Protein 7CMX (pdb70)

Structure (mmCIF, N/CA/C/O backbone):
data_7CMX
#
_entry.id   7CMX
#
_cell.length_a   73.920
_cell.length_b   123.539
_cell.length_c   170.688
_cell.angle_alpha   90.000
_cell.angle_beta   90.000
_cell.angle_gamma   90.000
#
_symmetry.space_group_name_H-M   'P 21 21 21'
#
loop_
_entity.id
_entity.type
_entity.pdbx_description
1 polymer 'Isocitrate lyase'
2 water water
#
loop_
_atom_site.group_PDB
_atom_site.id
_atom_site.type_symbol
_atom_site.label_atom_id
_atom_site.label_alt_id
_atom_site.label_comp_id
_atom_site.label_asym_id
_atom_site.label_entity_id
_atom_site.label_seq_id
_atom_site.pdbx_PDB_ins_code
_atom_site.Cartn_x
_atom_site.Cartn_y
_atom_site.Cartn_z
_atom_site.occupancy
_atom_site.B_iso_or_equiv
_atom_site.auth_seq_id
_atom_site.auth_comp_id
_atom_site.auth_asym_id
_atom_site.auth_atom_id
_atom_site.pdbx_PDB_model_num
ATOM 1 N N . LYS A 1 2 ? 2.315 -19.338 -41.956 1.00 65.26 2 LYS A N 1
ATOM 2 C CA . LYS A 1 2 ? 3.107 -19.661 -43.180 1.00 66.42 2 LYS A CA 1
ATOM 3 C C . LYS A 1 2 ? 2.858 -18.561 -44.228 1.00 66.82 2 LYS A C 1
ATOM 4 O O . LYS A 1 2 ? 3.240 -17.398 -43.979 1.00 59.51 2 LYS A O 1
ATOM 10 N N . ASN A 1 3 ? 2.221 -18.909 -45.349 1.00 67.33 3 ASN A N 1
ATOM 11 C CA . ASN A 1 3 ? 1.760 -17.970 -46.406 1.00 65.51 3 ASN A CA 1
ATOM 12 C C . ASN A 1 3 ? 0.492 -17.256 -45.911 1.00 63.45 3 ASN A C 1
ATOM 13 O O . ASN A 1 3 ? 0.069 -16.280 -46.551 1.00 61.72 3 ASN A O 1
ATOM 18 N N . GLU A 1 4 ? -0.099 -17.737 -44.815 1.00 63.68 4 GLU A N 1
ATOM 19 C CA . GLU A 1 4 ? -1.267 -17.115 -44.141 1.00 63.93 4 GLU A CA 1
ATOM 20 C C . GLU A 1 4 ? -0.777 -15.875 -43.386 1.00 57.05 4 GLU A C 1
ATOM 21 O O . GLU A 1 4 ? -1.360 -14.802 -43.593 1.00 56.86 4 GLU A O 1
ATOM 27 N N . ARG A 1 5 ? 0.258 -16.040 -42.553 1.00 49.76 5 ARG A N 1
ATOM 28 C CA . ARG A 1 5 ? 0.926 -14.966 -41.760 1.00 49.89 5 ARG A CA 1
ATOM 29 C C . ARG A 1 5 ? 1.267 -13.758 -42.663 1.00 46.80 5 ARG A C 1
ATOM 30 O O . ARG A 1 5 ? 1.205 -12.619 -42.176 1.00 45.35 5 ARG A O 1
ATOM 38 N N . ILE A 1 6 ? 1.589 -14.000 -43.939 1.00 41.63 6 ILE A N 1
ATOM 39 C CA . ILE A 1 6 ? 1.802 -12.960 -44.990 1.00 36.74 6 ILE A CA 1
ATOM 40 C C . ILE A 1 6 ? 0.449 -12.349 -45.393 1.00 38.72 6 ILE A C 1
ATOM 41 O O . ILE A 1 6 ? 0.347 -11.113 -45.349 1.00 32.51 6 ILE A O 1
ATOM 46 N N . GLU A 1 7 ? -0.528 -13.172 -45.810 1.00 38.55 7 GLU A N 1
ATOM 47 C CA . GLU A 1 7 ? -1.870 -12.733 -46.293 1.00 40.30 7 GLU A CA 1
ATOM 48 C C . GLU A 1 7 ? -2.581 -11.879 -45.232 1.00 39.53 7 GLU A C 1
ATOM 49 O O . GLU A 1 7 ? -3.188 -10.860 -45.610 1.00 40.26 7 GLU A O 1
ATOM 55 N N . LYS A 1 8 ? -2.530 -12.298 -43.968 1.00 36.06 8 LYS A N 1
ATOM 56 C CA . LYS A 1 8 ? -3.107 -11.567 -42.814 1.00 37.50 8 LYS A CA 1
ATOM 57 C C . LYS A 1 8 ? -2.528 -10.145 -42.798 1.00 35.63 8 LYS A C 1
ATOM 58 O O . LYS A 1 8 ? -3.333 -9.191 -42.771 1.00 32.63 8 LYS A O 1
ATOM 64 N N . LEU A 1 9 ? -1.193 -9.999 -42.836 1.00 29.93 9 LEU A N 1
ATOM 65 C CA . LEU A 1 9 ? -0.529 -8.675 -42.705 1.00 26.67 9 LEU A CA 1
ATOM 66 C C . LEU A 1 9 ? -1.012 -7.772 -43.839 1.00 25.00 9 LEU A C 1
ATOM 67 O O . LEU A 1 9 ? -1.388 -6.611 -43.551 1.00 23.88 9 LEU A O 1
ATOM 72 N N . GLN A 1 10 ? -1.017 -8.308 -45.067 1.00 25.33 10 GLN A N 1
ATOM 73 C CA . GLN A 1 10 ? -1.393 -7.596 -46.319 1.00 27.32 10 GLN A CA 1
ATOM 74 C C . GLN A 1 10 ? -2.859 -7.156 -46.216 1.00 28.13 10 GLN A C 1
ATOM 75 O O . GLN A 1 10 ? -3.189 -6.012 -46.650 1.00 24.98 10 GLN A O 1
ATOM 81 N N . GLU A 1 11 ? -3.699 -8.027 -45.655 1.00 30.11 11 GLU A N 1
ATOM 82 C CA . GLU A 1 11 ? -5.136 -7.745 -45.432 1.00 33.09 11 GLU A CA 1
ATOM 83 C C . GLU A 1 11 ? -5.247 -6.553 -44.473 1.00 29.20 11 GLU A C 1
ATOM 84 O O . GLU A 1 11 ? -6.001 -5.625 -44.811 1.00 30.15 11 GLU A O 1
ATOM 90 N N . SER A 1 12 ? -4.537 -6.562 -43.340 1.00 27.34 12 SER A N 1
ATOM 91 C CA . SER A 1 12 ? -4.654 -5.505 -42.290 1.00 27.33 12 SER A CA 1
ATOM 92 C C . SER A 1 12 ? -4.285 -4.121 -42.869 1.00 26.18 12 SER A C 1
ATOM 93 O O . SER A 1 12 ? -4.979 -3.139 -42.592 1.00 21.90 12 SER A O 1
ATOM 96 N N . TRP A 1 13 ? -3.216 -4.042 -43.664 1.00 26.18 13 TRP A N 1
ATOM 97 C CA . TRP A 1 13 ? -2.837 -2.803 -44.396 1.00 25.02 13 TRP A CA 1
ATOM 98 C C . TRP A 1 13 ? -4.022 -2.354 -45.266 1.00 27.77 13 TRP A C 1
ATOM 99 O O . TRP A 1 13 ? -4.411 -1.186 -45.180 1.00 27.38 13 TRP A O 1
ATOM 110 N N . GLU A 1 14 ? -4.593 -3.259 -46.061 1.00 31.67 14 GLU A N 1
ATOM 111 C CA . GLU A 1 14 ? -5.665 -2.931 -47.053 1.00 33.60 14 GLU A CA 1
ATOM 112 C C . GLU A 1 14 ? -6.999 -2.603 -46.354 1.00 30.37 14 GLU A C 1
ATOM 113 O O . GLU A 1 14 ? -7.739 -1.779 -46.914 1.00 29.67 14 GLU A O 1
ATOM 119 N N . LEU A 1 15 ? -7.275 -3.171 -45.174 1.00 28.55 15 LEU A N 1
ATOM 120 C CA . LEU A 1 15 ? -8.621 -3.132 -44.542 1.00 30.28 15 LEU A CA 1
ATOM 121 C C . LEU A 1 15 ? -8.657 -2.344 -43.216 1.00 28.74 15 LEU A C 1
ATOM 122 O O . LEU A 1 15 ? -9.716 -1.761 -42.965 1.00 30.20 15 LEU A O 1
ATOM 127 N N . ASP A 1 16 ? -7.616 -2.343 -42.367 1.00 27.68 16 ASP A N 1
ATOM 128 C CA . ASP A 1 16 ? -7.674 -1.703 -41.010 1.00 25.68 16 ASP A CA 1
ATOM 129 C C . ASP A 1 16 ? -7.782 -0.177 -41.141 1.00 23.15 16 ASP A C 1
ATOM 130 O O . ASP A 1 16 ? -7.138 0.399 -42.039 1.00 22.67 16 ASP A O 1
ATOM 135 N N . GLU A 1 17 ? -8.598 0.456 -40.294 1.00 20.05 17 GLU A N 1
ATOM 136 C CA . GLU A 1 17 ? -8.808 1.928 -40.294 1.00 20.37 17 GLU A CA 1
ATOM 137 C C . GLU A 1 17 ? -7.470 2.616 -40.018 1.00 16.69 17 GLU A C 1
ATOM 138 O O . GLU A 1 17 ? -7.236 3.681 -40.552 1.00 15.47 17 GLU A O 1
ATOM 144 N N . ARG A 1 18 ? -6.634 2.006 -39.189 1.00 15.25 18 ARG A N 1
ATOM 145 C CA . ARG A 1 18 ? -5.328 2.585 -38.799 1.00 14.15 18 ARG A CA 1
ATOM 146 C C . ARG A 1 18 ? -4.554 2.992 -40.063 1.00 13.65 18 ARG A C 1
ATOM 147 O O . ARG A 1 18 ? -3.817 3.969 -39.986 1.00 12.72 18 ARG A O 1
ATOM 155 N N . TRP A 1 19 ? -4.680 2.237 -41.159 1.00 13.94 19 TRP A N 1
ATOM 156 C CA . TRP A 1 19 ? -3.788 2.377 -42.334 1.00 14.33 19 TRP A CA 1
ATOM 157 C C . TRP A 1 19 ? -4.521 3.081 -43.468 1.00 14.91 19 TRP A C 1
ATOM 158 O O . TRP A 1 19 ? -3.941 3.196 -44.548 1.00 13.37 19 TRP A O 1
ATOM 169 N N . GLU A 1 20 ? -5.690 3.667 -43.190 1.00 16.22 20 GLU A N 1
ATOM 170 C CA . GLU A 1 20 ? -6.418 4.491 -44.193 1.00 17.50 20 GLU A CA 1
ATOM 171 C C . GLU A 1 20 ? -5.515 5.636 -44.664 1.00 15.77 20 GLU A C 1
ATOM 172 O O . GLU A 1 20 ? -4.993 6.375 -43.806 1.00 15.49 20 GLU A O 1
ATOM 178 N N . GLY A 1 21 ? -5.367 5.822 -45.983 1.00 13.47 21 GLY A N 1
ATOM 179 C CA . GLY A 1 21 ? -4.638 6.982 -46.533 1.00 13.71 21 GLY A CA 1
ATOM 180 C C . GLY A 1 21 ? -3.122 6.808 -46.518 1.00 13.14 21 GLY A C 1
ATOM 181 O O . GLY A 1 21 ? -2.410 7.781 -46.898 1.00 14.34 21 GLY A O 1
ATOM 182 N N . ILE A 1 22 ? -2.632 5.633 -46.116 1.00 11.96 22 ILE A N 1
ATOM 183 C CA . ILE A 1 22 ? -1.185 5.335 -45.951 1.00 12.34 22 ILE A CA 1
ATOM 184 C C . ILE A 1 22 ? -0.716 4.433 -47.076 1.00 12.64 22 ILE A C 1
ATOM 185 O O . ILE A 1 22 ? -1.326 3.368 -47.289 1.00 13.21 22 ILE A O 1
ATOM 190 N N . THR A 1 23 ? 0.400 4.801 -47.682 1.00 12.59 23 THR A N 1
ATOM 191 C CA . THR A 1 23 ? 1.063 4.031 -48.746 1.00 13.06 23 THR A CA 1
ATOM 192 C C . THR A 1 23 ? 2.235 3.274 -48.148 1.00 13.28 23 THR A C 1
ATOM 193 O O . THR A 1 23 ? 3.005 3.929 -47.390 1.00 13.08 23 THR A O 1
ATOM 197 N N . ARG A 1 24 ? 2.339 1.980 -48.466 1.00 11.87 24 ARG A N 1
ATOM 198 C CA . ARG A 1 24 ? 3.547 1.155 -48.246 1.00 12.54 24 ARG A CA 1
ATOM 199 C C . ARG A 1 24 ? 4.008 0.651 -49.607 1.00 12.56 24 ARG A C 1
ATOM 200 O O . ARG A 1 24 ? 3.270 -0.084 -50.250 1.00 12.24 24 ARG A O 1
ATOM 208 N N . PRO A 1 25 ? 5.191 1.056 -50.123 1.00 13.12 25 PRO A N 1
ATOM 209 C CA . PRO A 1 25 ? 5.615 0.625 -51.449 1.00 13.17 25 PRO A CA 1
ATOM 210 C C . PRO A 1 25 ? 6.161 -0.802 -51.4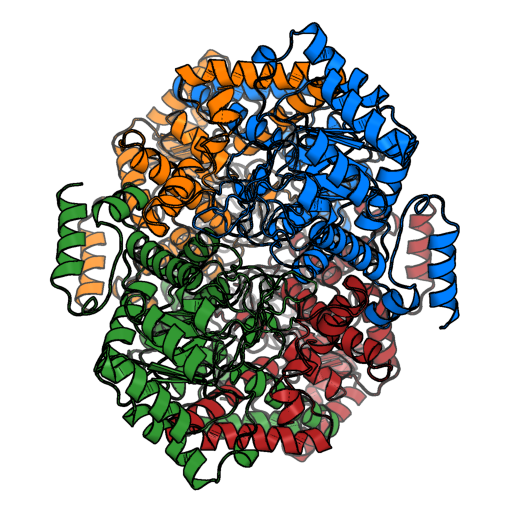32 1.00 14.04 25 PRO A C 1
ATOM 211 O O . PRO A 1 25 ? 6.304 -1.336 -52.472 1.00 15.64 25 PRO A O 1
ATOM 215 N N . TYR A 1 26 ? 6.364 -1.392 -50.254 1.00 13.57 26 TYR A N 1
ATOM 216 C CA . TYR A 1 26 ? 6.834 -2.785 -50.091 1.00 12.87 26 TYR A CA 1
ATOM 217 C C . TYR A 1 26 ? 5.612 -3.689 -49.810 1.00 13.40 26 TYR A C 1
ATOM 218 O O . TYR A 1 26 ? 4.486 -3.164 -49.579 1.00 14.39 26 TYR A O 1
ATOM 227 N N . SER A 1 27 ? 5.834 -4.999 -49.804 1.00 13.77 27 SER A N 1
ATOM 228 C CA . SER A 1 27 ? 4.822 -6.061 -49.569 1.00 14.37 27 SER A CA 1
ATOM 229 C C . SER A 1 27 ? 4.931 -6.631 -48.147 1.00 14.65 27 SER A C 1
ATOM 230 O O . SER A 1 27 ? 6.036 -6.576 -47.530 1.00 12.37 27 SER A O 1
ATOM 233 N N . ALA A 1 28 ? 3.842 -7.252 -47.687 1.00 14.17 28 ALA A N 1
ATOM 234 C CA . ALA A 1 28 ? 3.787 -8.065 -46.453 1.00 14.96 28 ALA A CA 1
ATOM 235 C C . ALA A 1 28 ? 4.888 -9.130 -46.459 1.00 15.47 28 ALA A C 1
ATOM 236 O O . ALA A 1 28 ? 5.449 -9.409 -45.384 1.00 16.54 28 ALA A O 1
ATOM 238 N N . GLU A 1 29 ? 5.138 -9.739 -47.615 1.00 15.95 29 GLU A N 1
ATOM 239 C CA . GLU A 1 29 ? 6.160 -10.804 -47.802 1.00 17.71 29 GLU A CA 1
ATOM 240 C C . GLU A 1 29 ? 7.565 -10.227 -47.516 1.00 15.43 29 GLU A C 1
ATOM 241 O O . GLU A 1 29 ? 8.356 -10.899 -46.880 1.00 13.76 29 GLU A O 1
ATOM 247 N N . ASP A 1 30 ? 7.838 -9.004 -47.962 1.00 14.62 30 ASP A N 1
ATOM 248 C CA . ASP A 1 30 ? 9.089 -8.254 -47.640 1.00 14.17 30 ASP A CA 1
ATOM 249 C C . ASP A 1 30 ? 9.232 -8.150 -46.110 1.00 13.54 30 ASP A C 1
ATOM 250 O O . ASP A 1 30 ? 10.297 -8.468 -45.579 1.00 13.23 30 ASP A O 1
ATOM 255 N N . VAL A 1 31 ? 8.185 -7.720 -45.413 1.00 12.15 31 VAL A N 1
ATOM 256 C CA . VAL A 1 31 ? 8.254 -7.503 -43.934 1.00 12.32 31 VAL A CA 1
ATOM 257 C C . VAL A 1 31 ? 8.536 -8.842 -43.225 1.00 13.05 31 VAL A C 1
ATOM 258 O O . VAL A 1 31 ? 9.422 -8.895 -42.323 1.00 11.89 31 VAL A O 1
ATOM 262 N N . ILE A 1 32 ? 7.823 -9.905 -43.602 1.00 13.34 32 ILE A N 1
ATOM 263 C CA . ILE A 1 32 ? 7.945 -11.219 -42.912 1.00 14.28 32 ILE A CA 1
ATOM 264 C C . ILE A 1 32 ? 9.347 -11.782 -43.194 1.00 14.10 32 ILE A C 1
ATOM 265 O O . ILE A 1 32 ? 9.901 -12.358 -42.276 1.00 14.03 32 ILE A O 1
ATOM 270 N N . ARG A 1 33 ? 9.922 -11.530 -44.378 1.00 14.73 33 ARG A N 1
ATOM 271 C CA . ARG A 1 33 ? 11.297 -11.968 -44.744 1.00 15.20 33 ARG A CA 1
ATOM 272 C C . ARG A 1 33 ? 12.308 -11.327 -43.778 1.00 13.79 33 ARG A C 1
ATOM 273 O O . ARG A 1 33 ? 13.322 -11.994 -43.462 1.00 13.32 33 ARG A O 1
ATOM 281 N N . LEU A 1 34 ? 12.031 -10.113 -43.294 1.00 12.94 34 LEU A N 1
ATOM 282 C CA . LEU A 1 34 ? 12.964 -9.347 -42.437 1.00 13.96 34 LEU A CA 1
ATOM 283 C C . LEU A 1 34 ? 12.666 -9.550 -40.945 1.00 13.79 34 LEU A C 1
ATOM 284 O O . LEU A 1 34 ? 13.451 -9.049 -40.152 1.00 12.42 34 LEU A O 1
ATOM 289 N N . ARG A 1 35 ? 11.628 -10.300 -40.573 1.00 15.49 35 ARG A N 1
ATOM 290 C CA . ARG A 1 35 ? 11.188 -10.406 -39.162 1.00 17.86 35 ARG A CA 1
ATOM 291 C C . ARG A 1 35 ? 11.887 -11.552 -38.427 1.00 19.45 35 ARG A C 1
ATOM 292 O O . ARG A 1 35 ? 11.783 -11.588 -37.193 1.00 26.27 35 ARG A O 1
ATOM 300 N N . GLY A 1 36 ? 12.511 -12.502 -39.111 1.00 17.03 36 GLY A N 1
ATOM 301 C CA . GLY A 1 36 ? 13.070 -13.667 -38.408 1.00 16.69 36 GLY A CA 1
ATOM 302 C C . GLY A 1 36 ? 11.963 -14.656 -38.092 1.00 15.64 36 GLY A C 1
ATOM 303 O O . GLY A 1 36 ? 10.855 -14.496 -38.627 1.00 16.12 36 GLY A O 1
ATOM 304 N N . SER A 1 37 ? 12.224 -15.623 -37.231 1.00 15.80 37 SER A N 1
ATOM 305 C CA . SER A 1 37 ? 11.372 -16.831 -37.072 1.00 16.18 37 SER A CA 1
ATOM 306 C C . SER A 1 37 ? 10.328 -16.643 -35.964 1.00 18.40 37 SER A C 1
ATOM 307 O O . SER A 1 37 ? 9.424 -17.480 -35.879 1.00 17.80 37 SER A O 1
ATOM 310 N N . ILE A 1 38 ? 10.454 -15.624 -35.114 1.00 19.72 38 ILE A N 1
ATOM 311 C CA . ILE A 1 38 ? 9.507 -15.419 -33.981 1.00 22.13 38 ILE A CA 1
ATOM 312 C C . ILE A 1 38 ? 9.077 -13.956 -33.945 1.00 20.75 38 ILE A C 1
ATOM 313 O O . ILE A 1 38 ? 9.785 -13.144 -34.496 1.00 21.27 38 ILE A O 1
ATOM 318 N N . ASP A 1 39 ? 7.965 -13.654 -33.284 1.00 20.78 39 ASP A N 1
ATOM 319 C CA . ASP A 1 39 ? 7.499 -12.265 -33.048 1.00 23.06 39 ASP A CA 1
ATOM 320 C C . ASP A 1 39 ? 7.806 -11.922 -31.585 1.00 22.23 39 ASP A C 1
ATOM 321 O O . ASP A 1 39 ? 7.428 -12.695 -30.696 1.00 20.77 39 ASP A O 1
ATOM 326 N N . ILE A 1 40 ? 8.536 -10.838 -31.355 1.00 20.89 40 ILE A N 1
ATOM 327 C CA . ILE A 1 40 ? 8.866 -10.355 -29.988 1.00 18.91 40 ILE A CA 1
ATOM 328 C C . ILE A 1 40 ? 7.862 -9.265 -29.649 1.00 17.93 40 ILE A C 1
ATOM 329 O O . ILE A 1 40 ? 7.596 -8.406 -30.492 1.00 18.05 40 ILE A O 1
ATOM 334 N N . GLU A 1 41 ? 7.276 -9.372 -28.468 1.00 18.26 41 GLU A N 1
ATOM 335 C CA . GLU A 1 41 ? 6.200 -8.482 -27.977 1.00 18.89 41 GLU A CA 1
ATOM 336 C C . GLU A 1 41 ? 6.821 -7.187 -27.459 1.00 15.25 41 GLU A C 1
ATOM 337 O O . GLU A 1 41 ? 7.833 -7.263 -26.738 1.00 15.50 41 GLU A O 1
ATOM 343 N N . HIS A 1 42 ? 6.187 -6.059 -27.753 1.00 12.91 42 HIS A N 1
ATOM 344 C CA . HIS A 1 42 ? 6.620 -4.714 -27.280 1.00 11.66 42 HIS A CA 1
ATOM 345 C C . HIS A 1 42 ? 5.412 -4.041 -26.626 1.00 10.89 42 HIS A C 1
ATOM 346 O O . HIS A 1 42 ? 4.707 -3.272 -27.309 1.00 12.30 42 HIS A O 1
ATOM 353 N N . THR A 1 43 ? 5.143 -4.374 -25.371 1.00 10.15 43 THR A N 1
ATOM 354 C CA . THR A 1 43 ? 3.825 -4.107 -24.760 1.00 9.87 43 THR A CA 1
ATOM 355 C C . THR A 1 43 ? 3.608 -2.597 -24.733 1.00 9.18 43 THR A C 1
ATOM 356 O O . THR A 1 43 ? 2.564 -2.155 -25.201 1.00 8.54 43 THR A O 1
ATOM 360 N N . LEU A 1 44 ? 4.571 -1.842 -24.197 1.00 9.33 44 LEU A N 1
ATOM 361 C CA . LEU A 1 44 ? 4.361 -0.402 -23.937 1.00 9.04 44 LEU A CA 1
ATOM 362 C C . LEU A 1 44 ? 4.284 0.357 -25.262 1.00 8.46 44 LEU A C 1
ATOM 363 O O . LEU A 1 44 ? 3.416 1.211 -25.385 1.00 8.07 44 LEU A O 1
ATOM 368 N N . ALA A 1 45 ? 5.108 -0.001 -26.236 1.00 8.88 45 ALA A N 1
ATOM 369 C CA . ALA A 1 45 ? 5.095 0.583 -27.598 1.00 9.41 45 ALA A CA 1
ATOM 370 C C . ALA A 1 45 ? 3.755 0.279 -28.293 1.00 10.00 45 ALA A C 1
ATOM 371 O O . ALA A 1 45 ? 3.182 1.203 -28.900 1.00 9.16 45 ALA A O 1
ATOM 373 N N . ARG A 1 46 ? 3.215 -0.937 -28.132 1.00 10.97 46 ARG A N 1
ATOM 374 C CA . ARG A 1 46 ? 1.901 -1.308 -28.716 1.00 12.47 46 ARG A CA 1
ATOM 375 C C . ARG A 1 46 ? 0.783 -0.522 -28.023 1.00 11.82 46 ARG A C 1
ATOM 376 O O . ARG A 1 46 ? 0.022 0.200 -28.713 1.00 10.38 46 ARG A O 1
ATOM 384 N N . ARG A 1 47 ? 0.642 -0.702 -26.715 1.00 12.35 47 ARG A N 1
ATOM 385 C CA . ARG A 1 47 ? -0.433 -0.046 -25.940 1.00 12.92 47 ARG A CA 1
ATOM 386 C C . ARG A 1 47 ? -0.351 1.465 -26.182 1.00 11.06 47 ARG A C 1
ATOM 387 O O . ARG A 1 47 ? -1.385 2.084 -26.391 1.00 10.03 47 ARG A O 1
ATOM 395 N N . GLY A 1 48 ? 0.837 2.059 -26.133 1.00 9.78 48 GLY A N 1
ATOM 396 C CA . GLY A 1 48 ? 0.926 3.526 -26.195 1.00 9.31 48 GLY A CA 1
ATOM 397 C C . GLY A 1 48 ? 0.563 4.029 -27.587 1.00 8.66 48 GLY A C 1
ATOM 398 O O . GLY A 1 48 ? -0.125 5.028 -27.688 1.00 8.25 48 GLY A O 1
ATOM 399 N N . ALA A 1 49 ? 0.977 3.324 -28.637 1.00 8.71 49 ALA A N 1
ATOM 400 C CA . ALA A 1 49 ? 0.583 3.654 -30.029 1.00 8.81 49 ALA A CA 1
ATOM 401 C C . ALA A 1 49 ? -0.941 3.575 -30.164 1.00 9.80 49 ALA A C 1
ATOM 402 O O . ALA A 1 49 ? -1.520 4.466 -30.789 1.00 9.49 49 ALA A O 1
ATOM 404 N N . GLU A 1 50 ? -1.546 2.501 -29.653 1.00 10.44 50 GLU A N 1
ATOM 405 C CA . GLU A 1 50 ? -3.019 2.311 -29.715 1.00 12.02 50 GLU A CA 1
ATOM 406 C C . GLU A 1 50 ? -3.699 3.468 -28.989 1.00 11.87 50 GLU A C 1
ATOM 407 O O . GLU A 1 50 ? -4.636 4.030 -29.520 1.00 11.79 50 GLU A O 1
ATOM 413 N N . LYS A 1 51 ? -3.217 3.801 -27.791 1.00 12.50 51 LYS A N 1
ATOM 414 C CA . LYS A 1 51 ? -3.842 4.815 -26.917 1.00 12.41 51 LYS A CA 1
ATOM 415 C C . LYS A 1 51 ? -3.628 6.178 -27.568 1.00 11.92 51 LYS A C 1
ATOM 416 O O . LYS A 1 51 ? -4.524 7.038 -27.449 1.00 10.83 51 LYS A O 1
ATOM 422 N N . LEU A 1 52 ? -2.494 6.384 -28.236 1.00 10.84 52 LEU A N 1
ATOM 423 C CA . LEU A 1 52 ? -2.218 7.695 -28.891 1.00 11.28 52 LEU A CA 1
ATOM 424 C C . LEU A 1 52 ? -3.166 7.843 -30.098 1.00 10.87 52 LEU A C 1
ATOM 425 O O . LEU A 1 52 ? -3.698 8.937 -30.318 1.00 9.07 52 LEU A O 1
ATOM 430 N N . TRP A 1 53 ? -3.333 6.779 -30.878 1.00 11.47 53 TRP A N 1
ATOM 431 C CA . TRP A 1 53 ? -4.264 6.812 -32.034 1.00 14.03 53 TRP A CA 1
ATOM 432 C C . TRP A 1 53 ? -5.689 7.115 -31.541 1.00 13.39 53 TRP A C 1
ATOM 433 O O . TRP A 1 53 ? -6.325 8.016 -32.113 1.00 13.02 53 TRP A O 1
ATOM 444 N N . THR A 1 54 ? -6.181 6.422 -30.513 1.00 13.93 54 THR A N 1
ATOM 445 C CA . THR A 1 54 ? -7.558 6.658 -29.981 1.00 13.63 54 THR A CA 1
ATOM 446 C C . THR A 1 54 ? -7.643 8.110 -29.490 1.00 13.64 54 THR A C 1
ATOM 447 O O . THR A 1 54 ? -8.585 8.844 -29.852 1.00 13.33 54 THR A O 1
ATOM 451 N N . SER A 1 55 ? -6.634 8.553 -28.752 1.00 13.37 55 SER A N 1
ATOM 452 C CA . SER A 1 55 ? -6.597 9.904 -28.156 1.00 13.94 55 SER A CA 1
ATOM 453 C C . SER A 1 55 ? -6.751 10.976 -29.240 1.00 13.65 55 SER A C 1
ATOM 454 O O . SER A 1 55 ? -7.513 11.944 -29.034 1.00 11.93 55 SER A O 1
ATOM 457 N N . LEU A 1 56 ? -5.992 10.845 -30.333 1.00 13.18 56 LEU A N 1
ATOM 458 C CA . LEU A 1 56 ? -6.005 11.802 -31.471 1.00 13.81 56 LEU A CA 1
ATOM 459 C C . LEU A 1 56 ? -7.414 11.909 -32.080 1.00 13.87 56 LEU A C 1
ATOM 460 O O . LEU A 1 56 ? -7.705 12.997 -32.608 1.00 13.14 56 LEU A O 1
ATOM 465 N N . HIS A 1 57 ? -8.243 10.858 -31.977 1.00 14.91 57 HIS A N 1
ATOM 466 C CA . HIS A 1 57 ? -9.660 10.810 -32.455 1.00 15.72 57 HIS A CA 1
ATOM 467 C C . HIS A 1 57 ? -10.664 10.998 -31.308 1.00 16.78 57 HIS A C 1
ATOM 468 O O . HIS A 1 57 ? -11.861 10.750 -31.565 1.00 17.01 57 HIS A O 1
ATOM 475 N N . THR A 1 58 ? -10.223 11.337 -30.088 1.00 15.41 58 THR A N 1
ATOM 476 C CA . THR A 1 58 ? -11.120 11.497 -28.915 1.00 15.87 58 THR A CA 1
ATOM 477 C C . THR A 1 58 ? -11.113 12.954 -28.481 1.00 15.84 58 THR A C 1
ATOM 478 O O . THR A 1 58 ? -12.175 13.535 -28.382 1.00 15.95 58 THR A O 1
ATOM 482 N N . GLU A 1 59 ? -9.935 13.496 -28.195 1.00 15.67 59 GLU A N 1
ATOM 483 C CA . GLU A 1 59 ? -9.747 14.864 -27.653 1.00 15.20 59 GLU A CA 1
ATOM 484 C C . GLU A 1 59 ? -9.893 15.886 -28.779 1.00 14.87 59 GLU A C 1
ATOM 485 O O . GLU A 1 59 ? -9.615 15.539 -29.946 1.00 13.58 59 GLU A O 1
ATOM 491 N N . ASP A 1 60 ? -10.204 17.135 -28.444 1.00 14.69 60 ASP A N 1
ATOM 492 C CA . ASP A 1 60 ? -10.105 18.230 -29.447 1.00 15.51 60 ASP A CA 1
ATOM 493 C C . ASP A 1 60 ? -8.657 18.392 -29.907 1.00 14.44 60 ASP A C 1
ATOM 494 O O . ASP A 1 60 ? -8.453 18.727 -31.094 1.00 14.42 60 ASP A O 1
ATOM 499 N N . TYR A 1 61 ? -7.700 18.221 -28.996 1.00 12.62 61 TYR A N 1
ATOM 500 C CA . TYR A 1 61 ? -6.263 18.157 -29.336 1.00 12.25 61 TYR A CA 1
ATOM 501 C C . TYR A 1 61 ? -5.504 17.600 -28.142 1.00 11.78 61 TYR A C 1
ATOM 502 O O . TYR A 1 61 ? -6.053 17.587 -27.066 1.00 11.40 61 TYR A O 1
ATOM 511 N N . ILE A 1 62 ? -4.301 17.094 -28.383 1.00 11.03 62 ILE A N 1
ATOM 512 C CA . ILE A 1 62 ? -3.336 16.654 -27.342 1.00 11.34 62 ILE A CA 1
ATOM 513 C C . ILE A 1 62 ? -2.249 17.721 -27.269 1.00 10.85 62 ILE A C 1
ATOM 514 O O . ILE A 1 62 ? -1.569 17.960 -28.297 1.00 10.64 62 ILE A O 1
ATOM 519 N N . ASN A 1 63 ? -2.135 18.382 -26.128 1.00 11.32 63 ASN A N 1
ATOM 520 C CA . ASN A 1 63 ? -1.063 19.382 -25.893 1.00 10.95 63 ASN A CA 1
ATOM 521 C C . ASN A 1 63 ? -0.078 18.743 -24.904 1.00 10.72 63 ASN A C 1
ATOM 522 O O . ASN A 1 63 ? -0.485 18.179 -23.854 1.00 11.25 63 ASN A O 1
ATOM 527 N N . ALA A 1 64 ? 1.204 18.806 -25.242 1.00 9.79 64 ALA A N 1
ATOM 528 C CA . ALA A 1 64 ? 2.286 18.172 -24.463 1.00 9.17 64 ALA A CA 1
ATOM 529 C C . ALA A 1 64 ? 3.388 19.194 -24.199 1.00 8.51 64 ALA A C 1
ATOM 530 O O . ALA A 1 64 ? 3.417 20.265 -24.848 1.00 8.60 64 ALA A O 1
ATOM 532 N N . LEU A 1 65 ? 4.232 18.876 -23.216 1.00 8.30 65 LEU A N 1
ATOM 533 C CA . LEU A 1 65 ? 5.441 19.645 -22.857 1.00 7.87 65 LEU A CA 1
ATOM 534 C C . LEU A 1 65 ? 6.661 18.729 -23.034 1.00 7.61 65 LEU A C 1
ATOM 535 O O . LEU A 1 65 ? 6.566 17.526 -22.699 1.00 7.60 65 LEU A O 1
ATOM 540 N N . GLY A 1 66 ? 7.784 19.298 -23.451 1.00 7.42 66 GLY A N 1
ATOM 541 C CA . GLY A 1 66 ? 9.076 18.580 -23.472 1.00 7.50 66 GLY A CA 1
ATOM 542 C C . GLY A 1 66 ? 9.458 18.097 -22.087 1.00 7.72 66 GLY A C 1
ATOM 543 O O . GLY A 1 66 ? 9.261 18.845 -21.098 1.00 8.12 66 GLY A O 1
ATOM 544 N N . ALA A 1 67 ? 9.872 16.846 -21.966 1.00 7.96 67 ALA A N 1
ATOM 545 C CA . ALA A 1 67 ? 10.373 16.293 -20.692 1.00 8.49 67 ALA A CA 1
ATOM 546 C C . ALA A 1 67 ? 11.766 15.726 -20.940 1.00 8.80 67 ALA A C 1
ATOM 547 O O . ALA A 1 67 ? 11.878 14.992 -21.927 1.00 8.67 67 ALA A O 1
ATOM 549 N N . LEU A 1 68 ? 12.752 16.030 -20.092 1.00 9.87 68 LEU A N 1
ATOM 550 C CA . LEU A 1 68 ? 14.099 15.426 -20.255 1.00 11.15 68 LEU A CA 1
ATOM 551 C C . LEU A 1 68 ? 14.435 14.465 -19.112 1.00 10.28 68 LEU A C 1
ATOM 552 O O . LEU A 1 68 ? 15.533 13.860 -19.179 1.00 10.87 68 LEU A O 1
ATOM 557 N N . THR A 1 69 ? 13.517 14.265 -18.168 1.00 9.36 69 THR A N 1
ATOM 558 C CA . THR A 1 69 ? 13.649 13.303 -17.042 1.00 8.72 69 THR A CA 1
ATOM 559 C C . THR A 1 69 ? 12.288 12.676 -16.770 1.00 8.35 69 THR A C 1
ATOM 560 O O . THR A 1 69 ? 11.273 13.365 -17.011 1.00 7.89 69 THR A O 1
ATOM 564 N N . GLY A 1 70 ? 12.282 11.440 -16.260 1.00 7.78 70 GLY A N 1
ATOM 565 C CA . GLY A 1 70 ? 11.063 10.754 -15.777 1.00 8.03 70 GLY A CA 1
ATOM 566 C C . GLY A 1 70 ? 10.261 11.604 -14.797 1.00 7.96 70 GLY A C 1
ATOM 567 O O . GLY A 1 70 ? 9.023 11.662 -14.924 1.00 8.14 70 GLY A O 1
ATOM 568 N N . ASN A 1 71 ? 10.909 12.221 -13.819 1.00 7.38 71 ASN A N 1
ATOM 569 C CA . ASN A 1 71 ? 10.185 13.040 -12.815 1.00 7.83 71 ASN A CA 1
ATOM 570 C C . ASN A 1 71 ? 9.403 14.173 -13.509 1.00 7.23 71 ASN A C 1
ATOM 571 O O . ASN A 1 71 ? 8.275 14.409 -13.101 1.00 7.22 71 ASN A O 1
ATOM 576 N N . GLN A 1 72 ? 9.981 14.841 -14.513 1.00 7.41 72 GLN A N 1
ATOM 577 C CA . GLN A 1 72 ? 9.270 15.903 -15.274 1.00 7.19 72 GLN A CA 1
ATOM 578 C C . GLN A 1 72 ? 8.042 15.294 -15.952 1.00 7.43 72 GLN A C 1
ATOM 579 O O . GLN A 1 72 ? 6.972 15.925 -15.897 1.00 7.39 72 GLN A O 1
ATOM 585 N N . ALA A 1 73 ? 8.198 14.137 -16.600 1.00 7.59 73 ALA A N 1
ATOM 586 C CA . ALA A 1 73 ? 7.088 13.425 -17.277 1.00 8.49 73 ALA A CA 1
ATOM 587 C C . ALA A 1 73 ? 6.018 13.015 -16.244 1.00 8.85 73 ALA A C 1
ATOM 588 O O . ALA A 1 73 ? 4.794 13.219 -16.495 1.00 8.57 73 ALA A O 1
ATOM 590 N N . MET A 1 74 ? 6.439 12.449 -15.118 1.00 9.02 74 MET A N 1
ATOM 591 C CA . MET A 1 74 ? 5.514 12.061 -14.016 1.00 9.90 74 MET A CA 1
ATOM 592 C C . MET A 1 74 ? 4.663 13.278 -13.565 1.00 9.29 74 MET A C 1
ATOM 593 O O . MET A 1 74 ? 3.426 13.123 -13.434 1.00 8.51 74 MET A O 1
ATOM 598 N N . GLN A 1 75 ? 5.251 14.471 -13.398 1.00 8.70 75 GLN A N 1
ATOM 599 C CA . GLN A 1 75 ? 4.477 15.668 -12.950 1.00 8.43 75 GLN A CA 1
ATOM 600 C C . GLN A 1 75 ? 3.519 16.120 -14.066 1.00 8.42 75 GLN A C 1
ATOM 601 O O . GLN A 1 75 ? 2.415 16.649 -13.760 1.00 7.56 75 GLN A O 1
ATOM 607 N N . GLN A 1 76 ? 3.934 15.978 -15.330 1.00 8.46 76 GLN A N 1
ATOM 608 C CA . GLN A 1 76 ? 3.102 16.344 -16.496 1.00 8.56 76 GLN A CA 1
ATOM 609 C C . GLN A 1 76 ? 1.829 15.487 -16.454 1.00 8.77 76 GLN A C 1
ATOM 610 O O . GLN A 1 76 ? 0.736 16.047 -16.643 1.00 8.35 76 GLN A O 1
ATOM 616 N N . VAL A 1 77 ? 1.964 14.184 -16.193 1.00 9.09 77 VAL A N 1
ATOM 617 C CA . VAL A 1 77 ? 0.815 13.240 -16.069 1.00 10.08 77 VAL A CA 1
ATOM 618 C C . VAL A 1 77 ? -0.088 13.679 -14.887 1.00 10.47 77 VAL A C 1
ATOM 619 O O . VAL A 1 77 ? -1.328 13.793 -15.092 1.00 11.08 77 VAL A O 1
ATOM 623 N N . LYS A 1 78 ? 0.489 13.933 -13.718 1.00 11.29 78 LYS A N 1
ATOM 624 C CA . LYS A 1 78 ? -0.251 14.313 -12.480 1.00 12.17 78 LYS A CA 1
ATOM 625 C C . LYS A 1 78 ? -1.005 15.624 -12.704 1.00 12.78 78 LYS A C 1
ATOM 626 O O . LYS A 1 78 ? -2.077 15.760 -12.092 1.00 14.59 78 LYS A O 1
ATOM 632 N N . ALA A 1 79 ? -0.481 16.526 -13.545 1.00 11.62 79 ALA A N 1
ATOM 633 C CA . ALA A 1 79 ? -1.082 17.836 -13.884 1.00 11.51 79 ALA A CA 1
ATOM 634 C C . ALA A 1 79 ? -2.204 17.676 -14.914 1.00 11.99 79 ALA A C 1
ATOM 635 O O . ALA A 1 79 ? -2.949 18.646 -15.104 1.00 12.33 79 ALA A O 1
ATOM 637 N N . GLY A 1 80 ? -2.281 16.522 -15.587 1.00 12.32 80 GLY A N 1
ATOM 638 C CA . GLY A 1 80 ? -3.440 16.129 -16.408 1.00 12.66 80 GLY A CA 1
ATOM 639 C C . GLY A 1 80 ? -3.158 16.117 -17.906 1.00 12.97 80 GLY A C 1
ATOM 640 O O . GLY A 1 80 ? -4.129 15.981 -18.663 1.00 13.73 80 GLY A O 1
ATOM 641 N N . LEU A 1 81 ? -1.899 16.231 -18.339 1.00 11.94 81 LEU A N 1
ATOM 642 C CA . LEU A 1 81 ? -1.526 16.208 -19.781 1.00 11.73 81 LEU A CA 1
ATOM 643 C C . LEU A 1 81 ? -1.556 14.760 -20.284 1.00 11.31 81 LEU A C 1
ATOM 644 O O . LEU A 1 81 ? -1.324 13.824 -19.478 1.00 10.80 81 LEU A O 1
ATOM 649 N N . LYS A 1 82 ? -1.853 14.560 -21.567 1.00 11.77 82 LYS A N 1
ATOM 650 C CA . LYS A 1 82 ? -2.274 13.243 -22.123 1.00 12.08 82 LYS A CA 1
ATOM 651 C C . LYS A 1 82 ? -1.200 12.662 -23.044 1.00 10.83 82 LYS A C 1
ATOM 652 O O . LYS A 1 82 ? -1.412 11.579 -23.581 1.00 9.23 82 LYS A O 1
ATOM 658 N N . ALA A 1 83 ? -0.052 13.327 -23.163 1.00 9.97 83 ALA A N 1
ATOM 659 C CA . ALA A 1 83 ? 1.115 12.767 -23.873 1.00 9.30 83 ALA A CA 1
ATOM 660 C C . ALA A 1 83 ? 2.367 13.463 -23.360 1.00 9.22 83 ALA A C 1
ATOM 661 O O . ALA A 1 83 ? 2.236 14.557 -22.773 1.00 9.16 83 ALA A O 1
ATOM 663 N N . ILE A 1 84 ? 3.510 12.841 -23.608 1.00 9.06 84 ILE A N 1
ATOM 664 C CA . ILE A 1 84 ? 4.848 13.371 -23.248 1.00 9.36 84 ILE A CA 1
ATOM 665 C C . ILE A 1 84 ? 5.612 13.589 -24.540 1.00 8.81 84 ILE A C 1
ATOM 666 O O . ILE A 1 84 ? 5.566 12.711 -25.393 1.00 8.13 84 ILE A O 1
ATOM 671 N N . TYR A 1 85 ? 6.255 14.740 -24.671 1.00 9.08 85 TYR A N 1
ATOM 672 C CA . TYR A 1 85 ? 7.069 15.080 -25.859 1.00 8.86 85 TYR A CA 1
ATOM 673 C C . TYR A 1 85 ? 8.536 14.900 -25.454 1.00 9.33 85 TYR A C 1
ATOM 674 O O . TYR A 1 85 ? 8.977 15.441 -24.406 1.00 8.78 85 TYR A O 1
ATOM 683 N N . LEU A 1 86 ? 9.251 14.086 -26.217 1.00 9.23 86 LEU A N 1
ATOM 684 C CA . LEU A 1 86 ? 10.691 13.870 -25.955 1.00 9.48 86 LEU A CA 1
ATOM 685 C C . LEU A 1 86 ? 11.503 14.601 -27.013 1.00 8.82 86 LEU A C 1
ATOM 686 O O . LEU A 1 86 ? 11.607 14.121 -28.158 1.00 8.71 86 LEU A O 1
ATOM 691 N N . SER A 1 87 ? 11.993 15.769 -26.622 1.00 8.34 87 SER A N 1
ATOM 692 C CA . SER A 1 87 ? 12.795 16.704 -27.444 1.00 8.41 87 SER A CA 1
ATOM 693 C C . SER A 1 87 ? 14.247 16.209 -27.585 1.00 7.83 87 SER A C 1
ATOM 694 O O . SER A 1 87 ? 14.934 16.058 -26.563 1.00 8.28 87 SER A O 1
ATOM 697 N N . GLY A 1 88 ? 14.741 16.098 -28.813 1.00 7.62 88 GLY A N 1
ATOM 698 C CA . GLY A 1 88 ? 16.165 15.861 -29.089 1.00 7.15 88 GLY A CA 1
ATOM 699 C C . GLY A 1 88 ? 17.019 17.063 -28.698 1.00 7.17 88 GLY A C 1
ATOM 700 O O . GLY A 1 88 ? 18.168 16.851 -28.309 1.00 6.71 88 GLY A O 1
ATOM 701 N N . TRP A 1 89 ? 16.473 18.279 -28.790 1.00 7.10 89 TRP A N 1
ATOM 702 C CA . TRP A 1 89 ? 17.137 19.539 -28.368 1.00 6.90 89 TRP A CA 1
ATOM 703 C C . TRP A 1 89 ? 17.482 19.440 -26.877 1.00 6.87 89 TRP A C 1
ATOM 704 O O . TRP A 1 89 ? 18.660 19.742 -26.471 1.00 6.67 89 TRP A O 1
ATOM 715 N N . GLN A 1 90 ? 16.518 18.988 -26.079 1.00 6.67 90 GLN A N 1
ATOM 716 C CA . GLN A 1 90 ? 16.694 18.869 -24.609 1.00 6.57 90 GLN A CA 1
ATOM 717 C C . GLN A 1 90 ? 17.722 17.770 -24.320 1.00 6.18 90 GLN A C 1
ATOM 718 O O . GLN A 1 90 ? 18.494 17.912 -23.397 1.00 6.02 90 GLN A O 1
ATOM 724 N N . VAL A 1 91 ? 17.700 16.693 -25.097 1.00 5.89 91 VAL A N 1
ATOM 725 C CA . VAL A 1 91 ? 18.649 15.571 -24.913 1.00 5.90 91 VAL A CA 1
ATOM 726 C C . VAL A 1 91 ? 20.073 16.076 -25.243 1.00 5.80 91 VAL A C 1
ATOM 727 O O . VAL A 1 91 ? 20.969 15.827 -24.443 1.00 6.12 91 VAL A O 1
ATOM 731 N N . ALA A 1 92 ? 20.236 16.840 -26.326 1.00 5.66 92 ALA A N 1
ATOM 732 C CA . ALA A 1 92 ? 21.509 17.471 -26.740 1.00 5.80 92 ALA A CA 1
ATOM 733 C C . ALA A 1 92 ? 22.046 18.313 -25.587 1.00 5.78 92 ALA A C 1
ATOM 734 O O . ALA A 1 92 ? 23.257 18.243 -25.261 1.00 5.67 92 ALA A O 1
ATOM 736 N N . ALA A 1 93 ? 21.169 19.083 -24.966 1.00 5.64 93 ALA A N 1
ATOM 737 C CA . ALA A 1 93 ? 21.568 20.137 -24.014 1.00 5.77 93 ALA A CA 1
ATOM 738 C C . ALA A 1 93 ? 21.971 19.504 -22.687 1.00 5.91 93 ALA A C 1
ATOM 739 O O . ALA A 1 93 ? 22.888 20.045 -22.040 1.00 5.58 93 ALA A O 1
ATOM 741 N N . ASP A 1 94 ? 21.243 18.476 -22.242 1.00 6.28 94 ASP A N 1
ATOM 742 C CA . ASP A 1 94 ? 21.339 18.085 -20.808 1.00 7.06 94 ASP A CA 1
ATOM 743 C C . ASP A 1 94 ? 21.111 16.594 -20.525 1.00 7.09 94 ASP A C 1
ATOM 744 O O . ASP A 1 94 ? 21.138 16.279 -19.348 1.00 7.50 94 ASP A O 1
ATOM 749 N N . ALA A 1 95 ? 20.898 15.710 -21.495 1.00 7.35 95 ALA A N 1
ATOM 750 C CA . ALA A 1 95 ? 20.437 14.338 -21.180 1.00 7.85 95 ALA A CA 1
ATOM 751 C C . ALA A 1 95 ? 20.822 13.334 -22.270 1.00 8.47 95 ALA A C 1
ATOM 752 O O . ALA A 1 95 ? 19.921 12.553 -22.651 1.00 8.87 95 ALA A O 1
ATOM 754 N N . ASN A 1 96 ? 22.073 13.352 -22.758 1.00 8.58 96 ASN A N 1
ATOM 755 C CA . ASN A 1 96 ? 22.511 12.452 -23.855 1.00 8.82 96 ASN A CA 1
ATOM 756 C C . ASN A 1 96 ? 23.617 11.559 -23.312 1.00 8.77 96 ASN A C 1
ATOM 757 O O . ASN A 1 96 ? 24.157 11.883 -22.266 1.00 8.58 96 ASN A O 1
ATOM 762 N N . LEU A 1 97 ? 23.907 10.478 -24.022 1.00 9.14 97 LEU A N 1
ATOM 763 C CA . LEU A 1 97 ? 24.795 9.396 -23.550 1.00 9.70 97 LEU A CA 1
ATOM 764 C C . LEU A 1 97 ? 26.271 9.757 -23.738 1.00 10.06 97 LEU A C 1
ATOM 765 O O . LEU A 1 97 ? 27.081 8.942 -23.309 1.00 11.60 97 LEU A O 1
ATOM 770 N N . SER A 1 98 ? 26.624 10.891 -24.335 1.00 9.63 98 SER A N 1
ATOM 771 C CA . SER A 1 98 ? 28.026 11.413 -24.301 1.00 9.51 98 SER A CA 1
ATOM 772 C C . SER A 1 98 ? 28.261 12.143 -22.964 1.00 9.38 98 SER A C 1
ATOM 773 O O . SER A 1 98 ? 29.423 12.301 -22.559 1.00 9.53 98 SER A O 1
ATOM 776 N N . GLY A 1 99 ? 27.203 12.632 -22.322 1.00 9.12 99 GLY A N 1
ATOM 777 C CA . GLY A 1 99 ? 27.321 13.454 -21.096 1.00 9.56 99 GLY A CA 1
ATOM 778 C C . GLY A 1 99 ? 27.783 14.887 -21.379 1.00 9.98 99 GLY A C 1
ATOM 779 O O . GLY A 1 99 ? 28.150 15.578 -20.415 1.00 9.82 99 GLY A O 1
ATOM 780 N N . HIS A 1 100 ? 27.811 15.331 -22.645 1.00 9.87 100 HIS A N 1
ATOM 781 C CA . HIS A 1 100 ? 28.215 16.717 -23.029 1.00 9.70 100 HIS A CA 1
ATOM 782 C C . HIS A 1 100 ? 26.978 17.589 -23.189 1.00 9.13 100 HIS A C 1
ATOM 783 O O . HIS A 1 100 ? 25.895 17.054 -23.461 1.00 8.81 100 HIS A O 1
ATOM 790 N N . MET A 1 101 ? 27.128 18.888 -22.981 1.00 8.51 101 MET A N 1
ATOM 791 C CA . MET A 1 101 ? 26.115 19.895 -23.390 1.00 7.78 101 MET A CA 1
ATOM 792 C C . MET A 1 101 ? 26.375 20.288 -24.856 1.00 7.43 101 MET A C 1
ATOM 793 O O . MET A 1 101 ? 27.469 20.798 -25.205 1.00 6.70 101 MET A O 1
ATOM 798 N N . TYR A 1 102 ? 25.402 20.025 -25.716 1.00 6.86 102 TYR A N 1
ATOM 799 C CA . TYR A 1 102 ? 25.524 20.262 -27.175 1.00 6.95 102 TYR A CA 1
ATOM 800 C C . TYR A 1 102 ? 24.413 21.171 -27.672 1.00 6.96 102 TYR A C 1
ATOM 801 O O . TYR A 1 102 ? 23.289 21.133 -27.151 1.00 7.29 102 TYR A O 1
ATOM 810 N N . PRO A 1 103 ? 24.692 21.977 -28.730 1.00 6.90 103 PRO A N 1
ATOM 811 C CA . PRO A 1 103 ? 23.636 22.637 -29.464 1.00 7.05 103 PRO A CA 1
ATOM 812 C C . PRO A 1 103 ? 22.942 21.548 -30.283 1.00 7.16 103 PRO A C 1
ATOM 813 O O . PRO A 1 103 ? 23.399 20.413 -30.284 1.00 7.14 103 PRO A O 1
ATOM 817 N N . ASP A 1 104 ? 21.876 21.919 -30.982 1.00 7.76 104 ASP A N 1
ATOM 818 C CA . ASP A 1 104 ? 20.920 20.929 -31.537 1.00 8.09 104 ASP A CA 1
ATOM 819 C C . ASP A 1 104 ? 21.307 20.612 -32.970 1.00 7.91 104 ASP A C 1
ATOM 820 O O . ASP A 1 104 ? 20.587 21.060 -33.904 1.00 7.65 104 ASP A O 1
ATOM 825 N N . GLN A 1 105 ? 22.392 19.861 -33.123 1.00 8.10 105 GLN A N 1
ATOM 826 C CA . GLN A 1 105 ? 23.026 19.604 -34.442 1.00 8.38 105 GLN A CA 1
ATOM 827 C C . GLN A 1 105 ? 23.327 18.103 -34.607 1.00 8.63 105 GLN A C 1
ATOM 828 O O . GLN A 1 105 ? 24.257 17.767 -35.386 1.00 8.91 105 GLN A O 1
ATOM 834 N N . SER A 1 106 ? 22.543 17.211 -33.994 1.00 8.66 106 SER A N 1
ATOM 835 C CA . SER A 1 106 ? 22.767 15.732 -34.021 1.00 8.78 106 SER A CA 1
ATOM 836 C C . SER A 1 106 ? 24.229 15.373 -33.698 1.00 8.41 106 SER A C 1
ATOM 837 O O . SER A 1 106 ? 24.861 14.635 -34.513 1.00 8.57 106 SER A O 1
ATOM 840 N N . LEU A 1 107 ? 24.774 15.908 -32.610 1.00 7.88 107 LEU A N 1
ATOM 841 C CA . LEU A 1 107 ? 26.183 15.696 -32.203 1.00 7.79 107 LEU A CA 1
ATOM 842 C C . LEU A 1 107 ? 26.254 14.529 -31.230 1.00 7.54 107 LEU A C 1
ATOM 843 O O . LEU A 1 107 ? 27.334 13.933 -31.125 1.00 8.23 107 LEU A O 1
ATOM 848 N N . TYR A 1 108 ? 25.143 14.205 -30.571 1.00 6.93 108 TYR A N 1
ATOM 849 C CA . TYR A 1 108 ? 25.081 13.214 -29.467 1.00 6.77 108 TYR A CA 1
ATOM 850 C C . TYR A 1 108 ? 24.902 11.814 -30.060 1.00 6.76 108 TYR A C 1
ATOM 851 O O . TYR A 1 108 ? 24.592 11.686 -31.258 1.00 6.47 108 TYR A O 1
ATOM 860 N N . PRO A 1 109 ? 25.149 10.734 -29.274 1.00 6.22 109 PRO A N 1
ATOM 861 C CA . PRO A 1 109 ? 25.031 9.376 -29.793 1.00 6.43 109 PRO A CA 1
ATOM 862 C C . PRO A 1 109 ? 23.564 9.014 -30.077 1.00 6.48 109 PRO A C 1
ATOM 863 O O . PRO A 1 109 ? 22.690 9.405 -29.341 1.00 5.98 109 PRO A O 1
ATOM 867 N N . ALA A 1 110 ? 23.374 8.284 -31.165 1.00 6.73 110 ALA A N 1
ATOM 868 C CA . ALA A 1 110 ? 22.080 8.038 -31.841 1.00 7.24 110 ALA A CA 1
ATOM 869 C C . ALA A 1 110 ? 21.107 7.282 -30.943 1.00 7.14 110 ALA A C 1
ATOM 870 O O . ALA A 1 110 ? 19.922 7.462 -31.147 1.00 7.60 110 ALA A O 1
ATOM 872 N N . ASN A 1 111 ? 21.590 6.489 -29.985 1.00 7.24 111 ASN A N 1
ATOM 873 C CA . ASN A 1 111 ? 20.734 5.758 -29.023 1.00 6.91 111 ASN A CA 1
ATOM 874 C C . ASN A 1 111 ? 20.304 6.655 -27.838 1.00 6.81 111 ASN A C 1
ATOM 875 O O . ASN A 1 111 ? 19.628 6.105 -26.931 1.00 6.61 111 ASN A O 1
ATOM 880 N N . SER A 1 112 ? 20.648 7.955 -27.793 1.00 5.91 112 SER A N 1
ATOM 881 C CA . SER A 1 112 ? 20.398 8.795 -26.580 1.00 5.79 112 SER A CA 1
ATOM 882 C C . SER A 1 112 ? 18.891 9.002 -26.342 1.00 5.50 112 SER A C 1
ATOM 883 O O . SER A 1 112 ? 18.469 8.922 -25.194 1.00 5.02 112 SER A O 1
ATOM 886 N N . VAL A 1 113 ? 18.105 9.279 -27.380 1.00 5.33 113 VAL A N 1
ATOM 887 C CA . VAL A 1 113 ? 16.662 9.560 -27.151 1.00 5.48 113 VAL A CA 1
ATOM 888 C C . VAL A 1 113 ? 15.936 8.274 -26.772 1.00 5.62 113 VAL A C 1
ATOM 889 O O . VAL A 1 113 ? 15.166 8.324 -25.822 1.00 6.19 113 VAL A O 1
ATOM 893 N N . PRO A 1 114 ? 16.163 7.106 -27.430 1.00 5.67 114 PRO A N 1
ATOM 894 C CA . PRO A 1 114 ? 15.615 5.850 -26.930 1.00 5.55 114 PRO A CA 1
ATOM 895 C C . PRO A 1 114 ? 15.909 5.626 -25.430 1.00 5.50 114 PRO A C 1
ATOM 896 O O . PRO A 1 114 ? 14.977 5.233 -24.723 1.00 4.84 114 PRO A O 1
ATOM 900 N N . ALA A 1 115 ? 17.144 5.883 -24.973 1.00 5.19 115 ALA A N 1
ATOM 901 C CA . ALA A 1 115 ? 17.525 5.702 -23.549 1.00 5.44 115 ALA A CA 1
ATOM 902 C C . ALA A 1 115 ? 16.573 6.526 -22.668 1.00 5.51 115 ALA A C 1
ATOM 903 O O . ALA A 1 115 ? 16.201 6.059 -21.562 1.00 5.63 115 ALA A O 1
ATOM 905 N N . VAL A 1 116 ? 16.247 7.748 -23.093 1.00 5.46 116 VAL A N 1
ATOM 906 C CA . VAL A 1 116 ? 15.405 8.672 -22.298 1.00 5.53 116 VAL A CA 1
ATOM 907 C C . VAL A 1 116 ? 13.956 8.183 -22.404 1.00 5.65 116 VAL A C 1
ATOM 908 O O . VAL A 1 116 ? 13.254 8.192 -21.398 1.00 5.23 116 VAL A O 1
ATOM 912 N N . VAL A 1 117 ? 13.519 7.725 -23.567 1.00 6.18 117 VAL A N 1
ATOM 913 C CA . VAL A 1 117 ? 12.150 7.130 -23.671 1.00 6.90 117 VAL A CA 1
ATOM 914 C C . VAL A 1 117 ? 12.010 6.040 -22.603 1.00 7.63 117 VAL A C 1
ATOM 915 O O . VAL A 1 117 ? 10.979 5.981 -21.915 1.00 7.31 117 VAL A O 1
ATOM 919 N N . LYS A 1 118 ? 13.021 5.180 -22.492 1.00 9.14 118 LYS A N 1
ATOM 920 C CA . LYS A 1 118 ? 12.984 3.990 -21.620 1.00 10.05 118 LYS A CA 1
ATOM 921 C C . LYS A 1 118 ? 12.946 4.472 -20.169 1.00 9.90 118 LYS A C 1
ATOM 922 O O . LYS A 1 118 ? 12.151 3.912 -19.379 1.00 9.10 118 LYS A O 1
ATOM 928 N N . ARG A 1 119 ? 13.763 5.475 -19.839 1.00 9.39 119 ARG A N 1
ATOM 929 C CA . ARG A 1 119 ? 13.804 6.109 -18.481 1.00 10.54 119 ARG A CA 1
ATOM 930 C C . ARG A 1 119 ? 12.397 6.582 -18.089 1.00 9.46 119 ARG A C 1
ATOM 931 O O . ARG A 1 119 ? 11.940 6.326 -16.964 1.00 9.10 119 ARG A O 1
ATOM 939 N N . ILE A 1 120 ? 11.763 7.318 -18.984 1.00 8.62 120 ILE A N 1
ATOM 940 C CA . ILE A 1 120 ? 10.437 7.937 -18.733 1.00 8.47 120 ILE A CA 1
ATOM 941 C C . ILE A 1 120 ? 9.396 6.828 -18.558 1.00 7.97 120 ILE A C 1
ATOM 942 O O . ILE A 1 120 ? 8.688 6.866 -17.540 1.00 7.70 120 ILE A O 1
ATOM 947 N N . ASN A 1 121 ? 9.421 5.808 -19.403 1.00 7.34 121 ASN A N 1
ATOM 948 C CA . ASN A 1 121 ? 8.489 4.660 -19.279 1.00 7.88 121 ASN A CA 1
ATOM 949 C C . ASN A 1 121 ? 8.719 3.986 -17.931 1.00 8.00 121 ASN A C 1
ATOM 950 O O . ASN A 1 121 ? 7.712 3.635 -17.283 1.00 7.76 121 ASN A O 1
ATOM 955 N N . GLN A 1 122 ? 9.975 3.870 -17.502 1.00 8.26 122 GLN A N 1
ATOM 956 C CA . GLN A 1 122 ? 10.319 3.168 -16.243 1.00 8.73 122 GLN A CA 1
ATOM 957 C C . GLN A 1 122 ? 9.836 3.980 -15.034 1.00 8.13 122 GLN A C 1
ATOM 958 O O . GLN A 1 122 ? 9.293 3.364 -14.095 1.00 8.64 122 GLN A O 1
ATOM 964 N N . THR A 1 123 ? 9.950 5.304 -15.060 1.00 7.38 123 THR A N 1
ATOM 965 C CA . THR A 1 123 ? 9.427 6.175 -13.981 1.00 7.05 123 THR A CA 1
ATOM 966 C C . THR A 1 123 ? 7.898 6.028 -13.918 1.00 6.78 123 THR A C 1
ATOM 967 O O . THR A 1 123 ? 7.360 5.876 -12.804 1.00 5.70 123 THR A O 1
ATOM 971 N N . LEU A 1 124 ? 7.250 6.086 -15.078 1.00 6.70 124 LEU A N 1
ATOM 972 C CA . LEU A 1 124 ? 5.779 5.985 -15.194 1.00 7.18 124 LEU A CA 1
ATOM 973 C C . LEU A 1 124 ? 5.372 4.608 -14.658 1.00 7.91 124 LEU A C 1
ATOM 974 O O . LEU A 1 124 ? 4.428 4.576 -13.866 1.00 7.53 124 LEU A O 1
ATOM 979 N N . GLN A 1 125 ? 6.118 3.542 -14.979 1.00 8.72 125 GLN A N 1
ATOM 980 C CA . GLN A 1 125 ? 5.839 2.188 -14.434 1.00 10.07 125 GLN A CA 1
ATOM 981 C C . GLN A 1 125 ? 5.894 2.224 -12.896 1.00 9.76 125 GLN A C 1
ATOM 982 O O . GLN A 1 125 ? 4.967 1.642 -12.263 1.00 9.21 125 GLN A O 1
ATOM 988 N N . ARG A 1 126 ? 6.911 2.882 -12.309 1.00 8.73 126 ARG A N 1
ATOM 989 C CA . ARG A 1 126 ? 7.038 2.963 -10.826 1.00 8.78 126 ARG A CA 1
ATOM 990 C C . ARG A 1 126 ? 5.847 3.736 -10.248 1.00 8.60 126 ARG A C 1
ATOM 991 O O . ARG A 1 126 ? 5.331 3.301 -9.198 1.00 8.40 126 ARG A O 1
ATOM 999 N N . ALA A 1 127 ? 5.447 4.856 -10.870 1.00 8.38 127 ALA A N 1
ATOM 1000 C CA . ALA A 1 127 ? 4.301 5.670 -10.404 1.00 8.40 127 ALA A CA 1
ATOM 1001 C C . ALA A 1 127 ? 3.056 4.780 -10.382 1.00 8.56 127 ALA A C 1
ATOM 1002 O O . ALA A 1 127 ? 2.309 4.823 -9.417 1.00 8.71 127 ALA A O 1
ATOM 1004 N N . ASP A 1 128 ? 2.837 4.004 -11.436 1.00 8.84 128 ASP A N 1
ATOM 1005 C CA . ASP A 1 128 ? 1.661 3.119 -11.572 1.00 8.81 128 ASP A CA 1
ATOM 1006 C C . ASP A 1 128 ? 1.773 2.030 -10.497 1.00 9.29 128 ASP A C 1
ATOM 1007 O O . ASP A 1 128 ? 0.748 1.723 -9.843 1.00 9.31 128 ASP A O 1
ATOM 1012 N N . GLN A 1 129 ? 2.978 1.518 -10.228 1.00 9.21 129 GLN A N 1
ATOM 1013 C CA . GLN A 1 129 ? 3.135 0.489 -9.171 1.00 9.44 129 GLN A CA 1
ATOM 1014 C C . GLN A 1 129 ? 2.787 1.090 -7.805 1.00 9.91 129 GLN A C 1
ATOM 1015 O O . GLN A 1 129 ? 2.227 0.349 -6.959 1.00 10.53 129 GLN A O 1
ATOM 1021 N N . ILE A 1 130 ? 3.163 2.339 -7.530 1.00 9.58 130 ILE A N 1
ATOM 1022 C CA . ILE A 1 130 ? 2.931 2.957 -6.191 1.00 10.54 130 ILE A CA 1
ATOM 1023 C C . ILE A 1 130 ? 1.422 3.122 -5.981 1.00 11.35 130 ILE A C 1
ATOM 1024 O O . ILE A 1 130 ? 0.908 2.721 -4.919 1.00 12.57 130 ILE A O 1
ATOM 1029 N N . GLN A 1 131 ? 0.747 3.652 -6.986 1.00 12.23 131 GLN A N 1
ATOM 1030 C CA . GLN A 1 131 ? -0.716 3.877 -6.982 1.00 12.75 131 GLN A CA 1
ATOM 1031 C C . GLN A 1 131 ? -1.437 2.536 -6.857 1.00 12.49 131 GLN A C 1
ATOM 1032 O O . GLN A 1 131 ? -2.265 2.404 -5.930 1.00 12.27 131 GLN A O 1
ATOM 1038 N N . HIS A 1 132 ? -1.112 1.573 -7.725 1.00 12.71 132 HIS A N 1
ATOM 1039 C CA . HIS A 1 132 ? -1.702 0.205 -7.700 1.00 13.03 132 HIS A CA 1
ATOM 1040 C C . HIS A 1 132 ? -1.570 -0.430 -6.307 1.00 14.60 132 HIS A C 1
ATOM 1041 O O . HIS A 1 132 ? -2.541 -1.043 -5.810 1.00 13.73 132 HIS A O 1
ATOM 1048 N N . MET A 1 133 ? -0.393 -0.333 -5.697 1.00 15.73 133 MET A N 1
ATOM 1049 C CA . MET A 1 133 ? -0.114 -0.991 -4.401 1.00 17.21 133 MET A CA 1
ATOM 1050 C C . MET A 1 133 ? -1.034 -0.375 -3.339 1.00 18.00 133 MET A C 1
ATOM 1051 O O . MET A 1 133 ? -1.568 -1.123 -2.524 1.00 17.39 133 MET A O 1
ATOM 1056 N N . GLU A 1 134 ? -1.212 0.949 -3.376 1.00 17.27 134 GLU A N 1
ATOM 1057 C CA . GLU A 1 134 ? -1.981 1.717 -2.373 1.00 18.09 134 GLU A CA 1
ATOM 1058 C C . GLU A 1 134 ? -3.488 1.508 -2.601 1.00 19.93 134 GLU A C 1
ATOM 1059 O O . GLU A 1 134 ? -4.237 1.973 -1.768 1.00 19.91 134 GLU A O 1
ATOM 1065 N N . GLY A 1 135 ? -3.912 0.902 -3.716 1.00 21.66 135 GLY A N 1
ATOM 1066 C CA . GLY A 1 135 ? -5.299 0.455 -3.929 1.00 24.84 135 GLY A CA 1
ATOM 1067 C C . GLY A 1 135 ? -6.095 1.307 -4.914 1.00 29.05 135 GLY A C 1
ATOM 1068 O O . GLY A 1 135 ? -7.287 1.009 -5.084 1.00 28.25 135 GLY A O 1
ATOM 1069 N N . SER A 1 136 ? -5.492 2.311 -5.560 1.00 33.94 136 SER A N 1
ATOM 1070 C CA . SER A 1 136 ? -6.111 3.132 -6.645 1.00 40.14 136 SER A CA 1
ATOM 1071 C C . SER A 1 136 ? -5.577 2.682 -8.012 1.00 43.64 136 SER A C 1
ATOM 1072 O O . SER A 1 136 ? -4.438 2.182 -8.051 1.00 45.90 136 SER A O 1
ATOM 1075 N N . ASP A 1 137 ? -6.358 2.837 -9.086 1.00 44.91 137 ASP A N 1
ATOM 1076 C CA . ASP A 1 137 ? -5.866 2.745 -10.496 1.00 44.01 137 ASP A CA 1
ATOM 1077 C C . ASP A 1 137 ? -6.381 3.953 -11.296 1.00 41.58 137 ASP A C 1
ATOM 1078 O O . ASP A 1 137 ? -6.375 3.884 -12.556 1.00 44.21 137 ASP A O 1
ATOM 1083 N N . ASP A 1 138 ? -6.739 5.034 -10.590 1.00 35.13 138 ASP A N 1
ATOM 1084 C CA . ASP A 1 138 ? -7.424 6.223 -11.150 1.00 32.33 138 ASP A CA 1
ATOM 1085 C C . ASP A 1 138 ? -6.518 6.898 -12.199 1.00 30.18 138 ASP A C 1
ATOM 1086 O O . ASP A 1 138 ? -6.918 6.879 -13.386 1.00 29.65 138 ASP A O 1
ATOM 1091 N N . THR A 1 139 ? -5.353 7.457 -11.818 1.00 23.67 139 THR A N 1
ATOM 1092 C CA . THR A 1 139 ? -4.444 8.144 -12.786 1.00 19.63 139 THR A CA 1
ATOM 1093 C C . THR A 1 139 ? -3.874 7.111 -13.752 1.00 16.70 139 THR A C 1
ATOM 1094 O O . THR A 1 139 ? -3.327 6.106 -13.301 1.00 14.77 139 THR A O 1
ATOM 1098 N N . ASP A 1 140 ? -4.020 7.345 -15.048 1.00 15.42 140 ASP A N 1
ATOM 1099 C CA . ASP A 1 140 ? -3.340 6.529 -16.077 1.00 14.75 140 ASP A CA 1
ATOM 1100 C C . ASP A 1 140 ? -1.937 7.132 -16.298 1.00 13.06 140 ASP A C 1
ATOM 1101 O O . ASP A 1 140 ? -1.837 8.203 -16.945 1.00 12.18 140 ASP A O 1
ATOM 1106 N N . TYR A 1 141 ? -0.908 6.488 -15.749 1.00 11.78 141 TYR A N 1
ATOM 1107 C CA . TYR A 1 141 ? 0.517 6.902 -15.866 1.00 11.03 141 TYR A CA 1
ATOM 1108 C C . TYR A 1 141 ? 1.100 6.522 -17.227 1.00 11.37 141 TYR A C 1
ATOM 1109 O O . TYR A 1 141 ? 2.109 7.125 -17.607 1.00 10.20 141 TYR A O 1
ATOM 1118 N N . PHE A 1 142 ? 0.479 5.570 -17.921 1.00 10.95 142 PHE A N 1
ATOM 1119 C CA . PHE A 1 142 ? 1.005 5.002 -19.185 1.00 12.34 142 PHE A CA 1
ATOM 1120 C C . PHE A 1 142 ? 0.526 5.878 -20.338 1.00 11.77 142 PHE A C 1
ATOM 1121 O O . PHE A 1 142 ? -0.166 5.380 -21.253 1.00 11.46 142 PHE A O 1
ATOM 1129 N N . VAL A 1 143 ? 0.872 7.168 -20.274 1.00 10.73 143 VAL A N 1
ATOM 1130 C CA . VAL A 1 143 ? 0.526 8.119 -21.373 1.00 10.45 143 VAL A CA 1
ATOM 1131 C C . VAL A 1 143 ? 1.522 7.915 -22.518 1.00 9.47 143 VAL A C 1
ATOM 1132 O O . VAL A 1 143 ? 2.684 7.522 -22.335 1.00 9.53 143 VAL A O 1
ATOM 1136 N N . PRO A 1 144 ? 1.071 8.156 -23.758 1.00 8.80 144 PRO A N 1
ATOM 1137 C CA . PRO A 1 144 ? 1.956 8.010 -24.901 1.00 8.05 144 PRO A CA 1
ATOM 1138 C C . PRO A 1 144 ? 3.134 9.000 -24.873 1.00 7.37 144 PRO A C 1
ATOM 1139 O O . PRO A 1 144 ? 2.937 10.167 -24.547 1.00 6.31 144 PRO A O 1
ATOM 1143 N N . ILE A 1 145 ? 4.305 8.520 -25.303 1.00 6.71 145 ILE A N 1
ATOM 1144 C CA . ILE A 1 145 ? 5.526 9.349 -25.569 1.00 6.71 145 ILE A CA 1
ATOM 1145 C C . ILE A 1 145 ? 5.732 9.502 -27.092 1.00 6.57 145 ILE A C 1
ATOM 1146 O O . ILE A 1 145 ? 5.842 8.493 -27.784 1.00 6.13 145 ILE A O 1
ATOM 1151 N N . VAL A 1 146 ? 5.835 10.738 -27.576 1.00 6.43 146 VAL A N 1
ATOM 1152 C CA . VAL A 1 146 ? 6.171 11.074 -28.975 1.00 6.57 146 VAL A CA 1
ATOM 1153 C C . VAL A 1 146 ? 7.628 11.568 -28.974 1.00 6.66 146 VAL A C 1
ATOM 1154 O O . VAL A 1 146 ? 7.922 12.539 -28.252 1.00 7.15 146 VAL A O 1
ATOM 1158 N N . ALA A 1 147 ? 8.533 10.879 -29.668 1.00 6.64 147 ALA A N 1
ATOM 1159 C CA . ALA A 1 147 ? 9.989 11.093 -29.520 1.00 6.71 147 ALA A CA 1
ATOM 1160 C C . ALA A 1 147 ? 10.581 11.668 -30.803 1.00 6.76 147 ALA A C 1
ATOM 1161 O O . ALA A 1 147 ? 10.112 11.340 -31.909 1.00 6.73 147 ALA A O 1
ATOM 1163 N N . ASP A 1 148 ? 11.633 12.462 -30.621 1.00 7.00 148 ASP A N 1
ATOM 1164 C CA . ASP A 1 148 ? 12.386 13.155 -31.693 1.00 7.19 148 ASP A CA 1
ATOM 1165 C C . ASP A 1 148 ? 13.483 12.233 -32.246 1.00 7.84 148 ASP A C 1
ATOM 1166 O O . ASP A 1 148 ? 14.418 11.948 -31.508 1.00 7.23 148 ASP A O 1
ATOM 1171 N N . ALA A 1 149 ? 13.379 11.796 -33.507 1.00 8.15 149 ALA A N 1
ATOM 1172 C CA . ALA A 1 149 ? 14.433 11.019 -34.200 1.00 9.07 149 ALA A CA 1
ATOM 1173 C C . ALA A 1 149 ? 15.250 11.949 -35.120 1.00 9.49 149 ALA A C 1
ATOM 1174 O O . ALA A 1 149 ? 16.038 11.426 -35.916 1.00 8.68 149 ALA A O 1
ATOM 1176 N N . GLU A 1 150 ? 15.090 13.280 -34.995 1.00 10.38 150 GLU A N 1
ATOM 1177 C CA . GLU A 1 150 ? 15.890 14.284 -35.749 1.00 10.88 150 GLU A CA 1
ATOM 1178 C C . GLU A 1 150 ? 15.817 13.905 -37.236 1.00 10.07 150 GLU A C 1
ATOM 1179 O O . GLU A 1 150 ? 14.679 13.688 -37.736 1.00 9.16 150 GLU A O 1
ATOM 1185 N N . ALA A 1 151 ? 16.966 13.838 -37.910 1.00 9.73 151 ALA A N 1
ATOM 1186 C CA . ALA A 1 151 ? 17.093 13.484 -39.338 1.00 10.47 151 ALA A CA 1
ATOM 1187 C C . ALA A 1 151 ? 17.643 12.052 -39.467 1.00 10.75 151 ALA A C 1
ATOM 1188 O O . ALA A 1 151 ? 18.244 11.741 -40.500 1.00 11.93 151 ALA A O 1
ATOM 1190 N N . GLY A 1 152 ? 17.490 11.227 -38.433 1.00 10.20 152 GLY A N 1
ATOM 1191 C CA . GLY A 1 152 ? 17.778 9.785 -38.504 1.00 10.07 152 GLY A CA 1
ATOM 1192 C C . GLY A 1 152 ? 19.228 9.436 -38.267 1.00 10.23 152 GLY A C 1
ATOM 1193 O O . GLY A 1 152 ? 19.516 8.229 -38.259 1.00 10.19 152 GLY A O 1
ATOM 1194 N N . PHE A 1 153 ? 20.114 10.411 -38.032 1.00 10.13 153 PHE A N 1
ATOM 1195 C CA . PHE A 1 153 ? 21.550 10.170 -37.704 1.00 10.16 153 PHE A CA 1
ATOM 1196 C C . PHE A 1 153 ? 22.227 9.379 -38.821 1.00 10.17 153 PHE A C 1
ATOM 1197 O O . PHE A 1 153 ? 22.992 8.477 -38.499 1.00 9.84 153 PHE A O 1
ATOM 1205 N N . GLY A 1 154 ? 21.917 9.685 -40.077 1.00 10.25 154 GLY A N 1
ATOM 1206 C CA . GLY A 1 154 ? 22.691 9.196 -41.222 1.00 10.66 154 GLY A CA 1
ATOM 1207 C C . GLY A 1 154 ? 21.793 8.845 -42.381 1.00 11.05 154 GLY A C 1
ATOM 1208 O O . GLY A 1 154 ? 21.019 9.677 -42.772 1.00 12.19 154 GLY A O 1
ATOM 1209 N N . GLY A 1 155 ? 21.940 7.653 -42.943 1.00 10.55 155 GLY A N 1
ATOM 1210 C CA . GLY A 1 155 ? 21.151 7.227 -44.106 1.00 10.43 155 GLY A CA 1
ATOM 1211 C C . GLY A 1 155 ? 19.935 6.399 -43.720 1.00 10.08 155 GLY A C 1
ATOM 1212 O O . GLY A 1 155 ? 19.596 6.293 -42.523 1.00 9.38 155 GLY A O 1
ATOM 1213 N N . GLN A 1 156 ? 19.307 5.792 -44.717 1.00 10.22 156 GLN A N 1
ATOM 1214 C CA . GLN A 1 156 ? 18.039 5.053 -44.531 1.00 11.39 156 GLN A CA 1
ATOM 1215 C C . GLN A 1 156 ? 18.233 3.929 -43.494 1.00 9.67 156 GLN A C 1
ATOM 1216 O O . GLN A 1 156 ? 17.238 3.569 -42.834 1.00 8.52 156 GLN A O 1
ATOM 1222 N N . LEU A 1 157 ? 19.446 3.359 -43.344 1.00 8.32 157 LEU A N 1
ATOM 1223 C CA . LEU A 1 157 ? 19.654 2.257 -42.377 1.00 8.08 157 LEU A CA 1
ATOM 1224 C C . LEU A 1 157 ? 19.773 2.788 -40.953 1.00 7.45 157 LEU A C 1
ATOM 1225 O O . LEU A 1 157 ? 19.372 2.044 -40.038 1.00 6.90 157 LEU A O 1
ATOM 1230 N N . ASN A 1 158 ? 20.381 3.963 -40.764 1.00 7.08 158 ASN A N 1
ATOM 1231 C CA . ASN A 1 158 ? 20.413 4.683 -39.465 1.00 7.34 158 ASN A CA 1
ATOM 1232 C C . ASN A 1 158 ? 18.956 4.995 -39.083 1.00 6.96 158 ASN A C 1
ATOM 1233 O O . ASN A 1 158 ? 18.609 4.772 -37.926 1.00 6.78 158 ASN A O 1
ATOM 1238 N N . VAL A 1 159 ? 18.120 5.453 -40.023 1.00 6.87 159 VAL A N 1
ATOM 1239 C CA . VAL A 1 159 ? 16.676 5.718 -39.757 1.00 6.85 159 VAL A CA 1
ATOM 1240 C C . VAL A 1 159 ? 16.014 4.425 -39.247 1.00 6.70 159 VAL A C 1
ATOM 1241 O O . VAL A 1 159 ? 15.317 4.478 -38.234 1.00 6.28 159 VAL A O 1
ATOM 1245 N N . PHE A 1 160 ? 16.210 3.308 -39.945 1.00 6.58 160 PHE A N 1
ATOM 1246 C CA . PHE A 1 160 ? 15.601 1.995 -39.637 1.00 6.47 160 PHE A CA 1
ATOM 1247 C C . PHE A 1 160 ? 15.973 1.601 -38.201 1.00 6.78 160 PHE A C 1
ATOM 1248 O O . PHE A 1 160 ? 15.073 1.173 -37.429 1.00 6.65 160 PHE A O 1
ATOM 1256 N N . GLU A 1 161 ? 17.270 1.697 -37.878 1.00 6.88 161 GLU A N 1
ATOM 1257 C CA . GLU A 1 161 ? 17.791 1.282 -36.555 1.00 7.17 161 GLU A CA 1
ATOM 1258 C C . GLU A 1 161 ? 17.268 2.226 -35.472 1.00 7.01 161 GLU A C 1
ATOM 1259 O O . GLU A 1 161 ? 16.980 1.727 -34.375 1.00 6.43 161 GLU A O 1
ATOM 1265 N N . LEU A 1 162 ? 17.190 3.528 -35.740 1.00 6.89 162 LEU A N 1
ATOM 1266 C CA . LEU A 1 162 ? 16.760 4.472 -34.687 1.00 7.27 162 LEU A CA 1
ATOM 1267 C C . LEU A 1 162 ? 15.286 4.213 -34.390 1.00 7.10 162 LEU A C 1
ATOM 1268 O O . LEU A 1 162 ? 14.911 4.142 -33.210 1.00 6.87 162 LEU A O 1
ATOM 1273 N N . MET A 1 163 ? 14.483 4.035 -35.424 1.00 7.59 163 MET A N 1
ATOM 1274 C CA . MET A 1 163 ? 13.035 3.776 -35.245 1.00 8.16 163 MET A CA 1
ATOM 1275 C C . MET A 1 163 ? 12.823 2.486 -34.423 1.00 8.36 163 MET A C 1
ATOM 1276 O O . MET A 1 163 ? 11.946 2.514 -33.507 1.00 8.07 163 MET A O 1
ATOM 1281 N N . LYS A 1 164 ? 13.599 1.419 -34.667 1.00 8.25 164 LYS A N 1
ATOM 1282 C CA . LYS A 1 164 ? 13.536 0.141 -33.884 1.00 8.59 164 LYS A CA 1
ATOM 1283 C C . LYS A 1 164 ? 13.881 0.468 -32.428 1.00 8.60 164 LYS A C 1
ATOM 1284 O O . LYS A 1 164 ? 13.157 -0.017 -31.536 1.00 8.72 164 LYS A O 1
ATOM 1290 N N . GLY A 1 165 ? 14.903 1.307 -32.195 1.00 7.60 165 GLY A N 1
ATOM 1291 C CA . GLY A 1 165 ? 15.332 1.671 -30.834 1.00 7.60 165 GLY A CA 1
ATOM 1292 C C . GLY A 1 165 ? 14.222 2.398 -30.072 1.00 6.98 165 GLY A C 1
ATOM 1293 O O . GLY A 1 165 ? 14.020 2.121 -28.859 1.00 6.90 165 GLY A O 1
ATOM 1294 N N . MET A 1 166 ? 13.522 3.293 -30.754 1.00 6.80 166 MET A N 1
ATOM 1295 C CA . MET A 1 166 ? 12.383 4.062 -30.190 1.00 7.07 166 MET A CA 1
ATOM 1296 C C . MET A 1 166 ? 11.279 3.083 -29.782 1.00 7.13 166 MET A C 1
ATOM 1297 O O . MET A 1 166 ? 10.718 3.241 -28.683 1.00 6.62 166 MET A O 1
ATOM 1302 N N . ILE A 1 167 ? 10.966 2.112 -30.630 1.00 7.09 167 ILE A N 1
ATOM 1303 C CA . ILE A 1 167 ? 9.896 1.111 -30.341 1.00 7.78 167 ILE A CA 1
ATOM 1304 C C . ILE A 1 167 ? 10.320 0.194 -29.185 1.00 8.12 167 ILE A C 1
ATOM 1305 O O . ILE A 1 167 ? 9.509 -0.031 -28.265 1.00 7.36 167 ILE A O 1
ATOM 1310 N N . GLU A 1 168 ? 11.557 -0.289 -29.179 1.00 8.96 168 GLU A N 1
ATOM 1311 C CA . GLU A 1 168 ? 12.048 -1.180 -28.097 1.00 10.09 168 GLU A CA 1
ATOM 1312 C C . GLU A 1 168 ? 11.913 -0.448 -26.760 1.00 8.91 168 GLU A C 1
ATOM 1313 O O . GLU A 1 168 ? 11.532 -1.088 -25.763 1.00 8.99 168 GLU A O 1
ATOM 1319 N N . ALA A 1 169 ? 12.176 0.853 -26.741 1.00 8.11 169 ALA A N 1
ATOM 1320 C CA . ALA A 1 169 ? 12.163 1.698 -25.528 1.00 7.81 169 ALA A CA 1
ATOM 1321 C C . ALA A 1 169 ? 10.722 2.006 -25.083 1.00 7.41 169 ALA A C 1
ATOM 1322 O O . ALA A 1 169 ? 10.555 2.519 -23.940 1.00 7.30 169 ALA A O 1
ATOM 1324 N N . GLY A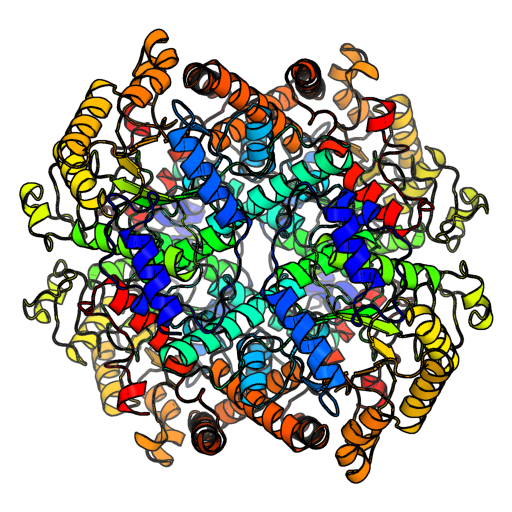 1 170 ? 9.754 1.803 -25.971 1.00 6.62 170 GLY A N 1
ATOM 1325 C CA . GLY A 1 170 ? 8.315 1.999 -25.685 1.00 6.59 170 GLY A CA 1
ATOM 1326 C C . GLY A 1 170 ? 7.780 3.355 -26.115 1.00 6.22 170 GLY A C 1
ATOM 1327 O O . GLY A 1 170 ? 6.832 3.806 -25.481 1.00 6.78 170 GLY A O 1
ATOM 1328 N N . ALA A 1 171 ? 8.327 3.995 -27.155 1.00 6.00 171 ALA A N 1
ATOM 1329 C CA . ALA A 1 171 ? 7.750 5.208 -27.775 1.00 5.89 171 ALA A CA 1
ATOM 1330 C C . ALA A 1 171 ? 6.440 4.867 -28.497 1.00 5.97 171 ALA A C 1
ATOM 1331 O O . ALA A 1 171 ? 6.355 3.757 -29.053 1.00 6.12 171 ALA A O 1
ATOM 1333 N N . SER A 1 172 ? 5.469 5.778 -28.479 1.00 5.93 172 SER A N 1
ATOM 1334 C CA . SER A 1 172 ? 4.133 5.637 -29.131 1.00 6.10 172 SER A CA 1
ATOM 1335 C C . SER A 1 172 ? 4.144 6.334 -30.491 1.00 6.00 172 SER A C 1
ATOM 1336 O O . SER A 1 172 ? 3.375 5.934 -31.359 1.00 6.19 172 SER A O 1
ATOM 1339 N N . GLY A 1 173 ? 5.000 7.327 -30.648 1.00 6.03 173 GLY A N 1
ATOM 1340 C CA . GLY A 1 173 ? 5.183 8.053 -31.907 1.00 6.21 173 GLY A CA 1
ATOM 1341 C C . GLY A 1 173 ? 6.604 8.569 -32.018 1.00 6.17 173 GLY A C 1
ATOM 1342 O O . GLY A 1 173 ? 7.274 8.771 -30.946 1.00 6.10 173 GLY A O 1
ATOM 1343 N N . VAL A 1 174 ? 7.015 8.844 -33.257 1.00 5.89 174 VAL A N 1
ATOM 1344 C CA . VAL A 1 174 ? 8.394 9.287 -33.594 1.00 5.88 174 VAL A CA 1
ATOM 1345 C C . VAL A 1 174 ? 8.312 10.281 -34.754 1.00 6.23 174 VAL A C 1
ATOM 1346 O O . VAL A 1 174 ? 7.472 10.088 -35.673 1.00 5.87 174 VAL A O 1
ATOM 1350 N N . HIS A 1 175 ? 9.130 11.330 -34.701 1.00 6.42 175 HIS A N 1
ATOM 1351 C CA . HIS A 1 175 ? 9.159 12.343 -35.773 1.00 6.71 175 HIS A CA 1
ATOM 1352 C C . HIS A 1 175 ? 10.543 12.374 -36.418 1.00 6.84 175 HIS A C 1
ATOM 1353 O O . HIS A 1 175 ? 11.544 12.126 -35.732 1.00 5.97 175 HIS A O 1
ATOM 1360 N N . PHE A 1 176 ? 10.513 12.615 -37.721 1.00 7.30 176 PHE A N 1
ATOM 1361 C CA . PHE A 1 176 ? 11.665 12.633 -38.644 1.00 8.03 176 PHE A CA 1
ATOM 1362 C C . PHE A 1 176 ? 11.522 13.850 -39.539 1.00 8.43 176 PHE A C 1
ATOM 1363 O O . PHE A 1 176 ? 10.381 14.195 -39.947 1.00 8.16 176 PHE A O 1
ATOM 1371 N N . GLU A 1 177 ? 12.646 14.494 -39.824 1.00 8.56 177 GLU A N 1
ATOM 1372 C CA . GLU A 1 177 ? 12.632 15.774 -40.567 1.00 9.60 177 GLU A CA 1
ATOM 1373 C C . GLU A 1 177 ? 13.450 15.621 -41.847 1.00 8.92 177 GLU A C 1
ATOM 1374 O O . GLU A 1 177 ? 14.379 14.804 -41.882 1.00 8.55 177 GLU A O 1
ATOM 1380 N N . ASP A 1 178 ? 13.152 16.468 -42.816 1.00 8.92 178 ASP A N 1
ATOM 1381 C CA . ASP A 1 178 ? 13.675 16.369 -44.195 1.00 9.41 178 ASP A CA 1
ATOM 1382 C C . ASP A 1 178 ? 14.981 17.169 -44.319 1.00 9.59 178 ASP A C 1
ATOM 1383 O O . ASP A 1 178 ? 15.159 17.854 -45.334 1.00 9.46 178 ASP A O 1
ATOM 1388 N N . GLN A 1 179 ? 15.882 17.030 -43.343 1.00 9.50 179 GLN A N 1
ATOM 1389 C CA . GLN A 1 179 ? 17.182 17.739 -43.315 1.00 9.59 179 GLN A CA 1
ATOM 1390 C C . GLN A 1 179 ? 18.325 16.764 -43.552 1.00 9.36 179 GLN A C 1
ATOM 1391 O O . GLN A 1 179 ? 18.197 15.612 -43.184 1.00 9.36 179 GLN A O 1
ATOM 1397 N N . LEU A 1 180 ? 19.422 17.259 -44.095 1.00 9.34 180 LEU A N 1
ATOM 1398 C CA . LEU A 1 180 ? 20.666 16.473 -44.232 1.00 9.84 180 LEU A CA 1
ATOM 1399 C C . LEU A 1 180 ? 21.193 16.221 -42.825 1.00 9.31 180 LEU A C 1
ATOM 1400 O O . LEU A 1 180 ? 21.494 17.198 -42.153 1.00 9.12 180 LEU A O 1
ATOM 1405 N N . SER A 1 181 ? 21.363 14.965 -42.436 1.00 9.73 181 SER A N 1
ATOM 1406 C CA . SER A 1 181 ? 21.720 14.600 -41.045 1.00 9.99 181 SER A CA 1
ATOM 1407 C C . SER A 1 181 ? 23.028 15.289 -40.610 1.00 10.24 181 SER A C 1
ATOM 1408 O O . SER A 1 181 ? 23.086 15.861 -39.509 1.00 9.79 181 SER A O 1
ATOM 1411 N N . SER A 1 182 ? 24.024 15.303 -41.482 1.00 10.83 182 SER A N 1
ATOM 1412 C CA . SER A 1 182 ? 25.386 15.833 -41.218 1.00 11.92 182 SER A CA 1
ATOM 1413 C C . SER A 1 182 ? 25.345 17.358 -41.074 1.00 12.82 182 SER A C 1
ATOM 1414 O O . SER A 1 182 ? 26.370 17.915 -40.663 1.00 14.46 182 SER A O 1
ATOM 1417 N N . GLU A 1 183 ? 24.234 18.023 -41.431 1.00 13.61 183 GLU A N 1
ATOM 1418 C CA . GLU A 1 183 ? 24.069 19.494 -41.234 1.00 14.19 183 GLU A CA 1
ATOM 1419 C C . GLU A 1 183 ? 22.828 19.808 -40.377 1.00 12.82 183 GLU A C 1
ATOM 1420 O O . GLU A 1 183 ? 22.422 20.992 -40.329 1.00 10.28 183 GLU A O 1
ATOM 1426 N N . LYS A 1 184 ? 22.313 18.821 -39.634 1.00 11.95 184 LYS A N 1
ATOM 1427 C CA . LYS A 1 184 ? 21.025 18.933 -38.898 1.00 12.16 184 LYS A CA 1
ATOM 1428 C C . LYS A 1 184 ? 21.106 20.189 -38.022 1.00 10.68 184 LYS A C 1
ATOM 1429 O O . LYS A 1 184 ? 22.168 20.468 -37.428 1.00 10.40 184 LYS A O 1
ATOM 1435 N N . LYS A 1 185 ? 20.003 20.908 -37.957 1.00 10.14 185 LYS A N 1
ATOM 1436 C CA . LYS A 1 185 ? 19.807 22.078 -37.074 1.00 10.43 185 LYS A CA 1
ATOM 1437 C C . LYS A 1 185 ? 18.437 21.973 -36.389 1.00 10.69 185 LYS A C 1
ATOM 1438 O O . LYS A 1 185 ? 17.480 21.453 -37.030 1.00 9.77 185 LYS A O 1
ATOM 1444 N N . CYS A 1 186 ? 18.326 22.530 -35.182 1.00 10.82 186 CYS A N 1
ATOM 1445 C CA . CYS A 1 186 ? 17.046 23.035 -34.627 1.00 11.52 186 CYS A CA 1
ATOM 1446 C C . CYS A 1 186 ? 16.253 23.733 -35.742 1.00 11.19 186 CYS A C 1
ATOM 1447 O O . CYS A 1 186 ? 16.851 24.420 -36.569 1.00 11.00 186 CYS A O 1
ATOM 1450 N N . GLY A 1 187 ? 14.927 23.611 -35.746 1.00 11.01 187 GLY A N 1
ATOM 1451 C CA . GLY A 1 187 ? 14.085 24.241 -36.778 1.00 11.25 187 GLY A CA 1
ATOM 1452 C C . GLY A 1 187 ? 14.190 25.759 -36.784 1.00 11.06 187 GLY A C 1
ATOM 1453 O O . GLY A 1 187 ? 13.856 26.370 -37.813 1.00 10.89 187 GLY A O 1
ATOM 1454 N N . HIS A 1 188 ? 14.644 26.351 -35.680 1.00 11.12 188 HIS A N 1
ATOM 1455 C CA . HIS A 1 188 ? 14.679 27.819 -35.449 1.00 11.32 188 HIS A CA 1
ATOM 1456 C C . HIS A 1 188 ? 16.120 28.326 -35.467 1.00 11.05 188 HIS A C 1
ATOM 1457 O O . HIS A 1 188 ? 16.342 29.488 -35.103 1.00 11.40 188 HIS A O 1
ATOM 1464 N N . LEU A 1 189 ? 17.051 27.504 -35.942 1.00 11.20 189 LEU A N 1
ATOM 1465 C CA . LEU A 1 189 ? 18.433 27.935 -36.275 1.00 11.75 189 LEU A CA 1
ATOM 1466 C C . LEU A 1 189 ? 18.553 28.208 -37.793 1.00 11.33 189 LEU A C 1
ATOM 1467 O O . LEU A 1 189 ? 17.736 27.713 -38.568 1.00 10.86 189 LEU A O 1
ATOM 1472 N N . GLY A 1 190 ? 19.526 29.025 -38.201 1.00 11.56 190 GLY A N 1
ATOM 1473 C CA . GLY A 1 190 ? 19.957 29.142 -39.617 1.00 10.99 190 GLY A CA 1
ATOM 1474 C C . GLY A 1 190 ? 20.814 27.961 -40.054 1.00 11.21 190 GLY A C 1
ATOM 1475 O O . GLY A 1 190 ? 21.170 27.111 -39.196 1.00 12.72 190 GLY A O 1
ATOM 1476 N N . GLY A 1 191 ? 21.132 27.874 -41.351 1.00 11.17 191 GLY A N 1
ATOM 1477 C CA . GLY A 1 191 ? 22.073 26.881 -41.874 1.00 11.22 191 GLY A CA 1
ATOM 1478 C C . GLY A 1 191 ? 21.388 25.558 -42.163 1.00 11.18 191 GLY A C 1
ATOM 1479 O O . GLY A 1 191 ? 22.112 24.526 -42.190 1.00 11.28 191 GLY A O 1
ATOM 1480 N N . LYS A 1 192 ? 20.058 25.562 -42.366 1.00 10.71 192 LYS A N 1
ATOM 1481 C CA . LYS A 1 192 ? 19.291 24.306 -42.580 1.00 10.61 192 LYS A CA 1
ATOM 1482 C C . LYS A 1 192 ? 19.479 23.887 -44.041 1.00 10.02 192 LYS A C 1
ATOM 1483 O O . LYS A 1 192 ? 19.344 24.763 -44.910 1.00 10.54 192 LYS A O 1
ATOM 1489 N N . VAL A 1 193 ? 19.766 22.604 -44.271 1.00 9.06 193 VAL A N 1
ATOM 1490 C CA . VAL A 1 193 ? 19.911 21.993 -45.621 1.00 8.69 193 VAL A CA 1
ATOM 1491 C C . VAL A 1 193 ? 18.835 20.916 -45.787 1.00 8.56 193 VAL A C 1
ATOM 1492 O O . VAL A 1 193 ? 18.798 19.941 -44.967 1.00 8.45 193 VAL A O 1
ATOM 1496 N N . LEU A 1 194 ? 18.010 21.069 -46.816 1.00 7.96 194 LEU A N 1
ATOM 1497 C CA . LEU A 1 194 ? 16.946 20.101 -47.146 1.00 7.48 194 LEU A CA 1
ATOM 1498 C C . LEU A 1 194 ? 17.540 18.890 -47.862 1.00 7.18 194 LEU A C 1
ATOM 1499 O O . LEU A 1 194 ? 18.431 19.057 -48.705 1.00 6.97 194 LEU A O 1
ATOM 1504 N N . LEU A 1 195 ? 16.974 17.720 -47.592 1.00 6.87 195 LEU A N 1
ATOM 1505 C CA . LEU A 1 195 ? 17.055 16.558 -48.494 1.00 7.06 195 LEU A CA 1
ATOM 1506 C C . LEU A 1 195 ? 16.226 16.802 -49.753 1.00 6.89 195 LEU A C 1
ATOM 1507 O O . LEU A 1 195 ? 15.236 17.547 -49.751 1.00 6.47 195 LEU A O 1
ATOM 1512 N N . PRO A 1 196 ? 16.593 16.122 -50.863 1.00 7.01 196 PRO A N 1
ATOM 1513 C CA . PRO A 1 196 ? 15.694 15.975 -51.990 1.00 7.66 196 PRO A CA 1
ATOM 1514 C C . PRO A 1 196 ? 14.392 15.337 -51.493 1.00 8.12 196 PRO A C 1
ATOM 1515 O O . PRO A 1 196 ? 14.456 14.403 -50.655 1.00 8.17 196 PRO A O 1
ATOM 1519 N N . THR A 1 197 ? 13.261 15.790 -52.038 1.00 8.85 197 THR A N 1
ATOM 1520 C CA . THR A 1 197 ? 11.919 15.242 -51.708 1.00 9.38 197 THR A CA 1
ATOM 1521 C C . THR A 1 197 ? 12.047 13.717 -51.635 1.00 9.63 197 THR A C 1
ATOM 1522 O O . THR A 1 197 ? 11.629 13.165 -50.614 1.00 9.80 197 THR A O 1
ATOM 1526 N N . GLN A 1 198 ? 12.660 13.090 -52.649 1.00 10.39 198 GLN A N 1
ATOM 1527 C CA . GLN A 1 198 ? 12.706 11.615 -52.842 1.00 11.31 198 GLN A CA 1
ATOM 1528 C C . GLN A 1 198 ? 13.450 10.951 -51.681 1.00 9.90 198 GLN A C 1
ATOM 1529 O O . GLN A 1 198 ? 12.994 9.910 -51.244 1.00 9.65 198 GLN A O 1
ATOM 1535 N N . THR A 1 199 ? 14.548 11.541 -51.209 1.00 9.14 199 THR A N 1
ATOM 1536 C CA . THR A 1 199 ? 15.342 11.031 -50.075 1.00 9.35 199 THR A CA 1
ATOM 1537 C C . THR A 1 199 ? 14.532 11.124 -48.780 1.00 8.34 199 THR A C 1
ATOM 1538 O O . THR A 1 199 ? 14.574 10.170 -47.998 1.00 7.98 199 THR A O 1
ATOM 1542 N N . ALA A 1 200 ? 13.849 12.251 -48.556 1.00 8.24 200 ALA A N 1
ATOM 1543 C CA . ALA A 1 200 ? 13.008 12.475 -47.356 1.00 7.96 200 ALA A CA 1
ATOM 1544 C C . ALA A 1 200 ? 11.896 11.408 -47.317 1.00 7.59 200 ALA A C 1
ATOM 1545 O O . ALA A 1 200 ? 11.614 10.858 -46.234 1.00 7.53 200 ALA A O 1
ATOM 1547 N N . VAL A 1 201 ? 11.286 11.134 -48.463 1.00 7.35 201 VAL A N 1
ATOM 1548 C CA . VAL A 1 201 ? 10.240 10.085 -48.610 1.00 7.49 201 VAL A CA 1
ATOM 1549 C C . VAL A 1 201 ? 10.867 8.733 -48.251 1.00 8.03 201 VAL A C 1
ATOM 1550 O O . VAL A 1 201 ? 10.242 7.989 -47.458 1.00 7.69 201 VAL A O 1
ATOM 1554 N N . ARG A 1 202 ? 12.074 8.436 -48.746 1.00 8.68 202 ARG A N 1
ATOM 1555 C CA . ARG A 1 202 ? 12.721 7.122 -48.469 1.00 9.59 202 ARG A CA 1
ATOM 1556 C C . ARG A 1 202 ? 12.942 6.990 -46.961 1.00 8.85 202 ARG A C 1
ATOM 1557 O O . ARG A 1 202 ? 12.846 5.852 -46.451 1.00 8.94 202 ARG A O 1
ATOM 1565 N N . ASN A 1 203 ? 13.321 8.073 -46.280 1.00 8.19 203 ASN A N 1
ATOM 1566 C CA . ASN A 1 203 ? 13.508 8.048 -44.805 1.00 7.48 203 ASN A CA 1
ATOM 1567 C C . ASN A 1 203 ? 12.189 7.667 -44.129 1.00 7.06 203 ASN A C 1
ATOM 1568 O O . ASN A 1 203 ? 12.241 6.853 -43.182 1.00 6.34 203 ASN A O 1
ATOM 1573 N N . LEU A 1 204 ? 11.048 8.197 -44.607 1.00 6.62 204 LEU A N 1
ATOM 1574 C CA . LEU A 1 204 ? 9.720 7.895 -44.005 1.00 6.46 204 LEU A CA 1
ATOM 1575 C C . LEU A 1 204 ? 9.373 6.421 -44.263 1.00 6.29 204 LEU A C 1
ATOM 1576 O O . LEU A 1 204 ? 8.861 5.773 -43.357 1.00 5.64 204 LEU A O 1
ATOM 1581 N N . ILE A 1 205 ? 9.705 5.921 -45.453 1.00 6.48 205 ILE A N 1
ATOM 1582 C CA . ILE A 1 205 ? 9.460 4.513 -45.872 1.00 6.50 205 ILE A CA 1
ATOM 1583 C C . ILE A 1 205 ? 10.293 3.636 -44.921 1.00 6.38 205 ILE A C 1
ATOM 1584 O O . ILE A 1 205 ? 9.771 2.659 -44.399 1.00 6.16 205 ILE A O 1
ATOM 1589 N N . SER A 1 206 ? 11.543 4.026 -44.656 1.00 6.20 206 SER A N 1
ATOM 1590 C CA . SER A 1 206 ? 12.447 3.282 -43.752 1.00 6.38 206 SER A CA 1
ATOM 1591 C C . SER A 1 206 ? 11.830 3.189 -42.340 1.00 6.18 206 SER A C 1
ATOM 1592 O O . SER A 1 206 ? 11.882 2.098 -41.719 1.00 5.52 206 SER A O 1
ATOM 1595 N N . ALA A 1 207 ? 11.229 4.276 -41.854 1.00 6.05 207 ALA A N 1
ATOM 1596 C CA . ALA A 1 207 ? 10.676 4.345 -40.491 1.00 6.04 207 ALA A CA 1
ATOM 1597 C C . ALA A 1 207 ? 9.439 3.428 -40.406 1.00 6.06 207 ALA A C 1
ATOM 1598 O O . ALA A 1 207 ? 9.294 2.722 -39.425 1.00 5.91 207 ALA A O 1
ATOM 1600 N N . ARG A 1 208 ? 8.608 3.395 -41.442 1.00 6.12 208 ARG A N 1
ATOM 1601 C CA . ARG A 1 208 ? 7.402 2.530 -41.468 1.00 6.24 208 ARG A CA 1
ATOM 1602 C C . ARG A 1 208 ? 7.868 1.081 -41.556 1.00 6.59 208 ARG A C 1
ATOM 1603 O O . ARG A 1 208 ? 7.316 0.228 -40.846 1.00 6.75 208 ARG A O 1
ATOM 1611 N N . LEU A 1 209 ? 8.885 0.802 -42.372 1.00 7.12 209 LEU A N 1
ATOM 1612 C CA . LEU A 1 209 ? 9.383 -0.589 -42.499 1.00 7.46 209 LEU A CA 1
ATOM 1613 C C . LEU A 1 209 ? 9.910 -1.086 -41.138 1.00 7.29 209 LEU A C 1
ATOM 1614 O O . LEU A 1 209 ? 9.589 -2.231 -40.784 1.00 6.96 209 LEU A O 1
ATOM 1619 N N . ALA A 1 210 ? 10.672 -0.274 -40.400 1.00 6.85 210 ALA A N 1
ATOM 1620 C CA . ALA A 1 210 ? 11.108 -0.590 -39.013 1.00 7.16 210 ALA A CA 1
ATOM 1621 C C . ALA A 1 210 ? 9.905 -0.946 -38.118 1.00 7.22 210 ALA A C 1
ATOM 1622 O O . ALA A 1 210 ? 9.954 -1.963 -37.401 1.00 7.12 210 ALA A O 1
ATOM 1624 N N . ALA A 1 211 ? 8.875 -0.108 -38.101 1.00 7.47 211 A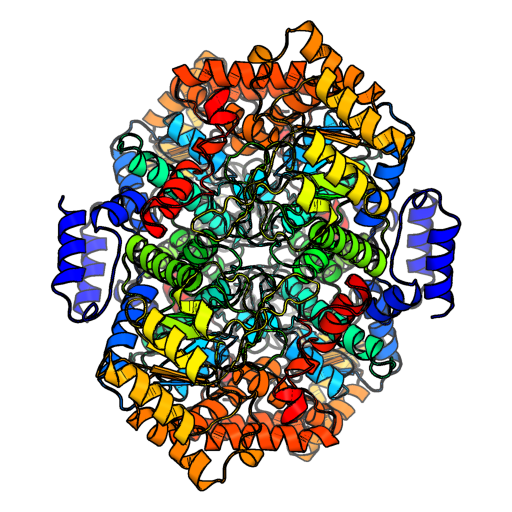LA A N 1
ATOM 1625 C CA . ALA A 1 211 ? 7.696 -0.316 -37.239 1.00 7.79 211 ALA A CA 1
ATOM 1626 C C . ALA A 1 211 ? 6.948 -1.598 -37.670 1.00 8.11 211 ALA A C 1
ATOM 1627 O O . ALA A 1 211 ? 6.542 -2.350 -36.813 1.00 7.77 211 ALA A O 1
ATOM 1629 N N . ASP A 1 212 ? 6.853 -1.883 -38.966 1.00 8.49 212 ASP A N 1
ATOM 1630 C CA . ASP A 1 212 ? 6.211 -3.115 -39.481 1.00 9.01 212 ASP A CA 1
ATOM 1631 C C . ASP A 1 212 ? 7.046 -4.325 -39.068 1.00 9.66 212 ASP A C 1
ATOM 1632 O O . ASP A 1 212 ? 6.477 -5.329 -38.656 1.00 8.65 212 ASP A O 1
ATOM 1637 N N . VAL A 1 213 ? 8.367 -4.247 -39.202 1.00 9.84 213 VAL A N 1
ATOM 1638 C CA . VAL A 1 213 ? 9.259 -5.362 -38.791 1.00 10.88 213 VAL A CA 1
ATOM 1639 C C . VAL A 1 213 ? 9.115 -5.629 -37.279 1.00 11.64 213 VAL A C 1
ATOM 1640 O O . VAL A 1 213 ? 9.045 -6.820 -36.917 1.00 13.12 213 VAL A O 1
ATOM 1644 N N . MET A 1 214 ? 8.995 -4.595 -36.446 1.00 12.05 214 MET A N 1
ATOM 1645 C CA . MET A 1 214 ? 8.827 -4.732 -34.973 1.00 13.31 214 MET A CA 1
ATOM 1646 C C . MET A 1 214 ? 7.405 -5.210 -34.655 1.00 12.82 214 MET A C 1
ATOM 1647 O O . MET A 1 214 ? 7.196 -5.713 -33.548 1.00 13.75 214 MET A O 1
ATOM 1652 N N . GLY A 1 215 ? 6.459 -4.964 -35.556 1.00 12.54 215 GLY A N 1
ATOM 1653 C CA . GLY A 1 215 ? 5.065 -5.446 -35.460 1.00 12.18 215 GLY A CA 1
ATOM 1654 C C . GLY A 1 215 ? 4.229 -4.547 -34.573 1.00 11.91 215 GLY A C 1
ATOM 1655 O O . GLY A 1 215 ? 3.349 -5.076 -33.870 1.00 11.85 215 GLY A O 1
ATOM 1656 N N . VAL A 1 216 ? 4.482 -3.240 -34.619 1.00 11.20 216 VAL A N 1
ATOM 1657 C CA . VAL A 1 216 ? 3.865 -2.198 -33.737 1.00 11.89 216 VAL A CA 1
ATOM 1658 C C . VAL A 1 216 ? 3.338 -1.072 -34.621 1.00 11.10 216 VAL A C 1
ATOM 1659 O O . VAL A 1 216 ? 4.054 -0.639 -35.529 1.00 12.51 216 VAL A O 1
ATOM 1663 N N . PRO A 1 217 ? 2.092 -0.581 -34.416 1.00 9.70 217 PRO A N 1
ATOM 1664 C CA . PRO A 1 217 ? 1.519 0.476 -35.254 1.00 9.09 217 PRO A CA 1
ATOM 1665 C C . PRO A 1 217 ? 1.924 1.897 -34.823 1.00 8.42 217 PRO A C 1
ATOM 1666 O O . PRO A 1 217 ? 1.069 2.761 -34.685 1.00 7.69 217 PRO A O 1
ATOM 1670 N N . THR A 1 218 ? 3.220 2.110 -34.597 1.00 8.12 218 THR A N 1
ATOM 1671 C CA . THR A 1 218 ? 3.801 3.385 -34.094 1.00 7.68 218 THR A CA 1
ATOM 1672 C C . THR A 1 218 ? 3.334 4.558 -34.967 1.00 7.84 218 THR A C 1
ATOM 1673 O O . THR A 1 218 ? 3.342 4.438 -36.222 1.00 7.21 218 THR A O 1
ATOM 1677 N N . ILE A 1 219 ? 3.023 5.696 -34.346 1.00 7.37 219 ILE A N 1
ATOM 1678 C CA . ILE A 1 219 ? 2.688 6.943 -35.092 1.00 7.77 219 ILE A CA 1
ATOM 1679 C C . ILE A 1 219 ? 3.975 7.493 -35.708 1.00 7.68 219 ILE A C 1
ATOM 1680 O O . ILE A 1 219 ? 5.006 7.603 -34.996 1.00 8.06 219 ILE A O 1
ATOM 1685 N N . ILE A 1 220 ? 3.928 7.818 -36.982 1.00 7.35 220 ILE A N 1
ATOM 1686 C CA . ILE A 1 220 ? 5.069 8.469 -37.667 1.00 7.51 220 ILE A CA 1
ATOM 1687 C C . ILE A 1 220 ? 4.653 9.895 -37.999 1.00 7.63 220 ILE A C 1
ATOM 1688 O O . ILE A 1 220 ? 3.533 10.101 -38.548 1.00 7.92 220 ILE A O 1
ATOM 1693 N N . VAL A 1 221 ? 5.467 10.852 -37.563 1.00 6.87 221 VAL A N 1
ATOM 1694 C CA . VAL A 1 221 ? 5.268 12.285 -37.846 1.00 6.67 221 VAL A CA 1
ATOM 1695 C C . VAL A 1 221 ? 6.350 12.657 -38.873 1.00 6.69 221 VAL A C 1
ATOM 1696 O O . VAL A 1 221 ? 7.533 12.441 -38.592 1.00 6.10 221 VAL A O 1
ATOM 1700 N N . ALA A 1 222 ? 5.933 13.134 -40.047 1.00 6.75 222 ALA A N 1
ATOM 1701 C CA . ALA A 1 222 ? 6.817 13.748 -41.051 1.00 6.98 222 ALA A CA 1
ATOM 1702 C C . ALA A 1 222 ? 6.877 15.251 -40.767 1.00 7.20 222 ALA A C 1
ATOM 1703 O O . ALA A 1 222 ? 5.842 15.960 -40.857 1.00 6.83 222 ALA A O 1
ATOM 1705 N N . ARG A 1 223 ? 8.070 15.731 -40.435 1.00 7.48 223 ARG A N 1
ATOM 1706 C CA . ARG A 1 223 ? 8.353 17.181 -40.289 1.00 7.65 223 ARG A CA 1
ATOM 1707 C C . ARG A 1 223 ? 9.009 17.718 -41.564 1.00 8.05 223 ARG A C 1
ATOM 1708 O O . ARG A 1 223 ? 9.867 17.004 -42.119 1.00 8.20 223 ARG A O 1
ATOM 1716 N N . THR A 1 224 ? 8.601 18.904 -42.039 1.00 7.74 224 THR A N 1
ATOM 1717 C CA . THR A 1 224 ? 9.368 19.643 -43.065 1.00 7.61 224 THR A CA 1
ATOM 1718 C C . THR A 1 224 ? 9.973 20.905 -42.462 1.00 7.73 224 THR A C 1
ATOM 1719 O O . THR A 1 224 ? 9.285 21.639 -41.757 1.00 7.81 224 THR A O 1
ATOM 1723 N N . ASP A 1 225 ? 11.227 21.158 -42.813 1.00 8.22 225 ASP A N 1
ATOM 1724 C CA . ASP A 1 225 ? 11.985 22.383 -42.463 1.00 8.41 225 ASP A CA 1
ATOM 1725 C C . ASP A 1 225 ? 11.972 23.361 -43.654 1.00 8.67 225 ASP A C 1
ATOM 1726 O O . ASP A 1 225 ? 12.732 24.325 -43.626 1.00 8.32 225 ASP A O 1
ATOM 1731 N N . ALA A 1 226 ? 11.108 23.165 -44.653 1.00 9.54 226 ALA A N 1
ATOM 1732 C CA . ALA A 1 226 ? 11.204 23.879 -45.953 1.00 9.64 226 ALA A CA 1
ATOM 1733 C C . ALA A 1 226 ? 10.605 25.290 -45.858 1.00 10.38 226 ALA A C 1
ATOM 1734 O O . ALA A 1 226 ? 10.745 26.086 -46.823 1.00 10.14 226 ALA A O 1
ATOM 1736 N N . ASP A 1 227 ? 9.974 25.655 -44.751 1.00 11.62 227 ASP A N 1
ATOM 1737 C CA . ASP A 1 227 ? 9.435 27.034 -44.649 1.00 12.46 227 ASP A CA 1
ATOM 1738 C C . ASP A 1 227 ? 10.609 28.018 -44.563 1.00 12.02 227 ASP A C 1
ATOM 1739 O O . ASP A 1 227 ? 10.529 29.064 -45.208 1.00 12.26 227 ASP A O 1
ATOM 1744 N N . ALA A 1 228 ? 11.679 27.674 -43.840 1.00 11.21 228 ALA A N 1
ATOM 1745 C CA . ALA A 1 228 ? 12.818 28.588 -43.605 1.00 11.52 228 ALA A CA 1
ATOM 1746 C C . ALA A 1 228 ? 14.071 28.115 -44.369 1.00 12.15 228 ALA A C 1
ATOM 1747 O O . ALA A 1 228 ? 14.887 28.985 -44.723 1.00 12.60 228 ALA A O 1
ATOM 1749 N N . ALA A 1 229 ? 14.229 26.809 -44.624 1.00 10.87 229 ALA A N 1
ATOM 1750 C CA . ALA A 1 229 ? 15.451 26.229 -45.227 1.00 10.93 229 ALA A CA 1
ATOM 1751 C C . ALA A 1 229 ? 15.581 26.739 -46.670 1.00 11.11 229 ALA A C 1
ATOM 1752 O O . ALA A 1 229 ? 14.678 26.498 -47.460 1.00 11.76 229 ALA A O 1
ATOM 1754 N N . ASP A 1 230 ? 16.686 27.408 -46.980 1.00 11.24 230 ASP A N 1
ATOM 1755 C CA . ASP A 1 230 ? 16.942 28.013 -48.313 1.00 11.64 230 ASP A CA 1
ATOM 1756 C C . ASP A 1 230 ? 18.126 27.285 -48.975 1.00 10.92 230 ASP A C 1
ATOM 1757 O O . ASP A 1 230 ? 18.728 27.845 -49.881 1.00 11.19 230 ASP A O 1
ATOM 1762 N N . LEU A 1 231 ? 18.436 26.064 -48.524 1.00 10.13 231 LEU A N 1
ATOM 1763 C CA . LEU A 1 231 ? 19.481 25.192 -49.100 1.00 9.65 231 LEU A CA 1
ATOM 1764 C C . LEU A 1 231 ? 18.910 23.780 -49.234 1.00 9.84 231 LEU A C 1
ATOM 1765 O O . LEU A 1 231 ? 18.093 23.391 -48.349 1.00 8.71 231 LEU A O 1
ATOM 1770 N N . ILE A 1 232 ? 19.360 23.082 -50.277 1.00 9.89 232 ILE A N 1
ATOM 1771 C CA . ILE A 1 232 ? 19.046 21.664 -50.589 1.00 9.77 232 ILE A CA 1
ATOM 1772 C C . ILE A 1 232 ? 20.352 20.980 -51.005 1.00 9.75 232 ILE A C 1
ATOM 1773 O O . ILE A 1 232 ? 21.267 21.681 -51.509 1.00 9.59 232 ILE A O 1
ATOM 1778 N N . THR A 1 233 ? 20.472 19.676 -50.753 1.00 10.45 233 THR A N 1
ATOM 1779 C CA . THR A 1 233 ? 21.747 18.942 -50.907 1.00 11.41 233 THR A CA 1
ATOM 1780 C C . THR A 1 233 ? 22.057 18.873 -52.396 1.00 11.70 233 THR A C 1
ATOM 1781 O O . THR A 1 233 ? 23.238 18.920 -52.751 1.00 11.25 233 THR A O 1
ATOM 1785 N N . SER A 1 234 ? 21.022 18.807 -53.221 1.00 11.65 234 SER A N 1
ATOM 1786 C CA . SER A 1 234 ? 21.120 18.306 -54.606 1.00 12.33 234 SER A CA 1
ATOM 1787 C C . SER A 1 234 ? 19.873 18.713 -55.400 1.00 12.35 234 SER A C 1
ATOM 1788 O O . SER A 1 234 ? 18.777 18.894 -54.803 1.00 11.85 234 SER A O 1
ATOM 1791 N N . ASP A 1 235 ? 20.036 18.862 -56.706 1.00 13.18 235 ASP A N 1
ATOM 1792 C CA . ASP A 1 235 ? 18.945 19.135 -57.668 1.00 14.01 235 ASP A CA 1
ATOM 1793 C C . ASP A 1 235 ? 18.477 17.833 -58.323 1.00 13.43 235 ASP A C 1
ATOM 1794 O O . ASP A 1 235 ? 17.862 17.937 -59.372 1.00 14.48 235 ASP A O 1
ATOM 1799 N N . ILE A 1 236 ? 18.810 16.660 -57.779 1.00 13.52 236 ILE A N 1
ATOM 1800 C CA . ILE A 1 236 ? 18.527 15.347 -58.442 1.00 13.12 236 ILE A CA 1
ATOM 1801 C C . ILE A 1 236 ? 17.011 15.121 -58.626 1.00 13.48 236 ILE A C 1
ATOM 1802 O O . ILE A 1 236 ? 16.631 14.497 -59.620 1.00 14.71 236 ILE A O 1
ATOM 1807 N N . ASP A 1 237 ? 16.163 15.625 -57.739 1.00 12.72 237 ASP A N 1
ATOM 1808 C CA . ASP A 1 237 ? 14.701 15.342 -57.785 1.00 12.65 237 ASP A CA 1
ATOM 1809 C C . ASP A 1 237 ? 14.019 16.414 -58.631 1.00 13.25 237 ASP A C 1
ATOM 1810 O O . ASP A 1 237 ? 13.993 17.578 -58.238 1.00 11.98 237 ASP A O 1
ATOM 1815 N N . PRO A 1 238 ? 13.422 16.040 -59.793 1.00 13.77 238 PRO A N 1
ATOM 1816 C CA . PRO A 1 238 ? 12.765 17.018 -60.661 1.00 14.91 238 PRO A CA 1
ATOM 1817 C C . PRO A 1 238 ? 11.677 17.819 -59.917 1.00 14.89 238 PRO A C 1
ATOM 1818 O O . PRO A 1 238 ? 11.420 18.948 -60.292 1.00 14.58 238 PRO A O 1
ATOM 1822 N N . VAL A 1 239 ? 11.071 17.266 -58.865 1.00 14.94 239 VAL A N 1
ATOM 1823 C CA . VAL A 1 239 ? 9.957 17.995 -58.192 1.00 14.63 239 VAL A CA 1
ATOM 1824 C C . VAL A 1 239 ? 10.518 19.175 -57.389 1.00 14.26 239 VAL A C 1
ATOM 1825 O O . VAL A 1 239 ? 9.727 20.080 -57.102 1.00 14.76 239 VAL A O 1
ATOM 1829 N N . ASP A 1 240 ? 11.828 19.212 -57.106 1.00 13.28 240 ASP A N 1
ATOM 1830 C CA . ASP A 1 240 ? 12.464 20.302 -56.309 1.00 13.34 240 ASP A CA 1
ATOM 1831 C C . ASP A 1 240 ? 12.970 21.418 -57.233 1.00 13.64 240 ASP A C 1
ATOM 1832 O O . ASP A 1 240 ? 13.257 22.519 -56.709 1.00 13.17 240 ASP A O 1
ATOM 1837 N N . LYS A 1 241 ? 13.032 21.182 -58.549 1.00 14.64 241 LYS A N 1
ATOM 1838 C CA . LYS A 1 241 ? 13.671 22.116 -59.512 1.00 16.20 241 LYS A CA 1
ATOM 1839 C C . LYS A 1 241 ? 12.914 23.448 -59.538 1.00 15.63 241 LYS A C 1
ATOM 1840 O O . LYS A 1 241 ? 13.568 24.508 -59.602 1.00 14.91 241 LYS A O 1
ATOM 1846 N N . ALA A 1 242 ? 11.599 23.420 -59.351 1.00 14.99 242 ALA A N 1
ATOM 1847 C CA . ALA A 1 242 ? 10.775 24.641 -59.222 1.00 14.28 242 ALA A CA 1
ATOM 1848 C C . ALA A 1 242 ? 11.344 25.599 -58.148 1.00 14.25 242 ALA A C 1
ATOM 1849 O O . ALA A 1 242 ? 11.102 26.802 -58.277 1.00 13.87 242 ALA A O 1
ATOM 1851 N N . PHE A 1 243 ? 12.054 25.119 -57.121 1.00 12.51 243 PHE A N 1
ATOM 1852 C CA . PHE A 1 243 ? 12.473 25.955 -55.959 1.00 12.53 243 PHE A CA 1
ATOM 1853 C C . PHE A 1 243 ? 13.969 26.279 -56.012 1.00 13.02 243 PHE A C 1
ATOM 1854 O O . PHE A 1 243 ? 14.434 27.143 -55.228 1.00 13.12 243 PHE A O 1
ATOM 1862 N N . ILE A 1 244 ? 14.707 25.644 -56.917 1.00 12.16 244 ILE A N 1
ATOM 1863 C CA . ILE A 1 244 ? 16.193 25.738 -56.973 1.00 13.41 244 ILE A CA 1
ATOM 1864 C C . ILE A 1 244 ? 16.610 26.882 -57.900 1.00 14.47 244 ILE A C 1
ATOM 1865 O O . ILE A 1 244 ? 16.157 26.910 -59.043 1.00 13.59 244 ILE A O 1
ATOM 1870 N N . THR A 1 245 ? 17.419 27.815 -57.405 1.00 16.19 245 THR A N 1
ATOM 1871 C CA . THR A 1 245 ? 17.791 29.048 -58.160 1.00 17.14 245 THR A CA 1
ATOM 1872 C C . THR A 1 245 ? 18.955 28.753 -59.109 1.00 17.21 245 THR A C 1
ATOM 1873 O O . THR A 1 245 ? 19.085 29.480 -60.064 1.00 19.20 245 THR A O 1
ATOM 1877 N N . GLY A 1 246 ? 19.790 27.748 -58.834 1.00 17.51 246 GLY A N 1
ATOM 1878 C CA . GLY A 1 246 ? 20.990 27.449 -59.632 1.00 16.89 246 GLY A CA 1
ATOM 1879 C C . GLY A 1 246 ? 22.246 27.961 -58.955 1.00 16.34 246 GLY A C 1
ATOM 1880 O O . GLY A 1 246 ? 23.349 27.526 -59.331 1.00 16.49 246 GLY A O 1
ATOM 1881 N N . GLU A 1 247 ? 22.109 28.833 -57.961 1.00 16.51 247 GLU A N 1
ATOM 1882 C CA . GLU A 1 247 ? 23.276 29.294 -57.177 1.00 16.60 247 GLU A CA 1
ATOM 1883 C C . GLU A 1 247 ? 23.720 28.120 -56.303 1.00 15.21 247 GLU A C 1
ATOM 1884 O O . GLU A 1 247 ? 22.841 27.343 -55.843 1.00 13.91 247 GLU A O 1
ATOM 1890 N N . ARG A 1 248 ? 25.026 27.995 -56.075 1.00 13.79 248 ARG A N 1
ATOM 1891 C CA . ARG A 1 248 ? 25.602 26.950 -55.189 1.00 13.38 248 ARG A CA 1
ATOM 1892 C C . ARG A 1 248 ? 26.508 27.582 -54.139 1.00 13.22 248 ARG A C 1
ATOM 1893 O O . ARG A 1 248 ? 27.059 28.659 -54.417 1.00 12.84 248 ARG A O 1
ATOM 1901 N N . THR A 1 249 ? 26.612 26.935 -52.966 1.00 12.19 249 THR A N 1
ATOM 1902 C CA . THR A 1 249 ? 27.440 27.365 -51.809 1.00 12.40 249 THR A CA 1
ATOM 1903 C C . THR A 1 249 ? 28.835 26.794 -51.996 1.00 12.37 249 THR A C 1
ATOM 1904 O O . THR A 1 249 ? 29.012 25.928 -52.850 1.00 11.73 249 THR A O 1
ATOM 1908 N N . PRO A 1 250 ? 29.859 27.210 -51.205 1.00 13.13 250 PRO A N 1
ATOM 1909 C CA . PRO A 1 250 ? 31.189 26.608 -51.329 1.00 13.71 250 PRO A CA 1
ATOM 1910 C C . PRO A 1 250 ? 31.219 25.087 -51.127 1.00 14.22 250 PRO A C 1
ATOM 1911 O O . PRO A 1 250 ? 32.057 24.435 -51.753 1.00 14.62 250 PRO A O 1
ATOM 1915 N N . GLU A 1 251 ? 30.309 24.567 -50.292 1.00 14.31 251 GLU A N 1
ATOM 1916 C CA . GLU A 1 251 ? 30.168 23.128 -49.966 1.00 14.18 251 GLU A CA 1
ATOM 1917 C C . GLU A 1 251 ? 29.460 22.405 -51.105 1.00 13.89 251 GLU A C 1
ATOM 1918 O O . GLU A 1 251 ? 29.551 21.170 -51.155 1.00 14.99 251 GLU A O 1
ATOM 1924 N N . GLY A 1 252 ? 28.714 23.124 -51.946 1.00 13.96 252 GLY A N 1
ATOM 1925 C CA . GLY A 1 252 ? 28.046 22.498 -53.106 1.00 13.23 252 GLY A CA 1
ATOM 1926 C C . GLY A 1 252 ? 26.557 22.343 -52.899 1.00 12.76 252 GLY A C 1
ATOM 1927 O O . GLY A 1 252 ? 25.892 21.840 -53.808 1.00 13.36 252 GLY A O 1
ATOM 1928 N N . PHE A 1 253 ? 26.012 22.845 -51.794 1.00 12.43 253 PHE A N 1
ATOM 1929 C CA . PHE A 1 253 ? 24.543 22.921 -51.600 1.00 12.49 253 PHE A CA 1
ATOM 1930 C C . PHE A 1 253 ? 23.929 23.869 -52.645 1.00 12.71 253 PHE A C 1
ATOM 1931 O O . PHE A 1 253 ? 24.576 24.821 -53.071 1.00 13.39 253 PHE A O 1
ATOM 1939 N N . TYR A 1 254 ? 22.680 23.646 -53.024 1.00 12.68 254 TYR A N 1
ATOM 1940 C CA . TYR A 1 254 ? 21.930 24.509 -53.977 1.00 13.46 254 TYR A CA 1
ATOM 1941 C C . TYR A 1 254 ? 21.002 25.438 -53.190 1.00 13.87 254 TYR A C 1
ATOM 1942 O O . TYR A 1 254 ? 20.278 25.001 -52.259 1.00 13.92 254 TYR A O 1
ATOM 1951 N N . ARG A 1 255 ? 21.019 26.717 -53.543 1.00 13.91 255 ARG A N 1
ATOM 1952 C CA . ARG A 1 255 ? 20.138 27.718 -52.904 1.00 14.85 255 ARG A CA 1
ATOM 1953 C C . ARG A 1 255 ? 18.729 27.475 -53.443 1.00 13.34 255 ARG A C 1
ATOM 1954 O O . ARG A 1 255 ? 18.588 27.098 -54.646 1.00 12.59 255 ARG A O 1
ATOM 1962 N N . THR A 1 256 ? 17.737 27.581 -52.565 1.00 12.49 256 THR A N 1
ATOM 1963 C CA . THR A 1 256 ? 16.300 27.462 -52.927 1.00 12.71 256 THR A CA 1
ATOM 1964 C C . THR A 1 256 ? 15.566 28.715 -52.442 1.00 12.74 256 THR A C 1
ATOM 1965 O O . THR A 1 256 ? 16.101 29.454 -51.591 1.00 12.56 256 THR A O 1
ATOM 1969 N N . ASN A 1 257 ? 14.393 28.939 -53.011 1.00 13.41 257 ASN A N 1
ATOM 1970 C CA . ASN A 1 257 ? 13.425 29.976 -52.579 1.00 14.05 257 ASN A CA 1
ATOM 1971 C C . ASN A 1 257 ? 12.546 29.377 -51.486 1.00 13.50 257 ASN A C 1
ATOM 1972 O O . ASN A 1 257 ? 11.598 28.655 -51.826 1.00 12.76 257 ASN A O 1
ATOM 1977 N N . ALA A 1 258 ? 12.864 29.680 -50.233 1.00 13.34 258 ALA A N 1
ATOM 1978 C CA . ALA A 1 258 ? 12.200 29.127 -49.039 1.00 13.25 258 ALA A CA 1
ATOM 1979 C C . ALA A 1 258 ? 10.870 29.855 -48.832 1.00 13.15 258 ALA A C 1
ATOM 1980 O O . ALA A 1 258 ? 10.719 30.965 -49.338 1.00 12.87 258 ALA A O 1
ATOM 1982 N N . GLY A 1 259 ? 9.949 29.248 -48.089 1.00 12.96 259 GLY A N 1
ATOM 1983 C CA . GLY A 1 259 ? 8.656 29.863 -47.763 1.00 13.09 259 GLY A CA 1
ATOM 1984 C C . GLY A 1 259 ? 7.561 28.826 -47.736 1.00 13.19 259 GLY A C 1
ATOM 1985 O O . GLY A 1 259 ? 7.858 27.614 -47.897 1.00 12.28 259 GLY A O 1
ATOM 1986 N N . LEU A 1 260 ? 6.327 29.273 -47.551 1.00 12.88 260 LEU A N 1
ATOM 1987 C CA . LEU A 1 260 ? 5.205 28.335 -47.342 1.00 14.03 260 LEU A CA 1
ATOM 1988 C C . LEU A 1 260 ? 5.027 27.439 -48.573 1.00 12.91 260 LEU A C 1
ATOM 1989 O O . LEU A 1 260 ? 4.719 26.257 -48.390 1.00 13.14 260 LEU A O 1
ATOM 1994 N N . ASP A 1 261 ? 5.205 27.965 -49.781 1.00 12.45 261 ASP A N 1
ATOM 1995 C CA . ASP A 1 261 ? 5.081 27.187 -51.046 1.00 12.83 261 ASP A CA 1
ATOM 1996 C C . ASP A 1 261 ? 6.014 25.968 -51.005 1.00 11.37 261 ASP A C 1
ATOM 1997 O O . ASP A 1 261 ? 5.559 24.869 -51.380 1.00 10.82 261 ASP A O 1
ATOM 2002 N N . GLN A 1 262 ? 7.271 26.169 -50.577 1.00 10.15 262 GLN A N 1
ATOM 2003 C CA . GLN A 1 262 ? 8.265 25.075 -50.464 1.00 10.07 262 GLN A CA 1
ATOM 2004 C C . GLN A 1 262 ? 7.768 24.066 -49.430 1.00 9.67 262 GLN A C 1
ATOM 2005 O O . GLN A 1 262 ? 7.854 22.842 -49.700 1.00 9.91 262 GLN A O 1
ATOM 2011 N N . ALA A 1 263 ? 7.315 24.552 -48.277 1.00 9.42 263 ALA A N 1
ATOM 2012 C CA . ALA A 1 263 ? 6.847 23.730 -47.137 1.00 9.29 263 ALA A CA 1
ATOM 2013 C C . ALA A 1 263 ? 5.605 22.923 -47.533 1.00 9.22 263 ALA A C 1
ATOM 2014 O O . ALA A 1 263 ? 5.515 21.723 -47.192 1.00 8.45 263 ALA A O 1
ATOM 2016 N N . ILE A 1 264 ? 4.689 23.548 -48.273 1.00 9.79 264 ILE A N 1
ATOM 2017 C CA . ILE A 1 264 ? 3.452 22.877 -48.764 1.00 10.06 264 ILE A CA 1
ATOM 2018 C C . ILE A 1 264 ? 3.840 21.752 -49.723 1.00 10.10 264 ILE A C 1
ATOM 2019 O O . ILE A 1 264 ? 3.264 20.663 -49.601 1.00 10.94 264 ILE A O 1
ATOM 2024 N N . ALA A 1 265 ? 4.740 22.002 -50.678 1.00 9.64 265 ALA A N 1
ATOM 2025 C CA . ALA A 1 265 ? 5.230 20.967 -51.611 1.00 9.29 265 ALA A CA 1
ATOM 2026 C C . ALA A 1 265 ? 5.701 19.744 -50.802 1.00 9.07 265 ALA A C 1
ATOM 2027 O O . ALA A 1 265 ? 5.287 18.605 -51.120 1.00 8.58 265 ALA A O 1
ATOM 2029 N N . ARG A 1 266 ? 6.525 19.946 -49.780 1.00 8.52 266 ARG A N 1
ATOM 2030 C CA . ARG A 1 266 ? 7.084 18.814 -48.991 1.00 8.18 266 ARG A CA 1
ATOM 2031 C C . ARG A 1 266 ? 5.969 18.111 -48.203 1.00 8.21 266 ARG A C 1
ATOM 2032 O O . ARG A 1 266 ? 5.957 16.849 -48.150 1.00 7.86 266 ARG A O 1
ATOM 2040 N N . GLY A 1 267 ? 5.102 18.885 -47.550 1.00 8.34 267 GLY A N 1
ATOM 2041 C CA . GLY A 1 267 ? 3.964 18.349 -46.794 1.00 8.47 267 GLY A CA 1
ATOM 2042 C C . GLY A 1 267 ? 3.113 17.455 -47.672 1.00 8.94 267 GLY A C 1
ATOM 2043 O O . GLY A 1 267 ? 2.862 16.329 -47.296 1.00 9.53 267 GLY A O 1
ATOM 2044 N N . LEU A 1 268 ? 2.749 17.903 -48.864 1.00 9.27 268 LEU A N 1
ATOM 2045 C CA . LEU A 1 268 ? 1.969 17.056 -49.801 1.00 9.29 268 LEU A CA 1
ATOM 2046 C C . LEU A 1 268 ? 2.754 15.795 -50.163 1.00 9.12 268 LEU A C 1
ATOM 2047 O O . LEU A 1 268 ? 2.152 14.700 -50.157 1.00 9.10 268 LEU A O 1
ATOM 2052 N N . ALA A 1 269 ? 4.052 15.918 -50.453 1.00 8.71 269 ALA A N 1
ATOM 2053 C CA . ALA A 1 269 ? 4.882 14.752 -50.817 1.00 8.76 269 ALA A CA 1
ATOM 2054 C C . ALA A 1 269 ? 4.943 13.754 -49.644 1.00 8.57 269 ALA A C 1
ATOM 2055 O O . ALA A 1 269 ? 4.972 12.542 -49.915 1.00 8.31 269 ALA A O 1
ATOM 2057 N N . TYR A 1 270 ? 4.952 14.196 -48.375 1.00 8.42 270 TYR A N 1
ATOM 2058 C CA . TYR A 1 270 ? 5.204 13.289 -47.215 1.00 8.71 270 TYR A CA 1
ATOM 2059 C C . TYR A 1 270 ? 3.893 12.685 -46.701 1.00 8.84 270 TYR A C 1
ATOM 2060 O O . TYR A 1 270 ? 3.955 11.679 -46.016 1.00 8.62 270 TYR A O 1
ATOM 2069 N N . ALA A 1 271 ? 2.753 13.321 -46.963 1.00 9.15 271 ALA A N 1
ATOM 2070 C CA . ALA A 1 271 ? 1.463 12.987 -46.327 1.00 9.48 271 ALA A CA 1
ATOM 2071 C C . ALA A 1 271 ? 1.118 11.503 -46.501 1.00 9.22 271 ALA A C 1
ATOM 2072 O O . ALA A 1 271 ? 0.750 10.883 -45.520 1.00 9.25 271 ALA A O 1
ATOM 2074 N N . PRO A 1 272 ? 1.250 10.871 -47.699 1.00 9.12 272 PRO A N 1
ATOM 2075 C CA . PRO A 1 272 ? 0.931 9.449 -47.870 1.00 9.45 272 PRO A CA 1
ATOM 2076 C C . PRO A 1 272 ? 1.830 8.521 -47.041 1.00 9.46 272 PRO A C 1
ATOM 2077 O O . PRO A 1 272 ? 1.464 7.403 -46.852 1.00 10.31 272 PRO A O 1
ATOM 2081 N N . TYR A 1 273 ? 2.969 8.998 -46.530 1.00 9.49 273 TYR A N 1
ATOM 2082 C CA . TYR A 1 273 ? 3.990 8.142 -45.854 1.00 9.89 273 TYR A CA 1
ATOM 2083 C C . TYR A 1 273 ? 4.109 8.466 -44.369 1.00 10.00 273 TYR A C 1
ATOM 2084 O O . TYR A 1 273 ? 5.098 8.024 -43.753 1.00 12.25 273 TYR A O 1
ATOM 2093 N N . ALA A 1 274 ? 3.184 9.234 -43.814 1.00 9.69 274 ALA A N 1
ATOM 2094 C CA . ALA A 1 274 ? 3.194 9.557 -42.369 1.00 9.49 274 ALA A CA 1
ATOM 2095 C C . ALA A 1 274 ? 1.764 9.654 -41.833 1.00 9.39 274 ALA A C 1
ATOM 2096 O O . ALA A 1 274 ? 0.859 9.921 -42.617 1.00 8.69 274 ALA A O 1
ATOM 2098 N N . ASP A 1 275 ? 1.598 9.491 -40.516 1.00 9.37 275 ASP A N 1
ATOM 2099 C CA . ASP A 1 275 ? 0.287 9.606 -39.826 1.00 9.60 275 ASP A CA 1
ATOM 2100 C C . ASP A 1 275 ? -0.032 11.084 -39.550 1.00 9.32 275 ASP A C 1
ATOM 2101 O O . ASP A 1 275 ? -1.218 11.464 -39.617 1.00 9.36 275 ASP A O 1
ATOM 2106 N N . LEU A 1 276 ? 0.961 11.903 -39.222 1.00 9.27 276 LEU A N 1
ATOM 2107 C CA . LEU A 1 276 ? 0.773 13.371 -39.046 1.00 9.73 276 LEU A CA 1
ATOM 2108 C C . LEU A 1 276 ? 1.841 14.102 -39.853 1.00 9.28 276 LEU A C 1
ATOM 2109 O O . LEU A 1 276 ? 2.955 13.553 -40.001 1.00 9.92 276 LEU A O 1
ATOM 2114 N N . VAL A 1 277 ? 1.530 15.330 -40.255 1.00 9.10 277 VAL A N 1
ATOM 2115 C CA . VAL A 1 277 ? 2.459 16.251 -40.963 1.00 9.18 277 VAL A CA 1
ATOM 2116 C C . VAL A 1 277 ? 2.682 17.478 -40.076 1.00 8.74 277 VAL A C 1
ATOM 2117 O O . VAL A 1 277 ? 1.688 17.992 -39.473 1.00 8.48 277 VAL A O 1
ATOM 2121 N N . TRP A 1 278 ? 3.937 17.926 -40.010 1.00 8.73 278 TRP A N 1
ATOM 2122 C CA . TRP A 1 278 ? 4.399 19.041 -39.155 1.00 8.52 278 TRP A CA 1
ATOM 2123 C C . TRP A 1 278 ? 5.211 19.999 -40.027 1.00 9.07 278 TRP A C 1
ATOM 2124 O O . TRP A 1 278 ? 6.178 19.571 -40.678 1.00 9.03 278 TRP A O 1
ATOM 2135 N N . CYS A 1 279 ? 4.784 21.259 -40.077 1.00 9.69 279 CYS A N 1
ATOM 2136 C CA . CYS A 1 279 ? 5.501 22.350 -40.777 1.00 10.42 279 CYS A CA 1
ATOM 2137 C C . CYS A 1 279 ? 6.142 23.265 -39.724 1.00 10.02 279 CYS A C 1
ATOM 2138 O O . CYS A 1 279 ? 5.381 23.926 -38.986 1.00 9.41 279 CYS A O 1
ATOM 2141 N N . GLU A 1 280 ? 7.477 23.264 -39.607 1.00 9.96 280 GLU A N 1
ATOM 2142 C CA . GLU A 1 280 ? 8.181 24.233 -38.715 1.00 10.78 280 GLU A CA 1
ATOM 2143 C C . GLU A 1 280 ? 7.922 25.633 -39.271 1.00 10.62 280 GLU A C 1
ATOM 2144 O O . GLU A 1 280 ? 7.845 25.761 -40.506 1.00 10.52 280 GLU A O 1
ATOM 2150 N N . THR A 1 281 ? 7.753 26.631 -38.404 1.00 10.77 281 THR A N 1
ATOM 2151 C CA . THR A 1 281 ? 7.430 28.029 -38.796 1.00 11.65 281 THR A CA 1
ATOM 2152 C C . THR A 1 281 ? 8.424 28.955 -38.095 1.00 12.38 281 THR A C 1
ATOM 2153 O O . THR A 1 281 ? 9.038 28.519 -37.120 1.00 12.39 281 THR A O 1
ATOM 2157 N N . SER A 1 282 ? 8.575 30.189 -38.554 1.00 12.84 282 SER A N 1
ATOM 2158 C CA . SER A 1 282 ? 9.498 31.158 -37.924 1.00 14.43 282 SER A CA 1
ATOM 2159 C C . SER A 1 282 ? 8.733 31.972 -36.872 1.00 15.13 282 SER A C 1
ATOM 2160 O O . SER A 1 282 ? 9.380 32.723 -36.148 1.00 16.09 282 SER A O 1
ATOM 2163 N N . GLU A 1 283 ? 7.402 31.836 -36.786 1.00 16.82 283 GLU A N 1
ATOM 2164 C CA . GLU A 1 283 ? 6.600 32.515 -35.732 1.00 17.39 283 GLU A CA 1
ATOM 2165 C C . GLU A 1 283 ? 5.220 31.876 -35.589 1.00 16.95 283 GLU A C 1
ATOM 2166 O O . GLU A 1 283 ? 4.746 31.173 -36.474 1.00 17.75 283 GLU A O 1
ATOM 2172 N N . PRO A 1 284 ? 4.510 32.131 -34.473 1.00 14.62 284 PRO A N 1
ATOM 2173 C CA . PRO A 1 284 ? 3.195 31.534 -34.253 1.00 14.63 284 PRO A CA 1
ATOM 2174 C C . PRO A 1 284 ? 2.102 32.377 -34.935 1.00 14.65 284 PRO A C 1
ATOM 2175 O O . PRO A 1 284 ? 1.608 33.298 -34.332 1.00 14.69 284 PRO A O 1
ATOM 2179 N N . ASN A 1 285 ? 1.786 32.034 -36.179 1.00 14.88 285 ASN A N 1
ATOM 2180 C CA . ASN A 1 285 ? 0.911 32.818 -37.088 1.00 16.12 285 ASN A CA 1
ATOM 2181 C C . ASN A 1 285 ? -0.293 31.956 -37.513 1.00 15.32 285 ASN A C 1
ATOM 2182 O O . ASN A 1 285 ? -0.089 30.942 -38.239 1.00 13.06 285 ASN A O 1
ATOM 2187 N N . LEU A 1 286 ? -1.502 32.315 -37.063 1.00 15.72 286 LEU A N 1
ATOM 2188 C CA . LEU A 1 286 ? -2.750 31.560 -37.350 1.00 17.06 286 LEU A CA 1
ATOM 2189 C C . LEU A 1 286 ? -2.940 31.452 -38.857 1.00 16.54 286 LEU A C 1
ATOM 2190 O O . LEU A 1 286 ? -3.313 30.390 -39.313 1.00 15.60 286 LEU A O 1
ATOM 2195 N N . GLU A 1 287 ? -2.737 32.537 -39.591 1.00 19.19 287 GLU A N 1
ATOM 2196 C CA . GLU A 1 287 ? -3.071 32.580 -41.038 1.00 22.34 287 GLU A CA 1
ATOM 2197 C C . GLU A 1 287 ? -2.195 31.563 -41.781 1.00 21.22 287 GLU A C 1
ATOM 2198 O O . GLU A 1 287 ? -2.741 30.880 -42.670 1.00 20.59 287 GLU A O 1
ATOM 2204 N N . ASP A 1 288 ? -0.893 31.483 -41.456 1.00 18.50 288 ASP A N 1
ATOM 2205 C CA . ASP A 1 288 ? 0.068 30.558 -42.124 1.00 18.06 288 ASP A CA 1
ATOM 2206 C C . ASP A 1 288 ? -0.265 29.109 -41.759 1.00 16.10 288 ASP A C 1
ATOM 2207 O O . ASP A 1 288 ? -0.255 28.259 -42.635 1.00 14.68 288 ASP A O 1
ATOM 2212 N N . ALA A 1 289 ? -0.535 28.847 -40.483 1.00 14.40 289 ALA A N 1
ATOM 2213 C CA . ALA A 1 289 ? -1.008 27.535 -40.003 1.00 13.88 289 ALA A CA 1
ATOM 2214 C C . ALA A 1 289 ? -2.240 27.126 -40.822 1.00 13.45 289 ALA A C 1
ATOM 2215 O O . ALA A 1 289 ? -2.336 25.962 -41.217 1.00 12.31 289 ALA A O 1
ATOM 2217 N N . LYS A 1 290 ? -3.148 28.062 -41.090 1.00 13.85 290 LYS A N 1
ATOM 2218 C CA . LYS A 1 290 ? -4.408 27.756 -41.807 1.00 15.54 290 LYS A CA 1
ATOM 2219 C C . LYS A 1 290 ? -4.081 27.467 -43.273 1.00 14.55 290 LYS A C 1
ATOM 2220 O O . LYS A 1 290 ? -4.638 26.520 -43.833 1.00 14.34 290 LYS A O 1
ATOM 2226 N N . ARG A 1 291 ? -3.205 28.254 -43.882 1.00 14.34 291 ARG A N 1
ATOM 2227 C CA . ARG A 1 291 ? -2.886 28.079 -45.324 1.00 14.86 291 ARG A CA 1
ATOM 2228 C C . ARG A 1 291 ? -2.256 26.702 -45.512 1.00 13.24 291 ARG A C 1
ATOM 2229 O O . ARG A 1 291 ? -2.649 25.984 -46.446 1.00 11.22 291 ARG A O 1
ATOM 2237 N N . PHE A 1 292 ? -1.332 26.334 -44.624 1.00 11.45 292 PHE A N 1
ATOM 2238 C CA . PHE A 1 292 ? -0.631 25.028 -44.707 1.00 10.18 292 PHE A CA 1
ATOM 2239 C C . PHE A 1 292 ? -1.682 23.911 -44.594 1.00 9.51 292 PHE A C 1
ATOM 2240 O O . PHE A 1 292 ? -1.695 23.002 -45.422 1.00 8.86 292 PHE A O 1
ATOM 2248 N N . ALA A 1 293 ? -2.530 23.955 -43.571 1.00 9.98 293 ALA A N 1
ATOM 2249 C CA . ALA A 1 293 ? -3.555 22.904 -43.334 1.00 10.73 293 ALA A CA 1
ATOM 2250 C C . ALA A 1 293 ? -4.533 22.829 -44.522 1.00 11.26 293 ALA A C 1
ATOM 2251 O O . ALA A 1 293 ? -4.877 21.714 -44.957 1.00 10.31 293 ALA A O 1
ATOM 2253 N N . ASP A 1 294 ? -4.985 23.982 -45.028 1.00 13.35 294 ASP A N 1
ATOM 2254 C CA . ASP A 1 294 ? -5.890 24.026 -46.212 1.00 14.14 294 ASP A CA 1
ATOM 2255 C C . ASP A 1 294 ? -5.217 23.351 -47.405 1.00 13.09 294 ASP A C 1
ATOM 2256 O O . ASP A 1 294 ? -5.881 22.541 -48.065 1.00 12.94 294 ASP A O 1
ATOM 2261 N N . ALA A 1 295 ? -3.941 23.624 -47.651 1.00 12.96 295 ALA A N 1
ATOM 2262 C CA . ALA A 1 295 ? -3.201 23.061 -48.804 1.00 12.64 295 ALA A CA 1
ATOM 2263 C C . ALA A 1 295 ? -3.093 21.543 -48.657 1.00 12.81 295 ALA A C 1
ATOM 2264 O O . ALA A 1 295 ? -3.388 20.777 -49.625 1.00 12.01 295 ALA A O 1
ATOM 2266 N N . ILE A 1 296 ? -2.752 21.074 -47.464 1.00 11.85 296 ILE A N 1
ATOM 2267 C CA . ILE A 1 296 ? -2.648 19.608 -47.220 1.00 11.72 296 ILE A CA 1
ATOM 2268 C C . ILE A 1 296 ? -4.033 18.981 -47.428 1.00 11.96 296 ILE A C 1
ATOM 2269 O O . ILE A 1 296 ? -4.106 17.984 -48.136 1.00 11.81 296 ILE A O 1
ATOM 2274 N N . HIS A 1 297 ? -5.058 19.561 -46.803 1.00 12.39 297 HIS A N 1
ATOM 2275 C CA . HIS A 1 297 ? -6.452 19.030 -46.718 1.00 13.06 297 HIS A CA 1
ATOM 2276 C C . HIS A 1 297 ? -7.147 19.065 -48.090 1.00 14.36 297 HIS A C 1
ATOM 2277 O O . HIS A 1 297 ? -8.054 18.244 -48.302 1.00 14.42 297 HIS A O 1
ATOM 2284 N N . LYS A 1 298 ? -6.693 19.903 -49.019 1.00 17.39 298 LYS A N 1
ATOM 2285 C CA . LYS A 1 298 ? -7.163 19.860 -50.430 1.00 19.98 298 LYS A CA 1
ATOM 2286 C C . LYS A 1 298 ? -6.860 18.489 -51.053 1.00 20.96 298 LYS A C 1
ATOM 2287 O O . LYS A 1 298 ? -7.668 18.041 -51.863 1.00 21.53 298 LYS A O 1
ATOM 2293 N N . GLU A 1 299 ? -5.756 17.833 -50.690 1.00 20.34 299 GLU A N 1
ATOM 2294 C CA . GLU A 1 299 ? -5.323 16.561 -51.330 1.00 21.02 299 GLU A CA 1
ATOM 2295 C C . GLU A 1 299 ? -5.581 15.396 -50.385 1.00 18.49 299 GLU A C 1
ATOM 2296 O O . GLU A 1 299 ? -5.769 14.288 -50.863 1.00 18.04 299 GLU A O 1
ATOM 2302 N N . HIS A 1 300 ? -5.536 15.655 -49.077 1.00 18.28 300 HIS A N 1
ATOM 2303 C CA . HIS A 1 300 ? -5.591 14.628 -48.004 1.00 17.23 300 HIS A CA 1
ATOM 2304 C C . HIS A 1 300 ? -6.599 15.108 -46.984 1.00 16.63 300 HIS A C 1
ATOM 2305 O O . HIS A 1 300 ? -6.239 15.464 -45.871 1.00 15.22 300 HIS A O 1
ATOM 2312 N N . PRO A 1 301 ? -7.894 15.169 -47.356 1.00 16.66 301 PRO A N 1
ATOM 2313 C CA . PRO A 1 301 ? -8.916 15.601 -46.406 1.00 16.42 301 PRO A CA 1
ATOM 2314 C C . PRO A 1 301 ? -8.792 14.732 -45.135 1.00 15.59 301 PRO A C 1
ATOM 2315 O O . PRO A 1 301 ? -8.565 13.557 -45.249 1.00 15.77 301 PRO A O 1
ATOM 2319 N N . GLY A 1 302 ? -8.852 15.350 -43.956 1.00 15.77 302 GLY A N 1
ATOM 2320 C CA . GLY A 1 302 ? -8.849 14.666 -42.644 1.00 16.02 302 GLY A CA 1
ATOM 2321 C C . GLY A 1 302 ? -7.445 14.438 -42.075 1.00 15.30 302 GLY A C 1
ATOM 2322 O O . GLY A 1 302 ? -7.346 13.987 -40.925 1.00 16.67 302 GLY A O 1
ATOM 2323 N N . LYS A 1 303 ? -6.383 14.741 -42.824 1.00 15.04 303 LYS A N 1
ATOM 2324 C CA . LYS A 1 303 ? -4.984 14.473 -42.386 1.00 13.76 303 LYS A CA 1
ATOM 2325 C C . LYS A 1 303 ? -4.694 15.166 -41.053 1.00 12.97 303 LYS A C 1
ATOM 2326 O O . LYS A 1 303 ? -4.882 16.370 -40.936 1.00 11.90 303 LYS A O 1
ATOM 2332 N N . LEU A 1 304 ? -4.243 14.403 -40.066 1.00 12.74 304 LEU A N 1
ATOM 2333 C CA . LEU A 1 304 ? -3.861 14.946 -38.744 1.00 12.26 304 LEU A CA 1
ATOM 2334 C C . LEU A 1 304 ? -2.545 15.713 -38.924 1.00 10.70 304 LEU A C 1
ATOM 2335 O O . LEU A 1 304 ? -1.676 15.246 -39.705 1.00 10.47 304 LEU A O 1
ATOM 2340 N N . LEU A 1 305 ? -2.430 16.860 -38.274 1.00 9.72 305 LEU A N 1
ATOM 2341 C CA . LEU A 1 305 ? -1.243 17.740 -38.326 1.00 9.38 305 LEU A CA 1
ATOM 2342 C C . LEU A 1 305 ? -0.658 17.891 -36.916 1.00 8.77 305 LEU A C 1
ATOM 2343 O O . LEU A 1 305 ? -1.399 17.739 -35.929 1.00 9.23 305 LEU A O 1
ATOM 2348 N N . ALA A 1 306 ? 0.614 18.251 -36.811 1.00 8.65 306 ALA A N 1
ATOM 2349 C CA . ALA A 1 306 ? 1.262 18.562 -35.512 1.00 8.21 306 ALA A CA 1
ATOM 2350 C C . ALA A 1 306 ? 1.796 19.989 -35.598 1.00 7.86 306 ALA A C 1
ATOM 2351 O O . ALA A 1 306 ? 2.119 20.436 -36.701 1.00 8.08 306 ALA A O 1
ATOM 2353 N N . TYR A 1 307 ? 1.891 20.671 -34.467 1.00 7.97 307 TYR A N 1
ATOM 2354 C CA . TYR A 1 307 ? 2.362 22.068 -34.383 1.00 8.02 307 TYR A CA 1
ATOM 2355 C C . TYR A 1 307 ? 3.277 22.251 -33.166 1.00 7.96 307 TYR A C 1
ATOM 2356 O O . TYR A 1 307 ? 2.936 21.893 -31.995 1.00 7.27 307 TYR A O 1
ATOM 2365 N N . ASN A 1 308 ? 4.411 22.877 -33.446 1.00 7.74 308 ASN A N 1
ATOM 2366 C CA . ASN A 1 308 ? 5.452 23.174 -32.443 1.00 7.72 308 ASN A CA 1
ATOM 2367 C C . ASN A 1 308 ? 5.139 24.532 -31.824 1.00 8.00 308 ASN A C 1
ATOM 2368 O O . ASN A 1 308 ? 5.403 25.544 -32.491 1.00 8.66 308 ASN A O 1
ATOM 2373 N N . CYS A 1 309 ? 4.695 24.564 -30.563 1.00 8.53 309 CYS A N 1
ATOM 2374 C CA . CYS A 1 309 ? 4.458 25.836 -29.843 1.00 8.79 309 CYS A CA 1
ATOM 2375 C C . CYS A 1 309 ? 5.800 26.262 -29.229 1.00 8.59 309 CYS A C 1
ATOM 2376 O O . CYS A 1 309 ? 6.005 26.057 -28.005 1.00 9.09 309 CYS A O 1
ATOM 2379 N N . SER A 1 310 ? 6.715 26.758 -30.073 1.00 7.91 310 SER A N 1
ATOM 2380 C CA . SER A 1 310 ? 8.181 26.794 -29.790 1.00 8.21 310 SER A CA 1
ATOM 2381 C C . SER A 1 310 ? 8.528 27.872 -28.773 1.00 8.21 310 SER A C 1
ATOM 2382 O O . SER A 1 310 ? 8.212 29.050 -29.009 1.00 7.31 310 SER A O 1
ATOM 2385 N N . PRO A 1 311 ? 9.285 27.530 -27.693 1.00 8.54 311 PRO A N 1
ATOM 2386 C CA . PRO A 1 311 ? 9.942 28.556 -26.877 1.00 8.58 311 PRO A CA 1
ATOM 2387 C C . PRO A 1 311 ? 11.010 29.350 -27.646 1.00 8.70 311 PRO A C 1
ATOM 2388 O O . PRO A 1 311 ? 11.535 30.304 -27.103 1.00 8.79 311 PRO A O 1
ATOM 2392 N N . SER A 1 312 ? 11.336 28.947 -28.875 1.00 9.19 312 SER A N 1
ATOM 2393 C CA . SER A 1 312 ? 12.255 29.708 -29.762 1.00 9.40 312 SER A CA 1
ATOM 2394 C C . SER A 1 312 ? 11.573 30.978 -30.279 1.00 9.31 312 SER A C 1
ATOM 2395 O O . SER A 1 312 ? 12.270 31.869 -30.788 1.00 10.20 312 SER A O 1
ATOM 2398 N N . PHE A 1 313 ? 10.258 31.058 -30.159 1.00 9.35 313 PHE A N 1
ATOM 2399 C CA . PHE A 1 313 ? 9.468 32.283 -30.438 1.00 9.82 313 PHE A CA 1
ATOM 2400 C C . PHE A 1 313 ? 9.424 33.146 -29.175 1.00 10.04 313 PHE A C 1
ATOM 2401 O O . PHE A 1 313 ? 9.388 32.624 -28.041 1.00 10.03 313 PHE A O 1
ATOM 2409 N N . ASN A 1 314 ? 9.465 34.453 -29.383 1.00 10.16 314 ASN A N 1
ATOM 2410 C CA . ASN A 1 314 ? 9.174 35.460 -28.349 1.00 10.95 314 ASN A CA 1
ATOM 2411 C C . ASN A 1 314 ? 7.668 35.693 -28.408 1.00 11.75 314 ASN A C 1
ATOM 2412 O O . ASN A 1 314 ? 7.250 36.512 -29.224 1.00 11.21 314 ASN A O 1
ATOM 2417 N N . TRP A 1 315 ? 6.893 34.947 -27.620 1.00 12.36 315 TRP A N 1
ATOM 2418 C CA . TRP A 1 315 ? 5.409 34.911 -27.761 1.00 13.68 315 TRP A CA 1
ATOM 2419 C C . TRP A 1 315 ? 4.787 36.304 -27.599 1.00 14.79 315 TRP A C 1
ATOM 2420 O O . TRP A 1 315 ? 3.988 36.700 -28.469 1.00 15.16 315 TRP A O 1
ATOM 2431 N N . LYS A 1 316 ? 5.157 37.038 -26.557 1.00 16.99 316 LYS A N 1
ATOM 2432 C CA . LYS A 1 316 ? 4.610 38.388 -26.281 1.00 18.02 316 LYS A CA 1
ATOM 2433 C C . LYS A 1 316 ? 5.004 39.347 -27.411 1.00 16.32 316 LYS A C 1
ATOM 2434 O O . LYS A 1 316 ? 4.221 40.233 -27.702 1.00 14.34 316 LYS A O 1
ATOM 2440 N N . GLN A 1 317 ? 6.165 39.191 -28.051 1.00 16.23 317 GLN A N 1
ATOM 2441 C CA . GLN A 1 317 ? 6.551 40.076 -29.190 1.00 17.99 317 GLN A CA 1
ATOM 2442 C C . GLN A 1 317 ? 5.644 39.785 -30.390 1.00 17.59 317 GLN A C 1
ATOM 2443 O O . GLN A 1 317 ? 5.408 40.697 -31.206 1.00 17.52 317 GLN A O 1
ATOM 2449 N N . LYS A 1 318 ? 5.143 38.559 -30.518 1.00 18.09 318 LYS A N 1
ATOM 2450 C CA . LYS A 1 318 ? 4.430 38.144 -31.756 1.00 18.49 318 LYS A CA 1
ATOM 2451 C C . LYS A 1 318 ? 2.916 38.262 -31.618 1.00 17.23 318 LYS A C 1
ATOM 2452 O O . LYS A 1 318 ? 2.290 38.454 -32.652 1.00 17.16 318 LYS A O 1
ATOM 2458 N N . LEU A 1 319 ? 2.366 38.070 -30.417 1.00 16.47 319 LEU A N 1
ATOM 2459 C CA . LEU A 1 319 ? 0.906 37.911 -30.201 1.00 16.41 319 LEU A CA 1
ATOM 2460 C C . LEU A 1 319 ? 0.501 38.685 -28.954 1.00 17.28 319 LEU A C 1
ATOM 2461 O O . LEU A 1 319 ? 1.296 38.716 -27.965 1.00 15.46 319 LEU A O 1
ATOM 2466 N N . ASP A 1 320 ? -0.697 39.280 -28.977 1.00 19.55 320 ASP A N 1
ATOM 2467 C CA . ASP A 1 320 ? -1.262 39.888 -27.744 1.00 21.01 320 ASP A CA 1
ATOM 2468 C C . ASP A 1 320 ? -1.778 38.756 -26.843 1.00 20.17 320 ASP A C 1
ATOM 2469 O O . ASP A 1 320 ? -1.802 37.554 -27.272 1.00 16.31 320 ASP A O 1
ATOM 2474 N N . GLU A 1 321 ? -2.148 39.102 -25.608 1.00 20.01 321 GLU A N 1
ATOM 2475 C CA . GLU A 1 321 ? -2.420 38.090 -24.561 1.00 20.47 321 GLU A CA 1
ATOM 2476 C C . GLU A 1 321 ? -3.666 37.299 -24.953 1.00 18.58 321 GLU A C 1
ATOM 2477 O O . GLU A 1 321 ? -3.643 36.059 -24.789 1.00 15.89 321 GLU A O 1
ATOM 2483 N N . LYS A 1 322 ? -4.676 37.951 -25.537 1.00 17.19 322 LYS A N 1
ATOM 2484 C CA . LYS A 1 322 ? -5.900 37.221 -25.976 1.00 17.33 322 LYS A CA 1
ATOM 2485 C C . LYS A 1 322 ? -5.502 36.140 -26.995 1.00 14.81 322 LYS A C 1
ATOM 2486 O O . LYS A 1 322 ? -5.994 35.014 -26.899 1.00 13.58 322 LYS A O 1
ATOM 2492 N N . ALA A 1 323 ? -4.643 36.485 -27.945 1.00 13.97 323 ALA A N 1
ATOM 2493 C CA . ALA A 1 323 ? -4.209 35.579 -29.033 1.00 13.30 323 ALA A CA 1
ATOM 2494 C C . ALA A 1 323 ? -3.332 34.444 -28.467 1.00 12.30 323 ALA A C 1
ATOM 2495 O O . ALA A 1 323 ? -3.535 33.290 -28.874 1.00 11.39 323 ALA A O 1
ATOM 2497 N N . ILE A 1 324 ? -2.461 34.737 -27.493 1.00 11.99 324 ILE A N 1
ATOM 2498 C CA . ILE A 1 324 ? -1.644 33.704 -26.794 1.00 11.64 324 ILE A CA 1
ATOM 2499 C C . ILE A 1 324 ? -2.581 32.703 -26.099 1.00 12.36 324 ILE A C 1
ATOM 2500 O O . ILE A 1 324 ? -2.350 31.452 -26.231 1.00 12.29 324 ILE A O 1
ATOM 2505 N N . ALA A 1 325 ? -3.593 33.194 -25.360 1.00 12.61 325 ALA A N 1
ATOM 2506 C CA . ALA A 1 325 ? -4.503 32.352 -24.540 1.00 12.72 325 ALA A CA 1
ATOM 2507 C C . ALA A 1 325 ? -5.361 31.454 -25.439 1.00 13.08 325 ALA A C 1
ATOM 2508 O O . ALA A 1 325 ? -5.629 30.287 -25.033 1.00 14.47 325 ALA A O 1
ATOM 2510 N N . SER A 1 326 ? -5.720 31.897 -26.644 1.00 13.03 326 SER A N 1
ATOM 2511 C CA . SER A 1 326 ? -6.614 31.117 -27.546 1.00 13.66 326 SER A CA 1
ATOM 2512 C C . SER A 1 326 ? -5.829 30.302 -28.592 1.00 13.05 326 SER A C 1
ATOM 2513 O O . SER A 1 326 ? -6.461 29.523 -29.323 1.00 12.04 326 SER A O 1
ATOM 2516 N N . PHE A 1 327 ? -4.508 30.459 -28.686 1.00 13.17 327 PHE A N 1
ATOM 2517 C CA . PHE A 1 327 ? -3.705 29.932 -29.823 1.00 13.00 327 PHE A CA 1
ATOM 2518 C C . PHE A 1 327 ? -3.973 28.426 -30.070 1.00 13.04 327 PHE A C 1
ATOM 2519 O O . PHE A 1 327 ? -4.254 28.061 -31.247 1.00 12.06 327 PHE A O 1
ATOM 2527 N N . GLN A 1 328 ? -3.867 27.558 -29.056 1.00 12.44 328 GLN A N 1
ATOM 2528 C CA . GLN A 1 328 ? -3.888 26.080 -29.274 1.00 13.06 328 GLN A CA 1
ATOM 2529 C C . GLN A 1 328 ? -5.308 25.649 -29.668 1.00 13.85 328 GLN A C 1
ATOM 2530 O O . GLN A 1 328 ? -5.463 24.740 -30.509 1.00 13.23 328 GLN A O 1
ATOM 2536 N N . LYS A 1 329 ? -6.304 26.272 -29.044 1.00 16.22 329 LYS A N 1
ATOM 2537 C CA . LYS A 1 329 ? -7.755 26.036 -29.267 1.00 17.54 329 LYS A CA 1
ATOM 2538 C C . LYS A 1 329 ? -8.064 26.289 -30.744 1.00 16.25 329 LYS A C 1
ATOM 2539 O O . LYS A 1 329 ? -8.755 25.488 -31.364 1.00 14.77 329 LYS A O 1
ATOM 2545 N N . GLU A 1 330 ? -7.475 27.343 -31.281 1.00 15.83 330 GLU A N 1
ATOM 2546 C CA . GLU A 1 330 ? -7.725 27.860 -32.648 1.00 17.08 330 GLU A CA 1
ATOM 2547 C C . GLU A 1 330 ? -7.060 26.968 -33.709 1.00 14.57 330 GLU A C 1
ATOM 2548 O O . GLU A 1 330 ? -7.781 26.461 -34.586 1.00 12.33 330 GLU A O 1
ATOM 2554 N N . ILE A 1 331 ? -5.751 26.746 -33.614 1.00 12.54 331 ILE A N 1
ATOM 2555 C CA . ILE A 1 331 ? -5.026 25.932 -34.627 1.00 12.27 331 ILE A CA 1
ATOM 2556 C C . ILE A 1 331 ? -5.492 24.483 -34.527 1.00 11.50 331 ILE A C 1
ATOM 2557 O O . ILE A 1 331 ? -5.418 23.806 -35.537 1.00 12.08 331 ILE A O 1
ATOM 2562 N N . ALA A 1 332 ? -5.963 24.018 -33.371 1.00 10.94 332 ALA A N 1
ATOM 2563 C CA . ALA A 1 332 ? -6.604 22.687 -33.274 1.00 11.25 332 ALA A CA 1
ATOM 2564 C C . ALA A 1 332 ? -7.752 22.591 -34.296 1.00 11.22 332 ALA A C 1
ATOM 2565 O O . ALA A 1 332 ? -7.928 21.507 -34.885 1.00 11.44 332 ALA A O 1
ATOM 2567 N N . SER A 1 333 ? -8.512 23.665 -34.524 1.00 10.96 333 SER A N 1
ATOM 2568 C CA . SER A 1 333 ? -9.719 23.597 -35.393 1.00 11.87 333 SER A CA 1
ATOM 2569 C C . SER A 1 333 ? -9.298 23.381 -36.846 1.00 12.34 333 SER A C 1
ATOM 2570 O O . SER A 1 333 ? -10.132 22.884 -37.616 1.00 12.00 333 SER A O 1
ATOM 2573 N N . TYR A 1 334 ? -8.051 23.728 -37.200 1.00 12.40 334 TYR A N 1
ATOM 2574 C CA . TYR A 1 334 ? -7.467 23.498 -38.550 1.00 12.21 334 TYR A CA 1
ATOM 2575 C C . TYR A 1 334 ? -6.931 22.080 -38.698 1.00 11.36 334 TYR A C 1
ATOM 2576 O O . TYR A 1 334 ? -6.531 21.758 -39.808 1.00 12.32 334 TYR A O 1
ATOM 2585 N N . GLY A 1 335 ? -6.865 21.273 -37.637 1.00 10.79 335 GLY A N 1
ATOM 2586 C CA . GLY A 1 335 ? -6.397 19.875 -37.734 1.00 10.31 335 GLY A CA 1
ATOM 2587 C C . GLY A 1 335 ? -5.072 19.620 -37.012 1.00 9.67 335 GLY A C 1
ATOM 2588 O O . GLY A 1 335 ? -4.564 18.457 -37.127 1.00 8.64 335 GLY A O 1
ATOM 2589 N N . TYR A 1 336 ? -4.550 20.616 -36.272 1.00 9.25 336 TYR A N 1
ATOM 2590 C CA . TYR A 1 336 ? -3.303 20.486 -35.458 1.00 9.20 336 TYR A CA 1
ATOM 2591 C C . TYR A 1 336 ? -3.671 19.827 -34.134 1.00 9.10 336 TYR A C 1
ATOM 2592 O O . TYR A 1 336 ? -3.937 20.519 -33.178 1.00 9.36 336 TYR A O 1
ATOM 2601 N N . LYS A 1 337 ? -3.802 18.507 -34.149 1.00 9.75 337 LYS A N 1
ATOM 2602 C CA . LYS A 1 337 ? -4.335 17.716 -33.021 1.00 10.10 337 LYS A CA 1
ATOM 2603 C C . LYS A 1 337 ? -3.193 17.267 -32.111 1.00 8.97 337 LYS A C 1
ATOM 2604 O O . LYS A 1 337 ? -3.513 16.810 -31.025 1.00 9.01 337 LYS A O 1
ATOM 2610 N N . PHE A 1 338 ? -1.931 17.398 -32.529 1.00 8.54 338 PHE A N 1
ATOM 2611 C CA . PHE A 1 338 ? -0.748 17.173 -31.650 1.00 9.09 338 PHE A CA 1
ATOM 2612 C C . PHE A 1 338 ? 0.083 18.464 -31.575 1.00 8.42 338 PHE A C 1
ATOM 2613 O O . PHE A 1 338 ? 0.685 18.877 -32.567 1.00 8.28 338 PHE A O 1
ATOM 2621 N N . GLN A 1 339 ? 0.063 19.089 -30.400 1.00 8.08 339 GLN A N 1
ATOM 2622 C CA . GLN A 1 339 ? 0.727 20.381 -30.094 1.00 8.31 339 GLN A CA 1
ATOM 2623 C C . GLN A 1 339 ? 1.698 20.189 -28.925 1.00 8.26 339 GLN A C 1
ATOM 2624 O O . GLN A 1 339 ? 1.394 19.399 -28.002 1.00 8.26 339 GLN A O 1
ATOM 2630 N N . PHE A 1 340 ? 2.858 20.832 -28.982 1.00 7.85 340 PHE A N 1
ATOM 2631 C CA . PHE A 1 340 ? 3.912 20.542 -27.985 1.00 8.26 340 PHE A CA 1
ATOM 2632 C C . PHE A 1 340 ? 4.805 21.764 -27.847 1.00 7.96 340 PHE A C 1
ATOM 2633 O O . PHE A 1 340 ? 5.118 22.393 -28.847 1.00 8.28 340 PHE A O 1
ATOM 2641 N N . VAL A 1 341 ? 5.179 22.050 -26.605 1.00 7.53 341 VAL A N 1
ATOM 2642 C CA . VAL A 1 341 ? 6.230 23.033 -26.279 1.00 7.69 341 VAL A CA 1
ATOM 2643 C C . VAL A 1 341 ? 7.554 22.262 -26.150 1.00 7.57 341 VAL A C 1
ATOM 2644 O O . VAL A 1 341 ? 7.806 21.667 -25.127 1.00 7.45 341 VAL A O 1
ATOM 2648 N N . THR A 1 342 ? 8.328 22.216 -27.221 1.00 7.69 342 THR A N 1
ATOM 2649 C CA . THR A 1 342 ? 9.589 21.425 -27.323 1.00 7.61 342 THR A CA 1
ATOM 2650 C C . THR A 1 342 ? 10.483 21.593 -26.085 1.00 7.34 342 THR A C 1
ATOM 2651 O O . THR A 1 342 ? 10.962 20.571 -25.557 1.00 6.82 342 THR A O 1
ATOM 2655 N N . LEU A 1 343 ? 10.800 22.818 -25.669 1.00 7.40 343 LEU A N 1
ATOM 2656 C CA . LEU A 1 343 ? 11.896 23.067 -24.689 1.00 7.33 343 LEU A CA 1
ATOM 2657 C C . LEU A 1 343 ? 11.328 23.454 -23.324 1.00 7.37 343 LEU A C 1
ATOM 2658 O O . LEU A 1 343 ? 12.086 24.048 -22.529 1.00 6.54 343 LEU A O 1
ATOM 2663 N N . ALA A 1 344 ? 10.064 23.101 -23.047 1.00 7.50 344 ALA A N 1
ATOM 2664 C CA . ALA A 1 344 ? 9.412 23.372 -21.750 1.00 7.57 344 ALA A CA 1
ATOM 2665 C C . ALA A 1 344 ? 10.274 22.857 -20.590 1.00 7.39 344 ALA A C 1
ATOM 2666 O O . ALA A 1 344 ? 10.375 23.561 -19.560 1.00 7.76 344 ALA A O 1
ATOM 2668 N N . GLY A 1 345 ? 10.801 21.644 -20.727 1.00 6.96 345 GLY A N 1
ATOM 2669 C CA . GLY A 1 345 ? 11.578 20.978 -19.675 1.00 6.66 345 GLY A CA 1
ATOM 2670 C C . GLY A 1 345 ? 12.864 21.732 -19.404 1.00 6.21 345 GLY A C 1
ATOM 2671 O O . GLY A 1 345 ? 13.217 21.914 -18.237 1.00 5.90 345 GLY A O 1
ATOM 2672 N N . PHE A 1 346 ? 13.564 22.116 -20.460 1.00 5.95 346 PHE A N 1
ATOM 2673 C CA . PHE A 1 346 ? 14.827 22.896 -20.349 1.00 5.99 346 PHE A CA 1
ATOM 2674 C C . PHE A 1 346 ? 14.551 24.217 -19.617 1.00 5.85 346 PHE A C 1
ATOM 2675 O O . PHE A 1 346 ? 15.271 24.549 -18.674 1.00 5.71 346 PHE A O 1
ATOM 2683 N N . HIS A 1 347 ? 13.512 24.942 -20.012 1.00 5.95 347 HIS A N 1
ATOM 2684 C CA . HIS A 1 347 ? 13.221 26.280 -19.430 1.00 6.29 347 HIS A CA 1
ATOM 2685 C C . HIS A 1 347 ? 12.709 26.133 -17.979 1.00 6.31 347 HIS A C 1
ATOM 2686 O O . HIS A 1 347 ? 13.166 26.919 -17.134 1.00 6.24 347 HIS A O 1
ATOM 2693 N N . SER A 1 348 ? 11.846 25.155 -17.696 1.00 6.34 348 SER A N 1
ATOM 2694 C CA . SER A 1 348 ? 11.377 24.860 -16.314 1.00 6.61 348 SER A CA 1
ATOM 2695 C C . SER A 1 348 ? 12.577 24.550 -15.406 1.00 6.83 348 SER A C 1
ATOM 2696 O O . SER A 1 348 ? 12.626 25.106 -14.267 1.00 7.57 348 SER A O 1
ATOM 2699 N N . LEU A 1 349 ? 13.442 23.612 -15.813 1.00 6.94 349 LEU A N 1
ATOM 2700 C CA . LEU A 1 349 ? 14.569 23.128 -14.963 1.00 6.93 349 LEU A CA 1
ATOM 2701 C C . LEU A 1 349 ? 15.560 24.275 -14.742 1.00 6.49 349 LEU A C 1
ATOM 2702 O O . LEU A 1 349 ? 15.944 24.503 -13.572 1.00 6.08 349 LEU A O 1
ATOM 2707 N N . ASN A 1 350 ? 15.899 25.020 -15.790 1.00 6.35 350 ASN A N 1
ATOM 2708 C CA . ASN A 1 350 ? 16.942 26.078 -15.685 1.00 6.75 350 ASN A CA 1
ATOM 2709 C C . ASN A 1 350 ? 16.425 27.275 -14.871 1.00 6.70 350 ASN A C 1
ATOM 2710 O O . ASN A 1 350 ? 17.150 27.753 -13.963 1.00 6.85 350 ASN A O 1
ATOM 2715 N N . TYR A 1 351 ? 15.233 27.762 -15.190 1.00 6.70 351 TYR A N 1
ATOM 2716 C CA . TYR A 1 351 ? 14.650 28.943 -14.525 1.00 7.09 351 TYR A CA 1
ATOM 2717 C C . TYR A 1 351 ? 14.461 28.632 -13.040 1.00 7.06 351 TYR A C 1
ATOM 2718 O O . TYR A 1 351 ? 14.904 29.411 -12.198 1.00 7.47 351 TYR A O 1
ATOM 2727 N N . GLY A 1 352 ? 13.810 27.517 -12.715 1.00 7.40 352 GLY A N 1
ATOM 2728 C CA . GLY A 1 352 ? 13.507 27.173 -11.308 1.00 7.38 352 GLY A CA 1
ATOM 2729 C C . GLY A 1 352 ? 14.772 27.056 -10.456 1.00 7.54 352 GLY A C 1
ATOM 2730 O O . GLY A 1 352 ? 14.755 27.505 -9.301 1.00 6.98 352 GLY A O 1
ATOM 2731 N N . MET A 1 353 ? 15.833 26.433 -10.983 1.00 7.84 353 MET A N 1
ATOM 2732 C CA . MET A 1 353 ? 17.097 26.272 -10.233 1.00 7.79 353 MET A CA 1
ATOM 2733 C C . MET A 1 353 ? 17.818 27.618 -10.112 1.00 7.75 353 MET A C 1
ATOM 2734 O O . MET A 1 353 ? 18.373 27.857 -9.031 1.00 7.09 353 MET A O 1
ATOM 2739 N N . PHE A 1 354 ? 17.831 28.460 -11.147 1.00 7.69 354 PHE A N 1
ATOM 2740 C CA . PHE A 1 354 ? 18.435 29.811 -11.040 1.00 8.12 354 PHE A CA 1
ATOM 2741 C C . PHE A 1 354 ? 17.747 30.610 -9.921 1.00 7.98 354 PHE A C 1
ATOM 2742 O O . PHE A 1 354 ? 18.466 31.183 -9.072 1.00 7.77 354 PHE A O 1
ATOM 2750 N N . GLU A 1 355 ? 16.408 30.648 -9.923 1.00 8.20 355 GLU A N 1
ATOM 2751 C CA . GLU A 1 355 ? 15.591 31.373 -8.905 1.00 8.72 355 GLU A CA 1
ATOM 2752 C C . GLU A 1 355 ? 15.858 30.844 -7.502 1.00 8.37 355 GLU A C 1
ATOM 2753 O O . GLU A 1 355 ? 16.143 31.661 -6.632 1.00 8.09 355 GLU A O 1
ATOM 2759 N N . LEU A 1 356 ? 15.821 29.524 -7.307 1.00 7.60 356 LEU A N 1
ATOM 2760 C CA . LEU A 1 356 ? 16.128 28.887 -6.000 1.00 7.55 356 LEU A CA 1
ATOM 2761 C C . LEU A 1 356 ? 17.572 29.189 -5.565 1.00 7.43 356 LEU A C 1
ATOM 2762 O O . LEU A 1 356 ? 17.750 29.586 -4.420 1.00 7.66 356 LEU A O 1
ATOM 2767 N N . ALA A 1 357 ? 18.572 29.003 -6.430 1.00 7.22 357 ALA A N 1
ATOM 2768 C CA . ALA A 1 357 ? 19.991 29.201 -6.065 1.00 7.21 357 ALA A CA 1
ATOM 2769 C C . ALA A 1 357 ? 20.233 30.681 -5.729 1.00 7.41 357 ALA A C 1
ATOM 2770 O O . ALA A 1 357 ? 20.964 30.952 -4.744 1.00 6.82 357 ALA A O 1
ATOM 2772 N N . ARG A 1 358 ? 19.652 31.613 -6.484 1.00 7.62 358 ARG A N 1
ATOM 2773 C CA . ARG A 1 358 ? 19.882 33.060 -6.181 1.00 8.62 358 ARG A CA 1
ATOM 2774 C C . ARG A 1 358 ? 19.284 33.393 -4.808 1.00 8.39 358 ARG A C 1
ATOM 2775 O O . ARG A 1 358 ? 20.004 34.019 -3.977 1.00 8.41 358 ARG A O 1
ATOM 2783 N N . GLY A 1 359 ? 18.023 33.007 -4.561 1.00 8.58 359 GLY A N 1
ATOM 2784 C CA . GLY A 1 359 ? 17.375 33.193 -3.242 1.00 8.62 359 GLY A CA 1
ATOM 2785 C C . GLY A 1 359 ? 18.211 32.573 -2.133 1.00 8.50 359 GLY A C 1
ATOM 2786 O O . GLY A 1 359 ? 18.354 33.192 -1.064 1.00 8.56 359 GLY A O 1
ATOM 2787 N N . TYR A 1 360 ? 18.786 31.399 -2.379 1.00 8.72 360 TYR A N 1
ATOM 2788 C CA . TYR A 1 360 ? 19.597 30.675 -1.376 1.00 8.99 360 TYR A CA 1
ATOM 2789 C C . TYR A 1 360 ? 20.909 31.435 -1.174 1.00 9.70 360 TYR A C 1
ATOM 2790 O O . TYR A 1 360 ? 21.326 31.592 -0.010 1.00 9.33 360 TYR A O 1
ATOM 2799 N N . LYS A 1 361 ? 21.519 31.940 -2.247 1.00 11.34 361 LYS A N 1
ATOM 2800 C CA . LYS A 1 361 ? 22.794 32.694 -2.119 1.00 14.20 361 LYS A CA 1
ATOM 2801 C C . LYS A 1 361 ? 22.554 33.892 -1.179 1.00 14.75 361 LYS A C 1
ATOM 2802 O O . LYS A 1 361 ? 23.346 34.049 -0.255 1.00 14.91 361 LYS A O 1
ATOM 2808 N N . GLU A 1 362 ? 21.446 34.626 -1.376 1.00 14.70 362 GLU A N 1
ATOM 2809 C CA . GLU A 1 362 ? 21.091 35.864 -0.639 1.00 15.33 362 GLU A CA 1
ATOM 2810 C C . GLU A 1 362 ? 20.483 35.554 0.735 1.00 14.96 362 GLU A C 1
ATOM 2811 O O . GLU A 1 362 ? 20.749 36.327 1.623 1.00 14.29 362 GLU A O 1
ATOM 2817 N N . ARG A 1 363 ? 19.714 34.480 0.927 1.00 13.37 363 ARG A N 1
ATOM 2818 C CA . ARG A 1 363 ? 18.838 34.368 2.130 1.00 13.35 363 ARG A CA 1
ATOM 2819 C C . ARG A 1 363 ? 18.897 32.983 2.779 1.00 12.56 363 ARG A C 1
ATOM 2820 O O . ARG A 1 363 ? 18.121 32.754 3.724 1.00 12.45 363 ARG A O 1
ATOM 2828 N N . GLY A 1 364 ? 19.791 32.102 2.328 1.00 11.38 364 GLY A N 1
ATOM 2829 C CA . GLY A 1 364 ? 19.950 30.762 2.898 1.00 10.22 364 GLY A CA 1
ATOM 2830 C C . GLY A 1 364 ? 18.640 30.017 2.972 1.00 9.69 364 GLY A C 1
ATOM 2831 O O . GLY A 1 364 ? 17.891 29.965 1.945 1.00 9.02 364 GLY A O 1
ATOM 2832 N N . MET A 1 365 ? 18.350 29.436 4.140 1.00 9.18 365 MET A N 1
ATOM 2833 C CA . MET A 1 365 ? 17.220 28.483 4.265 1.00 9.65 365 MET A CA 1
ATOM 2834 C C . MET A 1 365 ? 15.886 29.217 4.185 1.00 10.06 365 MET A C 1
ATOM 2835 O O . MET A 1 365 ? 14.867 28.554 3.956 1.00 10.92 365 MET A O 1
ATOM 2840 N N . ALA A 1 366 ? 15.839 30.540 4.265 1.00 10.83 366 ALA A N 1
ATOM 2841 C CA . ALA A 1 366 ? 14.533 31.215 4.065 1.00 11.34 366 ALA A CA 1
ATOM 2842 C C . ALA A 1 366 ? 14.043 30.996 2.617 1.00 11.50 366 ALA A C 1
ATOM 2843 O O . ALA A 1 366 ? 12.803 30.861 2.392 1.00 11.39 366 ALA A O 1
ATOM 2845 N N . ALA A 1 367 ? 14.959 30.956 1.644 1.00 10.91 367 ALA A N 1
ATOM 2846 C CA . ALA A 1 367 ? 14.640 30.706 0.216 1.00 11.27 367 ALA A CA 1
ATOM 2847 C C . ALA A 1 367 ? 14.166 29.263 0.033 1.00 10.15 367 ALA A C 1
ATOM 2848 O O . ALA A 1 367 ? 13.237 29.029 -0.767 1.00 9.60 367 ALA A O 1
ATOM 2850 N N . TYR A 1 368 ? 14.802 28.314 0.711 1.00 10.11 368 TYR A N 1
ATOM 2851 C CA . TYR A 1 368 ? 14.431 26.896 0.543 1.00 9.81 368 TYR A CA 1
ATOM 2852 C C . TYR A 1 368 ? 13.062 26.669 1.204 1.00 9.86 368 TYR A C 1
ATOM 2853 O O . TYR A 1 368 ? 12.166 26.032 0.585 1.00 8.53 368 TYR A O 1
ATOM 2862 N N . SER A 1 369 ? 12.875 27.194 2.415 1.00 10.31 369 SER A N 1
ATOM 2863 C CA . SER A 1 369 ? 11.569 27.120 3.135 1.00 11.39 369 SER A CA 1
ATOM 2864 C C . SER A 1 369 ? 10.421 27.706 2.287 1.00 11.49 369 SER A C 1
ATOM 2865 O O . SER A 1 369 ? 9.300 27.143 2.341 1.00 11.51 369 SER A O 1
ATOM 2868 N N . GLU A 1 370 ? 10.650 28.776 1.516 1.00 12.60 370 GLU A N 1
ATOM 2869 C CA . GLU A 1 370 ? 9.608 29.347 0.598 1.00 13.54 370 GLU A CA 1
ATOM 2870 C C . GLU A 1 370 ? 9.202 28.311 -0.465 1.00 12.61 370 GLU A C 1
ATOM 2871 O O . GLU A 1 370 ? 7.966 28.151 -0.713 1.00 12.67 370 GLU A O 1
ATOM 2877 N N . LEU A 1 371 ? 10.167 27.581 -1.044 1.00 10.83 371 LEU A N 1
ATOM 2878 C CA . LEU A 1 371 ? 9.841 26.521 -2.040 1.00 9.91 371 LEU A CA 1
ATOM 2879 C C . LEU A 1 371 ? 9.026 25.450 -1.332 1.00 9.45 371 LEU A C 1
ATOM 2880 O O . LEU A 1 371 ? 7.942 25.067 -1.833 1.00 9.39 371 LEU A O 1
ATOM 2885 N N . GLN A 1 372 ? 9.518 24.982 -0.198 1.00 9.15 372 GLN A N 1
ATOM 2886 C CA . GLN A 1 372 ? 8.830 23.893 0.530 1.00 9.34 372 GLN A CA 1
ATOM 2887 C C . GLN A 1 372 ? 7.391 24.325 0.849 1.00 9.45 372 GLN A C 1
ATOM 2888 O O . GLN A 1 372 ? 6.476 23.483 0.761 1.00 9.43 372 GLN A O 1
ATOM 2894 N N . GLN A 1 373 ? 7.170 25.572 1.273 1.00 10.09 373 GLN A N 1
ATOM 2895 C CA . GLN A 1 373 ? 5.790 26.060 1.559 1.00 9.87 373 GLN A CA 1
ATOM 2896 C C . GLN A 1 373 ? 4.967 26.138 0.271 1.00 9.24 373 GLN A C 1
ATOM 2897 O O . GLN A 1 373 ? 3.743 25.814 0.337 1.00 8.66 373 GLN A O 1
ATOM 2903 N N . ALA A 1 374 ? 5.570 26.503 -0.863 1.00 9.21 374 ALA A N 1
ATOM 2904 C CA . ALA A 1 374 ? 4.864 26.514 -2.162 1.00 9.04 374 ALA A CA 1
ATOM 2905 C C . ALA A 1 374 ? 4.387 25.090 -2.463 1.00 8.97 374 ALA A C 1
ATOM 2906 O O . ALA A 1 374 ? 3.244 24.907 -2.917 1.00 9.13 374 ALA A O 1
ATOM 2908 N N . GLU A 1 375 ? 5.232 24.110 -2.207 1.00 9.23 375 GLU A N 1
ATOM 2909 C CA . GLU A 1 375 ? 4.928 22.683 -2.478 1.00 9.86 375 GLU A CA 1
ATOM 2910 C C . GLU A 1 375 ? 3.732 22.248 -1.618 1.00 10.06 375 GLU A C 1
ATOM 2911 O O . GLU A 1 375 ? 2.844 21.570 -2.159 1.00 9.88 375 GLU A O 1
ATOM 2917 N N . PHE A 1 376 ? 3.720 22.586 -0.314 1.00 10.40 376 PHE A N 1
ATOM 2918 C CA . PHE A 1 376 ? 2.594 22.229 0.604 1.00 10.79 376 PHE A CA 1
ATOM 2919 C C . PHE A 1 376 ? 1.291 22.829 0.058 1.00 10.73 376 PHE A C 1
ATOM 2920 O O . PHE A 1 376 ? 0.272 22.120 -0.006 1.00 9.63 376 PHE A O 1
ATOM 2928 N N . ALA A 1 377 ? 1.339 24.092 -0.377 1.00 11.00 377 ALA A N 1
ATOM 2929 C CA . ALA A 1 377 ? 0.186 24.817 -0.953 1.00 11.94 377 ALA A CA 1
ATOM 2930 C C . ALA A 1 377 ? -0.344 24.116 -2.222 1.00 11.85 377 ALA A C 1
ATOM 2931 O O . ALA A 1 377 ? -1.552 24.200 -2.460 1.00 12.47 377 ALA A O 1
ATOM 2933 N N . ALA A 1 378 ? 0.517 23.466 -3.011 1.00 11.38 378 ALA A N 1
ATOM 2934 C CA . ALA A 1 378 ? 0.152 22.800 -4.288 1.00 11.11 378 ALA A CA 1
ATOM 2935 C C . ALA A 1 378 ? -0.480 21.416 -4.038 1.00 11.51 378 ALA A C 1
ATOM 2936 O O . ALA A 1 378 ? -1.088 20.890 -4.970 1.00 10.09 378 ALA A O 1
ATOM 2938 N N . GLU A 1 379 ? -0.331 20.828 -2.847 1.00 13.03 379 GLU A N 1
ATOM 2939 C CA . GLU A 1 379 ? -0.855 19.455 -2.591 1.00 15.43 379 GLU A CA 1
ATOM 2940 C C . GLU A 1 379 ? -2.374 19.420 -2.840 1.00 15.66 379 GLU A C 1
ATOM 2941 O O . GLU A 1 379 ? -2.834 18.400 -3.385 1.00 14.42 379 GLU A O 1
ATOM 2947 N N . LYS A 1 380 ? -3.105 20.507 -2.542 1.00 15.07 380 LYS A N 1
ATOM 2948 C CA . LYS A 1 380 ? -4.576 20.628 -2.772 1.00 16.43 380 LYS A CA 1
ATOM 2949 C C . LYS A 1 380 ? -4.925 20.398 -4.239 1.00 15.19 380 LYS A C 1
ATOM 2950 O O . LYS A 1 380 ? -6.102 20.170 -4.524 1.00 12.90 380 LYS A O 1
ATOM 2956 N N . HIS A 1 381 ? -3.965 20.649 -5.136 1.00 14.94 381 HIS A N 1
ATOM 2957 C CA . HIS A 1 381 ? -4.161 20.703 -6.601 1.00 14.80 381 HIS A CA 1
ATOM 2958 C C . HIS A 1 381 ? -3.629 19.432 -7.238 1.00 14.34 381 HIS A C 1
ATOM 2959 O O . HIS A 1 381 ? -3.689 19.375 -8.438 1.00 15.56 381 HIS A O 1
ATOM 2966 N N . GLY A 1 382 ? -3.148 18.470 -6.455 1.00 13.16 382 GLY A N 1
ATOM 2967 C CA . GLY A 1 382 ? -2.683 17.172 -6.963 1.00 12.70 382 GLY A CA 1
ATOM 2968 C C . GLY A 1 382 ? -1.173 16.979 -6.881 1.00 12.37 382 GLY A C 1
ATOM 2969 O O . GLY A 1 382 ? -0.722 15.930 -7.309 1.00 12.23 382 GLY A O 1
ATOM 2970 N N . TYR A 1 383 ? -0.388 17.911 -6.344 1.00 11.75 383 TYR A N 1
ATOM 2971 C CA . TYR A 1 383 ? 1.078 17.709 -6.163 1.00 11.09 383 TYR A CA 1
ATOM 2972 C C . TYR A 1 383 ? 1.303 16.805 -4.937 1.00 11.57 383 TYR A C 1
ATOM 2973 O O . TYR A 1 383 ? 0.667 17.037 -3.884 1.00 13.13 383 TYR A O 1
ATOM 2982 N N . SER A 1 384 ? 2.191 15.819 -5.026 1.00 10.69 384 SER A N 1
ATOM 2983 C CA . SER A 1 384 ? 2.498 14.867 -3.926 1.00 10.34 384 SER A CA 1
ATOM 2984 C C . SER A 1 384 ? 3.996 14.813 -3.573 1.00 10.92 384 SER A C 1
ATOM 2985 O O . SER A 1 384 ? 4.320 14.237 -2.483 1.00 10.04 384 SER A O 1
ATOM 2988 N N . ALA A 1 385 ? 4.871 15.416 -4.387 1.00 10.53 385 ALA A N 1
ATOM 2989 C CA . ALA A 1 385 ? 6.346 15.232 -4.304 1.00 10.84 385 ALA A CA 1
ATOM 2990 C C . ALA A 1 385 ? 6.941 15.902 -3.043 1.00 11.56 385 ALA A C 1
ATOM 2991 O O . ALA A 1 385 ? 8.116 15.602 -2.696 1.00 11.12 385 ALA A O 1
ATOM 2993 N N . THR A 1 386 ? 6.180 16.733 -2.321 1.00 12.00 386 THR A N 1
ATOM 2994 C CA . THR A 1 386 ? 6.638 17.284 -1.019 1.00 12.56 386 THR A CA 1
ATOM 2995 C C . THR A 1 386 ? 7.009 16.127 -0.082 1.00 12.83 386 THR A C 1
ATOM 2996 O O . THR A 1 386 ? 8.012 16.259 0.659 1.00 14.06 386 THR A O 1
ATOM 3000 N N . ARG A 1 387 ? 6.241 15.040 -0.159 1.00 13.34 387 ARG A N 1
ATOM 3001 C CA . ARG A 1 387 ? 6.552 13.727 0.464 1.00 13.99 387 ARG A CA 1
ATOM 3002 C C . ARG A 1 387 ? 7.393 12.935 -0.540 1.00 11.83 387 ARG A C 1
ATOM 3003 O O . ARG A 1 387 ? 6.887 12.020 -1.219 1.00 10.02 387 ARG A O 1
ATOM 3011 N N . HIS A 1 388 ? 8.654 13.334 -0.617 1.00 10.70 388 HIS A N 1
ATOM 3012 C CA . HIS A 1 388 ? 9.622 12.813 -1.608 1.00 9.80 388 HIS A CA 1
ATOM 3013 C C . HIS A 1 388 ? 9.821 11.312 -1.403 1.00 9.27 388 HIS A C 1
ATOM 3014 O O . HIS A 1 388 ? 10.041 10.642 -2.413 1.00 8.71 388 HIS A O 1
ATOM 3021 N N . GLN A 1 389 ? 9.781 10.810 -0.162 1.00 8.74 389 GLN A N 1
ATOM 3022 C CA . GLN A 1 389 ? 10.114 9.399 0.108 1.00 9.00 389 GLN A CA 1
ATOM 3023 C C . GLN A 1 389 ? 9.040 8.545 -0.570 1.00 8.64 389 GLN A C 1
ATOM 3024 O O . GLN A 1 389 ? 9.394 7.576 -1.263 1.00 7.56 389 GLN A O 1
ATOM 3030 N N . ARG A 1 390 ? 7.778 8.891 -0.355 1.00 9.22 390 ARG A N 1
ATOM 3031 C CA . ARG A 1 390 ? 6.633 8.161 -0.952 1.00 10.15 390 ARG A CA 1
ATOM 3032 C C . ARG A 1 390 ? 6.711 8.240 -2.484 1.00 9.19 390 ARG A C 1
ATOM 3033 O O . ARG A 1 390 ? 6.492 7.213 -3.186 1.00 8.26 390 ARG A O 1
ATOM 3041 N N . GLU A 1 391 ? 7.019 9.432 -2.978 1.00 8.72 391 GLU A N 1
ATOM 3042 C CA . GLU A 1 391 ? 6.925 9.773 -4.429 1.00 8.73 391 GLU A CA 1
ATOM 3043 C C . GLU A 1 391 ? 7.790 8.823 -5.237 1.00 7.81 391 GLU A C 1
ATOM 3044 O O . GLU A 1 391 ? 7.396 8.473 -6.359 1.00 7.31 391 GLU A O 1
ATOM 3050 N N . VAL A 1 392 ? 8.956 8.491 -4.708 1.00 7.60 392 VAL A N 1
ATOM 3051 C CA . VAL A 1 392 ? 9.986 7.729 -5.455 1.00 8.14 392 VAL A CA 1
ATOM 3052 C C . VAL A 1 392 ? 9.842 6.233 -5.174 1.00 8.35 392 VAL A C 1
ATOM 3053 O O . VAL A 1 392 ? 10.641 5.484 -5.740 1.00 8.07 392 VAL A O 1
ATOM 3057 N N . GLY A 1 393 ? 8.836 5.824 -4.395 1.00 8.18 393 GLY A N 1
ATOM 3058 C CA . GLY A 1 393 ? 8.457 4.409 -4.241 1.00 8.16 393 GLY A CA 1
ATOM 3059 C C . GLY A 1 393 ? 9.025 3.724 -3.002 1.00 8.41 393 GLY A C 1
ATOM 3060 O O . GLY A 1 393 ? 9.079 2.454 -3.011 1.00 7.99 393 GLY A O 1
ATOM 3061 N N . THR A 1 394 ? 9.385 4.475 -1.957 1.00 8.62 394 THR A N 1
ATOM 3062 C CA . THR A 1 394 ? 9.861 3.889 -0.674 1.00 8.66 394 THR A CA 1
ATOM 3063 C C . THR A 1 394 ? 8.797 2.927 -0.118 1.00 8.97 394 THR A C 1
ATOM 3064 O O . THR A 1 394 ? 9.179 1.870 0.380 1.00 8.66 394 THR A O 1
ATOM 3068 N N . GLY A 1 395 ? 7.517 3.295 -0.209 1.00 9.32 395 GLY A N 1
ATOM 3069 C CA . GLY A 1 395 ? 6.375 2.469 0.240 1.00 9.72 395 GLY A CA 1
ATOM 3070 C C . GLY A 1 395 ? 6.232 1.205 -0.582 1.00 9.67 395 GLY A C 1
ATOM 3071 O O . GLY A 1 395 ? 5.941 0.129 0.005 1.00 11.08 395 GLY A O 1
ATOM 3072 N N . TYR A 1 396 ? 6.510 1.278 -1.885 1.00 9.54 396 TYR A N 1
ATOM 3073 C CA . TYR A 1 396 ? 6.499 0.082 -2.766 1.00 9.56 396 TYR A CA 1
ATOM 3074 C C . TYR A 1 396 ? 7.553 -0.905 -2.265 1.00 9.72 396 TYR A C 1
ATOM 3075 O O . TYR A 1 396 ? 7.208 -2.057 -2.007 1.00 9.49 396 TYR A O 1
ATOM 3084 N N . PHE A 1 397 ? 8.789 -0.449 -2.064 1.00 9.52 397 PHE A N 1
ATOM 3085 C CA . PHE A 1 397 ? 9.913 -1.332 -1.689 1.00 9.77 397 PHE A CA 1
ATOM 3086 C C . PHE A 1 397 ? 9.708 -1.806 -0.251 1.00 9.81 397 PHE A C 1
ATOM 3087 O O . PHE A 1 397 ? 10.092 -2.925 0.009 1.00 10.79 397 PHE A O 1
ATOM 3095 N N . ASP A 1 398 ? 9.083 -1.022 0.627 1.00 10.73 398 ASP A N 1
ATOM 3096 C CA . ASP A 1 398 ? 8.729 -1.493 1.997 1.00 11.32 398 ASP A CA 1
ATOM 3097 C C . ASP A 1 398 ? 7.819 -2.734 1.870 1.00 11.43 398 ASP A C 1
ATOM 3098 O O . ASP A 1 398 ? 8.044 -3.737 2.589 1.00 10.97 398 ASP A O 1
ATOM 3103 N N . GLU A 1 399 ? 6.858 -2.679 0.952 1.00 11.72 399 GLU A N 1
ATOM 3104 C CA . GLU A 1 399 ? 5.864 -3.745 0.699 1.00 12.26 399 GLU A CA 1
ATOM 3105 C C . GLU A 1 399 ? 6.566 -4.964 0.065 1.00 11.44 399 GLU A C 1
ATOM 3106 O O . GLU A 1 399 ? 6.246 -6.102 0.471 1.00 10.62 399 GLU A O 1
ATOM 3112 N N . VAL A 1 400 ? 7.528 -4.765 -0.851 1.00 10.74 400 VAL A N 1
ATOM 3113 C CA . VAL A 1 400 ? 8.337 -5.891 -1.399 1.00 10.35 400 VAL A CA 1
ATOM 3114 C C . VAL A 1 400 ? 9.060 -6.583 -0.236 1.00 10.29 400 VAL A C 1
ATOM 3115 O O . VAL A 1 400 ? 8.962 -7.828 -0.154 1.00 9.32 400 VAL A O 1
ATOM 3119 N N . ALA A 1 401 ? 9.741 -5.828 0.643 1.00 10.18 401 ALA A N 1
ATOM 3120 C CA . ALA A 1 401 ? 10.481 -6.396 1.803 1.00 10.95 401 ALA A CA 1
ATOM 3121 C C . ALA A 1 401 ? 9.490 -7.158 2.694 1.00 11.65 401 ALA A C 1
ATOM 3122 O O . ALA A 1 401 ? 9.851 -8.230 3.194 1.00 10.90 401 ALA A O 1
ATOM 3124 N N . GLN A 1 402 ? 8.281 -6.624 2.881 1.00 12.78 402 GLN A N 1
ATOM 3125 C CA . GLN A 1 402 ? 7.271 -7.247 3.776 1.00 13.87 402 GLN A CA 1
ATOM 3126 C C . GLN A 1 402 ? 6.841 -8.586 3.185 1.00 13.28 402 GLN A C 1
ATOM 3127 O O . GLN A 1 402 ? 6.709 -9.548 3.964 1.00 12.51 402 GLN A O 1
ATOM 3133 N N . VAL A 1 403 ? 6.615 -8.638 1.868 1.00 12.39 403 VAL A N 1
ATOM 3134 C CA . VAL A 1 403 ? 6.157 -9.884 1.202 1.00 13.02 403 VAL A CA 1
ATOM 3135 C C . VAL A 1 403 ? 7.279 -10.912 1.325 1.00 13.33 403 VAL A C 1
ATOM 3136 O O . VAL A 1 403 ? 6.980 -12.074 1.681 1.00 13.71 403 VAL A O 1
ATOM 3140 N N . ILE A 1 404 ? 8.525 -10.490 1.112 1.00 13.59 404 ILE A N 1
ATOM 3141 C CA . ILE A 1 404 ? 9.707 -11.398 1.156 1.00 13.48 404 ILE A CA 1
ATOM 3142 C C . ILE A 1 404 ? 9.864 -11.983 2.566 1.00 14.78 404 ILE A C 1
ATOM 3143 O O . ILE A 1 404 ? 10.161 -13.198 2.667 1.00 13.16 404 ILE A O 1
ATOM 3148 N N . THR A 1 405 ? 9.730 -11.163 3.618 1.00 15.27 405 THR A N 1
ATOM 3149 C CA . THR A 1 405 ? 10.028 -11.581 5.022 1.00 17.03 405 THR A CA 1
ATOM 3150 C C . THR A 1 405 ? 8.785 -12.124 5.750 1.00 17.00 405 THR A C 1
ATOM 3151 O O . THR A 1 405 ? 8.909 -12.384 6.959 1.00 17.79 405 THR A O 1
ATOM 3155 N N . GLY A 1 406 ? 7.641 -12.263 5.084 1.00 17.78 406 GLY A N 1
ATOM 3156 C CA . GLY A 1 406 ? 6.352 -12.571 5.735 1.00 18.38 406 GLY A CA 1
ATOM 3157 C C . GLY A 1 406 ? 6.046 -11.578 6.845 1.00 20.51 406 GLY A C 1
ATOM 3158 O O . GLY A 1 406 ? 5.583 -11.999 7.931 1.00 18.57 406 GLY A O 1
ATOM 3159 N N . GLY A 1 407 ? 6.291 -10.290 6.582 1.00 20.08 407 GLY A N 1
ATOM 3160 C CA . GLY A 1 407 ? 5.986 -9.176 7.490 1.00 20.32 407 GLY A CA 1
ATOM 3161 C C . GLY A 1 407 ? 6.839 -9.164 8.749 1.00 21.37 407 GLY A C 1
ATOM 3162 O O . GLY A 1 407 ? 6.394 -8.546 9.714 1.00 23.67 407 GLY A O 1
ATOM 3163 N N . THR A 1 408 ? 8.044 -9.745 8.737 1.00 21.34 408 THR A N 1
ATOM 3164 C CA . THR A 1 408 ? 8.957 -9.766 9.912 1.00 21.66 408 THR A CA 1
ATOM 3165 C C . THR A 1 408 ? 10.176 -8.834 9.722 1.00 20.62 408 THR A C 1
ATOM 3166 O O . THR A 1 408 ? 11.010 -8.789 10.642 1.00 17.91 408 THR A O 1
ATOM 3170 N N . SER A 1 409 ? 10.315 -8.096 8.613 1.00 20.68 409 SER A N 1
ATOM 3171 C CA . SER A 1 409 ? 11.513 -7.229 8.416 1.00 22.03 409 SER A CA 1
ATOM 3172 C C . SER A 1 409 ? 11.671 -6.224 9.580 1.00 23.57 409 SER A C 1
ATOM 3173 O O . SER A 1 409 ? 10.659 -5.599 9.966 1.00 20.56 409 SER A O 1
ATOM 3176 N N . SER A 1 410 ? 12.911 -5.992 10.044 1.00 26.03 410 SER A N 1
ATOM 3177 C CA . SER A 1 410 ? 13.273 -4.962 11.066 1.00 29.09 410 SER A CA 1
ATOM 3178 C C . SER A 1 410 ? 13.712 -3.632 10.425 1.00 28.68 410 SER A C 1
ATOM 3179 O O . SER A 1 410 ? 13.893 -2.655 11.173 1.00 30.10 410 SER A O 1
ATOM 3182 N N . THR A 1 411 ? 13.945 -3.612 9.112 1.00 26.56 411 THR A N 1
ATOM 3183 C CA . THR A 1 411 ? 14.671 -2.535 8.400 1.00 25.78 411 THR A CA 1
ATOM 3184 C C . THR A 1 411 ? 13.814 -1.954 7.275 1.00 24.59 411 THR A C 1
ATOM 3185 O O . THR A 1 411 ? 14.400 -1.612 6.218 1.00 22.52 411 THR A O 1
ATOM 3189 N N . THR A 1 412 ? 12.491 -1.843 7.469 1.00 22.52 412 THR A N 1
ATOM 3190 C CA . THR A 1 412 ? 11.608 -1.118 6.512 1.00 21.17 412 THR A CA 1
ATOM 3191 C C . THR A 1 412 ? 11.832 0.381 6.748 1.00 19.89 412 THR A C 1
ATOM 3192 O O . THR A 1 412 ? 12.250 0.759 7.868 1.00 20.37 412 THR A O 1
ATOM 3196 N N . ALA A 1 413 ? 11.568 1.196 5.723 1.00 18.49 413 ALA A N 1
ATOM 3197 C CA . ALA A 1 413 ? 12.074 2.577 5.603 1.00 18.15 413 ALA A CA 1
ATOM 3198 C C . ALA A 1 413 ? 11.046 3.588 6.129 1.00 18.40 413 ALA A C 1
ATOM 3199 O O . ALA A 1 413 ? 11.469 4.556 6.797 1.00 18.37 413 ALA A O 1
ATOM 3201 N N . LEU A 1 414 ? 9.761 3.449 5.802 1.00 19.11 414 LEU A N 1
ATOM 3202 C CA . LEU A 1 414 ? 8.797 4.564 6.023 1.00 20.06 414 LEU A CA 1
ATOM 3203 C C . LEU A 1 414 ? 8.449 4.675 7.512 1.00 21.29 414 LEU A C 1
ATOM 3204 O O . LEU A 1 414 ? 8.333 5.823 8.004 1.00 19.64 414 LEU A O 1
ATOM 3209 N N . LYS A 1 415 ? 8.303 3.555 8.222 1.00 24.35 415 LYS A N 1
ATOM 3210 C CA . LYS A 1 415 ? 8.087 3.594 9.696 1.00 28.86 415 LYS A CA 1
ATOM 3211 C C . LYS A 1 415 ? 9.371 4.136 10.327 1.00 27.53 415 LYS A C 1
ATOM 3212 O O . LYS A 1 415 ? 10.482 3.595 10.021 1.00 26.63 415 LYS A O 1
ATOM 3218 N N . GLY A 1 416 ? 9.228 5.164 11.166 1.00 26.03 416 GLY A N 1
ATOM 3219 C CA . GLY A 1 416 ? 10.362 5.810 11.851 1.00 22.60 416 GLY A CA 1
ATOM 3220 C C . GLY A 1 416 ? 11.044 6.847 10.979 1.00 20.49 416 GLY A C 1
ATOM 3221 O O . GLY A 1 416 ? 12.071 7.354 11.421 1.00 18.60 416 GLY A O 1
ATOM 3222 N N . SER A 1 417 ? 10.482 7.195 9.814 1.00 19.26 417 SER A N 1
ATOM 3223 C CA . SER A 1 417 ? 11.008 8.263 8.910 1.00 19.50 417 SER A CA 1
ATOM 3224 C C . SER A 1 417 ? 10.619 9.660 9.427 1.00 18.29 417 SER A C 1
ATOM 3225 O O . SER A 1 417 ? 9.632 9.759 10.207 1.00 19.78 417 SER A O 1
ATOM 3228 N N . THR A 1 418 ? 11.371 10.705 9.047 1.00 16.94 418 THR A N 1
ATOM 3229 C CA . THR A 1 418 ? 11.022 12.117 9.365 1.00 16.22 418 THR A CA 1
ATOM 3230 C C . THR A 1 418 ? 9.818 12.508 8.506 1.00 16.83 418 THR A C 1
ATOM 3231 O O . THR A 1 418 ? 9.069 13.407 8.922 1.00 16.86 418 THR A O 1
ATOM 3235 N N . GLU A 1 419 ? 9.631 11.840 7.361 1.00 17.36 419 GLU A N 1
ATOM 3236 C CA . GLU A 1 419 ? 8.425 12.002 6.498 1.00 18.46 419 GLU A CA 1
ATOM 3237 C C . GLU A 1 419 ? 7.169 11.626 7.296 1.00 18.21 419 GLU A C 1
ATOM 3238 O O . GLU A 1 419 ? 6.237 12.426 7.327 1.00 17.41 419 GLU A O 1
ATOM 3244 N N . GLU A 1 420 ? 7.156 10.434 7.888 1.00 20.51 420 GLU A N 1
ATOM 3245 C CA . GLU A 1 420 ? 6.032 9.901 8.709 1.00 22.69 420 GLU A CA 1
ATOM 3246 C C . GLU A 1 420 ? 5.799 10.871 9.882 1.00 22.11 420 GLU A C 1
ATOM 3247 O O . GLU A 1 420 ? 4.631 11.181 10.124 1.00 23.34 420 GLU A O 1
ATOM 3253 N N . ALA A 1 421 ? 6.845 11.391 10.543 1.00 21.01 421 ALA A N 1
ATOM 3254 C CA . ALA A 1 421 ? 6.701 12.259 11.749 1.00 20.63 421 ALA A CA 1
ATOM 3255 C C . ALA A 1 421 ? 6.313 13.701 11.374 1.00 20.03 421 ALA A C 1
ATOM 3256 O O . ALA A 1 421 ? 5.544 14.281 12.131 1.00 19.25 421 ALA A O 1
ATOM 3258 N N . GLN A 1 422 ? 6.832 14.272 10.274 1.00 19.16 422 GLN A N 1
ATOM 3259 C CA . GLN A 1 422 ? 6.825 15.747 10.048 1.00 18.17 422 GLN A CA 1
ATOM 3260 C C . GLN A 1 422 ? 5.944 16.155 8.866 1.00 17.57 422 GLN A C 1
ATOM 3261 O O . GLN A 1 422 ? 5.747 17.356 8.739 1.00 16.61 422 GLN A O 1
ATOM 3267 N N . PHE A 1 423 ? 5.413 15.236 8.043 1.00 18.45 423 PHE A N 1
ATOM 3268 C CA . PHE A 1 423 ? 4.634 15.607 6.822 1.00 19.30 423 PHE A CA 1
ATOM 3269 C C . PHE A 1 423 ? 3.243 14.948 6.825 1.00 21.41 423 PHE A C 1
ATOM 3270 O O . PHE A 1 423 ? 3.004 14.070 7.660 1.00 23.63 423 PHE A O 1
ATOM 3278 N N . LYS B 1 2 ? 61.316 6.738 -8.679 1.00 26.08 2 LYS B N 1
ATOM 3279 C CA . LYS B 1 2 ? 60.647 5.820 -7.700 1.00 30.07 2 LYS B CA 1
ATOM 3280 C C . LYS B 1 2 ? 60.876 6.272 -6.252 1.00 31.75 2 LYS B C 1
ATOM 3281 O O . LYS B 1 2 ? 59.911 6.243 -5.459 1.00 29.03 2 LYS B O 1
ATOM 3287 N N . ASN B 1 3 ? 62.120 6.609 -5.905 1.00 30.77 3 ASN B N 1
ATOM 3288 C CA . ASN B 1 3 ? 62.446 7.345 -4.654 1.00 31.21 3 ASN B CA 1
ATOM 3289 C C . ASN B 1 3 ? 61.745 8.707 -4.682 1.00 29.53 3 ASN B C 1
ATOM 3290 O O . ASN B 1 3 ? 61.171 9.085 -3.647 1.00 31.39 3 ASN B O 1
ATOM 3295 N N . GLU B 1 4 ? 61.749 9.372 -5.837 1.00 26.28 4 GLU B N 1
ATOM 3296 C CA . GLU B 1 4 ? 61.131 10.708 -6.048 1.00 29.53 4 GLU B CA 1
ATOM 3297 C C . GLU B 1 4 ? 59.608 10.623 -5.862 1.00 28.22 4 GLU B C 1
ATOM 3298 O O . GLU B 1 4 ? 59.044 11.560 -5.262 1.00 28.26 4 GLU B O 1
ATOM 3304 N N . ARG B 1 5 ? 58.953 9.559 -6.344 1.00 23.65 5 ARG B N 1
ATOM 3305 C CA . ARG B 1 5 ? 57.480 9.399 -6.184 1.00 21.02 5 ARG B CA 1
ATOM 3306 C C . ARG B 1 5 ? 57.144 9.166 -4.704 1.00 20.24 5 ARG B C 1
ATOM 3307 O O . ARG B 1 5 ? 56.085 9.678 -4.257 1.00 17.91 5 ARG B O 1
ATOM 3315 N N . ILE B 1 6 ? 57.961 8.368 -4.002 1.00 19.23 6 ILE B N 1
ATOM 3316 C CA . ILE B 1 6 ? 57.766 8.082 -2.548 1.00 21.08 6 ILE B CA 1
ATOM 3317 C C . ILE B 1 6 ? 58.051 9.364 -1.765 1.00 22.57 6 ILE B C 1
ATOM 3318 O O . ILE B 1 6 ? 57.206 9.727 -0.921 1.00 19.24 6 ILE B O 1
ATOM 3323 N N . GLU B 1 7 ? 59.180 10.022 -2.072 1.00 26.56 7 GLU B N 1
ATOM 3324 C CA . GLU B 1 7 ? 59.677 11.257 -1.396 1.00 29.76 7 GLU B CA 1
ATOM 3325 C C . GLU B 1 7 ? 58.621 12.369 -1.496 1.00 29.32 7 GLU B C 1
ATOM 3326 O O . GLU B 1 7 ? 58.338 12.976 -0.465 1.00 29.05 7 GLU B O 1
ATOM 3332 N N . LYS B 1 8 ? 58.078 12.657 -2.683 1.00 28.55 8 LYS B N 1
ATOM 3333 C CA . LYS B 1 8 ? 57.087 13.755 -2.870 1.00 30.67 8 LYS B CA 1
ATOM 3334 C C . LYS B 1 8 ? 55.831 13.466 -2.036 1.00 26.82 8 LYS B C 1
ATOM 3335 O O . LYS B 1 8 ? 55.221 14.420 -1.569 1.00 26.37 8 LYS B O 1
ATOM 3341 N N . LEU B 1 9 ? 55.483 12.199 -1.811 1.00 22.41 9 LEU B N 1
ATOM 3342 C CA . LEU B 1 9 ? 54.284 11.820 -1.029 1.00 20.61 9 LEU B CA 1
ATOM 3343 C C . LEU B 1 9 ? 54.549 12.027 0.475 1.00 19.69 9 LEU B C 1
ATOM 3344 O O . LEU B 1 9 ? 53.693 12.599 1.147 1.00 18.30 9 LEU B O 1
ATOM 3349 N N . GLN B 1 10 ? 55.690 11.592 1.008 1.00 21.30 10 GLN B N 1
ATOM 3350 C CA . GLN B 1 10 ? 55.942 11.677 2.476 1.00 23.25 10 GLN B CA 1
ATOM 3351 C C . GLN B 1 10 ? 56.234 13.141 2.809 1.00 23.49 10 GLN B C 1
ATOM 3352 O O . GLN B 1 10 ? 55.876 13.564 3.917 1.00 23.72 10 GLN B O 1
ATOM 3358 N N . GLU B 1 11 ? 56.765 13.894 1.847 1.00 22.30 11 GLU B N 1
ATOM 3359 C CA . GLU B 1 11 ? 57.026 15.349 1.980 1.00 24.04 11 GLU B CA 1
ATOM 3360 C C . GLU B 1 11 ? 55.684 16.086 2.063 1.00 21.32 11 GLU B C 1
ATOM 3361 O O . GLU B 1 11 ? 55.511 16.967 2.939 1.00 20.60 11 GLU B O 1
ATOM 3367 N N . SER B 1 12 ? 54.733 15.721 1.212 1.00 19.60 12 SER B N 1
ATOM 3368 C CA . SER B 1 12 ? 53.368 16.299 1.243 1.00 17.94 12 SER B CA 1
ATOM 3369 C C . SER B 1 12 ? 52.716 16.010 2.609 1.00 15.75 12 SER B C 1
ATOM 3370 O O . SER B 1 12 ? 52.181 16.952 3.255 1.00 13.74 12 SER B O 1
ATOM 3373 N N . TRP B 1 13 ? 52.828 14.769 3.083 1.00 13.66 13 TRP B N 1
ATOM 3374 C CA . TRP B 1 13 ? 52.103 14.315 4.292 1.00 14.54 13 TRP B CA 1
ATOM 3375 C C . TRP B 1 13 ? 52.697 15.013 5.517 1.00 14.85 13 TRP B C 1
ATOM 3376 O O . TRP B 1 13 ? 51.926 15.355 6.423 1.00 16.29 13 TRP B O 1
ATOM 3387 N N . GLU B 1 14 ? 54.004 15.226 5.524 1.00 15.73 14 GLU B N 1
ATOM 3388 C CA . GLU B 1 14 ? 54.741 15.809 6.680 1.00 18.05 14 GLU B CA 1
ATOM 3389 C C . GLU B 1 14 ? 54.601 17.337 6.715 1.00 16.60 14 GLU B C 1
ATOM 3390 O O . GLU B 1 14 ? 54.419 17.881 7.808 1.00 16.65 14 GLU B O 1
ATOM 3396 N N . LEU B 1 15 ? 54.625 18.006 5.567 1.00 16.77 15 LEU B N 1
ATOM 3397 C CA . LEU B 1 15 ? 54.831 19.476 5.485 1.00 16.55 15 LEU B CA 1
ATOM 3398 C C . LEU B 1 15 ? 53.517 20.203 5.241 1.00 15.91 15 LEU B C 1
ATOM 3399 O O . LEU B 1 15 ? 53.445 21.380 5.613 1.00 15.89 15 LEU B O 1
ATOM 3404 N N . ASP B 1 16 ? 52.546 19.554 4.602 1.00 14.54 16 ASP B N 1
ATOM 3405 C CA . ASP B 1 16 ? 51.346 20.254 4.117 1.00 14.21 16 ASP B CA 1
ATOM 3406 C C . ASP B 1 16 ? 50.276 20.237 5.207 1.00 13.79 16 ASP B C 1
ATOM 3407 O O . ASP B 1 16 ? 49.887 19.131 5.649 1.00 12.76 16 ASP B O 1
ATOM 3412 N N . GLU B 1 17 ? 49.770 21.422 5.566 1.00 12.72 17 GLU B N 1
ATOM 3413 C CA . GLU B 1 17 ? 48.748 21.570 6.631 1.00 14.04 17 GLU B CA 1
ATOM 3414 C C . GLU B 1 17 ? 47.420 21.001 6.139 1.00 12.17 17 GLU B C 1
ATOM 3415 O O . GLU B 1 17 ? 46.582 20.763 6.971 1.00 11.20 17 GLU B O 1
ATOM 3421 N N . ARG B 1 18 ? 47.281 20.743 4.830 1.00 11.49 18 ARG B N 1
ATOM 3422 C CA . ARG B 1 18 ? 46.162 19.938 4.274 1.00 10.58 18 ARG B CA 1
ATOM 3423 C C . ARG B 1 18 ? 46.018 18.664 5.130 1.00 9.85 18 ARG B C 1
ATOM 3424 O O . ARG B 1 18 ? 44.880 18.242 5.344 1.00 8.45 18 ARG B O 1
ATOM 3432 N N . TRP B 1 19 ? 47.134 18.065 5.578 1.00 9.59 19 TRP B N 1
ATOM 3433 C CA . TRP B 1 19 ? 47.109 16.757 6.289 1.00 10.44 19 TRP B CA 1
ATOM 3434 C C . TRP B 1 19 ? 47.233 16.898 7.811 1.00 12.12 19 TRP B C 1
ATOM 3435 O O . TRP B 1 19 ? 47.304 15.835 8.468 1.00 12.14 19 TRP B O 1
ATOM 3446 N N . GLU B 1 20 ? 47.089 18.106 8.361 1.00 13.41 20 GLU B N 1
ATOM 3447 C CA . GLU B 1 20 ? 47.104 18.309 9.839 1.00 14.77 20 GLU B CA 1
ATOM 3448 C C . GLU B 1 20 ? 45.939 17.531 10.470 1.00 14.66 20 GLU B C 1
ATOM 3449 O O . GLU B 1 20 ? 44.774 17.705 10.048 1.00 13.66 20 GLU B O 1
ATOM 3455 N N . GLY B 1 21 ? 46.257 16.674 11.435 1.00 14.12 21 GLY B N 1
ATOM 3456 C CA . GLY B 1 21 ? 45.278 15.900 12.218 1.00 14.15 21 GLY B CA 1
ATOM 3457 C C . GLY B 1 21 ? 44.840 14.616 11.521 1.00 13.57 21 GLY B C 1
ATOM 3458 O O . GLY B 1 21 ? 43.959 13.912 12.063 1.00 13.47 21 GLY B O 1
ATOM 3459 N N . ILE B 1 22 ? 45.385 14.324 10.342 1.00 12.67 22 ILE B N 1
ATOM 3460 C CA . ILE B 1 22 ? 44.916 13.183 9.509 1.00 12.34 22 ILE B CA 1
ATOM 3461 C C . ILE B 1 22 ? 45.851 12.004 9.732 1.00 12.07 22 ILE B C 1
ATOM 3462 O O . ILE B 1 22 ? 47.076 12.161 9.530 1.00 13.09 22 ILE B O 1
ATOM 3467 N N . THR B 1 23 ? 45.311 10.845 10.076 1.00 12.38 23 THR B N 1
ATOM 3468 C CA . THR B 1 23 ? 46.158 9.638 10.259 1.00 12.98 23 THR B CA 1
ATOM 3469 C C . THR B 1 23 ? 46.003 8.734 9.027 1.00 12.31 23 THR B C 1
ATOM 3470 O O . THR B 1 23 ? 44.887 8.561 8.520 1.00 10.24 23 THR B O 1
ATOM 3474 N N . ARG B 1 24 ? 47.144 8.254 8.552 1.00 11.52 24 ARG B N 1
ATOM 3475 C CA . ARG B 1 24 ? 47.284 7.247 7.484 1.00 11.65 24 ARG B CA 1
ATOM 3476 C C . ARG B 1 24 ? 48.023 6.062 8.068 1.00 11.60 24 ARG B C 1
ATOM 3477 O O . ARG B 1 24 ? 49.221 6.166 8.370 1.00 11.35 24 ARG B O 1
ATOM 3485 N N . PRO B 1 25 ? 47.323 4.929 8.251 1.00 12.35 25 PRO B N 1
ATOM 3486 C CA . PRO B 1 25 ? 47.938 3.770 8.879 1.00 13.28 25 PRO B CA 1
ATOM 3487 C C . PRO B 1 25 ? 48.960 3.087 7.957 1.00 15.19 25 PRO B C 1
ATOM 3488 O O . PRO B 1 25 ? 49.690 2.278 8.442 1.00 19.92 25 PRO B O 1
ATOM 3492 N N . TYR B 1 26 ? 49.047 3.481 6.687 1.00 14.90 26 TYR B N 1
ATOM 3493 C CA . TYR B 1 26 ? 49.920 2.857 5.659 1.00 13.86 26 TYR B CA 1
ATOM 3494 C C . TYR B 1 26 ? 51.042 3.826 5.302 1.00 13.92 26 TYR B C 1
ATOM 3495 O O . TYR B 1 26 ? 51.000 4.986 5.718 1.00 16.82 26 TYR B O 1
ATOM 3504 N N . SER B 1 27 ? 52.009 3.358 4.529 1.00 13.82 27 SER B N 1
ATOM 3505 C CA . SER B 1 27 ? 53.243 4.091 4.166 1.00 13.63 27 SER B CA 1
ATOM 3506 C C . SER B 1 27 ? 53.095 4.688 2.769 1.00 13.69 27 SER B C 1
ATOM 3507 O O . SER B 1 27 ? 52.249 4.199 1.988 1.00 14.31 27 SER B O 1
ATOM 3510 N N . ALA B 1 28 ? 53.897 5.706 2.471 1.00 13.14 28 ALA B N 1
ATOM 3511 C CA . ALA B 1 28 ? 54.085 6.228 1.105 1.00 13.57 28 ALA B CA 1
ATOM 3512 C C . ALA B 1 28 ? 54.558 5.076 0.207 1.00 14.23 28 ALA B C 1
ATOM 3513 O O . ALA B 1 28 ? 54.122 5.036 -0.929 1.00 11.82 28 ALA B O 1
ATOM 3515 N N . GLU B 1 29 ? 55.396 4.170 0.720 1.00 16.26 29 GLU B N 1
ATOM 3516 C CA . GLU B 1 29 ? 55.854 2.984 -0.054 1.00 17.81 29 GLU B CA 1
ATOM 3517 C C . GLU B 1 29 ? 54.633 2.178 -0.512 1.00 16.44 29 GLU B C 1
ATOM 3518 O O . GLU B 1 29 ? 54.626 1.773 -1.687 1.00 15.08 29 GLU B O 1
ATOM 3524 N N . ASP B 1 30 ? 53.657 1.932 0.368 1.00 14.54 30 ASP B N 1
ATOM 3525 C CA . ASP B 1 30 ? 52.483 1.093 0.023 1.00 13.85 30 ASP B CA 1
ATOM 3526 C C . ASP B 1 30 ? 51.687 1.766 -1.094 1.00 12.84 30 ASP B C 1
ATOM 3527 O O . ASP B 1 30 ? 51.229 1.078 -1.989 1.00 12.22 30 ASP B O 1
ATOM 3532 N N . VAL B 1 31 ? 51.489 3.076 -1.000 1.00 12.51 31 VAL B N 1
ATOM 3533 C CA . VAL B 1 31 ? 50.769 3.851 -2.036 1.00 12.15 31 VAL B CA 1
ATOM 3534 C C . VAL B 1 31 ? 51.464 3.630 -3.380 1.00 12.04 31 VAL B C 1
ATOM 3535 O O . VAL B 1 31 ? 50.772 3.309 -4.373 1.00 10.65 31 VAL B O 1
ATOM 3539 N N . ILE B 1 32 ? 52.782 3.822 -3.432 1.00 11.77 32 ILE B N 1
ATOM 3540 C CA . ILE B 1 32 ? 53.499 3.781 -4.738 1.00 12.73 32 ILE B CA 1
ATOM 3541 C C . ILE B 1 32 ? 53.463 2.343 -5.290 1.00 12.19 32 ILE B C 1
ATOM 3542 O O . ILE B 1 32 ? 53.307 2.179 -6.526 1.00 12.45 32 ILE B O 1
ATOM 3547 N N . ARG B 1 33 ? 53.480 1.335 -4.425 1.00 13.06 33 ARG B N 1
ATOM 3548 C CA . ARG B 1 33 ? 53.372 -0.085 -4.860 1.00 13.76 33 ARG B CA 1
ATOM 3549 C C . ARG B 1 33 ? 51.987 -0.359 -5.467 1.00 12.91 33 ARG B C 1
ATOM 3550 O O . ARG B 1 33 ? 51.911 -1.231 -6.357 1.00 12.46 33 ARG B O 1
ATOM 3558 N N . LEU B 1 34 ? 50.950 0.376 -5.066 1.00 11.38 34 LEU B N 1
ATOM 3559 C CA . LEU B 1 34 ? 49.582 0.187 -5.617 1.00 12.13 34 LEU B CA 1
ATOM 3560 C C . LEU B 1 34 ? 49.327 1.092 -6.835 1.00 12.31 34 LEU B C 1
ATOM 3561 O O . LEU B 1 34 ? 48.388 0.823 -7.549 1.00 11.45 34 LEU B O 1
ATOM 3566 N N . ARG B 1 35 ? 50.177 2.078 -7.114 1.00 13.33 35 ARG B N 1
ATOM 3567 C CA . ARG B 1 35 ? 49.836 3.103 -8.120 1.00 14.91 35 ARG B CA 1
ATOM 3568 C C . ARG B 1 35 ? 50.117 2.549 -9.518 1.00 15.09 35 ARG B C 1
ATOM 3569 O O . ARG B 1 35 ? 49.252 2.703 -10.419 1.00 17.72 35 ARG B O 1
ATOM 3577 N N . GLY B 1 36 ? 51.195 1.809 -9.662 1.00 14.14 36 GLY B N 1
ATOM 3578 C CA . GLY B 1 36 ? 51.666 1.313 -10.955 1.00 13.41 36 GLY B CA 1
ATOM 3579 C C . GLY B 1 36 ? 52.902 2.091 -11.356 1.00 13.14 36 GLY B C 1
ATOM 3580 O O . GLY B 1 36 ? 53.451 2.824 -10.495 1.00 11.21 36 GLY B O 1
ATOM 3581 N N . SER B 1 37 ? 53.296 1.984 -12.621 1.00 13.00 37 SER B N 1
ATOM 3582 C CA . SER B 1 37 ? 54.600 2.506 -13.092 1.00 13.80 37 SER B CA 1
ATOM 3583 C C . SER B 1 37 ? 54.461 3.961 -13.527 1.00 14.74 37 SER B C 1
ATOM 3584 O O . SER B 1 37 ? 55.486 4.588 -13.720 1.00 15.00 37 SER B O 1
ATOM 3587 N N . ILE B 1 38 ? 53.252 4.508 -13.659 1.00 14.19 38 ILE B N 1
ATOM 3588 C CA . ILE B 1 38 ? 53.119 5.918 -14.118 1.00 15.43 38 ILE B CA 1
ATOM 3589 C C . ILE B 1 38 ? 52.143 6.657 -13.204 1.00 14.67 38 ILE B C 1
ATOM 3590 O O . ILE B 1 38 ? 51.361 5.996 -12.539 1.00 13.29 38 ILE B O 1
ATOM 3595 N N . ASP B 1 39 ? 52.257 7.985 -13.200 1.00 15.52 39 ASP B N 1
ATOM 3596 C CA . ASP B 1 39 ? 51.321 8.944 -12.566 1.00 16.68 39 ASP B CA 1
ATOM 3597 C C . ASP B 1 39 ? 50.381 9.464 -13.655 1.00 16.56 39 ASP B C 1
ATOM 3598 O O . ASP B 1 39 ? 50.868 9.871 -14.678 1.00 18.82 39 ASP B O 1
ATOM 3603 N N . ILE B 1 40 ? 49.075 9.335 -13.471 1.00 15.87 40 ILE B N 1
ATOM 3604 C CA . ILE B 1 40 ? 48.057 9.901 -14.393 1.00 15.43 40 ILE B CA 1
ATOM 3605 C C . ILE B 1 40 ? 47.543 11.198 -13.762 1.00 14.92 40 ILE B C 1
ATOM 3606 O O . ILE B 1 40 ? 47.302 11.198 -12.549 1.00 13.55 40 ILE B O 1
ATOM 3611 N N . GLU B 1 41 ? 47.406 12.266 -14.543 1.00 14.28 41 GLU B N 1
ATOM 3612 C CA . GLU B 1 41 ? 46.963 13.580 -14.020 1.00 15.86 41 GLU B CA 1
ATOM 3613 C C . GLU B 1 41 ? 45.432 13.600 -14.000 1.00 13.33 41 GLU B C 1
ATOM 3614 O O . GLU B 1 41 ? 44.822 13.138 -14.967 1.00 12.22 41 GLU B O 1
ATOM 3620 N N . HIS B 1 42 ? 44.854 14.165 -12.948 1.00 11.70 42 HIS B N 1
ATOM 3621 C CA . HIS B 1 42 ? 43.389 14.350 -12.812 1.00 11.03 42 HIS B CA 1
ATOM 3622 C C . HIS B 1 42 ? 43.123 15.826 -12.549 1.00 10.42 42 HIS B C 1
ATOM 3623 O O . HIS B 1 42 ? 42.898 16.192 -11.392 1.00 9.93 42 HIS B O 1
ATOM 3630 N N . THR B 1 43 ? 43.154 16.638 -13.600 1.00 9.60 43 THR B N 1
ATOM 3631 C CA . THR B 1 43 ? 43.209 18.111 -13.482 1.00 9.81 43 THR B CA 1
ATOM 3632 C C . THR B 1 43 ? 42.015 18.621 -12.671 1.00 10.02 43 THR B C 1
ATOM 3633 O O . THR B 1 43 ? 42.229 19.411 -11.726 1.00 9.27 43 THR B O 1
ATOM 3637 N N . LEU B 1 44 ? 40.799 18.224 -13.033 1.00 10.02 44 LEU B N 1
ATOM 3638 C CA . LEU B 1 44 ? 39.587 18.831 -12.417 1.00 10.35 44 LEU B CA 1
ATOM 3639 C C . LEU B 1 44 ? 39.436 18.370 -10.961 1.00 10.14 44 LEU B C 1
ATOM 3640 O O . LEU B 1 44 ? 39.043 19.224 -10.130 1.00 9.88 44 LEU B O 1
ATOM 3645 N N . ALA B 1 45 ? 39.736 17.101 -10.647 1.00 9.92 45 ALA B N 1
ATOM 3646 C CA . ALA B 1 45 ? 39.729 16.557 -9.264 1.00 9.99 45 ALA B CA 1
ATOM 3647 C C . ALA B 1 45 ? 40.761 17.300 -8.399 1.00 10.80 45 ALA B C 1
ATOM 3648 O O . ALA B 1 45 ? 40.480 17.577 -7.215 1.00 10.74 45 ALA B O 1
ATOM 3650 N N . ARG B 1 46 ? 41.950 17.547 -8.932 1.00 11.68 46 ARG B N 1
ATOM 3651 C CA . ARG B 1 46 ? 43.048 18.211 -8.173 1.00 13.92 46 ARG B CA 1
ATOM 3652 C C . ARG B 1 46 ? 42.680 19.692 -7.945 1.00 13.52 46 ARG B C 1
ATOM 3653 O O . ARG B 1 46 ? 42.632 20.105 -6.779 1.00 13.09 46 ARG B O 1
ATOM 3661 N N . ARG B 1 47 ? 42.415 20.448 -9.014 1.00 13.26 47 ARG B N 1
ATOM 3662 C CA . ARG B 1 47 ? 42.058 21.894 -8.960 1.00 14.65 47 ARG B CA 1
ATOM 3663 C C . ARG B 1 47 ? 40.807 22.076 -8.081 1.00 11.97 47 ARG B C 1
ATOM 3664 O O . ARG B 1 47 ? 40.751 23.028 -7.267 1.00 9.52 47 ARG B O 1
ATOM 3672 N N . GLY B 1 48 ? 39.822 21.195 -8.251 1.00 9.44 48 GLY B N 1
ATOM 3673 C CA . GLY B 1 48 ? 38.585 21.251 -7.456 1.00 8.73 48 GLY B CA 1
ATOM 3674 C C . GLY B 1 48 ? 38.843 21.032 -5.966 1.00 7.58 48 GLY B C 1
ATOM 3675 O O . GLY B 1 48 ? 38.340 21.803 -5.183 1.00 7.00 48 GLY B O 1
ATOM 3676 N N . ALA B 1 49 ? 39.565 19.988 -5.584 1.00 7.71 49 ALA B N 1
ATOM 3677 C CA . ALA B 1 49 ? 39.891 19.686 -4.170 1.00 8.18 49 ALA B CA 1
ATOM 3678 C C . ALA B 1 49 ? 40.718 20.834 -3.556 1.00 9.05 49 ALA B C 1
ATOM 3679 O O . ALA B 1 49 ? 40.513 21.117 -2.350 1.00 8.65 49 ALA B O 1
ATOM 3681 N N . GLU B 1 50 ? 41.620 21.467 -4.318 1.00 9.62 50 GLU B N 1
ATOM 3682 C CA . GLU B 1 50 ? 42.470 22.589 -3.807 1.00 11.36 50 GLU B CA 1
ATOM 3683 C C . GLU B 1 50 ? 41.558 23.795 -3.548 1.00 11.73 50 GLU B C 1
ATOM 3684 O O . GLU B 1 50 ? 41.597 24.390 -2.418 1.00 10.74 50 GLU B O 1
ATOM 3690 N N . LYS B 1 51 ? 40.729 24.128 -4.546 1.00 11.85 51 LYS B N 1
ATOM 3691 C CA . LYS B 1 51 ? 39.767 25.250 -4.465 1.00 12.51 51 LYS B CA 1
ATOM 3692 C C . LYS B 1 51 ? 38.847 25.015 -3.262 1.00 11.46 51 LYS B C 1
ATOM 3693 O O . LYS B 1 51 ? 38.623 25.965 -2.445 1.00 10.88 51 LYS B O 1
ATOM 3699 N N . LEU B 1 52 ? 38.339 23.793 -3.107 1.00 10.35 52 LEU B N 1
ATOM 3700 C CA . LEU B 1 52 ? 37.386 23.490 -2.016 1.00 9.70 52 LEU B CA 1
ATOM 3701 C C . LEU B 1 52 ? 38.076 23.690 -0.655 1.00 9.32 52 LEU B C 1
ATOM 3702 O O . LEU B 1 52 ? 37.475 24.331 0.238 1.00 8.26 52 LEU B O 1
ATOM 3707 N N . TRP B 1 53 ? 39.275 23.134 -0.487 1.00 9.64 53 TRP B N 1
ATOM 3708 C CA . TRP B 1 53 ? 40.071 23.249 0.757 1.00 10.38 53 TRP B CA 1
ATOM 3709 C C . TRP B 1 53 ? 40.231 24.734 1.106 1.00 10.16 53 TRP B C 1
ATOM 3710 O O . TRP B 1 53 ? 39.942 25.084 2.251 1.00 10.35 53 TRP B O 1
ATOM 3721 N N . THR B 1 54 ? 40.635 25.554 0.136 1.00 10.04 54 THR B N 1
ATOM 3722 C CA . THR B 1 54 ? 40.881 27.012 0.297 1.00 10.94 54 THR B CA 1
ATOM 3723 C C . THR B 1 54 ? 39.576 27.709 0.711 1.00 11.33 54 THR B C 1
ATOM 3724 O O . THR B 1 54 ? 39.614 28.413 1.705 1.00 12.17 54 THR B O 1
ATOM 3728 N N . SER B 1 55 ? 38.463 27.479 0.009 1.00 11.46 55 SER B N 1
ATOM 3729 C CA . SER B 1 55 ? 37.117 28.052 0.314 1.00 11.63 55 SER B CA 1
ATOM 3730 C C . SER B 1 55 ? 36.685 27.763 1.757 1.00 11.38 55 SER B C 1
ATOM 3731 O O . SER B 1 55 ? 36.115 28.662 2.404 1.00 10.14 55 SER B O 1
ATOM 3734 N N . LEU B 1 56 ? 36.883 26.515 2.216 1.00 11.11 56 LEU B N 1
ATOM 3735 C CA . LEU B 1 56 ? 36.467 26.080 3.568 1.00 11.48 56 LEU B CA 1
ATOM 3736 C C . LEU B 1 56 ? 37.282 26.858 4.615 1.00 12.03 56 LEU B C 1
ATOM 3737 O O . LEU B 1 56 ? 36.785 26.946 5.725 1.00 12.97 56 LEU B O 1
ATOM 3742 N N . HIS B 1 57 ? 38.465 27.409 4.269 1.00 11.65 57 HIS B N 1
ATOM 3743 C CA . HIS B 1 57 ? 39.349 28.154 5.210 1.00 12.07 57 HIS B CA 1
ATOM 3744 C C . HIS B 1 57 ? 39.200 29.675 5.067 1.00 12.41 57 HIS B C 1
ATOM 3745 O O . HIS B 1 57 ? 39.386 30.347 6.069 1.00 14.31 57 HIS B O 1
ATOM 3752 N N . THR B 1 58 ? 38.823 30.212 3.912 1.00 11.92 58 THR B N 1
ATOM 3753 C CA . THR B 1 58 ? 38.733 31.681 3.709 1.00 11.97 58 THR B CA 1
ATOM 3754 C C . THR B 1 58 ? 37.299 32.208 3.890 1.00 11.90 58 THR B C 1
ATOM 3755 O O . THR B 1 58 ? 37.156 33.413 4.072 1.00 11.41 58 THR B O 1
ATOM 3759 N N . GLU B 1 59 ? 36.259 31.375 3.797 1.00 11.93 59 GLU B N 1
ATOM 3760 C CA . GLU B 1 59 ? 34.855 31.861 3.904 1.00 12.36 59 GLU B CA 1
ATOM 3761 C C . GLU B 1 59 ? 34.281 31.444 5.261 1.00 11.89 59 GLU B C 1
ATOM 3762 O O . GLU B 1 59 ? 34.802 30.492 5.839 1.00 11.70 59 GLU B O 1
ATOM 3768 N N . ASP B 1 60 ? 33.238 32.114 5.744 1.00 12.04 60 ASP B N 1
ATOM 3769 C CA . ASP B 1 60 ? 32.551 31.717 7.010 1.00 12.70 60 ASP B CA 1
ATOM 3770 C C . ASP B 1 60 ? 31.929 30.333 6.842 1.00 11.30 60 ASP B C 1
ATOM 3771 O O . ASP B 1 60 ? 31.884 29.572 7.805 1.00 11.13 60 ASP B O 1
ATOM 3776 N N . TYR B 1 61 ? 31.407 30.059 5.666 1.00 10.35 61 TYR B N 1
ATOM 3777 C CA . TYR B 1 61 ? 30.865 28.735 5.283 1.00 10.37 61 TYR B CA 1
ATOM 3778 C C . TYR B 1 61 ? 30.706 28.713 3.764 1.00 10.40 61 TYR B C 1
ATOM 3779 O O . TYR B 1 61 ? 30.761 29.768 3.124 1.00 10.03 61 TYR B O 1
ATOM 3788 N N . ILE B 1 62 ? 30.518 27.522 3.238 1.00 10.61 62 ILE B N 1
ATOM 3789 C CA . ILE B 1 62 ? 30.170 27.254 1.818 1.00 11.27 62 ILE B CA 1
ATOM 3790 C C . ILE B 1 62 ? 28.795 26.610 1.834 1.00 10.31 62 ILE B C 1
ATOM 3791 O O . ILE B 1 62 ? 28.651 25.566 2.477 1.00 10.33 62 ILE B O 1
ATOM 3796 N N . ASN B 1 63 ? 27.829 27.190 1.145 1.00 9.68 63 ASN B N 1
ATOM 3797 C CA . ASN B 1 63 ? 26.491 26.549 1.074 1.00 10.18 63 ASN B CA 1
ATOM 3798 C C . ASN B 1 63 ? 26.236 26.077 -0.363 1.00 9.75 63 ASN B C 1
ATOM 3799 O O . ASN B 1 63 ? 26.438 26.880 -1.296 1.00 11.11 63 ASN B O 1
ATOM 3804 N N . ALA B 1 64 ? 25.727 24.851 -0.508 1.00 8.70 64 ALA B N 1
ATOM 3805 C CA . ALA B 1 64 ? 25.418 24.206 -1.798 1.00 8.07 64 ALA B CA 1
ATOM 3806 C C . ALA B 1 64 ? 23.952 23.766 -1.845 1.00 7.98 64 ALA B C 1
ATOM 3807 O O . ALA B 1 64 ? 23.332 23.585 -0.775 1.00 7.79 64 ALA B O 1
ATOM 3809 N N . LEU B 1 65 ? 23.470 23.482 -3.057 1.00 7.62 65 LEU B N 1
ATOM 3810 C CA . LEU B 1 65 ? 22.195 22.781 -3.339 1.00 7.76 65 LEU B CA 1
ATOM 3811 C C . LEU B 1 65 ? 22.475 21.479 -4.101 1.00 7.70 65 LEU B C 1
ATOM 3812 O O . LEU B 1 65 ? 23.441 21.449 -4.864 1.00 7.44 65 LEU B O 1
ATOM 3817 N N . GLY B 1 66 ? 21.671 20.439 -3.867 1.00 7.75 66 GLY B N 1
ATOM 3818 C CA . GLY B 1 66 ? 21.690 19.229 -4.695 1.00 8.07 66 GLY B CA 1
ATOM 3819 C C . GLY B 1 66 ? 21.447 19.586 -6.158 1.00 7.94 66 GLY B C 1
ATOM 3820 O O . GLY B 1 66 ? 20.550 20.398 -6.429 1.00 8.16 66 GLY B O 1
ATOM 3821 N N . ALA B 1 67 ? 22.241 19.021 -7.051 1.00 7.89 67 ALA B N 1
ATOM 3822 C CA . ALA B 1 67 ? 22.085 19.105 -8.515 1.00 8.54 67 ALA B CA 1
ATOM 3823 C C . ALA B 1 67 ? 22.068 17.693 -9.096 1.00 9.04 67 ALA B C 1
ATOM 3824 O O . ALA B 1 67 ? 22.930 16.882 -8.718 1.00 10.18 67 ALA B O 1
ATOM 3826 N N . LEU B 1 68 ? 21.129 17.390 -9.988 1.00 9.44 68 LEU B N 1
ATOM 3827 C CA . LEU B 1 68 ? 21.128 16.060 -10.651 1.00 9.69 68 LEU B CA 1
ATOM 3828 C C . LEU B 1 68 ? 21.360 16.208 -12.155 1.00 9.26 68 LEU B C 1
ATOM 3829 O O . LEU B 1 68 ? 21.432 15.178 -12.811 1.00 9.40 68 LEU B O 1
ATOM 3834 N N . THR B 1 69 ? 21.421 17.432 -12.685 1.00 8.77 69 THR B N 1
ATOM 3835 C CA . THR B 1 69 ? 21.822 17.658 -14.101 1.00 8.56 69 THR B CA 1
ATOM 3836 C C . THR B 1 69 ? 22.902 18.738 -14.155 1.00 7.83 69 THR B C 1
ATOM 3837 O O . THR B 1 69 ? 23.047 19.481 -13.164 1.00 7.19 69 THR B O 1
ATOM 3841 N N . GLY B 1 70 ? 23.650 18.740 -15.253 1.00 7.61 70 GLY B N 1
ATOM 3842 C CA . GLY B 1 70 ? 24.675 19.745 -15.557 1.00 7.09 70 GLY B CA 1
ATOM 3843 C C . GLY B 1 70 ? 24.028 21.106 -15.632 1.00 7.24 70 GLY B C 1
ATOM 3844 O O . GLY B 1 70 ? 24.600 22.060 -15.103 1.00 7.64 70 GLY B O 1
ATOM 3845 N N . ASN B 1 71 ? 22.830 21.214 -16.225 1.00 7.30 71 ASN B N 1
ATOM 3846 C CA . ASN B 1 71 ? 22.126 22.528 -16.307 1.00 6.88 71 ASN B CA 1
ATOM 3847 C C . ASN B 1 71 ? 21.794 23.053 -14.896 1.00 6.59 71 ASN B C 1
ATOM 3848 O O . ASN B 1 71 ? 21.958 24.246 -14.674 1.00 6.69 71 ASN B O 1
ATOM 3853 N N . GLN B 1 72 ? 21.318 22.228 -13.974 1.00 6.25 72 GLN B N 1
ATOM 3854 C CA . GLN B 1 72 ? 21.032 22.685 -12.593 1.00 6.48 72 GLN B CA 1
ATOM 3855 C C . GLN B 1 72 ? 22.301 23.269 -11.963 1.00 6.73 72 GLN B C 1
ATOM 3856 O O . GLN B 1 72 ? 22.243 24.344 -11.327 1.00 6.83 72 GLN B O 1
ATOM 3862 N N . ALA B 1 73 ? 23.415 22.571 -12.143 1.00 6.90 73 ALA B N 1
ATOM 3863 C CA . ALA B 1 73 ? 24.718 22.897 -11.544 1.00 7.19 73 ALA B CA 1
ATOM 3864 C C . ALA B 1 73 ? 25.186 24.237 -12.094 1.00 7.78 73 ALA B C 1
ATOM 3865 O O . ALA B 1 73 ? 25.665 25.083 -11.344 1.00 7.85 73 ALA B O 1
ATOM 3867 N N . MET B 1 74 ? 25.085 24.375 -13.408 1.00 8.43 74 MET B N 1
ATOM 3868 C CA . MET B 1 74 ? 25.460 25.597 -14.144 1.00 8.65 74 MET B CA 1
ATOM 3869 C C . MET B 1 74 ? 24.661 26.795 -13.606 1.00 7.78 74 MET B C 1
ATOM 3870 O O . MET B 1 74 ? 25.263 27.861 -13.452 1.00 7.23 74 MET B O 1
ATOM 3875 N N . GLN B 1 75 ? 23.347 26.662 -13.374 1.00 6.87 75 GLN B N 1
ATOM 3876 C CA . GLN B 1 75 ? 22.535 27.792 -12.838 1.00 6.15 75 GLN B CA 1
ATOM 3877 C C . GLN B 1 75 ? 22.943 28.096 -11.391 1.00 5.96 75 GLN B C 1
ATOM 3878 O O . GLN B 1 75 ? 22.882 29.258 -11.025 1.00 5.45 75 GLN B O 1
ATOM 3884 N N . GLN B 1 76 ? 23.317 27.085 -10.605 1.00 5.94 76 GLN B N 1
ATOM 3885 C CA . GLN B 1 76 ? 23.837 27.270 -9.226 1.00 6.21 76 GLN B CA 1
ATOM 3886 C C . GLN B 1 76 ? 25.078 28.162 -9.286 1.00 6.64 76 GLN B C 1
ATOM 3887 O O . GLN B 1 76 ? 25.146 29.140 -8.504 1.00 6.46 76 GLN B O 1
ATOM 3893 N N . VAL B 1 77 ? 25.982 27.888 -10.222 1.00 7.39 77 VAL B N 1
ATOM 3894 C CA . VAL B 1 77 ? 27.209 28.716 -10.381 1.00 8.01 77 VAL B CA 1
ATOM 3895 C C . VAL B 1 77 ? 26.815 30.141 -10.791 1.00 8.50 77 VAL B C 1
ATOM 3896 O O . VAL B 1 77 ? 27.352 31.086 -10.193 1.00 8.30 77 VAL B O 1
ATOM 3900 N N . LYS B 1 78 ? 25.945 30.300 -11.784 1.00 9.35 78 LYS B N 1
ATOM 3901 C CA . LYS B 1 78 ? 25.499 31.617 -12.318 1.00 10.36 78 LYS B CA 1
ATOM 3902 C C . LYS B 1 78 ? 24.872 32.444 -11.200 1.00 10.68 78 LYS B C 1
ATOM 3903 O O . LYS B 1 78 ? 25.056 33.641 -11.190 1.00 11.57 78 LYS B O 1
ATOM 3909 N N . ALA B 1 79 ? 24.192 31.806 -10.254 1.00 10.68 79 ALA B N 1
ATOM 3910 C CA . ALA B 1 79 ? 23.536 32.486 -9.119 1.00 10.55 79 ALA B CA 1
ATOM 3911 C C . ALA B 1 79 ? 24.562 32.883 -8.059 1.00 10.63 79 ALA B C 1
ATOM 3912 O O . ALA B 1 79 ? 24.145 33.591 -7.149 1.00 11.35 79 ALA B O 1
ATOM 3914 N N . GLY B 1 80 ? 25.805 32.401 -8.138 1.00 10.23 80 GLY B N 1
ATOM 3915 C CA . GLY B 1 80 ? 26.898 32.774 -7.222 1.00 10.23 80 GLY B CA 1
ATOM 3916 C C . GLY B 1 80 ? 27.167 31.718 -6.161 1.00 10.42 80 GLY B C 1
ATOM 3917 O O . GLY B 1 80 ? 27.858 32.044 -5.187 1.00 10.18 80 GLY B O 1
ATOM 3918 N N . LEU B 1 81 ? 26.722 30.464 -6.310 1.00 9.70 81 LEU B N 1
ATOM 3919 C CA . LEU B 1 81 ? 27.097 29.431 -5.296 1.00 9.72 81 LEU B CA 1
ATOM 3920 C C . LEU B 1 81 ? 28.506 28.920 -5.598 1.00 9.65 81 LEU B C 1
ATOM 3921 O O . LEU B 1 81 ? 28.913 28.957 -6.770 1.00 8.85 81 LEU B O 1
ATOM 3926 N N . LYS B 1 82 ? 29.212 28.509 -4.545 1.00 10.68 82 LYS B N 1
ATOM 3927 C CA . LYS B 1 82 ? 30.672 28.234 -4.525 1.00 11.89 82 LYS B CA 1
ATOM 3928 C C . LYS B 1 82 ? 30.975 26.727 -4.491 1.00 10.70 82 LYS B C 1
ATOM 3929 O O . LYS B 1 82 ? 32.147 26.357 -4.450 1.00 10.47 82 LYS B O 1
ATOM 3935 N N . ALA B 1 83 ? 29.958 25.880 -4.457 1.00 9.65 83 ALA B N 1
ATOM 3936 C CA . ALA B 1 83 ? 30.091 24.417 -4.508 1.00 8.92 83 ALA B CA 1
ATOM 3937 C C . ALA B 1 83 ? 28.793 23.818 -5.047 1.00 8.69 83 ALA B C 1
ATOM 3938 O O . ALA B 1 83 ? 27.753 24.480 -5.036 1.00 7.42 83 ALA B O 1
ATOM 3940 N N . ILE B 1 84 ? 28.895 22.581 -5.495 1.00 8.48 84 ILE B N 1
ATOM 3941 C CA . ILE B 1 84 ? 27.741 21.818 -6.039 1.00 8.58 84 ILE B CA 1
ATOM 3942 C C . ILE B 1 84 ? 27.664 20.559 -5.205 1.00 8.02 84 ILE B C 1
ATOM 3943 O O . ILE B 1 84 ? 28.705 19.911 -5.024 1.00 8.36 84 ILE B O 1
ATOM 3948 N N . TYR B 1 85 ? 26.481 20.227 -4.722 1.00 8.10 85 TYR B N 1
ATOM 3949 C CA . TYR B 1 85 ? 26.262 18.962 -3.994 1.00 8.08 85 TYR B CA 1
ATOM 3950 C C . TYR B 1 85 ? 25.629 17.940 -4.948 1.00 8.24 85 TYR B C 1
ATOM 3951 O O . TYR B 1 85 ? 24.683 18.274 -5.679 1.00 7.79 85 TYR B O 1
ATOM 3960 N N . LEU B 1 86 ? 26.216 16.749 -5.011 1.00 8.71 86 LEU B N 1
ATOM 3961 C CA . LEU B 1 86 ? 25.693 15.661 -5.862 1.00 9.21 86 LEU B CA 1
ATOM 3962 C C . LEU B 1 86 ? 25.134 14.569 -4.953 1.00 9.18 86 LEU B C 1
ATOM 3963 O O . LEU B 1 86 ? 25.924 13.818 -4.339 1.00 9.02 86 LEU B O 1
ATOM 3968 N N . SER B 1 87 ? 23.807 14.571 -4.853 1.00 8.56 87 SER B N 1
ATOM 3969 C CA . SER B 1 87 ? 22.969 13.735 -3.971 1.00 8.09 87 SER B CA 1
ATOM 3970 C C . SER B 1 87 ? 22.823 12.360 -4.603 1.00 7.92 87 SER B C 1
ATOM 3971 O O . SER B 1 87 ? 22.508 12.302 -5.784 1.00 7.32 87 SER B O 1
ATOM 3974 N N . GLY B 1 88 ? 23.081 11.302 -3.840 1.00 8.09 88 GLY B N 1
ATOM 3975 C CA . GLY B 1 88 ? 22.804 9.914 -4.249 1.00 8.13 88 GLY B CA 1
ATOM 3976 C C . GLY B 1 88 ? 21.308 9.656 -4.252 1.00 8.05 88 GLY B C 1
ATOM 3977 O O . GLY B 1 88 ? 20.846 8.930 -5.114 1.00 8.08 88 GLY B O 1
ATOM 3978 N N . TRP B 1 89 ? 20.591 10.267 -3.308 1.00 7.84 89 TRP B N 1
ATOM 3979 C CA . TRP B 1 89 ? 19.109 10.250 -3.241 1.00 7.75 89 TRP B CA 1
ATOM 3980 C C . TRP B 1 89 ? 18.549 10.710 -4.591 1.00 7.22 89 TRP B C 1
ATOM 3981 O O . TRP B 1 89 ? 17.677 10.010 -5.122 1.00 7.56 89 TRP B O 1
ATOM 3992 N N . GLN B 1 90 ? 19.006 11.850 -5.124 1.00 6.83 90 GLN B N 1
ATOM 3993 C CA . GLN B 1 90 ? 18.476 12.423 -6.387 1.00 6.70 90 GLN B CA 1
ATOM 3994 C C . GLN B 1 90 ? 18.794 11.461 -7.547 1.00 6.25 90 GLN B C 1
ATOM 3995 O O . GLN B 1 90 ? 17.949 11.282 -8.436 1.00 5.82 90 GLN B O 1
ATOM 4001 N N . VAL B 1 91 ? 19.996 10.899 -7.537 1.00 5.87 91 VAL B N 1
ATOM 4002 C CA . VAL B 1 91 ? 20.447 9.930 -8.567 1.00 5.85 91 VAL B CA 1
ATOM 4003 C C . VAL B 1 91 ? 19.550 8.688 -8.487 1.00 5.78 91 VAL B C 1
ATOM 4004 O O . VAL B 1 91 ? 19.096 8.209 -9.547 1.00 5.58 91 VAL B O 1
ATOM 4008 N N . ALA B 1 92 ? 19.234 8.200 -7.287 1.00 5.70 92 ALA B N 1
ATOM 4009 C CA . ALA B 1 92 ? 18.326 7.038 -7.128 1.00 6.03 92 ALA B CA 1
ATOM 4010 C C . ALA B 1 92 ? 16.948 7.373 -7.737 1.00 6.27 92 ALA B C 1
ATOM 4011 O O . ALA B 1 92 ? 16.391 6.534 -8.470 1.00 6.12 92 ALA B O 1
ATOM 4013 N N . ALA B 1 93 ? 16.457 8.591 -7.508 1.00 6.35 93 ALA B N 1
ATOM 4014 C CA . ALA B 1 93 ? 15.108 9.053 -7.907 1.00 6.69 93 ALA B CA 1
ATOM 4015 C C . ALA B 1 93 ? 14.967 9.193 -9.435 1.00 7.06 93 ALA B C 1
ATOM 4016 O O . ALA B 1 93 ? 13.869 8.925 -9.944 1.00 6.63 93 ALA B O 1
ATOM 4018 N N . ASP B 1 94 ? 15.997 9.672 -10.142 1.00 7.56 94 ASP B N 1
ATOM 4019 C CA . ASP B 1 94 ? 15.772 10.282 -11.482 1.00 8.17 94 ASP B CA 1
ATOM 4020 C C . ASP B 1 94 ? 17.025 10.359 -12.358 1.00 8.21 94 ASP B C 1
ATOM 4021 O O . ASP B 1 94 ? 16.896 10.927 -13.436 1.00 8.72 94 ASP B O 1
ATOM 4026 N N . ALA B 1 95 ? 18.198 9.858 -11.965 1.00 8.22 95 ALA B N 1
ATOM 4027 C CA . ALA B 1 95 ? 19.424 10.074 -12.769 1.00 8.28 95 ALA B CA 1
ATOM 4028 C C . ALA B 1 95 ? 20.462 8.966 -12.546 1.00 8.32 95 ALA B C 1
ATOM 4029 O O . ALA B 1 95 ? 21.662 9.293 -12.408 1.00 8.16 95 ALA B O 1
ATOM 4031 N N . ASN B 1 96 ? 20.035 7.700 -12.551 1.00 8.55 96 ASN B N 1
ATOM 4032 C CA . ASN B 1 96 ? 20.984 6.571 -12.378 1.00 8.48 96 ASN B CA 1
ATOM 4033 C C . ASN B 1 96 ? 21.041 5.736 -13.665 1.00 8.63 96 ASN B C 1
ATOM 4034 O O . ASN B 1 96 ? 20.166 5.867 -14.571 1.00 8.94 96 ASN B O 1
ATOM 4039 N N . LEU B 1 97 ? 22.056 4.902 -13.771 1.00 8.43 97 LEU B N 1
ATOM 4040 C CA . LEU B 1 97 ? 22.396 4.226 -15.042 1.00 8.76 97 LEU B CA 1
ATOM 4041 C C . LEU B 1 97 ? 21.506 3.013 -15.316 1.00 9.62 97 LEU B C 1
ATOM 4042 O O . LEU B 1 97 ? 21.585 2.516 -16.419 1.00 9.84 97 LEU B O 1
ATOM 4047 N N . SER B 1 98 ? 20.685 2.561 -14.373 1.00 10.10 98 SER B N 1
ATOM 4048 C CA . SER B 1 98 ? 19.666 1.514 -14.637 1.00 10.43 98 SER B CA 1
ATOM 4049 C C . SER B 1 98 ? 18.416 2.173 -15.238 1.00 9.95 98 SER B C 1
ATOM 4050 O O . SER B 1 98 ? 17.576 1.477 -15.817 1.00 10.01 98 SER B O 1
ATOM 4053 N N . GLY B 1 99 ? 18.308 3.499 -15.159 1.00 9.53 99 GLY B N 1
ATOM 4054 C CA . GLY B 1 99 ? 17.179 4.274 -15.701 1.00 9.57 99 GLY B CA 1
ATOM 4055 C C . GLY B 1 99 ? 15.887 4.056 -14.929 1.00 9.91 99 GLY B C 1
ATOM 4056 O O . GLY B 1 99 ? 14.801 4.372 -15.473 1.00 10.57 99 GLY B O 1
ATOM 4057 N N . HIS B 1 100 ? 15.953 3.558 -13.693 1.00 9.89 100 HIS B N 1
ATOM 4058 C CA . HIS B 1 100 ? 14.762 3.286 -12.850 1.00 9.51 100 HIS B CA 1
ATOM 4059 C C . HIS B 1 100 ? 14.611 4.389 -11.804 1.00 9.16 100 HIS B C 1
ATOM 4060 O O . HIS B 1 100 ? 15.641 5.048 -11.469 1.00 8.08 100 HIS B O 1
ATOM 4067 N N . MET B 1 101 ? 13.377 4.557 -11.316 1.00 8.57 101 MET B N 1
ATOM 4068 C CA . MET B 1 101 ? 13.054 5.428 -10.173 1.00 8.57 101 MET B CA 1
ATOM 4069 C C . MET B 1 101 ? 13.085 4.578 -8.896 1.00 8.37 101 MET B C 1
ATOM 4070 O O . MET B 1 101 ? 12.300 3.617 -8.744 1.00 8.78 101 MET B O 1
ATOM 4075 N N . TYR B 1 102 ? 14.032 4.906 -8.037 1.00 8.10 102 TYR B N 1
ATOM 4076 C CA . TYR B 1 102 ? 14.397 4.143 -6.825 1.00 8.16 102 TYR B CA 1
ATOM 4077 C C . TYR B 1 102 ? 14.295 5.006 -5.572 1.00 8.28 102 TYR B C 1
ATOM 4078 O O . TYR B 1 102 ? 14.629 6.207 -5.552 1.00 7.75 102 TYR B O 1
ATOM 4087 N N . PRO B 1 103 ? 13.912 4.359 -4.451 1.00 8.58 103 PRO B N 1
ATOM 4088 C CA . PRO B 1 103 ? 14.098 4.961 -3.143 1.00 9.13 103 PRO B CA 1
ATOM 4089 C C . PRO B 1 103 ? 15.588 4.900 -2.816 1.00 9.15 103 PRO B C 1
ATOM 4090 O O . PRO B 1 103 ? 16.342 4.263 -3.540 1.00 9.66 103 PRO B O 1
ATOM 4094 N N . ASP B 1 104 ? 15.957 5.508 -1.704 1.00 9.37 104 ASP B N 1
ATOM 4095 C CA . ASP B 1 104 ? 17.371 5.790 -1.377 1.00 10.01 104 ASP B CA 1
ATOM 4096 C C . ASP B 1 104 ? 17.925 4.637 -0.534 1.00 9.96 104 ASP B C 1
ATOM 4097 O O . ASP B 1 104 ? 18.179 4.856 0.664 1.00 9.55 104 ASP B O 1
ATOM 4102 N N . GLN B 1 105 ? 18.175 3.497 -1.186 1.00 10.13 105 GLN B N 1
ATOM 4103 C CA . GLN B 1 105 ? 18.510 2.206 -0.528 1.00 10.67 105 GLN B CA 1
ATOM 4104 C C . GLN B 1 105 ? 19.637 1.494 -1.294 1.00 10.84 105 GLN B C 1
ATOM 4105 O O . GLN B 1 105 ? 19.724 0.262 -1.185 1.00 10.38 105 GLN B O 1
ATOM 4111 N N . SER B 1 106 ? 20.496 2.245 -1.991 1.00 10.92 106 SER B N 1
ATOM 4112 C CA . SER B 1 106 ? 21.691 1.738 -2.718 1.00 10.92 106 SER B CA 1
ATOM 4113 C C . SER B 1 106 ? 21.280 0.665 -3.728 1.00 10.09 106 SER B C 1
ATOM 4114 O O . SER B 1 106 ? 21.979 -0.359 -3.825 1.00 10.04 106 SER B O 1
ATOM 4117 N N . LEU B 1 107 ? 20.193 0.888 -4.453 1.00 9.67 107 LEU B N 1
ATOM 4118 C CA . LEU B 1 107 ? 19.636 -0.095 -5.414 1.00 9.21 107 LEU B CA 1
ATOM 4119 C C . LEU B 1 107 ? 20.238 0.110 -6.809 1.00 8.49 107 LEU B C 1
ATOM 4120 O O . LEU B 1 107 ? 20.167 -0.835 -7.598 1.00 8.41 107 LEU B O 1
ATOM 4125 N N . TYR B 1 108 ? 20.766 1.301 -7.123 1.00 7.54 108 TYR B N 1
ATOM 4126 C CA . TYR B 1 108 ? 21.217 1.661 -8.492 1.00 7.13 108 TYR B CA 1
ATOM 4127 C C . TYR B 1 108 ? 22.666 1.213 -8.715 1.00 6.67 108 TYR B C 1
ATOM 4128 O O . TYR B 1 108 ? 23.360 0.837 -7.774 1.00 6.57 108 TYR B O 1
ATOM 4137 N N . PRO B 1 109 ? 23.160 1.226 -9.972 1.00 6.44 109 PRO B N 1
ATOM 4138 C CA . PRO B 1 109 ? 24.520 0.766 -10.276 1.00 6.46 109 PRO B CA 1
ATOM 4139 C C . PRO B 1 109 ? 25.569 1.716 -9.666 1.00 6.32 109 PRO B C 1
ATOM 4140 O O . PRO B 1 109 ? 25.404 2.943 -9.716 1.00 6.10 109 PRO B O 1
ATOM 4144 N N . ALA B 1 110 ? 26.599 1.124 -9.060 1.00 6.41 110 ALA B N 1
ATOM 4145 C CA . ALA B 1 110 ? 27.627 1.812 -8.239 1.00 6.39 110 ALA B CA 1
ATOM 4146 C C . ALA B 1 110 ? 28.359 2.889 -9.046 1.00 6.35 110 ALA B C 1
ATOM 4147 O O . ALA B 1 110 ? 28.905 3.819 -8.446 1.00 7.37 110 ALA B O 1
ATOM 4149 N N . ASN B 1 111 ? 28.360 2.852 -10.373 1.00 6.02 111 ASN B N 1
ATOM 4150 C CA . ASN B 1 111 ? 29.050 3.910 -11.167 1.00 5.51 111 ASN B CA 1
ATOM 4151 C C . ASN B 1 111 ? 28.101 5.067 -11.487 1.00 5.20 111 ASN B C 1
ATOM 4152 O O . ASN B 1 111 ? 28.533 5.984 -12.198 1.00 5.08 111 ASN B O 1
ATOM 4157 N N . SER B 1 112 ? 26.884 5.116 -10.955 1.00 4.89 112 SER B N 1
ATOM 4158 C CA . SER B 1 112 ? 25.916 6.182 -11.346 1.00 4.86 112 SER B CA 1
ATOM 4159 C C . SER B 1 112 ? 26.369 7.582 -10.887 1.00 4.78 112 SER B C 1
ATOM 4160 O O . SER B 1 112 ? 26.235 8.547 -11.698 1.00 5.04 112 SER B O 1
ATOM 4163 N N . VAL B 1 113 ? 26.778 7.763 -9.635 1.00 4.67 113 VAL B N 1
ATOM 4164 C CA . VAL B 1 113 ? 27.126 9.120 -9.154 1.00 4.81 113 VAL B CA 1
ATOM 4165 C C . VAL B 1 113 ? 28.364 9.639 -9.894 1.00 5.02 113 VAL B C 1
ATOM 4166 O O . VAL B 1 113 ? 28.328 10.774 -10.373 1.00 4.69 113 VAL B O 1
ATOM 4170 N N . PRO B 1 114 ? 29.456 8.856 -10.096 1.00 4.99 114 PRO B N 1
ATOM 4171 C CA . PRO B 1 114 ? 30.557 9.317 -10.948 1.00 5.10 114 PRO B CA 1
ATOM 4172 C C . PRO B 1 114 ? 30.151 9.749 -12.372 1.00 5.29 114 PRO B C 1
ATOM 4173 O O . PRO B 1 114 ? 30.703 10.692 -12.848 1.00 5.51 114 PRO B O 1
ATOM 4177 N N . ALA B 1 115 ? 29.230 9.044 -13.030 1.00 5.54 115 ALA B N 1
ATOM 4178 C CA . ALA B 1 115 ? 28.626 9.430 -14.330 1.00 5.57 115 ALA B CA 1
ATOM 4179 C C . ALA B 1 115 ? 27.993 10.833 -14.232 1.00 5.74 115 ALA B C 1
ATOM 4180 O O . ALA B 1 115 ? 28.144 11.657 -15.149 1.00 5.99 115 ALA B O 1
ATOM 4182 N N . VAL B 1 116 ? 27.289 11.132 -13.162 1.00 5.95 116 VAL B N 1
ATOM 4183 C CA . VAL B 1 116 ? 26.697 12.484 -13.009 1.00 6.30 116 VAL B CA 1
ATOM 4184 C C . VAL B 1 116 ? 27.781 13.509 -12.653 1.00 6.20 116 VAL B C 1
ATOM 4185 O O . VAL B 1 116 ? 27.655 14.622 -13.111 1.00 6.37 116 VAL B O 1
ATOM 4189 N N . VAL B 1 117 ? 28.816 13.152 -11.908 1.00 6.43 117 VAL B N 1
ATOM 4190 C CA . VAL B 1 117 ? 29.952 14.093 -11.631 1.00 6.88 117 VAL B CA 1
ATOM 4191 C C . VAL B 1 117 ? 30.538 14.499 -12.983 1.00 7.52 117 VAL B C 1
ATOM 4192 O O . VAL B 1 117 ? 30.743 15.706 -13.240 1.00 6.89 117 VAL B O 1
ATOM 4196 N N . LYS B 1 118 ? 30.784 13.499 -13.823 1.00 8.67 118 LYS B N 1
ATOM 4197 C CA . LYS B 1 118 ? 31.401 13.697 -15.155 1.00 10.45 118 LYS B CA 1
ATOM 4198 C C . LYS B 1 118 ? 30.509 14.623 -15.994 1.00 9.11 118 LYS B C 1
ATOM 4199 O O . LYS B 1 118 ? 31.036 15.628 -16.539 1.00 7.98 118 LYS B O 1
ATOM 4205 N N . ARG B 1 119 ? 29.202 14.376 -16.040 1.00 8.92 119 ARG B N 1
ATOM 4206 C CA . ARG B 1 119 ? 28.243 15.224 -16.796 1.00 9.30 119 ARG B CA 1
ATOM 4207 C C . ARG B 1 119 ? 28.318 16.677 -16.331 1.00 8.51 119 ARG B C 1
ATOM 4208 O O . ARG B 1 119 ? 28.329 17.612 -17.171 1.00 8.58 119 ARG B O 1
ATOM 4216 N N . ILE B 1 120 ? 28.293 16.881 -15.024 1.00 7.71 120 ILE B N 1
ATOM 4217 C CA . ILE B 1 120 ? 28.280 18.259 -14.466 1.00 7.20 120 ILE B CA 1
ATOM 4218 C C . ILE B 1 120 ? 29.599 18.941 -14.836 1.00 6.75 120 ILE B C 1
ATOM 4219 O O . ILE B 1 120 ? 29.547 20.077 -15.333 1.00 6.39 120 ILE B O 1
ATOM 4224 N N . ASN B 1 121 ? 30.731 18.263 -14.688 1.00 6.21 121 ASN B N 1
ATOM 4225 C CA . ASN B 1 121 ? 32.017 18.875 -15.086 1.00 6.19 121 ASN B CA 1
ATOM 4226 C C . ASN B 1 121 ? 32.003 19.228 -16.579 1.00 6.34 121 ASN B C 1
ATOM 4227 O O . ASN B 1 121 ? 32.568 20.299 -16.940 1.00 5.98 121 ASN B O 1
ATOM 4232 N N . GLN B 1 122 ? 31.421 18.381 -17.434 1.00 6.18 122 GLN B N 1
ATOM 4233 C CA . GLN B 1 122 ? 31.444 18.636 -18.896 1.00 6.66 122 GLN B CA 1
ATOM 4234 C C . GLN B 1 122 ? 30.506 19.797 -19.222 1.00 6.43 122 GLN B C 1
ATOM 4235 O O . GLN B 1 122 ? 30.849 20.630 -20.115 1.00 5.68 122 GLN B O 1
ATOM 4241 N N . THR B 1 123 ? 29.400 19.926 -18.493 1.00 6.51 123 THR B N 1
ATOM 4242 C CA . THR B 1 123 ? 28.503 21.100 -18.664 1.00 6.71 123 THR B CA 1
ATOM 4243 C C . THR B 1 123 ? 29.263 22.375 -18.269 1.00 6.69 123 THR B C 1
ATOM 4244 O O . THR B 1 123 ? 29.211 23.375 -19.011 1.00 6.59 123 THR B O 1
ATOM 4248 N N . LEU B 1 124 ? 29.943 22.361 -17.133 1.00 7.26 124 LEU B N 1
ATOM 4249 C CA . LEU B 1 124 ? 30.713 23.546 -16.636 1.00 7.50 124 LEU B CA 1
ATOM 4250 C C . LEU B 1 124 ? 31.824 23.893 -17.633 1.00 8.08 124 LEU B C 1
ATOM 4251 O O . LEU B 1 124 ? 32.042 25.109 -17.916 1.00 7.26 124 LEU B O 1
ATOM 4256 N N . GLN B 1 125 ? 32.489 22.878 -18.191 1.00 8.81 125 GLN B N 1
ATOM 4257 C CA . GLN B 1 125 ? 33.531 23.083 -19.218 1.00 10.36 125 GLN B CA 1
ATOM 4258 C C . GLN B 1 125 ? 32.950 23.816 -20.422 1.00 8.96 125 GLN B C 1
ATOM 4259 O O . GLN B 1 125 ? 33.640 24.712 -20.939 1.00 7.92 125 GLN B O 1
ATOM 4265 N N . ARG B 1 126 ? 31.772 23.404 -20.901 1.00 8.17 126 ARG B N 1
ATOM 4266 C CA . ARG B 1 126 ? 31.126 24.051 -22.070 1.00 7.95 126 ARG B CA 1
ATOM 4267 C C . ARG B 1 126 ? 30.799 25.500 -21.713 1.00 7.37 126 ARG B C 1
ATOM 4268 O O . ARG B 1 126 ? 31.038 26.370 -22.553 1.00 6.86 126 ARG B O 1
ATOM 4276 N N . ALA B 1 127 ? 30.276 25.774 -20.511 1.00 7.47 127 ALA B N 1
ATOM 4277 C CA . ALA B 1 127 ? 29.923 27.169 -20.122 1.00 7.48 127 ALA B CA 1
ATOM 4278 C C . ALA B 1 127 ? 31.210 28.009 -20.108 1.00 7.66 127 ALA B C 1
ATOM 4279 O O . ALA B 1 127 ? 31.192 29.161 -20.577 1.00 7.56 127 ALA B O 1
ATOM 4281 N N . ASP B 1 128 ? 32.312 27.418 -19.635 1.00 7.94 128 ASP B N 1
ATOM 4282 C CA . ASP B 1 128 ? 33.628 28.092 -19.575 1.00 7.96 128 ASP B CA 1
ATOM 4283 C C . ASP B 1 128 ? 34.070 28.425 -21.005 1.00 7.73 128 ASP B C 1
ATOM 4284 O O . ASP B 1 128 ? 34.535 29.535 -21.226 1.00 7.38 128 ASP B O 1
ATOM 4289 N N . GLN B 1 129 ? 33.950 27.458 -21.914 1.00 7.73 129 GLN B N 1
ATOM 4290 C CA . GLN B 1 129 ? 34.352 27.585 -23.337 1.00 7.81 129 GLN B CA 1
ATOM 4291 C C . GLN B 1 129 ? 33.563 28.724 -23.989 1.00 7.67 129 GLN B C 1
ATOM 4292 O O . GLN B 1 129 ? 34.188 29.478 -24.707 1.00 8.31 129 GLN B O 1
ATOM 4298 N N . ILE B 1 130 ? 32.239 28.809 -23.782 1.00 7.32 130 ILE B N 1
ATOM 4299 C CA . ILE B 1 130 ? 31.377 29.891 -24.347 1.00 7.29 130 ILE B CA 1
ATOM 4300 C C . ILE B 1 130 ? 31.861 31.247 -23.798 1.00 7.94 130 ILE B C 1
ATOM 4301 O O . ILE B 1 130 ? 32.117 32.184 -24.587 1.00 7.59 130 ILE B O 1
ATOM 4306 N N . GLN B 1 131 ? 31.958 31.371 -22.468 1.00 8.25 131 GLN B N 1
ATOM 4307 C CA . GLN B 1 131 ? 32.400 32.632 -21.840 1.00 9.19 131 GLN B CA 1
ATOM 4308 C C . GLN B 1 131 ? 33.778 33.011 -22.407 1.00 9.62 131 GLN B C 1
ATOM 4309 O O . GLN B 1 131 ? 33.973 34.168 -22.789 1.00 9.97 131 GLN B O 1
ATOM 4315 N N . HIS B 1 132 ? 34.705 32.065 -22.447 1.00 10.28 132 HIS B N 1
ATOM 4316 C CA . HIS B 1 132 ? 36.105 32.309 -22.858 1.00 11.01 132 HIS B CA 1
ATOM 4317 C C . HIS B 1 132 ? 36.100 32.794 -24.308 1.00 11.86 132 HIS B C 1
ATOM 4318 O O . HIS B 1 132 ? 36.797 33.757 -24.641 1.00 11.19 132 HIS B O 1
ATOM 4325 N N . MET B 1 133 ? 35.360 32.111 -25.152 1.00 13.37 133 MET B N 1
ATOM 4326 C CA . MET B 1 133 ? 35.324 32.471 -26.584 1.00 15.20 133 MET B CA 1
ATOM 4327 C C . MET B 1 133 ? 34.802 33.907 -26.740 1.00 16.22 133 MET B C 1
ATOM 4328 O O . MET B 1 133 ? 35.339 34.625 -27.587 1.00 15.25 133 MET B O 1
ATOM 4333 N N . GLU B 1 134 ? 33.756 34.281 -26.003 1.00 16.95 134 GLU B N 1
ATOM 4334 C CA . GLU B 1 134 ? 33.105 35.606 -26.138 1.00 18.74 134 GLU B CA 1
ATOM 4335 C C . GLU B 1 134 ? 33.994 36.722 -25.588 1.00 21.33 134 GLU B C 1
ATOM 4336 O O . GLU B 1 134 ? 33.757 37.857 -25.976 1.00 23.10 134 GLU B O 1
ATOM 4342 N N . GLY B 1 135 ? 34.970 36.410 -24.737 1.00 24.86 135 GLY B N 1
ATOM 4343 C CA . GLY B 1 135 ? 36.166 37.251 -24.544 1.00 27.62 135 GLY B CA 1
ATOM 4344 C C . GLY B 1 135 ? 36.404 37.674 -23.100 1.00 32.65 135 GLY B C 1
ATOM 4345 O O . GLY B 1 135 ? 37.131 38.668 -22.913 1.00 34.73 135 GLY B O 1
ATOM 4346 N N . SER B 1 136 ? 35.858 36.954 -22.113 1.00 34.72 136 SER B N 1
ATOM 4347 C CA . SER B 1 136 ? 36.130 37.155 -20.659 1.00 37.85 136 SER B CA 1
ATOM 4348 C C . SER B 1 136 ? 36.363 35.795 -19.985 1.00 39.42 136 SER B C 1
ATOM 4349 O O . SER B 1 136 ? 35.981 34.758 -20.576 1.00 36.03 136 SER B O 1
ATOM 4352 N N . ASP B 1 137 ? 36.983 35.818 -18.799 1.00 41.80 137 ASP B N 1
ATOM 4353 C CA . ASP B 1 137 ? 36.959 34.718 -17.792 1.00 42.02 137 ASP B CA 1
ATOM 4354 C C . ASP B 1 137 ? 36.352 35.261 -16.493 1.00 41.40 137 ASP B C 1
ATOM 4355 O O . ASP B 1 137 ? 36.898 34.916 -15.428 1.00 45.26 137 ASP B O 1
ATOM 4360 N N . ASP B 1 138 ? 35.273 36.057 -16.566 1.00 37.17 138 ASP B N 1
ATOM 4361 C CA . ASP B 1 138 ? 34.625 36.600 -15.347 1.00 36.54 138 ASP B CA 1
ATOM 4362 C C . ASP B 1 138 ? 34.281 35.421 -14.425 1.00 28.86 138 ASP B C 1
ATOM 4363 O O . ASP B 1 138 ? 35.003 35.213 -13.431 1.00 28.97 138 ASP B O 1
ATOM 4368 N N . THR B 1 139 ? 33.219 34.676 -14.737 1.00 21.25 139 THR B N 1
ATOM 4369 C CA . THR B 1 139 ? 32.692 33.595 -13.869 1.00 16.79 139 THR B CA 1
ATOM 4370 C C . THR B 1 139 ? 33.649 32.410 -13.874 1.00 14.83 139 THR B C 1
ATOM 4371 O O . THR B 1 139 ? 34.010 31.965 -14.961 1.00 12.86 139 THR B O 1
ATOM 4375 N N . ASP B 1 140 ? 34.005 31.914 -12.687 1.00 12.66 140 ASP B N 1
ATOM 4376 C CA . ASP B 1 140 ? 34.721 30.628 -12.511 1.00 11.78 140 ASP B CA 1
ATOM 4377 C C . ASP B 1 140 ? 33.689 29.495 -12.489 1.00 10.48 140 ASP B C 1
ATOM 4378 O O . ASP B 1 140 ? 33.021 29.318 -11.462 1.00 9.62 140 ASP B O 1
ATOM 4383 N N . TYR B 1 141 ? 33.510 28.799 -13.617 1.00 9.47 141 TYR B N 1
ATOM 4384 C CA . TYR B 1 141 ? 32.490 27.726 -13.756 1.00 8.87 141 TYR B CA 1
ATOM 4385 C C . TYR B 1 141 ? 32.942 26.449 -13.064 1.00 8.88 141 TYR B C 1
ATOM 4386 O O . TYR B 1 141 ? 32.048 25.614 -12.793 1.00 9.23 141 TYR B O 1
ATOM 4395 N N . PHE B 1 142 ? 34.247 26.306 -12.820 1.00 9.41 142 PHE B N 1
ATOM 4396 C CA . PHE B 1 142 ? 34.877 25.081 -12.263 1.00 9.48 142 PHE B CA 1
ATOM 4397 C C . PHE B 1 142 ? 34.778 25.113 -10.744 1.00 9.52 142 PHE B C 1
ATOM 4398 O O . PHE B 1 142 ? 35.839 25.027 -10.046 1.00 9.94 142 PHE B O 1
ATOM 4406 N N . VAL B 1 143 ? 33.554 25.193 -10.257 1.00 8.97 143 VAL B N 1
ATOM 4407 C CA . VAL B 1 143 ? 33.287 25.095 -8.801 1.00 9.26 143 VAL B CA 1
ATOM 4408 C C . VAL B 1 143 ? 33.373 23.624 -8.399 1.00 9.00 143 VAL B C 1
ATOM 4409 O O . VAL B 1 143 ? 32.957 22.724 -9.130 1.00 9.29 143 VAL B O 1
ATOM 4413 N N . PRO B 1 144 ? 33.859 23.364 -7.170 1.00 8.10 144 PRO B N 1
ATOM 4414 C CA . PRO B 1 144 ? 34.018 22.009 -6.677 1.00 8.07 144 PRO B CA 1
ATOM 4415 C C . PRO B 1 144 ? 32.673 21.304 -6.464 1.00 7.75 144 PRO B C 1
ATOM 4416 O O . PRO B 1 144 ? 31.683 21.909 -6.041 1.00 7.29 144 PRO B O 1
ATOM 4420 N N . ILE B 1 145 ? 32.682 20.019 -6.780 1.00 7.15 145 ILE B N 1
ATOM 4421 C CA . ILE B 1 145 ? 31.529 19.106 -6.602 1.00 6.83 145 ILE B CA 1
ATOM 4422 C C . ILE B 1 145 ? 31.847 18.216 -5.408 1.00 6.76 145 ILE B C 1
ATOM 4423 O O . ILE B 1 145 ? 32.908 17.585 -5.421 1.00 6.78 145 ILE B O 1
ATOM 4428 N N . VAL B 1 146 ? 30.922 18.123 -4.464 1.00 6.84 146 VAL B N 1
ATOM 4429 C CA . VAL B 1 146 ? 30.979 17.165 -3.328 1.00 7.17 146 VAL B CA 1
ATOM 4430 C C . VAL B 1 146 ? 29.944 16.072 -3.594 1.00 6.89 146 VAL B C 1
ATOM 4431 O O . VAL B 1 146 ? 28.730 16.395 -3.740 1.00 6.35 146 VAL B O 1
ATOM 4435 N N . ALA B 1 147 ? 30.404 14.827 -3.704 1.00 6.87 147 ALA B N 1
ATOM 4436 C CA . ALA B 1 147 ? 29.574 13.730 -4.223 1.00 7.19 147 ALA B CA 1
ATOM 4437 C C . ALA B 1 147 ? 29.317 12.684 -3.143 1.00 7.61 147 ALA B C 1
ATOM 4438 O O . ALA B 1 147 ? 30.208 12.407 -2.328 1.00 7.57 147 ALA B O 1
ATOM 4440 N N . ASP B 1 148 ? 28.118 12.116 -3.209 1.00 7.70 148 ASP B N 1
ATOM 4441 C CA . ASP B 1 148 ? 27.595 11.084 -2.287 1.00 7.89 148 ASP B CA 1
ATOM 4442 C C . ASP B 1 148 ? 28.079 9.691 -2.742 1.00 7.81 148 ASP B C 1
ATOM 4443 O O . ASP B 1 148 ? 27.646 9.255 -3.808 1.00 7.22 148 ASP B O 1
ATOM 4448 N N . ALA B 1 149 ? 28.918 9.012 -1.954 1.00 8.23 149 ALA B N 1
ATOM 4449 C CA . ALA B 1 149 ? 29.389 7.617 -2.189 1.00 8.54 149 ALA B CA 1
ATOM 4450 C C . ALA B 1 149 ? 28.559 6.603 -1.373 1.00 9.15 149 ALA B C 1
ATOM 4451 O O . ALA B 1 149 ? 28.946 5.414 -1.311 1.00 8.88 149 ALA B O 1
ATOM 4453 N N . GLU B 1 150 ? 27.496 7.048 -0.715 1.00 10.17 150 GLU B N 1
ATOM 4454 C CA . GLU B 1 150 ? 26.594 6.172 0.081 1.00 11.78 150 GLU B CA 1
ATOM 4455 C C . GLU B 1 150 ? 27.452 5.392 1.087 1.00 11.03 150 GLU B C 1
ATOM 4456 O O . GLU B 1 150 ? 28.336 6.001 1.743 1.00 10.07 150 GLU B O 1
ATOM 4462 N N . ALA B 1 151 ? 27.233 4.085 1.207 1.00 10.71 151 ALA B N 1
ATOM 4463 C CA . ALA B 1 151 ? 28.079 3.231 2.057 1.00 11.43 151 ALA B CA 1
ATOM 4464 C C . ALA B 1 151 ? 29.051 2.444 1.176 1.00 11.31 151 ALA B C 1
ATOM 4465 O O . ALA B 1 151 ? 29.598 1.474 1.660 1.00 13.03 151 ALA B O 1
ATOM 4467 N N . GLY B 1 152 ? 29.326 2.889 -0.049 1.00 10.77 152 GLY B N 1
ATOM 4468 C CA . GLY B 1 152 ? 30.423 2.322 -0.848 1.00 11.39 152 GLY B CA 1
ATOM 4469 C C . GLY B 1 152 ? 30.033 1.104 -1.657 1.00 11.11 152 GLY B C 1
ATOM 4470 O O . GLY B 1 152 ? 30.929 0.523 -2.274 1.00 11.67 152 GLY B O 1
ATOM 4471 N N . PHE B 1 153 ? 28.761 0.702 -1.652 1.00 10.69 153 PHE B N 1
ATOM 4472 C CA . PHE B 1 153 ? 28.228 -0.332 -2.576 1.00 10.89 153 PHE B CA 1
ATOM 4473 C C . PHE B 1 153 ? 28.914 -1.683 -2.327 1.00 11.27 153 PHE B C 1
ATOM 4474 O O . PHE B 1 153 ? 29.155 -2.441 -3.294 1.00 12.34 153 PHE B O 1
ATOM 4482 N N . GLY B 1 154 ? 29.191 -1.996 -1.065 1.00 10.62 154 GLY B N 1
ATOM 4483 C CA . GLY B 1 154 ? 29.750 -3.298 -0.670 1.00 10.78 154 GLY B CA 1
ATOM 4484 C C . GLY B 1 154 ? 30.819 -3.150 0.381 1.00 11.07 154 GLY B C 1
ATOM 4485 O O . GLY B 1 154 ? 30.575 -2.435 1.357 1.00 11.61 154 GLY B O 1
ATOM 4486 N N . GLY B 1 155 ? 31.924 -3.875 0.236 1.00 11.05 155 GLY B N 1
ATOM 4487 C CA . GLY B 1 155 ? 33.001 -3.884 1.237 1.00 11.42 155 GLY B CA 1
ATOM 4488 C C . GLY B 1 155 ? 34.045 -2.818 0.958 1.00 10.87 155 GLY B C 1
ATOM 4489 O O . GLY B 1 155 ? 33.788 -1.906 0.160 1.00 9.37 155 GLY B O 1
ATOM 4490 N N . GLN B 1 156 ? 35.205 -2.976 1.582 1.00 11.29 156 GLN B N 1
ATOM 4491 C CA . GLN B 1 156 ? 36.327 -1.995 1.508 1.00 11.91 156 GLN B CA 1
ATOM 4492 C C . GLN B 1 156 ? 36.857 -1.885 0.072 1.00 9.81 156 GLN B C 1
ATOM 4493 O O . GLN B 1 156 ? 37.288 -0.805 -0.283 1.00 9.39 156 GLN B O 1
ATOM 4499 N N . LEU B 1 157 ? 36.854 -2.951 -0.712 1.00 8.51 157 LEU B N 1
ATOM 4500 C CA . LEU B 1 157 ? 37.299 -2.886 -2.137 1.00 7.93 157 LEU B CA 1
ATOM 4501 C C . LEU B 1 157 ? 36.268 -2.124 -2.982 1.00 7.27 157 LEU B C 1
ATOM 4502 O O . LEU B 1 157 ? 36.690 -1.393 -3.891 1.00 7.70 157 LEU B O 1
ATOM 4507 N N . ASN B 1 158 ? 34.971 -2.259 -2.711 1.00 6.88 158 ASN B N 1
ATOM 4508 C CA . ASN B 1 158 ? 33.922 -1.468 -3.421 1.00 6.94 158 ASN B CA 1
ATOM 4509 C C . ASN B 1 158 ? 34.120 0.033 -3.145 1.00 7.09 158 ASN B C 1
ATOM 4510 O O . ASN B 1 158 ? 34.033 0.815 -4.083 1.00 6.96 158 ASN B O 1
ATOM 4515 N N . VAL B 1 159 ? 34.374 0.405 -1.893 1.00 7.40 159 VAL B N 1
ATOM 4516 C CA . VAL B 1 159 ? 34.713 1.793 -1.458 1.00 7.85 159 VAL B CA 1
ATOM 4517 C C . VAL B 1 159 ? 35.906 2.282 -2.279 1.00 7.95 159 VAL B C 1
ATOM 4518 O O . VAL B 1 159 ? 35.839 3.383 -2.843 1.00 8.01 159 VAL B O 1
ATOM 4522 N N . PHE B 1 160 ? 36.967 1.480 -2.340 1.00 7.96 160 PHE B N 1
ATOM 4523 C CA . PHE B 1 160 ? 38.227 1.861 -3.018 1.00 7.76 160 PHE B CA 1
ATOM 4524 C C . PHE B 1 160 ? 37.915 2.203 -4.487 1.00 7.96 160 PHE B C 1
ATOM 4525 O O . PHE B 1 160 ? 38.335 3.247 -4.984 1.00 8.66 160 PHE B O 1
ATOM 4533 N N . GLU B 1 161 ? 37.114 1.384 -5.150 1.00 8.05 161 GLU B N 1
ATOM 4534 C CA . GLU B 1 161 ? 36.791 1.562 -6.589 1.00 8.02 161 GLU B CA 1
ATOM 4535 C C . GLU B 1 161 ? 35.904 2.789 -6.795 1.00 7.58 161 GLU B C 1
ATOM 4536 O O . GLU B 1 161 ? 36.097 3.504 -7.791 1.00 7.21 161 GLU B O 1
ATOM 4542 N N . LEU B 1 162 ? 34.925 2.976 -5.927 1.00 7.49 162 LEU B N 1
ATOM 4543 C CA . LEU B 1 162 ? 33.944 4.068 -6.070 1.00 7.62 162 LEU B CA 1
ATOM 4544 C C . LEU B 1 162 ? 34.699 5.387 -5.857 1.00 7.67 162 LEU B C 1
ATOM 4545 O O . LEU B 1 162 ? 34.483 6.305 -6.644 1.00 7.69 162 LEU B O 1
ATOM 4550 N N . MET B 1 163 ? 35.590 5.465 -4.867 1.00 7.87 163 MET B N 1
ATOM 4551 C CA . MET B 1 163 ? 36.427 6.682 -4.632 1.00 8.10 163 MET B CA 1
ATOM 4552 C C . MET B 1 163 ? 37.245 6.995 -5.900 1.00 7.58 163 MET B C 1
ATOM 4553 O O . MET B 1 163 ? 37.237 8.154 -6.350 1.00 6.88 163 MET B O 1
ATOM 4558 N N . LYS B 1 164 ? 37.919 6.000 -6.482 1.00 7.54 164 LYS B N 1
ATOM 4559 C CA . LYS B 1 164 ? 38.693 6.192 -7.735 1.00 7.56 164 LYS B CA 1
ATOM 4560 C C . LYS B 1 164 ? 37.769 6.697 -8.846 1.00 7.32 164 LYS B C 1
ATOM 4561 O O . LYS B 1 164 ? 38.159 7.626 -9.548 1.00 6.79 164 LYS B O 1
ATOM 4567 N N . GLY B 1 165 ? 36.592 6.095 -9.007 1.00 7.30 165 GLY B N 1
ATOM 4568 C CA . GLY B 1 165 ? 35.573 6.525 -9.984 1.00 7.24 165 GLY B CA 1
ATOM 4569 C C . GLY B 1 165 ? 35.189 7.977 -9.773 1.00 7.07 165 GLY B C 1
ATOM 4570 O O . GLY B 1 165 ? 35.132 8.729 -10.757 1.00 6.85 165 GLY B O 1
ATOM 4571 N N . MET B 1 166 ? 34.959 8.386 -8.527 1.00 7.15 166 MET B N 1
ATOM 4572 C CA . MET B 1 166 ? 34.586 9.788 -8.191 1.00 7.16 166 MET B CA 1
ATOM 4573 C C . MET B 1 166 ? 35.706 10.743 -8.653 1.00 6.90 166 MET B C 1
ATOM 4574 O O . MET B 1 166 ? 35.410 11.810 -9.311 1.00 6.19 166 MET B O 1
ATOM 4579 N N . ILE B 1 167 ? 36.946 10.359 -8.393 1.00 6.79 167 ILE B N 1
ATOM 4580 C CA . ILE B 1 167 ? 38.141 11.204 -8.685 1.00 7.13 167 ILE B CA 1
ATOM 4581 C C . ILE B 1 167 ? 38.358 11.261 -10.195 1.00 8.05 167 ILE B C 1
ATOM 4582 O O . ILE B 1 167 ? 38.602 12.373 -10.716 1.00 7.32 167 ILE B O 1
ATOM 4587 N N . GLU B 1 168 ? 38.236 10.117 -10.881 1.00 9.34 168 GLU B N 1
ATOM 4588 C CA . GLU B 1 168 ? 38.329 10.059 -12.368 1.00 11.24 168 GLU B CA 1
ATOM 4589 C C . GLU B 1 168 ? 37.344 11.049 -13.006 1.00 9.57 168 GLU B C 1
ATOM 4590 O O . GLU B 1 168 ? 37.692 11.705 -14.000 1.00 9.60 168 GLU B O 1
ATOM 4596 N N . ALA B 1 169 ? 36.139 11.116 -12.477 1.00 8.07 169 ALA B N 1
ATOM 4597 C CA . ALA B 1 169 ? 35.040 11.976 -12.953 1.00 8.11 169 ALA B CA 1
ATOM 4598 C C . ALA B 1 169 ? 35.274 13.447 -12.580 1.00 7.79 169 ALA B C 1
ATOM 4599 O O . ALA B 1 169 ? 34.555 14.302 -13.149 1.00 8.33 169 ALA B O 1
ATOM 4601 N N . GLY B 1 170 ? 36.229 13.747 -11.691 1.00 7.05 170 GLY B N 1
ATOM 4602 C CA . GLY B 1 170 ? 36.600 15.126 -11.343 1.00 6.81 170 GLY B CA 1
ATOM 4603 C C . GLY B 1 170 ? 35.846 15.654 -10.129 1.00 6.62 170 GLY B C 1
ATOM 4604 O O . GLY B 1 170 ? 35.719 16.884 -10.015 1.00 6.37 170 GLY B O 1
ATOM 4605 N N . ALA B 1 171 ? 35.397 14.784 -9.220 1.00 6.50 171 ALA B N 1
ATOM 4606 C CA . ALA B 1 171 ? 34.833 15.220 -7.921 1.00 6.41 171 ALA B CA 1
ATOM 4607 C C . ALA B 1 171 ? 35.930 15.849 -7.037 1.00 6.51 171 ALA B C 1
ATOM 4608 O O . ALA B 1 171 ? 37.069 15.361 -7.069 1.00 6.80 171 ALA B O 1
ATOM 4610 N N . SER B 1 172 ? 35.552 16.850 -6.235 1.00 5.89 172 SER B N 1
ATOM 4611 C CA . SER B 1 172 ? 36.455 17.608 -5.325 1.00 5.99 172 SER B CA 1
ATOM 4612 C C . SER B 1 172 ? 36.377 17.006 -3.936 1.00 5.81 172 SER B C 1
ATOM 4613 O O . SER B 1 172 ? 37.342 17.120 -3.218 1.00 6.20 172 SER B O 1
ATOM 4616 N N . GLY B 1 173 ? 35.220 16.453 -3.573 1.00 5.96 173 GLY B N 1
ATOM 4617 C CA . GLY B 1 173 ? 35.005 15.815 -2.271 1.00 6.12 173 GLY B CA 1
ATOM 4618 C C . GLY B 1 173 ? 34.028 14.672 -2.378 1.00 6.38 173 GLY B C 1
ATOM 4619 O O . GLY B 1 173 ? 33.222 14.661 -3.323 1.00 6.09 173 GLY B O 1
ATOM 4620 N N . VAL B 1 174 ? 34.106 13.739 -1.430 1.00 6.85 174 VAL B N 1
ATOM 4621 C CA . VAL B 1 174 ? 33.244 12.526 -1.429 1.00 7.11 174 VAL B CA 1
ATOM 4622 C C . VAL B 1 174 ? 32.878 12.188 0.022 1.00 7.50 174 VAL B C 1
ATOM 4623 O O . VAL B 1 174 ? 33.752 12.301 0.905 1.00 7.42 174 VAL B O 1
ATOM 4627 N N . HIS B 1 175 ? 31.624 11.811 0.245 1.00 7.76 175 HIS B N 1
ATOM 4628 C CA . HIS B 1 175 ? 31.077 11.452 1.575 1.00 8.17 175 HIS B CA 1
ATOM 4629 C C . HIS B 1 175 ? 30.764 9.951 1.620 1.00 8.82 175 HIS B C 1
ATOM 4630 O O . HIS B 1 175 ? 30.283 9.393 0.607 1.00 8.01 175 HIS B O 1
ATOM 4637 N N . PHE B 1 176 ? 31.105 9.333 2.754 1.00 9.69 176 PHE B N 1
ATOM 4638 C CA . PHE B 1 176 ? 30.841 7.915 3.090 1.00 10.59 176 PHE B CA 1
ATOM 4639 C C . PHE B 1 176 ? 30.180 7.855 4.463 1.00 11.43 176 PHE B C 1
ATOM 4640 O O . PHE B 1 176 ? 30.627 8.555 5.389 1.00 11.08 176 PHE B O 1
ATOM 4648 N N . GLU B 1 177 ? 29.168 6.996 4.575 1.00 11.42 177 GLU B N 1
ATOM 4649 C CA . GLU B 1 177 ? 28.361 6.830 5.798 1.00 11.93 177 GLU B CA 1
ATOM 4650 C C . GLU B 1 177 ? 28.585 5.434 6.405 1.00 11.59 177 GLU B C 1
ATOM 4651 O O . GLU B 1 177 ? 29.000 4.485 5.671 1.00 9.74 177 GLU B O 1
ATOM 4657 N N . ASP B 1 178 ? 28.308 5.325 7.706 1.00 10.95 178 ASP B N 1
ATOM 4658 C CA . ASP B 1 178 ? 28.699 4.165 8.552 1.00 11.30 178 ASP B CA 1
ATOM 4659 C C . ASP B 1 178 ? 27.531 3.170 8.633 1.00 11.84 178 ASP B C 1
ATOM 4660 O O . ASP B 1 178 ? 27.297 2.611 9.687 1.00 11.36 178 ASP B O 1
ATOM 4665 N N . GLN B 1 179 ? 26.847 2.959 7.512 1.00 12.38 179 GLN B N 1
ATOM 4666 C CA . GLN B 1 179 ? 25.682 2.064 7.346 1.00 12.39 179 GLN B CA 1
ATOM 4667 C C . GLN B 1 179 ? 26.141 0.788 6.645 1.00 13.07 179 GLN B C 1
ATOM 4668 O O . GLN B 1 179 ? 27.173 0.823 5.893 1.00 13.12 179 GLN B O 1
ATOM 4674 N N . LEU B 1 180 ? 25.470 -0.318 6.950 1.00 13.41 180 LEU B N 1
ATOM 4675 C CA . LEU B 1 180 ? 25.654 -1.602 6.225 1.00 13.57 180 LEU B CA 1
ATOM 4676 C C . LEU B 1 180 ? 25.115 -1.402 4.802 1.00 12.23 180 LEU B C 1
ATOM 4677 O O . LEU B 1 180 ? 23.929 -1.042 4.649 1.00 10.99 180 LEU B O 1
ATOM 4682 N N . SER B 1 181 ? 25.961 -1.564 3.785 1.00 11.91 181 SER B N 1
ATOM 4683 C CA . SER B 1 181 ? 25.583 -1.174 2.396 1.00 12.52 181 SER B CA 1
ATOM 4684 C C . SER B 1 181 ? 24.307 -1.921 1.938 1.00 12.88 181 SER B C 1
ATOM 4685 O O . SER B 1 181 ? 23.427 -1.317 1.242 1.00 11.48 181 SER B O 1
ATOM 4688 N N . SER B 1 182 ? 24.167 -3.190 2.317 1.00 13.36 182 SER B N 1
ATOM 4689 C CA . SER B 1 182 ? 23.045 -4.041 1.856 1.00 14.52 182 SER B CA 1
ATOM 4690 C C . SER B 1 182 ? 21.708 -3.571 2.460 1.00 15.27 182 SER B C 1
ATOM 4691 O O . SER B 1 182 ? 20.651 -4.066 2.020 1.00 16.21 182 SER B O 1
ATOM 4694 N N . GLU B 1 183 ? 21.746 -2.713 3.479 1.00 15.55 183 GLU B N 1
ATOM 4695 C CA . GLU B 1 183 ? 20.556 -2.180 4.197 1.00 17.30 183 GLU B CA 1
ATOM 4696 C C . GLU B 1 183 ? 20.571 -0.651 4.154 1.00 15.93 183 GLU B C 1
ATOM 4697 O O . GLU B 1 183 ? 19.841 -0.035 4.964 1.00 14.90 183 GLU B O 1
ATOM 4703 N N . LYS B 1 184 ? 21.365 -0.044 3.269 1.00 15.43 184 LYS B N 1
ATOM 4704 C CA . LYS B 1 184 ? 21.570 1.430 3.278 1.00 16.20 184 LYS B CA 1
ATOM 4705 C C . LYS B 1 184 ? 20.204 2.114 3.213 1.00 15.57 184 LYS B C 1
ATOM 4706 O O . LYS B 1 184 ? 19.342 1.654 2.411 1.00 14.97 184 LYS B O 1
ATOM 4712 N N . LYS B 1 185 ? 20.024 3.172 4.006 1.00 14.73 185 LYS B N 1
ATOM 4713 C CA . LYS B 1 185 ? 18.856 4.084 3.926 1.00 15.13 185 LYS B CA 1
ATOM 4714 C C . LYS B 1 185 ? 19.324 5.538 3.854 1.00 13.81 185 LYS B C 1
ATOM 4715 O O . LYS B 1 185 ? 20.419 5.860 4.350 1.00 13.89 185 LYS B O 1
ATOM 4721 N N . CYS B 1 186 ? 18.492 6.376 3.255 1.00 13.41 186 CYS B N 1
ATOM 4722 C CA . CYS B 1 186 ? 18.454 7.844 3.480 1.00 13.34 186 CYS B CA 1
ATOM 4723 C C . CYS B 1 186 ? 18.561 8.105 4.990 1.00 13.03 186 CYS B C 1
ATOM 4724 O O . CYS B 1 186 ? 17.892 7.393 5.742 1.00 11.88 186 CYS B O 1
ATOM 4727 N N . GLY B 1 187 ? 19.330 9.109 5.402 1.00 12.33 187 GLY B N 1
ATOM 4728 C CA . GLY B 1 187 ? 19.499 9.474 6.824 1.00 13.73 187 GLY B CA 1
ATOM 4729 C C . GLY B 1 187 ? 18.176 9.696 7.553 1.00 12.69 187 GLY B C 1
ATOM 4730 O O . GLY B 1 187 ? 18.160 9.546 8.771 1.00 12.50 187 GLY B O 1
ATOM 4731 N N . HIS B 1 188 ? 17.097 10.024 6.841 1.00 12.40 188 HIS B N 1
ATOM 4732 C CA . HIS B 1 188 ? 15.792 10.413 7.439 1.00 12.16 188 HIS B CA 1
ATOM 4733 C C . HIS B 1 188 ? 14.732 9.336 7.227 1.00 12.68 188 HIS B C 1
ATOM 4734 O O . HIS B 1 188 ? 13.540 9.668 7.388 1.00 12.43 188 HIS B O 1
ATOM 4741 N N . LEU B 1 189 ? 15.164 8.100 6.942 1.00 13.29 189 LEU B N 1
ATOM 4742 C CA . LEU B 1 189 ? 14.306 6.893 6.856 1.00 13.74 189 LEU B CA 1
ATOM 4743 C C . LEU B 1 189 ? 14.581 5.994 8.071 1.00 13.93 189 LEU B C 1
ATOM 4744 O O . LEU B 1 189 ? 15.689 6.072 8.660 1.00 13.29 189 LEU B O 1
ATOM 4749 N N . GLY B 1 190 ? 13.590 5.190 8.446 1.00 14.83 190 GLY B N 1
ATOM 4750 C CA . GLY B 1 190 ? 13.740 4.136 9.462 1.00 15.00 190 GLY B CA 1
ATOM 4751 C C . GLY B 1 190 ? 14.580 2.998 8.918 1.00 15.33 190 GLY B C 1
ATOM 4752 O O . GLY B 1 190 ? 14.826 2.992 7.671 1.00 15.38 190 GLY B O 1
ATOM 4753 N N . GLY B 1 191 ? 14.974 2.059 9.791 1.00 14.88 191 GLY B N 1
ATOM 4754 C CA . GLY B 1 191 ? 15.576 0.772 9.404 1.00 14.62 191 GLY B CA 1
ATOM 4755 C C . GLY B 1 191 ? 17.052 0.892 9.043 1.00 14.83 191 GLY B C 1
ATOM 4756 O O . GLY B 1 191 ? 17.560 0.074 8.229 1.00 15.79 191 GLY B O 1
ATOM 4757 N N . LYS B 1 192 ? 17.739 1.873 9.616 1.00 13.21 192 LYS B N 1
ATOM 4758 C CA . LYS B 1 192 ? 19.183 2.066 9.372 1.00 12.62 192 LYS B CA 1
ATOM 4759 C C . LYS B 1 192 ? 19.965 1.095 10.262 1.00 11.29 192 LYS B C 1
ATOM 4760 O O . LYS B 1 192 ? 19.569 0.876 11.414 1.00 12.33 192 LYS B O 1
ATOM 4766 N N . VAL B 1 193 ? 21.048 0.550 9.727 1.00 10.57 193 VAL B N 1
ATOM 4767 C CA . VAL B 1 193 ? 21.924 -0.420 10.425 1.00 9.79 193 VAL B CA 1
ATOM 4768 C C . VAL B 1 193 ? 23.360 0.076 10.302 1.00 9.73 193 VAL B C 1
ATOM 4769 O O . VAL B 1 193 ? 23.859 0.291 9.172 1.00 9.15 193 VAL B O 1
ATOM 4773 N N . LEU B 1 194 ? 23.977 0.250 11.459 1.00 9.56 194 LEU B N 1
ATOM 4774 C CA . LEU B 1 194 ? 25.368 0.696 11.628 1.00 9.53 194 LEU B CA 1
ATOM 4775 C C . LEU B 1 194 ? 26.319 -0.472 11.403 1.00 9.48 194 LEU B C 1
ATOM 4776 O O . LEU B 1 194 ? 25.995 -1.611 11.749 1.00 9.03 194 LEU B O 1
ATOM 4781 N N . LEU B 1 195 ? 27.477 -0.138 10.854 1.00 9.66 195 LEU B N 1
ATOM 4782 C CA . LEU B 1 195 ? 28.690 -0.966 10.857 1.00 10.17 195 LEU B CA 1
ATOM 4783 C C . LEU B 1 195 ? 29.286 -0.873 12.247 1.00 9.84 195 LEU B C 1
ATOM 4784 O O . LEU B 1 195 ? 29.087 0.126 12.931 1.00 9.69 195 LEU B O 1
ATOM 4789 N N . PRO B 1 196 ? 30.120 -1.831 12.666 1.00 10.82 196 PRO B N 1
ATOM 4790 C CA . PRO B 1 196 ? 30.983 -1.601 13.826 1.00 10.69 196 PRO B CA 1
ATOM 4791 C C . PRO B 1 196 ? 31.944 -0.437 13.518 1.00 10.73 196 PRO B C 1
ATOM 4792 O O . PRO B 1 196 ? 32.266 -0.218 12.358 1.00 9.39 196 PRO B O 1
ATOM 4796 N N . THR B 1 197 ? 32.400 0.262 14.555 1.00 11.15 197 THR B N 1
ATOM 4797 C CA . THR B 1 197 ? 33.294 1.434 14.420 1.00 11.83 197 THR B CA 1
ATOM 4798 C C . THR B 1 197 ? 34.522 1.019 13.596 1.00 12.35 197 THR B C 1
ATOM 4799 O O . THR B 1 197 ? 34.829 1.710 12.573 1.00 12.04 197 THR B O 1
ATOM 4803 N N . GLN B 1 198 ? 35.197 -0.066 13.987 1.00 13.32 198 GLN B N 1
ATOM 4804 C CA . GLN B 1 198 ? 36.399 -0.571 13.269 1.00 14.52 198 GLN B CA 1
ATOM 4805 C C . GLN B 1 198 ? 36.122 -0.696 11.762 1.00 13.64 198 GLN B C 1
ATOM 4806 O O . GLN B 1 198 ? 37.017 -0.349 10.990 1.00 13.27 198 GLN B O 1
ATOM 4812 N N . THR B 1 199 ? 34.931 -1.147 11.345 1.00 13.35 199 THR B N 1
ATOM 4813 C CA . THR B 1 199 ? 34.606 -1.395 9.907 1.00 12.47 199 THR B CA 1
ATOM 4814 C C . THR B 1 199 ? 34.375 -0.067 9.179 1.00 11.44 199 THR B C 1
ATOM 4815 O O . THR B 1 199 ? 34.875 0.070 8.027 1.00 11.60 199 THR B O 1
ATOM 4819 N N . ALA B 1 200 ? 33.624 0.849 9.807 1.00 10.49 200 ALA B N 1
ATOM 4820 C CA . ALA B 1 200 ? 33.423 2.243 9.355 1.00 10.02 200 ALA B CA 1
ATOM 4821 C C . ALA B 1 200 ? 34.784 2.926 9.176 1.00 9.79 200 ALA B C 1
ATOM 4822 O O . ALA B 1 200 ? 34.971 3.611 8.187 1.00 10.35 200 ALA B O 1
ATOM 4824 N N . VAL B 1 201 ? 35.705 2.763 10.108 1.00 9.89 201 VAL B N 1
ATOM 4825 C CA . VAL B 1 201 ? 37.065 3.379 10.029 1.00 9.34 201 VAL B CA 1
ATOM 4826 C C . VAL B 1 201 ? 37.833 2.775 8.839 1.00 10.15 201 VAL B C 1
ATOM 4827 O O . VAL B 1 201 ? 38.509 3.558 8.122 1.00 9.25 201 VAL B O 1
ATOM 4831 N N . ARG B 1 202 ? 37.778 1.441 8.650 1.00 10.34 202 ARG B N 1
ATOM 4832 C CA . ARG B 1 202 ? 38.426 0.741 7.507 1.00 11.35 202 ARG B CA 1
ATOM 4833 C C . ARG B 1 202 ? 37.894 1.292 6.177 1.00 9.30 202 ARG B C 1
ATOM 4834 O O . ARG B 1 202 ? 38.711 1.417 5.290 1.00 8.41 202 ARG B O 1
ATOM 4842 N N . ASN B 1 203 ? 36.595 1.598 6.055 1.00 8.41 203 ASN B N 1
ATOM 4843 C CA . ASN B 1 203 ? 36.014 2.201 4.824 1.00 8.01 203 ASN B CA 1
ATOM 4844 C C . ASN B 1 203 ? 36.682 3.553 4.568 1.00 7.98 203 ASN B C 1
ATOM 4845 O O . ASN B 1 203 ? 36.992 3.843 3.379 1.00 8.23 203 ASN B O 1
ATOM 4850 N N . LEU B 1 204 ? 36.846 4.371 5.614 1.00 7.75 204 LEU B N 1
ATOM 4851 C CA . LEU B 1 204 ? 37.466 5.722 5.488 1.00 7.59 204 LEU B CA 1
ATOM 4852 C C . LEU B 1 204 ? 38.930 5.560 5.112 1.00 7.58 204 LEU B C 1
ATOM 4853 O O . LEU B 1 204 ? 39.401 6.362 4.287 1.00 7.44 204 LEU B O 1
ATOM 4858 N N . ILE B 1 205 ? 39.613 4.568 5.683 1.00 7.36 205 ILE B N 1
ATOM 4859 C CA . ILE B 1 205 ? 41.023 4.265 5.321 1.00 7.37 205 ILE B CA 1
ATOM 4860 C C . ILE B 1 205 ? 41.062 3.919 3.826 1.00 7.35 205 ILE B C 1
ATOM 4861 O O . ILE B 1 205 ? 41.937 4.454 3.107 1.00 6.92 205 ILE B O 1
ATOM 4866 N N . SER B 1 206 ? 40.139 3.078 3.375 1.00 7.08 206 SER B N 1
ATOM 4867 C CA . SER B 1 206 ? 40.041 2.621 1.961 1.00 7.19 206 SER B CA 1
ATOM 4868 C C . SER B 1 206 ? 39.861 3.822 1.012 1.00 7.17 206 SER B C 1
ATOM 4869 O O . SER B 1 206 ? 40.580 3.863 -0.029 1.00 7.34 206 SER B O 1
ATOM 4872 N N . ALA B 1 207 ? 38.967 4.767 1.349 1.00 6.84 207 ALA B N 1
ATOM 4873 C CA . ALA B 1 207 ? 38.754 6.041 0.613 1.00 6.95 207 ALA B CA 1
ATOM 4874 C C . ALA B 1 207 ? 40.051 6.857 0.505 1.00 6.78 207 ALA B C 1
ATOM 4875 O O . ALA B 1 207 ? 40.415 7.302 -0.606 1.00 6.54 207 ALA B O 1
ATOM 4877 N N . ARG B 1 208 ? 40.744 7.075 1.620 1.00 6.94 208 ARG B N 1
ATOM 4878 C CA . ARG B 1 208 ? 42.001 7.862 1.621 1.00 6.73 208 ARG B CA 1
ATOM 4879 C C . ARG B 1 208 ? 43.065 7.158 0.779 1.00 6.32 208 ARG B C 1
ATOM 4880 O O . ARG B 1 208 ? 43.792 7.844 0.081 1.00 6.21 208 ARG B O 1
ATOM 4888 N N . LEU B 1 209 ? 43.187 5.835 0.878 1.00 6.30 209 LEU B N 1
ATOM 4889 C CA . LEU B 1 209 ? 44.161 5.068 0.075 1.00 6.46 209 LEU B CA 1
ATOM 4890 C C . LEU B 1 209 ? 43.862 5.241 -1.420 1.00 6.46 209 LEU B C 1
ATOM 4891 O O . LEU B 1 209 ? 44.812 5.401 -2.182 1.00 6.40 209 LEU B O 1
ATOM 4896 N N . ALA B 1 210 ? 42.588 5.245 -1.827 1.00 6.47 210 ALA B N 1
ATOM 4897 C CA . ALA B 1 210 ? 42.203 5.452 -3.239 1.00 6.58 210 ALA B CA 1
ATOM 4898 C C . ALA B 1 210 ? 42.636 6.851 -3.691 1.00 6.56 210 ALA B C 1
ATOM 4899 O O . ALA B 1 210 ? 43.213 6.950 -4.779 1.00 6.63 210 ALA B O 1
ATOM 4901 N N . ALA B 1 211 ? 42.359 7.892 -2.908 1.00 6.76 211 ALA B N 1
ATOM 4902 C CA . ALA B 1 211 ? 42.761 9.282 -3.249 1.00 6.67 211 ALA B CA 1
ATOM 4903 C C . ALA B 1 211 ? 44.293 9.379 -3.366 1.00 6.65 211 ALA B C 1
ATOM 4904 O O . ALA B 1 211 ? 44.758 10.073 -4.290 1.00 6.21 211 ALA B O 1
ATOM 4906 N N . ASP B 1 212 ? 45.030 8.770 -2.432 1.00 6.74 212 ASP B N 1
ATOM 4907 C CA . ASP B 1 212 ? 46.523 8.791 -2.432 1.00 7.18 212 ASP B CA 1
ATOM 4908 C C . ASP B 1 212 ? 47.065 8.053 -3.669 1.00 7.43 212 ASP B C 1
ATOM 4909 O O . ASP B 1 212 ? 47.960 8.575 -4.322 1.00 6.92 212 ASP B O 1
ATOM 4914 N N . VAL B 1 213 ? 46.507 6.882 -3.993 1.00 7.65 213 VAL B N 1
ATOM 4915 C CA . VAL B 1 213 ? 46.856 6.097 -5.207 1.00 8.26 213 VAL B CA 1
ATOM 4916 C C . VAL B 1 213 ? 46.583 6.955 -6.447 1.00 8.52 213 VAL B C 1
ATOM 4917 O O . VAL B 1 213 ? 47.482 7.048 -7.263 1.00 8.84 213 VAL B O 1
ATOM 4921 N N . MET B 1 214 ? 45.420 7.613 -6.543 1.00 8.63 214 MET B N 1
ATOM 4922 C CA . MET B 1 214 ? 45.093 8.515 -7.682 1.00 8.93 214 MET B CA 1
ATOM 4923 C C . MET B 1 214 ? 45.991 9.765 -7.638 1.00 8.82 214 MET B C 1
ATOM 4924 O O . MET B 1 214 ? 46.121 10.411 -8.672 1.00 8.77 214 MET B O 1
ATOM 4929 N N . GLY B 1 215 ? 46.530 10.145 -6.480 1.00 8.71 215 GLY B N 1
ATOM 4930 C CA . GLY B 1 215 ? 47.510 11.251 -6.364 1.00 8.85 215 GLY B CA 1
ATOM 4931 C C . GLY B 1 215 ? 46.812 12.602 -6.249 1.00 9.32 215 GLY B C 1
ATOM 4932 O O . GLY B 1 215 ? 47.365 13.608 -6.689 1.00 9.28 215 GLY B O 1
ATOM 4933 N N . VAL B 1 216 ? 45.608 12.631 -5.693 1.00 9.61 216 VAL B N 1
ATOM 4934 C CA . VAL B 1 216 ? 44.779 13.861 -5.581 1.00 10.12 216 VAL B CA 1
ATOM 4935 C C . VAL B 1 216 ? 44.345 14.043 -4.123 1.00 9.18 216 VAL B C 1
ATOM 4936 O O . VAL B 1 216 ? 44.033 13.093 -3.420 1.00 9.82 216 VAL B O 1
ATOM 4940 N N . PRO B 1 217 ? 44.362 15.284 -3.587 1.00 8.54 217 PRO B N 1
ATOM 4941 C CA . PRO B 1 217 ? 44.010 15.539 -2.195 1.00 7.98 217 PRO B CA 1
ATOM 4942 C C . PRO B 1 217 ? 42.508 15.770 -2.010 1.00 7.47 217 PRO B C 1
ATOM 4943 O O . PRO B 1 217 ? 42.099 16.787 -1.422 1.00 7.56 217 PRO B O 1
ATOM 4947 N N . THR B 1 218 ? 41.723 14.805 -2.486 1.00 7.07 218 THR B N 1
ATOM 4948 C CA . THR B 1 218 ? 40.243 14.813 -2.469 1.00 6.59 218 THR B CA 1
ATOM 4949 C C . THR B 1 218 ? 39.742 15.013 -1.034 1.00 6.57 218 THR B C 1
ATOM 4950 O O . THR B 1 218 ? 40.250 14.356 -0.159 1.00 6.36 218 THR B O 1
ATOM 4954 N N . ILE B 1 219 ? 38.750 15.868 -0.802 1.00 6.58 219 ILE B N 1
ATOM 4955 C CA . ILE B 1 219 ? 38.151 16.045 0.556 1.00 6.75 219 ILE B CA 1
ATOM 4956 C C . ILE B 1 219 ? 37.340 14.789 0.867 1.00 6.88 219 ILE B C 1
ATOM 4957 O O . ILE B 1 219 ? 36.585 14.359 0.011 1.00 7.37 219 ILE B O 1
ATOM 4962 N N . ILE B 1 220 ? 37.508 14.229 2.059 1.00 6.51 220 ILE B N 1
ATOM 4963 C CA . ILE B 1 220 ? 36.723 13.053 2.517 1.00 6.90 220 ILE B CA 1
ATOM 4964 C C . ILE B 1 220 ? 35.838 13.585 3.647 1.00 6.89 220 ILE B C 1
ATOM 4965 O O . ILE B 1 220 ? 36.389 14.164 4.614 1.00 7.11 220 ILE B O 1
ATOM 4970 N N . VAL B 1 221 ? 34.523 13.430 3.495 1.00 7.03 221 VAL B N 1
ATOM 4971 C CA . VAL B 1 221 ? 33.518 13.675 4.562 1.00 7.21 221 VAL B CA 1
ATOM 4972 C C . VAL B 1 221 ? 33.105 12.338 5.164 1.00 7.57 221 VAL B C 1
ATOM 4973 O O . VAL B 1 221 ? 32.615 11.491 4.406 1.00 7.25 221 VAL B O 1
ATOM 4977 N N . ALA B 1 222 ? 33.239 12.191 6.493 1.00 7.65 222 ALA B N 1
ATOM 4978 C CA . ALA B 1 222 ? 32.763 11.011 7.247 1.00 7.88 222 ALA B CA 1
ATOM 4979 C C . ALA B 1 222 ? 31.388 11.336 7.842 1.00 8.06 222 ALA B C 1
ATOM 4980 O O . ALA B 1 222 ? 31.250 12.251 8.710 1.00 8.54 222 ALA B O 1
ATOM 4982 N N . ARG B 1 223 ? 30.379 10.623 7.359 1.00 8.78 223 ARG B N 1
ATOM 4983 C CA . ARG B 1 223 ? 29.007 10.774 7.856 1.00 8.91 223 ARG B CA 1
ATOM 4984 C C . ARG B 1 223 ? 28.738 9.649 8.872 1.00 9.21 223 ARG B C 1
ATOM 4985 O O . ARG B 1 223 ? 29.154 8.476 8.623 1.00 8.60 223 ARG B O 1
ATOM 4993 N N . THR B 1 224 ? 28.046 9.995 9.960 1.00 9.10 224 THR B N 1
ATOM 4994 C CA . THR B 1 224 ? 27.463 9.021 10.908 1.00 8.86 224 THR B CA 1
ATOM 4995 C C . THR B 1 224 ? 25.937 9.107 10.848 1.00 8.98 224 THR B C 1
ATOM 4996 O O . THR B 1 224 ? 25.351 10.224 10.832 1.00 9.35 224 THR B O 1
ATOM 5000 N N . ASP B 1 225 ? 25.309 7.937 10.871 1.00 9.27 225 ASP B N 1
ATOM 5001 C CA . ASP B 1 225 ? 23.843 7.768 10.953 1.00 9.50 225 ASP B CA 1
ATOM 5002 C C . ASP B 1 225 ? 23.473 7.353 12.386 1.00 9.62 225 ASP B C 1
ATOM 5003 O O . ASP B 1 225 ? 22.305 6.997 12.587 1.00 9.60 225 ASP B O 1
ATOM 5008 N N . ALA B 1 226 ? 24.385 7.535 13.357 1.00 9.44 226 ALA B N 1
ATOM 5009 C CA . ALA B 1 226 ? 24.276 6.947 14.712 1.00 9.75 226 ALA B CA 1
ATOM 5010 C C . ALA B 1 226 ? 23.311 7.741 15.582 1.00 10.70 226 ALA B C 1
ATOM 5011 O O . ALA B 1 226 ? 23.002 7.220 16.671 1.00 10.58 226 ALA B O 1
ATOM 5013 N N . ASP B 1 227 ? 22.870 8.924 15.151 1.00 11.21 227 ASP B N 1
ATOM 5014 C CA . ASP B 1 227 ? 21.890 9.713 15.934 1.00 13.41 227 ASP B CA 1
ATOM 5015 C C . ASP B 1 227 ? 20.544 8.979 15.949 1.00 13.98 227 ASP B C 1
ATOM 5016 O O . ASP B 1 227 ? 19.888 8.963 17.022 1.00 14.48 227 ASP B O 1
ATOM 5021 N N . ALA B 1 228 ? 20.144 8.380 14.826 1.00 13.80 228 ALA B N 1
ATOM 5022 C CA . ALA B 1 228 ? 18.829 7.714 14.677 1.00 14.05 228 ALA B CA 1
ATOM 5023 C C . ALA B 1 228 ? 18.985 6.205 14.486 1.00 14.30 228 ALA B C 1
ATOM 5024 O O . ALA B 1 228 ? 18.026 5.499 14.781 1.00 14.83 228 ALA B O 1
ATOM 5026 N N . ALA B 1 229 ? 20.125 5.705 14.004 1.00 14.89 229 ALA B N 1
ATOM 5027 C CA . ALA B 1 229 ? 20.338 4.255 13.792 1.00 15.32 229 ALA B CA 1
ATOM 5028 C C . ALA B 1 229 ? 20.366 3.537 15.147 1.00 15.81 229 ALA B C 1
ATOM 5029 O O . ALA B 1 229 ? 21.223 3.870 15.972 1.00 17.07 229 ALA B O 1
ATOM 5031 N N . ASP B 1 230 ? 19.411 2.626 15.379 1.00 15.75 230 ASP B N 1
ATOM 5032 C CA . ASP B 1 230 ? 19.303 1.857 16.646 1.00 15.77 230 ASP B CA 1
ATOM 5033 C C . ASP B 1 230 ? 19.554 0.386 16.323 1.00 15.21 230 ASP B C 1
ATOM 5034 O O . ASP B 1 230 ? 19.196 -0.445 17.154 1.00 15.52 230 ASP B O 1
ATOM 5039 N N . LEU B 1 231 ? 20.211 0.095 15.191 1.00 13.67 231 LEU B N 1
ATOM 5040 C CA . LEU B 1 231 ? 20.695 -1.261 14.841 1.00 13.40 231 LEU B CA 1
ATOM 5041 C C . LEU B 1 231 ? 22.164 -1.184 14.418 1.00 12.19 231 LEU B C 1
ATOM 5042 O O . LEU B 1 231 ? 22.554 -0.190 13.799 1.00 11.47 231 LEU B O 1
ATOM 5047 N N . ILE B 1 232 ? 22.918 -2.235 14.739 1.00 11.87 232 ILE B N 1
ATOM 5048 C CA . ILE B 1 232 ? 24.329 -2.467 14.338 1.00 12.04 232 ILE B CA 1
ATOM 5049 C C . ILE B 1 232 ? 24.453 -3.919 13.879 1.00 12.68 232 ILE B C 1
ATOM 5050 O O . ILE B 1 232 ? 23.692 -4.785 14.374 1.00 12.66 232 ILE B O 1
ATOM 5055 N N . THR B 1 233 ? 25.389 -4.205 12.982 1.00 12.77 233 THR B N 1
ATOM 5056 C CA . THR B 1 233 ? 25.467 -5.535 12.327 1.00 14.24 233 THR B CA 1
ATOM 5057 C C . THR B 1 233 ? 26.134 -6.560 13.248 1.00 14.68 233 THR B C 1
ATOM 5058 O O . THR B 1 233 ? 25.927 -7.786 13.064 1.00 13.02 233 THR B O 1
ATOM 5062 N N . SER B 1 234 ? 26.993 -6.103 14.155 1.00 15.27 234 SER B N 1
ATOM 5063 C CA . SER B 1 234 ? 27.919 -7.002 14.883 1.00 14.44 234 SER B CA 1
ATOM 5064 C C . SER B 1 234 ? 28.268 -6.369 16.233 1.00 14.26 234 SER B C 1
ATOM 5065 O O . SER B 1 234 ? 28.344 -5.148 16.299 1.00 14.04 234 SER B O 1
ATOM 5068 N N . ASP B 1 235 ? 28.431 -7.171 17.283 1.00 14.43 235 ASP B N 1
ATOM 5069 C CA . ASP B 1 235 ? 28.947 -6.661 18.582 1.00 15.89 235 ASP B CA 1
ATOM 5070 C C . ASP B 1 235 ? 30.476 -6.827 18.660 1.00 14.89 235 ASP B C 1
ATOM 5071 O O . ASP B 1 235 ? 30.997 -6.834 19.792 1.00 14.26 235 ASP B O 1
ATOM 5076 N N . ILE B 1 236 ? 31.181 -6.907 17.527 1.00 14.03 236 ILE B N 1
ATOM 5077 C CA . ILE B 1 236 ? 32.600 -7.378 17.512 1.00 13.37 236 ILE B CA 1
ATOM 5078 C C . ILE B 1 236 ? 33.528 -6.334 18.135 1.00 13.22 236 ILE B C 1
ATOM 5079 O O . ILE B 1 236 ? 34.569 -6.724 18.704 1.00 13.77 236 ILE B O 1
ATOM 5084 N N . ASP B 1 237 ? 33.227 -5.054 17.954 1.00 13.45 237 ASP B N 1
ATOM 5085 C CA . ASP B 1 237 ? 34.130 -3.949 18.363 1.00 13.38 237 ASP B CA 1
ATOM 5086 C C . ASP B 1 237 ? 33.827 -3.546 19.798 1.00 12.60 237 ASP B C 1
ATOM 5087 O O . ASP B 1 237 ? 32.734 -3.047 20.080 1.00 12.46 237 ASP B O 1
ATOM 5092 N N . PRO B 1 238 ? 34.810 -3.723 20.713 1.00 12.80 238 PRO B N 1
ATOM 5093 C CA . PRO B 1 238 ? 34.678 -3.301 22.104 1.00 13.12 238 PRO B CA 1
ATOM 5094 C C . PRO B 1 238 ? 34.182 -1.860 22.294 1.00 13.60 238 PRO B C 1
ATOM 5095 O O . PRO B 1 238 ? 33.404 -1.657 23.182 1.00 14.36 238 PRO B O 1
ATOM 5099 N N . VAL B 1 239 ? 34.564 -0.897 21.461 1.00 13.69 239 VAL B N 1
ATOM 5100 C CA . VAL B 1 239 ? 34.142 0.516 21.699 1.00 14.72 239 VAL B CA 1
ATOM 5101 C C . VAL B 1 239 ? 32.629 0.653 21.473 1.00 15.47 239 VAL B C 1
ATOM 5102 O O . VAL B 1 239 ? 32.053 1.676 21.903 1.00 16.01 239 VAL B O 1
ATOM 5106 N N . ASP B 1 240 ? 31.978 -0.331 20.843 1.00 15.46 240 ASP B N 1
ATOM 5107 C CA . ASP B 1 240 ? 30.528 -0.272 20.526 1.00 15.80 240 ASP B CA 1
ATOM 5108 C C . ASP B 1 240 ? 29.682 -0.909 21.638 1.00 17.05 240 ASP B C 1
ATOM 5109 O O . ASP B 1 240 ? 28.452 -0.664 21.627 1.00 16.44 240 ASP B O 1
ATOM 5114 N N . LYS B 1 241 ? 30.275 -1.637 22.594 1.00 20.14 241 LYS B N 1
ATOM 5115 C CA . LYS B 1 241 ? 29.490 -2.474 23.542 1.00 22.39 241 LYS B CA 1
ATOM 5116 C C . LYS B 1 241 ? 28.661 -1.546 24.434 1.00 20.65 241 LYS B C 1
ATOM 5117 O O . LYS B 1 241 ? 27.527 -1.928 24.750 1.00 18.36 241 LYS B O 1
ATOM 5123 N N . ALA B 1 242 ? 29.130 -0.319 24.686 1.00 19.22 242 ALA B N 1
ATOM 5124 C CA . ALA B 1 242 ? 28.426 0.706 25.496 1.00 19.17 242 ALA B CA 1
ATOM 5125 C C . ALA B 1 242 ? 27.035 0.987 24.925 1.00 18.16 242 ALA B C 1
ATOM 5126 O O . ALA B 1 242 ? 26.168 1.463 25.681 1.00 17.96 242 ALA B O 1
ATOM 5128 N N . PHE B 1 243 ? 26.843 0.808 23.612 1.00 15.77 243 PHE B N 1
ATOM 5129 C CA . PHE B 1 243 ? 25.601 1.223 22.913 1.00 14.88 243 PHE B CA 1
ATOM 5130 C C . PHE B 1 243 ? 24.727 -0.007 22.638 1.00 13.79 243 PHE B C 1
ATOM 5131 O O . PHE B 1 243 ? 23.522 0.181 22.471 1.00 14.07 243 PHE B O 1
ATOM 5139 N N . ILE B 1 244 ? 25.301 -1.215 22.643 1.00 13.12 244 ILE B N 1
ATOM 5140 C CA . ILE B 1 244 ? 24.611 -2.492 22.274 1.00 12.70 244 ILE B CA 1
ATOM 5141 C C . ILE B 1 244 ? 23.782 -2.978 23.465 1.00 12.66 244 ILE B C 1
ATOM 5142 O O . ILE B 1 244 ? 24.327 -3.085 24.549 1.00 13.12 244 ILE B O 1
ATOM 5147 N N . THR B 1 245 ? 22.484 -3.225 23.286 1.00 12.25 245 THR B N 1
ATOM 5148 C CA . THR B 1 245 ? 21.592 -3.586 24.423 1.00 11.36 245 THR B CA 1
ATOM 5149 C C . THR B 1 245 ? 21.635 -5.076 24.723 1.00 11.10 245 THR B C 1
ATOM 5150 O O . THR B 1 245 ? 21.360 -5.413 25.892 1.00 11.06 245 THR B O 1
ATOM 5154 N N . GLY B 1 246 ? 21.940 -5.917 23.734 1.00 11.13 246 GLY B N 1
ATOM 5155 C CA . GLY B 1 246 ? 21.851 -7.380 23.838 1.00 11.61 246 GLY B CA 1
ATOM 5156 C C . GLY B 1 246 ? 20.634 -7.897 23.100 1.00 12.01 246 GLY B C 1
ATOM 5157 O O . GLY B 1 246 ? 20.675 -9.047 22.691 1.00 13.07 246 GLY B O 1
ATOM 5158 N N . GLU B 1 247 ? 19.601 -7.073 22.903 1.00 12.99 247 GLU B N 1
ATOM 5159 C CA . GLU B 1 247 ? 18.404 -7.423 22.092 1.00 13.82 247 GLU B CA 1
ATOM 5160 C C . GLU B 1 247 ? 18.791 -7.629 20.625 1.00 15.08 247 GLU B C 1
ATOM 5161 O O . GLU B 1 247 ? 19.569 -6.803 20.098 1.00 13.90 247 GLU B O 1
ATOM 5167 N N . ARG B 1 248 ? 18.254 -8.670 19.973 1.00 15.30 248 ARG B N 1
ATOM 5168 C CA . ARG B 1 248 ? 18.526 -8.916 18.530 1.00 16.01 248 ARG B CA 1
ATOM 5169 C C . ARG B 1 248 ? 17.228 -8.945 17.723 1.00 15.77 248 ARG B C 1
ATOM 5170 O O . ARG B 1 248 ? 16.172 -9.085 18.296 1.00 16.49 248 ARG B O 1
ATOM 5178 N N . THR B 1 249 ? 17.332 -8.716 16.422 1.00 17.76 249 THR B N 1
ATOM 5179 C CA . THR B 1 249 ? 16.203 -8.766 15.459 1.00 18.32 249 THR B CA 1
ATOM 5180 C C . THR B 1 249 ? 16.195 -10.144 14.805 1.00 19.22 249 THR B C 1
ATOM 5181 O O . THR B 1 249 ? 17.223 -10.816 14.766 1.00 18.53 249 THR B O 1
ATOM 5185 N N . PRO B 1 250 ? 15.057 -10.587 14.221 1.00 20.33 250 PRO B N 1
ATOM 5186 C CA . PRO B 1 250 ? 15.020 -11.863 13.502 1.00 20.88 250 PRO B CA 1
ATOM 5187 C C . PRO B 1 250 ? 16.187 -12.043 12.523 1.00 21.68 250 PRO B C 1
ATOM 5188 O O . PRO B 1 250 ? 16.573 -13.175 12.298 1.00 23.77 250 PRO B O 1
ATOM 5192 N N . GLU B 1 251 ? 16.732 -10.948 11.975 1.00 21.74 251 GLU B N 1
ATOM 5193 C CA . GLU B 1 251 ? 17.817 -10.953 10.949 1.00 21.39 251 GLU B CA 1
ATOM 5194 C C . GLU B 1 251 ? 19.207 -11.149 11.581 1.00 20.18 251 GLU B C 1
ATOM 5195 O O . GLU B 1 251 ? 20.201 -11.351 10.824 1.00 19.23 251 GLU B O 1
ATOM 5201 N N . GLY B 1 252 ? 19.329 -10.973 12.899 1.00 20.62 252 GLY B N 1
ATOM 5202 C CA . GLY B 1 252 ? 20.639 -11.086 13.573 1.00 20.32 252 GLY B CA 1
ATOM 5203 C C . GLY B 1 252 ? 21.259 -9.734 13.899 1.00 19.14 252 GLY B C 1
ATOM 5204 O O . GLY B 1 252 ? 22.382 -9.709 14.442 1.00 17.25 252 GLY B O 1
ATOM 5205 N N . PHE B 1 253 ? 20.559 -8.639 13.623 1.00 17.96 253 PHE B N 1
ATOM 5206 C CA . PHE B 1 253 ? 21.047 -7.287 13.974 1.00 16.74 253 PHE B CA 1
ATOM 5207 C C . PHE B 1 253 ? 20.861 -7.077 15.484 1.00 16.78 253 PHE B C 1
ATOM 5208 O O . PHE B 1 253 ? 19.837 -7.535 16.084 1.00 16.20 253 PHE B O 1
ATOM 5216 N N . TYR B 1 254 ? 21.815 -6.353 16.068 1.00 14.96 254 TYR B N 1
ATOM 5217 C CA . TYR B 1 254 ? 21.837 -5.928 17.482 1.00 13.63 254 TYR B CA 1
ATOM 5218 C C . TYR B 1 254 ? 21.189 -4.547 17.616 1.00 13.71 254 TYR B C 1
ATOM 5219 O O . TYR B 1 254 ? 21.598 -3.579 16.902 1.00 12.50 254 TYR B O 1
ATOM 5228 N N . ARG B 1 255 ? 20.227 -4.431 18.535 1.00 13.73 255 ARG B N 1
ATOM 5229 C CA . ARG B 1 255 ? 19.655 -3.121 18.945 1.00 14.70 255 ARG B CA 1
ATOM 5230 C C . ARG B 1 255 ? 20.740 -2.332 19.689 1.00 13.68 255 ARG B C 1
ATOM 5231 O O . ARG B 1 255 ? 21.575 -2.950 20.429 1.00 12.61 255 ARG B O 1
ATOM 5239 N N . THR B 1 256 ? 20.762 -1.020 19.465 1.00 13.73 256 THR B N 1
ATOM 5240 C CA . THR B 1 256 ? 21.658 -0.063 20.151 1.00 13.77 256 THR B CA 1
ATOM 5241 C C . THR B 1 256 ? 20.835 1.089 20.721 1.00 14.27 256 THR B C 1
ATOM 5242 O O . THR B 1 256 ? 19.693 1.250 20.305 1.00 13.60 256 THR B O 1
ATOM 5246 N N . ASN B 1 257 ? 21.437 1.859 21.638 1.00 14.76 257 ASN B N 1
ATOM 5247 C CA . ASN B 1 257 ? 20.873 3.109 22.198 1.00 14.97 257 ASN B CA 1
ATOM 5248 C C . ASN B 1 257 ? 21.240 4.252 21.259 1.00 14.57 257 ASN B C 1
ATOM 5249 O O . ASN B 1 257 ? 22.374 4.760 21.330 1.00 13.99 257 ASN B O 1
ATOM 5254 N N . ALA B 1 258 ? 20.319 4.596 20.376 1.00 14.85 258 ALA B N 1
ATOM 5255 C CA . ALA B 1 258 ? 20.514 5.659 19.372 1.00 15.94 258 ALA B CA 1
ATOM 5256 C C . ALA B 1 258 ? 20.466 7.019 20.073 1.00 15.88 258 ALA B C 1
ATOM 5257 O O . ALA B 1 258 ? 19.881 7.126 21.136 1.00 14.84 258 ALA B O 1
ATOM 5259 N N . GLY B 1 259 ? 21.138 8.010 19.507 1.00 15.39 259 GLY B N 1
ATOM 5260 C CA . GLY B 1 259 ? 21.048 9.404 19.958 1.00 15.26 259 GLY B CA 1
ATOM 5261 C C . GLY B 1 259 ? 22.392 10.096 19.843 1.00 14.52 259 GLY B C 1
ATOM 5262 O O . GLY B 1 259 ? 23.354 9.512 19.325 1.00 13.90 259 GLY B O 1
ATOM 5263 N N . LEU B 1 260 ? 22.474 11.289 20.385 1.00 15.20 260 LEU B N 1
ATOM 5264 C CA . LEU B 1 260 ? 23.650 12.148 20.183 1.00 16.40 260 LEU B CA 1
ATOM 5265 C C . LEU B 1 260 ? 24.914 11.525 20.789 1.00 14.64 260 LEU B C 1
ATOM 5266 O O . LEU B 1 260 ? 25.995 11.736 20.192 1.00 13.06 260 LEU B O 1
ATOM 5271 N N . ASP B 1 261 ? 24.812 10.803 21.909 1.00 13.98 261 ASP B N 1
ATOM 5272 C CA . ASP B 1 261 ? 25.983 10.105 22.500 1.00 14.60 261 ASP B CA 1
ATOM 5273 C C . ASP B 1 261 ? 26.582 9.129 21.468 1.00 12.41 261 ASP B C 1
ATOM 5274 O O . ASP B 1 261 ? 27.817 9.054 21.361 1.00 11.22 261 ASP B O 1
ATOM 5279 N N . GLN B 1 262 ? 25.755 8.326 20.798 1.00 10.74 262 GLN B N 1
ATOM 5280 C CA . GLN B 1 262 ? 26.240 7.272 19.870 1.00 10.02 262 GLN B CA 1
ATOM 5281 C C . GLN B 1 262 ? 26.886 7.978 18.669 1.00 9.56 262 GLN B C 1
ATOM 5282 O O . GLN B 1 262 ? 27.948 7.554 18.244 1.00 9.40 262 GLN B O 1
ATOM 5288 N N . ALA B 1 263 ? 26.279 9.069 18.203 1.00 9.96 263 ALA B N 1
ATOM 5289 C CA . ALA B 1 263 ? 26.764 9.896 17.075 1.00 9.96 263 ALA B CA 1
ATOM 5290 C C . ALA B 1 263 ? 28.103 10.539 17.455 1.00 10.06 263 ALA B C 1
ATOM 5291 O O . ALA B 1 263 ? 29.017 10.522 16.642 1.00 9.93 263 ALA B O 1
ATOM 5293 N N . ILE B 1 264 ? 28.216 11.058 18.679 1.00 10.42 264 ILE B N 1
ATOM 5294 C CA . ILE B 1 264 ? 29.477 11.722 19.147 1.00 10.40 264 ILE B CA 1
ATOM 5295 C C . ILE B 1 264 ? 30.595 10.679 19.161 1.00 9.78 264 ILE B C 1
ATOM 5296 O O . ILE B 1 264 ? 31.725 10.987 18.696 1.00 9.46 264 ILE B O 1
ATOM 5301 N N . ALA B 1 265 ? 30.305 9.469 19.629 1.00 9.25 265 ALA B N 1
ATOM 5302 C CA . ALA B 1 265 ? 31.289 8.362 19.673 1.00 9.11 265 ALA B CA 1
ATOM 5303 C C . ALA B 1 265 ? 31.804 8.088 18.258 1.00 9.55 265 ALA B C 1
ATOM 5304 O O . ALA B 1 265 ? 33.039 7.963 18.080 1.00 10.13 265 ALA B O 1
ATOM 5306 N N . ARG B 1 266 ? 30.902 8.019 17.280 1.00 9.78 266 ARG B N 1
ATOM 5307 C CA . ARG B 1 266 ? 31.272 7.724 15.868 1.00 10.18 266 ARG B CA 1
ATOM 5308 C C . ARG B 1 266 ? 32.067 8.904 15.288 1.00 10.37 266 ARG B C 1
ATOM 5309 O O . ARG B 1 266 ? 33.099 8.665 14.589 1.00 11.23 266 ARG B O 1
ATOM 5317 N N . GLY B 1 267 ? 31.588 10.125 15.524 1.00 10.69 267 GLY B N 1
ATOM 5318 C CA . GLY B 1 267 ? 32.265 11.356 15.082 1.00 10.59 267 GLY B CA 1
ATOM 5319 C C . GLY B 1 267 ? 33.699 11.411 15.583 1.00 10.91 267 GLY B C 1
ATOM 5320 O O . GLY B 1 267 ? 34.595 11.681 14.765 1.00 9.98 267 GLY B O 1
ATOM 5321 N N . LEU B 1 268 ? 33.921 11.159 16.884 1.00 11.00 268 LEU B N 1
ATOM 5322 C CA . LEU B 1 268 ? 35.283 11.139 17.483 1.00 11.32 268 LEU B CA 1
ATOM 5323 C C . LEU B 1 268 ? 36.099 10.035 16.830 1.00 11.64 268 LEU B C 1
ATOM 5324 O O . LEU B 1 268 ? 37.282 10.267 16.556 1.00 13.54 268 LEU B O 1
ATOM 5329 N N . ALA B 1 269 ? 35.501 8.883 16.551 1.00 11.46 269 ALA B N 1
ATOM 5330 C CA . ALA B 1 269 ? 36.247 7.735 16.006 1.00 10.43 269 ALA B CA 1
ATOM 5331 C C . ALA B 1 269 ? 36.665 8.046 14.566 1.00 9.91 269 ALA B C 1
ATOM 5332 O O . ALA B 1 269 ? 37.797 7.648 14.149 1.00 9.38 269 ALA B O 1
ATOM 5334 N N . TYR B 1 270 ? 35.829 8.773 13.826 1.00 9.09 270 TYR B N 1
ATOM 5335 C CA . TYR B 1 270 ? 36.058 9.009 12.370 1.00 8.53 270 TYR B CA 1
ATOM 5336 C C . TYR B 1 270 ? 36.965 10.233 12.137 1.00 8.74 270 TYR B C 1
ATOM 5337 O O . TYR B 1 270 ? 37.581 10.324 11.037 1.00 8.26 270 TYR B O 1
ATOM 5346 N N . ALA B 1 271 ? 37.001 11.181 13.069 1.00 8.67 271 ALA B N 1
ATOM 5347 C CA . ALA B 1 271 ? 37.683 12.492 12.912 1.00 9.50 271 ALA B CA 1
ATOM 5348 C C . ALA B 1 271 ? 39.107 12.343 12.359 1.00 9.66 271 ALA B C 1
ATOM 5349 O O . ALA B 1 271 ? 39.483 13.093 11.464 1.00 10.89 271 ALA B O 1
ATOM 5351 N N . PRO B 1 272 ? 39.964 11.431 12.859 1.00 9.34 272 PRO B N 1
ATOM 5352 C CA . PRO B 1 272 ? 41.345 11.352 12.371 1.00 9.54 272 PRO B CA 1
ATOM 5353 C C . PRO B 1 272 ? 41.484 10.849 10.928 1.00 9.86 272 PRO B C 1
ATOM 5354 O O . PRO B 1 272 ? 42.594 10.962 10.365 1.00 9.61 272 PRO B O 1
ATOM 5358 N N . TYR B 1 273 ? 40.392 10.300 10.394 1.00 9.66 273 TYR B N 1
ATOM 5359 C CA . TYR B 1 273 ? 40.331 9.567 9.099 1.00 9.92 273 TYR B CA 1
ATOM 5360 C C . TYR B 1 273 ? 39.542 10.346 8.049 1.00 9.94 273 TYR B C 1
ATOM 5361 O O . TYR B 1 273 ? 39.328 9.811 6.933 1.00 11.42 273 TYR B O 1
ATOM 5370 N N . ALA B 1 274 ? 39.152 11.577 8.348 1.00 9.60 274 ALA B N 1
ATOM 5371 C CA . ALA B 1 274 ? 38.234 12.366 7.504 1.00 9.47 274 ALA B CA 1
ATOM 5372 C C . ALA B 1 274 ? 38.597 13.853 7.611 1.00 9.52 274 ALA B C 1
ATOM 5373 O O . ALA B 1 274 ? 39.109 14.290 8.661 1.00 10.61 274 ALA B O 1
ATOM 5375 N N . ASP B 1 275 ? 38.346 14.623 6.562 1.00 9.33 275 ASP B N 1
ATOM 5376 C CA . ASP B 1 275 ? 38.622 16.084 6.554 1.00 9.12 275 ASP B CA 1
ATOM 5377 C C . ASP B 1 275 ? 37.423 16.835 7.112 1.00 9.23 275 ASP B C 1
ATOM 5378 O O . ASP B 1 275 ? 37.621 17.957 7.630 1.00 9.46 275 ASP B O 1
ATOM 5383 N N . LEU B 1 276 ? 36.212 16.286 6.945 1.00 9.24 276 LEU B N 1
ATOM 5384 C CA . LEU B 1 276 ? 34.995 16.854 7.583 1.00 9.09 276 LEU B CA 1
ATOM 5385 C C . LEU B 1 276 ? 34.198 15.734 8.236 1.00 9.18 276 LEU B C 1
ATOM 5386 O O . LEU B 1 276 ? 34.221 14.605 7.711 1.00 8.40 276 LEU B O 1
ATOM 5391 N N . VAL B 1 277 ? 33.539 16.042 9.347 1.00 9.20 277 VAL B N 1
ATOM 5392 C CA . VAL B 1 277 ? 32.621 15.097 10.036 1.00 10.39 277 VAL B CA 1
ATOM 5393 C C . VAL B 1 277 ? 31.203 15.626 9.927 1.00 10.01 277 VAL B C 1
ATOM 5394 O O . VAL B 1 277 ? 30.982 16.849 10.110 1.00 10.14 277 VAL B O 1
ATOM 5398 N N . TRP B 1 278 ? 30.266 14.709 9.710 1.00 10.18 278 TRP B N 1
ATOM 5399 C CA . TRP B 1 278 ? 28.843 15.016 9.439 1.00 10.15 278 TRP B CA 1
ATOM 5400 C C . TRP B 1 278 ? 27.954 14.092 10.263 1.00 11.12 278 TRP B C 1
ATOM 5401 O O . TRP B 1 278 ? 28.078 12.854 10.128 1.00 11.32 278 TRP B O 1
ATOM 5412 N N . CYS B 1 279 ? 27.073 14.699 11.051 1.00 11.63 279 CYS B N 1
ATOM 5413 C CA . CYS B 1 279 ? 26.095 14.029 11.925 1.00 12.45 279 CYS B CA 1
ATOM 5414 C C . CYS B 1 279 ? 24.691 14.231 11.350 1.00 12.73 279 CYS B C 1
ATOM 5415 O O . CYS B 1 279 ? 24.194 15.363 11.404 1.00 13.09 279 CYS B O 1
ATOM 5418 N N . GLU B 1 280 ? 24.085 13.182 10.791 1.00 14.24 280 GLU B N 1
ATOM 5419 C CA . GLU B 1 280 ? 22.654 13.214 10.359 1.00 14.71 280 GLU B CA 1
ATOM 5420 C C . GLU B 1 280 ? 21.803 13.425 11.607 1.00 14.60 280 GLU B C 1
ATOM 5421 O O . GLU B 1 280 ? 22.153 12.834 12.629 1.00 14.54 280 GLU B O 1
ATOM 5427 N N . THR B 1 281 ? 20.766 14.268 11.514 1.00 15.18 281 THR B N 1
ATOM 5428 C CA . THR B 1 281 ? 19.893 14.688 12.649 1.00 15.20 281 THR B CA 1
ATOM 5429 C C . THR B 1 281 ? 18.444 14.470 12.207 1.00 15.58 281 THR B C 1
ATOM 5430 O O . THR B 1 281 ? 18.201 14.316 10.999 1.00 13.95 281 THR B O 1
ATOM 5434 N N . SER B 1 282 ? 17.496 14.477 13.126 1.00 14.70 282 SER B N 1
ATOM 5435 C CA . SER B 1 282 ? 16.081 14.222 12.770 1.00 15.57 282 SER B CA 1
ATOM 5436 C C . SER B 1 282 ? 15.349 15.564 12.713 1.00 15.43 282 SER B C 1
ATOM 5437 O O . SER B 1 282 ? 14.179 15.583 12.325 1.00 14.81 282 SER B O 1
ATOM 5440 N N . GLU B 1 283 ? 16.048 16.659 13.021 1.00 15.55 283 GLU B N 1
ATOM 5441 C CA . GLU B 1 283 ? 15.521 18.035 12.826 1.00 16.55 283 GLU B CA 1
ATOM 5442 C C . GLU B 1 283 ? 16.652 19.061 12.856 1.00 14.06 283 GLU B C 1
ATOM 5443 O O . GLU B 1 283 ? 17.765 18.771 13.269 1.00 12.86 283 GLU B O 1
ATOM 5449 N N . PRO B 1 284 ? 16.400 20.294 12.392 1.00 13.45 284 PRO B N 1
ATOM 5450 C CA . PRO B 1 284 ? 17.418 21.342 12.391 1.00 13.68 284 PRO B CA 1
ATOM 5451 C C . PRO B 1 284 ? 17.386 22.014 13.769 1.00 14.28 284 PRO B C 1
ATOM 5452 O O . PRO B 1 284 ? 16.618 22.936 13.949 1.00 15.23 284 PRO B O 1
ATOM 5456 N N . ASN B 1 285 ? 18.138 21.457 14.711 1.00 14.19 285 ASN B N 1
ATOM 5457 C CA . ASN B 1 285 ? 18.146 21.868 16.131 1.00 15.87 285 ASN B CA 1
ATOM 5458 C C . ASN B 1 285 ? 19.516 22.488 16.419 1.00 15.52 285 ASN B C 1
ATOM 5459 O O . ASN B 1 285 ? 20.524 21.788 16.365 1.00 16.01 285 ASN B O 1
ATOM 5464 N N . LEU B 1 286 ? 19.535 23.782 16.682 1.00 17.10 286 LEU B N 1
ATOM 5465 C CA . LEU B 1 286 ? 20.767 24.551 16.978 1.00 17.04 286 LEU B CA 1
ATOM 5466 C C . LEU B 1 286 ? 21.477 23.962 18.189 1.00 17.05 286 LEU B C 1
ATOM 5467 O O . LEU B 1 286 ? 22.713 23.818 18.118 1.00 17.18 286 LEU B O 1
ATOM 5472 N N . GLU B 1 287 ? 20.756 23.648 19.264 1.00 17.77 287 GLU B N 1
ATOM 5473 C CA . GLU B 1 287 ? 21.421 23.152 20.497 1.00 19.45 287 GLU B CA 1
ATOM 5474 C C . GLU B 1 287 ? 22.109 21.825 20.175 1.00 17.43 287 GLU B C 1
ATOM 5475 O O . GLU B 1 287 ? 23.247 21.635 20.593 1.00 15.90 287 GLU B O 1
ATOM 5481 N N . ASP B 1 288 ? 21.430 20.912 19.487 1.00 16.41 288 ASP B N 1
ATOM 5482 C CA . ASP B 1 288 ? 22.022 19.582 19.174 1.00 16.66 288 ASP B CA 1
ATOM 5483 C C . ASP B 1 288 ? 23.264 19.780 18.303 1.00 13.98 288 ASP B C 1
ATOM 5484 O O . ASP B 1 288 ? 24.283 19.098 18.553 1.00 12.83 288 ASP B O 1
ATOM 5489 N N . ALA B 1 289 ? 23.188 20.688 17.324 1.00 13.02 289 ALA B N 1
ATOM 5490 C CA . ALA B 1 289 ? 24.313 20.972 16.416 1.00 12.83 289 ALA B CA 1
ATOM 5491 C C . ALA B 1 289 ? 25.479 21.528 17.240 1.00 12.88 289 ALA B C 1
ATOM 5492 O O . ALA B 1 289 ? 26.610 21.128 16.994 1.00 12.77 289 ALA B O 1
ATOM 5494 N N . LYS B 1 290 ? 25.214 22.472 18.141 1.00 14.94 290 LYS B N 1
ATOM 5495 C CA . LYS B 1 290 ? 26.259 23.022 19.060 1.00 15.77 290 LYS B CA 1
ATOM 5496 C C . LYS B 1 290 ? 26.865 21.870 19.885 1.00 14.55 290 LYS B C 1
ATOM 5497 O O . LYS B 1 290 ? 28.106 21.805 20.017 1.00 13.90 290 LYS B O 1
ATOM 5503 N N . ARG B 1 291 ? 26.032 20.983 20.432 1.00 15.04 291 ARG B N 1
ATOM 5504 C CA . ARG B 1 291 ? 26.498 19.923 21.368 1.00 15.81 291 ARG B CA 1
ATOM 5505 C C . ARG B 1 291 ? 27.425 18.981 20.608 1.00 13.29 291 ARG B C 1
ATOM 5506 O O . ARG B 1 291 ? 28.465 18.573 21.152 1.00 11.02 291 ARG B O 1
ATOM 5514 N N . PHE B 1 292 ? 27.041 18.628 19.380 1.00 11.27 292 PHE B N 1
ATOM 5515 C CA . PHE B 1 292 ? 27.881 17.763 18.531 1.00 10.78 292 PHE B CA 1
ATOM 5516 C C . PHE B 1 292 ? 29.228 18.455 18.249 1.00 10.14 292 PHE B C 1
ATOM 5517 O O . PHE B 1 292 ? 30.264 17.822 18.383 1.00 9.58 292 PHE B O 1
ATOM 5525 N N . ALA B 1 293 ? 29.217 19.710 17.817 1.00 10.68 293 ALA B N 1
ATOM 5526 C CA . ALA B 1 293 ? 30.450 20.444 17.461 1.00 11.08 293 ALA B CA 1
ATOM 5527 C C . ALA B 1 293 ? 31.376 20.519 18.689 1.00 11.31 293 ALA B C 1
ATOM 5528 O O . ALA B 1 293 ? 32.579 20.244 18.577 1.00 12.02 293 ALA B O 1
ATOM 5530 N N . ASP B 1 294 ? 30.822 20.836 19.850 1.00 11.97 294 ASP B N 1
ATOM 5531 C CA . ASP B 1 294 ? 31.593 20.995 21.108 1.00 12.10 294 ASP B CA 1
ATOM 5532 C C . ASP B 1 294 ? 32.214 19.654 21.492 1.00 11.66 294 ASP B C 1
ATOM 5533 O O . ASP B 1 294 ? 33.374 19.663 21.867 1.00 12.27 294 ASP B O 1
ATOM 5538 N N . ALA B 1 295 ? 31.510 18.523 21.331 1.00 12.51 295 ALA B N 1
ATOM 5539 C CA . ALA B 1 295 ? 32.066 17.186 21.661 1.00 12.57 295 ALA B CA 1
ATOM 5540 C C . ALA B 1 295 ? 33.193 16.810 20.685 1.00 12.41 295 ALA B C 1
ATOM 5541 O O . ALA B 1 295 ? 34.190 16.208 21.112 1.00 12.05 295 ALA B O 1
ATOM 5543 N N . ILE B 1 296 ? 33.104 17.189 19.415 1.00 12.15 296 ILE B N 1
ATOM 5544 C CA . ILE B 1 296 ? 34.192 16.843 18.458 1.00 11.74 296 ILE B CA 1
ATOM 5545 C C . ILE B 1 296 ? 35.406 17.725 18.779 1.00 12.14 296 ILE B C 1
ATOM 5546 O O . ILE B 1 296 ? 36.546 17.212 18.807 1.00 11.55 296 ILE B O 1
ATOM 5551 N N . HIS B 1 297 ? 35.166 19.009 19.007 1.00 12.82 297 HIS B N 1
ATOM 5552 C CA . HIS B 1 297 ? 36.227 20.037 19.133 1.00 14.85 297 HIS B CA 1
ATOM 5553 C C . HIS B 1 297 ? 37.035 19.836 20.432 1.00 17.05 297 HIS B C 1
ATOM 5554 O O . HIS B 1 297 ? 38.182 20.322 20.485 1.00 16.20 297 HIS B O 1
ATOM 5561 N N . LYS B 1 298 ? 36.464 19.132 21.418 1.00 20.07 298 LYS B N 1
ATOM 5562 C CA . LYS B 1 298 ? 37.119 18.770 22.699 1.00 22.05 298 LYS B CA 1
ATOM 5563 C C . LYS B 1 298 ? 38.374 17.969 22.382 1.00 22.43 298 LYS B C 1
ATOM 5564 O O . LYS B 1 298 ? 39.389 18.202 23.066 1.00 22.53 298 LYS B O 1
ATOM 5570 N N . GLU B 1 299 ? 38.302 17.079 21.382 1.00 20.51 299 GLU B N 1
ATOM 5571 C CA . GLU B 1 299 ? 39.408 16.169 20.977 1.00 21.09 299 GLU B CA 1
ATOM 5572 C C . GLU B 1 299 ? 40.080 16.650 19.681 1.00 20.70 299 GLU B C 1
ATOM 5573 O O . GLU B 1 299 ? 41.284 16.345 19.458 1.00 19.41 299 GLU B O 1
ATOM 5579 N N . HIS B 1 300 ? 39.344 17.343 18.814 1.00 18.16 300 HIS B N 1
ATOM 5580 C CA . HIS B 1 300 ? 39.872 17.780 17.499 1.00 17.77 300 HIS B CA 1
ATOM 5581 C C . HIS B 1 300 ? 39.524 19.246 17.308 1.00 17.47 300 HIS B C 1
ATOM 5582 O O . HIS B 1 300 ? 38.565 19.574 16.619 1.00 16.63 300 HIS B O 1
ATOM 5589 N N . PRO B 1 301 ? 40.274 20.174 17.942 1.00 17.38 301 PRO B N 1
ATOM 5590 C CA . PRO B 1 301 ? 39.951 21.597 17.859 1.00 17.62 301 PRO B CA 1
ATOM 5591 C C . PRO B 1 301 ? 39.997 22.099 16.406 1.00 17.73 301 PRO B C 1
ATOM 5592 O O . PRO B 1 301 ? 40.870 21.696 15.644 1.00 15.74 301 PRO B O 1
ATOM 5596 N N . GLY B 1 302 ? 38.996 22.911 16.050 1.00 16.92 302 GLY B N 1
ATOM 5597 C CA . GLY B 1 302 ? 38.862 23.514 14.712 1.00 17.36 302 GLY B CA 1
ATOM 5598 C C . GLY B 1 302 ? 38.498 22.514 13.626 1.00 15.37 302 GLY B C 1
ATOM 5599 O O . GLY B 1 302 ? 38.545 22.914 12.434 1.00 17.55 302 GLY B O 1
ATOM 5600 N N . LYS B 1 303 ? 38.159 21.273 13.969 1.00 13.74 303 LYS B N 1
ATOM 5601 C CA . LYS B 1 303 ? 37.696 20.265 12.968 1.00 12.56 303 LYS B CA 1
ATOM 5602 C C . LYS B 1 303 ? 36.539 20.829 12.139 1.00 11.63 303 LYS B C 1
ATOM 5603 O O . LYS B 1 303 ? 35.565 21.297 12.722 1.00 11.32 303 LYS B O 1
ATOM 5609 N N . LEU B 1 304 ? 36.644 20.768 10.811 1.00 10.67 304 LEU B N 1
ATOM 5610 C CA . LEU B 1 304 ? 35.574 21.223 9.906 1.00 10.64 304 LEU B CA 1
ATOM 5611 C C . LEU B 1 304 ? 34.434 20.217 9.985 1.00 9.94 304 LEU B C 1
ATOM 5612 O O . LEU B 1 304 ? 34.713 18.986 10.067 1.00 9.44 304 LEU B O 1
ATOM 5617 N N . LEU B 1 305 ? 33.212 20.741 9.978 1.00 9.23 305 LEU B N 1
ATOM 5618 C CA . LEU B 1 305 ? 31.980 19.939 10.113 1.00 9.44 305 LEU B CA 1
ATOM 5619 C C . LEU B 1 305 ? 31.105 20.228 8.908 1.00 8.86 305 LEU B C 1
ATOM 5620 O O . LEU B 1 305 ? 31.196 21.331 8.357 1.00 8.52 305 LEU B O 1
ATOM 5625 N N . ALA B 1 306 ? 30.330 19.248 8.484 1.00 8.62 306 ALA B N 1
ATOM 5626 C CA . ALA B 1 306 ? 29.331 19.437 7.410 1.00 8.61 306 ALA B CA 1
ATOM 5627 C C . ALA B 1 306 ? 27.947 19.264 8.032 1.00 8.30 306 ALA B C 1
ATOM 5628 O O . ALA B 1 306 ? 27.816 18.422 8.925 1.00 8.26 306 ALA B O 1
ATOM 5630 N N . TYR B 1 307 ? 26.968 20.021 7.550 1.00 8.57 307 TYR B N 1
ATOM 5631 C CA . TYR B 1 307 ? 25.549 19.972 7.976 1.00 8.54 307 TYR B CA 1
ATOM 5632 C C . TYR B 1 307 ? 24.618 19.845 6.767 1.00 8.50 307 TYR B C 1
ATOM 5633 O O . TYR B 1 307 ? 24.647 20.692 5.817 1.00 8.83 307 TYR B O 1
ATOM 5642 N N . ASN B 1 308 ? 23.754 18.828 6.839 1.00 8.29 308 ASN B N 1
ATOM 5643 C CA . ASN B 1 308 ? 22.657 18.585 5.876 1.00 8.75 308 ASN B CA 1
ATOM 5644 C C . ASN B 1 308 ? 21.467 19.460 6.248 1.00 8.51 308 ASN B C 1
ATOM 5645 O O . ASN B 1 308 ? 20.766 19.082 7.196 1.00 8.67 308 ASN B O 1
ATOM 5650 N N . CYS B 1 309 ? 21.237 2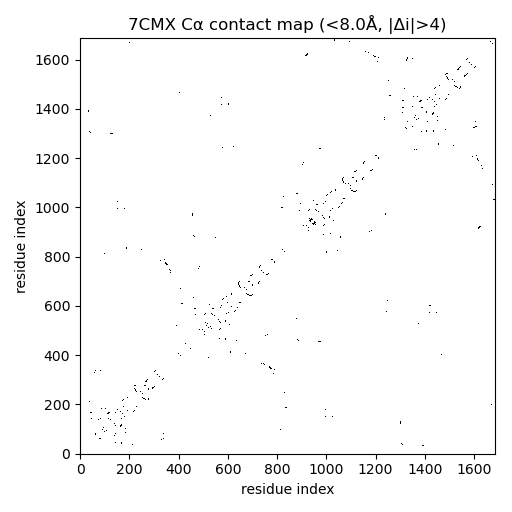0.565 5.524 1.00 9.13 309 CYS B N 1
ATOM 5651 C CA . CYS B 1 309 ? 19.988 21.365 5.632 1.00 9.63 309 CYS B CA 1
ATOM 5652 C C . CYS B 1 309 ? 18.872 20.663 4.847 1.00 9.42 309 CYS B C 1
ATOM 5653 O O . CYS B 1 309 ? 18.559 21.085 3.711 1.00 10.30 309 CYS B O 1
ATOM 5656 N N . SER B 1 310 ? 18.295 19.618 5.436 1.00 9.30 310 SER B N 1
ATOM 5657 C CA . SER B 1 310 ? 17.557 18.546 4.711 1.00 9.40 310 SER B CA 1
ATOM 5658 C C . SER B 1 310 ? 16.151 18.993 4.378 1.00 9.01 310 SER B C 1
ATOM 5659 O O . SER B 1 310 ? 15.448 19.457 5.256 1.00 8.13 310 SER B O 1
ATOM 5662 N N . PRO B 1 311 ? 15.699 18.797 3.123 1.00 8.61 311 PRO B N 1
ATOM 5663 C CA . PRO B 1 311 ? 14.276 18.884 2.800 1.00 9.05 311 PRO B CA 1
ATOM 5664 C C . PRO B 1 311 ? 13.409 17.793 3.448 1.00 8.98 311 PRO B C 1
ATOM 5665 O O . PRO B 1 311 ? 12.204 17.909 3.357 1.00 9.38 311 PRO B O 1
ATOM 5669 N N . SER B 1 312 ? 14.022 16.782 4.061 1.00 9.14 312 SER B N 1
ATOM 5670 C CA . SER B 1 312 ? 13.316 15.772 4.896 1.00 10.03 312 SER B CA 1
ATOM 5671 C C . SER B 1 312 ? 12.823 16.383 6.211 1.00 10.68 312 SER B C 1
ATOM 5672 O O . SER B 1 312 ? 12.178 15.658 6.954 1.00 12.62 312 SER B O 1
ATOM 5675 N N . PHE B 1 313 ? 13.178 17.636 6.518 1.00 11.06 313 PHE B N 1
ATOM 5676 C CA . PHE B 1 313 ? 12.636 18.406 7.659 1.00 11.01 313 PHE B CA 1
ATOM 5677 C C . PHE B 1 313 ? 11.524 19.332 7.165 1.00 11.67 313 PHE B C 1
ATOM 5678 O O . PHE B 1 313 ? 11.648 20.007 6.124 1.00 11.20 313 PHE B O 1
ATOM 5686 N N . ASN B 1 314 ? 10.447 19.418 7.941 1.00 12.84 314 ASN B N 1
ATOM 5687 C CA . ASN B 1 314 ? 9.430 20.489 7.765 1.00 12.51 314 ASN B CA 1
ATOM 5688 C C . ASN B 1 314 ? 9.987 21.752 8.433 1.00 12.68 314 ASN B C 1
ATOM 5689 O O . ASN B 1 314 ? 9.881 21.851 9.666 1.00 12.00 314 ASN B O 1
ATOM 5694 N N . TRP B 1 315 ? 10.592 22.666 7.664 1.00 13.02 315 TRP B N 1
ATOM 5695 C CA . TRP B 1 315 ? 11.377 23.807 8.212 1.00 13.51 315 TRP B CA 1
ATOM 5696 C C . TRP B 1 315 ? 10.466 24.751 9.005 1.00 14.97 315 TRP B C 1
ATOM 5697 O O . TRP B 1 315 ? 10.827 25.073 10.156 1.00 15.07 315 TRP B O 1
ATOM 5708 N N . LYS B 1 316 ? 9.291 25.087 8.489 1.00 16.84 316 LYS B N 1
ATOM 5709 C CA . LYS B 1 316 ? 8.373 26.014 9.203 1.00 19.46 316 LYS B CA 1
ATOM 5710 C C . LYS B 1 316 ? 7.757 25.346 10.446 1.00 20.34 316 LYS B C 1
ATOM 5711 O O . LYS B 1 316 ? 7.490 26.072 11.420 1.00 20.99 316 LYS B O 1
ATOM 5717 N N . GLN B 1 317 ? 7.550 24.027 10.455 1.00 20.36 317 GLN B N 1
ATOM 5718 C CA . GLN B 1 317 ? 7.077 23.310 11.665 1.00 20.85 317 GLN B CA 1
ATOM 5719 C C . GLN B 1 317 ? 8.150 23.398 12.760 1.00 21.16 317 GLN B C 1
ATOM 5720 O O . GLN B 1 317 ? 7.801 23.512 13.933 1.00 18.38 317 GLN B O 1
ATOM 5726 N N . LYS B 1 318 ? 9.426 23.358 12.393 1.00 20.80 318 LYS B N 1
ATOM 5727 C CA . LYS B 1 318 ? 10.513 23.135 13.374 1.00 20.54 318 LYS B CA 1
ATOM 5728 C C . LYS B 1 318 ? 11.080 24.457 13.882 1.00 19.98 318 LYS B C 1
ATOM 5729 O O . LYS B 1 318 ? 11.576 24.432 15.003 1.00 23.07 318 LYS B O 1
ATOM 5735 N N . LEU B 1 319 ? 11.031 25.538 13.102 1.00 20.07 319 LEU B N 1
ATOM 5736 C CA . LEU B 1 319 ? 11.707 26.831 13.430 1.00 20.41 319 LEU B CA 1
ATOM 5737 C C . LEU B 1 319 ? 10.857 28.015 12.970 1.00 21.18 319 LEU B C 1
ATOM 5738 O O . LEU B 1 319 ? 10.129 27.875 11.958 1.00 21.99 319 LEU B O 1
ATOM 5743 N N . ASP B 1 320 ? 10.993 29.146 13.670 1.00 22.72 320 ASP B N 1
ATOM 5744 C CA . ASP B 1 320 ? 10.268 30.409 13.384 1.00 25.27 320 ASP B CA 1
ATOM 5745 C C . ASP B 1 320 ? 10.972 31.095 12.214 1.00 24.67 320 ASP B C 1
ATOM 5746 O O . ASP B 1 320 ? 12.094 30.671 11.867 1.00 23.13 320 ASP B O 1
ATOM 5751 N N . GLU B 1 321 ? 10.360 32.125 11.633 1.00 27.52 321 GLU B N 1
ATOM 5752 C CA . GLU B 1 321 ? 10.917 32.838 10.451 1.00 29.40 321 GLU B CA 1
ATOM 5753 C C . GLU B 1 321 ? 12.363 33.264 10.731 1.00 26.17 321 GLU B C 1
ATOM 5754 O O . GLU B 1 321 ? 13.257 33.020 9.869 1.00 23.91 321 GLU B O 1
ATOM 5760 N N . LYS B 1 322 ? 12.591 33.829 11.910 1.00 24.84 322 LYS B N 1
ATOM 5761 C CA . LYS B 1 322 ? 13.870 34.467 12.326 1.00 27.10 322 LYS B CA 1
ATOM 5762 C C . LYS B 1 322 ? 15.001 33.439 12.362 1.00 22.24 322 LYS B C 1
ATOM 5763 O O . LYS B 1 322 ? 16.084 33.742 11.866 1.00 21.10 322 LYS B O 1
ATOM 5769 N N . ALA B 1 323 ? 14.732 32.283 12.969 1.00 20.03 323 ALA B N 1
ATOM 5770 C CA . ALA B 1 323 ? 15.655 31.139 13.137 1.00 18.25 323 ALA B CA 1
ATOM 5771 C C . ALA B 1 323 ? 16.018 30.541 11.772 1.00 16.11 323 ALA B C 1
ATOM 5772 O O . ALA B 1 323 ? 17.182 30.153 11.625 1.00 14.76 323 ALA B O 1
ATOM 5774 N N . ILE B 1 324 ? 15.069 30.456 10.833 1.00 14.85 324 ILE B N 1
ATOM 5775 C CA . ILE B 1 324 ? 15.308 29.893 9.466 1.00 14.28 324 ILE B CA 1
ATOM 5776 C C . ILE B 1 324 ? 16.262 30.838 8.739 1.00 14.01 324 ILE B C 1
ATOM 5777 O O . ILE B 1 324 ? 17.220 30.378 8.076 1.00 13.70 324 ILE B O 1
ATOM 5782 N N . ALA B 1 325 ? 15.998 32.131 8.830 1.00 13.49 325 ALA B N 1
ATOM 5783 C CA . ALA B 1 325 ? 16.788 33.168 8.129 1.00 14.04 325 ALA B CA 1
ATOM 5784 C C . ALA B 1 325 ? 18.240 33.191 8.636 1.00 13.40 325 ALA B C 1
ATOM 5785 O O . ALA B 1 325 ? 19.121 33.421 7.810 1.00 13.06 325 ALA B O 1
ATOM 5787 N N . SER B 1 326 ? 18.517 32.898 9.911 1.00 12.93 326 SER B N 1
ATOM 5788 C CA . SER B 1 326 ? 19.889 33.013 10.478 1.00 12.91 326 SER B CA 1
ATOM 5789 C C . SER B 1 326 ? 20.533 31.629 10.620 1.00 11.68 326 SER B C 1
ATOM 5790 O O . SER B 1 326 ? 21.686 31.554 11.073 1.00 11.12 326 SER B O 1
ATOM 5793 N N . PHE B 1 327 ? 19.825 30.557 10.240 1.00 10.80 327 PHE B N 1
ATOM 5794 C CA . PHE B 1 327 ? 20.229 29.175 10.589 1.00 10.36 327 PHE B CA 1
ATOM 5795 C C . PHE B 1 327 ? 21.635 28.865 10.078 1.00 9.94 327 PHE B C 1
ATOM 5796 O O . PHE B 1 327 ? 22.438 28.360 10.839 1.00 9.87 327 PHE B O 1
ATOM 5804 N N . GLN B 1 328 ? 21.941 29.188 8.834 1.00 10.93 328 GLN B N 1
ATOM 5805 C CA . GLN B 1 328 ? 23.251 28.825 8.229 1.00 11.72 328 GLN B CA 1
ATOM 5806 C C . GLN B 1 328 ? 24.333 29.682 8.895 1.00 11.65 328 GLN B C 1
ATOM 5807 O O . GLN B 1 328 ? 25.388 29.115 9.270 1.00 11.34 328 GLN B O 1
ATOM 5813 N N . LYS B 1 329 ? 24.092 30.977 9.100 1.00 13.43 329 LYS B N 1
ATOM 5814 C CA . LYS B 1 329 ? 25.089 31.844 9.811 1.00 16.64 329 LYS B CA 1
ATOM 5815 C C . LYS B 1 329 ? 25.360 31.235 11.188 1.00 15.21 329 LYS B C 1
ATOM 5816 O O . LYS B 1 329 ? 26.534 31.139 11.591 1.00 15.04 329 LYS B O 1
ATOM 5822 N N . GLU B 1 330 ? 24.300 30.880 11.909 1.00 14.72 330 GLU B N 1
ATOM 5823 C CA . GLU B 1 330 ? 24.403 30.451 13.330 1.00 15.08 330 GLU B CA 1
ATOM 5824 C C . GLU B 1 330 ? 25.191 29.135 13.395 1.00 13.44 330 GLU B C 1
ATOM 5825 O O . GLU B 1 330 ? 26.150 29.074 14.170 1.00 12.27 330 GLU B O 1
ATOM 5831 N N . ILE B 1 331 ? 24.887 28.123 12.581 1.00 12.72 331 ILE B N 1
ATOM 5832 C CA . ILE B 1 331 ? 25.619 26.826 12.720 1.00 12.26 331 ILE B CA 1
ATOM 5833 C C . ILE B 1 331 ? 27.039 26.952 12.137 1.00 11.22 331 ILE B C 1
ATOM 5834 O O . ILE B 1 331 ? 27.928 26.260 12.629 1.00 9.85 331 ILE B O 1
ATOM 5839 N N . ALA B 1 332 ? 27.267 27.833 11.156 1.00 10.94 332 ALA B N 1
ATOM 5840 C CA . ALA B 1 332 ? 28.621 28.181 10.650 1.00 11.19 332 ALA B CA 1
ATOM 5841 C C . ALA B 1 332 ? 29.528 28.603 11.820 1.00 11.88 332 ALA B C 1
ATOM 5842 O O . ALA B 1 332 ? 30.694 28.196 11.831 1.00 11.56 332 ALA B O 1
ATOM 5844 N N . SER B 1 333 ? 29.030 29.368 12.798 1.00 12.74 333 SER B N 1
ATOM 5845 C CA . SER B 1 333 ? 29.860 29.814 13.950 1.00 13.64 333 SER B CA 1
ATOM 5846 C C . SER B 1 333 ? 30.251 28.620 14.841 1.00 13.70 333 SER B C 1
ATOM 5847 O O . SER B 1 333 ? 31.243 28.761 15.602 1.00 13.72 333 SER B O 1
ATOM 5850 N N . TYR B 1 334 ? 29.558 27.475 14.753 1.00 13.20 334 TYR B N 1
ATOM 5851 C CA . TYR B 1 334 ? 29.941 26.257 15.517 1.00 13.15 334 TYR B CA 1
ATOM 5852 C C . TYR B 1 334 ? 30.987 25.423 14.770 1.00 13.20 334 TYR B C 1
ATOM 5853 O O . TYR B 1 334 ? 31.477 24.450 15.369 1.00 13.70 334 TYR B O 1
ATOM 5862 N N . GLY B 1 335 ? 31.311 25.756 13.525 1.00 11.56 335 GLY B N 1
ATOM 5863 C CA . GLY B 1 335 ? 32.288 24.994 12.729 1.00 11.55 335 GLY B CA 1
ATOM 5864 C C . GLY B 1 335 ? 31.668 24.218 11.575 1.00 10.49 335 GLY B C 1
ATOM 5865 O O . GLY B 1 335 ? 32.433 23.467 10.908 1.00 10.32 335 GLY B O 1
ATOM 5866 N N . TYR B 1 336 ? 30.364 24.385 11.319 1.00 9.81 336 TYR B N 1
ATOM 5867 C CA . TYR B 1 336 ? 29.668 23.769 10.164 1.00 9.68 336 TYR B CA 1
ATOM 5868 C C . TYR B 1 336 ? 29.964 24.597 8.916 1.00 9.92 336 TYR B C 1
ATOM 5869 O O . TYR B 1 336 ? 29.159 25.501 8.541 1.00 10.90 336 TYR B O 1
ATOM 5878 N N . LYS B 1 337 ? 31.100 24.307 8.285 1.00 10.42 337 LYS B N 1
ATOM 5879 C CA . LYS B 1 337 ? 31.657 25.117 7.165 1.00 10.99 337 LYS B CA 1
ATOM 5880 C C . LYS B 1 337 ? 31.159 24.618 5.791 1.00 10.25 337 LYS B C 1
ATOM 5881 O O . LYS B 1 337 ? 31.221 25.412 4.828 1.00 9.06 337 LYS B O 1
ATOM 5887 N N . PHE B 1 338 ? 30.697 23.363 5.677 1.00 9.95 338 PHE B N 1
ATOM 5888 C CA . PHE B 1 338 ? 30.016 22.868 4.449 1.00 9.26 338 PHE B CA 1
ATOM 5889 C C . PHE B 1 338 ? 28.546 22.518 4.754 1.00 8.69 338 PHE B C 1
ATOM 5890 O O . PHE B 1 338 ? 28.240 21.594 5.513 1.00 8.27 338 PHE B O 1
ATOM 5898 N N . GLN B 1 339 ? 27.636 23.268 4.149 1.00 8.30 339 GLN B N 1
ATOM 5899 C CA . GLN B 1 339 ? 26.169 23.205 4.379 1.00 8.23 339 GLN B CA 1
ATOM 5900 C C . GLN B 1 339 ? 25.499 22.936 3.037 1.00 8.26 339 GLN B C 1
ATOM 5901 O O . GLN B 1 339 ? 25.941 23.509 2.032 1.00 8.36 339 GLN B O 1
ATOM 5907 N N . PHE B 1 340 ? 24.521 22.033 2.976 1.00 7.96 340 PHE B N 1
ATOM 5908 C CA . PHE B 1 340 ? 24.003 21.591 1.656 1.00 7.63 340 PHE B CA 1
ATOM 5909 C C . PHE B 1 340 ? 22.558 21.151 1.836 1.00 7.24 340 PHE B C 1
ATOM 5910 O O . PHE B 1 340 ? 22.170 20.610 2.893 1.00 7.32 340 PHE B O 1
ATOM 5918 N N . VAL B 1 341 ? 21.743 21.509 0.871 1.00 6.66 341 VAL B N 1
ATOM 5919 C CA . VAL B 1 341 ? 20.322 21.097 0.823 1.00 6.48 341 VAL B CA 1
ATOM 5920 C C . VAL B 1 341 ? 20.279 19.943 -0.179 1.00 6.55 341 VAL B C 1
ATOM 5921 O O . VAL B 1 341 ? 20.195 20.189 -1.377 1.00 6.64 341 VAL B O 1
ATOM 5925 N N . THR B 1 342 ? 20.329 18.729 0.332 1.00 6.67 342 THR B N 1
ATOM 5926 C CA . THR B 1 342 ? 20.503 17.466 -0.423 1.00 6.82 342 THR B CA 1
ATOM 5927 C C . THR B 1 342 ? 19.533 17.397 -1.611 1.00 6.98 342 THR B C 1
ATOM 5928 O O . THR B 1 342 ? 20.011 17.152 -2.726 1.00 6.20 342 THR B O 1
ATOM 5932 N N . LEU B 1 343 ? 18.231 17.610 -1.383 1.00 7.04 343 LEU B N 1
ATOM 5933 C CA . LEU B 1 343 ? 17.186 17.259 -2.376 1.00 7.29 343 LEU B CA 1
ATOM 5934 C C . LEU B 1 343 ? 16.626 18.516 -3.046 1.00 7.09 343 LEU B C 1
ATOM 5935 O O . LEU B 1 343 ? 15.498 18.460 -3.516 1.00 7.15 343 LEU B O 1
ATOM 5940 N N . ALA B 1 344 ? 17.380 19.609 -3.113 1.00 7.26 344 ALA B N 1
ATOM 5941 C CA . ALA B 1 344 ? 16.927 20.888 -3.711 1.00 7.02 344 ALA B CA 1
ATOM 5942 C C . ALA B 1 344 ? 16.676 20.701 -5.207 1.00 6.80 344 ALA B C 1
ATOM 5943 O O . ALA B 1 344 ? 15.733 21.351 -5.748 1.00 7.07 344 ALA B O 1
ATOM 5945 N N . GLY B 1 345 ? 17.488 19.875 -5.875 1.00 6.86 345 GLY B N 1
ATOM 5946 C CA . GLY B 1 345 ? 17.336 19.584 -7.307 1.00 6.49 345 GLY B CA 1
ATOM 5947 C C . GLY B 1 345 ? 16.013 18.880 -7.583 1.00 6.24 345 GLY B C 1
ATOM 5948 O O . GLY B 1 345 ? 15.303 19.279 -8.469 1.00 6.24 345 GLY B O 1
ATOM 5949 N N . PHE B 1 346 ? 15.681 17.877 -6.803 1.00 6.30 346 PHE B N 1
ATOM 5950 C CA . PHE B 1 346 ? 14.406 17.118 -6.916 1.00 6.22 346 PHE B CA 1
ATOM 5951 C C . PHE B 1 346 ? 13.218 18.074 -6.748 1.00 6.07 346 PHE B C 1
ATOM 5952 O O . PHE B 1 346 ? 12.297 18.051 -7.559 1.00 6.10 346 PHE B O 1
ATOM 5960 N N . HIS B 1 347 ? 13.204 18.896 -5.701 1.00 6.23 347 HIS B N 1
ATOM 5961 C CA . HIS B 1 347 ? 11.986 19.674 -5.352 1.00 6.23 347 HIS B CA 1
ATOM 5962 C C . HIS B 1 347 ? 11.806 20.801 -6.368 1.00 6.04 347 HIS B C 1
ATOM 5963 O O . HIS B 1 347 ? 10.655 21.062 -6.750 1.00 5.84 347 HIS B O 1
ATOM 5970 N N . SER B 1 348 ? 12.902 21.446 -6.776 1.00 6.13 348 SER B N 1
ATOM 5971 C CA . SER B 1 348 ? 12.902 22.492 -7.827 1.00 6.44 348 SER B CA 1
ATOM 5972 C C . SER B 1 348 ? 12.328 21.901 -9.122 1.00 6.59 348 SER B C 1
ATOM 5973 O O . SER B 1 348 ? 11.455 22.554 -9.778 1.00 6.82 348 SER B O 1
ATOM 5976 N N . LEU B 1 349 ? 12.823 20.718 -9.514 1.00 6.72 349 LEU B N 1
ATOM 5977 C CA . LEU B 1 349 ? 12.507 20.112 -10.827 1.00 6.76 349 LEU B CA 1
ATOM 5978 C C . LEU B 1 349 ? 11.028 19.718 -10.809 1.00 6.58 349 LEU B C 1
ATOM 5979 O O . LEU B 1 349 ? 10.309 20.090 -11.759 1.00 6.43 349 LEU B O 1
ATOM 5984 N N . ASN B 1 350 ? 10.595 19.036 -9.744 1.00 6.12 350 ASN B N 1
ATOM 5985 C CA . ASN B 1 350 ? 9.241 18.443 -9.636 1.00 6.29 350 ASN B CA 1
ATOM 5986 C C . ASN B 1 350 ? 8.233 19.569 -9.447 1.00 6.53 350 ASN B C 1
ATOM 5987 O O . ASN B 1 350 ? 7.209 19.541 -10.137 1.00 6.25 350 ASN B O 1
ATOM 5992 N N . TYR B 1 351 ? 8.484 20.518 -8.531 1.00 6.80 351 TYR B N 1
ATOM 5993 C CA . TYR B 1 351 ? 7.511 21.594 -8.251 1.00 7.16 351 TYR B CA 1
ATOM 5994 C C . TYR B 1 351 ? 7.321 22.420 -9.527 1.00 7.15 351 TYR B C 1
ATOM 5995 O O . TYR B 1 351 ? 6.162 22.717 -9.896 1.00 7.06 351 TYR B O 1
ATOM 6004 N N . GLY B 1 352 ? 8.434 22.822 -10.149 1.00 6.98 352 GLY B N 1
ATOM 6005 C CA . GLY B 1 352 ? 8.405 23.720 -11.319 1.00 7.06 352 GLY B CA 1
ATOM 6006 C C . GLY B 1 352 ? 7.608 23.123 -12.471 1.00 6.87 352 GLY B C 1
ATOM 6007 O O . GLY B 1 352 ? 6.820 23.845 -13.107 1.00 6.69 352 GLY B O 1
ATOM 6008 N N . MET B 1 353 ? 7.853 21.866 -12.795 1.00 6.93 353 MET B N 1
ATOM 6009 C CA . MET B 1 353 ? 7.189 21.190 -13.940 1.00 7.16 353 MET B CA 1
ATOM 6010 C C . MET B 1 353 ? 5.721 20.927 -13.578 1.00 7.18 353 MET B C 1
ATOM 6011 O O . MET B 1 353 ? 4.900 21.053 -14.454 1.00 7.39 353 MET B O 1
ATOM 6016 N N . PHE B 1 354 ? 5.398 20.557 -12.340 1.00 7.50 354 PHE B N 1
ATOM 6017 C CA . PHE B 1 354 ? 3.984 20.389 -11.930 1.00 8.10 354 PHE B CA 1
ATOM 6018 C C . PHE B 1 354 ? 3.235 21.713 -12.156 1.00 8.92 354 PHE B C 1
ATOM 6019 O O . PHE B 1 354 ? 2.186 21.732 -12.842 1.00 9.45 354 PHE B O 1
ATOM 6027 N N . GLU B 1 355 ? 3.778 22.817 -11.633 1.00 9.60 355 GLU B N 1
ATOM 6028 C CA . GLU B 1 355 ? 3.163 24.166 -11.763 1.00 10.87 355 GLU B CA 1
ATOM 6029 C C . GLU B 1 355 ? 3.027 24.580 -13.228 1.00 9.78 355 GLU B C 1
ATOM 6030 O O . GLU B 1 355 ? 1.989 25.107 -13.578 1.00 9.50 355 GLU B O 1
ATOM 6036 N N . LEU B 1 356 ? 4.042 24.351 -14.052 1.00 9.02 356 LEU B N 1
ATOM 6037 C CA . LEU B 1 356 ? 3.968 24.718 -15.480 1.00 8.58 356 LEU B CA 1
ATOM 6038 C C . LEU B 1 356 ? 2.927 23.843 -16.189 1.00 8.23 356 LEU B C 1
ATOM 6039 O O . LEU B 1 356 ? 2.103 24.399 -16.926 1.00 7.31 356 LEU B O 1
ATOM 6044 N N . ALA B 1 357 ? 2.965 22.527 -16.012 1.00 8.06 357 ALA B N 1
ATOM 6045 C CA . ALA B 1 357 ? 2.036 21.604 -16.704 1.00 8.59 357 ALA B CA 1
ATOM 6046 C C . ALA B 1 357 ? 0.589 21.902 -16.295 1.00 9.32 357 ALA B C 1
ATOM 6047 O O . ALA B 1 357 ? -0.282 21.900 -17.171 1.00 9.07 357 ALA B O 1
ATOM 6049 N N . ARG B 1 358 ? 0.329 22.189 -15.012 1.00 10.13 358 ARG B N 1
ATOM 6050 C CA . ARG B 1 358 ? -1.038 22.504 -14.523 1.00 11.10 358 ARG B CA 1
ATOM 6051 C C . ARG B 1 358 ? -1.543 23.823 -15.130 1.00 10.80 358 ARG B C 1
ATOM 6052 O O . ARG B 1 358 ? -2.711 23.874 -15.537 1.00 11.27 358 ARG B O 1
ATOM 6060 N N . GLY B 1 359 ? -0.700 24.849 -15.199 1.00 9.92 359 GLY B N 1
ATOM 6061 C CA . GLY B 1 359 ? -1.027 26.118 -15.871 1.00 9.54 359 GLY B CA 1
ATOM 6062 C C . GLY B 1 359 ? -1.224 25.917 -17.368 1.00 9.57 359 GLY B C 1
ATOM 6063 O O . GLY B 1 359 ? -2.176 26.498 -17.920 1.00 9.49 359 GLY B O 1
ATOM 6064 N N . TYR B 1 360 ? -0.384 25.093 -18.010 1.00 9.28 360 TYR B N 1
ATOM 6065 C CA . TYR B 1 360 ? -0.488 24.731 -19.444 1.00 9.53 360 TYR B CA 1
ATOM 6066 C C . TYR B 1 360 ? -1.792 23.968 -19.697 1.00 10.98 360 TYR B C 1
ATOM 6067 O O . TYR B 1 360 ? -2.425 24.214 -20.737 1.00 10.27 360 TYR B O 1
ATOM 6076 N N . LYS B 1 361 ? -2.168 23.069 -18.784 1.00 12.24 361 LYS B N 1
ATOM 6077 C CA . LYS B 1 361 ? -3.447 22.312 -18.865 1.00 14.39 361 LYS B CA 1
ATOM 6078 C C . LYS B 1 361 ? -4.606 23.312 -18.896 1.00 14.40 361 LYS B C 1
ATOM 6079 O O . LYS B 1 361 ? -5.517 23.111 -19.683 1.00 14.52 361 LYS B O 1
ATOM 6085 N N . GLU B 1 362 ? -4.561 24.350 -18.063 1.00 16.31 362 GLU B N 1
ATOM 6086 C CA . GLU B 1 362 ? -5.715 25.256 -17.805 1.00 18.07 362 GLU B CA 1
ATOM 6087 C C . GLU B 1 362 ? -5.702 26.439 -18.783 1.00 17.17 362 GLU B C 1
ATOM 6088 O O . GLU B 1 362 ? -6.815 26.860 -19.167 1.00 16.76 362 GLU B O 1
ATOM 6094 N N . ARG B 1 363 ? -4.528 26.958 -19.166 1.00 15.36 363 ARG B N 1
ATOM 6095 C CA . ARG B 1 363 ? -4.397 28.226 -19.943 1.00 15.43 363 ARG B CA 1
ATOM 6096 C C . ARG B 1 363 ? -3.511 28.100 -21.202 1.00 14.03 363 ARG B C 1
ATOM 6097 O O . ARG B 1 363 ? -3.212 29.155 -21.823 1.00 13.93 363 ARG B O 1
ATOM 6105 N N . GLY B 1 364 ? -3.112 26.886 -21.597 1.00 13.14 364 GLY B N 1
ATOM 6106 C CA . GLY B 1 364 ? -2.281 26.661 -22.785 1.00 12.25 364 GLY B CA 1
ATOM 6107 C C . GLY B 1 364 ? -1.098 27.603 -22.802 1.00 11.86 364 GLY B C 1
ATOM 6108 O O . GLY B 1 364 ? -0.390 27.673 -21.780 1.00 13.49 364 GLY B O 1
ATOM 6109 N N . MET B 1 365 ? -0.900 28.340 -23.888 1.00 11.43 365 MET B N 1
ATOM 6110 C CA . MET B 1 365 ? 0.354 29.110 -24.126 1.00 11.18 365 MET B CA 1
ATOM 6111 C C . MET B 1 365 ? 0.446 30.362 -23.227 1.00 11.51 365 MET B C 1
ATOM 6112 O O . MET B 1 365 ? 1.565 30.923 -23.084 1.00 10.58 365 MET B O 1
ATOM 6117 N N . ALA B 1 366 ? -0.640 30.772 -22.564 1.00 10.94 366 ALA B N 1
ATOM 6118 C CA . ALA B 1 366 ? -0.587 31.893 -21.591 1.00 10.59 366 ALA B CA 1
ATOM 6119 C C . ALA B 1 366 ? 0.352 31.500 -20.441 1.00 10.69 366 ALA B C 1
ATOM 6120 O O . ALA B 1 366 ? 1.219 32.318 -20.062 1.00 10.98 366 ALA B O 1
ATOM 6122 N N . ALA B 1 367 ? 0.268 30.254 -19.972 1.00 10.72 367 ALA B N 1
ATOM 6123 C CA . ALA B 1 367 ? 1.123 29.707 -18.890 1.00 10.52 367 ALA B CA 1
ATOM 6124 C C . ALA B 1 367 ? 2.593 29.685 -19.326 1.00 10.14 367 ALA B C 1
ATOM 6125 O O . ALA B 1 367 ? 3.456 29.996 -18.501 1.00 9.35 367 ALA B O 1
ATOM 6127 N N . TYR B 1 368 ? 2.871 29.278 -20.566 1.00 10.35 368 TYR B N 1
ATOM 6128 C CA . TYR B 1 368 ? 4.259 29.185 -21.061 1.00 9.63 368 TYR B CA 1
ATOM 6129 C C . TYR B 1 368 ? 4.851 30.588 -21.252 1.00 10.04 368 TYR B C 1
ATOM 6130 O O . TYR B 1 368 ? 5.970 30.857 -20.781 1.00 10.26 368 TYR B O 1
ATOM 6139 N N . SER B 1 369 ? 4.119 31.497 -21.890 1.00 9.82 369 SER B N 1
ATOM 6140 C CA . SER B 1 369 ? 4.498 32.926 -22.016 1.00 10.17 369 SER B CA 1
ATOM 6141 C C . SER B 1 369 ? 4.800 33.542 -20.633 1.00 10.62 369 SER B C 1
ATOM 6142 O O . SER B 1 369 ? 5.783 34.287 -20.518 1.00 9.62 369 SER B O 1
ATOM 6145 N N . GLU B 1 370 ? 4.036 33.200 -19.597 1.00 11.84 370 GLU B N 1
ATOM 6146 C CA . GLU B 1 370 ? 4.283 33.699 -18.207 1.00 13.95 370 GLU B CA 1
ATOM 6147 C C . GLU B 1 370 ? 5.694 33.260 -17.740 1.00 11.91 370 GLU B C 1
ATOM 6148 O O . GLU B 1 370 ? 6.418 34.090 -17.193 1.00 11.75 370 GLU B O 1
ATOM 6154 N N . LEU B 1 371 ? 6.090 32.005 -17.953 1.00 10.54 371 LEU B N 1
ATOM 6155 C CA . LEU B 1 371 ? 7.470 31.511 -17.638 1.00 9.91 371 LEU B CA 1
ATOM 6156 C C . LEU B 1 371 ? 8.507 32.272 -18.470 1.00 9.76 371 LEU B C 1
ATOM 6157 O O . LEU B 1 371 ? 9.516 32.708 -17.912 1.00 9.91 371 LEU B O 1
ATOM 6162 N N . GLN B 1 372 ? 8.293 32.384 -19.781 1.00 9.95 372 GLN B N 1
ATOM 6163 C CA . GLN B 1 372 ? 9.227 33.091 -20.686 1.00 10.13 372 GLN B CA 1
ATOM 6164 C C . GLN B 1 372 ? 9.453 34.539 -20.203 1.00 10.39 372 GLN B C 1
ATOM 6165 O O . GLN B 1 372 ? 10.622 34.988 -20.240 1.00 10.52 372 GLN B O 1
ATOM 6171 N N . GLN B 1 373 ? 8.405 35.259 -19.796 1.00 9.71 373 GLN B N 1
ATOM 6172 C CA . GLN B 1 373 ? 8.550 36.663 -19.326 1.00 10.02 373 GLN B CA 1
ATOM 6173 C C . GLN B 1 373 ? 9.269 36.694 -17.962 1.00 9.41 373 GLN B C 1
ATOM 6174 O O . GLN B 1 373 ? 10.059 37.607 -17.711 1.00 8.69 373 GLN B O 1
ATOM 6180 N N . ALA B 1 374 ? 9.015 35.723 -17.092 1.00 9.24 374 ALA B N 1
ATOM 6181 C CA . ALA B 1 374 ? 9.722 35.638 -15.795 1.00 9.25 374 ALA B CA 1
ATOM 6182 C C . ALA B 1 374 ? 11.213 35.469 -16.084 1.00 8.95 374 ALA B C 1
ATOM 6183 O O . ALA B 1 374 ? 12.054 36.156 -15.438 1.00 9.21 374 ALA B O 1
ATOM 6185 N N . GLU B 1 375 ? 11.533 34.618 -17.065 1.00 9.27 375 GLU B N 1
ATOM 6186 C CA . GLU B 1 375 ? 12.929 34.337 -17.484 1.00 9.52 375 GLU B CA 1
ATOM 6187 C C . GLU B 1 375 ? 13.591 35.656 -17.946 1.00 10.53 375 GLU B C 1
ATOM 6188 O O . GLU B 1 375 ? 14.694 35.961 -17.459 1.00 9.58 375 GLU B O 1
ATOM 6194 N N . PHE B 1 376 ? 12.932 36.439 -18.819 1.00 11.85 376 PHE B N 1
ATOM 6195 C CA . PHE B 1 376 ? 13.452 37.752 -19.298 1.00 12.49 376 PHE B CA 1
ATOM 6196 C C . PHE B 1 376 ? 13.747 38.659 -18.102 1.00 12.42 376 PHE B C 1
ATOM 6197 O O . PHE B 1 376 ? 14.829 39.262 -18.087 1.00 12.82 376 PHE B O 1
ATOM 6205 N N . ALA B 1 377 ? 12.831 38.723 -17.126 1.00 11.77 377 ALA B N 1
ATOM 6206 C CA . ALA B 1 377 ? 12.970 39.522 -15.877 1.00 11.66 377 ALA B CA 1
ATOM 6207 C C . ALA B 1 377 ? 14.204 39.077 -15.081 1.00 11.60 377 ALA B C 1
ATOM 6208 O O . ALA B 1 377 ? 14.757 39.915 -14.362 1.00 11.65 377 ALA B O 1
ATOM 6210 N N . ALA B 1 378 ? 14.652 37.819 -15.198 1.00 11.34 378 ALA B N 1
ATOM 6211 C CA . ALA B 1 378 ? 15.790 37.283 -14.415 1.00 11.47 378 ALA B CA 1
ATOM 6212 C C . ALA B 1 378 ? 17.129 37.632 -15.074 1.00 11.79 378 ALA B C 1
ATOM 6213 O O . ALA B 1 378 ? 18.154 37.483 -14.389 1.00 11.12 378 ALA B O 1
ATOM 6215 N N . GLU B 1 379 ? 17.141 38.064 -16.339 1.00 12.83 379 GLU B N 1
ATOM 6216 C CA . GLU B 1 379 ? 18.386 38.400 -17.071 1.00 14.52 379 GLU B CA 1
ATOM 6217 C C . GLU B 1 379 ? 19.175 39.457 -16.286 1.00 13.76 379 GLU B C 1
ATOM 6218 O O . GLU B 1 379 ? 20.390 39.379 -16.269 1.00 13.80 379 GLU B O 1
ATOM 6224 N N . LYS B 1 380 ? 18.521 40.418 -15.656 1.00 14.31 380 LYS B N 1
ATOM 6225 C CA . LYS B 1 380 ? 19.258 41.524 -14.978 1.00 15.17 380 LYS B CA 1
ATOM 6226 C C . LYS B 1 380 ? 20.048 40.955 -13.797 1.00 14.40 380 LYS B C 1
ATOM 6227 O O . LYS B 1 380 ? 20.949 41.626 -13.338 1.00 14.39 380 LYS B O 1
ATOM 6233 N N . HIS B 1 381 ? 19.722 39.744 -13.340 1.00 13.84 381 HIS B N 1
ATOM 6234 C CA . HIS B 1 381 ? 20.348 39.096 -12.170 1.00 13.94 381 HIS B CA 1
ATOM 6235 C C . HIS B 1 381 ? 21.373 38.065 -12.650 1.00 13.46 381 HIS B C 1
ATOM 6236 O O . HIS B 1 381 ? 21.994 37.448 -11.815 1.00 13.06 381 HIS B O 1
ATOM 6243 N N . GLY B 1 382 ? 21.565 37.897 -13.949 1.00 12.40 382 GLY B N 1
ATOM 6244 C CA . GLY B 1 382 ? 22.609 36.985 -14.446 1.00 12.08 382 GLY B CA 1
ATOM 6245 C C . GLY B 1 382 ? 22.090 35.689 -15.049 1.00 11.71 382 GLY B C 1
ATOM 6246 O O . GLY B 1 382 ? 22.933 34.872 -15.431 1.00 13.27 382 GLY B O 1
ATOM 6247 N N . TYR B 1 383 ? 20.776 35.484 -15.130 1.00 10.64 383 TYR B N 1
ATOM 6248 C CA . TYR B 1 383 ? 20.136 34.390 -15.907 1.00 9.54 383 TYR B CA 1
ATOM 6249 C C . TYR B 1 383 ? 20.297 34.650 -17.414 1.00 9.31 383 TYR B C 1
ATOM 6250 O O . TYR B 1 383 ? 20.001 35.781 -17.825 1.00 9.52 383 TYR B O 1
ATOM 6259 N N . SER B 1 384 ? 20.747 33.655 -18.203 1.00 9.44 384 SER B N 1
ATOM 6260 C CA . SER B 1 384 ? 21.053 33.794 -19.659 1.00 9.83 384 SER B CA 1
ATOM 6261 C C . SER B 1 384 ? 20.330 32.730 -20.502 1.00 10.56 384 SER B C 1
ATOM 6262 O O . SER B 1 384 ? 20.346 32.868 -21.725 1.00 10.86 384 SER B O 1
ATOM 6265 N N . ALA B 1 385 ? 19.649 31.750 -19.881 1.00 11.40 385 ALA B N 1
ATOM 6266 C CA . ALA B 1 385 ? 19.096 30.539 -20.535 1.00 11.84 385 ALA B CA 1
ATOM 6267 C C . ALA B 1 385 ? 17.855 30.897 -21.365 1.00 13.04 385 ALA B C 1
ATOM 6268 O O . ALA B 1 385 ? 17.400 30.045 -22.154 1.00 11.87 385 ALA B O 1
ATOM 6270 N N . THR B 1 386 ? 17.317 32.103 -21.176 1.00 14.86 386 THR B N 1
ATOM 6271 C CA . THR B 1 386 ? 16.254 32.685 -22.039 1.00 16.45 386 THR B CA 1
ATOM 6272 C C . THR B 1 386 ? 16.646 32.471 -23.508 1.00 15.90 386 THR B C 1
ATOM 6273 O O . THR B 1 386 ? 15.791 31.906 -24.279 1.00 17.07 386 THR B O 1
ATOM 6277 N N . ARG B 1 387 ? 17.878 32.897 -23.836 1.00 14.92 387 ARG B N 1
ATOM 6278 C CA . ARG B 1 387 ? 18.623 32.695 -25.117 1.00 14.67 387 ARG B CA 1
ATOM 6279 C C . ARG B 1 387 ? 19.228 31.287 -25.121 1.00 11.44 387 ARG B C 1
ATOM 6280 O O . ARG B 1 387 ? 20.442 31.116 -25.002 1.00 9.14 387 ARG B O 1
ATOM 6288 N N . HIS B 1 388 ? 18.364 30.307 -25.275 1.00 10.77 388 HIS B N 1
ATOM 6289 C CA . HIS B 1 388 ? 18.712 28.886 -25.044 1.00 9.74 388 HIS B CA 1
ATOM 6290 C C . HIS B 1 388 ? 19.766 28.406 -26.050 1.00 8.83 388 HIS B C 1
ATOM 6291 O O . HIS B 1 388 ? 20.498 27.463 -25.684 1.00 7.74 388 HIS B O 1
ATOM 6298 N N . GLN B 1 389 ? 19.804 28.968 -27.263 1.00 8.52 389 GLN B N 1
ATOM 6299 C CA . GLN B 1 389 ? 20.694 28.468 -28.339 1.00 8.65 389 GLN B CA 1
ATOM 6300 C C . GLN B 1 389 ? 22.121 28.816 -27.920 1.00 8.87 389 GLN B C 1
ATOM 6301 O O . GLN B 1 389 ? 23.003 27.930 -27.970 1.00 7.56 389 GLN B O 1
ATOM 6307 N N . ARG B 1 390 ? 22.315 30.049 -27.439 1.00 9.19 390 ARG B N 1
ATOM 6308 C CA . ARG B 1 390 ? 23.625 30.499 -26.912 1.00 9.64 390 ARG B CA 1
ATOM 6309 C C . ARG B 1 390 ? 23.984 29.668 -25.673 1.00 8.96 390 ARG B C 1
ATOM 6310 O O . ARG B 1 390 ? 25.138 29.233 -25.546 1.00 8.51 390 ARG B O 1
ATOM 6318 N N . GLU B 1 391 ? 23.019 29.440 -24.799 1.00 8.44 391 GLU B N 1
ATOM 6319 C CA . GLU B 1 391 ? 23.282 28.813 -23.476 1.00 8.50 391 GLU B CA 1
ATOM 6320 C C . GLU B 1 391 ? 23.968 27.449 -23.668 1.00 7.51 391 GLU B C 1
ATOM 6321 O O . GLU B 1 391 ? 24.832 27.094 -22.852 1.00 7.41 391 GLU B O 1
ATOM 6327 N N . VAL B 1 392 ? 23.609 26.709 -24.717 1.00 6.83 392 VAL B N 1
ATOM 6328 C CA . VAL B 1 392 ? 24.071 25.301 -24.870 1.00 6.88 392 VAL B CA 1
ATOM 6329 C C . VAL B 1 392 ? 25.293 25.262 -25.779 1.00 6.79 392 VAL B C 1
ATOM 6330 O O . VAL B 1 392 ? 25.749 24.144 -26.052 1.00 7.24 392 VAL B O 1
ATOM 6334 N N . GLY B 1 393 ? 25.775 26.408 -26.259 1.00 6.72 393 GLY B N 1
ATOM 6335 C CA . GLY B 1 393 ? 27.040 26.466 -27.013 1.00 6.86 393 GLY B CA 1
ATOM 6336 C C . GLY B 1 393 ? 26.896 26.502 -28.530 1.00 6.85 393 GLY B C 1
ATOM 6337 O O . GLY B 1 393 ? 27.900 26.195 -29.196 1.00 6.88 393 GLY B O 1
ATOM 6338 N N . THR B 1 394 ? 25.744 26.935 -29.065 1.00 7.01 394 THR B N 1
ATOM 6339 C CA . THR B 1 394 ? 25.536 27.111 -30.519 1.00 7.00 394 THR B CA 1
ATOM 6340 C C . THR B 1 394 ? 26.588 28.075 -31.079 1.00 7.04 394 THR B C 1
ATOM 6341 O O . THR B 1 394 ? 27.113 27.810 -32.192 1.00 6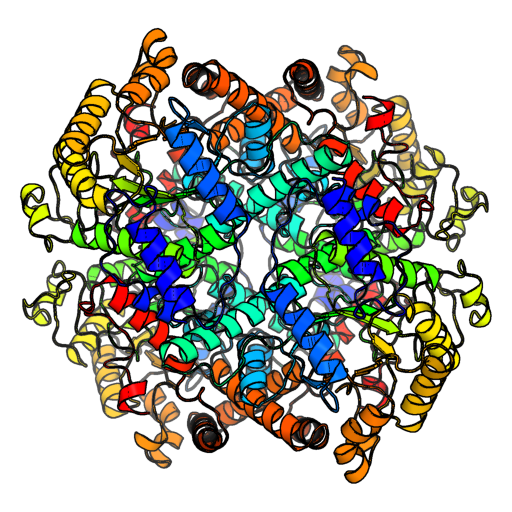.91 394 THR B O 1
ATOM 6345 N N . GLY B 1 395 ? 26.859 29.192 -30.394 1.00 6.61 395 GLY B N 1
ATOM 6346 C CA . GLY B 1 395 ? 27.884 30.139 -30.886 1.00 6.56 395 GLY B CA 1
ATOM 6347 C C . GLY B 1 395 ? 29.283 29.558 -30.815 1.00 6.45 395 GLY B C 1
ATOM 6348 O O . GLY B 1 395 ? 30.093 29.900 -31.696 1.00 6.27 395 GLY B O 1
ATOM 6349 N N . TYR B 1 396 ? 29.578 28.718 -29.815 1.00 6.46 396 TYR B N 1
ATOM 6350 C CA . TYR B 1 396 ? 30.882 28.012 -29.709 1.00 6.54 396 TYR B CA 1
ATOM 6351 C C . TYR B 1 396 ? 31.105 27.138 -30.969 1.00 6.77 396 TYR B C 1
ATOM 6352 O O . TYR B 1 396 ? 32.193 27.229 -31.629 1.00 6.42 396 TYR B O 1
ATOM 6361 N N . PHE B 1 397 ? 30.107 26.324 -31.322 1.00 6.85 397 PHE B N 1
ATOM 6362 C CA . PHE B 1 397 ? 30.200 25.339 -32.428 1.00 7.30 397 PHE B CA 1
ATOM 6363 C C . PHE B 1 397 ? 30.171 26.066 -33.785 1.00 7.99 397 PHE B C 1
ATOM 6364 O O . PHE B 1 397 ? 30.840 25.626 -34.722 1.00 8.89 397 PHE B O 1
ATOM 6372 N N . ASP B 1 398 ? 29.519 27.215 -33.877 1.00 9.56 398 ASP B N 1
ATOM 6373 C CA . ASP B 1 398 ? 29.606 28.111 -35.066 1.00 10.08 398 ASP B CA 1
ATOM 6374 C C . ASP B 1 398 ? 31.047 28.573 -35.293 1.00 9.19 398 ASP B C 1
ATOM 6375 O O . ASP B 1 398 ? 31.490 28.602 -36.471 1.00 8.21 398 ASP B O 1
ATOM 6380 N N . GLU B 1 399 ? 31.746 28.936 -34.225 1.00 8.68 399 GLU B N 1
ATOM 6381 C CA . GLU B 1 399 ? 33.139 29.431 -34.328 1.00 8.86 399 GLU B CA 1
ATOM 6382 C C . GLU B 1 399 ? 34.069 28.242 -34.623 1.00 7.93 399 GLU B C 1
ATOM 6383 O O . GLU B 1 399 ? 34.978 28.389 -35.446 1.00 7.70 399 GLU B O 1
ATOM 6389 N N . VAL B 1 400 ? 33.815 27.072 -34.043 1.00 7.56 400 VAL B N 1
ATOM 6390 C CA . VAL B 1 400 ? 34.533 25.821 -34.441 1.00 7.18 400 VAL B CA 1
ATOM 6391 C C . VAL B 1 400 ? 34.364 25.616 -35.954 1.00 7.21 400 VAL B C 1
ATOM 6392 O O . VAL B 1 400 ? 35.379 25.397 -36.631 1.00 6.59 400 VAL B O 1
ATOM 6396 N N . ALA B 1 401 ? 33.124 25.656 -36.468 1.00 7.78 401 ALA B N 1
ATOM 6397 C CA . ALA B 1 401 ? 32.810 25.440 -37.907 1.00 7.98 401 ALA B CA 1
ATOM 6398 C C . ALA B 1 401 ? 33.550 26.466 -38.782 1.00 8.55 401 ALA B C 1
ATOM 6399 O O . ALA B 1 401 ? 34.070 26.076 -39.834 1.00 7.98 401 ALA B O 1
ATOM 6401 N N . GLN B 1 402 ? 33.555 27.742 -38.393 1.00 9.80 402 GLN B N 1
ATOM 6402 C CA . GLN B 1 402 ? 34.253 28.837 -39.136 1.00 10.38 402 GLN B CA 1
ATOM 6403 C C . GLN B 1 402 ? 35.769 28.605 -39.104 1.00 9.40 402 GLN B C 1
ATOM 6404 O O . GLN B 1 402 ? 36.432 28.771 -40.142 1.00 9.54 402 GLN B O 1
ATOM 6410 N N . VAL B 1 403 ? 36.332 28.188 -37.986 1.00 8.77 403 VAL B N 1
ATOM 6411 C CA . VAL B 1 403 ? 37.783 27.862 -37.935 1.00 8.41 403 VAL B CA 1
ATOM 6412 C C . VAL B 1 403 ? 38.075 26.704 -38.898 1.00 8.63 403 VAL B C 1
ATOM 6413 O O . VAL B 1 403 ? 39.013 26.843 -39.729 1.00 9.07 403 VAL B O 1
ATOM 6417 N N . ILE B 1 404 ? 37.312 25.610 -38.853 1.00 8.19 404 ILE B N 1
ATOM 6418 C CA . ILE B 1 404 ? 37.590 24.427 -39.719 1.00 8.24 404 ILE B CA 1
ATOM 6419 C C . ILE B 1 404 ? 37.529 24.869 -41.201 1.00 8.06 404 ILE B C 1
ATOM 6420 O O . ILE B 1 404 ? 38.346 24.389 -41.999 1.00 7.66 404 ILE B O 1
ATOM 6425 N N . THR B 1 405 ? 36.526 25.678 -41.566 1.00 7.70 405 THR B N 1
ATOM 6426 C CA . THR B 1 405 ? 36.193 26.025 -42.980 1.00 7.99 405 THR B CA 1
ATOM 6427 C C . THR B 1 405 ? 36.938 27.286 -43.433 1.00 8.10 405 THR B C 1
ATOM 6428 O O . THR B 1 405 ? 36.726 27.655 -44.575 1.00 9.10 405 THR B O 1
ATOM 6432 N N . GLY B 1 406 ? 37.863 27.846 -42.651 1.00 8.10 406 GLY B N 1
ATOM 6433 C CA . GLY B 1 406 ? 38.552 29.113 -42.983 1.00 8.23 406 GLY B CA 1
ATOM 6434 C C . GLY B 1 406 ? 37.553 30.240 -43.239 1.00 8.41 406 GLY B C 1
ATOM 6435 O O . GLY B 1 406 ? 37.789 31.084 -44.152 1.00 8.21 406 GLY B O 1
ATOM 6436 N N . GLY B 1 407 ? 36.413 30.215 -42.547 1.00 8.09 407 GLY B N 1
ATOM 6437 C CA . GLY B 1 407 ? 35.390 31.261 -42.678 1.00 8.40 407 GLY B CA 1
ATOM 6438 C C . GLY B 1 407 ? 34.467 31.096 -43.870 1.00 9.07 407 GLY B C 1
ATOM 6439 O O . GLY B 1 407 ? 33.748 32.079 -44.128 1.00 9.17 407 GLY B O 1
ATOM 6440 N N . THR B 1 408 ? 34.438 29.923 -44.540 1.00 9.28 408 THR B N 1
ATOM 6441 C CA . THR B 1 408 ? 33.656 29.715 -45.787 1.00 9.99 408 THR B CA 1
ATOM 6442 C C . THR B 1 408 ? 32.342 28.945 -45.555 1.00 10.41 408 THR B C 1
ATOM 6443 O O . THR B 1 408 ? 31.633 28.740 -46.535 1.00 10.75 408 THR B O 1
ATOM 6447 N N . SER B 1 409 ? 32.011 28.542 -44.331 1.00 11.02 409 SER B N 1
ATOM 6448 C CA . SER B 1 409 ? 30.784 27.750 -44.053 1.00 12.27 409 SER B CA 1
ATOM 6449 C C . SER B 1 409 ? 29.542 28.571 -44.434 1.00 12.72 409 SER B C 1
ATOM 6450 O O . SER B 1 409 ? 29.432 29.752 -44.062 1.00 10.99 409 SER B O 1
ATOM 6453 N N . SER B 1 410 ? 28.596 27.962 -45.126 1.00 14.63 410 SER B N 1
ATOM 6454 C CA . SER B 1 410 ? 27.298 28.620 -45.425 1.00 16.63 410 SER B CA 1
ATOM 6455 C C . SER B 1 410 ? 26.226 28.113 -44.449 1.00 17.73 410 SER B C 1
ATOM 6456 O O . SER B 1 410 ? 25.079 28.543 -44.601 1.00 19.33 410 SER B O 1
ATOM 6459 N N . THR B 1 411 ? 26.566 27.245 -43.488 1.00 18.75 411 THR B N 1
ATOM 6460 C CA . THR B 1 411 ? 25.575 26.540 -42.618 1.00 19.83 411 THR B CA 1
ATOM 6461 C C . THR B 1 411 ? 25.774 26.846 -41.126 1.00 19.62 411 THR B C 1
ATOM 6462 O O . THR B 1 411 ? 25.460 25.952 -40.298 1.00 22.58 411 THR B O 1
ATOM 6466 N N . THR B 1 412 ? 26.286 28.019 -40.754 1.00 17.80 412 THR B N 1
ATOM 6467 C CA . THR B 1 412 ? 26.395 28.357 -39.311 1.00 16.86 412 THR B CA 1
ATOM 6468 C C . THR B 1 412 ? 24.988 28.670 -38.785 1.00 16.04 412 THR B C 1
ATOM 6469 O O . THR B 1 412 ? 24.066 28.945 -39.580 1.00 15.42 412 THR B O 1
ATOM 6473 N N . ALA B 1 413 ? 24.802 28.527 -37.480 1.00 15.08 413 ALA B N 1
ATOM 6474 C CA . ALA B 1 413 ? 23.480 28.245 -36.888 1.00 15.11 413 ALA B CA 1
ATOM 6475 C C . ALA B 1 413 ? 22.847 29.530 -36.339 1.00 15.62 413 ALA B C 1
ATOM 6476 O O . ALA B 1 413 ? 21.608 29.652 -36.410 1.00 16.37 413 ALA B O 1
ATOM 6478 N N . LEU B 1 414 ? 23.622 30.446 -35.749 1.00 17.11 414 LEU B N 1
ATOM 6479 C CA . LEU B 1 414 ? 23.004 31.617 -35.061 1.00 17.52 414 LEU B CA 1
ATOM 6480 C C . LEU B 1 414 ? 22.591 32.663 -36.107 1.00 18.27 414 LEU B C 1
ATOM 6481 O O . LEU B 1 414 ? 21.502 33.262 -35.937 1.00 17.44 414 LEU B O 1
ATOM 6486 N N . LYS B 1 415 ? 23.369 32.841 -37.181 1.00 18.97 415 LYS B N 1
ATOM 6487 C CA . LYS B 1 415 ? 22.961 33.705 -38.327 1.00 22.14 415 LYS B CA 1
ATOM 6488 C C . LYS B 1 415 ? 21.638 33.173 -38.920 1.00 19.18 415 LYS B C 1
ATOM 6489 O O . LYS B 1 415 ? 21.612 32.015 -39.356 1.00 18.62 415 LYS B O 1
ATOM 6495 N N . GLY B 1 416 ? 20.568 33.972 -38.882 1.00 17.61 416 GLY B N 1
ATOM 6496 C CA . GLY B 1 416 ? 19.240 33.613 -39.409 1.00 17.15 416 GLY B CA 1
ATOM 6497 C C . GLY B 1 416 ? 18.364 32.877 -38.397 1.00 16.00 416 GLY B C 1
ATOM 6498 O O . GLY B 1 416 ? 17.290 32.440 -38.778 1.00 16.72 416 GLY B O 1
ATOM 6499 N N . SER B 1 417 ? 18.802 32.716 -37.154 1.00 16.05 417 SER B N 1
ATOM 6500 C CA . SER B 1 417 ? 18.030 32.054 -36.073 1.00 15.06 417 SER B CA 1
ATOM 6501 C C . SER B 1 417 ? 16.913 32.971 -35.565 1.00 14.92 417 SER B C 1
ATOM 6502 O O . SER B 1 417 ? 17.067 34.212 -35.586 1.00 13.90 417 SER B O 1
ATOM 6505 N N . THR B 1 418 ? 15.855 32.383 -35.021 1.00 14.87 418 THR B N 1
ATOM 6506 C CA . THR B 1 418 ? 14.775 33.168 -34.386 1.00 14.68 418 THR B CA 1
ATOM 6507 C C . THR B 1 418 ? 15.357 33.820 -33.135 1.00 15.33 418 THR B C 1
ATOM 6508 O O . THR B 1 418 ? 14.869 34.887 -32.782 1.00 15.49 418 THR B O 1
ATOM 6512 N N . GLU B 1 419 ? 16.429 33.264 -32.559 1.00 16.01 419 GLU B N 1
ATOM 6513 C CA . GLU B 1 419 ? 17.079 33.843 -31.348 1.00 15.85 419 GLU B CA 1
ATOM 6514 C C . GLU B 1 419 ? 17.676 35.212 -31.706 1.00 16.17 419 GLU B C 1
ATOM 6515 O O . GLU B 1 419 ? 17.459 36.161 -30.947 1.00 15.69 419 GLU B O 1
ATOM 6521 N N . GLU B 1 420 ? 18.395 35.323 -32.823 1.00 17.97 420 GLU B N 1
ATOM 6522 C CA . GLU B 1 420 ? 18.997 36.616 -33.255 1.00 19.37 420 GLU B CA 1
ATOM 6523 C C . GLU B 1 420 ? 17.886 37.584 -33.702 1.00 18.44 420 GLU B C 1
ATOM 6524 O O . GLU B 1 420 ? 18.055 38.784 -33.475 1.00 17.76 420 GLU B O 1
ATOM 6530 N N . ALA B 1 421 ? 16.791 37.092 -34.279 1.00 16.34 421 ALA B N 1
ATOM 6531 C CA . ALA B 1 421 ? 15.697 37.923 -34.846 1.00 16.09 421 ALA B CA 1
ATOM 6532 C C . ALA B 1 421 ? 14.752 38.432 -33.748 1.00 16.24 421 ALA B C 1
ATOM 6533 O O . ALA B 1 421 ? 14.299 39.595 -33.858 1.00 19.01 421 ALA B O 1
ATOM 6535 N N . GLN B 1 422 ? 14.487 37.625 -32.716 1.00 15.78 422 GLN B N 1
ATOM 6536 C CA . GLN B 1 422 ? 13.323 37.825 -31.803 1.00 16.93 422 GLN B CA 1
ATOM 6537 C C . GLN B 1 422 ? 13.769 38.148 -30.380 1.00 17.07 422 GLN B C 1
ATOM 6538 O O . GLN B 1 422 ? 12.908 38.562 -29.598 1.00 17.20 422 GLN B O 1
ATOM 6544 N N . PHE B 1 423 ? 15.056 37.993 -30.061 1.00 18.32 423 PHE B N 1
ATOM 6545 C CA . PHE B 1 423 ? 15.565 38.189 -28.685 1.00 19.39 423 PHE B CA 1
ATOM 6546 C C . PHE B 1 423 ? 16.571 39.350 -28.739 1.00 21.52 423 PHE B C 1
ATOM 6547 O O . PHE B 1 423 ? 17.272 39.435 -27.735 1.00 27.48 423 PHE B O 1
ATOM 6555 N N . LYS C 1 2 ? 47.118 34.633 -21.827 1.00 65.72 2 LYS C N 1
ATOM 6556 C CA . LYS C 1 2 ? 46.511 34.773 -23.186 1.00 66.18 2 LYS C CA 1
ATOM 6557 C C . LYS C 1 2 ? 47.645 34.948 -24.202 1.00 58.38 2 LYS C C 1
ATOM 6558 O O . LYS C 1 2 ? 47.746 34.113 -25.096 1.00 54.36 2 LYS C O 1
ATOM 6564 N N . ASN C 1 3 ? 48.459 35.995 -24.036 1.00 56.36 3 ASN C N 1
ATOM 6565 C CA . ASN C 1 3 ? 49.764 36.207 -24.720 1.00 52.54 3 ASN C CA 1
ATOM 6566 C C . ASN C 1 3 ? 50.630 34.955 -24.625 1.00 49.75 3 ASN C C 1
ATOM 6567 O O . ASN C 1 3 ? 51.003 34.434 -25.681 1.00 53.80 3 ASN C O 1
ATOM 6572 N N . GLU C 1 4 ? 50.961 34.523 -23.405 1.00 47.20 4 GLU C N 1
ATOM 6573 C CA . GLU C 1 4 ? 51.916 33.410 -23.148 1.00 46.46 4 GLU C CA 1
ATOM 6574 C C . GLU C 1 4 ? 51.361 32.123 -23.757 1.00 41.54 4 GLU C C 1
ATOM 6575 O O . GLU C 1 4 ? 52.101 31.430 -24.478 1.00 38.60 4 GLU C O 1
ATOM 6581 N N . ARG C 1 5 ? 50.100 31.829 -23.442 1.00 36.95 5 ARG C N 1
ATOM 6582 C CA . ARG C 1 5 ? 49.360 30.607 -23.853 1.00 32.05 5 ARG C CA 1
ATOM 6583 C C . ARG C 1 5 ? 49.400 30.421 -25.377 1.00 27.04 5 ARG C C 1
ATOM 6584 O O . ARG C 1 5 ? 49.654 29.284 -25.836 1.00 28.42 5 ARG C O 1
ATOM 6592 N N . ILE C 1 6 ? 49.092 31.489 -26.112 1.00 23.93 6 ILE C N 1
ATOM 6593 C CA . ILE C 1 6 ? 49.090 31.553 -27.605 1.00 23.38 6 ILE C CA 1
ATOM 6594 C C . ILE C 1 6 ? 50.530 31.458 -28.132 1.00 26.04 6 ILE C C 1
ATOM 6595 O O . ILE C 1 6 ? 50.732 30.820 -29.186 1.00 22.56 6 ILE C O 1
ATOM 6600 N N . GLU C 1 7 ? 51.471 32.183 -27.510 1.00 27.97 7 GLU C N 1
ATOM 6601 C CA . GLU C 1 7 ? 52.866 32.288 -28.014 1.00 29.46 7 GLU C CA 1
ATOM 6602 C C . GLU C 1 7 ? 53.491 30.907 -27.878 1.00 27.61 7 GLU C C 1
ATOM 6603 O O . GLU C 1 7 ? 54.176 30.463 -28.814 1.00 31.42 7 GLU C O 1
ATOM 6609 N N . LYS C 1 8 ? 53.206 30.231 -26.774 1.00 25.00 8 LYS C N 1
ATOM 6610 C CA . LYS C 1 8 ? 53.734 28.880 -26.516 1.00 24.84 8 LYS C CA 1
ATOM 6611 C C . LYS C 1 8 ? 53.201 27.933 -27.590 1.00 23.32 8 LYS C C 1
ATOM 6612 O O . LYS C 1 8 ? 53.977 27.054 -28.042 1.00 19.80 8 LYS C O 1
ATOM 6618 N N . LEU C 1 9 ? 51.918 28.073 -27.960 1.00 19.76 9 LEU C N 1
ATOM 6619 C CA . LEU C 1 9 ? 51.301 27.178 -28.974 1.00 18.47 9 LEU C CA 1
ATOM 6620 C C . LEU C 1 9 ? 52.000 27.402 -30.319 1.00 16.50 9 LEU C C 1
ATOM 6621 O O . LEU C 1 9 ? 52.393 26.425 -30.923 1.00 14.58 9 LEU C O 1
ATOM 6626 N N . GLN C 1 10 ? 52.093 28.658 -30.753 1.00 17.82 10 GLN C N 1
ATOM 6627 C CA . GLN C 1 10 ? 52.725 29.080 -32.025 1.00 20.62 10 GLN C CA 1
ATOM 6628 C C . GLN C 1 10 ? 54.183 28.577 -32.022 1.00 19.52 10 GLN C C 1
ATOM 6629 O O . GLN C 1 10 ? 54.630 28.044 -33.054 1.00 17.10 10 GLN C O 1
ATOM 6635 N N . GLU C 1 11 ? 54.877 28.683 -30.889 1.00 19.21 11 GLU C N 1
ATOM 6636 C CA . GLU C 1 11 ? 56.296 28.268 -30.755 1.00 21.04 11 GLU C CA 1
ATOM 6637 C C . GLU C 1 11 ? 56.409 26.764 -31.015 1.00 19.84 11 GLU C C 1
ATOM 6638 O O . GLU C 1 11 ? 57.295 26.354 -31.793 1.00 20.51 11 GLU C O 1
ATOM 6644 N N . SER C 1 12 ? 55.520 25.969 -30.422 1.00 18.90 12 SER C N 1
ATOM 6645 C CA . SER C 1 12 ? 55.444 24.496 -30.623 1.00 18.20 12 SER C CA 1
ATOM 6646 C C . SER C 1 12 ? 55.277 24.168 -32.117 1.00 16.56 12 SER C C 1
ATOM 6647 O O . SER C 1 12 ? 56.042 23.366 -32.639 1.00 14.78 12 SER C O 1
ATOM 6650 N N . TRP C 1 13 ? 54.317 24.790 -32.805 1.00 14.53 13 TRP C N 1
ATOM 6651 C CA . TRP C 1 13 ? 54.059 24.542 -34.245 1.00 14.55 13 TRP C CA 1
ATOM 6652 C C . TRP C 1 13 ? 55.299 24.863 -35.099 1.00 15.68 13 TRP C C 1
ATOM 6653 O O . TRP C 1 13 ? 55.537 24.163 -36.103 1.00 15.44 13 TRP C O 1
ATOM 6664 N N . GLU C 1 14 ? 56.047 25.896 -34.731 1.00 16.80 14 GLU C N 1
ATOM 6665 C CA . GLU C 1 14 ? 57.159 26.424 -35.565 1.00 19.37 14 GLU C CA 1
ATOM 6666 C C . GLU C 1 14 ? 58.419 25.579 -35.355 1.00 17.50 14 GLU C C 1
ATOM 6667 O O . GLU C 1 14 ? 59.111 25.334 -36.335 1.00 18.68 14 GLU C O 1
ATOM 6673 N N . LEU C 1 15 ? 58.697 25.174 -34.122 1.00 16.33 15 LEU C N 1
ATOM 6674 C CA . LEU C 1 15 ? 60.008 24.615 -33.708 1.00 16.07 15 LEU C CA 1
ATOM 6675 C C . LEU C 1 15 ? 59.962 23.092 -33.688 1.00 15.16 15 LEU C C 1
ATOM 6676 O O . LEU C 1 15 ? 61.015 22.490 -33.907 1.00 12.78 15 LEU C O 1
ATOM 6681 N N . ASP C 1 16 ? 58.820 22.495 -33.331 1.00 14.32 16 ASP C N 1
ATOM 6682 C CA . ASP C 1 16 ? 58.769 21.038 -33.044 1.00 15.03 16 ASP C CA 1
ATOM 6683 C C . ASP C 1 16 ? 58.781 20.274 -34.376 1.00 14.71 16 ASP C C 1
ATOM 6684 O O . ASP C 1 16 ? 57.906 20.540 -35.245 1.00 13.59 16 ASP C O 1
ATOM 6689 N N . GLU C 1 17 ? 59.710 19.326 -34.532 1.00 14.80 17 GLU C N 1
ATOM 6690 C CA . GLU C 1 17 ? 59.845 18.550 -35.792 1.00 16.25 17 GLU C CA 1
ATOM 6691 C C . GLU C 1 17 ? 58.602 17.665 -35.996 1.00 12.89 17 GLU C C 1
ATOM 6692 O O . GLU C 1 17 ? 58.298 17.335 -37.139 1.00 11.21 17 GLU C O 1
ATOM 6698 N N . ARG C 1 18 ? 57.875 17.366 -34.931 1.00 11.20 18 ARG C N 1
ATOM 6699 C CA . ARG C 1 18 ? 56.549 16.686 -35.000 1.00 11.20 18 ARG C CA 1
ATOM 6700 C C . ARG C 1 18 ? 55.667 17.268 -36.115 1.00 11.27 18 ARG C C 1
ATOM 6701 O O . ARG C 1 18 ? 54.933 16.442 -36.729 1.00 11.85 18 ARG C O 1
ATOM 6709 N N . TRP C 1 19 ? 55.716 18.591 -36.364 1.00 10.33 19 TRP C N 1
ATOM 6710 C CA . TRP C 1 19 ? 54.788 19.319 -37.276 1.00 10.71 19 TRP C CA 1
ATOM 6711 C C . TRP C 1 19 ? 55.420 19.657 -38.626 1.00 11.79 19 TRP C C 1
ATOM 6712 O O . TRP C 1 19 ? 54.735 20.335 -39.434 1.00 11.16 19 TRP C O 1
ATOM 6723 N N . GLU C 1 20 ? 56.620 19.155 -38.909 1.00 13.69 20 GLU C N 1
ATOM 6724 C CA . GLU C 1 20 ? 57.266 19.316 -40.234 1.00 17.36 20 GLU C CA 1
ATOM 6725 C C . GLU C 1 20 ? 56.328 18.783 -41.326 1.00 14.70 20 GLU C C 1
ATOM 6726 O O . GLU C 1 20 ? 55.887 17.639 -41.228 1.00 14.18 20 GLU C O 1
ATOM 6732 N N . GLY C 1 21 ? 56.064 19.595 -42.336 1.00 13.72 21 GLY C N 1
ATOM 6733 C CA . GLY C 1 21 ? 55.256 19.214 -43.510 1.00 13.79 21 GLY C CA 1
ATOM 6734 C C . GLY C 1 21 ? 53.767 19.132 -43.199 1.00 13.49 21 GLY C C 1
ATOM 6735 O O . GLY C 1 21 ? 53.033 18.680 -44.107 1.00 12.58 21 GLY C O 1
ATOM 6736 N N . ILE C 1 22 ? 53.326 19.551 -41.993 1.00 12.59 22 ILE C N 1
ATOM 6737 C CA . ILE C 1 22 ? 51.886 19.583 -41.608 1.00 12.67 22 ILE C CA 1
ATOM 6738 C C . ILE C 1 22 ? 51.336 21.004 -41.781 1.00 13.92 22 ILE C C 1
ATOM 6739 O O . ILE C 1 22 ? 51.892 21.950 -41.175 1.00 13.95 22 ILE C O 1
ATOM 6744 N N . THR C 1 23 ? 50.246 21.163 -42.535 1.00 14.19 23 THR C N 1
ATOM 6745 C CA . THR C 1 23 ? 49.622 22.504 -42.649 1.00 15.57 23 THR C CA 1
ATOM 6746 C C . THR C 1 23 ? 48.445 22.587 -41.665 1.00 14.30 23 THR C C 1
ATOM 6747 O O . THR C 1 23 ? 47.682 21.582 -41.481 1.00 12.64 23 THR C O 1
ATOM 6751 N N . ARG C 1 24 ? 48.372 23.746 -41.003 1.00 13.05 24 ARG C N 1
ATOM 6752 C CA . ARG C 1 24 ? 47.232 24.141 -40.156 1.00 12.46 24 ARG C CA 1
ATOM 6753 C C . ARG C 1 24 ? 46.642 25.412 -40.763 1.00 12.83 24 ARG C C 1
ATOM 6754 O O . ARG C 1 24 ? 47.219 26.477 -40.651 1.00 12.68 24 ARG C O 1
ATOM 6762 N N . PRO C 1 25 ? 45.477 25.345 -41.432 1.00 12.73 25 PRO C N 1
ATOM 6763 C CA . PRO C 1 25 ? 44.879 26.537 -42.055 1.00 12.34 25 PRO C CA 1
ATOM 6764 C C . PRO C 1 25 ? 44.079 27.391 -41.050 1.00 12.34 25 PRO C C 1
ATOM 6765 O O . PRO C 1 25 ? 42.971 27.864 -41.348 1.00 12.93 25 PRO C O 1
ATOM 6769 N N . TYR C 1 26 ? 44.627 27.516 -39.840 1.00 11.91 26 TYR C N 1
ATOM 6770 C CA . TYR C 1 26 ? 44.060 28.281 -38.707 1.00 11.46 26 TYR C CA 1
ATOM 6771 C C . TYR C 1 26 ? 45.215 28.661 -37.790 1.00 11.99 26 TYR C C 1
ATOM 6772 O O . TYR C 1 26 ? 46.303 28.045 -37.894 1.00 11.30 26 TYR C O 1
ATOM 6781 N N . SER C 1 27 ? 44.964 29.605 -36.880 1.00 13.07 27 SER C N 1
ATOM 6782 C CA . SER C 1 27 ? 45.998 30.244 -36.032 1.00 13.08 27 SER C CA 1
ATOM 6783 C C . SER C 1 27 ? 46.004 29.639 -34.623 1.00 13.68 27 SER C C 1
ATOM 6784 O O . SER C 1 27 ? 44.984 29.043 -34.207 1.00 12.82 27 SER C O 1
ATOM 6787 N N . ALA C 1 28 ? 47.099 29.836 -33.886 1.00 12.89 28 ALA C N 1
ATOM 6788 C CA . ALA C 1 28 ? 47.210 29.496 -32.454 1.00 13.08 28 ALA C CA 1
ATOM 6789 C C . ALA C 1 28 ? 46.140 30.267 -31.681 1.00 13.08 28 ALA C C 1
ATOM 6790 O O . ALA C 1 28 ? 45.575 29.691 -30.748 1.00 12.03 28 ALA C O 1
ATOM 6792 N N . GLU C 1 29 ? 45.877 31.519 -32.058 1.00 14.30 29 GLU C N 1
ATOM 6793 C CA . GLU C 1 29 ? 44.872 32.375 -31.350 1.00 16.22 29 GLU C CA 1
ATOM 6794 C C . GLU C 1 29 ? 43.482 31.706 -31.451 1.00 14.49 29 GLU C C 1
ATOM 6795 O O . GLU C 1 29 ? 42.778 31.612 -30.421 1.00 13.26 29 GLU C O 1
ATOM 6801 N N . ASP C 1 30 ? 43.127 31.192 -32.633 1.00 13.72 30 ASP C N 1
ATOM 6802 C CA . ASP C 1 30 ? 41.865 30.423 -32.855 1.00 14.00 30 ASP C CA 1
ATOM 6803 C C . ASP C 1 30 ? 41.770 29.241 -31.890 1.00 12.03 30 ASP C C 1
ATOM 6804 O O . ASP C 1 30 ? 40.674 28.987 -31.408 1.00 12.40 30 ASP C O 1
ATOM 6809 N N . VAL C 1 31 ? 42.850 28.473 -31.707 1.00 10.83 31 VAL C N 1
ATOM 6810 C CA . VAL C 1 31 ? 42.852 27.259 -30.840 1.00 10.15 31 VAL C CA 1
ATOM 6811 C C . VAL C 1 31 ? 42.609 27.667 -29.375 1.00 10.58 31 VAL C C 1
ATOM 6812 O O . VAL C 1 31 ? 41.747 27.076 -28.696 1.00 9.38 31 VAL C O 1
ATOM 6816 N N . ILE C 1 32 ? 43.355 28.666 -28.887 1.00 11.47 32 ILE C N 1
ATOM 6817 C CA . ILE C 1 32 ? 43.273 29.129 -27.474 1.00 11.79 32 ILE C CA 1
ATOM 6818 C C . ILE C 1 32 ? 41.865 29.701 -27.232 1.00 11.39 32 ILE C C 1
ATOM 6819 O O . ILE C 1 32 ? 41.333 29.474 -26.111 1.00 10.52 32 ILE C O 1
ATOM 6824 N N . ARG C 1 33 ? 41.274 30.348 -28.241 1.00 12.28 33 ARG C N 1
ATOM 6825 C CA . ARG C 1 33 ? 39.884 30.871 -28.151 1.00 14.22 33 ARG C CA 1
ATOM 6826 C C . ARG C 1 33 ? 38.875 29.730 -27.914 1.00 13.83 33 ARG C C 1
ATOM 6827 O O . ARG C 1 33 ? 37.837 29.996 -27.281 1.00 12.98 33 ARG C O 1
ATOM 6835 N N . LEU C 1 34 ? 39.136 28.532 -28.443 1.00 13.03 34 LEU C N 1
ATOM 6836 C CA . LEU C 1 34 ? 38.217 27.358 -28.411 1.00 13.69 34 LEU C CA 1
ATOM 6837 C C . LEU C 1 34 ? 38.527 26.442 -27.226 1.00 14.30 34 LEU C C 1
ATOM 6838 O O . LEU C 1 34 ? 37.738 25.535 -26.959 1.00 13.18 34 LEU C O 1
ATOM 6843 N N . ARG C 1 35 ? 39.642 26.679 -26.538 1.00 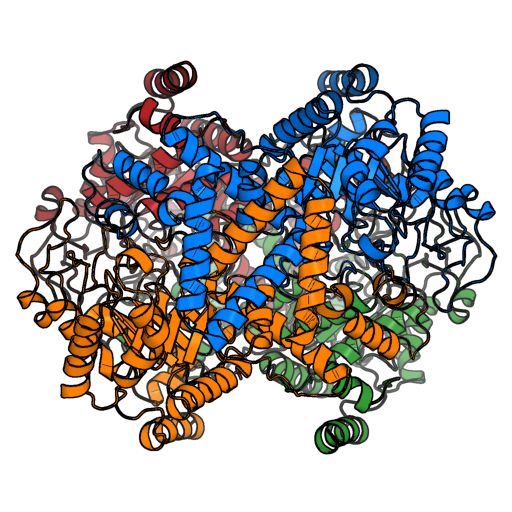16.05 35 ARG C N 1
ATOM 6844 C CA . ARG C 1 35 ? 40.132 25.793 -25.458 1.00 16.88 35 ARG C CA 1
ATOM 6845 C C . ARG C 1 35 ? 39.432 26.057 -24.127 1.00 16.86 35 ARG C C 1
ATOM 6846 O O . ARG C 1 35 ? 39.403 25.128 -23.321 1.00 21.63 35 ARG C O 1
ATOM 6854 N N . GLY C 1 36 ? 38.908 27.253 -23.897 1.00 13.96 36 GLY C N 1
ATOM 6855 C CA . GLY C 1 36 ? 38.378 27.643 -22.579 1.00 13.54 36 GLY C CA 1
ATOM 6856 C C . GLY C 1 36 ? 39.477 28.222 -21.703 1.00 12.41 36 GLY C C 1
ATOM 6857 O O . GLY C 1 36 ? 40.595 28.475 -22.210 1.00 12.28 36 GLY C O 1
ATOM 6858 N N . SER C 1 37 ? 39.212 28.418 -20.417 1.00 11.85 37 SER C N 1
ATOM 6859 C CA . SER C 1 37 ? 40.136 29.174 -19.544 1.00 11.99 37 SER C CA 1
ATOM 6860 C C . SER C 1 37 ? 41.193 28.271 -18.932 1.00 12.63 37 SER C C 1
ATOM 6861 O O . SER C 1 37 ? 42.129 28.833 -18.379 1.00 14.94 37 SER C O 1
ATOM 6864 N N . ILE C 1 38 ? 41.091 26.946 -19.002 1.00 13.36 38 ILE C N 1
ATOM 6865 C CA . ILE C 1 38 ? 42.114 26.060 -18.373 1.00 14.28 38 ILE C CA 1
ATOM 6866 C C . ILE C 1 38 ? 42.552 24.964 -19.348 1.00 14.63 38 ILE C C 1
ATOM 6867 O O . ILE C 1 38 ? 41.801 24.639 -20.296 1.00 13.36 38 ILE C O 1
ATOM 6872 N N . ASP C 1 39 ? 43.748 24.421 -19.119 1.00 15.49 39 ASP C N 1
ATOM 6873 C CA . ASP C 1 39 ? 44.251 23.238 -19.864 1.00 16.54 39 ASP C CA 1
ATOM 6874 C C . ASP C 1 39 ? 44.001 22.003 -18.999 1.00 16.97 39 ASP C C 1
ATOM 6875 O O . ASP C 1 39 ? 44.387 22.004 -17.798 1.00 18.49 39 ASP C O 1
ATOM 6880 N N . ILE C 1 40 ? 43.349 20.996 -19.568 1.00 15.41 40 ILE C N 1
ATOM 6881 C CA . ILE C 1 40 ? 43.120 19.686 -18.905 1.00 14.52 40 ILE C CA 1
ATOM 6882 C C . ILE C 1 40 ? 44.135 18.698 -19.486 1.00 14.44 40 ILE C C 1
ATOM 6883 O O . ILE C 1 40 ? 44.236 18.602 -20.703 1.00 12.71 40 ILE C O 1
ATOM 6888 N N . GLU C 1 41 ? 44.846 18.004 -18.604 1.00 14.10 41 GLU C N 1
ATOM 6889 C CA . GLU C 1 41 ? 45.896 17.036 -18.961 1.00 15.61 41 GLU C CA 1
ATOM 6890 C C . GLU C 1 41 ? 45.213 15.714 -19.342 1.00 12.52 41 GLU C C 1
ATOM 6891 O O . GLU C 1 41 ? 44.226 15.316 -18.717 1.00 12.00 41 GLU C O 1
ATOM 6897 N N . HIS C 1 42 ? 45.722 15.100 -20.395 1.00 10.97 42 HIS C N 1
ATOM 6898 C CA . HIS C 1 42 ? 45.304 13.797 -20.969 1.00 9.81 42 HIS C CA 1
ATOM 6899 C C . HIS C 1 42 ? 46.545 12.907 -20.998 1.00 9.36 42 HIS C C 1
ATOM 6900 O O . HIS C 1 42 ? 47.161 12.770 -22.051 1.00 9.56 42 HIS C O 1
ATOM 6907 N N . THR C 1 43 ? 46.921 12.330 -19.862 1.00 8.86 43 THR C N 1
ATOM 6908 C CA . THR C 1 43 ? 48.245 11.670 -19.703 1.00 8.82 43 THR C CA 1
ATOM 6909 C C . THR C 1 43 ? 48.429 10.497 -20.674 1.00 8.81 43 THR C C 1
ATOM 6910 O O . THR C 1 43 ? 49.490 10.449 -21.312 1.00 9.02 43 THR C O 1
ATOM 6914 N N . LEU C 1 44 ? 47.505 9.537 -20.729 1.00 8.54 44 LEU C N 1
ATOM 6915 C CA . LEU C 1 44 ? 47.634 8.382 -21.654 1.00 8.90 44 LEU C CA 1
ATOM 6916 C C . LEU C 1 44 ? 47.628 8.829 -23.116 1.00 8.77 44 LEU C C 1
ATOM 6917 O O . LEU C 1 44 ? 48.407 8.269 -23.894 1.00 8.42 44 LEU C O 1
ATOM 6922 N N . ALA C 1 45 ? 46.750 9.742 -23.523 1.00 8.57 45 ALA C N 1
ATOM 6923 C CA . ALA C 1 45 ? 46.719 10.234 -24.920 1.00 8.84 45 ALA C CA 1
ATOM 6924 C C . ALA C 1 45 ? 48.082 10.871 -25.255 1.00 8.88 45 ALA C C 1
ATOM 6925 O O . ALA C 1 45 ? 48.589 10.656 -26.367 1.00 8.00 45 ALA C O 1
ATOM 6927 N N . ARG C 1 46 ? 48.644 11.643 -24.333 1.00 9.71 46 ARG C N 1
ATOM 6928 C CA . ARG C 1 46 ? 49.907 12.405 -24.585 1.00 12.20 46 ARG C CA 1
ATOM 6929 C C . ARG C 1 46 ? 51.081 11.430 -24.663 1.00 11.58 46 ARG C C 1
ATOM 6930 O O . ARG C 1 46 ? 51.798 11.436 -25.656 1.00 11.00 46 ARG C O 1
ATOM 6938 N N . ARG C 1 47 ? 51.231 10.599 -23.647 1.00 12.47 47 ARG C N 1
ATOM 6939 C CA . ARG C 1 47 ? 52.307 9.575 -23.581 1.00 14.42 47 ARG C CA 1
ATOM 6940 C C . ARG C 1 47 ? 52.222 8.640 -24.793 1.00 11.74 47 ARG C C 1
ATOM 6941 O O . ARG C 1 47 ? 53.269 8.347 -25.378 1.00 10.48 47 ARG C O 1
ATOM 6949 N N . GLY C 1 48 ? 51.015 8.170 -25.122 1.00 9.62 48 GLY C N 1
ATOM 6950 C CA . GLY C 1 48 ? 50.807 7.241 -26.243 1.00 8.75 48 GLY C CA 1
ATOM 6951 C C . GLY C 1 48 ? 51.195 7.871 -27.564 1.00 7.89 48 GLY C C 1
ATOM 6952 O O . GLY C 1 48 ? 51.883 7.233 -28.330 1.00 7.48 48 GLY C O 1
ATOM 6953 N N . ALA C 1 49 ? 50.754 9.097 -27.833 1.00 8.10 49 ALA C N 1
ATOM 6954 C CA . ALA C 1 49 ? 51.004 9.779 -29.120 1.00 8.18 49 ALA C CA 1
ATOM 6955 C C . ALA C 1 49 ? 52.509 10.070 -29.262 1.00 8.71 49 ALA C C 1
ATOM 6956 O O . ALA C 1 49 ? 53.024 9.938 -30.375 1.00 8.39 49 ALA C O 1
ATOM 6958 N N . GLU C 1 50 ? 53.192 10.431 -28.187 1.00 9.07 50 GLU C N 1
ATOM 6959 C CA . GLU C 1 50 ? 54.658 10.689 -28.232 1.00 10.63 50 GLU C CA 1
ATOM 6960 C C . GLU C 1 50 ? 55.390 9.366 -28.490 1.00 10.71 50 GLU C C 1
ATOM 6961 O O . GLU C 1 50 ? 56.263 9.354 -29.337 1.00 10.68 50 GLU C O 1
ATOM 6967 N N . LYS C 1 51 ? 55.034 8.298 -27.776 1.00 11.12 51 LYS C N 1
ATOM 6968 C CA . LYS C 1 51 ? 55.621 6.940 -27.939 1.00 12.39 51 LYS C CA 1
ATOM 6969 C C . LYS C 1 51 ? 55.354 6.428 -29.364 1.00 11.33 51 LYS C C 1
ATOM 6970 O O . LYS C 1 51 ? 56.247 5.802 -29.944 1.00 10.57 51 LYS C O 1
ATOM 6976 N N . LEU C 1 52 ? 54.150 6.630 -29.905 1.00 10.05 52 LEU C N 1
ATOM 6977 C CA . LEU C 1 52 ? 53.812 6.159 -31.269 1.00 9.59 52 LEU C CA 1
ATOM 6978 C C . LEU C 1 52 ? 54.674 6.907 -32.291 1.00 9.46 52 LEU C C 1
ATOM 6979 O O . LEU C 1 52 ? 55.221 6.228 -33.164 1.00 9.03 52 LEU C O 1
ATOM 6984 N N . TRP C 1 53 ? 54.761 8.242 -32.187 1.00 9.74 53 TRP C N 1
ATOM 6985 C CA . TRP C 1 53 ? 55.553 9.114 -33.092 1.00 10.57 53 TRP C CA 1
ATOM 6986 C C . TRP C 1 53 ? 56.996 8.604 -33.107 1.00 10.63 53 TRP C C 1
ATOM 6987 O O . TRP C 1 53 ? 57.523 8.332 -34.192 1.00 9.60 53 TRP C O 1
ATOM 6998 N N . THR C 1 54 ? 57.554 8.355 -31.929 1.00 10.25 54 THR C N 1
ATOM 6999 C CA . THR C 1 54 ? 58.935 7.849 -31.773 1.00 11.16 54 THR C CA 1
ATOM 7000 C C . THR C 1 54 ? 59.072 6.466 -32.405 1.00 11.72 54 THR C C 1
ATOM 7001 O O . THR C 1 54 ? 60.047 6.276 -33.157 1.00 12.21 54 THR C O 1
ATOM 7005 N N . SER C 1 55 ? 58.156 5.543 -32.122 1.00 11.83 55 SER C N 1
ATOM 7006 C CA . SER C 1 55 ? 58.215 4.149 -32.637 1.00 12.51 55 SER C CA 1
ATOM 7007 C C . SER C 1 55 ? 58.164 4.150 -34.169 1.00 12.07 55 SER C C 1
ATOM 7008 O O . SER C 1 55 ? 58.907 3.361 -34.797 1.00 11.94 55 SER C O 1
ATOM 7011 N N . LEU C 1 56 ? 57.308 4.980 -34.759 1.00 11.74 56 LEU C N 1
ATOM 7012 C CA . LEU C 1 56 ? 57.146 5.022 -36.237 1.00 12.27 56 LEU C CA 1
ATOM 7013 C C . LEU C 1 56 ? 58.457 5.447 -36.898 1.00 12.28 56 LEU C C 1
ATOM 7014 O O . LEU C 1 56 ? 58.645 5.118 -38.068 1.00 11.10 56 LEU C O 1
ATOM 7019 N N . HIS C 1 57 ? 59.319 6.161 -36.181 1.00 13.38 57 HIS C N 1
ATOM 7020 C CA . HIS C 1 57 ? 60.581 6.693 -36.753 1.00 14.51 57 HIS C CA 1
ATOM 7021 C C . HIS C 1 57 ? 61.783 5.883 -36.285 1.00 14.70 57 HIS C C 1
ATOM 7022 O O . HIS C 1 57 ? 62.869 6.261 -36.719 1.00 16.38 57 HIS C O 1
ATOM 7029 N N . THR C 1 58 ? 61.627 4.905 -35.380 1.00 15.40 58 THR C N 1
ATOM 7030 C CA . THR C 1 58 ? 62.777 4.147 -34.805 1.00 16.59 58 THR C CA 1
ATOM 7031 C C . THR C 1 58 ? 62.614 2.637 -35.020 1.00 19.09 58 THR C C 1
ATOM 7032 O O . THR C 1 58 ? 63.635 1.959 -35.041 1.00 22.20 58 THR C O 1
ATOM 7036 N N . GLU C 1 59 ? 61.399 2.116 -35.205 1.00 20.84 59 GLU C N 1
ATOM 7037 C CA . GLU C 1 59 ? 61.152 0.676 -35.518 1.00 19.83 59 GLU C CA 1
ATOM 7038 C C . GLU C 1 59 ? 61.234 0.476 -37.035 1.00 17.38 59 GLU C C 1
ATOM 7039 O O . GLU C 1 59 ? 60.949 1.423 -37.764 1.00 15.16 59 GLU C O 1
ATOM 7045 N N . ASP C 1 60 ? 61.621 -0.719 -37.489 1.00 15.48 60 ASP C N 1
ATOM 7046 C CA . ASP C 1 60 ? 61.585 -1.116 -38.919 1.00 15.16 60 ASP C CA 1
ATOM 7047 C C . ASP C 1 60 ? 60.152 -0.883 -39.423 1.00 13.76 60 ASP C C 1
ATOM 7048 O O . ASP C 1 60 ? 59.986 -0.377 -40.543 1.00 12.51 60 ASP C O 1
ATOM 7053 N N . TYR C 1 61 ? 59.164 -1.262 -38.602 1.00 12.35 61 TYR C N 1
ATOM 7054 C CA . TYR C 1 61 ? 57.723 -0.980 -38.803 1.00 11.64 61 TYR C CA 1
ATOM 7055 C C . TYR C 1 61 ? 56.970 -1.406 -37.551 1.00 12.20 61 TYR C C 1
ATOM 7056 O O . TYR C 1 61 ? 57.540 -2.123 -36.714 1.00 11.42 61 TYR C O 1
ATOM 7065 N N . ILE C 1 62 ? 55.721 -0.965 -37.416 1.00 11.97 62 ILE C N 1
ATOM 7066 C CA . ILE C 1 62 ? 54.859 -1.383 -36.282 1.00 11.81 62 ILE C CA 1
ATOM 7067 C C . ILE C 1 62 ? 53.737 -2.249 -36.863 1.00 11.40 62 ILE C C 1
ATOM 7068 O O . ILE C 1 62 ? 52.959 -1.733 -37.674 1.00 13.11 62 ILE C O 1
ATOM 7073 N N . ASN C 1 63 ? 53.679 -3.519 -36.495 1.00 10.54 63 ASN C N 1
ATOM 7074 C CA . ASN C 1 63 ? 52.580 -4.412 -36.940 1.00 10.43 63 ASN C CA 1
ATOM 7075 C C . ASN C 1 63 ? 51.656 -4.646 -35.756 1.00 10.14 63 ASN C C 1
ATOM 7076 O O . ASN C 1 63 ? 52.142 -4.943 -34.651 1.00 11.83 63 ASN C O 1
ATOM 7081 N N . ALA C 1 64 ? 50.359 -4.478 -35.983 1.00 8.80 64 ALA C N 1
ATOM 7082 C CA . ALA C 1 64 ? 49.313 -4.586 -34.942 1.00 8.19 64 ALA C CA 1
ATOM 7083 C C . ALA C 1 64 ? 48.211 -5.566 -35.386 1.00 7.83 64 ALA C C 1
ATOM 7084 O O . ALA C 1 64 ? 48.151 -5.921 -36.568 1.00 7.19 64 ALA C O 1
ATOM 7086 N N . LEU C 1 65 ? 47.383 -6.004 -34.430 1.00 7.40 65 LEU C N 1
ATOM 7087 C CA . LEU C 1 65 ? 46.189 -6.810 -34.714 1.00 7.38 65 LEU C CA 1
ATOM 7088 C C . LEU C 1 65 ? 45.001 -6.077 -34.104 1.00 7.65 65 LEU C C 1
ATOM 7089 O O . LEU C 1 65 ? 45.188 -5.451 -33.023 1.00 7.70 65 LEU C O 1
ATOM 7094 N N . GLY C 1 66 ? 43.861 -6.148 -34.791 1.00 7.89 66 GLY C N 1
ATOM 7095 C CA . GLY C 1 66 ? 42.543 -5.701 -34.303 1.00 8.46 66 GLY C CA 1
ATOM 7096 C C . GLY C 1 66 ? 42.234 -6.337 -32.963 1.00 8.77 66 GLY C C 1
ATOM 7097 O O . GLY C 1 66 ? 42.398 -7.528 -32.836 1.00 10.32 66 GLY C O 1
ATOM 7098 N N . ALA C 1 67 ? 41.830 -5.551 -31.974 1.00 8.93 67 ALA C N 1
ATOM 7099 C CA . ALA C 1 67 ? 41.501 -6.029 -30.611 1.00 9.33 67 ALA C CA 1
ATOM 7100 C C . ALA C 1 67 ? 40.105 -5.518 -30.295 1.00 9.77 67 ALA C C 1
ATOM 7101 O O . ALA C 1 67 ? 39.932 -4.309 -30.516 1.00 9.91 67 ALA C O 1
ATOM 7103 N N . LEU C 1 68 ? 39.160 -6.346 -29.831 1.00 10.11 68 LEU C N 1
ATOM 7104 C CA . LEU C 1 68 ? 37.829 -5.792 -29.445 1.00 11.73 68 LEU C CA 1
ATOM 7105 C C . LEU C 1 68 ? 37.542 -5.943 -27.949 1.00 11.25 68 LEU C C 1
ATOM 7106 O O . LEU C 1 68 ? 36.501 -5.399 -27.485 1.00 10.83 68 LEU C O 1
ATOM 7111 N N . THR C 1 69 ? 38.451 -6.561 -27.193 1.00 10.91 69 THR C N 1
ATOM 7112 C CA . THR C 1 69 ? 38.376 -6.540 -25.710 1.00 9.97 69 THR C CA 1
ATOM 7113 C C . THR C 1 69 ? 39.721 -6.121 -25.151 1.00 9.56 69 THR C C 1
ATOM 7114 O O . THR C 1 69 ? 40.736 -6.289 -25.850 1.00 8.52 69 THR C O 1
ATOM 7118 N N . GLY C 1 70 ? 39.713 -5.714 -23.883 1.00 8.99 70 GLY C N 1
ATOM 7119 C CA . GLY C 1 70 ? 40.937 -5.429 -23.145 1.00 8.78 70 GLY C CA 1
ATOM 7120 C C . GLY C 1 70 ? 41.821 -6.660 -23.077 1.00 9.19 70 GLY C C 1
ATOM 7121 O O . GLY C 1 70 ? 43.038 -6.506 -23.163 1.00 8.62 70 GLY C O 1
ATOM 7122 N N . ASN C 1 71 ? 41.234 -7.835 -22.841 1.00 9.30 71 ASN C N 1
ATOM 7123 C CA . ASN C 1 71 ? 42.015 -9.083 -22.671 1.00 9.51 71 ASN C CA 1
ATOM 7124 C C . ASN C 1 71 ? 42.731 -9.357 -24.001 1.00 9.98 71 ASN C C 1
ATOM 7125 O O . ASN C 1 71 ? 43.933 -9.706 -23.977 1.00 11.11 71 ASN C O 1
ATOM 7130 N N . GLN C 1 72 ? 42.076 -9.185 -25.154 1.00 9.36 72 GLN C N 1
ATOM 7131 C CA . GLN C 1 72 ? 42.784 -9.416 -26.446 1.00 8.82 72 GLN C CA 1
ATOM 7132 C C . GLN C 1 72 ? 44.003 -8.478 -26.527 1.00 8.52 72 GLN C C 1
ATOM 7133 O O . GLN C 1 72 ? 45.089 -8.928 -26.928 1.00 7.57 72 GLN C O 1
ATOM 7139 N N . ALA C 1 73 ? 43.840 -7.203 -26.156 1.00 8.19 73 ALA C N 1
ATOM 7140 C CA . ALA C 1 73 ? 44.927 -6.205 -26.222 1.00 8.64 73 ALA C CA 1
ATOM 7141 C C . ALA C 1 73 ? 46.071 -6.667 -25.308 1.00 9.42 73 ALA C C 1
ATOM 7142 O O . ALA C 1 73 ? 47.276 -6.612 -25.717 1.00 8.42 73 ALA C O 1
ATOM 7144 N N . MET C 1 74 ? 45.713 -7.112 -24.102 1.00 9.67 74 MET C N 1
ATOM 7145 C CA . MET C 1 74 ? 46.713 -7.507 -23.085 1.00 11.00 74 MET C CA 1
ATOM 7146 C C . MET C 1 74 ? 47.542 -8.680 -23.634 1.00 9.98 74 MET C C 1
ATOM 7147 O O . MET C 1 74 ? 48.781 -8.614 -23.533 1.00 10.34 74 MET C O 1
ATOM 7152 N N . GLN C 1 75 ? 46.914 -9.685 -24.253 1.00 9.75 75 GLN C N 1
ATOM 7153 C CA . GLN C 1 75 ? 47.663 -10.842 -24.833 1.00 9.55 75 GLN C CA 1
ATOM 7154 C C . GLN C 1 75 ? 48.516 -10.369 -26.019 1.00 9.35 75 GLN C C 1
ATOM 7155 O O . GLN C 1 75 ? 49.622 -10.889 -26.186 1.00 9.00 75 GLN C O 1
ATOM 7161 N N . GLN C 1 76 ? 48.048 -9.402 -26.793 1.00 8.56 76 GLN C N 1
ATOM 7162 C CA . GLN C 1 76 ? 48.850 -8.809 -27.894 1.00 8.70 76 GLN C CA 1
ATOM 7163 C C . GLN C 1 76 ? 50.115 -8.179 -27.295 1.00 8.88 76 GLN C C 1
ATOM 7164 O O . GLN C 1 76 ? 51.189 -8.388 -27.870 1.00 8.04 76 GLN C O 1
ATOM 7170 N N . VAL C 1 77 ? 50.011 -7.459 -26.174 1.00 8.96 77 VAL C N 1
ATOM 7171 C CA . VAL C 1 77 ? 51.200 -6.788 -25.576 1.00 9.93 77 VAL C CA 1
ATOM 7172 C C . VAL C 1 77 ? 52.114 -7.866 -24.986 1.00 10.91 77 VAL C C 1
ATOM 7173 O O . VAL C 1 77 ? 53.341 -7.761 -25.176 1.00 11.28 77 VAL C O 1
ATOM 7177 N N . LYS C 1 78 ? 51.544 -8.904 -24.380 1.00 12.14 78 LYS C N 1
ATOM 7178 C CA . LYS C 1 78 ? 52.324 -10.021 -23.790 1.00 13.20 78 LYS C CA 1
ATOM 7179 C C . LYS C 1 78 ? 53.026 -10.816 -24.894 1.00 14.18 78 LYS C C 1
ATOM 7180 O O . LYS C 1 78 ? 54.094 -11.322 -24.617 1.00 14.83 78 LYS C O 1
ATOM 7186 N N . ALA C 1 79 ? 52.465 -10.917 -26.101 1.00 13.40 79 ALA C N 1
ATOM 7187 C CA . ALA C 1 79 ? 53.097 -11.633 -27.237 1.00 14.06 79 ALA C CA 1
ATOM 7188 C C . ALA C 1 79 ? 54.246 -10.809 -27.843 1.00 13.34 79 ALA C C 1
ATOM 7189 O O . ALA C 1 79 ? 54.991 -11.355 -28.700 1.00 14.04 79 ALA C O 1
ATOM 7191 N N . GLY C 1 80 ? 54.354 -9.534 -27.475 1.00 12.37 80 GLY C N 1
ATOM 7192 C CA . GLY C 1 80 ? 55.438 -8.638 -27.916 1.00 12.09 80 GLY C CA 1
ATOM 7193 C C . GLY C 1 80 ? 55.044 -7.645 -28.989 1.00 11.69 80 GLY C C 1
ATOM 7194 O O . GLY C 1 80 ? 55.958 -6.981 -29.517 1.00 11.99 80 GLY C O 1
ATOM 7195 N N . LEU C 1 81 ? 53.750 -7.433 -29.276 1.00 11.88 81 LEU C N 1
ATOM 7196 C CA . LEU C 1 81 ? 53.359 -6.394 -30.274 1.00 12.07 81 LEU C CA 1
ATOM 7197 C C . LEU C 1 81 ? 53.469 -5.006 -29.630 1.00 12.74 81 LEU C C 1
ATOM 7198 O O . LEU C 1 81 ? 53.369 -4.933 -28.388 1.00 14.12 81 LEU C O 1
ATOM 7203 N N . LYS C 1 82 ? 53.708 -3.971 -30.439 1.00 12.38 82 LYS C N 1
ATOM 7204 C CA . LYS C 1 82 ? 54.124 -2.629 -29.955 1.00 12.55 82 LYS C CA 1
ATOM 7205 C C . LYS C 1 82 ? 53.017 -1.595 -30.185 1.00 11.10 82 LYS C C 1
ATOM 7206 O O . LYS C 1 82 ? 53.254 -0.430 -29.913 1.00 10.17 82 LYS C O 1
ATOM 7212 N N . ALA C 1 83 ? 51.846 -2.017 -30.652 1.00 9.59 83 ALA C N 1
ATOM 7213 C CA . ALA C 1 83 ? 50.666 -1.144 -30.824 1.00 8.96 83 ALA C CA 1
ATOM 7214 C C . ALA C 1 83 ? 49.427 -2.042 -30.858 1.00 8.51 83 ALA C C 1
ATOM 7215 O O . ALA C 1 83 ? 49.560 -3.260 -31.169 1.00 8.40 83 ALA C O 1
ATOM 7217 N N . ILE C 1 84 ? 48.275 -1.459 -30.550 1.00 8.40 84 ILE C N 1
ATOM 7218 C CA . ILE C 1 84 ? 46.942 -2.116 -30.623 1.00 8.44 84 ILE C CA 1
ATOM 7219 C C . ILE C 1 84 ? 46.166 -1.374 -31.706 1.00 8.42 84 ILE C C 1
ATOM 7220 O O . ILE C 1 84 ? 46.208 -0.134 -31.732 1.00 8.82 84 ILE C O 1
ATOM 7225 N N . TYR C 1 85 ? 45.508 -2.114 -32.570 1.00 8.42 85 TYR C N 1
ATOM 7226 C CA . TYR C 1 85 ? 44.588 -1.576 -33.597 1.00 7.96 85 TYR C CA 1
ATOM 7227 C C . TYR C 1 85 ? 43.158 -1.785 -33.121 1.00 8.13 85 TYR C C 1
ATOM 7228 O O . TYR C 1 85 ? 42.818 -2.915 -32.776 1.00 7.88 85 TYR C O 1
ATOM 7237 N N . LEU C 1 86 ? 42.370 -0.713 -33.074 1.00 8.24 86 LEU C N 1
ATOM 7238 C CA . LEU C 1 86 ? 40.959 -0.760 -32.645 1.00 9.01 86 LEU C CA 1
ATOM 7239 C C . LEU C 1 86 ? 40.091 -0.590 -33.885 1.00 8.54 86 LEU C C 1
ATOM 7240 O O . LEU C 1 86 ? 39.907 0.547 -34.328 1.00 7.98 86 LEU C O 1
ATOM 7245 N N . SER C 1 87 ? 39.569 -1.715 -34.375 1.00 8.15 87 SER C N 1
ATOM 7246 C CA . SER C 1 87 ? 38.726 -1.838 -35.587 1.00 8.07 87 SER C CA 1
ATOM 7247 C C . SER C 1 87 ? 37.308 -1.355 -35.308 1.00 7.56 87 SER C C 1
ATOM 7248 O O . SER C 1 87 ? 36.710 -1.840 -34.331 1.00 7.41 87 SER C O 1
ATOM 7251 N N . GLY C 1 88 ? 36.762 -0.497 -36.163 1.00 6.75 88 GLY C N 1
ATOM 7252 C CA . GLY C 1 88 ? 35.332 -0.142 -36.083 1.00 6.80 88 GLY C CA 1
ATOM 7253 C C . GLY C 1 88 ? 34.449 -1.260 -36.596 1.00 6.54 88 GLY C C 1
ATOM 7254 O O . GLY C 1 88 ? 33.360 -1.422 -36.076 1.00 6.84 88 GLY C O 1
ATOM 7255 N N . TRP C 1 89 ? 34.890 -1.965 -37.630 1.00 6.27 89 TRP C N 1
ATOM 7256 C CA . TRP C 1 89 ? 34.282 -3.243 -38.084 1.00 6.30 89 TRP C CA 1
ATOM 7257 C C . TRP C 1 89 ? 34.016 -4.170 -36.873 1.00 5.99 89 TRP C C 1
ATOM 7258 O O . TRP C 1 89 ? 32.876 -4.599 -36.693 1.00 5.76 89 TRP C O 1
ATOM 7269 N N . GLN C 1 90 ? 35.006 -4.436 -36.039 1.00 6.28 90 GLN C N 1
ATOM 7270 C CA . GLN C 1 90 ? 34.898 -5.369 -34.898 1.00 6.60 90 GLN C CA 1
ATOM 7271 C C . GLN C 1 90 ? 33.927 -4.812 -33.860 1.00 6.54 90 GLN C C 1
ATOM 7272 O O . GLN C 1 90 ? 33.181 -5.594 -33.266 1.00 6.95 90 GLN C O 1
ATOM 7278 N N . VAL C 1 91 ? 33.922 -3.498 -33.678 1.00 6.37 91 VAL C N 1
ATOM 7279 C CA . VAL C 1 91 ? 33.006 -2.815 -32.725 1.00 6.11 91 VAL C CA 1
ATOM 7280 C C . VAL C 1 91 ? 31.579 -2.929 -33.260 1.00 5.93 91 VAL C C 1
ATOM 7281 O O . VAL C 1 91 ? 30.701 -3.267 -32.456 1.00 6.23 91 VAL C O 1
ATOM 7285 N N . ALA C 1 92 ? 31.369 -2.749 -34.562 1.00 5.80 92 ALA C N 1
ATOM 7286 C CA . ALA C 1 92 ? 30.049 -2.950 -35.201 1.00 5.99 92 ALA C CA 1
ATOM 7287 C C . ALA C 1 92 ? 29.567 -4.397 -34.957 1.00 6.24 92 ALA C C 1
ATOM 7288 O O . ALA C 1 92 ? 28.384 -4.609 -34.624 1.00 6.25 92 ALA C O 1
ATOM 7290 N N . ALA C 1 93 ? 30.461 -5.364 -35.103 1.00 6.31 93 ALA C N 1
ATOM 7291 C CA . ALA C 1 93 ? 30.136 -6.814 -35.069 1.00 6.39 93 ALA C CA 1
ATOM 7292 C C . ALA C 1 93 ? 29.754 -7.252 -33.655 1.00 6.53 93 ALA C C 1
ATOM 7293 O O . ALA C 1 93 ? 28.879 -8.114 -33.538 1.00 6.33 93 ALA C O 1
ATOM 7295 N N . ASP C 1 94 ? 30.442 -6.766 -32.633 1.00 6.81 94 ASP C N 1
ATOM 7296 C CA . ASP C 1 94 ? 30.483 -7.507 -31.347 1.00 7.34 94 ASP C CA 1
ATOM 7297 C C . ASP C 1 94 ? 30.786 -6.623 -30.132 1.00 7.04 94 ASP C C 1
ATOM 7298 O O . ASP C 1 94 ? 30.852 -7.204 -29.054 1.00 7.04 94 ASP C O 1
ATOM 7303 N N . ALA C 1 95 ? 30.961 -5.302 -30.240 1.00 7.18 95 ALA C N 1
ATOM 7304 C CA . ALA C 1 95 ? 31.434 -4.501 -29.083 1.00 7.04 95 ALA C CA 1
ATOM 7305 C C . ALA C 1 95 ? 30.987 -3.029 -29.159 1.00 7.56 95 ALA C C 1
ATOM 7306 O O . ALA C 1 95 ? 31.772 -2.142 -28.780 1.00 8.29 95 ALA C O 1
ATOM 7308 N N . ASN C 1 96 ? 29.747 -2.769 -29.546 1.00 7.16 96 ASN C N 1
ATOM 7309 C CA . ASN C 1 96 ? 29.252 -1.377 -29.699 1.00 7.42 96 ASN C CA 1
ATOM 7310 C C . ASN C 1 96 ? 28.234 -1.087 -28.592 1.00 7.34 96 ASN C C 1
ATOM 7311 O O . ASN C 1 96 ? 27.701 -2.038 -27.969 1.00 7.42 96 ASN C O 1
ATOM 7316 N N . LEU C 1 97 ? 27.953 0.182 -28.333 1.00 7.40 97 LEU C N 1
ATOM 7317 C CA . LEU C 1 97 ? 27.136 0.559 -27.151 1.00 8.00 97 LEU C CA 1
ATOM 7318 C C . LEU C 1 97 ? 25.636 0.352 -27.409 1.00 8.63 97 LEU C C 1
ATOM 7319 O O . LEU C 1 97 ? 24.879 0.596 -26.488 1.00 8.96 97 LEU C O 1
ATOM 7324 N N . SER C 1 98 ? 25.197 -0.069 -28.594 1.00 9.23 98 SER C N 1
ATOM 7325 C CA . SER C 1 98 ? 23.764 -0.425 -28.791 1.00 9.97 98 SER C CA 1
ATOM 7326 C C . SER C 1 98 ? 23.553 -1.893 -28.370 1.00 9.79 98 SER C C 1
ATOM 7327 O O . SER C 1 98 ? 22.385 -2.310 -28.218 1.00 10.23 98 SER C O 1
ATOM 7330 N N . GLY C 1 99 ? 24.631 -2.677 -28.299 1.00 9.44 99 GLY C N 1
ATOM 7331 C CA . GLY C 1 99 ? 24.581 -4.125 -28.026 1.00 10.04 99 GLY C CA 1
ATOM 7332 C C . GLY C 1 99 ? 24.068 -4.960 -29.206 1.00 9.99 99 GLY C C 1
ATOM 7333 O O . GLY C 1 99 ? 23.703 -6.122 -28.963 1.00 10.54 99 GLY C O 1
ATOM 7334 N N . HIS C 1 100 ? 24.009 -4.396 -30.416 1.00 9.31 100 HIS C N 1
ATOM 7335 C CA . HIS C 1 100 ? 23.582 -5.104 -31.650 1.00 9.71 100 HIS C CA 1
ATOM 7336 C C . HIS C 1 100 ? 24.795 -5.622 -32.424 1.00 8.96 100 HIS C C 1
ATOM 7337 O O . HIS C 1 100 ? 25.871 -5.040 -32.297 1.00 8.80 100 HIS C O 1
ATOM 7344 N N . MET C 1 101 ? 24.572 -6.668 -33.221 1.00 8.57 101 MET C N 1
ATOM 7345 C CA . MET C 1 101 ? 25.493 -7.148 -34.276 1.00 8.85 101 MET C CA 1
ATOM 7346 C C . MET C 1 101 ? 25.179 -6.409 -35.576 1.00 8.31 101 MET C C 1
ATOM 7347 O O . MET C 1 101 ? 24.049 -6.525 -36.103 1.00 7.32 101 MET C O 1
ATOM 7352 N N . TYR C 1 102 ? 26.149 -5.618 -36.043 1.00 7.96 102 TYR C N 1
ATOM 7353 C CA . TYR C 1 102 ? 26.004 -4.769 -37.242 1.00 8.24 102 TYR C CA 1
ATOM 7354 C C . TYR C 1 102 ? 27.093 -5.061 -38.257 1.00 8.20 102 TYR C C 1
ATOM 7355 O O . TYR C 1 102 ? 28.229 -5.408 -37.899 1.00 8.16 102 TYR C O 1
ATOM 7364 N N . PRO C 1 103 ? 26.756 -4.873 -39.550 1.00 8.40 103 PRO C N 1
ATOM 7365 C CA . PRO C 1 103 ? 27.765 -4.812 -40.585 1.00 8.70 103 PRO C CA 1
ATOM 7366 C C . PRO C 1 103 ? 28.426 -3.444 -40.442 1.00 9.05 103 PRO C C 1
ATOM 7367 O O . PRO C 1 103 ? 27.967 -2.604 -39.643 1.00 8.60 103 PRO C O 1
ATOM 7371 N N . ASP C 1 104 ? 29.456 -3.244 -41.239 1.00 9.29 104 ASP C N 1
ATOM 7372 C CA . ASP C 1 104 ? 30.379 -2.111 -41.059 1.00 10.16 104 ASP C CA 1
ATOM 7373 C C . ASP C 1 104 ? 29.873 -0.941 -41.906 1.00 10.48 104 ASP C C 1
ATOM 7374 O O . ASP C 1 104 ? 30.472 -0.672 -42.981 1.00 10.73 104 ASP C O 1
ATOM 7379 N N . GLN C 1 105 ? 28.834 -0.252 -41.415 1.00 10.48 105 GLN C N 1
ATOM 7380 C CA . GLN C 1 105 ? 28.092 0.799 -42.146 1.00 10.83 105 GLN C CA 1
ATOM 7381 C C . GLN C 1 105 ? 27.786 1.996 -41.235 1.00 10.35 105 GLN C C 1
ATOM 7382 O O . GLN C 1 105 ? 26.820 2.690 -41.525 1.00 10.62 105 GLN C O 1
ATOM 7388 N N . SER C 1 106 ? 28.578 2.239 -40.189 1.00 10.37 106 SER C N 1
ATOM 7389 C CA . SER C 1 106 ? 28.416 3.388 -39.246 1.00 10.68 106 SER C CA 1
ATOM 7390 C C . SER C 1 106 ? 27.009 3.388 -38.647 1.00 9.84 106 SER C C 1
ATOM 7391 O O . SER C 1 106 ? 26.393 4.467 -38.564 1.00 10.44 106 SER C O 1
ATOM 7394 N N . LEU C 1 107 ? 26.491 2.208 -38.305 1.00 9.29 107 LEU C N 1
ATOM 7395 C CA . LEU C 1 107 ? 25.109 2.064 -37.759 1.00 9.06 107 LEU C CA 1
ATOM 7396 C C . LEU C 1 107 ? 25.149 2.209 -36.231 1.00 8.46 107 LEU C C 1
ATOM 7397 O O . LEU C 1 107 ? 24.122 2.626 -35.644 1.00 8.28 107 LEU C O 1
ATOM 7402 N N . TYR C 1 108 ? 26.295 1.954 -35.593 1.00 7.49 108 TYR C N 1
ATOM 7403 C CA . TYR C 1 108 ? 26.364 1.939 -34.111 1.00 7.42 108 TYR C CA 1
ATOM 7404 C C . TYR C 1 108 ? 26.553 3.350 -33.547 1.00 7.22 108 TYR C C 1
ATOM 7405 O O . TYR C 1 108 ? 26.893 4.268 -34.284 1.00 7.54 108 TYR C O 1
ATOM 7414 N N . PRO C 1 109 ? 26.350 3.570 -32.226 1.00 6.60 109 PRO C N 1
ATOM 7415 C CA . PRO C 1 109 ? 26.538 4.887 -31.627 1.00 6.45 109 PRO C CA 1
ATOM 7416 C C . PRO C 1 109 ? 27.991 5.387 -31.671 1.00 6.01 109 PRO C C 1
ATOM 7417 O O . PRO C 1 109 ? 28.924 4.647 -31.360 1.00 5.42 109 PRO C O 1
ATOM 7421 N N . ALA C 1 110 ? 28.114 6.668 -32.010 1.00 5.87 110 ALA C N 1
ATOM 7422 C CA . ALA C 1 110 ? 29.384 7.345 -32.355 1.00 5.92 110 ALA C CA 1
ATOM 7423 C C . ALA C 1 110 ? 30.400 7.247 -31.206 1.00 5.63 110 ALA C C 1
ATOM 7424 O O . ALA C 1 110 ? 31.608 7.297 -31.479 1.00 5.82 110 ALA C O 1
ATOM 7426 N N . ASN C 1 111 ? 29.960 7.063 -29.963 1.00 5.47 111 ASN C N 1
ATOM 7427 C CA . ASN C 1 111 ? 30.873 7.021 -28.791 1.00 5.37 111 ASN C CA 1
ATOM 7428 C C . ASN C 1 111 ? 31.353 5.578 -28.520 1.00 5.23 111 ASN C C 1
ATOM 7429 O O . ASN C 1 111 ? 32.107 5.360 -27.537 1.00 5.07 111 ASN C O 1
ATOM 7434 N N . SER C 1 112 ? 31.048 4.619 -29.401 1.00 5.16 112 SER C N 1
ATOM 7435 C CA . SER C 1 112 ? 31.327 3.182 -29.162 1.00 4.97 112 SER C CA 1
ATOM 7436 C C . SER C 1 112 ? 32.840 2.911 -29.187 1.00 5.00 112 SER C C 1
ATOM 7437 O O . SER C 1 112 ? 33.323 2.178 -28.302 1.00 4.93 112 SER C O 1
ATOM 7440 N N . VAL C 1 113 ? 33.574 3.421 -30.167 1.00 4.99 113 VAL C N 1
ATOM 7441 C CA . VAL C 1 113 ? 35.037 3.123 -30.266 1.00 4.98 113 VAL C CA 1
ATOM 7442 C C . VAL C 1 113 ? 35.760 3.832 -29.131 1.00 5.03 113 VAL C C 1
ATOM 7443 O O . VAL C 1 113 ? 36.524 3.168 -28.433 1.00 5.04 113 VAL C O 1
ATOM 7447 N N . PRO C 1 114 ? 35.522 5.131 -28.825 1.00 4.92 114 PRO C N 1
ATOM 7448 C CA . PRO C 1 114 ? 36.081 5.712 -27.604 1.00 4.90 114 PRO C CA 1
ATOM 7449 C C . PRO C 1 114 ? 35.904 4.818 -26.359 1.00 4.96 114 PRO C C 1
ATOM 7450 O O . PRO C 1 114 ? 36.865 4.634 -25.571 1.00 4.75 114 PRO C O 1
ATOM 7454 N N . ALA C 1 115 ? 34.705 4.261 -26.171 1.00 4.81 115 ALA C N 1
ATOM 7455 C CA . ALA C 1 115 ? 34.380 3.405 -25.003 1.00 4.96 115 ALA C CA 1
ATOM 7456 C C . ALA C 1 115 ? 35.340 2.208 -24.970 1.00 5.21 115 ALA C C 1
ATOM 7457 O O . ALA C 1 115 ? 35.806 1.855 -23.884 1.00 5.18 115 ALA C O 1
ATOM 7459 N N . VAL C 1 116 ? 35.652 1.623 -26.128 1.00 5.41 116 VAL C N 1
ATOM 7460 C CA . VAL C 1 116 ? 36.541 0.427 -26.185 1.00 5.60 116 VAL C CA 1
ATOM 7461 C C . VAL C 1 116 ? 37.994 0.902 -26.004 1.00 5.63 116 VAL C C 1
ATOM 7462 O O . VAL C 1 116 ? 38.764 0.182 -25.407 1.00 5.34 116 VAL C O 1
ATOM 7466 N N . VAL C 1 117 ? 38.364 2.077 -26.486 1.00 6.10 117 VAL C N 1
ATOM 7467 C CA . VAL C 1 117 ? 39.733 2.611 -26.209 1.00 6.83 117 VAL C CA 1
ATOM 7468 C C . VAL C 1 117 ? 39.911 2.669 -24.684 1.00 7.15 117 VAL C C 1
ATOM 7469 O O . VAL C 1 117 ? 40.935 2.182 -24.147 1.00 6.27 117 VAL C O 1
ATOM 7473 N N . LYS C 1 118 ? 38.931 3.237 -24.001 1.00 8.03 118 LYS C N 1
ATOM 7474 C CA . LYS C 1 118 ? 38.993 3.419 -22.542 1.00 9.70 118 LYS C CA 1
ATOM 7475 C C . LYS C 1 118 ? 39.123 2.052 -21.866 1.00 9.19 118 LYS C C 1
ATOM 7476 O O . LYS C 1 118 ? 40.013 1.901 -20.989 1.00 8.47 118 LYS C O 1
ATOM 7482 N N . ARG C 1 119 ? 38.302 1.088 -22.268 1.00 9.31 119 ARG C N 1
ATOM 7483 C CA . ARG C 1 119 ? 38.353 -0.296 -21.722 1.00 10.31 119 ARG C CA 1
ATOM 7484 C C . ARG C 1 119 ? 39.744 -0.876 -21.876 1.00 9.10 119 ARG C C 1
ATOM 7485 O O . ARG C 1 119 ? 40.255 -1.444 -20.879 1.00 9.20 119 ARG C O 1
ATOM 7493 N N . ILE C 1 120 ? 40.293 -0.783 -23.083 1.00 8.20 120 ILE C N 1
ATOM 7494 C CA . ILE C 1 120 ? 41.639 -1.335 -23.383 1.00 8.17 120 ILE C CA 1
ATOM 7495 C C . ILE C 1 120 ? 42.654 -0.653 -22.483 1.00 7.60 120 ILE C C 1
ATOM 7496 O O . ILE C 1 120 ? 43.438 -1.373 -21.883 1.00 7.03 120 ILE C O 1
ATOM 7501 N N . ASN C 1 121 ? 42.641 0.683 -22.403 1.00 7.93 121 ASN C N 1
ATOM 7502 C CA . ASN C 1 121 ? 43.610 1.432 -21.555 1.00 8.40 121 ASN C CA 1
ATOM 7503 C C . ASN C 1 121 ? 43.434 0.995 -20.097 1.00 8.48 121 ASN C C 1
ATOM 7504 O O . ASN C 1 121 ? 44.455 0.806 -19.427 1.00 9.17 121 ASN C O 1
ATOM 7509 N N . GLN C 1 122 ? 42.211 0.749 -19.636 1.00 9.40 122 GLN C N 1
ATOM 7510 C CA . GLN C 1 122 ? 41.952 0.358 -18.217 1.00 9.47 122 GLN C CA 1
ATOM 7511 C C . GLN C 1 122 ? 42.482 -1.067 -17.942 1.00 8.82 122 GLN C C 1
ATOM 7512 O O . GLN C 1 122 ? 43.019 -1.281 -16.839 1.00 8.58 122 GLN C O 1
ATOM 7518 N N . THR C 1 123 ? 42.369 -1.996 -18.900 1.00 8.17 123 THR C N 1
ATOM 7519 C CA . THR C 1 123 ? 42.921 -3.369 -18.761 1.00 8.31 123 THR C CA 1
ATOM 7520 C C . THR C 1 123 ? 44.455 -3.269 -18.699 1.00 8.32 123 THR C C 1
ATOM 7521 O O . THR C 1 123 ? 45.048 -3.896 -17.820 1.00 7.99 123 THR C O 1
ATOM 7525 N N . LEU C 1 124 ? 45.065 -2.481 -19.588 1.00 9.05 124 LEU C N 1
ATOM 7526 C CA . LEU C 1 124 ? 46.542 -2.313 -19.640 1.00 9.51 124 LEU C CA 1
ATOM 7527 C C . LEU C 1 124 ? 47.019 -1.684 -18.330 1.00 10.05 124 LEU C C 1
ATOM 7528 O O . LEU C 1 124 ? 48.085 -2.133 -17.822 1.00 10.21 124 LEU C O 1
ATOM 7533 N N . GLN C 1 125 ? 46.270 -0.715 -17.779 1.00 10.67 125 GLN C N 1
ATOM 7534 C CA . GLN C 1 125 ? 46.581 -0.116 -16.454 1.00 11.57 125 GLN C CA 1
ATOM 7535 C C . GLN C 1 125 ? 46.612 -1.218 -15.395 1.00 9.98 125 GLN C C 1
ATOM 7536 O O . GLN C 1 125 ? 47.526 -1.241 -14.570 1.00 8.85 125 GLN C O 1
ATOM 7542 N N . ARG C 1 126 ? 45.602 -2.067 -15.380 1.00 9.32 126 ARG C N 1
ATOM 7543 C CA . ARG C 1 126 ? 45.510 -3.127 -14.346 1.00 9.08 126 ARG C CA 1
ATOM 7544 C C . ARG C 1 126 ? 46.707 -4.069 -14.527 1.00 8.51 126 ARG C C 1
ATOM 7545 O O . ARG C 1 126 ? 47.320 -4.428 -13.539 1.00 8.12 126 ARG C O 1
ATOM 7553 N N . ALA C 1 127 ? 47.028 -4.450 -15.763 1.00 8.72 127 ALA C N 1
ATOM 7554 C CA . ALA C 1 127 ? 48.171 -5.339 -16.058 1.00 9.00 127 ALA C CA 1
ATOM 7555 C C . ALA C 1 127 ? 49.455 -4.683 -15.537 1.00 9.02 127 ALA C C 1
ATOM 7556 O O . ALA C 1 127 ? 50.247 -5.352 -14.873 1.00 9.09 127 ALA C O 1
ATOM 7558 N N . ASP C 1 128 ? 49.652 -3.402 -15.832 1.00 9.02 128 ASP C N 1
ATOM 7559 C CA . ASP C 1 128 ? 50.802 -2.621 -15.316 1.00 9.20 128 ASP C CA 1
ATOM 7560 C C . ASP C 1 128 ? 50.821 -2.654 -13.780 1.00 8.87 128 ASP C C 1
ATOM 7561 O O . ASP C 1 128 ? 51.932 -2.775 -13.210 1.00 8.40 128 ASP C O 1
ATOM 7566 N N . GLN C 1 129 ? 49.660 -2.531 -13.148 1.00 9.02 129 GLN C N 1
ATOM 7567 C CA . GLN C 1 129 ? 49.571 -2.477 -11.666 1.00 9.72 129 GLN C CA 1
ATOM 7568 C C . GLN C 1 129 ? 49.951 -3.819 -11.059 1.00 9.99 129 GLN C C 1
ATOM 7569 O O . GLN C 1 129 ? 50.671 -3.822 -10.016 1.00 10.05 129 GLN C O 1
ATOM 7575 N N . ILE C 1 130 ? 49.475 -4.906 -11.660 1.00 9.93 130 ILE C N 1
ATOM 7576 C CA . ILE C 1 130 ? 49.811 -6.275 -11.193 1.00 10.35 130 ILE C CA 1
ATOM 7577 C C . ILE C 1 130 ? 51.326 -6.441 -11.276 1.00 10.19 130 ILE C C 1
ATOM 7578 O O . ILE C 1 130 ? 51.935 -6.811 -10.272 1.00 10.61 130 ILE C O 1
ATOM 7583 N N . GLN C 1 131 ? 51.897 -6.188 -12.435 1.00 10.35 131 GLN C N 1
ATOM 7584 C CA . GLN C 1 131 ? 53.360 -6.305 -12.649 1.00 11.23 131 GLN C CA 1
ATOM 7585 C C . GLN C 1 131 ? 54.126 -5.428 -11.644 1.00 11.54 131 GLN C C 1
ATOM 7586 O O . GLN C 1 131 ? 55.071 -5.918 -11.006 1.00 12.22 131 GLN C O 1
ATOM 7592 N N . HIS C 1 132 ? 53.755 -4.166 -11.521 1.00 12.01 132 HIS C N 1
ATOM 7593 C CA . HIS C 1 132 ? 54.456 -3.185 -10.668 1.00 12.51 132 HIS C CA 1
ATOM 7594 C C . HIS C 1 132 ? 54.441 -3.648 -9.207 1.00 13.80 132 HIS C C 1
ATOM 7595 O O . HIS C 1 132 ? 55.483 -3.527 -8.530 1.00 12.02 132 HIS C O 1
ATOM 7602 N N . MET C 1 133 ? 53.289 -4.132 -8.751 1.00 15.64 133 MET C N 1
ATOM 7603 C CA . MET C 1 133 ? 53.026 -4.601 -7.373 1.00 18.85 133 MET C CA 1
ATOM 7604 C C . MET C 1 133 ? 53.940 -5.797 -7.062 1.00 18.73 133 MET C C 1
ATOM 7605 O O . MET C 1 133 ? 54.428 -5.861 -5.945 1.00 16.42 133 MET C O 1
ATOM 7610 N N . GLU C 1 134 ? 54.186 -6.667 -8.045 1.00 18.35 134 GLU C N 1
ATOM 7611 C CA . GLU C 1 134 ? 54.988 -7.907 -7.911 1.00 19.99 134 GLU C CA 1
ATOM 7612 C C . GLU C 1 134 ? 56.488 -7.603 -7.991 1.00 21.29 134 GLU C C 1
ATOM 7613 O O . GLU C 1 134 ? 57.234 -8.538 -7.743 1.00 21.38 134 GLU C O 1
ATOM 7619 N N . GLY C 1 135 ? 56.902 -6.393 -8.395 1.00 22.58 135 GLY C N 1
ATOM 7620 C CA . GLY C 1 135 ? 58.271 -5.877 -8.170 1.00 25.45 135 GLY C CA 1
ATOM 7621 C C . GLY C 1 135 ? 59.049 -5.494 -9.426 1.00 27.73 135 GLY C C 1
ATOM 7622 O O . GLY C 1 135 ? 60.177 -4.983 -9.270 1.00 31.53 135 GLY C O 1
ATOM 7623 N N . SER C 1 136 ? 58.492 -5.688 -10.625 1.00 30.52 136 SER C N 1
ATOM 7624 C CA . SER C 1 136 ? 59.133 -5.394 -11.939 1.00 28.31 136 SER C CA 1
ATOM 7625 C C . SER C 1 136 ? 58.365 -4.279 -12.662 1.00 27.94 136 SER C C 1
ATOM 7626 O O . SER C 1 136 ? 57.171 -4.086 -12.365 1.00 27.44 136 SER C O 1
ATOM 7629 N N . ASP C 1 137 ? 59.027 -3.572 -13.578 1.00 26.56 137 ASP C N 1
ATOM 7630 C CA . ASP C 1 137 ? 58.365 -2.777 -14.649 1.00 27.41 137 ASP C CA 1
ATOM 7631 C C . ASP C 1 137 ? 58.823 -3.313 -16.020 1.00 27.88 137 ASP C C 1
ATOM 7632 O O . ASP C 1 137 ? 58.867 -2.510 -16.989 1.00 31.86 137 ASP C O 1
ATOM 7637 N N . ASP C 1 138 ? 59.101 -4.620 -16.132 1.00 27.23 138 ASP C N 1
ATOM 7638 C CA . ASP C 1 138 ? 59.718 -5.236 -17.343 1.00 24.35 138 ASP C CA 1
ATOM 7639 C C . ASP C 1 138 ? 58.865 -4.919 -18.583 1.00 21.25 138 ASP C C 1
ATOM 7640 O O . ASP C 1 138 ? 59.373 -4.272 -19.495 1.00 22.22 138 ASP C O 1
ATOM 7645 N N . THR C 1 139 ? 57.622 -5.371 -18.645 1.00 17.77 139 THR C N 1
ATOM 7646 C CA . THR C 1 139 ? 56.747 -5.155 -19.819 1.00 16.36 139 THR C CA 1
ATOM 7647 C C . THR C 1 139 ? 56.199 -3.731 -19.800 1.00 14.72 139 THR C C 1
ATOM 7648 O O . THR C 1 139 ? 55.679 -3.304 -18.734 1.00 13.67 139 THR C O 1
ATOM 7652 N N . ASP C 1 140 ? 56.272 -3.045 -20.941 1.00 13.23 140 ASP C N 1
ATOM 7653 C CA . ASP C 1 140 ? 55.589 -1.748 -21.126 1.00 13.00 140 ASP C CA 1
ATOM 7654 C C . ASP C 1 140 ? 54.156 -2.022 -21.622 1.00 11.39 140 ASP C C 1
ATOM 7655 O O . ASP C 1 140 ? 53.970 -2.176 -22.828 1.00 11.10 140 ASP C O 1
ATOM 7660 N N . TYR C 1 141 ? 53.180 -2.033 -20.722 1.00 10.44 141 TYR C N 1
ATOM 7661 C CA . TYR C 1 141 ? 51.757 -2.323 -21.053 1.00 10.22 141 TYR C CA 1
ATOM 7662 C C . TYR C 1 141 ? 51.104 -1.114 -21.726 1.00 9.82 141 TYR C C 1
ATOM 7663 O O . TYR C 1 141 ? 50.105 -1.265 -22.422 1.00 10.03 141 TYR C O 1
ATOM 7672 N N . PHE C 1 142 ? 51.655 0.071 -21.567 1.00 9.85 142 PHE C N 1
ATOM 7673 C CA . PHE C 1 142 ? 51.039 1.290 -22.129 1.00 10.49 142 PHE C CA 1
ATOM 7674 C C . PHE C 1 142 ? 51.449 1.465 -23.589 1.00 10.22 142 PHE C C 1
ATOM 7675 O O . PHE C 1 142 ? 52.036 2.506 -23.943 1.00 11.05 142 PHE C O 1
ATOM 7683 N N . VAL C 1 143 ? 51.103 0.505 -24.433 1.00 10.32 143 VAL C N 1
ATOM 7684 C CA . VAL C 1 143 ? 51.407 0.579 -25.889 1.00 10.14 143 VAL C CA 1
ATOM 7685 C C . VAL C 1 143 ? 50.366 1.476 -26.548 1.00 9.40 143 VAL C C 1
ATOM 7686 O O . VAL C 1 143 ? 49.241 1.615 -26.050 1.00 9.27 143 VAL C O 1
ATOM 7690 N N . PRO C 1 144 ? 50.737 2.141 -27.668 1.00 8.90 144 PRO C N 1
ATOM 7691 C CA . PRO C 1 144 ? 49.831 3.031 -28.376 1.00 8.11 144 PRO C CA 1
ATOM 7692 C C . PRO C 1 144 ? 48.620 2.290 -28.945 1.00 7.11 144 PRO C C 1
ATOM 7693 O O . PRO C 1 144 ? 48.797 1.188 -29.531 1.00 6.88 144 PRO C O 1
ATOM 7697 N N . ILE C 1 145 ? 47.443 2.901 -28.808 1.00 6.31 145 ILE C N 1
ATOM 7698 C CA . ILE C 1 145 ? 46.201 2.422 -29.475 1.00 6.05 145 ILE C CA 1
ATOM 7699 C C . ILE C 1 145 ? 45.908 3.325 -30.686 1.00 5.80 145 ILE C C 1
ATOM 7700 O O . ILE C 1 145 ? 45.708 4.537 -30.473 1.00 5.03 145 ILE C O 1
ATOM 7705 N N . VAL C 1 146 ? 45.779 2.717 -31.873 1.00 5.73 146 VAL C N 1
ATOM 7706 C CA . VAL C 1 146 ? 45.308 3.394 -33.115 1.00 6.05 146 VAL C CA 1
ATOM 7707 C C . VAL C 1 146 ? 43.853 2.995 -33.345 1.00 6.30 146 VAL C C 1
ATOM 7708 O O . VAL C 1 146 ? 43.610 1.768 -33.588 1.00 6.62 146 VAL C O 1
ATOM 7712 N N . ALA C 1 147 ? 42.945 3.984 -33.285 1.00 6.01 147 ALA C N 1
ATOM 7713 C CA . ALA C 1 147 ? 41.484 3.760 -33.323 1.00 6.14 147 ALA C CA 1
ATOM 7714 C C . ALA C 1 147 ? 40.829 4.233 -34.636 1.00 6.22 147 ALA C C 1
ATOM 7715 O O . ALA C 1 147 ? 41.186 5.267 -35.201 1.00 5.41 147 ALA C O 1
ATOM 7717 N N . ASP C 1 148 ? 39.802 3.495 -35.020 1.00 6.43 148 ASP C N 1
ATOM 7718 C CA . ASP C 1 148 ? 38.958 3.750 -36.204 1.00 6.94 148 ASP C CA 1
ATOM 7719 C C . ASP C 1 148 ? 37.893 4.795 -35.875 1.00 7.37 148 ASP C C 1
ATOM 7720 O O . ASP C 1 148 ? 36.957 4.432 -35.116 1.00 7.03 148 ASP C O 1
ATOM 7725 N N . ALA C 1 149 ? 37.941 5.983 -36.506 1.00 7.55 149 ALA C N 1
ATOM 7726 C CA . ALA C 1 149 ? 36.850 6.981 -36.414 1.00 7.97 149 ALA C CA 1
ATOM 7727 C C . ALA C 1 149 ? 35.943 6.950 -37.658 1.00 8.52 149 ALA C C 1
ATOM 7728 O O . ALA C 1 149 ? 35.217 7.925 -37.866 1.00 7.86 149 ALA C O 1
ATOM 7730 N N . GLU C 1 150 ? 36.009 5.894 -38.484 1.00 9.58 150 GLU C N 1
ATOM 7731 C CA . GLU C 1 150 ? 35.178 5.709 -39.711 1.00 10.82 150 GLU C CA 1
ATOM 7732 C C . GLU C 1 150 ? 35.197 6.998 -40.542 1.00 10.81 150 GLU C C 1
ATOM 7733 O O . GLU C 1 150 ? 36.295 7.512 -40.864 1.00 10.33 150 GLU C O 1
ATOM 7739 N N . ALA C 1 151 ? 34.035 7.545 -40.897 1.00 11.52 151 ALA C N 1
ATOM 7740 C CA . ALA C 1 151 ? 33.956 8.833 -41.633 1.00 11.89 151 ALA C CA 1
ATOM 7741 C C . ALA C 1 151 ? 33.465 9.927 -40.683 1.00 12.14 151 ALA C C 1
ATOM 7742 O O . ALA C 1 151 ? 32.975 10.955 -41.171 1.00 13.71 151 ALA C O 1
ATOM 7744 N N . GLY C 1 152 ? 33.642 9.735 -39.374 1.00 11.12 152 GLY C N 1
ATOM 7745 C CA . GLY C 1 152 ? 33.341 10.738 -38.338 1.00 11.00 152 GLY C CA 1
ATOM 7746 C C . GLY C 1 152 ? 31.866 10.843 -37.974 1.00 11.43 152 GLY C C 1
ATOM 7747 O O . GLY C 1 152 ? 31.549 11.731 -37.177 1.00 11.91 152 GLY C O 1
ATOM 7748 N N . PHE C 1 153 ? 30.974 9.978 -38.482 1.00 10.91 153 PHE C N 1
ATOM 7749 C CA . PHE C 1 153 ? 29.579 9.876 -37.987 1.00 11.23 153 PHE C CA 1
ATOM 7750 C C . PHE C 1 153 ? 28.847 11.202 -38.170 1.00 11.46 153 PHE C C 1
ATOM 7751 O O . PHE C 1 153 ? 28.141 11.661 -37.237 1.00 12.72 153 PHE C O 1
ATOM 7759 N N . GLY C 1 154 ? 29.008 11.808 -39.337 1.00 11.52 154 GLY C N 1
ATOM 7760 C CA . GLY C 1 154 ? 28.240 13.004 -39.704 1.00 11.95 154 GLY C CA 1
ATOM 7761 C C . GLY C 1 154 ? 29.096 14.032 -40.399 1.00 11.65 154 GLY C C 1
ATOM 7762 O O . GLY C 1 154 ? 29.882 13.658 -41.294 1.00 13.34 154 GLY C O 1
ATOM 7763 N N . GLY C 1 155 ? 28.928 15.297 -40.024 1.00 10.79 155 GLY C N 1
ATOM 7764 C CA . GLY C 1 155 ? 29.703 16.403 -40.615 1.00 10.79 155 GLY C CA 1
ATOM 7765 C C . GLY C 1 155 ? 30.977 16.716 -39.839 1.00 10.09 155 GLY C C 1
ATOM 7766 O O . GLY C 1 155 ? 31.378 15.928 -38.942 1.00 8.99 155 GLY C O 1
ATOM 7767 N N . GLN C 1 156 ? 31.566 17.867 -40.137 1.00 10.51 156 GLN C N 1
ATOM 7768 C CA . GLN C 1 156 ? 32.869 18.311 -39.561 1.00 11.60 156 GLN C CA 1
ATOM 7769 C C . GLN C 1 156 ? 32.752 18.447 -38.028 1.00 9.94 156 GLN C C 1
ATOM 7770 O O . GLN C 1 156 ? 33.755 18.205 -37.348 1.00 8.75 156 GLN C O 1
ATOM 7776 N N . LEU C 1 157 ? 31.585 18.796 -37.474 1.00 8.94 157 LEU C N 1
ATOM 7777 C CA . LEU C 1 157 ? 31.447 18.923 -35.992 1.00 8.71 157 LEU C CA 1
ATOM 7778 C C . LEU C 1 157 ? 31.361 17.527 -35.354 1.00 7.96 157 LEU C C 1
ATOM 7779 O O . LEU C 1 157 ? 31.872 17.341 -34.259 1.00 8.04 157 LEU C O 1
ATOM 7784 N N . ASN C 1 158 ? 30.790 16.549 -36.043 1.00 7.32 158 ASN C N 1
ATOM 7785 C CA . ASN C 1 158 ? 30.783 15.160 -35.524 1.00 7.14 158 ASN C CA 1
ATOM 7786 C C . ASN C 1 158 ? 32.225 14.657 -35.522 1.00 6.65 158 ASN C C 1
ATOM 7787 O O . ASN C 1 158 ? 32.621 13.968 -34.555 1.00 6.65 158 ASN C O 1
ATOM 7792 N N . VAL C 1 159 ? 33.002 15.027 -36.540 1.00 6.17 159 VAL C N 1
ATOM 7793 C CA . VAL C 1 159 ? 34.422 14.599 -36.603 1.00 5.88 159 VAL C CA 1
ATOM 7794 C C . VAL C 1 159 ? 35.146 15.171 -35.386 1.00 5.76 159 VAL C C 1
ATOM 7795 O O . VAL C 1 159 ? 35.931 14.425 -34.774 1.00 5.49 159 VAL C O 1
ATOM 7799 N N . PHE C 1 160 ? 34.944 16.462 -35.118 1.00 5.37 160 PHE C N 1
ATOM 7800 C CA . PHE C 1 160 ? 35.586 17.216 -34.015 1.00 5.41 160 PHE C CA 1
ATOM 7801 C C . PHE C 1 160 ? 35.311 16.503 -32.687 1.00 5.38 160 PHE C C 1
ATOM 7802 O O . PHE C 1 160 ? 36.269 16.139 -31.969 1.00 4.84 160 PHE C O 1
ATOM 7810 N N . GLU C 1 161 ? 34.016 16.232 -32.420 1.00 5.53 161 GLU C N 1
ATOM 7811 C CA . GLU C 1 161 ? 33.571 15.565 -31.177 1.00 5.56 161 GLU C CA 1
ATOM 7812 C C . GLU C 1 161 ? 34.147 14.146 -31.113 1.00 5.67 161 GLU C C 1
ATOM 7813 O O . GLU C 1 161 ? 34.584 13.758 -30.030 1.00 5.44 161 GLU C O 1
ATOM 7819 N N . LEU C 1 162 ? 34.146 13.375 -32.206 1.00 5.70 162 LEU C N 1
ATOM 7820 C CA . LEU C 1 162 ? 34.660 11.983 -32.131 1.00 6.12 162 LEU C CA 1
ATOM 7821 C C . LEU C 1 162 ? 36.166 12.030 -31.857 1.00 6.32 162 LEU C C 1
ATOM 7822 O O . LEU C 1 162 ? 36.592 11.317 -30.973 1.00 6.20 162 LEU C O 1
ATOM 7827 N N . MET C 1 163 ? 36.923 12.883 -32.549 1.00 6.70 163 MET C N 1
ATOM 7828 C CA . MET C 1 163 ? 38.377 13.043 -32.262 1.00 7.09 163 MET C CA 1
ATOM 7829 C C . MET C 1 163 ? 38.581 13.365 -30.761 1.00 6.96 163 MET C C 1
ATOM 7830 O O . MET C 1 163 ? 39.468 12.808 -30.162 1.00 7.09 163 MET C O 1
ATOM 7835 N N . LYS C 1 164 ? 37.831 14.303 -30.179 1.00 6.77 164 LYS C N 1
ATOM 7836 C CA . LYS C 1 164 ? 37.977 14.653 -28.745 1.00 6.84 164 LYS C CA 1
ATOM 7837 C C . LYS C 1 164 ? 37.699 13.411 -27.880 1.00 6.43 164 LYS C C 1
ATOM 7838 O O . LYS C 1 164 ? 38.475 13.201 -26.924 1.00 6.43 164 LYS C O 1
ATOM 7844 N N . GLY C 1 165 ? 36.610 12.661 -28.141 1.00 6.16 165 GLY C N 1
ATOM 7845 C CA . GLY C 1 165 ? 36.271 11.425 -27.411 1.00 6.11 165 GLY C CA 1
ATOM 7846 C C . GLY C 1 165 ? 37.414 10.406 -27.469 1.00 6.13 165 GLY C C 1
ATOM 7847 O O . GLY C 1 165 ? 37.706 9.776 -26.470 1.00 6.02 165 GLY C O 1
ATOM 7848 N N . MET C 1 166 ? 38.009 10.200 -28.643 1.00 6.57 166 MET C N 1
ATOM 7849 C CA . MET C 1 166 ? 39.169 9.270 -28.812 1.00 6.98 166 MET C CA 1
ATOM 7850 C C . MET C 1 166 ? 40.322 9.708 -27.895 1.00 7.05 166 MET C C 1
ATOM 7851 O O . MET C 1 166 ? 40.914 8.859 -27.205 1.00 6.75 166 MET C O 1
ATOM 7856 N N . ILE C 1 167 ? 40.638 11.005 -27.884 1.00 7.24 167 ILE C N 1
ATOM 7857 C CA . ILE C 1 167 ? 41.748 11.556 -27.043 1.00 7.67 167 ILE C CA 1
ATOM 7858 C C . ILE C 1 167 ? 41.411 11.397 -25.554 1.00 8.30 167 ILE C C 1
ATOM 7859 O O . ILE C 1 167 ? 42.272 10.947 -24.787 1.00 7.43 167 ILE C O 1
ATOM 7864 N N . GLU C 1 168 ? 40.198 11.795 -25.150 1.00 9.98 168 GLU C N 1
ATOM 7865 C CA . GLU C 1 168 ? 39.676 11.639 -23.766 1.00 11.41 168 GLU C CA 1
ATOM 7866 C C . GLU C 1 168 ? 39.886 10.195 -23.285 1.00 10.34 168 GLU C C 1
ATOM 7867 O O . GLU C 1 168 ? 40.312 9.987 -22.112 1.00 10.46 168 GLU C O 1
ATOM 7873 N N . ALA C 1 169 ? 39.610 9.222 -24.152 1.00 8.68 169 ALA C N 1
ATOM 7874 C CA . ALA C 1 169 ? 39.723 7.771 -23.856 1.00 8.13 169 ALA C CA 1
ATOM 7875 C C . ALA C 1 169 ? 41.185 7.292 -23.808 1.00 7.64 169 ALA C C 1
ATOM 7876 O O . ALA C 1 169 ? 41.402 6.183 -23.326 1.00 7.45 169 ALA C O 1
ATOM 7878 N N . GLY C 1 170 ? 42.124 8.057 -24.370 1.00 7.01 170 GLY C N 1
ATOM 7879 C CA . GLY C 1 170 ? 43.568 7.759 -24.326 1.00 6.95 170 GLY C CA 1
ATOM 7880 C C . GLY C 1 170 ? 44.081 7.086 -25.586 1.00 6.65 170 GLY C C 1
ATOM 7881 O O . GLY C 1 170 ? 45.057 6.345 -25.487 1.00 7.49 170 GLY C O 1
ATOM 7882 N N . ALA C 1 171 ? 43.471 7.328 -26.734 1.00 6.65 171 ALA C N 1
ATOM 7883 C CA . ALA C 1 171 ? 43.959 6.845 -28.048 1.00 6.54 171 ALA C CA 1
ATOM 7884 C C . ALA C 1 171 ? 45.215 7.644 -28.437 1.00 6.42 171 ALA C C 1
ATOM 7885 O O . ALA C 1 171 ? 45.318 8.804 -28.052 1.00 6.11 171 ALA C O 1
ATOM 7887 N N . SER C 1 172 ? 46.138 7.006 -29.147 1.00 6.25 172 SER C N 1
ATOM 7888 C CA . SER C 1 172 ? 47.428 7.606 -29.571 1.00 6.35 172 SER C CA 1
ATOM 7889 C C . SER C 1 172 ? 47.311 8.099 -31.015 1.00 6.27 172 SER C C 1
ATOM 7890 O O . SER C 1 172 ? 48.092 8.977 -31.424 1.00 6.11 172 SER C O 1
ATOM 7893 N N . GLY C 1 173 ? 46.410 7.479 -31.774 1.00 6.14 173 GLY C N 1
ATOM 7894 C CA . GLY C 1 173 ? 46.248 7.731 -33.208 1.00 6.04 173 GLY C CA 1
ATOM 7895 C C . GLY C 1 173 ? 44.831 7.416 -33.619 1.00 6.24 173 GLY C C 1
ATOM 7896 O O . GLY C 1 173 ? 44.182 6.581 -32.953 1.00 6.15 173 GLY C O 1
ATOM 7897 N N . VAL C 1 174 ? 44.358 8.116 -34.635 1.00 6.19 174 VAL C N 1
ATOM 7898 C CA . VAL C 1 174 ? 42.948 8.025 -35.089 1.00 6.18 174 VAL C CA 1
ATOM 7899 C C . VAL C 1 174 ? 42.953 8.098 -36.607 1.00 6.25 174 VAL C C 1
ATOM 7900 O O . VAL C 1 174 ? 43.701 8.951 -37.151 1.00 6.50 174 VAL C O 1
ATOM 7904 N N . HIS C 1 175 ? 42.181 7.233 -37.261 1.00 5.97 175 HIS C N 1
ATOM 7905 C CA . HIS C 1 175 ? 42.057 7.238 -38.731 1.00 6.14 175 HIS C CA 1
ATOM 7906 C C . HIS C 1 175 ? 40.664 7.669 -39.151 1.00 6.53 175 HIS C C 1
ATOM 7907 O O . HIS C 1 175 ? 39.689 7.257 -38.524 1.00 6.27 175 HIS C O 1
ATOM 7914 N N . PHE C 1 176 ? 40.616 8.428 -40.239 1.00 7.42 176 PHE C N 1
ATOM 7915 C CA . PHE C 1 176 ? 39.391 8.985 -40.844 1.00 8.01 176 PHE C CA 1
ATOM 7916 C C . PHE C 1 176 ? 39.448 8.674 -42.323 1.00 8.53 176 PHE C C 1
ATOM 7917 O O . PHE C 1 176 ? 40.545 8.796 -42.900 1.00 9.70 176 PHE C O 1
ATOM 7925 N N . GLU C 1 177 ? 38.320 8.283 -42.900 1.00 8.59 177 GLU C N 1
ATOM 7926 C CA . GLU C 1 177 ? 38.262 7.885 -44.324 1.00 9.29 177 GLU C CA 1
ATOM 7927 C C . GLU C 1 177 ? 37.372 8.851 -45.100 1.00 8.81 177 GLU C C 1
ATOM 7928 O O . GLU C 1 177 ? 36.507 9.508 -44.482 1.00 7.65 177 GLU C O 1
ATOM 7934 N N . ASP C 1 178 ? 37.543 8.859 -46.422 1.00 8.57 178 ASP C N 1
ATOM 7935 C CA . ASP C 1 178 ? 36.982 9.896 -47.312 1.00 8.90 178 ASP C CA 1
ATOM 7936 C C . ASP C 1 178 ? 35.646 9.427 -47.896 1.00 9.60 178 ASP C C 1
ATOM 7937 O O . ASP C 1 178 ? 35.382 9.740 -49.059 1.00 9.50 178 ASP C O 1
ATOM 7942 N N . GLN C 1 179 ? 34.835 8.737 -47.091 1.00 10.24 179 GLN C N 1
ATOM 7943 C CA . GLN C 1 179 ? 33.482 8.226 -47.442 1.00 10.59 179 GLN C CA 1
ATOM 7944 C C . GLN C 1 179 ? 32.388 9.156 -46.922 1.00 11.18 179 GLN C C 1
ATOM 7945 O O . GLN C 1 179 ? 32.562 9.783 -45.851 1.00 12.23 179 GLN C O 1
ATOM 7951 N N . LEU C 1 180 ? 31.269 9.216 -47.640 1.00 12.77 180 LEU C N 1
ATOM 7952 C CA . LEU C 1 180 ? 30.024 9.853 -47.149 1.00 12.82 180 LEU C CA 1
ATOM 7953 C C . LEU C 1 180 ? 29.533 9.038 -45.958 1.00 13.35 180 LEU C C 1
ATOM 7954 O O . LEU C 1 180 ? 29.238 7.817 -46.141 1.00 12.33 180 LEU C O 1
ATOM 7959 N N . SER C 1 181 ? 29.477 9.665 -44.785 1.00 13.71 181 SER C N 1
ATOM 7960 C CA . SER C 1 181 ? 29.225 8.938 -43.515 1.00 15.70 181 SER C CA 1
ATOM 7961 C C . SER C 1 181 ? 27.901 8.167 -43.602 1.00 15.58 181 SER C C 1
ATOM 7962 O O . SER C 1 181 ? 27.873 7.004 -43.168 1.00 16.32 181 SER C O 1
ATOM 7965 N N . SER C 1 182 ? 26.859 8.758 -44.195 1.00 14.86 182 SER C N 1
ATOM 7966 C CA . SER C 1 182 ? 25.504 8.154 -44.256 1.00 15.32 182 SER C CA 1
ATOM 7967 C C . SER C 1 182 ? 25.487 6.915 -45.176 1.00 15.74 182 SER C C 1
ATOM 7968 O O . SER C 1 182 ? 24.436 6.242 -45.233 1.00 17.43 182 SER C O 1
ATOM 7971 N N . GLU C 1 183 ? 26.567 6.647 -45.923 1.00 15.00 183 GLU C N 1
ATOM 7972 C CA . GLU C 1 183 ? 26.675 5.507 -46.874 1.00 16.33 183 GLU C CA 1
ATOM 7973 C C . GLU C 1 183 ? 27.911 4.677 -46.525 1.00 14.76 183 GLU C C 1
ATOM 7974 O O . GLU C 1 183 ? 28.295 3.851 -47.367 1.00 13.15 183 GLU C O 1
ATOM 7980 N N . LYS C 1 184 ? 28.504 4.885 -45.340 1.00 13.57 184 LYS C N 1
ATOM 7981 C CA . LYS C 1 184 ? 29.853 4.343 -45.020 1.00 13.86 184 LYS C CA 1
ATOM 7982 C C . LYS C 1 184 ? 29.827 2.825 -45.233 1.00 13.92 184 LYS C C 1
ATOM 7983 O O . LYS C 1 184 ? 28.777 2.198 -44.935 1.00 12.99 184 LYS C O 1
ATOM 7989 N N . LYS C 1 185 ? 30.925 2.269 -45.747 1.00 13.48 185 LYS C N 1
ATOM 7990 C CA . LYS C 1 185 ? 31.128 0.809 -45.959 1.00 13.83 185 LYS C CA 1
ATOM 7991 C C . LYS C 1 185 ? 32.527 0.435 -45.476 1.00 14.02 185 LYS C C 1
ATOM 7992 O O . LYS C 1 185 ? 33.424 1.282 -45.546 1.00 13.91 185 LYS C O 1
ATOM 7998 N N . CYS C 1 186 ? 32.699 -0.804 -45.024 1.00 14.85 186 CYS C N 1
ATOM 7999 C CA . CYS C 1 186 ? 34.000 -1.511 -45.010 1.00 15.06 186 CYS C CA 1
ATOM 8000 C C . CYS C 1 186 ? 34.715 -1.255 -46.341 1.00 14.33 186 CYS C C 1
ATOM 8001 O O . CYS C 1 186 ? 34.046 -1.281 -47.364 1.00 12.69 186 CYS C O 1
ATOM 8004 N N . GLY C 1 187 ? 36.029 -1.035 -46.336 1.00 14.47 187 GLY C N 1
ATOM 8005 C CA . GLY C 1 187 ? 36.781 -0.758 -47.575 1.00 14.33 187 GLY C CA 1
ATOM 8006 C C . GLY C 1 187 ? 36.683 -1.891 -48.591 1.00 14.92 187 GLY C C 1
ATOM 8007 O O . GLY C 1 187 ? 36.861 -1.623 -49.805 1.00 13.88 187 GLY C O 1
ATOM 8008 N N . HIS C 1 188 ? 36.351 -3.106 -48.154 1.00 14.54 188 HIS C N 1
ATOM 8009 C CA . HIS C 1 188 ? 36.252 -4.281 -49.058 1.00 14.86 188 HIS C CA 1
ATOM 8010 C C . HIS C 1 188 ? 34.796 -4.687 -49.337 1.00 15.20 188 HIS C C 1
ATOM 8011 O O . HIS C 1 188 ? 34.602 -5.821 -49.745 1.00 16.21 188 HIS C O 1
ATOM 8018 N N . LEU C 1 189 ? 33.818 -3.808 -49.100 1.00 16.24 189 LEU C N 1
ATOM 8019 C CA . LEU C 1 189 ? 32.430 -3.975 -49.589 1.00 17.09 189 LEU C CA 1
ATOM 8020 C C . LEU C 1 189 ? 32.230 -3.081 -50.822 1.00 17.81 189 LEU C C 1
ATOM 8021 O O . LEU C 1 189 ? 33.024 -2.124 -51.005 1.00 17.37 189 LEU C O 1
ATOM 8026 N N . GLY C 1 190 ? 31.186 -3.353 -51.612 1.00 17.51 190 GLY C N 1
ATOM 8027 C CA . GLY C 1 190 ? 30.720 -2.453 -52.678 1.00 19.24 190 GLY C CA 1
ATOM 8028 C C . GLY C 1 190 ? 29.879 -1.298 -52.137 1.00 19.08 190 GLY C C 1
ATOM 8029 O O . GLY C 1 190 ? 29.585 -1.272 -50.914 1.00 17.58 190 GLY C O 1
ATOM 8030 N N . GLY C 1 191 ? 29.493 -0.374 -53.028 1.00 19.36 191 GLY C N 1
ATOM 8031 C CA . GLY C 1 191 ? 28.593 0.762 -52.731 1.00 18.20 191 GLY C CA 1
ATOM 8032 C C . GLY C 1 191 ? 29.295 1.860 -51.950 1.00 16.96 191 GLY C C 1
ATOM 8033 O O . GLY C 1 191 ? 28.608 2.601 -51.181 1.00 16.80 191 GLY C O 1
ATOM 8034 N N . LYS C 1 192 ? 30.616 1.972 -52.136 1.00 15.61 192 LYS C N 1
ATOM 8035 C CA . LYS C 1 192 ? 31.438 3.032 -51.500 1.00 13.55 192 LYS C CA 1
ATOM 8036 C C . LYS C 1 192 ? 31.174 4.352 -52.231 1.00 11.79 192 LYS C C 1
ATOM 8037 O O . LYS C 1 192 ? 31.213 4.401 -53.496 1.00 11.47 192 LYS C O 1
ATOM 8043 N N . VAL C 1 193 ? 30.890 5.389 -51.459 1.00 10.38 193 VAL C N 1
ATOM 8044 C CA . VAL C 1 193 ? 30.659 6.743 -52.009 1.00 9.66 193 VAL C CA 1
ATOM 8045 C C . VAL C 1 193 ? 31.717 7.645 -51.383 1.00 9.14 193 VAL C C 1
ATOM 8046 O O . VAL C 1 193 ? 31.728 7.769 -50.155 1.00 9.50 193 VAL C O 1
ATOM 8050 N N . LEU C 1 194 ? 32.522 8.272 -52.223 1.00 9.01 194 LEU C N 1
ATOM 8051 C CA . LEU C 1 194 ? 33.577 9.221 -51.796 1.00 9.01 194 LEU C CA 1
ATOM 8052 C C . LEU C 1 194 ? 32.953 10.568 -51.415 1.00 8.59 194 LEU C C 1
ATOM 8053 O O . LEU C 1 194 ? 31.965 10.981 -52.010 1.00 8.57 194 LEU C O 1
ATOM 8058 N N . LEU C 1 195 ? 33.580 11.265 -50.486 1.00 8.45 195 LEU C N 1
ATOM 8059 C CA . LEU C 1 195 ? 33.393 12.714 -50.310 1.00 8.43 195 LEU C CA 1
ATOM 8060 C C . LEU C 1 195 ? 34.128 13.435 -51.417 1.00 8.57 195 LEU C C 1
ATOM 8061 O O . LEU C 1 195 ? 35.115 12.922 -51.944 1.00 9.01 195 LEU C O 1
ATOM 8066 N N . PRO C 1 196 ? 33.718 14.689 -51.691 1.00 8.58 196 PRO C N 1
ATOM 8067 C CA . PRO C 1 196 ? 34.542 15.607 -52.462 1.00 8.17 196 PRO C CA 1
ATOM 8068 C C . PRO C 1 196 ? 35.899 15.727 -51.746 1.00 8.41 196 PRO C C 1
ATOM 8069 O O . PRO C 1 196 ? 35.938 15.638 -50.503 1.00 7.82 196 PRO C O 1
ATOM 8073 N N . THR C 1 197 ? 36.977 15.940 -52.504 1.00 8.17 197 THR C N 1
ATOM 8074 C CA . THR C 1 197 ? 38.338 16.126 -51.957 1.00 8.26 197 THR C CA 1
ATOM 8075 C C . THR C 1 197 ? 38.301 17.200 -50.865 1.00 8.32 197 THR C C 1
ATOM 8076 O O . THR C 1 197 ? 38.849 16.950 -49.787 1.00 8.10 197 THR C O 1
ATOM 8080 N N . GLN C 1 198 ? 37.681 18.351 -51.131 1.00 8.88 198 GLN C N 1
ATOM 8081 C CA . GLN C 1 198 ? 37.639 19.519 -50.204 1.00 8.94 198 GLN C CA 1
ATOM 8082 C C . GLN C 1 198 ? 36.976 19.144 -48.864 1.00 8.65 198 GLN C C 1
ATOM 8083 O O . GLN C 1 198 ? 37.413 19.669 -47.830 1.00 8.09 198 GLN C O 1
ATOM 8089 N N . THR C 1 199 ? 35.937 18.308 -48.870 1.00 8.09 199 THR C N 1
ATOM 8090 C CA . THR C 1 199 ? 35.195 17.869 -47.665 1.00 7.94 199 THR C CA 1
ATOM 8091 C C . THR C 1 199 ? 36.060 16.901 -46.849 1.00 7.54 199 THR C C 1
ATOM 8092 O O . THR C 1 199 ? 36.102 17.014 -45.649 1.00 7.15 199 THR C O 1
ATOM 8096 N N . ALA C 1 200 ? 36.706 15.941 -47.502 1.00 7.46 200 ALA C N 1
ATOM 8097 C CA . ALA C 1 200 ? 37.613 15.000 -46.826 1.00 7.25 200 ALA C CA 1
ATOM 8098 C C . ALA C 1 200 ? 38.756 15.810 -46.195 1.00 6.95 200 ALA C C 1
ATOM 8099 O O . ALA C 1 200 ? 39.128 15.508 -45.045 1.00 6.43 200 ALA C O 1
ATOM 8101 N N . VAL C 1 201 ? 39.246 16.844 -46.889 1.00 6.83 201 VAL C N 1
ATOM 8102 C CA . VAL C 1 201 ? 40.306 17.717 -46.298 1.00 7.06 201 VAL C CA 1
ATOM 8103 C C . VAL C 1 201 ? 39.735 18.413 -45.061 1.00 7.15 201 VAL C C 1
ATOM 8104 O O . VAL C 1 201 ? 40.433 18.441 -44.063 1.00 7.50 201 VAL C O 1
ATOM 8108 N N . ARG C 1 202 ? 38.514 18.932 -45.108 1.00 7.80 202 ARG C N 1
ATOM 8109 C CA . ARG C 1 202 ? 37.903 19.643 -43.967 1.00 7.76 202 ARG C CA 1
ATOM 8110 C C . ARG C 1 202 ? 37.790 18.693 -42.778 1.00 7.27 202 ARG C C 1
ATOM 8111 O O . ARG C 1 202 ? 38.000 19.171 -41.670 1.00 6.88 202 ARG C O 1
ATOM 8119 N N . ASN C 1 203 ? 37.474 17.416 -42.995 1.00 6.76 203 ASN C N 1
ATOM 8120 C CA . ASN C 1 203 ? 37.392 16.408 -41.902 1.00 6.59 203 ASN C CA 1
ATOM 8121 C C . ASN C 1 203 ? 38.770 16.251 -41.247 1.00 6.29 203 ASN C C 1
ATOM 8122 O O . ASN C 1 203 ? 38.812 16.251 -40.013 1.00 5.71 203 ASN C O 1
ATOM 8127 N N . LEU C 1 204 ? 39.852 16.187 -42.027 1.00 6.24 204 LEU C N 1
ATOM 8128 C CA . LEU C 1 204 ? 41.223 16.054 -41.475 1.00 6.41 204 LEU C CA 1
ATOM 8129 C C . LEU C 1 204 ? 41.585 17.345 -40.709 1.00 6.51 204 LEU C C 1
ATOM 8130 O O . LEU C 1 204 ? 42.108 17.243 -39.584 1.00 6.45 204 LEU C O 1
ATOM 8135 N N . ILE C 1 205 ? 41.184 18.514 -41.208 1.00 6.35 205 ILE C N 1
ATOM 8136 C CA . ILE C 1 205 ? 41.440 19.799 -40.495 1.00 6.45 205 ILE C CA 1
ATOM 8137 C C . ILE C 1 205 ? 40.666 19.798 -39.177 1.00 6.45 205 ILE C C 1
ATOM 8138 O O . ILE C 1 205 ? 41.223 20.215 -38.131 1.00 6.74 205 ILE C O 1
ATOM 8143 N N . SER C 1 206 ? 39.437 19.291 -39.193 1.00 5.94 206 SER C N 1
ATOM 8144 C CA . SER C 1 206 ? 38.581 19.208 -37.991 1.00 5.85 206 SER C CA 1
ATOM 8145 C C . SER C 1 206 ? 39.230 18.304 -36.937 1.00 5.63 206 SER C C 1
ATOM 8146 O O . SER C 1 206 ? 39.179 18.644 -35.755 1.00 5.73 206 SER C O 1
ATOM 8149 N N . ALA C 1 207 ? 39.794 17.177 -37.334 1.00 5.58 207 ALA C N 1
ATOM 8150 C CA . ALA C 1 207 ? 40.468 16.218 -36.433 1.00 5.47 207 ALA C CA 1
ATOM 8151 C C . ALA C 1 207 ? 41.708 16.884 -35.832 1.00 5.60 207 ALA C C 1
ATOM 8152 O O . ALA C 1 207 ? 41.894 16.806 -34.609 1.00 5.54 207 ALA C O 1
ATOM 8154 N N . ARG C 1 208 ? 42.508 17.563 -36.649 1.00 5.50 208 ARG C N 1
ATOM 8155 C CA . ARG C 1 208 ? 43.696 18.306 -36.134 1.00 5.72 208 ARG C CA 1
ATOM 8156 C C . ARG C 1 208 ? 43.263 19.410 -35.151 1.00 5.33 208 ARG C C 1
ATOM 8157 O O . ARG C 1 208 ? 43.872 19.520 -34.033 1.00 5.41 208 ARG C O 1
ATOM 8165 N N . LEU C 1 209 ? 42.175 20.118 -35.435 1.00 5.23 209 LEU C N 1
ATOM 8166 C CA . LEU C 1 209 ? 41.724 21.227 -34.545 1.00 5.42 209 LEU C CA 1
ATOM 8167 C C . LEU C 1 209 ? 41.298 20.641 -33.193 1.00 5.52 209 LEU C C 1
ATOM 8168 O O . LEU C 1 209 ? 41.623 21.245 -32.128 1.00 5.69 209 LEU C O 1
ATOM 8173 N N . ALA C 1 210 ? 40.599 19.494 -33.213 1.00 5.45 210 ALA C N 1
ATOM 8174 C CA . ALA C 1 210 ? 40.184 18.776 -31.994 1.00 5.50 210 ALA C CA 1
ATOM 8175 C C . ALA C 1 210 ? 41.426 18.378 -31.177 1.00 5.56 210 ALA C C 1
ATOM 8176 O O . ALA C 1 210 ? 41.441 18.637 -29.967 1.00 5.50 210 ALA C O 1
ATOM 8178 N N . ALA C 1 211 ? 42.432 17.772 -31.812 1.00 5.61 211 ALA C N 1
ATOM 8179 C CA . ALA C 1 211 ? 43.699 17.415 -31.150 1.00 6.03 211 ALA C CA 1
ATOM 8180 C C . ALA C 1 211 ? 44.351 18.674 -30.536 1.00 6.23 211 ALA C C 1
ATOM 8181 O O . ALA C 1 211 ? 44.743 18.588 -29.361 1.00 6.79 211 ALA C O 1
ATOM 8183 N N . ASP C 1 212 ? 44.399 19.789 -31.268 1.00 6.56 212 ASP C N 1
ATOM 8184 C CA . ASP C 1 212 ? 45.032 21.070 -30.820 1.00 7.10 212 ASP C CA 1
ATOM 8185 C C . ASP C 1 212 ? 44.251 21.623 -29.630 1.00 7.29 212 ASP C C 1
ATOM 8186 O O . ASP C 1 212 ? 44.874 22.023 -28.658 1.00 7.64 212 ASP C O 1
ATOM 8191 N N . VAL C 1 213 ? 42.922 21.551 -29.645 1.00 7.79 213 VAL C N 1
ATOM 8192 C CA . VAL C 1 213 ? 42.069 22.082 -28.548 1.00 7.91 213 VAL C CA 1
ATOM 8193 C C . VAL C 1 213 ? 42.310 21.245 -27.291 1.00 8.76 213 VAL C C 1
ATOM 8194 O O . VAL C 1 213 ? 42.465 21.832 -26.179 1.00 8.50 213 VAL C O 1
ATOM 8198 N N . MET C 1 214 ? 42.439 19.926 -27.457 1.00 8.91 214 MET C N 1
ATOM 8199 C CA . MET C 1 214 ? 42.703 18.996 -26.330 1.00 9.47 214 MET C CA 1
ATOM 8200 C C . MET C 1 214 ? 44.156 19.148 -25.856 1.00 9.05 214 MET C C 1
ATOM 8201 O O . MET C 1 214 ? 44.446 18.672 -24.785 1.00 8.85 214 MET C O 1
ATOM 8206 N N . GLY C 1 215 ? 45.054 19.716 -26.656 1.00 9.49 215 GLY C N 1
ATOM 8207 C CA . GLY C 1 215 ? 46.464 19.929 -26.272 1.00 10.11 215 GLY C CA 1
ATOM 8208 C C . GLY C 1 215 ? 47.338 18.695 -26.414 1.00 10.54 215 GLY C C 1
ATOM 8209 O O . GLY C 1 215 ? 48.357 18.578 -25.674 1.00 11.63 215 GLY C O 1
ATOM 8210 N N . VAL C 1 216 ? 47.025 17.812 -27.358 1.00 10.52 216 VAL C N 1
ATOM 8211 C CA . VAL C 1 216 ? 47.696 16.480 -27.479 1.00 9.40 216 VAL C CA 1
ATOM 8212 C C . VAL C 1 216 ? 48.103 16.277 -28.936 1.00 8.26 216 VAL C C 1
ATOM 8213 O O . VAL C 1 216 ? 47.315 16.549 -29.840 1.00 8.36 216 VAL C O 1
ATOM 8217 N N . PRO C 1 217 ? 49.354 15.835 -29.201 1.00 7.11 217 PRO C N 1
ATOM 8218 C CA . PRO C 1 217 ? 49.859 15.631 -30.559 1.00 6.98 217 PRO C CA 1
ATOM 8219 C C . PRO C 1 217 ? 49.460 14.273 -31.168 1.00 6.45 217 PRO C C 1
ATOM 8220 O O . PRO C 1 217 ? 50.297 13.531 -31.648 1.00 5.65 217 PRO C O 1
ATOM 8224 N N . THR C 1 218 ? 48.153 14.002 -31.144 1.00 5.90 218 THR C N 1
ATOM 8225 C CA . THR C 1 218 ? 47.526 12.739 -31.598 1.00 5.63 218 THR C CA 1
ATOM 8226 C C . THR C 1 218 ? 47.908 12.458 -33.047 1.00 5.62 218 THR C C 1
ATOM 8227 O O . THR C 1 218 ? 47.927 13.434 -33.875 1.00 5.88 218 THR C O 1
ATOM 8231 N N . ILE C 1 219 ? 48.210 11.199 -33.359 1.00 5.41 219 ILE C N 1
ATOM 8232 C CA . ILE C 1 219 ? 48.572 10.827 -34.756 1.00 5.58 219 ILE C CA 1
ATOM 8233 C C . ILE C 1 219 ? 47.269 10.823 -35.561 1.00 5.71 219 ILE C C 1
ATOM 8234 O O . ILE C 1 219 ? 46.291 10.242 -35.066 1.00 5.72 219 ILE C O 1
ATOM 8239 N N . ILE C 1 220 ? 47.254 11.441 -36.754 1.00 5.92 220 ILE C N 1
ATOM 8240 C CA . ILE C 1 220 ? 46.073 11.398 -37.668 1.00 6.11 220 ILE C CA 1
ATOM 8241 C C . ILE C 1 220 ? 46.454 10.607 -38.914 1.00 6.26 220 ILE C C 1
ATOM 8242 O O . ILE C 1 220 ? 47.457 10.941 -39.542 1.00 6.12 220 ILE C O 1
ATOM 8247 N N . VAL C 1 221 ? 45.677 9.570 -39.205 1.00 6.33 221 VAL C N 1
ATOM 8248 C CA . VAL C 1 221 ? 45.839 8.723 -40.408 1.00 6.72 221 VAL C CA 1
ATOM 8249 C C . VAL C 1 221 ? 44.699 9.087 -41.342 1.00 6.63 221 VAL C C 1
ATOM 8250 O O . VAL C 1 221 ? 43.538 8.937 -40.915 1.00 6.56 221 VAL C O 1
ATOM 8254 N N . ALA C 1 222 ? 45.045 9.560 -42.548 1.00 6.91 222 ALA C N 1
ATOM 8255 C CA . ALA C 1 222 ? 44.126 9.841 -43.666 1.00 7.18 222 ALA C CA 1
ATOM 8256 C C . ALA C 1 222 ? 44.025 8.589 -44.533 1.00 7.69 222 ALA C C 1
ATOM 8257 O O . ALA C 1 222 ? 45.053 8.158 -45.116 1.00 7.55 222 ALA C O 1
ATOM 8259 N N . ARG C 1 223 ? 42.835 7.994 -44.567 1.00 8.40 223 ARG C N 1
ATOM 8260 C CA . ARG C 1 223 ? 42.552 6.810 -45.418 1.00 8.95 223 ARG C CA 1
ATOM 8261 C C . ARG C 1 223 ? 41.810 7.271 -46.673 1.00 8.56 223 ARG C C 1
ATOM 8262 O O . ARG C 1 223 ? 40.848 8.041 -46.534 1.00 9.09 223 ARG C O 1
ATOM 8270 N N . THR C 1 224 ? 42.194 6.782 -47.854 1.00 8.13 224 THR C N 1
ATOM 8271 C CA . THR C 1 224 ? 41.341 6.967 -49.060 1.00 7.58 224 THR C CA 1
ATOM 8272 C C . THR C 1 224 ? 40.736 5.627 -49.509 1.00 7.52 224 THR C C 1
ATOM 8273 O O . THR C 1 224 ? 41.460 4.626 -49.612 1.00 7.11 224 THR C O 1
ATOM 8277 N N . ASP C 1 225 ? 39.446 5.648 -49.826 1.00 7.55 225 ASP C N 1
ATOM 8278 C CA . ASP C 1 225 ? 38.702 4.500 -50.382 1.00 8.12 225 ASP C CA 1
ATOM 8279 C C . ASP C 1 225 ? 38.645 4.607 -51.918 1.00 8.79 225 ASP C C 1
ATOM 8280 O O . ASP C 1 225 ? 37.866 3.882 -52.512 1.00 8.66 225 ASP C O 1
ATOM 8285 N N . ALA C 1 226 ? 39.441 5.478 -52.545 1.00 9.38 226 ALA C N 1
ATOM 8286 C CA . ALA C 1 226 ? 39.234 5.878 -53.956 1.00 9.80 226 ALA C CA 1
ATOM 8287 C C . ALA C 1 226 ? 39.813 4.852 -54.952 1.00 10.42 226 ALA C C 1
ATOM 8288 O O . ALA C 1 226 ? 39.531 5.006 -56.184 1.00 11.44 226 ALA C O 1
ATOM 8290 N N . ASP C 1 227 ? 40.600 3.877 -54.509 1.00 11.08 227 ASP C N 1
ATOM 8291 C CA . ASP C 1 227 ? 41.079 2.773 -55.385 1.00 12.65 227 ASP C CA 1
ATOM 8292 C C . ASP C 1 227 ? 39.879 2.022 -55.980 1.00 13.14 227 ASP C C 1
ATOM 8293 O O . ASP C 1 227 ? 39.927 1.761 -57.192 1.00 13.69 227 ASP C O 1
ATOM 8298 N N . ALA C 1 228 ? 38.861 1.699 -55.165 1.00 13.00 228 ALA C N 1
ATOM 8299 C CA . ALA C 1 228 ? 37.651 0.938 -55.569 1.00 13.03 228 ALA C CA 1
ATOM 8300 C C . ALA C 1 228 ? 36.411 1.828 -55.669 1.00 13.60 228 ALA C C 1
ATOM 8301 O O . ALA C 1 228 ? 35.574 1.513 -56.504 1.00 14.52 228 ALA C O 1
ATOM 8303 N N . ALA C 1 229 ? 36.257 2.873 -54.846 1.00 14.11 229 ALA C N 1
ATOM 8304 C CA . ALA C 1 229 ? 35.046 3.733 -54.867 1.00 14.16 229 ALA C CA 1
ATOM 8305 C C . ALA C 1 229 ? 34.858 4.315 -56.280 1.00 14.70 229 ALA C C 1
ATOM 8306 O O . ALA C 1 229 ? 35.790 4.995 -56.768 1.00 15.77 229 ALA C O 1
ATOM 8308 N N . ASP C 1 230 ? 33.705 4.067 -56.911 1.00 13.82 230 ASP C N 1
ATOM 8309 C CA . ASP C 1 230 ? 33.379 4.588 -58.270 1.00 13.93 230 ASP C CA 1
ATOM 8310 C C . ASP C 1 230 ? 32.134 5.474 -58.186 1.00 12.89 230 ASP C C 1
ATOM 8311 O O . ASP C 1 230 ? 31.443 5.621 -59.200 1.00 13.92 230 ASP C O 1
ATOM 8316 N N . LEU C 1 231 ? 31.872 6.043 -57.009 1.00 12.24 231 LEU C N 1
ATOM 8317 C CA . LEU C 1 231 ? 30.820 7.045 -56.754 1.00 11.83 231 LEU C CA 1
ATOM 8318 C C . LEU C 1 231 ? 31.393 8.187 -55.897 1.00 10.97 231 LEU C C 1
ATOM 8319 O O . LEU C 1 231 ? 32.277 7.934 -55.052 1.00 10.62 231 LEU C O 1
ATOM 8324 N N . ILE C 1 232 ? 30.863 9.387 -56.084 1.00 10.04 232 ILE C N 1
ATOM 8325 C CA . ILE C 1 232 ? 31.214 10.589 -55.286 1.00 9.96 232 ILE C CA 1
ATOM 8326 C C . ILE C 1 232 ? 29.917 11.341 -54.973 1.00 10.22 232 ILE C C 1
ATOM 8327 O O . ILE C 1 232 ? 29.004 11.339 -55.812 1.00 10.47 232 ILE C O 1
ATOM 8332 N N . THR C 1 233 ? 29.788 11.885 -53.768 1.00 10.13 233 THR C N 1
ATOM 8333 C CA . THR C 1 233 ? 28.540 12.530 -53.303 1.00 11.29 233 THR C CA 1
ATOM 8334 C C . THR C 1 233 ? 28.181 13.658 -54.274 1.00 11.66 233 THR C C 1
ATOM 8335 O O . THR C 1 233 ? 26.988 13.904 -54.501 1.00 11.69 233 THR C O 1
ATOM 8339 N N . SER C 1 234 ? 29.183 14.353 -54.801 1.00 11.31 234 SER C N 1
ATOM 8340 C CA . SER C 1 234 ? 29.014 15.675 -55.447 1.00 11.95 234 SER C CA 1
ATOM 8341 C C . SER C 1 234 ? 30.173 15.948 -56.402 1.00 11.96 234 SER C C 1
ATOM 8342 O O . SER C 1 234 ? 31.280 15.464 -56.131 1.00 11.21 234 SER C O 1
ATOM 8345 N N . ASP C 1 235 ? 29.901 16.743 -57.438 1.00 12.64 235 ASP C N 1
ATOM 8346 C CA . ASP C 1 235 ? 30.898 17.213 -58.427 1.00 13.64 235 ASP C CA 1
ATOM 8347 C C . ASP C 1 235 ? 31.461 18.580 -58.018 1.00 12.16 235 ASP C C 1
ATOM 8348 O O . ASP C 1 235 ? 32.159 19.160 -58.855 1.00 12.07 235 ASP C O 1
ATOM 8353 N N . ILE C 1 236 ? 31.189 19.073 -56.806 1.00 11.18 236 ILE C N 1
ATOM 8354 C CA . ILE C 1 236 ? 31.487 20.490 -56.415 1.00 11.04 236 ILE C CA 1
ATOM 8355 C C . ILE C 1 236 ? 32.989 20.795 -56.563 1.00 10.78 236 ILE C C 1
ATOM 8356 O O . ILE C 1 236 ? 33.332 21.904 -56.984 1.00 10.52 236 ILE C O 1
ATOM 8361 N N . ASP C 1 237 ? 33.861 19.878 -56.183 1.00 11.38 237 ASP C N 1
ATOM 8362 C CA . ASP C 1 237 ? 35.315 20.143 -56.170 1.00 12.01 237 ASP C CA 1
ATOM 8363 C C . ASP C 1 237 ? 35.867 19.951 -57.575 1.00 12.89 237 ASP C C 1
ATOM 8364 O O . ASP C 1 237 ? 35.901 18.821 -58.049 1.00 12.63 237 ASP C O 1
ATOM 8369 N N . PRO C 1 238 ? 36.409 21.017 -58.222 1.00 13.56 238 PRO C N 1
ATOM 8370 C CA . PRO C 1 238 ? 36.946 20.918 -59.580 1.00 13.61 238 PRO C CA 1
ATOM 8371 C C . PRO C 1 238 ? 38.041 19.854 -59.724 1.00 12.92 238 PRO C C 1
ATOM 8372 O O . PRO C 1 238 ? 38.083 19.266 -60.755 1.00 12.68 238 PRO C O 1
ATOM 8376 N N . VAL C 1 239 ? 38.840 19.569 -58.689 1.00 12.64 239 VAL C N 1
ATOM 8377 C CA . VAL C 1 239 ? 39.883 18.497 -58.781 1.00 12.67 239 VAL C CA 1
ATOM 8378 C C . VAL C 1 239 ? 39.209 17.127 -58.948 1.00 12.20 239 VAL C C 1
ATOM 8379 O O . VAL C 1 239 ? 39.880 16.213 -59.393 1.00 12.37 239 VAL C O 1
ATOM 8383 N N . ASP C 1 240 ? 37.936 16.951 -58.578 1.00 12.05 240 ASP C N 1
ATOM 8384 C CA . ASP C 1 240 ? 37.278 15.627 -58.681 1.00 11.80 240 ASP C CA 1
ATOM 8385 C C . ASP C 1 240 ? 36.667 15.466 -60.076 1.00 12.87 240 ASP C C 1
ATOM 8386 O O . ASP C 1 240 ? 36.419 14.327 -60.479 1.00 13.18 240 ASP C O 1
ATOM 8391 N N . LYS C 1 241 ? 36.482 16.568 -60.800 1.00 13.52 241 LYS C N 1
ATOM 8392 C CA . LYS C 1 241 ? 35.811 16.559 -62.127 1.00 14.77 241 LYS C CA 1
ATOM 8393 C C . LYS C 1 241 ? 36.673 15.803 -63.138 1.00 15.00 241 LYS C C 1
ATOM 8394 O O . LYS C 1 241 ? 36.083 15.303 -64.116 1.00 15.13 241 LYS C O 1
ATOM 8400 N N . ALA C 1 242 ? 37.993 15.670 -62.912 1.00 14.70 242 ALA C N 1
ATOM 8401 C CA . ALA C 1 242 ? 38.861 14.846 -63.778 1.00 15.10 242 ALA C CA 1
ATOM 8402 C C . ALA C 1 242 ? 38.390 13.382 -63.795 1.00 16.73 242 ALA C C 1
ATOM 8403 O O . ALA C 1 242 ? 38.741 12.703 -64.787 1.00 18.11 242 ALA C O 1
ATOM 8405 N N . PHE C 1 243 ? 37.725 12.874 -62.738 1.00 14.36 243 PHE C N 1
ATOM 8406 C CA . PHE C 1 243 ? 37.359 11.437 -62.591 1.00 14.91 243 PHE C CA 1
ATOM 8407 C C . PHE C 1 243 ? 35.871 11.196 -62.865 1.00 14.97 243 PHE C C 1
ATOM 8408 O O . PHE C 1 243 ? 35.458 10.047 -63.020 1.00 14.57 243 PHE C O 1
ATOM 8416 N N . ILE C 1 244 ? 35.072 12.245 -62.917 1.00 16.56 244 ILE C N 1
ATOM 8417 C CA . ILE C 1 244 ? 33.587 12.144 -63.029 1.00 17.88 244 ILE C CA 1
ATOM 8418 C C . ILE C 1 244 ? 33.232 11.847 -64.487 1.00 18.89 244 ILE C C 1
ATOM 8419 O O . ILE C 1 244 ? 33.774 12.533 -65.354 1.00 20.05 244 ILE C O 1
ATOM 8424 N N . THR C 1 245 ? 32.365 10.853 -64.724 1.00 19.49 245 THR C N 1
ATOM 8425 C CA . THR C 1 245 ? 31.898 10.399 -66.063 1.00 18.53 245 THR C CA 1
ATOM 8426 C C . THR C 1 245 ? 30.694 11.221 -66.523 1.00 19.30 245 THR C C 1
ATOM 8427 O O . THR C 1 245 ? 30.412 11.206 -67.720 1.00 22.61 245 THR C O 1
ATOM 8431 N N . GLY C 1 246 ? 29.968 11.848 -65.604 1.00 19.92 246 GLY C N 1
ATOM 8432 C CA . GLY C 1 246 ? 28.772 12.657 -65.919 1.00 20.35 246 GLY C CA 1
ATOM 8433 C C . GLY C 1 246 ? 27.494 11.912 -65.619 1.00 20.89 246 GLY C C 1
ATOM 8434 O O . GLY C 1 246 ? 26.437 12.564 -65.509 1.00 21.83 246 GLY C O 1
ATOM 8435 N N . GLU C 1 247 ? 27.565 10.600 -65.417 1.00 21.79 247 GLU C N 1
ATOM 8436 C CA . GLU C 1 247 ? 26.359 9.798 -65.074 1.00 21.41 247 GLU C CA 1
ATOM 8437 C C . GLU C 1 247 ? 26.026 10.037 -63.602 1.00 20.12 247 GLU C C 1
ATOM 8438 O O . GLU C 1 247 ? 26.968 10.112 -62.787 1.00 19.15 247 GLU C O 1
ATOM 8444 N N . ARG C 1 248 ? 24.742 10.157 -63.276 1.00 19.10 248 ARG C N 1
ATOM 8445 C CA . ARG C 1 248 ? 24.265 10.289 -61.879 1.00 19.07 248 ARG C CA 1
ATOM 8446 C C . ARG C 1 248 ? 23.426 9.065 -61.506 1.00 18.69 248 ARG C C 1
ATOM 8447 O O . ARG C 1 248 ? 22.674 8.568 -62.362 1.00 19.81 248 ARG C O 1
ATOM 8455 N N . THR C 1 249 ? 23.582 8.577 -60.274 1.00 15.71 249 THR C N 1
ATOM 8456 C CA . THR C 1 249 ? 22.751 7.489 -59.710 1.00 14.08 249 THR C CA 1
ATOM 8457 C C . THR C 1 249 ? 21.371 8.062 -59.378 1.00 14.24 249 THR C C 1
ATOM 8458 O O . THR C 1 249 ? 21.185 9.279 -59.368 1.00 12.76 249 THR C O 1
ATOM 8462 N N . PRO C 1 250 ? 20.378 7.208 -59.036 1.00 15.23 250 PRO C N 1
ATOM 8463 C CA . PRO C 1 250 ? 19.060 7.674 -58.603 1.00 15.90 250 PRO C CA 1
ATOM 8464 C C . PRO C 1 250 ? 19.094 8.616 -57.398 1.00 16.23 250 PRO C C 1
ATOM 8465 O O . PRO C 1 250 ? 18.230 9.452 -57.284 1.00 17.22 250 PRO C O 1
ATOM 8469 N N . GLU C 1 251 ? 20.049 8.378 -56.498 1.00 16.53 251 GLU C N 1
ATOM 8470 C CA . GLU C 1 251 ? 20.276 9.174 -55.264 1.00 16.62 251 GLU C CA 1
ATOM 8471 C C . GLU C 1 251 ? 20.906 10.526 -55.595 1.00 15.60 251 GLU C C 1
ATOM 8472 O O . GLU C 1 251 ? 20.865 11.413 -54.714 1.00 16.45 251 GLU C O 1
ATOM 8478 N N . GLY C 1 252 ? 21.491 10.702 -56.783 1.00 14.66 252 GLY C N 1
ATOM 8479 C CA . GLY C 1 252 ? 22.156 11.970 -57.139 1.00 13.48 252 GLY C CA 1
ATOM 8480 C C . GLY C 1 252 ? 23.664 11.877 -57.023 1.00 12.99 252 GLY C C 1
ATOM 8481 O O . GLY C 1 252 ? 24.310 12.897 -57.281 1.00 14.29 252 GLY C O 1
ATOM 8482 N N . PHE C 1 253 ? 24.223 10.705 -56.706 1.00 11.74 253 PHE C N 1
ATOM 8483 C CA . PHE C 1 253 ? 25.693 10.496 -56.630 1.00 12.03 253 PHE C CA 1
ATOM 8484 C C . PHE C 1 253 ? 26.249 10.492 -58.060 1.00 12.63 253 PHE C C 1
ATOM 8485 O O . PHE C 1 253 ? 25.517 10.082 -58.988 1.00 13.77 253 PHE C O 1
ATOM 8493 N N . TYR C 1 254 ? 27.498 10.921 -58.247 1.00 11.56 254 TYR C N 1
ATOM 8494 C CA . TYR C 1 254 ? 28.169 10.967 -59.570 1.00 11.92 254 TYR C CA 1
ATOM 8495 C C . TYR C 1 254 ? 29.075 9.744 -59.697 1.00 12.36 254 TYR C C 1
ATOM 8496 O O . TYR C 1 254 ? 29.828 9.444 -58.761 1.00 12.72 254 TYR C O 1
ATOM 8505 N N . ARG C 1 255 ? 29.031 9.060 -60.839 1.00 12.88 255 ARG C N 1
ATOM 8506 C CA . ARG C 1 255 ? 29.892 7.887 -61.113 1.00 13.93 255 ARG C CA 1
ATOM 8507 C C . ARG C 1 255 ? 31.285 8.426 -61.434 1.00 12.69 255 ARG C C 1
ATOM 8508 O O . ARG C 1 255 ? 31.366 9.501 -62.063 1.00 11.97 255 ARG C O 1
ATOM 8516 N N . THR C 1 256 ? 32.333 7.716 -61.025 1.00 12.50 256 THR C N 1
ATOM 8517 C CA . THR C 1 256 ? 33.743 8.109 -61.273 1.00 13.62 256 THR C CA 1
ATOM 8518 C C . THR C 1 256 ? 34.554 6.928 -61.812 1.00 15.68 256 THR C C 1
ATOM 8519 O O . THR C 1 256 ? 34.153 5.752 -61.610 1.00 16.77 256 THR C O 1
ATOM 8523 N N . ASN C 1 257 ? 35.695 7.249 -62.410 1.00 17.50 257 ASN C N 1
ATOM 8524 C CA . ASN C 1 257 ? 36.713 6.282 -62.876 1.00 17.89 257 ASN C CA 1
ATOM 8525 C C . ASN C 1 257 ? 37.620 5.906 -61.706 1.00 17.99 257 ASN C C 1
ATOM 8526 O O . ASN C 1 257 ? 38.635 6.582 -61.487 1.00 17.61 257 ASN C O 1
ATOM 8531 N N . ALA C 1 258 ? 37.290 4.805 -61.028 1.00 18.12 258 ALA C N 1
ATOM 8532 C CA . ALA C 1 258 ? 38.034 4.328 -59.846 1.00 17.89 258 ALA C CA 1
ATOM 8533 C C . ALA C 1 258 ? 39.349 3.726 -60.329 1.00 17.51 258 ALA C C 1
ATOM 8534 O O . ALA C 1 258 ? 39.468 3.463 -61.540 1.00 17.45 258 ALA C O 1
ATOM 8536 N N . GLY C 1 259 ? 40.297 3.568 -59.410 1.00 15.68 259 GLY C N 1
ATOM 8537 C CA . GLY C 1 259 ? 41.621 2.992 -59.674 1.00 15.79 259 GLY C CA 1
ATOM 8538 C C . GLY C 1 259 ? 42.721 3.761 -58.969 1.00 15.20 259 GLY C C 1
ATOM 8539 O O . GLY C 1 259 ? 42.423 4.719 -58.218 1.00 14.46 259 GLY C O 1
ATOM 8540 N N . LEU C 1 260 ? 43.960 3.376 -59.234 1.00 15.31 260 LEU C N 1
ATOM 8541 C CA . LEU C 1 260 ? 45.138 3.892 -58.510 1.00 16.32 260 LEU C CA 1
ATOM 8542 C C . LEU C 1 260 ? 45.272 5.395 -58.770 1.00 15.82 260 LEU C C 1
ATOM 8543 O O . LEU C 1 260 ? 45.666 6.108 -57.843 1.00 14.33 260 LEU C O 1
ATOM 8548 N N . ASP C 1 261 ? 44.882 5.856 -59.957 1.00 14.84 261 ASP C N 1
ATOM 8549 C CA . ASP C 1 261 ? 44.951 7.286 -60.329 1.00 15.65 261 ASP C CA 1
ATOM 8550 C C . ASP C 1 261 ? 44.057 8.082 -59.368 1.00 14.04 261 ASP C C 1
ATOM 8551 O O . ASP C 1 261 ? 44.552 9.081 -58.837 1.00 13.66 261 ASP C O 1
ATOM 8556 N N . GLN C 1 262 ? 42.830 7.627 -59.099 1.00 12.16 262 GLN C N 1
ATOM 8557 C CA . GLN C 1 262 ? 41.880 8.321 -58.191 1.00 11.50 262 GLN C CA 1
ATOM 8558 C C . GLN C 1 262 ? 42.439 8.335 -56.757 1.00 10.77 262 GLN C C 1
ATOM 8559 O O . GLN C 1 262 ? 42.456 9.435 -56.151 1.00 10.70 262 GLN C O 1
ATOM 8565 N N . ALA C 1 263 ? 43.006 7.215 -56.284 1.00 10.44 263 ALA C N 1
ATOM 8566 C CA . ALA C 1 263 ? 43.598 7.054 -54.939 1.00 10.02 263 ALA C CA 1
ATOM 8567 C C . ALA C 1 263 ? 44.841 7.928 -54.781 1.00 10.44 263 ALA C C 1
ATOM 8568 O O . ALA C 1 263 ? 44.962 8.553 -53.722 1.00 10.48 263 ALA C O 1
ATOM 8570 N N . ILE C 1 264 ? 45.748 7.954 -55.762 1.00 10.51 264 ILE C N 1
ATOM 8571 C CA . ILE C 1 264 ? 46.969 8.821 -55.709 1.00 10.35 264 ILE C CA 1
ATOM 8572 C C . ILE C 1 264 ? 46.537 10.288 -55.561 1.00 9.63 264 ILE C C 1
ATOM 8573 O O . ILE C 1 264 ? 47.045 10.949 -54.650 1.00 10.04 264 ILE C O 1
ATOM 8578 N N . ALA C 1 265 ? 45.602 10.756 -56.384 1.00 9.56 265 ALA C N 1
ATOM 8579 C CA . ALA C 1 265 ? 45.026 12.120 -56.315 1.00 9.23 265 ALA C CA 1
ATOM 8580 C C . ALA C 1 265 ? 44.586 12.435 -54.869 1.00 8.58 265 ALA C C 1
ATOM 8581 O O . ALA C 1 265 ? 44.919 13.511 -54.366 1.00 8.11 265 ALA C O 1
ATOM 8583 N N . ARG C 1 266 ? 43.880 11.509 -54.213 1.00 8.06 266 ARG C N 1
ATOM 8584 C CA . ARG C 1 266 ? 43.333 11.703 -52.845 1.00 7.86 266 ARG C CA 1
ATOM 8585 C C . ARG C 1 266 ? 44.472 11.682 -51.819 1.00 7.40 266 ARG C C 1
ATOM 8586 O O . ARG C 1 266 ? 44.463 12.526 -50.923 1.00 7.31 266 ARG C O 1
ATOM 8594 N N . GLY C 1 267 ? 45.374 10.707 -51.906 1.00 7.83 267 GLY C N 1
ATOM 8595 C CA . GLY C 1 267 ? 46.595 10.633 -51.081 1.00 8.05 267 GLY C CA 1
ATOM 8596 C C . GLY C 1 267 ? 47.379 11.937 -51.126 1.00 8.45 267 GLY C C 1
ATOM 8597 O O . GLY C 1 267 ? 47.708 12.455 -50.063 1.00 7.94 267 GLY C O 1
ATOM 8598 N N . LEU C 1 268 ? 47.599 12.498 -52.319 1.00 8.94 268 LEU C N 1
ATOM 8599 C CA . LEU C 1 268 ? 48.371 13.746 -52.456 1.00 9.40 268 LEU C CA 1
ATOM 8600 C C . LEU C 1 268 ? 47.605 14.909 -51.818 1.00 9.05 268 LEU C C 1
ATOM 8601 O O . LEU C 1 268 ? 48.246 15.775 -51.227 1.00 9.61 268 LEU C O 1
ATOM 8606 N N . ALA C 1 269 ? 46.287 14.926 -51.924 1.00 8.85 269 ALA C N 1
ATOM 8607 C CA . ALA C 1 269 ? 45.426 15.977 -51.347 1.00 8.55 269 ALA C CA 1
ATOM 8608 C C . ALA C 1 269 ? 45.501 15.916 -49.820 1.00 8.21 269 ALA C C 1
ATOM 8609 O O . ALA C 1 269 ? 45.447 16.964 -49.201 1.00 8.61 269 ALA C O 1
ATOM 8611 N N . TYR C 1 270 ? 45.552 14.719 -49.238 1.00 7.74 270 TYR C N 1
ATOM 8612 C CA . TYR C 1 270 ? 45.415 14.513 -47.770 1.00 7.51 270 TYR C CA 1
ATOM 8613 C C . TYR C 1 270 ? 46.774 14.594 -47.077 1.00 7.39 270 TYR C C 1
ATOM 8614 O O . TYR C 1 270 ? 46.818 14.902 -45.888 1.00 7.04 270 TYR C O 1
ATOM 8623 N N . ALA C 1 271 ? 47.872 14.345 -47.795 1.00 7.77 271 ALA C N 1
ATOM 8624 C CA . ALA C 1 271 ? 49.230 14.299 -47.201 1.00 7.98 271 ALA C CA 1
ATOM 8625 C C . ALA C 1 271 ? 49.548 15.552 -46.376 1.00 8.11 271 ALA C C 1
ATOM 8626 O O . ALA C 1 271 ? 50.049 15.414 -45.262 1.00 8.55 271 ALA C O 1
ATOM 8628 N N . PRO C 1 272 ? 49.287 16.811 -46.800 1.00 8.59 272 PRO C N 1
ATOM 8629 C CA . PRO C 1 272 ? 49.668 17.958 -45.972 1.00 8.96 272 PRO C CA 1
ATOM 8630 C C . PRO C 1 272 ? 48.887 18.018 -44.641 1.00 9.03 272 PRO C C 1
ATOM 8631 O O . PRO C 1 272 ? 49.292 18.760 -43.734 1.00 9.61 272 PRO C O 1
ATOM 8635 N N . TYR C 1 273 ? 47.829 17.215 -44.462 1.00 8.68 273 TYR C N 1
ATOM 8636 C CA . TYR C 1 273 ? 46.863 17.369 -43.341 1.00 8.80 273 TYR C CA 1
ATOM 8637 C C . TYR C 1 273 ? 46.754 16.105 -42.477 1.00 9.36 273 TYR C C 1
ATOM 8638 O O . TYR C 1 273 ? 45.716 15.908 -41.824 1.00 10.34 273 TYR C O 1
ATOM 8647 N N . ALA C 1 274 ? 47.757 15.248 -42.525 1.00 8.20 274 ALA C N 1
ATOM 8648 C CA . ALA C 1 274 ? 47.726 13.898 -41.940 1.00 8.18 274 ALA C CA 1
ATOM 8649 C C . ALA C 1 274 ? 49.159 13.465 -41.691 1.00 7.54 274 ALA C C 1
ATOM 8650 O O . ALA C 1 274 ? 50.045 13.884 -42.452 1.00 7.58 274 ALA C O 1
ATOM 8652 N N . ASP C 1 275 ? 49.353 12.679 -40.642 1.00 7.49 275 ASP C N 1
ATOM 8653 C CA . ASP C 1 275 ? 50.685 12.142 -40.257 1.00 7.04 275 ASP C CA 1
ATOM 8654 C C . ASP C 1 275 ? 51.007 10.898 -41.091 1.00 7.51 275 ASP C C 1
ATOM 8655 O O . ASP C 1 275 ? 52.200 10.696 -41.429 1.00 7.43 275 ASP C O 1
ATOM 8660 N N . LEU C 1 276 ? 49.997 10.087 -41.403 1.00 7.29 276 LEU C N 1
ATOM 8661 C CA . LEU C 1 276 ? 50.147 8.887 -42.264 1.00 7.93 276 LEU C CA 1
ATOM 8662 C C . LEU C 1 276 ? 49.038 8.904 -43.304 1.00 7.84 276 LEU C C 1
ATOM 8663 O O . LEU C 1 276 ? 47.970 9.440 -43.030 1.00 7.57 276 LEU C O 1
ATOM 8668 N N . VAL C 1 277 ? 49.336 8.365 -44.465 1.00 8.50 277 VAL C N 1
ATOM 8669 C CA . VAL C 1 277 ? 48.359 8.153 -45.558 1.00 9.21 277 VAL C CA 1
ATOM 8670 C C . VAL C 1 277 ? 48.137 6.650 -45.737 1.00 9.20 277 VAL C C 1
ATOM 8671 O O . VAL C 1 277 ? 49.107 5.892 -45.682 1.00 9.24 277 VAL C O 1
ATOM 8675 N N . TRP C 1 278 ? 46.884 6.258 -45.941 1.00 9.44 278 TRP C N 1
ATOM 8676 C CA . TRP C 1 278 ? 46.445 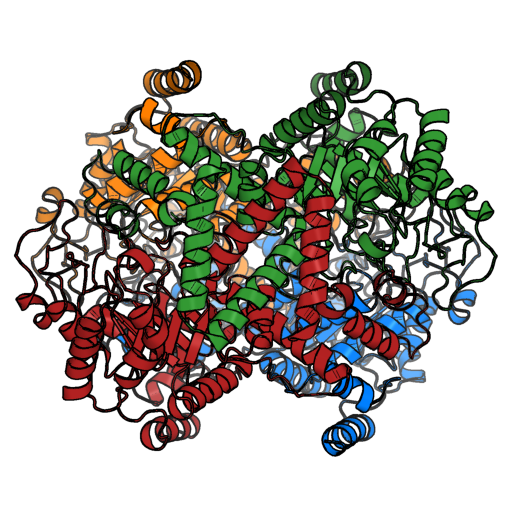4.846 -46.042 1.00 9.86 278 TRP C CA 1
ATOM 8677 C C . TRP C 1 278 ? 45.592 4.724 -47.309 1.00 10.25 278 TRP C C 1
ATOM 8678 O O . TRP C 1 278 ? 44.595 5.485 -47.459 1.00 10.08 278 TRP C O 1
ATOM 8689 N N . CYS C 1 279 ? 46.003 3.851 -48.227 1.00 10.83 279 CYS C N 1
ATOM 8690 C CA . CYS C 1 279 ? 45.253 3.517 -49.472 1.00 12.03 279 CYS C CA 1
ATOM 8691 C C . CYS C 1 279 ? 44.649 2.110 -49.343 1.00 11.95 279 CYS C C 1
ATOM 8692 O O . CYS C 1 279 ? 45.425 1.154 -49.273 1.00 11.02 279 CYS C O 1
ATOM 8695 N N . GLU C 1 280 ? 43.328 1.984 -49.212 1.00 12.57 280 GLU C N 1
ATOM 8696 C CA . GLU C 1 280 ? 42.665 0.649 -49.217 1.00 13.28 280 GLU C CA 1
ATOM 8697 C C . GLU C 1 280 ? 42.903 0.064 -50.605 1.00 13.29 280 GLU C C 1
ATOM 8698 O O . GLU C 1 280 ? 42.900 0.864 -51.580 1.00 13.33 280 GLU C O 1
ATOM 8704 N N . THR C 1 281 ? 43.068 -1.257 -50.689 1.00 13.83 281 THR C N 1
ATOM 8705 C CA . THR C 1 281 ? 43.333 -2.011 -51.952 1.00 15.35 281 THR C CA 1
ATOM 8706 C C . THR C 1 281 ? 42.387 -3.217 -51.996 1.00 16.50 281 THR C C 1
ATOM 8707 O O . THR C 1 281 ? 41.835 -3.573 -50.941 1.00 16.60 281 THR C O 1
ATOM 8711 N N . SER C 1 282 ? 42.195 -3.827 -53.165 1.00 16.54 282 SER C N 1
ATOM 8712 C CA . SER C 1 282 ? 41.257 -4.962 -53.337 1.00 17.60 282 SER C CA 1
ATOM 8713 C C . SER C 1 282 ? 42.018 -6.290 -53.185 1.00 17.28 282 SER C C 1
ATOM 8714 O O . SER C 1 282 ? 41.356 -7.335 -53.087 1.00 14.96 282 SER C O 1
ATOM 8717 N N . GLU C 1 283 ? 43.350 -6.250 -53.079 1.00 17.79 283 GLU C N 1
ATOM 8718 C CA . GLU C 1 283 ? 44.190 -7.463 -52.862 1.00 18.95 283 GLU C CA 1
ATOM 8719 C C . GLU C 1 283 ? 45.556 -7.045 -52.338 1.00 17.83 283 GLU C C 1
ATOM 8720 O O . GLU C 1 283 ? 45.897 -5.863 -52.411 1.00 17.55 283 GLU C O 1
ATOM 8726 N N . PRO C 1 284 ? 46.368 -7.977 -51.778 1.00 17.03 284 PRO C N 1
ATOM 8727 C CA . PRO C 1 284 ? 47.679 -7.641 -51.237 1.00 16.89 284 PRO C CA 1
ATOM 8728 C C . PRO C 1 284 ? 48.764 -7.680 -52.329 1.00 17.92 284 PRO C C 1
ATOM 8729 O O . PRO C 1 284 ? 49.445 -8.695 -52.469 1.00 19.18 284 PRO C O 1
ATOM 8733 N N . ASN C 1 285 ? 48.892 -6.586 -53.081 1.00 18.02 285 ASN C N 1
ATOM 8734 C CA . ASN C 1 285 ? 49.718 -6.503 -54.314 1.00 18.33 285 ASN C CA 1
ATOM 8735 C C . ASN C 1 285 ? 50.925 -5.583 -54.073 1.00 18.80 285 ASN C C 1
ATOM 8736 O O . ASN C 1 285 ? 50.719 -4.362 -53.888 1.00 15.94 285 ASN C O 1
ATOM 8741 N N . LEU C 1 286 ? 52.141 -6.134 -54.096 1.00 18.68 286 LEU C N 1
ATOM 8742 C CA . LEU C 1 286 ? 53.398 -5.375 -53.827 1.00 20.61 286 LEU C CA 1
ATOM 8743 C C . LEU C 1 286 ? 53.614 -4.250 -54.854 1.00 19.88 286 LEU C C 1
ATOM 8744 O O . LEU C 1 286 ? 54.015 -3.137 -54.444 1.00 18.22 286 LEU C O 1
ATOM 8749 N N . GLU C 1 287 ? 53.369 -4.502 -56.134 1.00 22.07 287 GLU C N 1
ATOM 8750 C CA . GLU C 1 287 ? 53.627 -3.498 -57.202 1.00 23.52 287 GLU C CA 1
ATOM 8751 C C . GLU C 1 287 ? 52.732 -2.277 -56.950 1.00 20.85 287 GLU C C 1
ATOM 8752 O O . GLU C 1 287 ? 53.234 -1.157 -57.066 1.00 18.14 287 GLU C O 1
ATOM 8758 N N . ASP C 1 288 ? 51.443 -2.494 -56.672 1.00 19.34 288 ASP C N 1
ATOM 8759 C CA . ASP C 1 288 ? 50.452 -1.411 -56.394 1.00 19.57 288 ASP C CA 1
ATOM 8760 C C . ASP C 1 288 ? 50.876 -0.615 -55.161 1.00 17.72 288 ASP C C 1
ATOM 8761 O O . ASP C 1 288 ? 50.777 0.626 -55.180 1.00 16.65 288 ASP C O 1
ATOM 8766 N N . ALA C 1 289 ? 51.320 -1.303 -54.118 1.00 16.37 289 ALA C N 1
ATOM 8767 C CA . ALA C 1 289 ? 51.782 -0.665 -52.869 1.00 16.63 289 ALA C CA 1
ATOM 8768 C C . ALA C 1 289 ? 52.975 0.257 -53.187 1.00 17.02 289 ALA C C 1
ATOM 8769 O O . ALA C 1 289 ? 53.027 1.404 -52.685 1.00 16.24 289 ALA C O 1
ATOM 8771 N N . LYS C 1 290 ? 53.904 -0.205 -54.024 1.00 17.23 290 LYS C N 1
ATOM 8772 C CA . LYS C 1 290 ? 55.112 0.580 -54.371 1.00 17.74 290 LYS C CA 1
ATOM 8773 C C . LYS C 1 290 ? 54.713 1.795 -55.218 1.00 17.57 290 LYS C C 1
ATOM 8774 O O . LYS C 1 290 ? 55.246 2.881 -54.954 1.00 15.72 290 LYS C O 1
ATOM 8780 N N . ARG C 1 291 ? 53.853 1.578 -56.220 1.00 18.54 291 ARG C N 1
ATOM 8781 C CA . ARG C 1 291 ? 53.327 2.634 -57.119 1.00 20.13 291 ARG C CA 1
ATOM 8782 C C . ARG C 1 291 ? 52.708 3.734 -56.255 1.00 17.37 291 ARG C C 1
ATOM 8783 O O . ARG C 1 291 ? 53.068 4.917 -56.453 1.00 14.82 291 ARG C O 1
ATOM 8791 N N . PHE C 1 292 ? 51.822 3.357 -55.326 1.00 14.10 292 PHE C N 1
ATOM 8792 C CA . PHE C 1 292 ? 51.166 4.351 -54.452 1.00 13.24 292 PHE C CA 1
ATOM 8793 C C . PHE C 1 292 ? 52.241 5.091 -53.645 1.00 12.21 292 PHE C C 1
ATOM 8794 O O . PHE C 1 292 ? 52.223 6.321 -53.592 1.00 11.83 292 PHE C O 1
ATOM 8802 N N . ALA C 1 293 ? 53.129 4.349 -52.994 1.00 11.78 293 ALA C N 1
ATOM 8803 C CA . ALA C 1 293 ? 54.218 4.897 -52.153 1.00 12.09 293 ALA C CA 1
ATOM 8804 C C . ALA C 1 293 ? 55.091 5.893 -52.943 1.00 12.17 293 ALA C C 1
ATOM 8805 O O . ALA C 1 293 ? 55.313 7.030 -52.412 1.00 11.00 293 ALA C O 1
ATOM 8807 N N . ASP C 1 294 ? 55.547 5.519 -54.155 1.00 12.99 294 ASP C N 1
ATOM 8808 C CA . ASP C 1 294 ? 56.414 6.373 -55.018 1.00 13.51 294 ASP C CA 1
ATOM 8809 C C . ASP C 1 294 ? 55.677 7.668 -55.375 1.00 13.81 294 ASP C C 1
ATOM 8810 O O . ASP C 1 294 ? 56.335 8.728 -55.410 1.00 13.21 294 ASP C O 1
ATOM 8815 N N . ALA C 1 295 ? 54.365 7.590 -55.663 1.00 13.36 295 ALA C N 1
ATOM 8816 C CA . ALA C 1 295 ? 53.532 8.748 -56.051 1.00 13.28 295 ALA C CA 1
ATOM 8817 C C . ALA C 1 295 ? 53.499 9.756 -54.898 1.00 12.92 295 ALA C C 1
ATOM 8818 O O . ALA C 1 295 ? 53.737 10.956 -55.107 1.00 13.58 295 ALA C O 1
ATOM 8820 N N . ILE C 1 296 ? 53.242 9.288 -53.687 1.00 12.37 296 ILE C N 1
ATOM 8821 C CA . ILE C 1 296 ? 53.215 10.166 -52.487 1.00 12.14 296 ILE C CA 1
ATOM 8822 C C . ILE C 1 296 ? 54.616 10.727 -52.257 1.00 12.00 296 ILE C C 1
ATOM 8823 O O . ILE C 1 296 ? 54.708 11.946 -52.083 1.00 11.52 296 ILE C O 1
ATOM 8828 N N . HIS C 1 297 ? 55.623 9.853 -52.278 1.00 12.73 297 HIS C N 1
ATOM 8829 C CA . HIS C 1 297 ? 57.034 10.164 -51.940 1.00 14.61 297 HIS C CA 1
ATOM 8830 C C . HIS C 1 297 ? 57.657 11.141 -52.946 1.00 16.03 297 HIS C C 1
ATOM 8831 O O . HIS C 1 297 ? 58.581 11.849 -52.524 1.00 15.57 297 HIS C O 1
ATOM 8838 N N . LYS C 1 298 ? 57.154 11.215 -54.184 1.00 17.55 298 LYS C N 1
ATOM 8839 C CA . LYS C 1 298 ? 57.643 12.197 -55.190 1.00 19.80 298 LYS C CA 1
ATOM 8840 C C . LYS C 1 298 ? 57.366 13.610 -54.656 1.00 18.98 298 LYS C C 1
ATOM 8841 O O . LYS C 1 298 ? 58.262 14.451 -54.742 1.00 17.64 298 LYS C O 1
ATOM 8847 N N . GLU C 1 299 ? 56.181 13.854 -54.090 1.00 18.46 299 GLU C N 1
ATOM 8848 C CA . GLU C 1 299 ? 55.794 15.183 -53.536 1.00 18.60 299 GLU C CA 1
ATOM 8849 C C . GLU C 1 299 ? 56.130 15.332 -52.050 1.00 17.50 299 GLU C C 1
ATOM 8850 O O . GLU C 1 299 ? 56.327 16.477 -51.662 1.00 15.43 299 GLU C O 1
ATOM 8856 N N . HIS C 1 300 ? 56.089 14.259 -51.236 1.00 16.24 300 HIS C N 1
ATOM 8857 C CA . HIS C 1 300 ? 56.297 14.311 -49.759 1.00 14.89 300 HIS C CA 1
ATOM 8858 C C . HIS C 1 300 ? 57.297 13.244 -49.349 1.00 14.83 300 HIS C C 1
ATOM 8859 O O . HIS C 1 300 ? 56.940 12.225 -48.760 1.00 13.03 300 HIS C O 1
ATOM 8866 N N . PRO C 1 301 ? 58.598 13.434 -49.646 1.00 14.72 301 PRO C N 1
ATOM 8867 C CA . PRO C 1 301 ? 59.560 12.360 -49.421 1.00 14.76 301 PRO C CA 1
ATOM 8868 C C . PRO C 1 301 ? 59.595 12.038 -47.923 1.00 14.13 301 PRO C C 1
ATOM 8869 O O . PRO C 1 301 ? 59.459 12.925 -47.110 1.00 14.10 301 PRO C O 1
ATOM 8873 N N . GLY C 1 302 ? 59.688 10.764 -47.576 1.00 13.72 302 GLY C N 1
ATOM 8874 C CA . GLY C 1 302 ? 59.679 10.363 -46.164 1.00 13.78 302 GLY C CA 1
ATOM 8875 C C . GLY C 1 302 ? 58.268 10.267 -45.592 1.00 13.64 302 GLY C C 1
ATOM 8876 O O . GLY C 1 302 ? 58.169 9.870 -44.436 1.00 14.02 302 GLY C O 1
ATOM 8877 N N . LYS C 1 303 ? 57.206 10.573 -46.353 1.00 12.53 303 LYS C N 1
ATOM 8878 C CA . LYS C 1 303 ? 55.834 10.512 -45.783 1.00 12.77 303 LYS C CA 1
ATOM 8879 C C . LYS C 1 303 ? 55.580 9.096 -45.256 1.00 12.10 303 LYS C C 1
ATOM 8880 O O . LYS C 1 303 ? 55.825 8.136 -45.991 1.00 11.01 303 LYS C O 1
ATOM 8886 N N . LEU C 1 304 ? 55.178 8.993 -43.989 1.00 11.18 304 LEU C N 1
ATOM 8887 C CA . LEU C 1 304 ? 54.780 7.705 -43.360 1.00 11.43 304 LEU C CA 1
ATOM 8888 C C . LEU C 1 304 ? 53.473 7.193 -43.979 1.00 10.14 304 LEU C C 1
ATOM 8889 O O . LEU C 1 304 ? 52.523 8.001 -44.159 1.00 10.94 304 LEU C O 1
ATOM 8894 N N . LEU C 1 305 ? 53.390 5.887 -44.211 1.00 9.16 305 LEU C N 1
ATOM 8895 C CA . LEU C 1 305 ? 52.211 5.237 -44.827 1.00 8.59 305 LEU C CA 1
ATOM 8896 C C . LEU C 1 305 ? 51.682 4.121 -43.932 1.00 8.90 305 LEU C C 1
ATOM 8897 O O . LEU C 1 305 ? 52.463 3.521 -43.117 1.00 9.19 305 LEU C O 1
ATOM 8902 N N . ALA C 1 306 ? 50.387 3.832 -44.064 1.00 8.42 306 ALA C N 1
ATOM 8903 C CA . ALA C 1 306 ? 49.706 2.740 -43.344 1.00 8.12 306 ALA C CA 1
ATOM 8904 C C . ALA C 1 306 ? 49.152 1.746 -44.371 1.00 8.02 306 ALA C C 1
ATOM 8905 O O . ALA C 1 306 ? 48.766 2.159 -45.505 1.00 7.98 306 ALA C O 1
ATOM 8907 N N . TYR C 1 307 ? 49.148 0.469 -43.997 1.00 8.11 307 TYR C N 1
ATOM 8908 C CA . TYR C 1 307 ? 48.703 -0.638 -44.865 1.00 7.73 307 TYR C CA 1
ATOM 8909 C C . TYR C 1 307 ? 47.846 -1.609 -44.050 1.00 7.40 307 TYR C C 1
ATOM 8910 O O . TYR C 1 307 ? 48.258 -2.065 -42.966 1.00 6.97 307 TYR C O 1
ATOM 8919 N N . ASN C 1 308 ? 46.653 -1.869 -44.584 1.00 7.25 308 ASN C N 1
ATOM 8920 C CA . ASN C 1 308 ? 45.652 -2.825 -44.034 1.00 7.31 308 ASN C CA 1
ATOM 8921 C C . ASN C 1 308 ? 45.977 -4.220 -44.586 1.00 7.71 308 ASN C C 1
ATOM 8922 O O . ASN C 1 308 ? 45.690 -4.482 -45.747 1.00 7.81 308 ASN C O 1
ATOM 8927 N N . CYS C 1 309 ? 46.602 -5.075 -43.794 1.00 8.15 309 CYS C N 1
ATOM 8928 C CA . CYS C 1 309 ? 46.805 -6.498 -44.170 1.00 8.78 309 CYS C CA 1
ATOM 8929 C C . CYS C 1 309 ? 45.474 -7.231 -43.932 1.00 8.76 309 CYS C C 1
ATOM 8930 O O . CYS C 1 309 ? 45.354 -7.932 -42.924 1.00 8.80 309 CYS C O 1
ATOM 8933 N N . SER C 1 310 ? 44.481 -7.004 -44.792 1.00 9.20 310 SER C N 1
ATOM 8934 C CA . SER C 1 310 ? 43.045 -7.268 -44.505 1.00 9.88 310 SER C CA 1
ATOM 8935 C C . SER C 1 310 ? 42.713 -8.764 -44.552 1.00 10.37 310 SER C C 1
ATOM 8936 O O . SER C 1 310 ? 43.095 -9.481 -45.473 1.00 11.17 310 SER C O 1
ATOM 8939 N N . PRO C 1 311 ? 41.991 -9.300 -43.548 1.00 10.58 311 PRO C N 1
ATOM 8940 C CA . PRO C 1 311 ? 41.414 -10.637 -43.658 1.00 10.96 311 PRO C CA 1
ATOM 8941 C C . PRO C 1 311 ? 40.293 -10.764 -44.704 1.00 11.23 311 PRO C C 1
ATOM 8942 O O . PRO C 1 311 ? 39.870 -11.870 -44.950 1.00 11.47 311 PRO C O 1
ATOM 8946 N N . SER C 1 312 ? 39.813 -9.645 -45.252 1.00 11.62 312 SER C N 1
ATOM 8947 C CA . SER C 1 312 ? 38.917 -9.599 -46.435 1.00 12.37 312 SER C CA 1
ATOM 8948 C C . SER C 1 312 ? 39.668 -10.090 -47.684 1.00 12.20 312 SER C C 1
ATOM 8949 O O . SER C 1 312 ? 39.007 -10.266 -48.723 1.00 12.89 312 SER C O 1
ATOM 8952 N N . PHE C 1 313 ? 40.993 -10.304 -47.619 1.00 11.97 313 PHE C N 1
ATOM 8953 C CA . PHE C 1 313 ? 41.749 -10.955 -48.714 1.00 11.93 313 PHE C CA 1
ATOM 8954 C C . PHE C 1 313 ? 41.832 -12.449 -48.416 1.00 12.23 313 PHE C C 1
ATOM 8955 O O . PHE C 1 313 ? 42.036 -12.817 -47.251 1.00 11.60 313 PHE C O 1
ATOM 8963 N N . ASN C 1 314 ? 41.784 -13.267 -49.456 1.00 12.60 314 ASN C N 1
ATOM 8964 C CA . ASN C 1 314 ? 42.175 -14.699 -49.396 1.00 13.63 314 ASN C CA 1
ATOM 8965 C C . ASN C 1 314 ? 43.677 -14.786 -49.687 1.00 14.18 314 ASN C C 1
ATOM 8966 O O . ASN C 1 314 ? 44.057 -14.764 -50.874 1.00 14.29 314 ASN C O 1
ATOM 8971 N N . TRP C 1 315 ? 44.496 -14.887 -48.637 1.00 14.56 315 TRP C N 1
ATOM 8972 C CA . TRP C 1 315 ? 45.957 -14.635 -48.718 1.00 15.23 315 TRP C CA 1
ATOM 8973 C C . TRP C 1 315 ? 46.627 -15.710 -49.576 1.00 17.84 315 TRP C C 1
ATOM 8974 O O . TRP C 1 315 ? 47.350 -15.344 -50.519 1.00 18.28 315 TRP C O 1
ATOM 8985 N N . LYS C 1 316 ? 46.376 -16.978 -49.275 1.00 19.13 316 LYS C N 1
ATOM 8986 C CA . LYS C 1 316 ? 46.963 -18.117 -50.013 1.00 21.40 316 LYS C CA 1
ATOM 8987 C C . LYS C 1 316 ? 46.421 -18.118 -51.446 1.00 20.40 316 LYS C C 1
ATOM 8988 O O . LYS C 1 316 ? 47.104 -18.622 -52.313 1.00 21.51 316 LYS C O 1
ATOM 8994 N N . GLN C 1 317 ? 45.239 -17.558 -51.707 1.00 21.37 317 GLN C N 1
ATOM 8995 C CA . GLN C 1 317 ? 44.723 -17.484 -53.100 1.00 22.18 317 GLN C CA 1
ATOM 8996 C C . GLN C 1 317 ? 45.583 -16.465 -53.877 1.00 22.86 317 GLN C C 1
ATOM 8997 O O . GLN C 1 317 ? 46.031 -16.792 -54.976 1.00 24.88 317 GLN C O 1
ATOM 9003 N N . LYS C 1 318 ? 45.892 -15.311 -53.286 1.00 21.98 318 LYS C N 1
ATOM 9004 C CA . LYS C 1 318 ? 46.570 -14.173 -53.959 1.00 22.14 318 LYS C CA 1
ATOM 9005 C C . LYS C 1 318 ? 48.096 -14.313 -53.979 1.00 20.22 318 LYS C C 1
ATOM 9006 O O . LYS C 1 318 ? 48.703 -13.747 -54.871 1.00 21.24 318 LYS C O 1
ATOM 9012 N N . LEU C 1 319 ? 48.709 -14.983 -53.011 1.00 20.65 319 LEU C N 1
ATOM 9013 C CA . LEU C 1 319 ? 50.179 -14.929 -52.796 1.00 20.15 319 LEU C CA 1
ATOM 9014 C C . LEU C 1 319 ? 50.710 -16.336 -52.529 1.00 21.72 319 LEU C C 1
ATOM 9015 O O . LEU C 1 319 ? 49.975 -17.116 -51.882 1.00 21.98 319 LEU C O 1
ATOM 9020 N N . ASP C 1 320 ? 51.930 -16.644 -52.998 1.00 23.32 320 ASP C N 1
ATOM 9021 C CA . ASP C 1 320 ? 52.680 -17.877 -52.615 1.00 25.38 320 ASP C CA 1
ATOM 9022 C C . ASP C 1 320 ? 53.196 -17.753 -51.178 1.00 26.53 320 ASP C C 1
ATOM 9023 O O . ASP C 1 320 ? 53.236 -16.619 -50.661 1.00 25.56 320 ASP C O 1
ATOM 9028 N N . GLU C 1 321 ? 53.612 -18.877 -50.584 1.00 27.51 321 GLU C N 1
ATOM 9029 C CA . GLU C 1 321 ? 54.073 -19.002 -49.176 1.00 29.44 321 GLU C CA 1
ATOM 9030 C C . GLU C 1 321 ? 55.219 -18.033 -48.899 1.00 26.16 321 GLU C C 1
ATOM 9031 O O . GLU C 1 321 ? 55.264 -17.468 -47.796 1.00 21.81 321 GLU C O 1
ATOM 9037 N N . LYS C 1 322 ? 56.139 -17.896 -49.851 1.00 24.90 322 LYS C N 1
ATOM 9038 C CA . LYS C 1 322 ? 57.352 -17.049 -49.688 1.00 26.96 322 LYS C CA 1
ATOM 9039 C C . LYS C 1 322 ? 56.897 -15.576 -49.608 1.00 22.65 322 LYS C C 1
ATOM 9040 O O . LYS C 1 322 ? 57.269 -14.863 -48.655 1.00 20.82 322 LYS C O 1
ATOM 9046 N N . ALA C 1 323 ? 56.041 -15.156 -50.541 1.00 20.81 323 ALA C N 1
ATOM 9047 C CA . ALA C 1 323 ? 55.511 -13.775 -50.651 1.00 20.26 323 ALA C CA 1
ATOM 9048 C C . ALA C 1 323 ? 54.708 -13.402 -49.392 1.00 18.69 323 ALA C C 1
ATOM 9049 O O . ALA C 1 323 ? 54.822 -12.265 -48.928 1.00 20.05 323 ALA C O 1
ATOM 9051 N N . ILE C 1 324 ? 53.938 -14.341 -48.840 1.00 18.12 324 ILE C N 1
ATOM 9052 C CA . ILE C 1 324 ? 53.169 -14.138 -47.575 1.00 16.67 324 ILE C CA 1
ATOM 9053 C C . ILE C 1 324 ? 54.152 -13.881 -46.423 1.00 15.84 324 ILE C C 1
ATOM 9054 O O . ILE C 1 324 ? 53.968 -12.884 -45.693 1.00 14.41 324 ILE C O 1
ATOM 9059 N N . ALA C 1 325 ? 55.139 -14.772 -46.253 1.00 14.45 325 ALA C N 1
ATOM 9060 C CA . ALA C 1 325 ? 56.161 -14.703 -45.192 1.00 13.79 325 ALA C CA 1
ATOM 9061 C C . ALA C 1 325 ? 56.884 -13.347 -45.264 1.00 13.35 325 ALA C C 1
ATOM 9062 O O . ALA C 1 325 ? 57.210 -12.810 -44.215 1.00 13.15 325 ALA C O 1
ATOM 9064 N N . SER C 1 326 ? 57.141 -12.807 -46.448 1.00 14.17 326 SER C N 1
ATOM 9065 C CA . SER C 1 326 ? 58.027 -11.614 -46.597 1.00 14.74 326 SER C CA 1
ATOM 9066 C C . SER C 1 326 ? 57.198 -10.332 -46.760 1.00 13.68 326 SER C C 1
ATOM 9067 O O . SER C 1 326 ? 57.783 -9.229 -46.790 1.00 12.67 326 SER C O 1
ATOM 9070 N N . PHE C 1 327 ? 55.872 -10.459 -46.839 1.00 13.28 327 PHE C N 1
ATOM 9071 C CA . PHE C 1 327 ? 54.992 -9.333 -47.239 1.00 13.08 327 PHE C CA 1
ATOM 9072 C C . PHE C 1 327 ? 55.231 -8.079 -46.365 1.00 12.71 327 PHE C C 1
ATOM 9073 O O . PHE C 1 327 ? 55.511 -6.992 -46.927 1.00 12.44 327 PHE C O 1
ATOM 9081 N N . GLN C 1 328 ? 55.142 -8.195 -45.041 1.00 13.11 328 GLN C N 1
ATOM 9082 C CA . GLN C 1 328 ? 55.226 -7.021 -44.117 1.00 13.50 328 GLN C CA 1
ATOM 9083 C C . GLN C 1 328 ? 56.622 -6.367 -44.179 1.00 15.85 328 GLN C C 1
ATOM 9084 O O . GLN C 1 328 ? 56.678 -5.135 -44.168 1.00 14.94 328 GLN C O 1
ATOM 9090 N N . LYS C 1 329 ? 57.707 -7.153 -44.189 1.00 18.40 329 LYS C N 1
ATOM 9091 C CA . LYS C 1 329 ? 59.102 -6.633 -44.254 1.00 21.71 329 LYS C CA 1
ATOM 9092 C C . LYS C 1 329 ? 59.268 -5.902 -45.593 1.00 19.35 329 LYS C C 1
ATOM 9093 O O . LYS C 1 329 ? 59.883 -4.821 -45.625 1.00 17.46 329 LYS C O 1
ATOM 9099 N N . GLU C 1 330 ? 58.703 -6.457 -46.661 1.00 18.97 330 GLU C N 1
ATOM 9100 C CA . GLU C 1 330 ? 58.832 -5.894 -48.027 1.00 19.38 330 GLU C CA 1
ATOM 9101 C C . GLU C 1 330 ? 58.094 -4.552 -48.094 1.00 17.82 330 GLU C C 1
ATOM 9102 O O . GLU C 1 330 ? 58.735 -3.561 -48.499 1.00 17.35 330 GLU C O 1
ATOM 9108 N N . ILE C 1 331 ? 56.816 -4.478 -47.714 1.00 14.59 331 ILE C N 1
ATOM 9109 C CA . ILE C 1 331 ? 56.083 -3.186 -47.829 1.00 13.34 331 ILE C CA 1
ATOM 9110 C C . ILE C 1 331 ? 56.647 -2.150 -46.849 1.00 11.75 331 ILE C C 1
ATOM 9111 O O . ILE C 1 331 ? 56.560 -0.958 -47.170 1.00 11.17 331 ILE C O 1
ATOM 9116 N N . ALA C 1 332 ? 57.236 -2.555 -45.726 1.00 12.14 332 ALA C N 1
ATOM 9117 C CA . ALA C 1 332 ? 57.837 -1.607 -44.748 1.00 12.39 332 ALA C CA 1
ATOM 9118 C C . ALA C 1 332 ? 58.960 -0.819 -45.432 1.00 13.81 332 ALA C C 1
ATOM 9119 O O . ALA C 1 332 ? 59.112 0.401 -45.122 1.00 13.08 332 ALA C O 1
ATOM 9121 N N . SER C 1 333 ? 59.679 -1.484 -46.347 1.00 14.39 333 SER C N 1
ATOM 9122 C CA . SER C 1 333 ? 60.796 -0.893 -47.131 1.00 15.63 333 SER C CA 1
ATOM 9123 C C . SER C 1 333 ? 60.271 0.144 -48.127 1.00 15.07 333 SER C C 1
ATOM 9124 O O . SER C 1 333 ? 61.093 0.937 -48.566 1.00 16.12 333 SER C O 1
ATOM 9127 N N . TYR C 1 334 ? 58.962 0.194 -48.408 1.00 14.62 334 TYR C N 1
ATOM 9128 C CA . TYR C 1 334 ? 58.328 1.252 -49.243 1.00 13.76 334 TYR C CA 1
ATOM 9129 C C . TYR C 1 334 ? 57.831 2.438 -48.396 1.00 12.89 334 TYR C C 1
ATOM 9130 O O . TYR C 1 334 ? 57.394 3.448 -48.999 1.00 12.99 334 TYR C O 1
ATOM 9139 N N . GLY C 1 335 ? 57.858 2.350 -47.067 1.00 11.33 335 GLY C N 1
ATOM 9140 C CA . GLY C 1 335 ? 57.376 3.414 -46.163 1.00 11.08 335 GLY C CA 1
ATOM 9141 C C . GLY C 1 335 ? 56.076 3.049 -45.435 1.00 10.52 335 GLY C C 1
ATOM 9142 O O . GLY C 1 335 ? 55.599 3.900 -44.653 1.00 9.65 335 GLY C O 1
ATOM 9143 N N . TYR C 1 336 ? 55.545 1.828 -45.597 1.00 10.12 336 TYR C N 1
ATOM 9144 C CA . TYR C 1 336 ? 54.354 1.359 -44.838 1.00 9.82 336 TYR C CA 1
ATOM 9145 C C . TYR C 1 336 ? 54.788 0.989 -43.410 1.00 10.15 336 TYR C C 1
ATOM 9146 O O . TYR C 1 336 ? 55.111 -0.150 -43.157 1.00 9.67 336 TYR C O 1
ATOM 9155 N N . LYS C 1 337 ? 54.796 1.959 -42.490 1.00 10.07 337 LYS C N 1
ATOM 9156 C CA . LYS C 1 337 ? 55.400 1.797 -41.145 1.00 11.16 337 LYS C CA 1
ATOM 9157 C C . LYS C 1 337 ? 54.344 1.452 -40.096 1.00 10.53 337 LYS C C 1
ATOM 9158 O O . LYS C 1 337 ? 54.727 0.999 -39.025 1.00 10.95 337 LYS C O 1
ATOM 9164 N N . PHE C 1 338 ? 53.063 1.642 -40.383 1.00 10.41 338 PHE C N 1
ATOM 9165 C CA . PHE C 1 338 ? 51.968 1.119 -39.536 1.00 9.61 338 PHE C CA 1
ATOM 9166 C C . PHE C 1 338 ? 51.179 0.099 -40.361 1.00 8.91 338 PHE C C 1
ATOM 9167 O O . PHE C 1 338 ? 50.576 0.482 -41.341 1.00 8.27 338 PHE C O 1
ATOM 9175 N N . GLN C 1 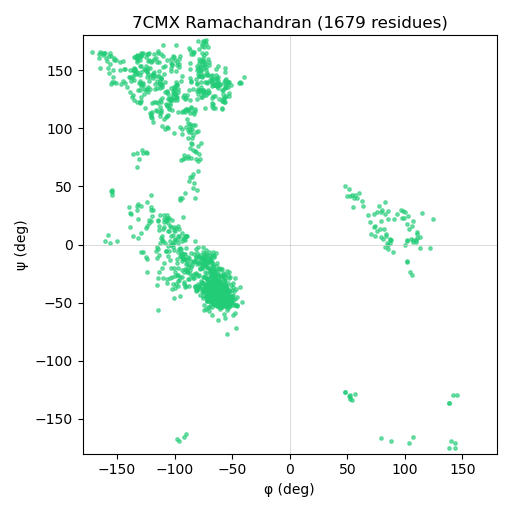339 ? 51.189 -1.165 -39.932 1.00 8.53 339 GLN C N 1
ATOM 9176 C CA . GLN C 1 339 ? 50.597 -2.312 -40.666 1.00 8.38 339 GLN C CA 1
ATOM 9177 C C . GLN C 1 339 ? 49.699 -3.044 -39.678 1.00 7.80 339 GLN C C 1
ATOM 9178 O O . GLN C 1 339 ? 50.084 -3.156 -38.530 1.00 7.38 339 GLN C O 1
ATOM 9184 N N . PHE C 1 340 ? 48.523 -3.486 -40.102 1.00 7.55 340 PHE C N 1
ATOM 9185 C CA . PHE C 1 340 ? 47.510 -3.982 -39.150 1.00 7.30 340 PHE C CA 1
ATOM 9186 C C . PHE C 1 340 ? 46.558 -4.944 -39.839 1.00 6.94 340 PHE C C 1
ATOM 9187 O O . PHE C 1 340 ? 46.189 -4.736 -40.988 1.00 7.22 340 PHE C O 1
ATOM 9195 N N . VAL C 1 341 ? 46.240 -6.014 -39.130 1.00 6.92 341 VAL C N 1
ATOM 9196 C CA . VAL C 1 341 ? 45.191 -6.992 -39.529 1.00 7.02 341 VAL C CA 1
ATOM 9197 C C . VAL C 1 341 ? 43.902 -6.575 -38.812 1.00 7.14 341 VAL C C 1
ATOM 9198 O O . VAL C 1 341 ? 43.767 -6.825 -37.589 1.00 6.80 341 VAL C O 1
ATOM 9202 N N . THR C 1 342 ? 43.015 -5.919 -39.561 1.00 7.52 342 THR C N 1
ATOM 9203 C CA . THR C 1 342 ? 41.809 -5.220 -39.054 1.00 7.68 342 THR C CA 1
ATOM 9204 C C . THR C 1 342 ? 40.979 -6.183 -38.198 1.00 8.24 342 THR C C 1
ATOM 9205 O O . THR C 1 342 ? 40.638 -5.814 -37.068 1.00 8.23 342 THR C O 1
ATOM 9209 N N . LEU C 1 343 ? 40.672 -7.382 -38.710 1.00 8.56 343 LEU C N 1
ATOM 9210 C CA . LEU C 1 343 ? 39.621 -8.250 -38.116 1.00 8.68 343 LEU C CA 1
ATOM 9211 C C . LEU C 1 343 ? 40.243 -9.445 -37.394 1.00 8.64 343 LEU C C 1
ATOM 9212 O O . LEU C 1 343 ? 39.545 -10.436 -37.224 1.00 9.65 343 LEU C O 1
ATOM 9217 N N . ALA C 1 344 ? 41.514 -9.389 -37.016 1.00 8.53 344 ALA C N 1
ATOM 9218 C CA . ALA C 1 344 ? 42.227 -10.524 -36.386 1.00 8.47 344 ALA C CA 1
ATOM 9219 C C . ALA C 1 344 ? 41.447 -10.929 -35.139 1.00 8.14 344 ALA C C 1
ATOM 9220 O O . ALA C 1 344 ? 41.432 -12.129 -34.829 1.00 8.34 344 ALA C O 1
ATOM 9222 N N . GLY C 1 345 ? 40.909 -9.952 -34.403 1.00 7.46 345 GLY C N 1
ATOM 9223 C CA . GLY C 1 345 ? 40.260 -10.221 -33.107 1.00 7.27 345 GLY C CA 1
ATOM 9224 C C . GLY C 1 345 ? 38.970 -10.977 -33.313 1.00 7.19 345 GLY C C 1
ATOM 9225 O O . GLY C 1 345 ? 38.718 -11.972 -32.561 1.00 7.79 345 GLY C O 1
ATOM 9226 N N . PHE C 1 346 ? 38.164 -10.520 -34.274 1.00 6.90 346 PHE C N 1
ATOM 9227 C CA . PHE C 1 346 ? 36.933 -11.218 -34.712 1.00 6.96 346 PHE C CA 1
ATOM 9228 C C . PHE C 1 346 ? 37.266 -12.682 -35.062 1.00 6.95 346 PHE C C 1
ATOM 9229 O O . PHE C 1 346 ? 36.591 -13.619 -34.569 1.00 6.89 346 PHE C O 1
ATOM 9237 N N . HIS C 1 347 ? 38.263 -12.906 -35.909 1.00 7.00 347 HIS C N 1
ATOM 9238 C CA . HIS C 1 347 ? 38.531 -14.261 -36.458 1.00 6.99 347 HIS C CA 1
ATOM 9239 C C . HIS C 1 347 ? 39.062 -15.162 -35.338 1.00 7.34 347 HIS C C 1
ATOM 9240 O O . HIS C 1 347 ? 38.584 -16.322 -35.272 1.00 7.04 347 HIS C O 1
ATOM 9247 N N . SER C 1 348 ? 39.975 -14.633 -34.499 1.00 7.63 348 SER C N 1
ATOM 9248 C CA . SER C 1 348 ? 40.533 -15.349 -33.320 1.00 7.82 348 SER C CA 1
ATOM 9249 C C . SER C 1 348 ? 39.383 -15.812 -32.416 1.00 8.00 348 SER C C 1
ATOM 9250 O O . SER C 1 348 ? 39.323 -17.028 -32.080 1.00 7.55 348 SER C O 1
ATOM 9253 N N . LEU C 1 349 ? 38.509 -14.880 -32.039 1.00 7.88 349 LEU C N 1
ATOM 9254 C CA . LEU C 1 349 ? 37.397 -15.133 -31.085 1.00 7.82 349 LEU C CA 1
ATOM 9255 C C . LEU C 1 349 ? 36.400 -16.157 -31.670 1.00 7.51 349 LEU C C 1
ATOM 9256 O O . LEU C 1 349 ? 36.030 -17.111 -30.952 1.00 7.19 349 LEU C O 1
ATOM 9261 N N . ASN C 1 350 ? 35.955 -15.972 -32.908 1.00 7.17 350 ASN C N 1
ATOM 9262 C CA . ASN C 1 350 ? 34.889 -16.805 -33.508 1.00 7.26 350 ASN C CA 1
ATOM 9263 C C . ASN C 1 350 ? 35.414 -18.208 -33.813 1.00 7.30 350 ASN C C 1
ATOM 9264 O O . ASN C 1 350 ? 34.736 -19.165 -33.397 1.00 7.43 350 ASN C O 1
ATOM 9269 N N . TYR C 1 351 ? 36.578 -18.329 -34.459 1.00 7.15 351 TYR C N 1
ATOM 9270 C CA . TYR C 1 351 ? 37.216 -19.631 -34.752 1.00 7.27 351 TYR C CA 1
ATOM 9271 C C . TYR C 1 351 ? 37.494 -20.385 -33.451 1.00 7.62 351 TYR C C 1
ATOM 9272 O O . TYR C 1 351 ? 37.148 -21.583 -33.379 1.00 7.81 351 TYR C O 1
ATOM 9281 N N . GLY C 1 352 ? 38.110 -19.724 -32.462 1.00 7.53 352 GLY C N 1
ATOM 9282 C CA . GLY C 1 352 ? 38.457 -20.370 -31.189 1.00 7.73 352 GLY C CA 1
ATOM 9283 C C . GLY C 1 352 ? 37.226 -20.961 -30.526 1.00 7.55 352 GLY C C 1
ATOM 9284 O O . GLY C 1 352 ? 37.261 -22.123 -30.114 1.00 8.00 352 GLY C O 1
ATOM 9285 N N . MET C 1 353 ? 36.158 -20.189 -30.402 1.00 7.75 353 MET C N 1
ATOM 9286 C CA . MET C 1 353 ? 34.943 -20.652 -29.689 1.00 7.93 353 MET C CA 1
ATOM 9287 C C . MET C 1 353 ? 34.187 -21.711 -30.505 1.00 7.32 353 MET C C 1
ATOM 9288 O O . MET C 1 353 ? 33.657 -22.620 -29.892 1.00 6.80 353 MET C O 1
ATOM 9293 N N . PHE C 1 354 ? 34.038 -21.550 -31.809 1.00 7.43 354 PHE C N 1
ATOM 9294 C CA . PHE C 1 354 ? 33.400 -22.588 -32.650 1.00 7.80 354 PHE C CA 1
ATOM 9295 C C . PHE C 1 354 ? 34.102 -23.928 -32.413 1.00 8.47 354 PHE C C 1
ATOM 9296 O O . PHE C 1 354 ? 33.416 -24.922 -32.163 1.00 8.51 354 PHE C O 1
ATOM 9304 N N . GLU C 1 355 ? 35.431 -23.974 -32.547 1.00 9.51 355 GLU C N 1
ATOM 9305 C CA . GLU C 1 355 ? 36.197 -25.246 -32.460 1.00 10.34 355 GLU C CA 1
ATOM 9306 C C . GLU C 1 355 ? 36.072 -25.813 -31.042 1.00 9.93 355 GLU C C 1
ATOM 9307 O O . GLU C 1 355 ? 35.875 -27.060 -30.890 1.00 9.76 355 GLU C O 1
ATOM 9313 N N . LEU C 1 356 ? 36.146 -24.952 -30.033 1.00 9.27 356 LEU C N 1
ATOM 9314 C CA . LEU C 1 356 ? 36.061 -25.410 -28.625 1.00 8.92 356 LEU C CA 1
ATOM 9315 C C . LEU C 1 356 ? 34.672 -25.986 -28.387 1.00 8.27 356 LEU C C 1
ATOM 9316 O O . LEU C 1 356 ? 34.594 -27.084 -27.835 1.00 8.59 356 LEU C O 1
ATOM 9321 N N . ALA C 1 357 ? 33.630 -25.249 -28.737 1.00 7.65 357 ALA C N 1
ATOM 9322 C CA . ALA C 1 357 ? 32.231 -25.640 -28.465 1.00 8.16 357 ALA C CA 1
ATOM 9323 C C . ALA C 1 357 ? 31.902 -26.928 -29.236 1.00 8.37 357 ALA C C 1
ATOM 9324 O O . ALA C 1 357 ? 31.160 -27.784 -28.684 1.00 8.27 357 ALA C O 1
ATOM 9326 N N . ARG C 1 358 ? 32.436 -27.083 -30.449 1.00 8.75 358 ARG C N 1
ATOM 9327 C CA . ARG C 1 358 ? 32.177 -28.289 -31.275 1.00 9.67 358 ARG C CA 1
ATOM 9328 C C . ARG C 1 358 ? 32.856 -29.500 -30.624 1.00 9.68 358 ARG C C 1
ATOM 9329 O O . ARG C 1 358 ? 32.185 -30.546 -30.465 1.00 9.32 358 ARG C O 1
ATOM 9337 N N . GLY C 1 359 ? 34.127 -29.362 -30.254 1.00 10.17 359 GLY C N 1
ATOM 9338 C CA . GLY C 1 359 ? 34.874 -30.349 -29.462 1.00 10.41 359 GLY C CA 1
ATOM 9339 C C . GLY C 1 359 ? 34.104 -30.715 -28.206 1.00 10.59 359 GLY C C 1
ATOM 9340 O O . GLY C 1 359 ? 33.901 -31.898 -27.963 1.00 10.35 359 GLY C O 1
ATOM 9341 N N . TYR C 1 360 ? 33.648 -29.713 -27.460 1.00 10.85 360 TYR C N 1
ATOM 9342 C CA . TYR C 1 360 ? 32.860 -29.877 -26.210 1.00 11.32 360 TYR C CA 1
ATOM 9343 C C . TYR C 1 360 ? 31.585 -30.682 -26.462 1.00 11.71 360 TYR C C 1
ATOM 9344 O O . TYR C 1 360 ? 31.289 -31.575 -25.651 1.00 11.46 360 TYR C O 1
ATOM 9353 N N . LYS C 1 361 ? 30.838 -30.331 -27.508 1.00 12.20 361 LYS C N 1
ATOM 9354 C CA . LYS C 1 361 ? 29.586 -31.008 -27.922 1.00 14.37 361 LYS C CA 1
ATOM 9355 C C . LYS C 1 361 ? 29.894 -32.488 -28.176 1.00 14.62 361 LYS C C 1
ATOM 9356 O O . LYS C 1 361 ? 29.098 -33.327 -27.801 1.00 15.27 361 LYS C O 1
ATOM 9362 N N . GLU C 1 362 ? 31.048 -32.797 -28.740 1.00 14.51 362 GLU C N 1
ATOM 9363 C CA . GLU C 1 362 ? 31.351 -34.154 -29.247 1.00 14.77 362 GLU C CA 1
ATOM 9364 C C . GLU C 1 362 ? 32.012 -34.971 -28.142 1.00 14.72 362 GLU C C 1
ATOM 9365 O O . GLU C 1 362 ? 31.736 -36.174 -28.084 1.00 15.24 362 GLU C O 1
ATOM 9371 N N . ARG C 1 363 ? 32.850 -34.339 -27.315 1.00 13.79 363 ARG C N 1
ATOM 9372 C CA . ARG C 1 363 ? 33.776 -35.052 -26.402 1.00 14.95 363 ARG C CA 1
ATOM 9373 C C . ARG C 1 363 ? 33.733 -34.504 -24.969 1.00 13.39 363 ARG C C 1
ATOM 9374 O O . ARG C 1 363 ? 34.591 -34.923 -24.182 1.00 12.64 363 ARG C O 1
ATOM 9382 N N . GLY C 1 364 ? 32.838 -33.563 -24.653 1.00 12.18 364 GLY C N 1
ATOM 9383 C CA . GLY C 1 364 ? 32.701 -33.022 -23.282 1.00 11.50 364 GLY C CA 1
ATOM 9384 C C . GLY C 1 364 ? 34.015 -32.525 -22.699 1.00 10.76 364 GLY C C 1
ATOM 9385 O O . GLY C 1 364 ? 34.733 -31.801 -23.365 1.00 10.11 364 GLY C O 1
ATOM 9386 N N . MET C 1 365 ? 34.330 -32.895 -21.460 1.00 10.76 365 MET C N 1
ATOM 9387 C CA . MET C 1 365 ? 35.457 -32.295 -20.717 1.00 10.87 365 MET C CA 1
ATOM 9388 C C . MET C 1 365 ? 36.792 -32.709 -21.330 1.00 10.54 365 MET C C 1
ATOM 9389 O O . MET C 1 365 ? 37.778 -32.074 -20.996 1.00 10.80 365 MET C O 1
ATOM 9394 N N . ALA C 1 366 ? 36.842 -33.695 -22.234 1.00 10.46 366 ALA C N 1
ATOM 9395 C CA . ALA C 1 366 ? 38.113 -34.054 -22.920 1.00 10.24 366 ALA C CA 1
ATOM 9396 C C . ALA C 1 366 ? 38.518 -32.862 -23.800 1.00 9.69 366 ALA C C 1
ATOM 9397 O O . ALA C 1 366 ? 39.688 -32.505 -23.850 1.00 9.82 366 ALA C O 1
ATOM 9399 N N . ALA C 1 367 ? 37.564 -32.251 -24.498 1.00 10.34 367 ALA C N 1
ATOM 9400 C CA . ALA C 1 367 ? 37.828 -31.083 -25.369 1.00 10.78 367 ALA C CA 1
ATOM 9401 C C . ALA C 1 367 ? 38.347 -29.931 -24.508 1.00 10.46 367 ALA C C 1
ATOM 9402 O O . ALA C 1 367 ? 39.297 -29.267 -24.938 1.00 11.79 367 ALA C O 1
ATOM 9404 N N . TYR C 1 368 ? 37.795 -29.724 -23.318 1.00 10.83 368 TYR C N 1
ATOM 9405 C CA . TYR C 1 368 ? 38.191 -28.552 -22.491 1.00 11.34 368 TYR C CA 1
ATOM 9406 C C . TYR C 1 368 ? 39.571 -28.795 -21.876 1.00 11.64 368 TYR C C 1
ATOM 9407 O O . TYR C 1 368 ? 40.413 -27.873 -21.886 1.00 11.08 368 TYR C O 1
ATOM 9416 N N . SER C 1 369 ? 39.836 -30.009 -21.408 1.00 13.04 369 SER C N 1
ATOM 9417 C CA . SER C 1 369 ? 41.171 -30.396 -20.891 1.00 13.53 369 SER C CA 1
ATOM 9418 C C . SER C 1 369 ? 42.236 -30.193 -21.966 1.00 13.91 369 SER C C 1
ATOM 9419 O O . SER C 1 369 ? 43.329 -29.756 -21.639 1.00 14.48 369 SER C O 1
ATOM 9422 N N . GLU C 1 370 ? 41.933 -30.518 -23.218 1.00 16.65 370 GLU C N 1
ATOM 9423 C CA . GLU C 1 370 ? 42.869 -30.300 -24.356 1.00 17.15 370 GLU C CA 1
ATOM 9424 C C . GLU C 1 370 ? 43.270 -28.815 -24.379 1.00 14.38 370 GLU C C 1
ATOM 9425 O O . GLU C 1 370 ? 44.467 -28.526 -24.408 1.00 13.36 370 GLU C O 1
ATOM 9431 N N . LEU C 1 371 ? 42.303 -27.905 -24.274 1.00 12.20 371 LEU C N 1
ATOM 9432 C CA . LEU C 1 371 ? 42.566 -26.438 -24.261 1.00 11.16 371 LEU C CA 1
ATOM 9433 C C . LEU C 1 371 ? 43.447 -26.085 -23.052 1.00 10.65 371 LEU C C 1
ATOM 9434 O O . LEU C 1 371 ? 44.463 -25.416 -23.248 1.00 10.75 371 LEU C O 1
ATOM 9439 N N . GLN C 1 372 ? 43.085 -26.514 -21.843 1.00 10.78 372 GLN C N 1
ATOM 9440 C CA . GLN C 1 372 ? 43.865 -26.205 -20.611 1.00 10.26 372 GLN C CA 1
ATOM 9441 C C . GLN C 1 372 ? 45.320 -26.685 -20.801 1.00 10.50 372 GLN C C 1
ATOM 9442 O O . GLN C 1 372 ? 46.273 -25.938 -20.376 1.00 10.32 372 GLN C O 1
ATOM 9448 N N . GLN C 1 373 ? 45.506 -27.841 -21.453 1.00 10.23 373 GLN C N 1
ATOM 9449 C CA . GLN C 1 373 ? 46.856 -28.430 -21.684 1.00 11.35 373 GLN C CA 1
ATOM 9450 C C . GLN C 1 373 ? 47.634 -27.558 -22.672 1.00 11.67 373 GLN C C 1
ATOM 9451 O O . GLN C 1 373 ? 48.834 -27.321 -22.398 1.00 13.03 373 GLN C O 1
ATOM 9457 N N . ALA C 1 374 ? 46.980 -27.054 -23.728 1.00 11.11 374 ALA C N 1
ATOM 9458 C CA . ALA C 1 374 ? 47.608 -26.176 -24.742 1.00 11.06 374 ALA C CA 1
ATOM 9459 C C . ALA C 1 374 ? 48.042 -24.883 -24.061 1.00 10.91 374 ALA C C 1
ATOM 9460 O O . ALA C 1 374 ? 49.100 -24.345 -24.421 1.00 10.35 374 ALA C O 1
ATOM 9462 N N . GLU C 1 375 ? 47.235 -24.413 -23.108 1.00 11.62 375 GLU C N 1
ATOM 9463 C CA . GLU C 1 375 ? 47.545 -23.226 -22.273 1.00 11.79 375 GLU C CA 1
ATOM 9464 C C . GLU C 1 375 ? 48.755 -23.499 -21.380 1.00 12.43 375 GLU C C 1
ATOM 9465 O O . GLU C 1 375 ? 49.676 -22.650 -21.313 1.00 11.87 375 GLU C O 1
ATOM 9471 N N . PHE C 1 376 ? 48.797 -24.633 -20.698 1.00 13.30 376 PHE C N 1
ATOM 9472 C CA . PHE C 1 376 ? 50.003 -24.970 -19.900 1.00 14.95 376 PHE C CA 1
ATOM 9473 C C . PHE C 1 376 ? 51.213 -24.989 -20.835 1.00 14.69 376 PHE C C 1
ATOM 9474 O O . PHE C 1 376 ? 52.231 -24.456 -20.421 1.00 15.50 376 PHE C O 1
ATOM 9482 N N . ALA C 1 377 ? 51.086 -25.505 -22.066 1.00 14.04 377 ALA C N 1
ATOM 9483 C CA . ALA C 1 377 ? 52.229 -25.626 -22.994 1.00 15.12 377 ALA C CA 1
ATOM 9484 C C . ALA C 1 377 ? 52.689 -24.222 -23.442 1.00 15.90 377 ALA C C 1
ATOM 9485 O O . ALA C 1 377 ? 53.891 -24.058 -23.665 1.00 16.59 377 ALA C O 1
ATOM 9487 N N . ALA C 1 378 ? 51.815 -23.211 -23.465 1.00 15.54 378 ALA C N 1
ATOM 9488 C CA . ALA C 1 378 ? 52.175 -21.852 -23.935 1.00 14.87 378 ALA C CA 1
ATOM 9489 C C . ALA C 1 378 ? 52.872 -21.036 -22.850 1.00 14.97 378 ALA C C 1
ATOM 9490 O O . ALA C 1 378 ? 53.423 -19.991 -23.199 1.00 16.01 378 ALA C O 1
ATOM 9492 N N . GLU C 1 379 ? 52.833 -21.452 -21.590 1.00 18.04 379 GLU C N 1
ATOM 9493 C CA . GLU C 1 379 ? 53.439 -20.682 -20.468 1.00 20.70 379 GLU C CA 1
ATOM 9494 C C . GLU C 1 379 ? 54.936 -20.442 -20.736 1.00 20.45 379 GLU C C 1
ATOM 9495 O O . GLU C 1 379 ? 55.433 -19.356 -20.364 1.00 18.95 379 GLU C O 1
ATOM 9501 N N . LYS C 1 380 ? 55.650 -21.409 -21.329 1.00 21.23 380 LYS C N 1
ATOM 9502 C CA . LYS C 1 380 ? 57.122 -21.263 -21.576 1.00 21.94 380 LYS C CA 1
ATOM 9503 C C . LYS C 1 380 ? 57.380 -20.247 -22.691 1.00 21.02 380 LYS C C 1
ATOM 9504 O O . LYS C 1 380 ? 58.530 -19.824 -22.826 1.00 21.70 380 LYS C O 1
ATOM 9510 N N . HIS C 1 381 ? 56.361 -19.862 -23.461 1.00 19.17 381 HIS C N 1
ATOM 9511 C CA . HIS C 1 381 ? 56.500 -18.787 -24.469 1.00 18.56 381 HIS C CA 1
ATOM 9512 C C . HIS C 1 381 ? 55.940 -17.481 -23.903 1.00 18.49 381 HIS C C 1
ATOM 9513 O O . HIS C 1 381 ? 55.960 -16.503 -24.647 1.00 21.44 381 HIS C O 1
ATOM 9520 N N . GLY C 1 382 ? 55.497 -17.443 -22.636 1.00 17.70 382 GLY C N 1
ATOM 9521 C CA . GLY C 1 382 ? 55.106 -16.199 -21.945 1.00 15.79 382 GLY C CA 1
ATOM 9522 C C . GLY C 1 382 ? 53.619 -16.106 -21.622 1.00 14.41 382 GLY C C 1
ATOM 9523 O O . GLY C 1 382 ? 53.217 -15.109 -21.009 1.00 13.11 382 GLY C O 1
ATOM 9524 N N . TYR C 1 383 ? 52.803 -17.081 -22.014 1.00 13.15 383 TYR C N 1
ATOM 9525 C CA . TYR C 1 383 ? 51.365 -17.110 -21.654 1.00 12.08 383 TYR C CA 1
ATOM 9526 C C . TYR C 1 383 ? 51.225 -17.229 -20.134 1.00 12.44 383 TYR C C 1
ATOM 9527 O O . TYR C 1 383 ? 51.965 -18.043 -19.560 1.00 13.40 383 TYR C O 1
ATOM 9536 N N . SER C 1 384 ? 50.319 -16.479 -19.494 1.00 11.70 384 SER C N 1
ATOM 9537 C CA . SER C 1 384 ? 50.108 -16.612 -18.029 1.00 12.42 384 SER C CA 1
ATOM 9538 C C . SER C 1 384 ? 48.636 -16.806 -17.674 1.00 12.08 384 SER C C 1
ATOM 9539 O O . SER C 1 384 ? 48.379 -17.091 -16.535 1.00 12.98 384 SER C O 1
ATOM 9542 N N . ALA C 1 385 ? 47.705 -16.713 -18.624 1.00 12.96 385 ALA C N 1
ATOM 9543 C CA . ALA C 1 385 ? 46.260 -16.589 -18.333 1.00 12.79 385 ALA C CA 1
ATOM 9544 C C . ALA C 1 385 ? 45.674 -17.926 -17.845 1.00 13.68 385 ALA C C 1
ATOM 9545 O O . ALA C 1 385 ? 44.547 -17.940 -17.351 1.00 12.86 385 ALA C O 1
ATOM 9547 N N . THR C 1 386 ? 46.412 -19.032 -17.933 1.00 13.71 386 THR C N 1
ATOM 9548 C CA . THR C 1 386 ? 45.903 -20.322 -17.410 1.00 15.37 386 THR C CA 1
ATOM 9549 C C . THR C 1 386 ? 45.760 -20.168 -15.886 1.00 15.69 386 THR C C 1
ATOM 9550 O O . THR C 1 386 ? 44.819 -20.755 -15.345 1.00 15.81 386 THR C O 1
ATOM 9554 N N . ARG C 1 387 ? 46.576 -19.310 -15.257 1.00 15.83 387 ARG C N 1
ATOM 9555 C CA . ARG C 1 387 ? 46.383 -18.843 -13.862 1.00 16.55 387 ARG C CA 1
ATOM 9556 C C . ARG C 1 387 ? 45.482 -17.591 -13.903 1.00 14.31 387 ARG C C 1
ATOM 9557 O O . ARG C 1 387 ? 46.003 -16.458 -13.810 1.00 12.26 387 ARG C O 1
ATOM 9565 N N . HIS C 1 388 ? 44.187 -17.800 -14.148 1.00 13.12 388 HIS C N 1
ATOM 9566 C CA . HIS C 1 388 ? 43.192 -16.729 -14.450 1.00 12.37 388 HIS C CA 1
ATOM 9567 C C . HIS C 1 388 ? 42.980 -15.800 -13.242 1.00 11.27 388 HIS C C 1
ATOM 9568 O O . HIS C 1 388 ? 42.815 -14.599 -13.450 1.00 10.52 388 HIS C O 1
ATOM 9575 N N . GLN C 1 389 ? 43.009 -16.321 -12.021 1.00 10.27 389 GLN C N 1
ATOM 9576 C CA . GLN C 1 389 ? 42.788 -15.480 -10.820 1.00 10.58 389 GLN C CA 1
ATOM 9577 C C . GLN C 1 389 ? 43.874 -14.399 -10.761 1.00 10.36 389 GLN C C 1
ATOM 9578 O O . GLN C 1 389 ? 43.531 -13.239 -10.568 1.00 10.93 389 GLN C O 1
ATOM 9584 N N . ARG C 1 390 ? 45.137 -14.766 -10.901 1.00 10.50 390 ARG C N 1
ATOM 9585 C CA . ARG C 1 390 ? 46.263 -13.800 -10.910 1.00 11.80 390 ARG C CA 1
ATOM 9586 C C . ARG C 1 390 ? 46.145 -12.808 -12.074 1.00 11.25 390 ARG C C 1
ATOM 9587 O O . ARG C 1 390 ? 46.441 -11.599 -11.856 1.00 11.51 390 ARG C O 1
ATOM 9595 N N . GLU C 1 391 ? 45.786 -13.308 -13.252 1.00 10.35 391 GLU C N 1
ATOM 9596 C CA . GLU C 1 391 ? 45.787 -12.566 -14.538 1.00 10.14 391 GLU C CA 1
ATOM 9597 C C . GLU C 1 391 ? 44.892 -11.322 -14.441 1.00 10.09 391 GLU C C 1
ATOM 9598 O O . GLU C 1 391 ? 45.285 -10.275 -14.955 1.00 10.43 391 GLU C O 1
ATOM 9604 N N . VAL C 1 392 ? 43.745 -11.423 -13.766 1.00 9.90 392 VAL C N 1
ATOM 9605 C CA . VAL C 1 392 ? 42.693 -10.372 -13.747 1.00 9.26 392 VAL C CA 1
ATOM 9606 C C . VAL C 1 392 ? 42.859 -9.446 -12.533 1.00 9.66 392 VAL C C 1
ATOM 9607 O O . VAL C 1 392 ? 42.063 -8.485 -12.441 1.00 10.41 392 VAL C O 1
ATOM 9611 N N . GLY C 1 393 ? 43.821 -9.721 -11.644 1.00 9.22 393 GLY C N 1
ATOM 9612 C CA . GLY C 1 393 ? 44.248 -8.812 -10.559 1.00 8.90 393 GLY C CA 1
ATOM 9613 C C . GLY C 1 393 ? 43.796 -9.244 -9.173 1.00 8.64 393 GLY C C 1
ATOM 9614 O O . GLY C 1 393 ? 43.783 -8.404 -8.281 1.00 9.13 393 GLY C O 1
ATOM 9615 N N . THR C 1 394 ? 43.453 -10.507 -8.935 1.00 8.86 394 THR C N 1
ATOM 9616 C CA . THR C 1 394 ? 43.113 -10.981 -7.576 1.00 9.38 394 THR C CA 1
ATOM 9617 C C . THR C 1 394 ? 44.253 -10.665 -6.591 1.00 9.88 394 THR C C 1
ATOM 9618 O O . THR C 1 394 ? 43.948 -10.270 -5.438 1.00 9.91 394 THR C O 1
ATOM 9622 N N . GLY C 1 395 ? 45.515 -10.858 -6.995 1.00 9.62 395 GLY C N 1
ATOM 9623 C CA . GLY C 1 395 ? 46.683 -10.538 -6.152 1.00 9.55 395 GLY C CA 1
ATOM 9624 C C . GLY C 1 395 ? 46.766 -9.046 -5.867 1.00 9.57 395 GLY C C 1
ATOM 9625 O O . GLY C 1 395 ? 47.177 -8.662 -4.737 1.00 10.38 395 GLY C O 1
ATOM 9626 N N . TYR C 1 396 ? 46.462 -8.198 -6.853 1.00 9.49 396 TYR C N 1
ATOM 9627 C CA . TYR C 1 396 ? 46.534 -6.730 -6.672 1.00 9.22 396 TYR C CA 1
ATOM 9628 C C . TYR C 1 396 ? 45.527 -6.318 -5.597 1.00 9.30 396 TYR C C 1
ATOM 9629 O O . TYR C 1 396 ? 45.886 -5.545 -4.646 1.00 9.06 396 TYR C O 1
ATOM 9638 N N . PHE C 1 397 ? 44.286 -6.819 -5.705 1.00 9.53 397 PHE C N 1
ATOM 9639 C CA . PHE C 1 397 ? 43.202 -6.443 -4.761 1.00 9.61 397 PHE C CA 1
ATOM 9640 C C . PHE C 1 397 ? 43.478 -7.055 -3.375 1.00 9.94 397 PHE C C 1
ATOM 9641 O O . PHE C 1 397 ? 43.160 -6.417 -2.380 1.00 9.24 397 PHE C O 1
ATOM 9649 N N . ASP C 1 398 ? 44.070 -8.253 -3.289 1.00 11.14 398 ASP C N 1
ATOM 9650 C CA . ASP C 1 398 ? 44.510 -8.827 -1.984 1.00 11.08 398 ASP C CA 1
ATOM 9651 C C . ASP C 1 398 ? 45.502 -7.881 -1.296 1.00 11.99 398 ASP C C 1
ATOM 9652 O O . ASP C 1 398 ? 45.417 -7.734 -0.032 1.00 12.55 398 ASP C O 1
ATOM 9657 N N . GLU C 1 399 ? 46.416 -7.273 -2.060 1.00 12.28 399 GLU C N 1
ATOM 9658 C CA . GLU C 1 399 ? 47.457 -6.374 -1.501 1.00 13.11 399 GLU C CA 1
ATOM 9659 C C . GLU C 1 399 ? 46.806 -5.056 -1.078 1.00 11.83 399 GLU C C 1
ATOM 9660 O O . GLU C 1 399 ? 47.208 -4.508 -0.020 1.00 11.63 399 GLU C O 1
ATOM 9666 N N . VAL C 1 400 ? 45.837 -4.560 -1.862 1.00 10.64 400 VAL C N 1
ATOM 9667 C CA . VAL C 1 400 ? 45.013 -3.379 -1.459 1.00 10.62 400 VAL C CA 1
ATOM 9668 C C . VAL C 1 400 ? 44.389 -3.666 -0.083 1.00 10.44 400 VAL C C 1
ATOM 9669 O O . VAL C 1 400 ? 44.512 -2.817 0.820 1.00 10.09 400 VAL C O 1
ATOM 9673 N N . ALA C 1 401 ? 43.720 -4.804 0.059 1.00 10.95 401 ALA C N 1
ATOM 9674 C CA . ALA C 1 401 ? 43.053 -5.232 1.309 1.00 11.74 401 ALA C CA 1
ATOM 9675 C C . ALA C 1 401 ? 44.073 -5.323 2.453 1.00 12.58 401 ALA C C 1
ATOM 9676 O O . ALA C 1 401 ? 43.761 -4.826 3.548 1.00 11.99 401 ALA C O 1
ATOM 9678 N N . GLN C 1 402 ? 45.274 -5.848 2.212 1.00 14.49 402 GLN C N 1
ATOM 9679 C CA . GLN C 1 402 ? 46.342 -5.949 3.262 1.00 15.79 402 GLN C CA 1
ATOM 9680 C C . GLN C 1 402 ? 46.805 -4.539 3.690 1.00 15.60 402 GLN C C 1
ATOM 9681 O O . GLN C 1 402 ? 46.990 -4.334 4.900 1.00 16.51 402 GLN C O 1
ATOM 9687 N N . VAL C 1 403 ? 46.945 -3.583 2.777 1.00 15.00 403 VAL C N 1
ATOM 9688 C CA . VAL C 1 403 ? 47.344 -2.190 3.128 1.00 14.81 403 VAL C CA 1
ATOM 9689 C C . VAL C 1 403 ? 46.206 -1.557 3.949 1.00 15.15 403 VAL C C 1
ATOM 9690 O O . VAL C 1 403 ? 46.476 -0.999 4.997 1.00 16.12 403 VAL C O 1
ATOM 9694 N N . ILE C 1 404 ? 44.952 -1.722 3.547 1.00 15.22 404 ILE C N 1
ATOM 9695 C CA . ILE C 1 404 ? 43.780 -1.150 4.276 1.00 15.04 404 ILE C CA 1
ATOM 9696 C C . ILE C 1 404 ? 43.710 -1.678 5.717 1.00 15.79 404 ILE C C 1
ATOM 9697 O O . ILE C 1 404 ? 43.348 -0.891 6.580 1.00 14.59 404 ILE C O 1
ATOM 9702 N N . THR C 1 405 ? 43.936 -2.975 5.941 1.00 16.78 405 THR C N 1
ATOM 9703 C CA . THR C 1 405 ? 43.669 -3.665 7.235 1.00 17.05 405 THR C CA 1
ATOM 9704 C C . THR C 1 405 ? 44.967 -3.826 8.033 1.00 18.39 405 THR C C 1
ATOM 9705 O O . THR C 1 405 ? 44.902 -4.475 9.081 1.00 21.55 405 THR C O 1
ATOM 9709 N N . GLY C 1 406 ? 46.105 -3.293 7.573 1.00 18.36 406 GLY C N 1
ATOM 9710 C CA . GLY C 1 406 ? 47.391 -3.468 8.275 1.00 19.17 406 GLY C CA 1
ATOM 9711 C C . GLY C 1 406 ? 47.785 -4.936 8.301 1.00 20.33 406 GLY C C 1
ATOM 9712 O O . GLY C 1 406 ? 48.387 -5.387 9.292 1.00 19.68 406 GLY C O 1
ATOM 9713 N N . GLY C 1 407 ? 47.424 -5.673 7.250 1.00 20.54 407 GLY C N 1
ATOM 9714 C CA . GLY C 1 407 ? 47.754 -7.098 7.064 1.00 21.32 407 GLY C CA 1
ATOM 9715 C C . GLY C 1 407 ? 46.960 -8.022 7.972 1.00 20.99 407 GLY C C 1
ATOM 9716 O O . GLY C 1 407 ? 47.444 -9.121 8.221 1.00 22.91 407 GLY C O 1
ATOM 9717 N N . THR C 1 408 ? 45.756 -7.637 8.410 1.00 22.80 408 THR C N 1
ATOM 9718 C CA . THR C 1 408 ? 44.916 -8.449 9.333 1.00 22.89 408 THR C CA 1
ATOM 9719 C C . THR C 1 408 ? 43.705 -9.080 8.610 1.00 22.38 408 THR C C 1
ATOM 9720 O O . THR C 1 408 ? 43.014 -9.851 9.264 1.00 21.61 408 THR C O 1
ATOM 9724 N N . SER C 1 409 ? 43.420 -8.790 7.332 1.00 23.19 409 SER C N 1
ATOM 9725 C CA . SER C 1 409 ? 42.191 -9.316 6.658 1.00 24.16 409 SER C CA 1
ATOM 9726 C C . SER C 1 409 ? 42.172 -10.837 6.758 1.00 22.15 409 SER C C 1
ATOM 9727 O O . SER C 1 409 ? 43.198 -11.465 6.488 1.00 21.15 409 SER C O 1
ATOM 9730 N N . SER C 1 410 ? 41.019 -11.404 7.090 1.00 24.15 410 SER C N 1
ATOM 9731 C CA . SER C 1 410 ? 40.815 -12.872 7.153 1.00 25.50 410 SER C CA 1
ATOM 9732 C C . SER C 1 410 ? 40.173 -13.369 5.839 1.00 25.29 410 SER C C 1
ATOM 9733 O O . SER C 1 410 ? 39.896 -14.579 5.722 1.00 25.15 410 SER C O 1
ATOM 9736 N N . THR C 1 411 ? 39.987 -12.491 4.846 1.00 25.20 411 THR C N 1
ATOM 9737 C CA . THR C 1 411 ? 39.177 -12.810 3.642 1.00 24.78 411 THR C CA 1
ATOM 9738 C C . THR C 1 411 ? 39.914 -12.398 2.364 1.00 23.95 411 THR C C 1
ATOM 9739 O O . THR C 1 411 ? 39.233 -12.000 1.404 1.00 26.17 411 THR C O 1
ATOM 9743 N N . THR C 1 412 ? 41.243 -12.484 2.330 1.00 21.49 412 THR C N 1
ATOM 9744 C CA . THR C 1 412 ? 41.996 -12.378 1.055 1.00 22.97 412 THR C CA 1
ATOM 9745 C C . THR C 1 412 ? 41.710 -13.660 0.249 1.00 21.60 412 THR C C 1
ATOM 9746 O O . THR C 1 412 ? 41.354 -14.702 0.855 1.00 18.92 412 THR C O 1
ATOM 9750 N N . ALA C 1 413 ? 41.890 -13.570 -1.067 1.00 21.13 413 ALA C N 1
ATOM 9751 C CA . ALA C 1 413 ? 41.279 -14.477 -2.062 1.00 20.60 413 ALA C CA 1
ATOM 9752 C C . ALA C 1 413 ? 42.282 -15.519 -2.580 1.00 21.21 413 ALA C C 1
ATOM 9753 O O . ALA C 1 413 ? 41.844 -16.662 -2.825 1.00 21.27 413 ALA C O 1
ATOM 9755 N N . LEU C 1 414 ? 43.553 -15.160 -2.789 1.00 21.92 414 LEU C N 1
ATOM 9756 C CA . LEU C 1 414 ? 44.527 -16.077 -3.443 1.00 24.91 414 LEU C CA 1
ATOM 9757 C C . LEU C 1 414 ? 44.954 -17.169 -2.451 1.00 26.67 414 LEU C C 1
ATOM 9758 O O . LEU C 1 414 ? 45.052 -18.322 -2.880 1.00 25.41 414 LEU C O 1
ATOM 9763 N N . LYS C 1 415 ? 45.185 -16.822 -1.184 1.00 31.37 415 LYS C N 1
ATOM 9764 C CA . LYS C 1 415 ? 45.443 -17.785 -0.077 1.00 32.75 415 LYS C CA 1
ATOM 9765 C C . LYS C 1 415 ? 44.233 -18.718 0.026 1.00 30.61 415 LYS C C 1
ATOM 9766 O O . LYS C 1 415 ? 43.091 -18.222 0.204 1.00 31.83 415 LYS C O 1
ATOM 9772 N N . GLY C 1 416 ? 44.468 -20.021 -0.075 1.00 29.06 416 GLY C N 1
ATOM 9773 C CA . GLY C 1 416 ? 43.408 -21.044 -0.008 1.00 27.25 416 GLY C CA 1
ATOM 9774 C C . GLY C 1 416 ? 42.632 -21.173 -1.315 1.00 23.16 416 GLY C C 1
ATOM 9775 O O . GLY C 1 416 ? 41.600 -21.813 -1.277 1.00 22.00 416 GLY C O 1
ATOM 9776 N N . SER C 1 417 ? 43.102 -20.601 -2.431 1.00 20.49 417 SER C N 1
ATOM 9777 C CA . SER C 1 417 ? 42.473 -20.764 -3.776 1.00 19.63 417 SER C CA 1
ATOM 9778 C C . SER C 1 417 ? 42.891 -22.104 -4.406 1.00 18.34 417 SER C C 1
ATOM 9779 O O . SER C 1 417 ? 43.997 -22.615 -4.085 1.00 15.10 417 SER C O 1
ATOM 9782 N N . THR C 1 418 ? 42.049 -22.644 -5.293 1.00 17.38 418 THR C N 1
ATOM 9783 C CA . THR C 1 418 ? 42.394 -23.821 -6.143 1.00 17.38 418 THR C CA 1
ATOM 9784 C C . THR C 1 418 ? 43.544 -23.452 -7.101 1.00 17.19 418 THR C C 1
ATOM 9785 O O . THR C 1 418 ? 44.354 -24.339 -7.436 1.00 15.08 418 THR C O 1
ATOM 9789 N N . GLU C 1 419 ? 43.644 -22.191 -7.519 1.00 16.61 419 GLU C N 1
ATOM 9790 C CA . GLU C 1 419 ? 44.803 -21.699 -8.311 1.00 17.44 419 GLU C CA 1
ATOM 9791 C C . GLU C 1 419 ? 46.118 -22.001 -7.558 1.00 18.10 419 GLU C C 1
ATOM 9792 O O . GLU C 1 419 ? 47.051 -22.578 -8.179 1.00 16.65 419 GLU C O 1
ATOM 9798 N N . GLU C 1 420 ? 46.229 -21.639 -6.273 1.00 19.51 420 GLU C N 1
ATOM 9799 C CA . GLU C 1 420 ? 47.486 -21.827 -5.497 1.00 20.62 420 GLU C CA 1
ATOM 9800 C C . GLU C 1 420 ? 47.674 -23.325 -5.200 1.00 19.78 420 GLU C C 1
ATOM 9801 O O . GLU C 1 420 ? 48.802 -23.766 -5.110 1.00 19.09 420 GLU C O 1
ATOM 9807 N N . ALA C 1 421 ? 46.611 -24.102 -5.068 1.00 18.27 421 ALA C N 1
ATOM 9808 C CA . ALA C 1 421 ? 46.702 -25.545 -4.754 1.00 19.87 421 ALA C CA 1
ATOM 9809 C C . ALA C 1 421 ? 47.081 -26.354 -6.013 1.00 21.85 421 ALA C C 1
ATOM 9810 O O . ALA C 1 421 ? 47.955 -27.252 -5.911 1.00 21.74 421 ALA C O 1
ATOM 9812 N N . GLN C 1 422 ? 46.463 -26.046 -7.163 1.00 21.43 422 GLN C N 1
ATOM 9813 C CA . GLN C 1 422 ? 46.406 -26.946 -8.352 1.00 20.25 422 GLN C CA 1
ATOM 9814 C C . GLN C 1 422 ? 47.284 -26.413 -9.494 1.00 20.76 422 GLN C C 1
ATOM 9815 O O . GLN C 1 422 ? 47.598 -27.220 -10.395 1.00 21.71 422 GLN C O 1
ATOM 9821 N N . PHE C 1 423 ? 47.691 -25.134 -9.447 1.00 19.97 423 PHE C N 1
ATOM 9822 C CA . PHE C 1 423 ? 48.532 -24.468 -10.477 1.00 22.56 423 PHE C CA 1
ATOM 9823 C C . PHE C 1 423 ? 49.864 -24.061 -9.818 1.00 25.89 423 PHE C C 1
ATOM 9824 O O . PHE C 1 423 ? 50.545 -23.112 -10.219 1.00 29.12 423 PHE C O 1
ATOM 9832 N N . ASN D 1 3 ? -9.583 -10.025 -9.059 1.00 46.57 3 ASN D N 1
ATOM 9833 C CA . ASN D 1 3 ? -9.878 -11.490 -8.891 1.00 48.90 3 ASN D CA 1
ATOM 9834 C C . ASN D 1 3 ? -9.327 -12.264 -10.093 1.00 44.37 3 ASN D C 1
ATOM 9835 O O . ASN D 1 3 ? -8.628 -13.263 -9.889 1.00 44.65 3 ASN D O 1
ATOM 9840 N N . GLU D 1 4 ? -9.615 -11.795 -11.302 1.00 42.11 4 GLU D N 1
ATOM 9841 C CA . GLU D 1 4 ? -9.279 -12.500 -12.562 1.00 41.67 4 GLU D CA 1
ATOM 9842 C C . GLU D 1 4 ? -7.771 -12.807 -12.562 1.00 38.56 4 GLU D C 1
ATOM 9843 O O . GLU D 1 4 ? -7.408 -13.988 -12.659 1.00 36.02 4 GLU D O 1
ATOM 9849 N N . ARG D 1 5 ? -6.923 -11.778 -12.419 1.00 34.17 5 ARG D N 1
ATOM 9850 C CA . ARG D 1 5 ? -5.431 -11.871 -12.439 1.00 29.48 5 ARG D CA 1
ATOM 9851 C C . ARG D 1 5 ? -4.902 -12.756 -11.300 1.00 26.07 5 ARG D C 1
ATOM 9852 O O . ARG D 1 5 ? -3.907 -13.488 -11.528 1.00 26.63 5 ARG D O 1
ATOM 9860 N N . ILE D 1 6 ? -5.462 -12.605 -10.095 1.00 27.11 6 ILE D N 1
ATOM 9861 C CA . ILE D 1 6 ? -5.110 -13.423 -8.893 1.00 28.00 6 ILE D CA 1
ATOM 9862 C C . ILE D 1 6 ? -5.323 -14.905 -9.233 1.00 29.64 6 ILE D C 1
ATOM 9863 O O . ILE D 1 6 ? -4.332 -15.683 -9.165 1.00 28.83 6 ILE D O 1
ATOM 9868 N N . GLU D 1 7 ? -6.563 -15.262 -9.594 1.00 31.27 7 GLU D N 1
ATOM 9869 C CA . GLU D 1 7 ? -7.015 -16.651 -9.897 1.00 33.67 7 GLU D CA 1
ATOM 9870 C C . GLU D 1 7 ? -6.111 -17.275 -10.966 1.00 32.10 7 GLU D C 1
ATOM 9871 O O . GLU D 1 7 ? -5.649 -18.406 -10.770 1.00 34.38 7 GLU D O 1
ATOM 9877 N N . LYS D 1 8 ? -5.866 -16.548 -12.049 1.00 31.70 8 LYS D N 1
ATOM 9878 C CA . LYS D 1 8 ? -5.022 -17.004 -13.179 1.00 33.81 8 LYS D CA 1
ATOM 9879 C C . LYS D 1 8 ? -3.636 -17.410 -12.658 1.00 29.70 8 LYS D C 1
ATOM 9880 O O . LYS D 1 8 ? -3.109 -18.447 -13.081 1.00 28.05 8 LYS D O 1
ATOM 9886 N N . LEU D 1 9 ? -3.058 -16.604 -11.772 1.00 28.16 9 LEU D N 1
ATOM 9887 C CA . LEU D 1 9 ? -1.691 -16.825 -11.239 1.00 25.06 9 LEU D CA 1
ATOM 9888 C C . LEU D 1 9 ? -1.691 -18.044 -10.312 1.00 24.13 9 LEU D C 1
ATOM 9889 O O . LEU D 1 9 ? -0.776 -18.889 -10.431 1.00 20.23 9 LEU D O 1
ATOM 9894 N N . GLN D 1 10 ? -2.684 -18.088 -9.425 1.00 25.07 10 GLN D N 1
ATOM 9895 C CA . GLN D 1 10 ? -2.941 -19.160 -8.434 1.00 29.08 10 GLN D CA 1
ATOM 9896 C C . GLN D 1 10 ? -3.066 -20.490 -9.195 1.00 27.60 10 GLN D C 1
ATOM 9897 O O . GLN D 1 10 ? -2.471 -21.500 -8.760 1.00 23.94 10 GLN D O 1
ATOM 9903 N N . GLU D 1 11 ? -3.790 -20.475 -10.313 1.00 27.18 11 GLU D N 1
ATOM 9904 C CA . GLU D 1 11 ? -4.064 -21.681 -11.128 1.00 27.72 11 GLU D CA 1
ATOM 9905 C C . GLU D 1 11 ? -2.737 -22.218 -11.664 1.00 26.13 11 GLU D C 1
ATOM 9906 O O . GLU D 1 11 ? -2.460 -23.421 -11.463 1.00 23.27 11 GLU D O 1
ATOM 9912 N N . SER D 1 12 ? -1.934 -21.351 -12.280 1.00 23.35 12 SER D N 1
ATOM 9913 C CA . SER D 1 12 ? -0.561 -21.678 -12.733 1.00 23.92 12 SER D CA 1
ATOM 9914 C C . SER D 1 12 ? 0.206 -22.391 -11.605 1.00 22.42 12 SER D C 1
ATOM 9915 O O . SER D 1 12 ? 0.767 -23.483 -11.844 1.00 23.47 12 SER D O 1
ATOM 9918 N N . TRP D 1 13 ? 0.237 -21.827 -10.401 1.00 21.13 13 TRP D N 1
ATOM 9919 C CA . TRP D 1 13 ? 1.116 -22.364 -9.325 1.00 21.32 13 TRP D CA 1
ATOM 9920 C C . TRP D 1 13 ? 0.644 -23.765 -8.902 1.00 22.94 13 TRP D C 1
ATOM 9921 O O . TRP D 1 13 ? 1.496 -24.667 -8.725 1.00 20.67 13 TRP D O 1
ATOM 9932 N N . GLU D 1 14 ? -0.669 -23.940 -8.780 1.00 24.61 14 GLU D N 1
ATOM 9933 C CA . GLU D 1 14 ? -1.312 -25.173 -8.264 1.00 28.74 14 GLU D CA 1
ATOM 9934 C C . GLU D 1 14 ? -1.408 -26.239 -9.355 1.00 28.29 14 GLU D C 1
ATOM 9935 O O . GLU D 1 14 ? -1.220 -27.421 -9.018 1.00 29.02 14 GLU D O 1
ATOM 9941 N N . LEU D 1 15 ? -1.694 -25.860 -10.600 1.00 27.63 15 LEU D N 1
ATOM 9942 C CA . LEU D 1 15 ? -2.091 -26.836 -11.654 1.00 28.94 15 LEU D CA 1
ATOM 9943 C C . LEU D 1 15 ? -0.902 -27.187 -12.560 1.00 27.74 15 LEU D C 1
ATOM 9944 O O . LEU D 1 15 ? -0.944 -28.259 -13.169 1.00 27.80 15 LEU D O 1
ATOM 9949 N N . ASP D 1 16 ? 0.117 -26.337 -12.676 1.00 24.80 16 ASP D N 1
ATOM 9950 C CA . ASP D 1 16 ? 1.186 -26.571 -13.683 1.00 23.60 16 ASP D CA 1
ATOM 9951 C C . ASP D 1 16 ? 2.267 -27.469 -13.083 1.00 22.00 16 ASP D C 1
ATOM 9952 O O . ASP D 1 16 ? 2.712 -27.181 -11.960 1.00 21.99 16 ASP D O 1
ATOM 9957 N N . GLU D 1 17 ? 2.686 -28.488 -13.838 1.00 21.31 17 GLU D N 1
ATOM 9958 C CA . GLU D 1 17 ? 3.824 -29.415 -13.549 1.00 22.06 17 GLU D CA 1
ATOM 9959 C C . GLU D 1 17 ? 5.099 -28.597 -13.258 1.00 18.83 17 GLU D C 1
ATOM 9960 O O . GLU D 1 17 ? 5.985 -29.094 -12.539 1.00 16.58 17 GLU D O 1
ATOM 9966 N N . ARG D 1 18 ? 5.214 -27.393 -13.835 1.00 16.77 18 ARG D N 1
ATOM 9967 C CA . ARG D 1 18 ? 6.428 -26.531 -13.731 1.00 15.67 18 ARG D CA 1
ATOM 9968 C C . ARG D 1 18 ? 6.757 -26.290 -12.251 1.00 15.39 18 ARG D C 1
ATOM 9969 O O . ARG D 1 18 ? 7.954 -26.284 -11.908 1.00 14.86 18 ARG D O 1
ATOM 9977 N N . TRP D 1 19 ? 5.739 -26.173 -11.394 1.00 16.85 19 TRP D N 1
ATOM 9978 C CA . TRP D 1 19 ? 5.861 -25.711 -9.982 1.00 17.49 19 TRP D CA 1
ATOM 9979 C C . TRP D 1 19 ? 5.730 -26.852 -8.967 1.00 19.04 19 TRP D C 1
ATOM 9980 O O . TRP D 1 19 ? 5.658 -26.579 -7.748 1.00 17.38 19 TRP D O 1
ATOM 9991 N N . GLU D 1 20 ? 5.769 -28.090 -9.438 1.00 23.21 20 GLU D N 1
ATOM 9992 C CA . GLU D 1 20 ? 5.798 -29.302 -8.574 1.00 25.52 20 GLU D CA 1
ATOM 9993 C C . GLU D 1 20 ? 6.989 -29.206 -7.609 1.00 21.29 20 GLU D C 1
ATOM 9994 O O . GLU D 1 20 ? 8.127 -29.045 -8.082 1.00 18.40 20 GLU D O 1
ATOM 10000 N N . GLY D 1 21 ? 6.745 -29.275 -6.295 1.00 19.14 21 GLY D N 1
ATOM 10001 C CA . GLY D 1 21 ? 7.803 -29.316 -5.258 1.00 18.72 21 GLY D CA 1
ATOM 10002 C C . GLY D 1 21 ? 8.334 -27.936 -4.886 1.00 17.72 21 GLY D C 1
ATOM 10003 O O . GLY D 1 21 ? 9.368 -27.874 -4.172 1.00 17.40 21 GLY D O 1
ATOM 10004 N N . ILE D 1 22 ? 7.713 -26.860 -5.396 1.00 17.27 22 ILE D N 1
ATOM 10005 C CA . ILE D 1 22 ? 8.198 -25.467 -5.174 1.00 16.75 22 ILE D CA 1
ATOM 10006 C C . ILE D 1 22 ? 7.345 -24.791 -4.103 1.00 16.21 22 ILE D C 1
ATOM 10007 O O . ILE D 1 22 ? 6.133 -24.754 -4.252 1.00 15.77 22 ILE D O 1
ATOM 10012 N N . THR D 1 23 ? 8.000 -24.249 -3.079 1.00 17.64 23 THR D N 1
ATOM 10013 C CA . THR D 1 23 ? 7.383 -23.440 -2.002 1.00 18.06 23 THR D CA 1
ATOM 10014 C C . THR D 1 23 ? 7.363 -21.967 -2.412 1.00 17.63 23 THR D C 1
ATOM 10015 O O . THR D 1 23 ? 8.432 -21.446 -2.800 1.00 17.11 23 THR D O 1
ATOM 10019 N N . ARG D 1 24 ? 6.191 -21.348 -2.317 1.00 15.53 24 ARG D N 1
ATOM 10020 C CA . ARG D 1 24 ? 6.017 -19.871 -2.366 1.00 15.96 24 ARG D CA 1
ATOM 10021 C C . ARG D 1 24 ? 5.397 -19.429 -1.056 1.00 15.19 24 ARG D C 1
ATOM 10022 O O . ARG D 1 24 ? 4.245 -19.744 -0.819 1.00 16.29 24 ARG D O 1
ATOM 10030 N N . PRO D 1 25 ? 6.137 -18.747 -0.163 1.00 14.75 25 PRO D N 1
ATOM 10031 C CA . PRO D 1 25 ? 5.565 -18.324 1.120 1.00 15.18 25 PRO D CA 1
ATOM 10032 C C . PRO D 1 25 ? 4.597 -17.125 1.069 1.00 16.84 25 PRO D C 1
ATOM 10033 O O . PRO D 1 25 ? 4.009 -16.802 2.080 1.00 21.20 25 PRO D O 1
ATOM 10037 N N . TYR D 1 26 ? 4.386 -16.551 -0.104 1.00 15.20 26 TYR D N 1
ATOM 10038 C CA . TYR D 1 26 ? 3.519 -15.374 -0.355 1.00 13.42 26 TYR D CA 1
ATOM 10039 C C . TYR D 1 26 ? 2.337 -15.809 -1.241 1.00 13.77 26 TYR D C 1
ATOM 10040 O O . TYR D 1 26 ? 2.389 -16.910 -1.794 1.00 12.88 26 TYR D O 1
ATOM 10049 N N . SER D 1 27 ? 1.290 -14.984 -1.364 1.00 13.62 27 SER D N 1
ATOM 10050 C CA . SER D 1 27 ? 0.051 -15.299 -2.115 1.00 13.59 27 SER D CA 1
ATOM 10051 C C . SER D 1 27 ? 0.137 -14.737 -3.527 1.00 13.71 27 SER D C 1
ATOM 10052 O O . SER D 1 27 ? 0.991 -13.844 -3.773 1.00 13.12 27 SER D O 1
ATOM 10055 N N . ALA D 1 28 ? -0.720 -15.235 -4.417 1.00 12.95 28 ALA D N 1
ATOM 10056 C CA . ALA D 1 28 ? -0.969 -14.673 -5.750 1.00 14.59 28 ALA D CA 1
ATOM 10057 C C . ALA D 1 28 ? -1.398 -13.206 -5.582 1.00 16.05 28 ALA D C 1
ATOM 10058 O O . ALA D 1 28 ? -0.996 -12.375 -6.450 1.00 14.87 28 ALA D O 1
ATOM 10060 N N . GLU D 1 29 ? -2.133 -12.906 -4.501 1.00 15.21 29 GLU D N 1
ATOM 10061 C CA . GLU D 1 29 ? -2.659 -11.552 -4.178 1.00 17.59 29 GLU D CA 1
ATOM 10062 C C . GLU D 1 29 ? -1.485 -10.610 -3.858 1.00 14.93 29 GLU D C 1
ATOM 10063 O O . GLU D 1 29 ? -1.500 -9.485 -4.359 1.00 14.43 29 GLU D O 1
ATOM 10069 N N . ASP D 1 30 ? -0.496 -11.070 -3.096 1.00 14.29 30 ASP D N 1
ATOM 10070 C CA . ASP D 1 30 ? 0.792 -10.355 -2.848 1.00 15.01 30 ASP D CA 1
ATOM 10071 C C . ASP D 1 30 ? 1.435 -9.971 -4.192 1.00 14.45 30 ASP D C 1
ATOM 10072 O O . ASP D 1 30 ? 1.781 -8.781 -4.354 1.00 15.88 30 ASP D O 1
ATOM 10077 N N . VAL D 1 31 ? 1.530 -10.915 -5.132 1.00 12.60 31 VAL D N 1
ATOM 10078 C CA . VAL D 1 31 ? 2.229 -10.737 -6.436 1.00 12.23 31 VAL D CA 1
ATOM 10079 C C . VAL D 1 31 ? 1.486 -9.696 -7.275 1.00 12.92 31 VAL D C 1
ATOM 10080 O O . VAL D 1 31 ? 2.135 -8.744 -7.750 1.00 12.85 31 VAL D O 1
ATOM 10084 N N . ILE D 1 32 ? 0.171 -9.821 -7.451 1.00 13.01 32 ILE D N 1
ATOM 10085 C CA . ILE D 1 32 ? -0.573 -8.813 -8.255 1.00 13.70 32 ILE D CA 1
ATOM 10086 C C . ILE D 1 32 ? -0.560 -7.434 -7.550 1.00 13.41 32 ILE D C 1
ATOM 10087 O O . ILE D 1 32 ? -0.488 -6.446 -8.281 1.00 12.36 32 ILE D O 1
ATOM 10092 N N . ARG D 1 33 ? -0.486 -7.337 -6.218 1.00 12.95 33 ARG D N 1
ATOM 10093 C CA . ARG D 1 33 ? -0.364 -6.017 -5.536 1.00 13.86 33 ARG D CA 1
ATOM 10094 C C . ARG D 1 33 ? 0.949 -5.338 -5.956 1.00 12.34 33 ARG D C 1
ATOM 10095 O O . ARG D 1 33 ? 0.960 -4.111 -6.033 1.00 11.75 33 ARG D O 1
ATOM 10103 N N . LEU D 1 34 ? 2.009 -6.101 -6.225 1.00 11.42 34 LEU D N 1
ATOM 10104 C CA . LEU D 1 34 ? 3.352 -5.558 -6.578 1.00 11.49 34 LEU D CA 1
ATOM 10105 C C . LEU D 1 34 ? 3.529 -5.418 -8.095 1.00 12.55 34 LEU D C 1
ATOM 10106 O O . LEU D 1 34 ? 4.514 -4.806 -8.508 1.00 11.79 34 LEU D O 1
ATOM 10111 N N . ARG D 1 35 ? 2.635 -5.969 -8.907 1.00 13.91 35 ARG D N 1
ATOM 10112 C CA . ARG D 1 35 ? 2.809 -5.946 -10.379 1.00 15.43 35 ARG D CA 1
ATOM 10113 C C . ARG D 1 35 ? 2.545 -4.568 -10.995 1.00 16.68 35 ARG D C 1
ATOM 10114 O O . ARG D 1 35 ? 3.334 -4.163 -11.868 1.00 21.39 35 ARG D O 1
ATOM 10122 N N . GLY D 1 36 ? 1.534 -3.851 -10.529 1.00 15.41 36 GLY D N 1
ATOM 10123 C CA . GLY D 1 36 ? 1.023 -2.642 -11.191 1.00 14.19 36 GLY D CA 1
ATOM 10124 C C . GLY D 1 36 ? -0.272 -2.984 -11.894 1.00 13.32 36 GLY D C 1
ATOM 10125 O O . GLY D 1 36 ? -0.755 -4.113 -11.704 1.00 13.05 36 GLY D O 1
ATOM 10126 N N . SER D 1 37 ? -0.792 -2.072 -12.706 1.00 13.10 37 SER D N 1
ATOM 10127 C CA . SER D 1 37 ? -2.133 -2.179 -13.324 1.00 13.39 37 SER D CA 1
ATOM 10128 C C . SER D 1 37 ? -2.070 -2.983 -14.631 1.00 13.59 37 SER D C 1
ATOM 10129 O O . SER D 1 37 ? -3.146 -3.352 -15.141 1.00 12.36 37 SER D O 1
ATOM 10132 N N . ILE D 1 38 ? -0.885 -3.231 -15.193 1.00 12.76 38 ILE D N 1
ATOM 10133 C CA . ILE D 1 38 ? -0.800 -3.943 -16.495 1.00 14.17 38 ILE D CA 1
ATOM 10134 C C . ILE D 1 38 ? 0.249 -5.061 -16.440 1.00 14.96 38 ILE D C 1
ATOM 10135 O O . ILE D 1 38 ? 1.096 -5.082 -15.520 1.00 13.85 38 ILE D O 1
ATOM 10140 N N . ASP D 1 39 ? 0.155 -5.982 -17.402 1.00 15.89 39 ASP D N 1
ATOM 10141 C CA . ASP D 1 39 ? 1.149 -7.062 -17.604 1.00 17.34 39 ASP D CA 1
ATOM 10142 C C . ASP D 1 39 ? 2.025 -6.683 -18.808 1.00 17.30 39 ASP D C 1
ATOM 10143 O O . ASP D 1 39 ? 1.494 -6.417 -19.881 1.00 16.05 39 ASP D O 1
ATOM 10148 N N . ILE D 1 40 ? 3.332 -6.651 -18.622 1.00 16.03 40 ILE D N 1
ATOM 10149 C CA . ILE D 1 40 ? 4.292 -6.401 -19.725 1.00 15.70 40 ILE D CA 1
ATOM 10150 C C . ILE D 1 40 ? 4.805 -7.766 -20.167 1.00 16.07 40 ILE D C 1
ATOM 10151 O O . ILE D 1 40 ? 5.176 -8.555 -19.300 1.00 15.42 40 ILE D O 1
ATOM 10156 N N . GLU D 1 41 ? 4.761 -8.055 -21.464 1.00 15.83 41 GLU D N 1
ATOM 10157 C CA . GLU D 1 41 ? 5.251 -9.349 -21.980 1.00 16.45 41 GLU D CA 1
ATOM 10158 C C . GLU D 1 41 ? 6.782 -9.303 -22.046 1.00 13.68 41 GLU D C 1
ATOM 10159 O O . GLU D 1 41 ? 7.339 -8.227 -22.329 1.00 12.93 41 GLU D O 1
ATOM 10165 N N . HIS D 1 42 ? 7.424 -10.436 -21.778 1.00 12.72 42 HIS D N 1
ATOM 10166 C CA . HIS D 1 42 ? 8.897 -10.650 -21.859 1.00 12.28 42 HIS D CA 1
ATOM 10167 C C . HIS D 1 42 ? 9.138 -11.890 -22.735 1.00 11.46 42 HIS D C 1
ATOM 10168 O O . HIS D 1 42 ? 9.401 -12.962 -22.168 1.00 11.50 42 HIS D O 1
ATOM 10175 N N . THR D 1 43 ? 9.056 -11.749 -24.070 1.00 10.84 43 THR D N 1
ATOM 10176 C CA . THR D 1 43 ? 8.992 -12.897 -25.015 1.00 10.61 43 THR D CA 1
ATOM 10177 C C . THR D 1 43 ? 10.215 -13.803 -24.853 1.00 9.84 43 THR D C 1
ATOM 10178 O O . THR D 1 43 ? 10.031 -15.005 -24.706 1.00 9.35 43 THR D O 1
ATOM 10182 N N . LEU D 1 44 ? 11.422 -13.246 -24.895 1.00 9.52 44 LEU D N 1
ATOM 10183 C CA . LEU D 1 44 ? 12.656 -14.071 -24.926 1.00 9.60 44 LEU D CA 1
ATOM 10184 C C . LEU D 1 44 ? 12.804 -14.751 -23.573 1.00 9.05 44 LEU D C 1
ATOM 10185 O O . LEU D 1 44 ? 13.172 -15.956 -23.536 1.00 9.75 44 LEU D O 1
ATOM 10190 N N . ALA D 1 45 ? 12.511 -14.041 -22.497 1.00 9.05 45 ALA D N 1
ATOM 10191 C CA . ALA D 1 45 ? 12.580 -14.609 -21.132 1.00 9.23 45 ALA D CA 1
ATOM 10192 C C . ALA D 1 45 ? 11.598 -15.768 -20.999 1.00 9.94 45 ALA D C 1
ATOM 10193 O O . ALA D 1 45 ? 11.965 -16.743 -20.330 1.00 9.81 45 ALA D O 1
ATOM 10195 N N . ARG D 1 46 ? 10.365 -15.602 -21.483 1.00 10.67 46 ARG D N 1
ATOM 10196 C CA . ARG D 1 46 ? 9.304 -16.645 -21.332 1.00 13.40 46 ARG D CA 1
ATOM 10197 C C . ARG D 1 46 ? 9.633 -17.865 -22.204 1.00 12.10 46 ARG D C 1
ATOM 10198 O O . ARG D 1 46 ? 9.630 -19.004 -21.679 1.00 11.84 46 ARG D O 1
ATOM 10206 N N . ARG D 1 47 ? 9.866 -17.656 -23.490 1.00 13.06 47 ARG D N 1
ATOM 10207 C CA . ARG D 1 47 ? 10.193 -18.754 -24.434 1.00 14.01 47 ARG D CA 1
ATOM 10208 C C . ARG D 1 47 ? 11.466 -19.477 -23.954 1.00 12.13 47 ARG D C 1
ATOM 10209 O O . ARG D 1 47 ? 11.472 -20.719 -23.973 1.00 11.46 47 ARG D O 1
ATOM 10217 N N . GLY D 1 48 ? 12.534 -18.750 -23.581 1.00 9.91 48 GLY D N 1
ATOM 10218 C CA . GLY D 1 48 ? 13.783 -19.367 -23.129 1.00 9.17 48 GLY D CA 1
ATOM 10219 C C . GLY D 1 48 ? 13.569 -20.232 -21.887 1.00 8.79 48 GLY D C 1
ATOM 10220 O O . GLY D 1 48 ? 14.099 -21.349 -21.804 1.00 8.48 48 GLY D O 1
ATOM 10221 N N . ALA D 1 49 ? 12.814 -19.745 -20.925 1.00 9.02 49 ALA D N 1
ATOM 10222 C CA . ALA D 1 49 ? 12.584 -20.474 -19.659 1.00 10.02 49 ALA D CA 1
ATOM 10223 C C . ALA D 1 49 ? 11.767 -21.732 -19.976 1.00 10.39 49 ALA D C 1
ATOM 10224 O O . ALA D 1 49 ? 12.138 -22.803 -19.526 1.00 10.58 49 ALA D O 1
ATOM 10226 N N . GLU D 1 50 ? 10.740 -21.622 -20.802 1.00 12.34 50 GLU D N 1
ATOM 10227 C CA . GLU D 1 50 ? 9.934 -22.803 -21.234 1.00 13.79 50 GLU D CA 1
ATOM 10228 C C . GLU D 1 50 ? 10.843 -23.819 -21.928 1.00 14.56 50 GLU D C 1
ATOM 10229 O O . GLU D 1 50 ? 10.822 -25.020 -21.545 1.00 14.51 50 GLU D O 1
ATOM 10235 N N . LYS D 1 51 ? 11.628 -23.354 -22.891 1.00 14.14 51 LYS D N 1
ATOM 10236 C CA . LYS D 1 51 ? 12.567 -24.188 -23.667 1.00 15.15 51 LYS D CA 1
ATOM 10237 C C . LYS D 1 51 ? 13.565 -24.884 -22.735 1.00 13.84 51 LYS D C 1
ATOM 10238 O O . LYS D 1 51 ? 13.793 -26.103 -22.909 1.00 11.64 51 LYS D O 1
ATOM 10244 N N . LEU D 1 52 ? 14.155 -24.140 -21.790 1.00 11.82 52 LEU D N 1
ATOM 10245 C CA . LEU D 1 52 ? 15.141 -24.687 -20.836 1.00 11.83 52 LEU D CA 1
ATOM 10246 C C . LEU D 1 52 ? 14.486 -25.789 -20.003 1.00 11.69 52 LEU D C 1
ATOM 10247 O O . LEU D 1 52 ? 15.106 -26.852 -19.858 1.00 10.96 52 LEU D O 1
ATOM 10252 N N . TRP D 1 53 ? 13.318 -25.501 -19.420 1.00 11.21 53 TRP D N 1
ATOM 10253 C CA . TRP D 1 53 ? 12.587 -26.465 -18.571 1.00 11.80 53 TRP D CA 1
ATOM 10254 C C . TRP D 1 53 ? 12.337 -27.752 -19.384 1.00 11.84 53 TRP D C 1
ATOM 10255 O O . TRP D 1 53 ? 12.714 -28.828 -18.927 1.00 11.24 53 TRP D O 1
ATOM 10266 N N . THR D 1 54 ? 11.853 -27.641 -20.620 1.00 12.61 54 THR D N 1
ATOM 10267 C CA . THR D 1 54 ? 11.601 -28.828 -21.487 1.00 12.77 54 THR D CA 1
ATOM 10268 C C . THR D 1 54 ? 12.896 -29.617 -21.698 1.00 13.62 54 THR D C 1
ATOM 10269 O O . THR D 1 54 ? 12.904 -30.854 -21.426 1.00 14.34 54 THR D O 1
ATOM 10273 N N . SER D 1 55 ? 13.952 -28.949 -22.161 1.00 12.89 55 SER D N 1
ATOM 10274 C CA . SER D 1 55 ? 15.265 -29.567 -22.475 1.00 13.61 55 SER D CA 1
ATOM 10275 C C . SER D 1 55 ? 15.823 -30.291 -21.264 1.00 12.82 55 SER D C 1
ATOM 10276 O O . SER D 1 55 ? 16.487 -31.307 -21.485 1.00 11.91 55 SER D O 1
ATOM 10279 N N . LEU D 1 56 ? 15.698 -29.702 -20.065 1.00 13.26 56 LEU D N 1
ATOM 10280 C CA . LEU D 1 56 ? 16.300 -30.282 -18.826 1.00 14.30 56 LEU D CA 1
ATOM 10281 C C . LEU D 1 56 ? 15.635 -31.636 -18.519 1.00 15.52 56 LEU D C 1
ATOM 10282 O O . LEU D 1 56 ? 16.236 -32.436 -17.778 1.00 16.72 56 LEU D O 1
ATOM 10287 N N . HIS D 1 57 ? 14.420 -31.845 -19.029 1.00 16.96 57 HIS D N 1
ATOM 10288 C CA . HIS D 1 57 ? 13.605 -33.075 -18.844 1.00 18.86 57 HIS D CA 1
ATOM 10289 C C . HIS D 1 57 ? 13.673 -33.996 -20.067 1.00 18.93 57 HIS D C 1
ATOM 10290 O O . HIS D 1 57 ? 13.383 -35.165 -19.875 1.00 24.08 57 HIS D O 1
ATOM 10297 N N . THR D 1 58 ? 14.044 -33.539 -21.264 1.00 18.50 58 THR D N 1
ATOM 10298 C CA . THR D 1 58 ? 14.023 -34.415 -22.467 1.00 17.91 58 THR D CA 1
ATOM 10299 C C . THR D 1 58 ? 15.423 -34.931 -22.822 1.00 18.21 58 THR D C 1
ATOM 10300 O O . THR D 1 58 ? 15.479 -36.036 -23.345 1.00 17.19 58 THR D O 1
ATOM 10304 N N . GLU D 1 59 ? 16.489 -34.147 -22.610 1.00 18.11 59 GLU D N 1
ATOM 10305 C CA . GLU D 1 59 ? 17.895 -34.494 -22.948 1.00 18.29 59 GLU D CA 1
ATOM 10306 C C . GLU D 1 59 ? 18.515 -35.273 -21.794 1.00 17.83 59 GLU D C 1
ATOM 10307 O O . GLU D 1 59 ? 18.069 -35.065 -20.642 1.00 15.83 59 GLU D O 1
ATOM 10313 N N . ASP D 1 60 ? 19.543 -36.066 -22.085 1.00 17.15 60 ASP D N 1
ATOM 10314 C CA . ASP D 1 60 ? 20.357 -36.768 -21.062 1.00 17.93 60 ASP D CA 1
ATOM 10315 C C . ASP D 1 60 ? 20.893 -35.729 -20.082 1.00 16.37 60 ASP D C 1
ATOM 10316 O O . ASP D 1 60 ? 20.883 -35.975 -18.861 1.00 15.62 60 ASP D O 1
ATOM 10321 N N . TYR D 1 61 ? 21.422 -34.642 -20.637 1.00 13.84 61 TYR D N 1
ATOM 10322 C CA . TYR D 1 61 ? 21.894 -33.463 -19.884 1.00 13.17 61 TYR D CA 1
ATOM 10323 C C . TYR D 1 61 ? 22.104 -32.310 -20.854 1.00 12.84 61 TYR D C 1
ATOM 10324 O O . TYR D 1 61 ? 22.169 -32.500 -22.079 1.00 11.80 61 TYR D O 1
ATOM 10333 N N . ILE D 1 62 ? 22.194 -31.119 -20.291 1.00 12.88 62 ILE D N 1
ATOM 10334 C CA . ILE D 1 62 ? 22.485 -29.887 -21.061 1.00 12.94 62 ILE D CA 1
ATOM 10335 C C . ILE D 1 62 ? 23.856 -29.400 -20.622 1.00 12.13 62 ILE D C 1
ATOM 10336 O O . ILE D 1 62 ? 24.013 -29.139 -19.425 1.00 11.95 62 ILE D O 1
ATOM 10341 N N . ASN D 1 63 ? 24.816 -29.340 -21.537 1.00 11.49 63 ASN D N 1
ATOM 10342 C CA . ASN D 1 63 ? 26.166 -28.805 -21.221 1.00 11.70 63 ASN D CA 1
ATOM 10343 C C . ASN D 1 63 ? 26.364 -27.493 -21.986 1.00 11.64 63 ASN D C 1
ATOM 10344 O O . ASN D 1 63 ? 25.913 -27.353 -23.143 1.00 13.64 63 ASN D O 1
ATOM 10349 N N . ALA D 1 64 ? 26.945 -26.522 -21.301 1.00 11.60 64 ALA D N 1
ATOM 10350 C CA . ALA D 1 64 ? 27.157 -25.151 -21.793 1.00 10.22 64 ALA D CA 1
ATOM 10351 C C . ALA D 1 64 ? 28.584 -24.710 -21.460 1.00 9.90 64 ALA D C 1
ATOM 10352 O O . ALA D 1 64 ? 29.277 -25.359 -20.639 1.00 8.47 64 ALA D O 1
ATOM 10354 N N . LEU D 1 65 ? 29.009 -23.675 -22.182 1.00 9.23 65 LEU D N 1
ATOM 10355 C CA . LEU D 1 65 ? 30.270 -22.951 -22.005 1.00 9.22 65 LEU D CA 1
ATOM 10356 C C . LEU D 1 65 ? 29.952 -21.495 -21.659 1.00 9.27 65 LEU D C 1
ATOM 10357 O O . LEU D 1 65 ? 28.898 -21.005 -22.088 1.00 9.50 65 LEU D O 1
ATOM 10362 N N . GLY D 1 66 ? 30.814 -20.869 -20.873 1.00 9.15 66 GLY D N 1
ATOM 10363 C CA . GLY D 1 66 ? 30.804 -19.425 -20.615 1.00 9.55 66 GLY D CA 1
ATOM 10364 C C . GLY D 1 66 ? 30.930 -18.678 -21.923 1.00 10.07 66 GLY D C 1
ATOM 10365 O O . GLY D 1 66 ? 31.779 -19.079 -22.737 1.00 10.50 66 GLY D O 1
ATOM 10366 N N . ALA D 1 67 ? 30.091 -17.669 -22.129 1.00 9.51 67 ALA D N 1
ATOM 10367 C CA . ALA D 1 67 ? 30.235 -16.682 -23.212 1.00 9.65 67 ALA D CA 1
ATOM 10368 C C . ALA D 1 67 ? 30.268 -15.276 -22.608 1.00 9.95 67 ALA D C 1
ATOM 10369 O O . ALA D 1 67 ? 29.355 -14.927 -21.814 1.00 10.53 67 ALA D O 1
ATOM 10371 N N . LEU D 1 68 ? 31.202 -14.448 -23.051 1.00 9.90 68 LEU D N 1
ATOM 10372 C CA . LEU D 1 68 ? 31.242 -13.026 -22.650 1.00 10.00 68 LEU D CA 1
ATOM 10373 C C . LEU D 1 68 ? 30.981 -12.102 -23.842 1.00 9.84 68 LEU D C 1
ATOM 10374 O O . LEU D 1 68 ? 30.847 -10.913 -23.583 1.00 10.33 68 LEU D O 1
ATOM 10379 N N . THR D 1 69 ? 30.823 -12.609 -25.069 1.00 8.93 69 THR D N 1
ATOM 10380 C CA . THR D 1 69 ? 30.300 -11.806 -26.209 1.00 8.49 69 THR D CA 1
ATOM 10381 C C . THR D 1 69 ? 29.190 -12.559 -26.966 1.00 7.75 69 THR D C 1
ATOM 10382 O O . THR D 1 69 ? 29.115 -13.808 -26.878 1.00 7.33 69 THR D O 1
ATOM 10386 N N . GLY D 1 70 ? 28.377 -11.807 -27.715 1.00 7.05 70 GLY D N 1
ATOM 10387 C CA . GLY D 1 70 ? 27.321 -12.357 -28.582 1.00 6.88 70 GLY D CA 1
ATOM 10388 C C . GLY D 1 70 ? 27.927 -13.282 -29.636 1.00 6.66 70 GLY D C 1
ATOM 10389 O O . GLY D 1 70 ? 27.338 -14.298 -29.930 1.00 5.91 70 GLY D O 1
ATOM 10390 N N . ASN D 1 71 ? 29.102 -12.942 -30.171 1.00 7.08 71 ASN D N 1
ATOM 10391 C CA . ASN D 1 71 ? 29.780 -13.771 -31.199 1.00 7.20 71 ASN D CA 1
ATOM 10392 C C . ASN D 1 71 ? 30.193 -15.105 -30.567 1.00 7.07 71 ASN D C 1
ATOM 10393 O O . ASN D 1 71 ? 30.068 -16.119 -31.244 1.00 7.21 71 ASN D O 1
ATOM 10398 N N . GLN D 1 72 ? 30.698 -15.128 -29.339 1.00 7.07 72 GLN D N 1
ATOM 10399 C CA . GLN D 1 72 ? 31.068 -16.397 -28.645 1.00 7.39 72 GLN D CA 1
ATOM 10400 C C . GLN D 1 72 ? 29.802 -17.262 -28.499 1.00 7.80 72 GLN D C 1
ATOM 10401 O O . GLN D 1 72 ? 29.843 -18.473 -28.879 1.00 8.21 72 GLN D O 1
ATOM 10407 N N . ALA D 1 73 ? 28.704 -16.656 -28.045 1.00 7.87 73 ALA D N 1
ATOM 10408 C CA . ALA D 1 73 ? 27.390 -17.311 -27.856 1.00 8.41 73 ALA D CA 1
ATOM 10409 C C . ALA D 1 73 ? 26.913 -17.876 -29.195 1.00 8.97 73 ALA D C 1
ATOM 10410 O O . ALA D 1 73 ? 26.536 -19.035 -29.236 1.00 9.16 73 ALA D O 1
ATOM 10412 N N . MET D 1 74 ? 26.951 -17.076 -30.260 1.00 10.28 74 MET D N 1
ATOM 10413 C CA . MET D 1 74 ? 26.524 -17.480 -31.625 1.00 11.04 74 MET D CA 1
ATOM 10414 C C . MET D 1 74 ? 27.296 -18.732 -32.073 1.00 9.84 74 MET D C 1
ATOM 10415 O O . MET D 1 74 ? 26.650 -19.632 -32.611 1.00 8.58 74 MET D O 1
ATOM 10420 N N . GLN D 1 75 ? 28.625 -18.762 -31.912 1.00 8.78 75 GLN D N 1
ATOM 10421 C CA . GLN D 1 75 ? 29.447 -19.945 -32.303 1.00 8.50 75 GLN D CA 1
ATOM 10422 C C . GLN D 1 75 ? 29.060 -21.168 -31.449 1.00 8.25 75 GLN D C 1
ATOM 10423 O O . GLN D 1 75 ? 29.053 -22.297 -31.991 1.00 8.24 75 GLN D O 1
ATOM 10429 N N . GLN D 1 76 ? 28.714 -20.969 -30.177 1.00 8.27 76 GLN D N 1
ATOM 10430 C CA . GLN D 1 76 ? 28.332 -22.070 -29.255 1.00 8.53 76 GLN D CA 1
ATOM 10431 C C . GLN D 1 76 ? 27.059 -22.719 -29.772 1.00 8.46 76 GLN D C 1
ATOM 10432 O O . GLN D 1 76 ? 26.982 -23.953 -29.743 1.00 8.30 76 GLN D O 1
ATOM 10438 N N . VAL D 1 77 ? 26.120 -21.905 -30.251 1.00 8.49 77 VAL D N 1
ATOM 10439 C CA . VAL D 1 77 ? 24.844 -22.386 -30.834 1.00 8.82 77 VAL D CA 1
ATOM 10440 C C . VAL D 1 77 ? 25.156 -23.122 -32.138 1.00 9.16 77 VAL D C 1
ATOM 10441 O O . VAL D 1 77 ? 24.611 -24.239 -32.339 1.00 8.32 77 VAL D O 1
ATOM 10445 N N . LYS D 1 78 ? 25.995 -22.535 -32.992 1.00 9.97 78 LYS D N 1
ATOM 10446 C CA . LYS D 1 78 ? 26.314 -23.131 -34.322 1.00 10.55 78 LYS D CA 1
ATOM 10447 C C . LYS D 1 78 ? 27.052 -24.457 -34.121 1.00 10.74 78 LYS D C 1
ATOM 10448 O O . LYS D 1 78 ? 26.905 -25.331 -34.992 1.00 10.67 78 LYS D O 1
ATOM 10454 N N . ALA D 1 79 ? 27.768 -24.613 -33.003 1.00 10.38 79 ALA D N 1
ATOM 10455 C CA . ALA D 1 79 ? 28.539 -25.830 -32.645 1.00 10.82 79 ALA D CA 1
ATOM 10456 C C . ALA D 1 79 ? 27.583 -26.935 -32.189 1.00 10.27 79 ALA D C 1
ATOM 10457 O O . ALA D 1 79 ? 28.024 -28.080 -32.180 1.00 10.44 79 ALA D O 1
ATOM 10459 N N . GLY D 1 80 ? 26.345 -26.584 -31.825 1.00 9.83 80 GLY D N 1
ATOM 10460 C CA . GLY D 1 80 ? 25.261 -27.512 -31.464 1.00 10.00 80 GLY D CA 1
ATOM 10461 C C . GLY D 1 80 ? 24.977 -27.540 -29.975 1.00 10.58 80 GLY D C 1
ATOM 10462 O O . GLY D 1 80 ? 24.249 -28.476 -29.528 1.00 10.85 80 GLY D O 1
ATOM 10463 N N . LEU D 1 81 ? 25.451 -26.565 -29.192 1.00 10.06 81 LEU D N 1
ATOM 10464 C CA . LEU D 1 81 ? 25.138 -26.528 -27.734 1.00 10.11 81 LEU D CA 1
ATOM 10465 C C . LEU D 1 81 ? 23.709 -25.983 -27.520 1.00 10.50 81 LEU D C 1
ATOM 10466 O O . LEU D 1 81 ? 23.222 -25.185 -28.353 1.00 10.41 81 LEU D O 1
ATOM 10471 N N . LYS D 1 82 ? 23.068 -26.378 -26.418 1.00 11.71 82 LYS D N 1
ATOM 10472 C CA . LYS D 1 82 ? 21.602 -26.214 -26.214 1.00 12.62 82 LYS D CA 1
ATOM 10473 C C . LYS D 1 82 ? 21.326 -25.163 -25.142 1.00 11.70 82 LYS D C 1
ATOM 10474 O O . LYS D 1 82 ? 20.143 -24.879 -24.867 1.00 11.45 82 LYS D O 1
ATOM 10480 N N . ALA D 1 83 ? 22.377 -24.540 -24.617 1.00 11.43 83 ALA D N 1
ATOM 10481 C CA . ALA D 1 83 ? 22.259 -23.441 -23.634 1.00 10.62 83 ALA D CA 1
ATOM 10482 C C . ALA D 1 83 ? 23.552 -22.633 -23.638 1.00 10.26 83 ALA D C 1
ATOM 10483 O O . ALA D 1 83 ? 24.597 -23.161 -24.140 1.00 10.29 83 ALA D O 1
ATOM 10485 N N . ILE D 1 84 ? 23.478 -21.402 -23.124 1.00 9.87 84 ILE D N 1
ATOM 10486 C CA . ILE D 1 84 ? 24.644 -20.481 -23.012 1.00 9.92 84 ILE D CA 1
ATOM 10487 C C . ILE D 1 84 ? 24.810 -20.132 -21.539 1.00 10.09 84 ILE D C 1
ATOM 10488 O O . ILE D 1 84 ? 23.809 -19.802 -20.900 1.00 9.85 84 ILE D O 1
ATOM 10493 N N . TYR D 1 85 ? 26.033 -20.181 -21.028 1.00 9.54 85 TYR D N 1
ATOM 10494 C CA . TYR D 1 85 ? 26.292 -19.772 -19.635 1.00 9.82 85 TYR D CA 1
ATOM 10495 C C . TYR D 1 85 ? 26.867 -18.350 -19.669 1.00 9.61 85 TYR D C 1
ATOM 10496 O O . TYR D 1 85 ? 27.853 -18.066 -20.377 1.00 8.45 85 TYR D O 1
ATOM 10505 N N . LEU D 1 86 ? 26.303 -17.479 -18.852 1.00 10.25 86 LEU D N 1
ATOM 10506 C CA . LEU D 1 86 ? 26.824 -16.103 -18.710 1.00 10.01 86 LEU D CA 1
ATOM 10507 C C . LEU D 1 86 ? 27.483 -15.999 -17.352 1.00 9.69 86 LEU D C 1
ATOM 10508 O O . LEU D 1 86 ? 26.752 -15.881 -16.343 1.00 10.16 86 LEU D O 1
ATOM 10513 N N . SER D 1 87 ? 28.808 -16.106 -17.354 1.00 8.84 87 SER D N 1
ATOM 10514 C CA . SER D 1 87 ? 29.684 -16.033 -16.162 1.00 8.66 87 SER D CA 1
ATOM 10515 C C . SER D 1 87 ? 29.817 -14.584 -15.668 1.00 8.01 87 SER D C 1
ATOM 10516 O O . SER D 1 87 ? 30.210 -13.718 -16.456 1.00 8.32 87 SER D O 1
ATOM 10519 N N . GLY D 1 88 ? 29.644 -14.342 -14.377 1.00 8.01 88 GLY D N 1
ATOM 10520 C CA . GLY D 1 88 ? 29.945 -13.048 -13.737 1.00 7.52 88 GLY D CA 1
ATOM 10521 C C . GLY D 1 88 ? 31.447 -12.841 -13.632 1.00 7.59 88 GLY D C 1
ATOM 10522 O O . GLY D 1 88 ? 31.898 -11.693 -13.729 1.00 7.07 88 GLY D O 1
ATOM 10523 N N . TRP D 1 89 ? 32.195 -13.923 -13.401 1.00 7.15 89 TRP D N 1
ATOM 10524 C CA . TRP D 1 89 ? 33.675 -13.919 -13.369 1.00 7.18 89 TRP D CA 1
ATOM 10525 C C . TRP D 1 89 ? 34.163 -13.280 -14.670 1.00 6.93 89 TRP D C 1
ATOM 10526 O O . TRP D 1 89 ? 34.986 -12.372 -14.613 1.00 6.67 89 TRP D O 1
ATOM 10537 N N . GLN D 1 90 ? 33.669 -13.782 -15.807 1.00 7.22 90 GLN D N 1
ATOM 10538 C CA . GLN D 1 90 ? 34.088 -13.312 -17.157 1.00 7.23 90 GLN D CA 1
ATOM 10539 C C . GLN D 1 90 ? 33.733 -11.823 -17.288 1.00 7.00 90 GLN D C 1
ATOM 10540 O O . GLN D 1 90 ? 34.527 -11.069 -17.850 1.00 6.88 90 GLN D O 1
ATOM 10546 N N . VAL D 1 91 ? 32.536 -11.433 -16.854 1.00 7.22 91 VAL D N 1
ATOM 10547 C CA . VAL D 1 91 ? 32.083 -10.017 -16.908 1.00 7.67 91 VAL D CA 1
ATOM 10548 C C . VAL D 1 91 ? 33.049 -9.155 -16.066 1.00 7.64 91 VAL D C 1
ATOM 10549 O O . VAL D 1 91 ? 33.501 -8.092 -16.581 1.00 7.68 91 VAL D O 1
ATOM 10553 N N . ALA D 1 92 ? 33.372 -9.597 -14.847 1.00 7.69 92 ALA D N 1
ATOM 10554 C CA . ALA D 1 92 ? 34.354 -8.929 -13.962 1.00 7.95 92 ALA D CA 1
ATOM 10555 C C . ALA D 1 92 ? 35.647 -8.699 -14.751 1.00 8.05 92 ALA D C 1
ATOM 10556 O O . ALA D 1 92 ? 36.192 -7.547 -14.711 1.00 7.48 92 ALA D O 1
ATOM 10558 N N . ALA D 1 93 ? 36.100 -9.751 -15.434 1.00 8.17 93 ALA D N 1
ATOM 10559 C CA . ALA D 1 93 ? 37.425 -9.848 -16.070 1.00 8.78 93 ALA D CA 1
ATOM 10560 C C . ALA D 1 93 ? 37.494 -8.938 -17.307 1.00 9.24 93 ALA D C 1
ATOM 10561 O O . ALA D 1 93 ? 38.548 -8.333 -17.499 1.00 9.59 93 ALA D O 1
ATOM 10563 N N . ASP D 1 94 ? 36.442 -8.860 -18.136 1.00 9.53 94 ASP D N 1
ATOM 10564 C CA . ASP D 1 94 ? 36.624 -8.287 -19.487 1.00 9.77 94 ASP D CA 1
ATOM 10565 C C . ASP D 1 94 ? 35.333 -7.768 -20.117 1.00 9.16 94 ASP D C 1
ATOM 10566 O O . ASP D 1 94 ? 35.428 -7.402 -21.289 1.00 9.01 94 ASP D O 1
ATOM 10571 N N . ALA D 1 95 ? 34.187 -7.686 -19.438 1.00 8.75 95 ALA D N 1
ATOM 10572 C CA . ALA D 1 95 ? 32.951 -7.237 -20.127 1.00 8.32 95 ALA D CA 1
ATOM 10573 C C . ALA D 1 95 ? 31.936 -6.618 -19.164 1.00 8.33 95 ALA D C 1
ATOM 10574 O O . ALA D 1 95 ? 30.753 -6.936 -19.302 1.00 7.81 95 ALA D O 1
ATOM 10576 N N . ASN D 1 96 ? 32.352 -5.714 -18.272 1.00 8.10 96 ASN D N 1
ATOM 10577 C CA . ASN D 1 96 ? 31.430 -5.076 -17.300 1.00 8.37 96 ASN D CA 1
ATOM 10578 C C . ASN D 1 96 ? 31.294 -3.583 -17.660 1.00 8.39 96 ASN D C 1
ATOM 10579 O O . ASN D 1 96 ? 32.097 -3.064 -18.443 1.00 7.88 96 ASN D O 1
ATOM 10584 N N . LEU D 1 97 ? 30.276 -2.928 -17.128 1.00 8.51 97 LEU D N 1
ATOM 10585 C CA . LEU D 1 97 ? 29.895 -1.541 -17.473 1.00 8.99 97 LEU D CA 1
ATOM 10586 C C . LEU D 1 97 ? 30.840 -0.489 -16.867 1.00 9.62 97 LEU D C 1
ATOM 10587 O O . LEU D 1 97 ? 30.702 0.674 -17.267 1.00 10.76 97 LEU D O 1
ATOM 10592 N N . SER D 1 98 ? 31.785 -0.822 -15.994 1.00 9.78 98 SER D N 1
ATOM 10593 C CA . SER D 1 98 ? 32.813 0.151 -15.530 1.00 10.40 98 SER D CA 1
ATOM 10594 C C . SER D 1 98 ? 33.996 0.188 -16.525 1.00 10.67 98 SER D C 1
ATOM 10595 O O . SER D 1 98 ? 34.808 1.128 -16.472 1.00 10.78 98 SER D O 1
ATOM 10598 N N . GLY D 1 99 ? 34.125 -0.826 -17.368 1.00 10.83 99 GLY D N 1
ATOM 10599 C CA . GLY D 1 99 ? 35.228 -0.973 -18.334 1.00 11.49 99 GLY D CA 1
ATOM 10600 C C . GLY D 1 99 ? 36.538 -1.378 -17.683 1.00 12.24 99 GLY D C 1
ATOM 10601 O O . GLY D 1 99 ? 37.584 -1.212 -18.357 1.00 13.15 99 GLY D O 1
ATOM 10602 N N . HIS D 1 100 ? 36.521 -1.867 -16.437 1.00 11.54 100 HIS D N 1
ATOM 10603 C CA . HIS D 1 100 ? 37.754 -2.267 -15.712 1.00 11.63 100 HIS D CA 1
ATOM 10604 C C . HIS D 1 100 ? 37.893 -3.786 -15.731 1.00 10.04 100 HIS D C 1
ATOM 10605 O O . HIS D 1 100 ? 36.858 -4.500 -15.854 1.00 8.73 100 HIS D O 1
ATOM 10612 N N . MET D 1 101 ? 39.135 -4.242 -15.607 1.00 9.13 101 MET D N 1
ATOM 10613 C CA . MET D 1 101 ? 39.474 -5.658 -15.362 1.00 8.89 101 MET D CA 1
ATOM 10614 C C . MET D 1 101 ? 39.488 -5.886 -13.844 1.00 8.70 101 MET D C 1
ATOM 10615 O O . MET D 1 101 ? 40.293 -5.244 -13.119 1.00 8.85 101 MET D O 1
ATOM 10620 N N . TYR D 1 102 ? 38.573 -6.722 -13.367 1.00 8.09 102 TYR D N 1
ATOM 10621 C CA . TYR D 1 102 ? 38.371 -6.992 -11.928 1.00 7.94 102 TYR D CA 1
ATOM 10622 C C . TYR D 1 102 ? 38.518 -8.473 -11.647 1.00 7.77 102 TYR D C 1
ATOM 10623 O O . TYR D 1 102 ? 38.125 -9.297 -12.468 1.00 7.28 102 TYR D O 1
ATOM 10632 N N . PRO D 1 103 ? 38.934 -8.828 -10.413 1.00 7.80 103 PRO D N 1
ATOM 10633 C CA . PRO D 1 103 ? 38.742 -10.178 -9.924 1.00 8.14 103 PRO D CA 1
ATOM 10634 C C . PRO D 1 103 ? 37.274 -10.356 -9.547 1.00 8.79 103 PRO D C 1
ATOM 10635 O O . PRO D 1 103 ? 36.484 -9.389 -9.540 1.00 9.39 103 PRO D O 1
ATOM 10639 N N . ASP D 1 104 ? 36.947 -11.588 -9.182 1.00 10.06 104 ASP D N 1
ATOM 10640 C CA . ASP D 1 104 ? 35.547 -12.030 -9.069 1.00 10.09 104 ASP D CA 1
ATOM 10641 C C . ASP D 1 104 ? 35.067 -11.785 -7.646 1.00 10.26 104 ASP D C 1
ATOM 10642 O O . ASP D 1 104 ? 34.961 -12.758 -6.886 1.00 10.17 104 ASP D O 1
ATOM 10647 N N . GLN D 1 105 ? 34.805 -10.517 -7.305 1.00 10.34 105 GLN D N 1
ATOM 10648 C CA . GLN D 1 105 ? 34.495 -10.097 -5.912 1.00 10.45 105 GLN D CA 1
ATOM 10649 C C . GLN D 1 105 ? 33.368 -9.052 -5.920 1.00 10.76 105 GLN D C 1
ATOM 10650 O O . GLN D 1 105 ? 33.349 -8.218 -4.993 1.00 10.94 105 GLN D O 1
ATOM 10656 N N . SER D 1 106 ? 32.433 -9.123 -6.875 1.00 10.69 106 SER D N 1
ATOM 10657 C CA . SER D 1 106 ? 31.245 -8.220 -6.988 1.00 10.78 106 SER D CA 1
ATOM 10658 C C . SER D 1 106 ? 31.704 -6.764 -6.932 1.00 9.94 106 SER D C 1
ATOM 10659 O O . SER D 1 106 ? 31.138 -5.994 -6.145 1.00 10.06 106 SER D O 1
ATOM 10662 N N . LEU D 1 107 ? 32.731 -6.427 -7.706 1.00 9.63 107 LEU D N 1
ATOM 10663 C CA . LEU D 1 107 ? 33.261 -5.041 -7.832 1.00 9.26 107 LEU D CA 1
ATOM 10664 C C . LEU D 1 107 ? 32.615 -4.281 -8.986 1.00 8.67 107 LEU D C 1
ATOM 10665 O O . LEU D 1 107 ? 32.617 -3.067 -8.923 1.00 8.13 107 LEU D O 1
ATOM 10670 N N . TYR D 1 108 ? 32.073 -4.947 -10.002 1.00 8.01 108 TYR D N 1
ATOM 10671 C CA . TYR D 1 108 ? 31.533 -4.244 -11.188 1.00 8.05 108 TYR D CA 1
ATOM 10672 C C . TYR D 1 108 ? 30.099 -3.776 -10.919 1.00 7.26 108 TYR D C 1
ATOM 10673 O O . TYR D 1 108 ? 29.466 -4.184 -9.952 1.00 7.20 108 TYR D O 1
ATOM 10682 N N . PRO D 1 109 ? 29.547 -2.844 -11.726 1.00 7.11 109 PRO D N 1
ATOM 10683 C CA . PRO D 1 109 ? 28.168 -2.388 -11.528 1.00 7.05 109 PRO D CA 1
ATOM 10684 C C . PRO D 1 109 ? 27.133 -3.495 -11.769 1.00 7.10 109 PRO D C 1
ATOM 10685 O O . PRO D 1 109 ? 27.257 -4.216 -12.725 1.00 7.12 109 PRO D O 1
ATOM 10689 N N . ALA D 1 110 ? 26.113 -3.538 -10.919 1.00 7.53 110 ALA D N 1
ATOM 10690 C CA . ALA D 1 110 ? 25.141 -4.655 -10.780 1.00 7.45 110 ALA D CA 1
ATOM 10691 C C . ALA D 1 110 ? 24.335 -4.920 -12.068 1.00 7.35 110 ALA D C 1
ATOM 10692 O O . ALA D 1 110 ? 23.771 -6.004 -12.139 1.00 7.70 110 ALA D O 1
ATOM 10694 N N . ASN D 1 111 ? 24.214 -3.966 -12.996 1.00 6.88 111 ASN D N 1
ATOM 10695 C CA . ASN D 1 111 ? 23.419 -4.123 -14.239 1.00 6.92 111 ASN D CA 1
ATOM 10696 C C . ASN D 1 111 ? 24.309 -4.701 -15.344 1.00 7.15 111 ASN D C 1
ATOM 10697 O O . ASN D 1 111 ? 23.845 -4.728 -16.498 1.00 7.11 111 ASN D O 1
ATOM 10702 N N . SER D 1 112 ? 25.551 -5.105 -15.025 1.00 7.05 112 SER D N 1
ATOM 10703 C CA . SER D 1 112 ? 26.554 -5.526 -16.047 1.00 7.03 112 SER D CA 1
ATOM 10704 C C . SER D 1 112 ? 26.132 -6.847 -16.693 1.00 6.92 112 SER D C 1
ATOM 10705 O O . SER D 1 112 ? 26.187 -6.944 -17.946 1.00 6.69 112 SER D O 1
ATOM 10708 N N . VAL D 1 113 ? 25.755 -7.854 -15.902 1.00 6.83 113 VAL D N 1
ATOM 10709 C CA . VAL D 1 113 ? 25.405 -9.179 -16.490 1.00 6.61 113 VAL D CA 1
ATOM 10710 C C . VAL D 1 113 ? 24.131 -9.041 -17.316 1.00 6.39 113 VAL D C 1
ATOM 10711 O O . VAL D 1 113 ? 24.114 -9.478 -18.463 1.00 6.20 113 VAL D O 1
ATOM 10715 N N . PRO D 1 114 ? 23.049 -8.388 -16.836 1.00 6.25 114 PRO D N 1
ATOM 10716 C CA . PRO D 1 114 ? 21.914 -8.097 -17.713 1.00 6.30 114 PRO D CA 1
ATOM 10717 C C . PRO D 1 114 ? 22.307 -7.466 -19.059 1.00 6.35 114 PRO D C 1
ATOM 10718 O O . PRO D 1 114 ? 21.726 -7.844 -20.066 1.00 6.32 114 PRO D O 1
ATOM 10722 N N . ALA D 1 115 ? 23.285 -6.550 -19.080 1.00 6.55 115 ALA D N 1
ATOM 10723 C CA . ALA D 1 115 ? 23.669 -5.864 -20.336 1.00 6.61 115 ALA D CA 1
ATOM 10724 C C . ALA D 1 115 ? 24.239 -6.905 -21.304 1.00 6.63 115 ALA D C 1
ATOM 10725 O O . ALA D 1 115 ? 23.938 -6.805 -22.503 1.00 6.83 115 ALA D O 1
ATOM 10727 N N . VAL D 1 116 ? 25.009 -7.870 -20.810 1.00 6.80 116 VAL D N 1
ATOM 10728 C CA . VAL D 1 116 ? 25.596 -8.947 -21.656 1.00 7.25 116 VAL D CA 1
ATOM 10729 C C . VAL D 1 116 ? 24.478 -9.926 -22.053 1.00 7.17 116 VAL D C 1
ATOM 10730 O O . VAL D 1 116 ? 24.483 -10.386 -23.214 1.00 6.77 116 VAL D O 1
ATOM 10734 N N . VAL D 1 117 ? 23.502 -10.184 -21.190 1.00 7.03 117 VAL D N 1
ATOM 10735 C CA . VAL D 1 117 ? 22.368 -11.066 -21.592 1.00 7.34 117 VAL D CA 1
ATOM 10736 C C . VAL D 1 117 ? 21.696 -10.414 -22.799 1.00 7.70 117 VAL D C 1
ATOM 10737 O O . VAL D 1 117 ? 21.465 -11.096 -23.770 1.00 7.24 117 VAL D O 1
ATOM 10741 N N . LYS D 1 118 ? 21.355 -9.123 -22.698 1.00 9.11 118 LYS D N 1
ATOM 10742 C CA . LYS D 1 118 ? 20.689 -8.365 -23.785 1.00 10.10 118 LYS D CA 1
ATOM 10743 C C . LYS D 1 118 ? 21.556 -8.437 -25.048 1.00 9.28 118 LYS D C 1
ATOM 10744 O O . LYS D 1 118 ? 20.993 -8.751 -26.097 1.00 8.26 118 LYS D O 1
ATOM 10750 N N . ARG D 1 119 ? 22.875 -8.206 -24.967 1.00 9.49 119 ARG D N 1
ATOM 10751 C CA . ARG D 1 119 ? 23.755 -8.262 -26.178 1.00 9.98 119 ARG D CA 1
ATOM 10752 C C . ARG D 1 119 ? 23.686 -9.631 -26.865 1.00 8.84 119 ARG D C 1
ATOM 10753 O O . ARG D 1 119 ? 23.552 -9.685 -28.105 1.00 8.24 119 ARG D O 1
ATOM 10761 N N . ILE D 1 120 ? 23.838 -10.695 -26.095 1.00 8.11 120 ILE D N 1
ATOM 10762 C CA . ILE D 1 120 ? 23.811 -12.093 -26.617 1.00 8.46 120 ILE D CA 1
ATOM 10763 C C . ILE D 1 120 ? 22.452 -12.363 -27.283 1.00 8.15 120 ILE D C 1
ATOM 10764 O O . ILE D 1 120 ? 22.431 -12.863 -28.438 1.00 7.64 120 ILE D O 1
ATOM 10769 N N . ASN D 1 121 ? 21.344 -12.022 -26.615 1.00 7.88 121 ASN D N 1
ATOM 10770 C CA . ASN D 1 121 ? 19.999 -12.169 -27.224 1.00 8.17 121 ASN D CA 1
ATOM 10771 C C . ASN D 1 121 ? 19.922 -11.374 -28.535 1.00 8.23 121 ASN D C 1
ATOM 10772 O O . ASN D 1 121 ? 19.358 -11.929 -29.484 1.00 7.31 121 ASN D O 1
ATOM 10777 N N . GLN D 1 122 ? 20.484 -10.158 -28.611 1.00 8.37 122 GLN D N 1
ATOM 10778 C CA . GLN D 1 122 ? 20.399 -9.338 -29.857 1.00 8.65 122 GLN D CA 1
ATOM 10779 C C . GLN D 1 122 ? 21.265 -9.966 -30.968 1.00 8.11 122 GLN D C 1
ATOM 10780 O O . GLN D 1 122 ? 20.863 -9.920 -32.167 1.00 7.59 122 GLN D O 1
ATOM 10786 N N . THR D 1 123 ? 22.432 -10.517 -30.630 1.00 7.80 123 THR D N 1
ATOM 10787 C CA . THR D 1 123 ? 23.280 -11.220 -31.623 1.00 7.45 123 THR D CA 1
ATOM 10788 C C . THR D 1 123 ? 22.527 -12.442 -32.171 1.00 7.27 123 THR D C 1
ATOM 10789 O O . THR D 1 123 ? 22.545 -12.647 -33.421 1.00 6.58 123 THR D O 1
ATOM 10793 N N . LEU D 1 124 ? 21.901 -13.224 -31.304 1.00 7.43 124 LEU D N 1
ATOM 10794 C CA . LEU D 1 124 ? 21.140 -14.452 -31.672 1.00 7.79 124 LEU D CA 1
ATOM 10795 C C . LEU D 1 124 ? 19.970 -14.071 -32.570 1.00 8.49 124 LEU D C 1
ATOM 10796 O O . LEU D 1 124 ? 19.749 -14.739 -33.592 1.00 8.04 124 LEU D O 1
ATOM 10801 N N . GLN D 1 125 ? 19.292 -12.991 -32.232 1.00 9.76 125 GLN D N 1
ATOM 10802 C CA . GLN D 1 125 ? 18.194 -12.398 -33.033 1.00 11.10 125 GLN D CA 1
ATOM 10803 C C . GLN D 1 125 ? 18.668 -12.084 -34.446 1.00 9.81 125 GLN D C 1
ATOM 10804 O O . GLN D 1 125 ? 17.911 -12.365 -35.374 1.00 9.51 125 GLN D O 1
ATOM 10810 N N . ARG D 1 126 ? 19.859 -11.492 -34.583 1.00 9.66 126 ARG D N 1
ATOM 10811 C CA . ARG D 1 126 ? 20.449 -11.151 -35.903 1.00 9.34 126 ARG D CA 1
ATOM 10812 C C . ARG D 1 126 ? 20.748 -12.448 -36.670 1.00 9.05 126 ARG D C 1
ATOM 10813 O O . ARG D 1 126 ? 20.400 -12.521 -37.856 1.00 9.31 126 ARG D O 1
ATOM 10821 N N . ALA D 1 127 ? 21.408 -13.418 -36.042 1.00 8.66 127 ALA D N 1
ATOM 10822 C CA . ALA D 1 127 ? 21.687 -14.759 -36.609 1.00 8.83 127 ALA D CA 1
ATOM 10823 C C . ALA D 1 127 ? 20.383 -15.351 -37.141 1.00 9.06 127 ALA D C 1
ATOM 10824 O O . ALA D 1 127 ? 20.327 -15.784 -38.303 1.00 9.09 127 ALA D O 1
ATOM 10826 N N . ASP D 1 128 ? 19.336 -15.320 -36.330 1.00 9.30 128 ASP D N 1
ATOM 10827 C CA . ASP D 1 128 ? 18.008 -15.836 -36.741 1.00 9.75 128 ASP D CA 1
ATOM 10828 C C . ASP D 1 128 ? 17.500 -15.069 -37.967 1.00 9.58 128 ASP D C 1
ATOM 10829 O O . ASP D 1 128 ? 16.878 -15.702 -38.826 1.00 9.67 128 ASP D O 1
ATOM 10834 N N . GLN D 1 129 ? 17.655 -13.742 -37.976 1.00 9.45 129 GLN D N 1
ATOM 10835 C CA . GLN D 1 129 ? 17.175 -12.842 -39.052 1.00 9.50 129 GLN D CA 1
ATOM 10836 C C . GLN D 1 129 ? 17.892 -13.169 -40.375 1.00 9.57 129 GLN D C 1
ATOM 10837 O O . GLN D 1 129 ? 17.235 -13.129 -41.444 1.00 9.56 129 GLN D O 1
ATOM 10843 N N . ILE D 1 130 ? 19.207 -13.385 -40.318 1.00 9.06 130 ILE D N 1
ATOM 10844 C CA . ILE D 1 130 ? 20.044 -13.764 -41.497 1.00 9.53 130 ILE D CA 1
ATOM 10845 C C . ILE D 1 130 ? 19.538 -15.098 -42.055 1.00 10.05 130 ILE D C 1
ATOM 10846 O O . ILE D 1 130 ? 19.183 -15.144 -43.248 1.00 10.54 130 ILE D O 1
ATOM 10851 N N . GLN D 1 131 ? 19.474 -16.124 -41.207 1.00 11.07 131 GLN D N 1
ATOM 10852 C CA . GLN D 1 131 ? 19.045 -17.498 -41.578 1.00 11.33 131 GLN D CA 1
ATOM 10853 C C . GLN D 1 131 ? 17.638 -17.428 -42.173 1.00 11.99 131 GLN D C 1
ATOM 10854 O O . GLN D 1 131 ? 17.408 -18.063 -43.215 1.00 11.32 131 GLN D O 1
ATOM 10860 N N . HIS D 1 132 ? 16.722 -16.692 -41.528 1.00 12.25 132 HIS D N 1
ATOM 10861 C CA . HIS D 1 132 ? 15.306 -16.615 -41.955 1.00 12.76 132 HIS D CA 1
ATOM 10862 C C . HIS D 1 132 ? 15.203 -15.931 -43.324 1.00 14.40 132 HIS D C 1
ATOM 10863 O O . HIS D 1 132 ? 14.462 -16.445 -44.186 1.00 13.31 132 HIS D O 1
ATOM 10870 N N . MET D 1 133 ? 15.930 -14.832 -43.518 1.00 15.36 133 MET D N 1
ATOM 10871 C CA . MET D 1 133 ? 15.943 -14.105 -44.808 1.00 17.75 133 MET D CA 1
ATOM 10872 C C . MET D 1 133 ? 16.458 -15.040 -45.914 1.00 16.97 133 MET D C 1
ATOM 10873 O O . MET D 1 133 ? 15.888 -14.986 -46.998 1.00 16.09 133 MET D O 1
ATOM 10878 N N . GLU D 1 134 ? 17.474 -15.872 -45.639 1.00 17.30 134 GLU D N 1
ATOM 10879 C CA . GLU D 1 134 ? 18.159 -16.729 -46.651 1.00 18.68 134 GLU D CA 1
ATOM 10880 C C . GLU D 1 134 ? 17.268 -17.927 -47.007 1.00 20.02 134 GLU D C 1
ATOM 10881 O O . GLU D 1 134 ? 17.574 -18.593 -48.004 1.00 20.39 134 GLU D O 1
ATOM 10887 N N . GLY D 1 135 ? 16.240 -18.194 -46.196 1.00 20.85 135 GLY D N 1
ATOM 10888 C CA . GLY D 1 135 ? 15.080 -19.033 -46.534 1.00 23.32 135 GLY D CA 1
ATOM 10889 C C . GLY D 1 135 ? 14.989 -20.292 -45.695 1.00 26.49 135 GLY D C 1
ATOM 10890 O O . GLY D 1 135 ? 14.365 -21.247 -46.163 1.00 30.15 135 GLY D O 1
ATOM 10891 N N . SER D 1 136 ? 15.523 -20.308 -44.474 1.00 27.91 136 SER D N 1
ATOM 10892 C CA . SER D 1 136 ? 15.496 -21.507 -43.592 1.00 28.72 136 SER D CA 1
ATOM 10893 C C . SER D 1 136 ? 15.197 -21.075 -42.146 1.00 28.67 136 SER D C 1
ATOM 10894 O O . SER D 1 136 ? 15.520 -19.919 -41.796 1.00 27.64 136 SER D O 1
ATOM 10897 N N . ASP D 1 137 ? 14.555 -21.937 -41.349 1.00 26.28 137 ASP D N 1
ATOM 10898 C CA . ASP D 1 137 ? 14.529 -21.817 -39.864 1.00 26.35 137 ASP D CA 1
ATOM 10899 C C . ASP D 1 137 ? 15.187 -23.064 -39.248 1.00 27.40 137 ASP D C 1
ATOM 10900 O O . ASP D 1 137 ? 14.841 -23.395 -38.093 1.00 28.12 137 ASP D O 1
ATOM 10905 N N . ASP D 1 138 ? 16.153 -23.666 -39.960 1.00 28.25 138 ASP D N 1
ATOM 10906 C CA . ASP D 1 138 ? 16.913 -24.876 -39.540 1.00 29.27 138 ASP D CA 1
ATOM 10907 C C . ASP D 1 138 ? 17.396 -24.751 -38.087 1.00 23.80 138 ASP D C 1
ATOM 10908 O O . ASP D 1 138 ? 16.882 -25.496 -37.237 1.00 22.78 138 ASP D O 1
ATOM 10913 N N . THR D 1 139 ? 18.384 -23.891 -37.827 1.00 18.14 139 THR D N 1
ATOM 10914 C CA . THR D 1 139 ? 19.012 -23.710 -36.494 1.00 16.05 139 THR D CA 1
ATOM 10915 C C . THR D 1 139 ? 18.090 -22.869 -35.606 1.00 15.27 139 THR D C 1
ATOM 10916 O O . THR D 1 139 ? 17.565 -21.844 -36.065 1.00 15.23 139 THR D O 1
ATOM 10920 N N . ASP D 1 140 ? 17.864 -23.311 -34.378 1.00 14.80 140 ASP D N 1
ATOM 10921 C CA . ASP D 1 140 ? 17.151 -22.503 -33.365 1.00 14.33 140 ASP D CA 1
ATOM 10922 C C . ASP D 1 140 ? 18.213 -21.671 -32.662 1.00 12.33 140 ASP D C 1
ATOM 10923 O O . ASP D 1 140 ? 19.054 -22.251 -31.907 1.00 11.61 140 ASP D O 1
ATOM 10928 N N . TYR D 1 141 ? 18.264 -20.391 -32.995 1.00 10.53 141 TYR D N 1
ATOM 10929 C CA . TYR D 1 141 ? 19.288 -19.475 -32.441 1.00 10.21 141 TYR D CA 1
ATOM 10930 C C . TYR D 1 141 ? 18.896 -19.052 -31.031 1.00 10.39 141 TYR D C 1
ATOM 10931 O O . TYR D 1 141 ? 19.822 -18.760 -30.258 1.00 10.33 141 TYR D O 1
ATOM 10940 N N . PHE D 1 142 ? 17.600 -19.054 -30.697 1.00 11.48 142 PHE D N 1
ATOM 10941 C CA . PHE D 1 142 ? 17.109 -18.633 -29.357 1.00 12.71 142 PHE D CA 1
ATOM 10942 C C . PHE D 1 142 ? 17.300 -19.759 -28.325 1.00 11.81 142 PHE D C 1
ATOM 10943 O O . PHE D 1 142 ? 16.298 -20.253 -27.767 1.00 12.43 142 PHE D O 1
ATOM 10951 N N . VAL D 1 143 ? 18.544 -20.140 -28.052 1.00 11.47 143 VAL D N 1
ATOM 10952 C CA . VAL D 1 143 ? 18.884 -21.082 -26.958 1.00 11.60 143 VAL D CA 1
ATOM 10953 C C . VAL D 1 143 ? 18.866 -20.304 -25.641 1.00 10.91 143 VAL D C 1
ATOM 10954 O O . VAL D 1 143 ? 19.184 -19.118 -25.581 1.00 10.15 143 VAL D O 1
ATOM 10958 N N . PRO D 1 144 ? 18.424 -20.962 -24.555 1.00 9.74 144 PRO D N 1
ATOM 10959 C CA . PRO D 1 144 ? 18.305 -20.308 -23.259 1.00 9.15 144 PRO D CA 1
ATOM 10960 C C . PRO D 1 144 ? 19.673 -19.909 -22.703 1.00 8.29 144 PRO D C 1
ATOM 10961 O O . PRO D 1 144 ? 20.670 -20.619 -22.909 1.00 7.98 144 PRO D O 1
ATOM 10965 N N . ILE D 1 145 ? 19.694 -18.748 -22.049 1.00 8.06 145 ILE D N 1
ATOM 10966 C CA . ILE D 1 145 ? 20.881 -18.187 -21.357 1.00 7.94 145 ILE D CA 1
ATOM 10967 C C . ILE D 1 145 ? 20.650 -18.383 -19.853 1.00 7.87 145 ILE D C 1
ATOM 10968 O O . ILE D 1 145 ? 19.589 -17.985 -19.354 1.00 7.20 145 ILE D O 1
ATOM 10973 N N . VAL D 1 146 ? 21.607 -19.006 -19.185 1.00 8.03 146 VAL D N 1
ATOM 10974 C CA . VAL D 1 146 ? 21.646 -19.122 -17.703 1.00 8.41 146 VAL D CA 1
ATOM 10975 C C . VAL D 1 146 ? 22.706 -18.129 -17.236 1.00 8.35 146 VAL D C 1
ATOM 10976 O O . VAL D 1 146 ? 23.859 -18.250 -17.687 1.00 8.16 146 VAL D O 1
ATOM 10980 N N . ALA D 1 147 ? 22.311 -17.160 -16.406 1.00 8.37 147 ALA D N 1
ATOM 10981 C CA . ALA D 1 147 ? 23.120 -15.976 -16.061 1.00 8.40 147 ALA D CA 1
ATOM 10982 C C . ALA D 1 147 ? 23.414 -15.938 -14.562 1.00 8.83 147 ALA D C 1
ATOM 10983 O O . ALA D 1 147 ? 22.510 -16.251 -13.744 1.00 8.66 147 ALA D O 1
ATOM 10985 N N . ASP D 1 148 ? 24.622 -15.474 -14.244 1.00 9.07 148 ASP D N 1
ATOM 10986 C CA . ASP D 1 148 ? 25.197 -15.350 -12.886 1.00 9.61 148 ASP D CA 1
ATOM 10987 C C . ASP D 1 148 ? 24.727 -14.046 -12.224 1.00 9.78 148 ASP D C 1
ATOM 10988 O O . ASP D 1 148 ? 25.199 -12.964 -12.664 1.00 9.51 148 ASP D O 1
ATOM 10993 N N . ALA D 1 149 ? 23.901 -14.129 -11.173 1.00 9.72 149 ALA D N 1
ATOM 10994 C CA . ALA D 1 149 ? 23.512 -12.979 -10.311 1.00 9.99 149 ALA D CA 1
ATOM 10995 C C . ALA D 1 149 ? 24.385 -12.890 -9.034 1.00 10.73 149 ALA D C 1
ATOM 10996 O O . ALA D 1 149 ? 24.070 -12.055 -8.188 1.00 10.61 149 ALA D O 1
ATOM 10998 N N . GLU D 1 150 ? 25.444 -13.692 -8.899 1.00 11.20 150 GLU D N 1
ATOM 10999 C CA . GLU D 1 150 ? 26.422 -13.616 -7.780 1.00 12.17 150 GLU D CA 1
ATOM 11000 C C . GLU D 1 150 ? 25.634 -13.767 -6.474 1.00 11.32 150 GLU D C 1
ATOM 11001 O O . GLU D 1 150 ? 24.794 -14.715 -6.380 1.00 10.55 150 GLU D O 1
ATOM 11007 N N . ALA D 1 151 ? 25.831 -12.849 -5.529 1.00 11.82 151 ALA D N 1
ATOM 11008 C CA . ALA D 1 151 ? 25.134 -12.829 -4.227 1.00 11.66 151 ALA D CA 1
ATOM 11009 C C . ALA D 1 151 ? 24.145 -11.651 -4.189 1.00 12.06 151 ALA D C 1
ATOM 11010 O O . ALA D 1 151 ? 23.717 -11.254 -3.090 1.00 13.27 151 ALA D O 1
ATOM 11012 N N . GLY D 1 152 ? 23.737 -11.155 -5.357 1.00 11.68 152 GLY D N 1
ATOM 11013 C CA . GLY D 1 152 ? 22.630 -10.200 -5.524 1.00 11.28 152 GLY D CA 1
ATOM 11014 C C . GLY D 1 152 ? 23.056 -8.742 -5.399 1.00 11.01 152 GLY D C 1
ATOM 11015 O O . GLY D 1 152 ? 22.173 -7.895 -5.435 1.00 10.63 152 GLY D O 1
ATOM 11016 N N . PHE D 1 153 ? 24.347 -8.456 -5.239 1.00 11.10 153 PHE D N 1
ATOM 11017 C CA . PHE D 1 153 ? 24.909 -7.084 -5.096 1.00 11.78 153 PHE D CA 1
ATOM 11018 C C . PHE D 1 153 ? 24.189 -6.313 -3.989 1.00 11.81 153 PHE D C 1
ATOM 11019 O O . PHE D 1 153 ? 23.900 -5.125 -4.153 1.00 12.67 153 PHE D O 1
ATOM 11027 N N . GLY D 1 154 ? 23.919 -6.975 -2.870 1.00 12.61 154 GLY D N 1
ATOM 11028 C CA . GLY D 1 154 ? 23.448 -6.287 -1.657 1.00 13.06 154 GLY D CA 1
ATOM 11029 C C . GLY D 1 154 ? 22.459 -7.128 -0.882 1.00 13.03 154 GLY D C 1
ATOM 11030 O O . GLY D 1 154 ? 22.798 -8.240 -0.547 1.00 12.68 154 GLY D O 1
ATOM 11031 N N . GLY D 1 155 ? 21.323 -6.534 -0.549 1.00 12.94 155 GLY D N 1
ATOM 11032 C CA . GLY D 1 155 ? 20.281 -7.153 0.285 1.00 12.79 155 GLY D CA 1
ATOM 11033 C C . GLY D 1 155 ? 19.167 -7.742 -0.555 1.00 12.18 155 GLY D C 1
ATOM 11034 O O . GLY D 1 155 ? 19.326 -7.909 -1.775 1.00 10.37 155 GLY D O 1
ATOM 11035 N N . GLN D 1 156 ? 18.071 -8.088 0.100 1.00 12.23 156 GLN D N 1
ATOM 11036 C CA . GLN D 1 156 ? 16.960 -8.799 -0.570 1.00 13.61 156 GLN D CA 1
ATOM 11037 C C . GLN D 1 156 ? 16.405 -7.918 -1.698 1.00 11.55 156 GLN D C 1
ATOM 11038 O O . GLN D 1 156 ? 15.959 -8.489 -2.703 1.00 10.84 156 GLN D O 1
ATOM 11044 N N . LEU D 1 157 ? 16.455 -6.592 -1.569 1.00 9.57 157 LEU D N 1
ATOM 11045 C CA . LEU D 1 157 ? 15.888 -5.669 -2.585 1.00 9.84 157 LEU D CA 1
ATOM 11046 C C . LEU D 1 157 ? 16.823 -5.595 -3.804 1.00 8.72 157 LEU D C 1
ATOM 11047 O O . LEU D 1 157 ? 16.299 -5.484 -4.916 1.00 8.42 157 LEU D O 1
ATOM 11052 N N . ASN D 1 158 ? 18.139 -5.702 -3.603 1.00 8.16 158 ASN D N 1
ATOM 11053 C CA . ASN D 1 158 ? 19.138 -5.741 -4.705 1.00 7.89 158 ASN D CA 1
ATOM 11054 C C . ASN D 1 158 ? 18.938 -7.020 -5.523 1.00 7.67 158 ASN D C 1
ATOM 11055 O O . ASN D 1 158 ? 19.003 -6.952 -6.753 1.00 8.14 158 ASN D O 1
ATOM 11060 N N . VAL D 1 159 ? 18.738 -8.149 -4.860 1.00 7.90 159 VAL D N 1
ATOM 11061 C CA . VAL D 1 159 ? 18.391 -9.458 -5.486 1.00 7.39 159 VAL D CA 1
ATOM 11062 C C . VAL D 1 159 ? 17.144 -9.292 -6.353 1.00 7.25 159 VAL D C 1
ATOM 11063 O O . VAL D 1 159 ? 17.177 -9.731 -7.495 1.00 7.16 159 VAL D O 1
ATOM 11067 N N . PHE D 1 160 ? 16.091 -8.692 -5.813 1.00 7.18 160 PHE D N 1
ATOM 11068 C CA . PHE D 1 160 ? 14.793 -8.467 -6.494 1.00 7.60 160 PHE D CA 1
ATOM 11069 C C . PHE D 1 160 ? 15.021 -7.666 -7.777 1.00 7.84 160 PHE D C 1
ATOM 11070 O O . PHE D 1 160 ? 14.599 -8.117 -8.865 1.00 8.41 160 PHE D O 1
ATOM 11078 N N . GLU D 1 161 ? 15.740 -6.547 -7.668 1.00 7.72 161 GLU D N 1
ATOM 11079 C CA . GLU D 1 161 ? 16.070 -5.700 -8.843 1.00 8.26 161 GLU D CA 1
ATOM 11080 C C . GLU D 1 161 ? 16.926 -6.466 -9.866 1.00 8.09 161 GLU D C 1
ATOM 11081 O O . GLU D 1 161 ? 16.663 -6.344 -11.086 1.00 7.97 161 GLU D O 1
ATOM 11087 N N . LEU D 1 162 ? 17.934 -7.210 -9.428 1.00 8.02 162 LEU D N 1
ATOM 11088 C CA . LEU D 1 162 ? 18.834 -7.920 -10.379 1.00 8.43 162 LEU D CA 1
ATOM 11089 C C . LEU D 1 162 ? 18.053 -8.990 -11.139 1.00 8.68 162 LEU D C 1
ATOM 11090 O O . LEU D 1 162 ? 18.281 -9.157 -12.354 1.00 8.75 162 LEU D O 1
ATOM 11095 N N . MET D 1 163 ? 17.213 -9.733 -10.433 1.00 9.18 163 MET D N 1
ATOM 11096 C CA . MET D 1 163 ? 16.399 -10.808 -11.037 1.00 9.09 163 MET D CA 1
ATOM 11097 C C . MET D 1 163 ? 15.512 -10.191 -12.117 1.00 8.84 163 MET D C 1
ATOM 11098 O O . MET D 1 163 ? 15.495 -10.722 -13.223 1.00 9.46 163 MET D O 1
ATOM 11103 N N . LYS D 1 164 ? 14.864 -9.065 -11.833 1.00 8.54 164 LYS D N 1
ATOM 11104 C CA . LYS D 1 164 ? 14.047 -8.315 -12.820 1.00 8.92 164 LYS D CA 1
ATOM 11105 C C . LYS D 1 164 ? 14.901 -7.901 -14.031 1.00 8.20 164 LYS D C 1
ATOM 11106 O O . LYS D 1 164 ? 14.449 -8.112 -15.167 1.00 8.27 164 LYS D O 1
ATOM 11112 N N . GLY D 1 165 ? 16.089 -7.336 -13.798 1.00 8.30 165 GLY D N 1
ATOM 11113 C CA . GLY D 1 165 ? 17.056 -6.999 -14.862 1.00 8.04 165 GLY D CA 1
ATOM 11114 C C . GLY D 1 165 ? 17.383 -8.185 -15.766 1.00 7.87 165 GLY D C 1
ATOM 11115 O O . GLY D 1 165 ? 17.367 -8.020 -16.986 1.00 7.52 165 GLY D O 1
ATOM 11116 N N . MET D 1 166 ? 17.722 -9.340 -15.191 1.00 7.85 166 MET D N 1
ATOM 11117 C CA . MET D 1 166 ? 18.026 -10.579 -15.949 1.00 8.01 166 MET D CA 1
ATOM 11118 C C . MET D 1 166 ? 16.831 -10.886 -16.862 1.00 8.22 166 MET D C 1
ATOM 11119 O O . MET D 1 166 ? 17.053 -11.182 -18.071 1.00 7.39 166 MET D O 1
ATOM 11124 N N . ILE D 1 167 ? 15.610 -10.800 -16.309 1.00 8.36 167 ILE D N 1
ATOM 11125 C CA . ILE D 1 167 ? 14.374 -11.199 -17.040 1.00 8.88 167 ILE D CA 1
ATOM 11126 C C . ILE D 1 167 ? 14.134 -10.204 -18.182 1.00 9.58 167 ILE D C 1
ATOM 11127 O O . ILE D 1 167 ? 13.859 -10.656 -19.299 1.00 9.69 167 ILE D O 1
ATOM 11132 N N . GLU D 1 168 ? 14.247 -8.906 -17.894 1.00 10.65 168 GLU D N 1
ATOM 11133 C CA . GLU D 1 168 ? 14.075 -7.800 -18.864 1.00 11.78 168 GLU D CA 1
ATOM 11134 C C . GLU D 1 168 ? 15.023 -8.050 -20.055 1.00 10.14 168 GLU D C 1
ATOM 11135 O O . GLU D 1 168 ? 14.597 -7.841 -21.170 1.00 9.59 168 GLU D O 1
ATOM 11141 N N . ALA D 1 169 ? 16.254 -8.500 -19.802 1.00 8.90 169 ALA D N 1
ATOM 11142 C CA . ALA D 1 169 ? 17.293 -8.715 -20.827 1.00 8.46 169 ALA D CA 1
ATOM 11143 C C . ALA D 1 169 ? 17.048 -10.028 -21.597 1.00 7.80 169 ALA D C 1
ATOM 11144 O O . ALA D 1 169 ? 17.684 -10.226 -22.615 1.00 7.97 169 ALA D O 1
ATOM 11146 N N . GLY D 1 170 ? 16.186 -10.916 -21.111 1.00 7.52 170 GLY D N 1
ATOM 11147 C CA . GLY D 1 170 ? 15.839 -12.167 -21.807 1.00 7.66 170 GLY D CA 1
ATOM 11148 C C . GLY D 1 170 ? 16.567 -13.389 -21.273 1.00 7.75 170 GLY D C 1
ATOM 11149 O O . GLY D 1 170 ? 16.721 -14.341 -22.056 1.00 8.74 170 GLY D O 1
ATOM 11150 N N . ALA D 1 171 ? 16.957 -13.422 -19.996 1.00 7.33 171 ALA D N 1
ATOM 11151 C CA . ALA D 1 171 ? 17.568 -14.630 -19.381 1.00 7.37 171 ALA D CA 1
ATOM 11152 C C . ALA D 1 171 ? 16.504 -15.722 -19.196 1.00 7.32 171 ALA D C 1
ATOM 11153 O O . ALA D 1 171 ? 15.327 -15.381 -18.970 1.00 7.61 171 ALA D O 1
ATOM 11155 N N . SER D 1 172 ? 16.912 -16.985 -19.338 1.00 7.33 172 SER D N 1
ATOM 11156 C CA . SER D 1 172 ? 16.044 -18.184 -19.182 1.00 7.53 172 SER D CA 1
ATOM 11157 C C . SER D 1 172 ? 16.187 -18.721 -17.749 1.00 7.29 172 SER D C 1
ATOM 11158 O O . SER D 1 172 ? 15.259 -19.401 -17.238 1.00 7.34 172 SER D O 1
ATOM 11161 N N . GLY D 1 173 ? 17.341 -18.485 -17.147 1.00 7.15 173 GLY D N 1
ATOM 11162 C CA . GLY D 1 173 ? 17.659 -18.943 -15.779 1.00 7.07 173 GLY D CA 1
ATOM 11163 C C . GLY D 1 173 ? 18.664 -18.050 -15.098 1.00 7.31 173 GLY D C 1
ATOM 11164 O O . GLY D 1 173 ? 19.446 -17.330 -15.812 1.00 7.39 173 GLY D O 1
ATOM 11165 N N . VAL D 1 174 ? 18.694 -18.091 -13.763 1.00 7.27 174 VAL D N 1
ATOM 11166 C CA . VAL D 1 174 ? 19.552 -17.170 -12.973 1.00 7.72 174 VAL D CA 1
ATOM 11167 C C . VAL D 1 174 ? 20.001 -17.936 -11.753 1.00 8.11 174 VAL D C 1
ATOM 11168 O O . VAL D 1 174 ? 19.162 -18.662 -11.191 1.00 8.18 174 VAL D O 1
ATOM 11172 N N . HIS D 1 175 ? 21.272 -17.796 -11.390 1.00 8.78 175 HIS D N 1
ATOM 11173 C CA . HIS D 1 175 ? 21.816 -18.391 -10.145 1.00 9.06 175 HIS D CA 1
ATOM 11174 C C . HIS D 1 175 ? 22.194 -17.314 -9.135 1.00 9.78 175 HIS D C 1
ATOM 11175 O O . HIS D 1 175 ? 22.755 -16.270 -9.512 1.00 9.13 175 HIS D O 1
ATOM 11182 N N . PHE D 1 176 ? 21.940 -17.660 -7.875 1.00 10.68 176 PHE D N 1
ATOM 11183 C CA . PHE D 1 176 ? 22.244 -16.886 -6.653 1.00 11.45 176 PHE D CA 1
ATOM 11184 C C . PHE D 1 176 ? 22.968 -17.813 -5.680 1.00 11.87 176 PHE D C 1
ATOM 11185 O O . PHE D 1 176 ? 22.599 -19.017 -5.585 1.00 11.66 176 PHE D O 1
ATOM 11193 N N . GLU D 1 177 ? 23.970 -17.283 -4.989 1.00 11.89 177 GLU D N 1
ATOM 11194 C CA . GLU D 1 177 ? 24.828 -18.069 -4.065 1.00 12.27 177 GLU D CA 1
ATOM 11195 C C . GLU D 1 177 ? 24.661 -17.520 -2.647 1.00 11.64 177 GLU D C 1
ATOM 11196 O O . GLU D 1 177 ? 24.275 -16.338 -2.491 1.00 10.69 177 GLU D O 1
ATOM 11202 N N . ASP D 1 178 ? 25.013 -18.327 -1.649 1.00 10.75 178 ASP D N 1
ATOM 11203 C CA . ASP D 1 178 ? 24.748 -18.055 -0.212 1.00 10.92 178 ASP D CA 1
ATOM 11204 C C . ASP D 1 178 ? 25.951 -17.348 0.444 1.00 10.92 178 ASP D C 1
ATOM 11205 O O . ASP D 1 178 ? 26.247 -17.635 1.591 1.00 10.94 178 ASP D O 1
ATOM 11210 N N . GLN D 1 179 ? 26.581 -16.409 -0.260 1.00 11.05 179 GLN D N 1
ATOM 11211 C CA . GLN D 1 179 ? 27.714 -15.591 0.229 1.00 11.51 179 GLN D CA 1
ATOM 11212 C C . GLN D 1 179 ? 27.262 -14.184 0.621 1.00 11.54 179 GLN D C 1
ATOM 11213 O O . GLN D 1 179 ? 26.248 -13.651 0.073 1.00 10.82 179 GLN D O 1
ATOM 11219 N N . LEU D 1 180 ? 28.037 -13.582 1.509 1.00 11.10 180 LEU D N 1
ATOM 11220 C CA . LEU D 1 180 ? 27.874 -12.174 1.912 1.00 10.61 180 LEU D CA 1
ATOM 11221 C C . LEU D 1 180 ? 28.363 -11.297 0.755 1.00 10.50 180 LEU D C 1
ATOM 11222 O O . LEU D 1 180 ? 29.539 -11.404 0.396 1.00 10.49 180 LEU D O 1
ATOM 11227 N N . SER D 1 181 ? 27.474 -10.492 0.177 1.00 10.84 181 SER D N 1
ATOM 11228 C CA . SER D 1 181 ? 27.732 -9.774 -1.089 1.00 11.76 181 SER D CA 1
ATOM 11229 C C . SER D 1 181 ? 29.010 -8.923 -0.928 1.00 13.03 181 SER D C 1
ATOM 11230 O O . SER D 1 181 ? 29.876 -8.982 -1.814 1.00 12.66 181 SER D O 1
ATOM 11233 N N . SER D 1 182 ? 29.168 -8.225 0.201 1.00 13.60 182 SER D N 1
ATOM 11234 C CA . SER D 1 182 ? 30.329 -7.326 0.468 1.00 14.82 182 SER D CA 1
ATOM 11235 C C . SER D 1 182 ? 31.680 -8.078 0.539 1.00 14.95 182 SER D C 1
ATOM 11236 O O . SER D 1 182 ? 32.729 -7.398 0.385 1.00 14.51 182 SER D O 1
ATOM 11239 N N . GLU D 1 183 ? 31.684 -9.404 0.738 1.00 15.36 183 GLU D N 1
ATOM 11240 C CA . GLU D 1 183 ? 32.921 -10.249 0.735 1.00 16.44 183 GLU D CA 1
ATOM 11241 C C . GLU D 1 183 ? 32.845 -11.338 -0.359 1.00 15.60 183 GLU D C 1
ATOM 11242 O O . GLU D 1 183 ? 33.608 -12.310 -0.296 1.00 15.18 183 GLU D O 1
ATOM 11248 N N . LYS D 1 184 ? 31.997 -11.172 -1.363 1.00 15.35 184 LYS D N 1
ATOM 11249 C CA . LYS D 1 184 ? 31.767 -12.206 -2.407 1.00 14.54 184 LYS D CA 1
ATOM 11250 C C . LYS D 1 184 ? 33.099 -12.636 -3.061 1.00 13.59 184 LYS D C 1
ATOM 11251 O O . LYS D 1 184 ? 33.945 -11.766 -3.417 1.00 12.22 184 LYS D O 1
ATOM 11257 N N . LYS D 1 185 ? 33.227 -13.938 -3.319 1.00 12.96 185 LYS D N 1
ATOM 11258 C CA . LYS D 1 185 ? 34.376 -14.552 -4.033 1.00 12.08 185 LYS D CA 1
ATOM 11259 C C . LYS D 1 185 ? 33.878 -15.551 -5.077 1.00 11.27 185 LYS D C 1
ATOM 11260 O O . LYS D 1 185 ? 32.838 -16.210 -4.888 1.00 10.66 185 LYS D O 1
ATOM 11266 N N . CYS D 1 186 ? 34.663 -15.705 -6.128 1.00 12.20 186 CYS D N 1
ATOM 11267 C CA . CYS D 1 186 ? 34.675 -16.936 -6.956 1.00 12.71 186 CYS D CA 1
ATOM 11268 C C . CYS D 1 186 ? 34.621 -18.139 -5.998 1.00 12.77 186 CYS D C 1
ATOM 11269 O O . CYS D 1 186 ? 35.276 -18.095 -4.915 1.00 11.03 186 CYS D O 1
ATOM 11272 N N . GLY D 1 187 ? 33.840 -19.170 -6.337 1.00 13.54 187 GLY D N 1
ATOM 11273 C CA . GLY D 1 187 ? 33.750 -20.406 -5.530 1.00 13.65 187 GLY D CA 1
ATOM 11274 C C . GLY D 1 187 ? 35.111 -21.060 -5.276 1.00 13.85 187 GLY D C 1
ATOM 11275 O O . GLY D 1 187 ? 35.236 -21.820 -4.294 1.00 15.14 187 GLY D O 1
ATOM 11276 N N . HIS D 1 188 ? 36.117 -20.799 -6.104 1.00 13.48 188 HIS D N 1
ATOM 11277 C CA . HIS D 1 188 ? 37.441 -21.464 -6.001 1.00 13.57 188 HIS D CA 1
ATOM 11278 C C . HIS D 1 188 ? 38.489 -20.468 -5.505 1.00 13.59 188 HIS D C 1
ATOM 11279 O O . HIS D 1 188 ? 39.680 -20.772 -5.659 1.00 12.76 188 HIS D O 1
ATOM 11286 N N . LEU D 1 189 ? 38.060 -19.325 -4.961 1.00 13.40 189 LEU D N 1
ATOM 11287 C CA . LEU D 1 189 ? 38.932 -18.411 -4.196 1.00 14.02 189 LEU D CA 1
ATOM 11288 C C . LEU D 1 189 ? 38.756 -18.655 -2.691 1.00 14.72 189 LEU D C 1
ATOM 11289 O O . LEU D 1 189 ? 37.643 -19.113 -2.248 1.00 15.17 189 LEU D O 1
ATOM 11294 N N . GLY D 1 190 ? 39.795 -18.318 -1.920 1.00 13.44 190 GLY D N 1
ATOM 11295 C CA . GLY D 1 190 ? 39.723 -18.285 -0.445 1.00 13.89 190 GLY D CA 1
ATOM 11296 C C . GLY D 1 190 ? 38.909 -17.105 0.056 1.00 14.09 190 GLY D C 1
ATOM 11297 O O . GLY D 1 190 ? 38.539 -16.247 -0.758 1.00 14.00 190 GLY D O 1
ATOM 11298 N N . GLY D 1 191 ? 38.640 -17.043 1.364 1.00 12.43 191 GLY D N 1
ATOM 11299 C CA . GLY D 1 191 ? 38.051 -15.845 1.979 1.00 12.66 191 GLY D CA 1
ATOM 11300 C C . GLY D 1 191 ? 36.548 -15.803 1.832 1.00 12.42 191 GLY D C 1
ATOM 11301 O O . GLY D 1 191 ? 35.981 -14.684 1.837 1.00 13.44 191 GLY D O 1
ATOM 11302 N N . LYS D 1 192 ? 35.893 -16.959 1.694 1.00 12.13 192 LYS D N 1
ATOM 11303 C CA . LYS D 1 192 ? 34.432 -16.978 1.436 1.00 11.22 192 LYS D CA 1
ATOM 11304 C C . LYS D 1 192 ? 33.688 -16.901 2.762 1.00 10.84 192 LYS D C 1
ATOM 11305 O O . LYS D 1 192 ? 34.097 -17.578 3.730 1.00 10.82 192 LYS D O 1
ATOM 11311 N N . VAL D 1 193 ? 32.593 -16.143 2.770 1.00 10.95 193 VAL D N 1
ATOM 11312 C CA . VAL D 1 193 ? 31.736 -15.906 3.967 1.00 10.23 193 VAL D CA 1
ATOM 11313 C C . VAL D 1 193 ? 30.305 -16.283 3.614 1.00 10.03 193 VAL D C 1
ATOM 11314 O O . VAL D 1 193 ? 29.684 -15.580 2.802 1.00 9.59 193 VAL D O 1
ATOM 11318 N N . LEU D 1 194 ? 29.761 -17.284 4.296 1.00 9.97 194 LEU D N 1
ATOM 11319 C CA . LEU D 1 194 ? 28.343 -17.686 4.108 1.00 10.14 194 LEU D CA 1
ATOM 11320 C C . LEU D 1 194 ? 27.386 -16.703 4.762 1.00 10.29 194 LEU D C 1
ATOM 11321 O O . LEU D 1 194 ? 27.701 -16.200 5.839 1.00 10.24 194 LEU D O 1
ATOM 11326 N N . LEU D 1 195 ? 26.179 -16.611 4.206 1.00 10.90 195 LEU D N 1
ATOM 11327 C CA . LEU D 1 195 ? 24.992 -16.076 4.911 1.00 10.70 195 LEU D CA 1
ATOM 11328 C C . LEU D 1 195 ? 24.481 -17.109 5.892 1.00 10.76 195 LEU D C 1
ATOM 11329 O O . LEU D 1 195 ? 24.614 -18.314 5.654 1.00 12.88 195 LEU D O 1
ATOM 11334 N N . PRO D 1 196 ? 23.720 -16.676 6.918 1.00 11.17 196 PRO D N 1
ATOM 11335 C CA . PRO D 1 196 ? 22.871 -17.594 7.676 1.00 11.52 196 PRO D CA 1
ATOM 11336 C C . PRO D 1 196 ? 21.929 -18.295 6.697 1.00 11.55 196 PRO D C 1
ATOM 11337 O O . PRO D 1 196 ? 21.592 -17.673 5.692 1.00 10.70 196 PRO D O 1
ATOM 11341 N N . THR D 1 197 ? 21.496 -19.515 7.021 1.00 11.34 197 THR D N 1
ATOM 11342 C CA . THR D 1 197 ? 20.571 -20.282 6.166 1.00 11.89 197 THR D CA 1
ATOM 11343 C C . THR D 1 197 ? 19.346 -19.414 5.880 1.00 11.89 197 THR D C 1
ATOM 11344 O O . THR D 1 197 ? 19.050 -19.252 4.696 1.00 12.11 197 THR D O 1
ATOM 11348 N N . GLN D 1 198 ? 18.718 -18.849 6.916 1.00 12.52 198 GLN D N 1
ATOM 11349 C CA . GLN D 1 198 ? 17.461 -18.053 6.831 1.00 13.94 198 GLN D CA 1
ATOM 11350 C C . GLN D 1 198 ? 17.626 -16.895 5.839 1.00 12.66 198 GLN D C 1
ATOM 11351 O O . GLN D 1 198 ? 16.674 -16.662 5.069 1.00 11.65 198 GLN D O 1
ATOM 11357 N N . THR D 1 199 ? 18.781 -16.223 5.825 1.00 11.52 199 THR D N 1
ATOM 11358 C CA . THR D 1 199 ? 19.057 -15.062 4.937 1.00 11.90 199 THR D CA 1
ATOM 11359 C C . THR D 1 199 ? 19.187 -15.549 3.484 1.00 11.71 199 THR D C 1
ATOM 11360 O O . THR D 1 199 ? 18.581 -14.922 2.567 1.00 11.12 199 THR D O 1
ATOM 11364 N N . ALA D 1 200 ? 19.984 -16.593 3.261 1.00 11.03 200 ALA D N 1
ATOM 11365 C CA . ALA D 1 200 ? 20.163 -17.203 1.919 1.00 10.61 200 ALA D CA 1
ATOM 11366 C C . ALA D 1 200 ? 18.798 -17.659 1.373 1.00 9.88 200 ALA D C 1
ATOM 11367 O O . ALA D 1 200 ? 18.514 -17.405 0.156 1.00 9.15 200 ALA D O 1
ATOM 11369 N N . VAL D 1 201 ? 17.934 -18.220 2.226 1.00 9.70 201 VAL D N 1
ATOM 11370 C CA . VAL D 1 201 ? 16.546 -18.615 1.831 1.00 9.90 201 VAL D CA 1
ATOM 11371 C C . VAL D 1 201 ? 15.742 -17.362 1.445 1.00 10.76 201 VAL D C 1
ATOM 11372 O O . VAL D 1 201 ? 15.071 -17.397 0.402 1.00 10.09 201 VAL D O 1
ATOM 11376 N N . ARG D 1 202 ? 15.841 -16.272 2.204 1.00 11.52 202 ARG D N 1
ATOM 11377 C CA . ARG D 1 202 ? 15.111 -15.010 1.889 1.00 13.11 202 ARG D CA 1
ATOM 11378 C C . ARG D 1 202 ? 15.539 -14.511 0.508 1.00 11.19 202 ARG D C 1
ATOM 11379 O O . ARG D 1 202 ? 14.699 -13.986 -0.188 1.00 10.48 202 ARG D O 1
ATOM 11387 N N . ASN D 1 203 ? 16.815 -14.660 0.139 1.00 10.69 203 ASN D N 1
ATOM 11388 C CA . ASN D 1 203 ? 17.319 -14.193 -1.186 1.00 9.75 203 ASN D CA 1
ATOM 11389 C C . ASN D 1 203 ? 16.612 -15.015 -2.269 1.00 9.48 203 ASN D C 1
ATOM 11390 O O . ASN D 1 203 ? 16.254 -14.441 -3.314 1.00 9.26 203 ASN D O 1
ATOM 11395 N N . LEU D 1 204 ? 16.459 -16.326 -2.078 1.00 8.81 204 LEU D N 1
ATOM 11396 C CA . LEU D 1 204 ? 15.805 -17.172 -3.107 1.00 9.03 204 LEU D CA 1
ATOM 11397 C C . LEU D 1 204 ? 14.321 -16.789 -3.201 1.00 8.94 204 LEU D C 1
ATOM 11398 O O . LEU D 1 204 ? 13.788 -16.726 -4.318 1.00 8.81 204 LEU D O 1
ATOM 11403 N N . ILE D 1 205 ? 13.676 -16.529 -2.073 1.00 8.68 205 ILE D N 1
ATOM 11404 C CA . ILE D 1 205 ? 12.266 -16.064 -2.058 1.00 9.26 205 ILE D CA 1
ATOM 11405 C C . ILE D 1 205 ? 12.178 -14.777 -2.887 1.00 8.88 205 ILE D C 1
ATOM 11406 O O . ILE D 1 205 ? 11.224 -14.626 -3.639 1.00 8.99 205 ILE D O 1
ATOM 11411 N N . SER D 1 206 ? 13.117 -13.859 -2.673 1.00 8.75 206 SER D N 1
ATOM 11412 C CA . SER D 1 206 ? 13.133 -12.545 -3.348 1.00 8.60 206 SER D CA 1
ATOM 11413 C C . SER D 1 206 ? 13.249 -12.772 -4.862 1.00 7.88 206 SER D C 1
ATOM 11414 O O . SER D 1 206 ? 12.536 -12.115 -5.633 1.00 7.07 206 SER D O 1
ATOM 11417 N N . ALA D 1 207 ? 14.134 -13.680 -5.253 1.00 7.90 207 ALA D N 1
ATOM 11418 C CA . ALA D 1 207 ? 14.361 -14.040 -6.668 1.00 7.79 207 ALA D CA 1
ATOM 11419 C C . ALA D 1 207 ? 13.054 -14.555 -7.285 1.00 7.67 207 ALA D C 1
ATOM 11420 O O . ALA D 1 207 ? 12.723 -14.147 -8.393 1.00 7.43 207 ALA D O 1
ATOM 11422 N N . ARG D 1 208 ? 12.330 -15.428 -6.597 1.00 7.56 208 ARG D N 1
ATOM 11423 C CA . ARG D 1 208 ? 11.108 -16.038 -7.176 1.00 7.44 208 ARG D CA 1
ATOM 11424 C C . ARG D 1 208 ? 10.039 -14.954 -7.236 1.00 7.20 208 ARG D C 1
ATOM 11425 O O . ARG D 1 208 ? 9.262 -14.923 -8.202 1.00 6.85 208 ARG D O 1
ATOM 11433 N N . LEU D 1 209 ? 10.006 -14.071 -6.237 1.00 7.34 209 LEU D N 1
ATOM 11434 C CA . LEU D 1 209 ? 8.954 -13.026 -6.163 1.00 7.53 209 LEU D CA 1
ATOM 11435 C C . LEU D 1 209 ? 9.120 -12.066 -7.348 1.00 7.63 209 LEU D C 1
ATOM 11436 O O . LEU D 1 209 ? 8.112 -11.667 -7.953 1.00 7.88 209 LEU D O 1
ATOM 11441 N N . ALA D 1 210 ? 10.370 -11.741 -7.701 1.00 8.53 210 ALA D N 1
ATOM 11442 C CA . ALA D 1 210 ? 10.722 -10.922 -8.888 1.00 8.27 210 ALA D CA 1
ATOM 11443 C C . ALA D 1 210 ? 10.229 -11.624 -10.153 1.00 7.92 210 ALA D C 1
ATOM 11444 O O . ALA D 1 210 ? 9.654 -10.964 -11.015 1.00 8.23 210 ALA D O 1
ATOM 11446 N N . ALA D 1 211 ? 10.475 -12.926 -10.305 1.00 8.08 211 ALA D N 1
ATOM 11447 C CA . ALA D 1 211 ? 10.088 -13.666 -11.523 1.00 8.07 211 ALA D CA 1
ATOM 11448 C C . ALA D 1 211 ? 8.558 -13.657 -11.652 1.00 7.98 211 ALA D C 1
ATOM 11449 O O . ALA D 1 211 ? 8.067 -13.479 -12.739 1.00 7.45 211 ALA D O 1
ATOM 11451 N N . ASP D 1 212 ? 7.873 -13.880 -10.533 1.00 8.34 212 ASP D N 1
ATOM 11452 C CA . ASP D 1 212 ? 6.392 -13.880 -10.404 1.00 8.69 212 ASP D CA 1
ATOM 11453 C C . ASP D 1 212 ? 5.860 -12.493 -10.738 1.00 8.40 212 ASP D C 1
ATOM 11454 O O . ASP D 1 212 ? 4.909 -12.432 -11.495 1.00 8.90 212 ASP D O 1
ATOM 11459 N N . VAL D 1 213 ? 6.457 -11.420 -10.230 1.00 9.04 213 VAL D N 1
ATOM 11460 C CA . VAL D 1 213 ? 5.991 -10.035 -10.536 1.00 9.12 213 VAL D CA 1
ATOM 11461 C C . VAL D 1 213 ? 6.117 -9.795 -12.056 1.00 9.83 213 VAL D C 1
ATOM 11462 O O . VAL D 1 213 ? 5.204 -9.219 -12.648 1.00 9.59 213 VAL D O 1
ATOM 11466 N N . MET D 1 214 ? 7.192 -10.268 -12.685 1.00 10.15 214 MET D N 1
ATOM 11467 C CA . MET D 1 214 ? 7.471 -10.047 -14.130 1.00 11.33 214 MET D CA 1
ATOM 11468 C C . MET D 1 214 ? 6.577 -10.988 -14.956 1.00 11.19 214 MET D C 1
ATOM 11469 O O . MET D 1 214 ? 6.496 -10.820 -16.175 1.00 11.40 214 MET D O 1
ATOM 11474 N N . GLY D 1 215 ? 6.009 -12.021 -14.313 1.00 10.75 215 GLY D N 1
ATOM 11475 C CA . GLY D 1 215 ? 5.078 -12.995 -14.920 1.00 10.21 215 GLY D CA 1
ATOM 11476 C C . GLY D 1 215 ? 5.764 -14.044 -15.778 1.00 9.72 215 GLY D C 1
ATOM 11477 O O . GLY D 1 215 ? 5.167 -14.432 -16.774 1.00 9.26 215 GLY D O 1
ATOM 11478 N N . VAL D 1 216 ? 6.979 -14.460 -15.442 1.00 9.45 216 VAL D N 1
ATOM 11479 C CA . VAL D 1 216 ? 7.790 -15.387 -16.283 1.00 9.53 216 VAL D CA 1
ATOM 11480 C C . VAL D 1 216 ? 8.290 -16.542 -15.422 1.00 9.12 216 VAL D C 1
ATOM 11481 O O . VAL D 1 216 ? 8.686 -16.338 -14.287 1.00 8.48 216 VAL D O 1
ATOM 11485 N N . PRO D 1 217 ? 8.225 -17.795 -15.926 1.00 9.28 217 PRO D N 1
ATOM 11486 C CA . PRO D 1 217 ? 8.668 -18.978 -15.180 1.00 9.31 217 PRO D CA 1
ATOM 11487 C C . PRO D 1 217 ? 10.186 -19.215 -15.190 1.00 8.95 217 PRO D C 1
ATOM 11488 O O . PRO D 1 217 ? 10.632 -20.363 -15.382 1.00 8.40 217 PRO D O 1
ATOM 11492 N N . THR D 1 218 ? 10.953 -18.156 -14.941 1.00 8.39 218 THR D N 1
ATOM 11493 C CA . THR D 1 218 ? 12.439 -18.187 -14.949 1.00 8.41 218 THR D CA 1
ATOM 11494 C C . THR D 1 218 ? 12.995 -19.311 -14.082 1.00 8.82 218 THR D C 1
ATOM 11495 O O . THR D 1 218 ? 12.557 -19.448 -12.924 1.00 9.60 218 THR D O 1
ATOM 11499 N N . ILE D 1 219 ? 14.018 -20.002 -14.586 1.00 9.01 219 ILE D N 1
ATOM 11500 C CA . ILE D 1 219 ? 14.753 -21.053 -13.828 1.00 8.96 219 ILE D CA 1
ATOM 11501 C C . ILE D 1 219 ? 15.622 -20.368 -12.762 1.00 9.38 219 ILE D C 1
ATOM 11502 O O . ILE D 1 219 ? 16.319 -19.371 -13.072 1.00 9.72 219 ILE D O 1
ATOM 11507 N N . ILE D 1 220 ? 15.506 -20.826 -11.520 1.00 9.02 220 ILE D N 1
ATOM 11508 C CA . ILE D 1 220 ? 16.327 -20.323 -10.384 1.00 9.17 220 ILE D CA 1
ATOM 11509 C C . ILE D 1 220 ? 17.224 -21.463 -9.909 1.00 8.85 220 ILE D C 1
ATOM 11510 O O . ILE D 1 220 ? 16.700 -22.542 -9.509 1.00 8.94 220 ILE D O 1
ATOM 11515 N N . VAL D 1 221 ? 18.524 -21.224 -9.939 1.00 8.39 221 VAL D N 1
ATOM 11516 C CA . VAL D 1 221 ? 19.560 -22.153 -9.424 1.00 8.43 221 VAL D CA 1
ATOM 11517 C C . VAL D 1 221 ? 20.039 -21.602 -8.091 1.00 8.69 221 VAL D C 1
ATOM 11518 O O . VAL D 1 221 ? 20.535 -20.447 -8.086 1.00 8.30 221 VAL D O 1
ATOM 11522 N N . ALA D 1 222 ? 19.916 -22.400 -7.028 1.00 8.26 222 ALA D N 1
ATOM 11523 C CA . ALA D 1 222 ? 20.485 -22.104 -5.696 1.00 8.63 222 ALA D CA 1
ATOM 11524 C C . ALA D 1 222 ? 21.863 -22.751 -5.586 1.00 8.64 222 ALA D C 1
ATOM 11525 O O . ALA D 1 222 ? 21.963 -23.998 -5.583 1.00 8.07 222 ALA D O 1
ATOM 11527 N N . ARG D 1 223 ? 22.885 -21.919 -5.497 1.00 9.08 223 ARG D N 1
ATOM 11528 C CA . ARG D 1 223 ? 24.280 -22.334 -5.270 1.00 9.73 223 ARG D CA 1
ATOM 11529 C C . ARG D 1 223 ? 24.631 -22.207 -3.777 1.00 9.96 223 ARG D C 1
ATOM 11530 O O . ARG D 1 223 ? 24.350 -21.135 -3.173 1.00 10.66 223 ARG D O 1
ATOM 11538 N N . THR D 1 224 ? 25.272 -23.226 -3.208 1.00 9.36 224 THR D N 1
ATOM 11539 C CA . THR D 1 224 ? 25.954 -23.121 -1.911 1.00 9.20 224 THR D CA 1
ATOM 11540 C C . THR D 1 224 ? 27.469 -23.157 -2.109 1.00 9.16 224 THR D C 1
ATOM 11541 O O . THR D 1 224 ? 27.994 -23.976 -2.931 1.00 7.92 224 THR D O 1
ATOM 11545 N N . ASP D 1 225 ? 28.145 -22.314 -1.334 1.00 9.31 225 ASP D N 1
ATOM 11546 C CA . ASP D 1 225 ? 29.627 -22.259 -1.193 1.00 9.93 225 ASP D CA 1
ATOM 11547 C C . ASP D 1 225 ? 30.083 -22.911 0.127 1.00 10.02 225 ASP D C 1
ATOM 11548 O O . ASP D 1 225 ? 31.253 -22.737 0.485 1.00 10.03 225 ASP D O 1
ATOM 11553 N N . ALA D 1 226 ? 29.208 -23.678 0.783 1.00 10.23 226 ALA D N 1
ATOM 11554 C CA . ALA D 1 226 ? 29.397 -24.235 2.151 1.00 10.75 226 ALA D CA 1
ATOM 11555 C C . ALA D 1 226 ? 30.391 -25.404 2.121 1.00 11.15 226 ALA D C 1
ATOM 11556 O O . ALA D 1 226 ? 30.848 -25.825 3.196 1.00 11.11 226 ALA D O 1
ATOM 11558 N N . ASP D 1 227 ? 30.733 -25.932 0.951 1.00 12.23 227 ASP D N 1
ATOM 11559 C CA . ASP D 1 227 ? 31.722 -27.038 0.883 1.00 13.58 227 ASP D CA 1
ATOM 11560 C C . ASP D 1 227 ? 33.068 -26.527 1.392 1.00 13.75 227 ASP D C 1
ATOM 11561 O O . ASP D 1 227 ? 33.696 -27.263 2.168 1.00 14.29 227 ASP D O 1
ATOM 11566 N N . ALA D 1 228 ? 33.494 -25.312 1.023 1.00 13.25 228 ALA D N 1
ATOM 11567 C CA . ALA D 1 228 ? 34.831 -24.797 1.395 1.00 14.06 228 ALA D CA 1
ATOM 11568 C C . ALA D 1 228 ? 34.750 -23.592 2.346 1.00 14.73 228 ALA D C 1
ATOM 11569 O O . ALA D 1 228 ? 35.712 -23.401 3.100 1.00 13.91 228 ALA D O 1
ATOM 11571 N N . ALA D 1 229 ? 33.678 -22.794 2.294 1.00 15.37 229 ALA D N 1
ATOM 11572 C CA . ALA D 1 229 ? 33.460 -21.621 3.176 1.00 15.28 229 ALA D CA 1
ATOM 11573 C C . ALA D 1 229 ? 33.445 -22.048 4.656 1.00 15.27 229 ALA D C 1
ATOM 11574 O O . ALA D 1 229 ? 32.484 -22.764 5.072 1.00 12.00 229 ALA D O 1
ATOM 11576 N N . ASP D 1 230 ? 34.428 -21.546 5.426 1.00 15.05 230 ASP D N 1
ATOM 11577 C CA . ASP D 1 230 ? 34.605 -21.828 6.876 1.00 15.21 230 ASP D CA 1
ATOM 11578 C C . ASP D 1 230 ? 34.342 -20.548 7.691 1.00 15.71 230 ASP D C 1
ATOM 11579 O O . ASP D 1 230 ? 34.854 -20.450 8.826 1.00 16.12 230 ASP D O 1
ATOM 11584 N N . LEU D 1 231 ? 33.539 -19.627 7.157 1.00 15.06 231 LEU D N 1
ATOM 11585 C CA . LEU D 1 231 ? 33.105 -18.368 7.821 1.00 14.83 231 LEU D CA 1
ATOM 11586 C C . LEU D 1 231 ? 31.619 -18.164 7.544 1.00 14.74 231 LEU D C 1
ATOM 11587 O O . LEU D 1 231 ? 31.177 -18.480 6.435 1.00 14.12 231 LEU D O 1
ATOM 11592 N N . ILE D 1 232 ? 30.895 -17.638 8.526 1.00 13.93 232 ILE D N 1
ATOM 11593 C CA . ILE D 1 232 ? 29.469 -17.244 8.402 1.00 14.54 232 ILE D CA 1
ATOM 11594 C C . ILE D 1 232 ? 29.336 -15.849 9.018 1.00 14.29 232 ILE D C 1
ATOM 11595 O O . ILE D 1 232 ? 30.141 -15.528 9.905 1.00 14.01 232 ILE D O 1
ATOM 11600 N N . THR D 1 233 ? 28.424 -15.013 8.532 1.00 14.67 233 THR D N 1
ATOM 11601 C CA . THR D 1 233 ? 28.322 -13.607 9.011 1.00 16.31 233 THR D CA 1
ATOM 11602 C C . THR D 1 233 ? 27.881 -13.577 10.479 1.00 17.30 233 THR D C 1
ATOM 11603 O O . THR D 1 233 ? 28.363 -12.665 11.208 1.00 18.77 233 THR D O 1
ATOM 11607 N N . SER D 1 234 ? 27.027 -14.536 10.886 1.00 16.62 234 SER D N 1
ATOM 11608 C CA . SER D 1 234 ? 26.197 -14.486 12.114 1.00 16.80 234 SER D CA 1
ATOM 11609 C C . SER D 1 234 ? 25.809 -15.898 12.582 1.00 18.51 234 SER D C 1
ATOM 11610 O O . SER D 1 234 ? 25.754 -16.842 11.734 1.00 17.13 234 SER D O 1
ATOM 11613 N N . ASP D 1 235 ? 25.532 -16.038 13.885 1.00 18.42 235 ASP D N 1
ATOM 11614 C CA . ASP D 1 235 ? 25.102 -17.324 14.481 1.00 19.55 235 ASP D CA 1
ATOM 11615 C C . ASP D 1 235 ? 23.598 -17.251 14.766 1.00 18.79 235 ASP D C 1
ATOM 11616 O O . ASP D 1 235 ? 23.132 -17.940 15.685 1.00 19.03 235 ASP D O 1
ATOM 11621 N N . ILE D 1 236 ? 22.879 -16.379 14.065 1.00 17.61 236 ILE D N 1
ATOM 11622 C CA . ILE D 1 236 ? 21.487 -16.007 14.441 1.00 16.90 236 ILE D CA 1
ATOM 11623 C C . ILE D 1 236 ? 20.586 -17.227 14.240 1.00 16.63 236 ILE D C 1
ATOM 11624 O O . ILE D 1 236 ? 19.657 -17.397 15.029 1.00 14.80 236 ILE D O 1
ATOM 11629 N N . ASP D 1 237 ? 20.835 -18.006 13.185 1.00 16.09 237 ASP D N 1
ATOM 11630 C CA . ASP D 1 237 ? 19.934 -19.090 12.734 1.00 16.12 237 ASP D CA 1
ATOM 11631 C C . ASP D 1 237 ? 20.268 -20.353 13.516 1.00 16.08 237 ASP D C 1
ATOM 11632 O O . ASP D 1 237 ? 21.379 -20.853 13.402 1.00 15.73 237 ASP D O 1
ATOM 11637 N N . PRO D 1 238 ? 19.325 -20.899 14.316 1.00 17.13 238 PRO D N 1
ATOM 11638 C CA . PRO D 1 238 ? 19.569 -22.116 15.094 1.00 17.65 238 PRO D CA 1
ATOM 11639 C C . PRO D 1 238 ? 19.996 -23.339 14.261 1.00 17.50 238 PRO D C 1
ATOM 11640 O O . PRO D 1 238 ? 20.778 -24.113 14.731 1.00 19.47 238 PRO D O 1
ATOM 11644 N N . VAL D 1 239 ? 19.551 -23.469 13.018 1.00 17.66 239 VAL D N 1
ATOM 11645 C CA . VAL D 1 239 ? 19.969 -24.612 12.155 1.00 16.83 239 VAL D CA 1
ATOM 11646 C C . VAL D 1 239 ? 21.448 -24.493 11.751 1.00 16.06 239 VAL D C 1
ATOM 11647 O O . VAL D 1 239 ? 21.984 -25.487 11.301 1.00 16.47 239 VAL D O 1
ATOM 11651 N N . ASP D 1 240 ? 22.103 -23.342 11.908 1.00 16.11 240 ASP D N 1
ATOM 11652 C CA . ASP D 1 240 ? 23.545 -23.192 11.565 1.00 16.30 240 ASP D CA 1
ATOM 11653 C C . ASP D 1 240 ? 24.452 -23.540 12.766 1.00 16.97 240 ASP D C 1
ATOM 11654 O O . ASP D 1 240 ? 25.661 -23.720 12.525 1.00 15.60 240 ASP D O 1
ATOM 11659 N N . LYS D 1 241 ? 23.893 -23.644 13.985 1.00 20.70 241 LYS D N 1
ATOM 11660 C CA . LYS D 1 241 ? 24.607 -23.843 15.289 1.00 23.39 241 LYS D CA 1
ATOM 11661 C C . LYS D 1 241 ? 25.581 -25.019 15.169 1.00 21.54 241 LYS D C 1
ATOM 11662 O O . LYS D 1 241 ? 26.760 -24.841 15.519 1.00 20.43 241 LYS D O 1
ATOM 11668 N N . ALA D 1 242 ? 25.121 -26.159 14.644 1.00 22.32 242 ALA D N 1
ATOM 11669 C CA . ALA D 1 242 ? 25.931 -27.401 14.536 1.00 21.85 242 ALA D CA 1
ATOM 11670 C C . ALA D 1 242 ? 27.262 -27.134 13.817 1.00 21.40 242 ALA D C 1
ATOM 11671 O O . ALA D 1 242 ? 28.214 -27.835 14.150 1.00 22.11 242 ALA D O 1
ATOM 11673 N N . PHE D 1 243 ? 27.384 -26.124 12.936 1.00 21.22 243 PHE D N 1
ATOM 11674 C CA . PHE D 1 243 ? 28.643 -25.874 12.175 1.00 19.90 243 PHE D CA 1
ATOM 11675 C C . PHE D 1 243 ? 29.502 -24.782 12.805 1.00 19.48 243 PHE D C 1
ATOM 11676 O O . PHE D 1 243 ? 30.685 -24.703 12.436 1.00 20.73 243 PHE D O 1
ATOM 11684 N N . ILE D 1 244 ? 28.964 -24.019 13.751 1.00 19.12 244 ILE D N 1
ATOM 11685 C CA . ILE D 1 244 ? 29.650 -22.828 14.321 1.00 18.32 244 ILE D CA 1
ATOM 11686 C C . ILE D 1 244 ? 30.557 -23.273 15.481 1.00 18.82 244 ILE D C 1
ATOM 11687 O O . ILE D 1 244 ? 30.043 -23.923 16.379 1.00 18.38 244 ILE D O 1
ATOM 11692 N N . THR D 1 245 ? 31.863 -22.946 15.428 1.00 20.33 245 THR D N 1
ATOM 11693 C CA . THR D 1 245 ? 32.902 -23.375 16.416 1.00 21.38 245 THR D CA 1
ATOM 11694 C C . THR D 1 245 ? 32.909 -22.466 17.653 1.00 23.30 245 THR D C 1
ATOM 11695 O O . THR D 1 245 ? 33.266 -22.976 18.705 1.00 25.18 245 THR D O 1
ATOM 11699 N N . GLY D 1 246 ? 32.527 -21.189 17.537 1.00 23.55 246 GLY D N 1
ATOM 11700 C CA . GLY D 1 246 ? 32.594 -20.195 18.625 1.00 24.36 246 GLY D CA 1
ATOM 11701 C C . GLY D 1 246 ? 33.726 -19.200 18.417 1.00 25.90 246 GLY D C 1
ATOM 11702 O O . GLY D 1 246 ? 33.633 -18.084 18.945 1.00 28.12 246 GLY D O 1
ATOM 11703 N N . GLU D 1 247 ? 34.776 -19.588 17.698 1.00 25.69 247 GLU D N 1
ATOM 11704 C CA . GLU D 1 247 ? 35.862 -18.669 17.272 1.00 26.73 247 GLU D CA 1
ATOM 11705 C C . GLU D 1 247 ? 35.309 -17.577 16.346 1.00 25.55 247 GLU D C 1
ATOM 11706 O O . GLU D 1 247 ? 34.418 -17.878 15.507 1.00 23.94 247 GLU D O 1
ATOM 11712 N N . ARG D 1 248 ? 35.862 -16.364 16.462 1.00 23.86 248 ARG D N 1
ATOM 11713 C CA . ARG D 1 248 ? 35.536 -15.201 15.609 1.00 22.31 248 ARG D CA 1
ATOM 11714 C C . ARG D 1 248 ? 36.824 -14.653 14.996 1.00 22.64 248 ARG D C 1
ATOM 11715 O O . ARG D 1 248 ? 37.912 -14.825 15.604 1.00 23.43 248 ARG D O 1
ATOM 11723 N N . THR D 1 249 ? 36.703 -14.069 13.803 1.00 20.15 249 THR D N 1
ATOM 11724 C CA . THR D 1 249 ? 37.788 -13.351 13.103 1.00 20.86 249 THR D CA 1
ATOM 11725 C C . THR D 1 249 ? 37.849 -11.930 13.643 1.00 21.84 249 THR D C 1
ATOM 11726 O O . THR D 1 249 ? 36.881 -11.489 14.246 1.00 19.95 249 THR D O 1
ATOM 11730 N N . PRO D 1 250 ? 38.933 -11.159 13.382 1.00 23.50 250 PRO D N 1
ATOM 11731 C CA . PRO D 1 250 ? 38.988 -9.752 13.790 1.00 24.92 250 PRO D CA 1
ATOM 11732 C C . PRO D 1 250 ? 37.795 -8.909 13.295 1.00 24.75 250 PRO D C 1
ATOM 11733 O O . PRO D 1 250 ? 37.388 -8.041 14.035 1.00 25.83 250 PRO D O 1
ATOM 11737 N N . GLU D 1 251 ? 37.241 -9.216 12.108 1.00 23.16 251 GLU D N 1
ATOM 11738 C CA . GLU D 1 251 ? 36.072 -8.533 11.481 1.00 22.45 251 GLU D CA 1
ATOM 11739 C C . GLU D 1 251 ? 34.781 -8.987 12.167 1.00 22.37 251 GLU D C 1
ATOM 11740 O O . GLU D 1 251 ? 33.739 -8.323 11.963 1.00 22.21 251 GLU D O 1
ATOM 11746 N N . GLY D 1 252 ? 34.856 -10.079 12.936 1.00 20.47 252 GLY D N 1
ATOM 11747 C CA . GLY D 1 252 ? 33.735 -10.652 13.704 1.00 20.70 252 GLY D CA 1
ATOM 11748 C C . GLY D 1 252 ? 32.942 -11.687 12.919 1.00 20.03 252 GLY D C 1
ATOM 11749 O O . GLY D 1 252 ? 31.762 -11.925 13.280 1.00 17.76 252 GLY D O 1
ATOM 11750 N N . PHE D 1 253 ? 33.532 -12.288 11.883 1.00 19.35 253 PHE D N 1
ATOM 11751 C CA . PHE D 1 253 ? 32.919 -13.447 11.184 1.00 19.75 253 PHE D CA 1
ATOM 11752 C C . PHE D 1 253 ? 33.084 -14.647 12.107 1.00 19.32 253 PHE D C 1
ATOM 11753 O O . PHE D 1 253 ? 34.125 -14.697 12.793 1.00 20.79 253 PHE D O 1
ATOM 11761 N N . TYR D 1 254 ? 32.127 -15.571 12.115 1.00 18.59 254 TYR D N 1
ATOM 11762 C CA . TYR D 1 254 ? 32.196 -16.806 12.941 1.00 19.49 254 TYR D CA 1
ATOM 11763 C C . TYR D 1 254 ? 32.822 -17.935 12.117 1.00 19.93 254 TYR D C 1
ATOM 11764 O O . TYR D 1 254 ? 32.339 -18.188 10.991 1.00 19.24 254 TYR D O 1
ATOM 11773 N N . ARG D 1 255 ? 33.866 -18.589 12.644 1.00 19.74 255 ARG D N 1
ATOM 11774 C CA . ARG D 1 255 ? 34.487 -19.785 12.001 1.00 19.63 255 ARG D CA 1
ATOM 11775 C C . ARG D 1 255 ? 33.463 -20.934 12.030 1.00 18.53 255 ARG D C 1
ATOM 11776 O O . ARG D 1 255 ? 32.742 -21.041 13.026 1.00 18.18 255 ARG D O 1
ATOM 11784 N N . THR D 1 256 ? 33.326 -21.686 10.931 1.00 17.57 256 THR D N 1
ATOM 11785 C CA . THR D 1 256 ? 32.485 -22.915 10.830 1.00 18.43 256 THR D CA 1
ATOM 11786 C C . THR D 1 256 ? 33.339 -24.115 10.400 1.00 18.04 256 THR D C 1
ATOM 11787 O O . THR D 1 256 ? 34.454 -23.915 9.906 1.00 18.87 256 THR D O 1
ATOM 11791 N N . ASN D 1 257 ? 32.818 -25.325 10.569 1.00 18.49 257 ASN D N 1
ATOM 11792 C CA . ASN D 1 257 ? 33.441 -26.575 10.044 1.00 19.73 257 ASN D CA 1
ATOM 11793 C C . ASN D 1 257 ? 32.873 -26.821 8.641 1.00 19.55 257 ASN D C 1
ATOM 11794 O O . ASN D 1 257 ? 31.691 -27.275 8.524 1.00 18.42 257 ASN D O 1
ATOM 11799 N N . ALA D 1 258 ? 33.665 -26.468 7.626 1.00 18.50 258 ALA D N 1
ATOM 11800 C CA . ALA D 1 258 ? 33.301 -26.567 6.191 1.00 18.42 258 ALA D CA 1
ATOM 11801 C C . ALA D 1 258 ? 33.361 -28.026 5.739 1.00 17.47 258 ALA D C 1
ATOM 11802 O O . ALA D 1 258 ? 34.008 -28.830 6.403 1.00 16.99 258 ALA D O 1
ATOM 11804 N N . GLY D 1 259 ? 32.702 -28.339 4.631 1.00 17.03 259 GLY D N 1
ATOM 11805 C CA . GLY D 1 259 ? 32.800 -29.655 3.983 1.00 16.97 259 GLY D CA 1
ATOM 11806 C C . GLY D 1 259 ? 31.448 -30.094 3.492 1.00 16.38 259 GLY D C 1
ATOM 11807 O O . GLY D 1 259 ? 30.496 -29.276 3.522 1.00 14.73 259 GLY D O 1
ATOM 11808 N N . LEU D 1 260 ? 31.357 -31.361 3.098 1.00 16.64 260 LEU D N 1
ATOM 11809 C CA . LEU D 1 260 ? 30.161 -31.884 2.422 1.00 18.29 260 LEU D CA 1
ATOM 11810 C C . LEU D 1 260 ? 28.946 -31.795 3.350 1.00 17.11 260 LEU D C 1
ATOM 11811 O O . LEU D 1 260 ? 27.845 -31.609 2.797 1.00 17.04 260 LEU D O 1
ATOM 11816 N N . ASP D 1 261 ? 29.130 -31.849 4.680 1.00 16.31 261 ASP D N 1
ATOM 11817 C CA . ASP D 1 261 ? 27.999 -31.849 5.653 1.00 16.71 261 ASP D CA 1
ATOM 11818 C C . ASP D 1 261 ? 27.341 -30.464 5.654 1.00 15.38 261 ASP D C 1
ATOM 11819 O O . ASP D 1 261 ? 26.098 -30.377 5.561 1.00 15.31 261 ASP D O 1
ATOM 11824 N N . GLN D 1 262 ? 28.155 -29.418 5.730 1.00 14.38 262 GLN D N 1
ATOM 11825 C CA . GLN D 1 262 ? 27.672 -28.015 5.686 1.00 14.05 262 GLN D CA 1
ATOM 11826 C C . GLN D 1 262 ? 26.977 -27.779 4.334 1.00 13.35 262 GLN D C 1
ATOM 11827 O O . GLN D 1 262 ? 25.862 -27.268 4.335 1.00 12.43 262 GLN D O 1
ATOM 11833 N N . ALA D 1 263 ? 27.571 -28.250 3.235 1.00 12.77 263 ALA D N 1
ATOM 11834 C CA . ALA D 1 263 ? 27.006 -28.081 1.873 1.00 12.51 263 ALA D CA 1
ATOM 11835 C C . ALA D 1 263 ? 25.658 -28.799 1.759 1.00 12.71 263 ALA D C 1
ATOM 11836 O O . ALA D 1 263 ? 24.728 -28.241 1.133 1.00 11.08 263 ALA D O 1
ATOM 11838 N N . ILE D 1 264 ? 25.576 -30.025 2.271 1.00 12.67 264 ILE D N 1
ATOM 11839 C CA . ILE D 1 264 ? 24.339 -30.840 2.152 1.00 12.83 264 ILE D CA 1
ATOM 11840 C C . ILE D 1 264 ? 23.220 -30.149 2.936 1.00 12.53 264 ILE D C 1
ATOM 11841 O O . ILE D 1 264 ? 22.068 -30.087 2.428 1.00 13.46 264 ILE D O 1
ATOM 11846 N N . ALA D 1 265 ? 23.558 -29.592 4.096 1.00 12.57 265 ALA D N 1
ATOM 11847 C CA . ALA D 1 265 ? 22.593 -28.903 4.973 1.00 12.26 265 ALA D CA 1
ATOM 11848 C C . ALA D 1 265 ? 21.967 -27.713 4.210 1.00 12.47 265 ALA D C 1
ATOM 11849 O O . ALA D 1 265 ? 20.736 -27.551 4.249 1.00 12.01 265 ALA D O 1
ATOM 11851 N N . ARG D 1 266 ? 22.786 -26.922 3.505 1.00 12.46 266 ARG D N 1
ATOM 11852 C CA . ARG D 1 266 ? 22.309 -25.720 2.748 1.00 12.53 266 ARG D CA 1
ATOM 11853 C C . ARG D 1 266 ? 21.535 -26.173 1.522 1.00 11.02 266 ARG D C 1
ATOM 11854 O O . ARG D 1 266 ? 20.498 -25.610 1.271 1.00 10.93 266 ARG D O 1
ATOM 11862 N N . GLY D 1 267 ? 22.072 -27.151 0.805 1.00 11.65 267 GLY D N 1
ATOM 11863 C CA . GLY D 1 267 ? 21.423 -27.781 -0.362 1.00 11.36 267 GLY D CA 1
ATOM 11864 C C . GLY D 1 267 ? 20.015 -28.239 -0.028 1.00 11.50 267 GLY D C 1
ATOM 11865 O O . GLY D 1 267 ? 19.086 -27.927 -0.808 1.00 11.68 267 GLY D O 1
ATOM 11866 N N . LEU D 1 268 ? 19.817 -28.899 1.123 1.00 11.87 268 LEU D N 1
ATOM 11867 C CA . LEU D 1 268 ? 18.457 -29.334 1.554 1.00 11.53 268 LEU D CA 1
ATOM 11868 C C . LEU D 1 268 ? 17.595 -28.128 1.953 1.00 10.60 268 LEU D C 1
ATOM 11869 O O . LEU D 1 268 ? 16.390 -28.129 1.642 1.00 9.95 268 LEU D O 1
ATOM 11874 N N . ALA D 1 269 ? 18.155 -27.140 2.645 1.00 10.42 269 ALA D N 1
ATOM 11875 C CA . ALA D 1 269 ? 17.411 -25.903 2.996 1.00 9.50 269 ALA D CA 1
ATOM 11876 C C . ALA D 1 269 ? 16.962 -25.169 1.723 1.00 8.93 269 ALA D C 1
ATOM 11877 O O . ALA D 1 269 ? 15.898 -24.539 1.773 1.00 8.69 269 ALA D O 1
ATOM 11879 N N . TYR D 1 270 ? 17.751 -25.173 0.646 1.00 9.12 270 TYR D N 1
ATOM 11880 C CA . TYR D 1 270 ? 17.450 -24.307 -0.538 1.00 9.55 270 TYR D CA 1
ATOM 11881 C C . TYR D 1 270 ? 16.528 -25.025 -1.537 1.00 10.25 270 TYR D C 1
ATOM 11882 O O . TYR D 1 270 ? 15.881 -24.333 -2.364 1.00 9.78 270 TYR D O 1
ATOM 11891 N N . ALA D 1 271 ? 16.446 -26.358 -1.453 1.00 10.83 271 ALA D N 1
ATOM 11892 C CA . ALA D 1 271 ? 15.816 -27.225 -2.479 1.00 11.19 271 ALA D CA 1
ATOM 11893 C C . ALA D 1 271 ? 14.349 -26.849 -2.697 1.00 11.33 271 ALA D C 1
ATOM 11894 O O . ALA D 1 271 ? 13.922 -26.786 -3.847 1.00 12.66 271 ALA D O 1
ATOM 11896 N N . PRO D 1 272 ? 13.540 -26.546 -1.652 1.00 11.57 272 PRO D N 1
ATOM 11897 C CA . PRO D 1 272 ? 12.150 -26.129 -1.835 1.00 11.93 272 PRO D CA 1
ATOM 11898 C C . PRO D 1 272 ? 12.013 -24.755 -2.515 1.00 12.47 272 PRO D C 1
ATOM 11899 O O . PRO D 1 272 ? 10.945 -24.449 -3.001 1.00 14.30 272 PRO D O 1
ATOM 11903 N N . TYR D 1 273 ? 13.087 -23.967 -2.582 1.00 13.18 273 TYR D N 1
ATOM 11904 C CA . TYR D 1 273 ? 13.030 -22.562 -3.075 1.00 14.02 273 TYR D CA 1
ATOM 11905 C C . TYR D 1 273 ? 13.785 -22.350 -4.399 1.00 14.56 273 TYR D C 1
ATOM 11906 O O . TYR D 1 273 ? 14.112 -21.185 -4.729 1.00 17.03 273 TYR D O 1
ATOM 11915 N N . ALA D 1 274 ? 14.110 -23.407 -5.124 1.00 13.69 274 ALA D N 1
ATOM 11916 C CA . ALA D 1 274 ? 14.909 -23.308 -6.368 1.00 12.35 274 ALA D CA 1
ATOM 11917 C C . ALA D 1 274 ? 14.548 -24.487 -7.267 1.00 12.03 274 ALA D C 1
ATOM 11918 O O . ALA D 1 274 ? 14.009 -25.476 -6.753 1.00 12.49 274 ALA D O 1
ATOM 11920 N N . ASP D 1 275 ? 14.845 -24.377 -8.551 1.00 10.72 275 ASP D N 1
ATOM 11921 C CA . ASP D 1 275 ? 14.543 -25.395 -9.577 1.00 10.19 275 ASP D CA 1
ATOM 11922 C C . ASP D 1 275 ? 15.737 -26.331 -9.711 1.00 10.09 275 ASP D C 1
ATOM 11923 O O . ASP D 1 275 ? 15.489 -27.514 -9.965 1.00 9.39 275 ASP D O 1
ATOM 11928 N N . LEU D 1 276 ? 16.966 -25.821 -9.533 1.00 9.77 276 LEU D N 1
ATOM 11929 C CA . LEU D 1 276 ? 18.211 -26.641 -9.489 1.00 10.20 276 LEU D CA 1
ATOM 11930 C C . LEU D 1 276 ? 19.036 -26.288 -8.247 1.00 10.39 276 LEU D C 1
ATOM 11931 O O . LEU D 1 276 ? 19.035 -25.108 -7.818 1.00 10.27 276 LEU D O 1
ATOM 11936 N N . VAL D 1 277 ? 19.754 -27.262 -7.703 1.00 10.61 277 VAL D N 1
ATOM 11937 C CA . VAL D 1 277 ? 20.727 -26.998 -6.612 1.00 10.72 277 VAL D CA 1
ATOM 11938 C C . VAL D 1 277 ? 22.120 -27.243 -7.183 1.00 11.46 277 VAL D C 1
ATOM 11939 O O . VAL D 1 277 ? 22.304 -28.175 -8.030 1.00 10.33 277 VAL D O 1
ATOM 11943 N N . TRP D 1 278 ? 23.063 -26.410 -6.748 1.00 10.75 278 TRP D N 1
ATOM 11944 C CA . TRP D 1 278 ? 24.461 -26.433 -7.222 1.00 10.67 278 TRP D CA 1
ATOM 11945 C C . TRP D 1 278 ? 25.379 -26.372 -6.000 1.00 10.65 278 TRP D C 1
ATOM 11946 O O . TRP D 1 278 ? 25.243 -25.471 -5.188 1.00 10.84 278 TRP D O 1
ATOM 11957 N N . CYS D 1 279 ? 26.245 -27.356 -5.842 1.00 11.53 279 CYS D N 1
ATOM 11958 C CA . CYS D 1 279 ? 27.276 -27.374 -4.782 1.00 13.04 279 CYS D CA 1
ATOM 11959 C C . CYS D 1 279 ? 28.645 -27.089 -5.419 1.00 12.74 279 CYS D C 1
ATOM 11960 O O . CYS D 1 279 ? 29.144 -27.927 -6.168 1.00 13.09 279 CYS D O 1
ATOM 11963 N N . GLU D 1 280 ? 29.247 -25.938 -5.140 1.00 12.82 280 GLU D N 1
ATOM 11964 C CA . GLU D 1 280 ? 30.676 -25.706 -5.499 1.00 12.84 280 GLU D CA 1
ATOM 11965 C C . GLU D 1 280 ? 31.542 -26.751 -4.779 1.00 12.44 280 GLU D C 1
ATOM 11966 O O . GLU D 1 280 ? 31.277 -27.068 -3.593 1.00 11.45 280 GLU D O 1
ATOM 11972 N N . THR D 1 281 ? 32.518 -27.277 -5.496 1.00 12.28 281 THR D N 1
ATOM 11973 C CA . THR D 1 281 ? 33.486 -28.297 -5.021 1.00 14.15 281 THR D CA 1
ATOM 11974 C C . THR D 1 281 ? 34.895 -27.744 -5.202 1.00 13.80 281 THR D C 1
ATOM 11975 O O . THR D 1 281 ? 35.045 -26.786 -5.969 1.00 13.14 281 THR D O 1
ATOM 11979 N N . SER D 1 282 ? 35.905 -28.339 -4.560 1.00 15.42 282 SER D N 1
ATOM 11980 C CA . SER D 1 282 ? 37.322 -27.912 -4.738 1.00 16.73 282 SER D CA 1
ATOM 11981 C C . SER D 1 282 ? 38.026 -28.770 -5.812 1.00 17.37 282 SER D C 1
ATOM 11982 O O . SER D 1 282 ? 39.151 -28.410 -6.245 1.00 16.36 282 SER D O 1
ATOM 11985 N N . GLU D 1 283 ? 37.369 -29.827 -6.305 1.00 17.64 283 GLU D N 1
ATOM 11986 C CA . GLU D 1 283 ? 37.904 -30.642 -7.428 1.00 18.27 283 GLU D CA 1
ATOM 11987 C C . GLU D 1 283 ? 36.759 -31.429 -8.059 1.00 16.31 283 GLU D C 1
ATOM 11988 O O . GLU D 1 283 ? 35.695 -31.553 -7.472 1.00 14.79 283 GLU D O 1
ATOM 11994 N N . PRO D 1 284 ? 36.956 -31.981 -9.273 1.00 15.50 284 PRO D N 1
ATOM 11995 C CA . PRO D 1 284 ? 35.912 -32.735 -9.962 1.00 15.81 284 PRO D CA 1
ATOM 11996 C C . PRO D 1 284 ? 35.935 -34.187 -9.466 1.00 16.34 284 PRO D C 1
ATOM 11997 O O . PRO D 1 284 ? 36.670 -34.984 -10.015 1.00 18.59 284 PRO D O 1
ATOM 12001 N N . ASN D 1 285 ? 35.227 -34.455 -8.379 1.00 16.18 285 ASN D N 1
ATOM 12002 C CA . ASN D 1 285 ? 35.300 -35.725 -7.616 1.00 17.57 285 ASN D CA 1
ATOM 12003 C C . ASN D 1 285 ? 33.969 -36.465 -7.773 1.00 17.26 285 ASN D C 1
ATOM 12004 O O . ASN D 1 285 ? 32.971 -35.969 -7.258 1.00 15.23 285 ASN D O 1
ATOM 12009 N N . LEU D 1 286 ? 33.948 -37.592 -8.491 1.00 18.46 286 LEU D N 1
ATOM 12010 C CA . LEU D 1 286 ? 32.679 -38.290 -8.811 1.00 20.48 286 LEU D CA 1
ATOM 12011 C C . LEU D 1 286 ? 31.994 -38.720 -7.514 1.00 21.48 286 LEU D C 1
ATOM 12012 O O . LEU D 1 286 ? 30.762 -38.566 -7.441 1.00 21.20 286 LEU D O 1
ATOM 12017 N N . GLU D 1 287 ? 32.744 -39.223 -6.527 1.00 23.03 287 GLU D N 1
ATOM 12018 C CA . GLU D 1 287 ? 32.087 -39.843 -5.351 1.00 24.24 287 GLU D CA 1
ATOM 12019 C C . GLU D 1 287 ? 31.454 -38.733 -4.505 1.00 20.91 287 GLU D C 1
ATOM 12020 O O . GLU D 1 287 ? 30.297 -38.933 -4.085 1.00 19.67 287 GLU D O 1
ATOM 12026 N N . ASP D 1 288 ? 32.116 -37.586 -4.315 1.00 19.09 288 ASP D N 1
ATOM 12027 C CA . ASP D 1 288 ? 31.500 -36.393 -3.654 1.00 18.51 288 ASP D CA 1
ATOM 12028 C C . ASP D 1 288 ? 30.257 -35.927 -4.421 1.00 16.93 288 ASP D C 1
ATOM 12029 O O . ASP D 1 288 ? 29.217 -35.643 -3.776 1.00 14.93 288 ASP D O 1
ATOM 12034 N N . ALA D 1 289 ? 30.351 -35.844 -5.751 1.00 15.31 289 ALA D N 1
ATOM 12035 C CA . ALA D 1 289 ? 29.206 -35.492 -6.624 1.00 15.69 289 ALA D CA 1
ATOM 12036 C C . ALA D 1 289 ? 28.049 -36.452 -6.334 1.00 15.34 289 ALA D C 1
ATOM 12037 O O . ALA D 1 289 ? 26.897 -35.974 -6.177 1.00 13.63 289 ALA D O 1
ATOM 12039 N N . LYS D 1 290 ? 28.347 -37.755 -6.236 1.00 16.78 290 LYS D N 1
ATOM 12040 C CA . LYS D 1 290 ? 27.328 -38.809 -5.998 1.00 18.66 290 LYS D CA 1
ATOM 12041 C C . LYS D 1 290 ? 26.735 -38.637 -4.592 1.00 17.70 290 LYS D C 1
ATOM 12042 O O . LYS D 1 290 ? 25.510 -38.679 -4.475 1.00 17.63 290 LYS D O 1
ATOM 12048 N N . ARG D 1 291 ? 27.565 -38.433 -3.570 1.00 18.30 291 ARG D N 1
ATOM 12049 C CA . ARG D 1 291 ? 27.104 -38.282 -2.156 1.00 19.88 291 ARG D CA 1
ATOM 12050 C C . ARG D 1 291 ? 26.168 -37.074 -2.044 1.00 16.88 291 ARG D C 1
ATOM 12051 O O . ARG D 1 291 ? 25.134 -37.169 -1.380 1.00 15.31 291 ARG D O 1
ATOM 12059 N N . PHE D 1 292 ? 26.504 -35.963 -2.687 1.00 14.95 292 PHE D N 1
ATOM 12060 C CA . PHE D 1 292 ? 25.662 -34.742 -2.606 1.00 14.05 292 PHE D CA 1
ATOM 12061 C C . PHE D 1 292 ? 24.308 -35.039 -3.247 1.00 13.07 292 PHE D C 1
ATOM 12062 O O . PHE D 1 292 ? 23.248 -34.735 -2.660 1.00 11.42 292 PHE D O 1
ATOM 12070 N N . ALA D 1 293 ? 24.345 -35.637 -4.437 1.00 12.43 293 ALA D N 1
ATOM 12071 C CA . ALA D 1 293 ? 23.139 -35.988 -5.219 1.00 13.78 293 ALA D CA 1
ATOM 12072 C C . ALA D 1 293 ? 22.246 -36.907 -4.381 1.00 14.03 293 ALA D C 1
ATOM 12073 O O . ALA D 1 293 ? 21.028 -36.630 -4.280 1.00 14.31 293 ALA D O 1
ATOM 12075 N N . ASP D 1 294 ? 22.821 -37.952 -3.783 1.00 15.22 294 ASP D N 1
ATOM 12076 C CA . ASP D 1 294 ? 22.025 -38.961 -3.025 1.00 16.82 294 ASP D CA 1
ATOM 12077 C C . ASP D 1 294 ? 21.383 -38.288 -1.806 1.00 15.58 294 ASP D C 1
ATOM 12078 O O . ASP D 1 294 ? 20.208 -38.593 -1.551 1.00 15.22 294 ASP D O 1
ATOM 12083 N N . ALA D 1 295 ? 22.113 -37.390 -1.127 1.00 15.01 295 ALA D N 1
ATOM 12084 C CA . ALA D 1 295 ? 21.644 -36.608 0.044 1.00 14.38 295 ALA D CA 1
ATOM 12085 C C . ALA D 1 295 ? 20.435 -35.760 -0.344 1.00 16.28 295 ALA D C 1
ATOM 12086 O O . ALA D 1 295 ? 19.414 -35.776 0.399 1.00 15.31 295 ALA D O 1
ATOM 12088 N N . ILE D 1 296 ? 20.530 -35.028 -1.456 1.00 15.42 296 ILE D N 1
ATOM 12089 C CA . ILE D 1 296 ? 19.407 -34.173 -1.922 1.00 15.85 296 ILE D CA 1
ATOM 12090 C C . ILE D 1 296 ? 18.226 -35.070 -2.289 1.00 15.37 296 ILE D C 1
ATOM 12091 O O . ILE D 1 296 ? 17.094 -34.772 -1.878 1.00 15.53 296 ILE D O 1
ATOM 12096 N N . HIS D 1 297 ? 18.471 -36.113 -3.074 1.00 16.31 297 HIS D N 1
ATOM 12097 C CA . HIS D 1 297 ? 17.399 -36.961 -3.668 1.00 17.63 297 HIS D CA 1
ATOM 12098 C C . HIS D 1 297 ? 16.687 -37.785 -2.582 1.00 18.75 297 HIS D C 1
ATOM 12099 O O . HIS D 1 297 ? 15.513 -38.162 -2.824 1.00 22.23 297 HIS D O 1
ATOM 12106 N N . LYS D 1 298 ? 17.358 -38.036 -1.453 1.00 20.43 298 LYS D N 1
ATOM 12107 C CA . LYS D 1 298 ? 16.812 -38.732 -0.246 1.00 23.51 298 LYS D CA 1
ATOM 12108 C C . LYS D 1 298 ? 15.568 -37.976 0.244 1.00 24.91 298 LYS D C 1
ATOM 12109 O O . LYS D 1 298 ? 14.592 -38.608 0.631 1.00 24.78 298 LYS D O 1
ATOM 12115 N N . GLU D 1 299 ? 15.619 -36.647 0.175 1.00 26.44 299 GLU D N 1
ATOM 12116 C CA . GLU D 1 299 ? 14.553 -35.707 0.599 1.00 28.27 299 GLU D CA 1
ATOM 12117 C C . GLU D 1 299 ? 13.701 -35.272 -0.605 1.00 24.88 299 GLU D C 1
ATOM 12118 O O . GLU D 1 299 ? 12.529 -34.990 -0.404 1.00 24.19 299 GLU D O 1
ATOM 12124 N N . HIS D 1 300 ? 14.294 -35.106 -1.790 1.00 22.30 300 HIS D N 1
ATOM 12125 C CA . HIS D 1 300 ? 13.630 -34.518 -2.985 1.00 20.31 300 HIS D CA 1
ATOM 12126 C C . HIS D 1 300 ? 13.975 -35.344 -4.205 1.00 20.83 300 HIS D C 1
ATOM 12127 O O . HIS D 1 300 ? 14.828 -34.941 -4.994 1.00 19.78 300 HIS D O 1
ATOM 12134 N N . PRO D 1 301 ? 13.323 -36.516 -4.379 1.00 20.45 301 PRO D N 1
ATOM 12135 C CA . PRO D 1 301 ? 13.691 -37.439 -5.444 1.00 20.79 301 PRO D CA 1
ATOM 12136 C C . PRO D 1 301 ? 13.470 -36.724 -6.791 1.00 20.45 301 PRO D C 1
ATOM 12137 O O . PRO D 1 301 ? 12.496 -36.005 -6.922 1.00 21.08 301 PRO D O 1
ATOM 12141 N N . GLY D 1 302 ? 14.374 -36.897 -7.754 1.00 19.00 302 GLY D N 1
ATOM 12142 C CA . GLY D 1 302 ? 14.185 -36.335 -9.110 1.00 18.67 302 GLY D CA 1
ATOM 12143 C C . GLY D 1 302 ? 14.651 -34.885 -9.226 1.00 17.51 302 GLY D C 1
ATOM 12144 O O . GLY D 1 302 ? 14.605 -34.346 -10.356 1.00 17.89 302 GLY D O 1
ATOM 12145 N N . LYS D 1 303 ? 15.082 -34.264 -8.124 1.00 15.80 303 LYS D N 1
ATOM 12146 C CA . LYS D 1 303 ? 15.515 -32.840 -8.096 1.00 14.92 303 LYS D CA 1
ATOM 12147 C C . LYS D 1 303 ? 16.665 -32.649 -9.091 1.00 14.75 303 LYS D C 1
ATOM 12148 O O . LYS D 1 303 ? 17.701 -33.332 -8.953 1.00 14.39 303 LYS D O 1
ATOM 12154 N N . LEU D 1 304 ? 16.502 -31.720 -10.033 1.00 14.06 304 LEU D N 1
ATOM 12155 C CA . LEU D 1 304 ? 17.563 -31.322 -10.986 1.00 14.07 304 LEU D CA 1
ATOM 12156 C C . LEU D 1 304 ? 18.724 -30.663 -10.233 1.00 13.35 304 LEU D C 1
ATOM 12157 O O . LEU D 1 304 ? 18.492 -29.785 -9.370 1.00 13.39 304 LEU D O 1
ATOM 12162 N N . LEU D 1 305 ? 19.944 -31.013 -10.616 1.00 12.22 305 LEU D N 1
ATOM 12163 C CA . LEU D 1 305 ? 21.177 -30.446 -10.031 1.00 11.36 305 LEU D CA 1
ATOM 12164 C C . LEU D 1 305 ? 22.016 -29.833 -11.151 1.00 11.41 305 LEU D C 1
ATOM 12165 O O . LEU D 1 305 ? 21.824 -30.198 -12.323 1.00 11.59 305 LEU D O 1
ATOM 12170 N N . ALA D 1 306 ? 22.893 -28.903 -10.778 1.00 10.44 306 ALA D N 1
ATOM 12171 C CA . ALA D 1 306 ? 23.783 -28.155 -11.680 1.00 9.64 306 ALA D CA 1
ATOM 12172 C C . ALA D 1 306 ? 25.207 -28.430 -11.223 1.00 9.22 306 ALA D C 1
ATOM 12173 O O . ALA D 1 306 ? 25.400 -28.663 -9.990 1.00 8.90 306 ALA D O 1
ATOM 12175 N N . TYR D 1 307 ? 26.148 -28.532 -12.158 1.00 8.76 307 TYR D N 1
ATOM 12176 C CA . TYR D 1 307 ? 27.569 -28.786 -11.825 1.00 8.76 307 TYR D CA 1
ATOM 12177 C C . TYR D 1 307 ? 28.476 -27.879 -12.660 1.00 8.98 307 TYR D C 1
ATOM 12178 O O . TYR D 1 307 ? 28.375 -27.853 -13.935 1.00 8.81 307 TYR D O 1
ATOM 12187 N N . ASN D 1 308 ? 29.368 -27.199 -11.949 1.00 9.16 308 ASN D N 1
ATOM 12188 C CA . ASN D 1 308 ? 30.409 -26.312 -12.487 1.00 10.33 308 ASN D CA 1
ATOM 12189 C C . ASN D 1 308 ? 31.600 -27.193 -12.868 1.00 10.38 308 ASN D C 1
ATOM 12190 O O . ASN D 1 308 ? 32.367 -27.584 -11.969 1.00 10.37 308 ASN D O 1
ATOM 12195 N N . CYS D 1 309 ? 31.769 -27.469 -14.155 1.00 10.95 309 CYS D N 1
ATOM 12196 C CA . CYS D 1 309 ? 32.980 -28.129 -14.692 1.00 11.79 309 CYS D CA 1
ATOM 12197 C C . CYS D 1 309 ? 34.045 -27.049 -14.847 1.00 12.29 309 CYS D C 1
ATOM 12198 O O . CYS D 1 309 ? 34.237 -26.542 -15.973 1.00 13.53 309 CYS D O 1
ATOM 12201 N N . SER D 1 310 ? 34.689 -26.691 -13.739 1.00 11.91 310 SER D N 1
ATOM 12202 C CA . SER D 1 310 ? 35.392 -25.391 -13.596 1.00 11.83 310 SER D CA 1
ATOM 12203 C C . SER D 1 310 ? 36.799 -25.464 -14.184 1.00 10.92 310 SER D C 1
ATOM 12204 O O . SER D 1 310 ? 37.577 -26.374 -13.867 1.00 11.04 310 SER D O 1
ATOM 12207 N N . PRO D 1 311 ? 37.191 -24.460 -14.979 1.00 9.89 311 PRO D N 1
ATOM 12208 C CA . PRO D 1 311 ? 38.594 -24.303 -15.370 1.00 9.83 311 PRO D CA 1
ATOM 12209 C C . PRO D 1 311 ? 39.510 -23.949 -14.196 1.00 10.47 311 PRO D C 1
ATOM 12210 O O . PRO D 1 311 ? 40.720 -23.861 -14.381 1.00 9.92 311 PRO D O 1
ATOM 12214 N N . SER D 1 312 ? 38.921 -23.695 -13.015 1.00 10.82 312 SER D N 1
ATOM 12215 C CA . SER D 1 312 ? 39.701 -23.483 -11.771 1.00 11.88 312 SER D CA 1
ATOM 12216 C C . SER D 1 312 ? 40.230 -24.837 -11.264 1.00 12.13 312 SER D C 1
ATOM 12217 O O . SER D 1 312 ? 41.028 -24.815 -10.326 1.00 13.89 312 SER D O 1
ATOM 12220 N N . PHE D 1 313 ? 39.834 -25.962 -11.868 1.00 11.73 313 PHE D N 1
ATOM 12221 C CA . PHE D 1 313 ? 40.440 -27.291 -11.579 1.00 11.47 313 PHE D CA 1
ATOM 12222 C C . PHE D 1 313 ? 41.543 -27.526 -12.611 1.00 11.94 313 PHE D C 1
ATOM 12223 O O . PHE D 1 313 ? 41.358 -27.152 -13.792 1.00 11.15 313 PHE D O 1
ATOM 12231 N N . ASN D 1 314 ? 42.664 -28.101 -12.181 1.00 12.10 314 ASN D N 1
ATOM 12232 C CA . ASN D 1 314 ? 43.675 -28.693 -13.096 1.00 12.89 314 ASN D CA 1
ATOM 12233 C C . ASN D 1 314 ? 43.169 -30.099 -13.472 1.00 13.90 314 ASN D C 1
ATOM 12234 O O . ASN D 1 314 ? 43.327 -31.022 -12.672 1.00 15.07 314 ASN D O 1
ATOM 12239 N N . TRP D 1 315 ? 42.509 -30.264 -14.621 1.00 14.67 315 TRP D N 1
ATOM 12240 C CA . TRP D 1 315 ? 41.708 -31.491 -14.897 1.00 14.76 315 TRP D CA 1
ATOM 12241 C C . TRP D 1 315 ? 42.629 -32.702 -15.051 1.00 15.42 315 TRP D C 1
ATOM 12242 O O . TRP D 1 315 ? 42.337 -33.734 -14.449 1.00 15.45 315 TRP D O 1
ATOM 12253 N N . LYS D 1 316 ? 43.700 -32.582 -15.823 1.00 18.80 316 LYS D N 1
ATOM 12254 C CA . LYS D 1 316 ? 44.661 -33.710 -15.998 1.00 21.78 316 LYS D CA 1
ATOM 12255 C C . LYS D 1 316 ? 45.221 -34.137 -14.641 1.00 20.17 316 LYS D C 1
ATOM 12256 O O . LYS D 1 316 ? 45.339 -35.343 -14.435 1.00 19.13 316 LYS D O 1
ATOM 12262 N N . GLN D 1 317 ? 45.581 -33.191 -13.774 1.00 18.54 317 GLN D N 1
ATOM 12263 C CA . GLN D 1 317 ? 46.191 -33.487 -12.452 1.00 18.65 317 GLN D CA 1
ATOM 12264 C C . GLN D 1 317 ? 45.178 -34.263 -11.594 1.00 17.67 317 GLN D C 1
ATOM 12265 O O . GLN D 1 317 ? 45.588 -35.185 -10.908 1.00 16.88 317 GLN D O 1
ATOM 12271 N N . LYS D 1 318 ? 43.890 -33.947 -11.674 1.00 16.35 318 LYS D N 1
ATOM 12272 C CA . LYS D 1 318 ? 42.872 -34.498 -10.753 1.00 17.77 318 LYS D CA 1
ATOM 12273 C C . LYS D 1 318 ? 42.288 -35.826 -11.248 1.00 17.98 318 LYS D C 1
ATOM 12274 O O . LYS D 1 318 ? 41.861 -36.617 -10.384 1.00 18.48 318 LYS D O 1
ATOM 12280 N N . LEU D 1 319 ? 42.229 -36.047 -12.563 1.00 17.99 319 LEU D N 1
ATOM 12281 C CA . LEU D 1 319 ? 41.480 -37.178 -13.168 1.00 18.09 319 LEU D CA 1
ATOM 12282 C C . LEU D 1 319 ? 42.277 -37.773 -14.322 1.00 17.59 319 LEU D C 1
ATOM 12283 O O . LEU D 1 319 ? 42.896 -37.002 -15.069 1.00 15.73 319 LEU D O 1
ATOM 12288 N N . ASP D 1 320 ? 42.198 -39.096 -14.499 1.00 19.15 320 ASP D N 1
ATOM 12289 C CA . ASP D 1 320 ? 42.808 -39.777 -15.675 1.00 19.90 320 ASP D CA 1
ATOM 12290 C C . ASP D 1 320 ? 41.914 -39.514 -16.898 1.00 19.06 320 ASP D C 1
ATOM 12291 O O . ASP D 1 320 ? 40.744 -39.136 -16.752 1.00 15.42 320 ASP D O 1
ATOM 12296 N N . GLU D 1 321 ? 42.463 -39.785 -18.072 1.00 21.50 321 GLU D N 1
ATOM 12297 C CA . GLU D 1 321 ? 41.823 -39.591 -19.395 1.00 22.12 321 GLU D CA 1
ATOM 12298 C C . GLU D 1 321 ? 40.434 -40.237 -19.422 1.00 19.98 321 GLU D C 1
ATOM 12299 O O . GLU D 1 321 ? 39.486 -39.579 -19.918 1.00 16.21 321 GLU D O 1
ATOM 12305 N N . LYS D 1 322 ? 40.320 -41.469 -18.906 1.00 19.30 322 LYS D N 1
ATOM 12306 C CA . LYS D 1 322 ? 39.060 -42.247 -18.871 1.00 18.87 322 LYS D CA 1
ATOM 12307 C C . LYS D 1 322 ? 37.987 -41.502 -18.068 1.00 17.41 322 LYS D C 1
ATOM 12308 O O . LYS D 1 322 ? 36.817 -41.387 -18.530 1.00 16.58 322 LYS D O 1
ATOM 12314 N N . ALA D 1 323 ? 38.342 -41.044 -16.872 1.00 15.38 323 ALA D N 1
ATOM 12315 C CA . ALA D 1 323 ? 37.408 -40.307 -15.994 1.00 15.69 323 ALA D CA 1
ATOM 12316 C C . ALA D 1 323 ? 37.033 -38.966 -16.644 1.00 15.36 323 ALA D C 1
ATOM 12317 O O . ALA D 1 323 ? 35.856 -38.565 -16.542 1.00 14.83 323 ALA D O 1
ATOM 12319 N N . ILE D 1 324 ? 37.984 -38.288 -17.293 1.00 14.52 324 ILE D N 1
ATOM 12320 C CA . ILE D 1 324 ? 37.704 -36.989 -17.978 1.00 13.95 324 ILE D CA 1
ATOM 12321 C C . ILE D 1 324 ? 36.723 -37.267 -19.119 1.00 13.05 324 ILE D C 1
ATOM 12322 O O . ILE D 1 324 ? 35.733 -36.525 -19.237 1.00 12.25 324 ILE D O 1
ATOM 12327 N N . ALA D 1 325 ? 36.946 -38.331 -19.897 1.00 12.31 325 ALA D N 1
ATOM 12328 C CA . ALA D 1 325 ? 36.075 -38.691 -21.044 1.00 12.28 325 ALA D CA 1
ATOM 12329 C C . ALA D 1 325 ? 34.632 -38.978 -20.574 1.00 12.12 325 ALA D C 1
ATOM 12330 O O . ALA D 1 325 ? 33.676 -38.573 -21.255 1.00 10.71 325 ALA D O 1
ATOM 12332 N N . SER D 1 326 ? 34.449 -39.648 -19.446 1.00 12.96 326 SER D N 1
ATOM 12333 C CA . SER D 1 326 ? 33.101 -40.112 -19.009 1.00 13.13 326 SER D CA 1
ATOM 12334 C C . SER D 1 326 ? 32.449 -39.117 -18.042 1.00 12.33 326 SER D C 1
ATOM 12335 O O . SER D 1 326 ? 31.242 -39.295 -17.728 1.00 11.81 326 SER D O 1
ATOM 12338 N N . PHE D 1 327 ? 33.193 -38.122 -17.561 1.00 12.39 327 PHE D N 1
ATOM 12339 C CA . PHE D 1 327 ? 32.770 -37.252 -16.426 1.00 12.52 327 PHE D CA 1
ATOM 12340 C C . PHE D 1 327 ? 31.322 -36.743 -16.614 1.00 12.22 327 PHE D C 1
ATOM 12341 O O . PHE D 1 327 ? 30.495 -36.981 -15.728 1.00 12.04 327 PHE D O 1
ATOM 12349 N N . GLN D 1 328 ? 31.009 -36.032 -17.694 1.00 12.36 328 GLN D N 1
ATOM 12350 C CA . GLN D 1 328 ? 29.683 -35.366 -17.833 1.00 12.91 328 GLN D CA 1
ATOM 12351 C C . GLN D 1 328 ? 28.566 -36.417 -17.900 1.00 13.53 328 GLN D C 1
ATOM 12352 O O . GLN D 1 328 ? 27.468 -36.173 -17.342 1.00 12.30 328 GLN D O 1
ATOM 12358 N N . LYS D 1 329 ? 28.801 -37.566 -18.530 1.00 15.46 329 LYS D N 1
ATOM 12359 C CA . LYS D 1 329 ? 27.714 -38.572 -18.679 1.00 17.77 329 LYS D CA 1
ATOM 12360 C C . LYS D 1 329 ? 27.565 -39.265 -17.327 1.00 15.79 329 LYS D C 1
ATOM 12361 O O . LYS D 1 329 ? 26.420 -39.524 -16.956 1.00 13.99 329 LYS D O 1
ATOM 12367 N N . GLU D 1 330 ? 28.661 -39.393 -16.573 1.00 15.40 330 GLU D N 1
ATOM 12368 C CA . GLU D 1 330 ? 28.690 -40.022 -15.235 1.00 17.17 330 GLU D CA 1
ATOM 12369 C C . GLU D 1 330 ? 27.932 -39.127 -14.249 1.00 16.27 330 GLU D C 1
ATOM 12370 O O . GLU D 1 330 ? 26.983 -39.629 -13.648 1.00 16.08 330 GLU D O 1
ATOM 12376 N N . ILE D 1 331 ? 28.222 -37.824 -14.149 1.00 14.67 331 ILE D N 1
ATOM 12377 C CA . ILE D 1 331 ? 27.469 -36.967 -13.174 1.00 14.45 331 ILE D CA 1
ATOM 12378 C C . ILE D 1 331 ? 26.020 -36.741 -13.651 1.00 12.74 331 ILE D C 1
ATOM 12379 O O . ILE D 1 331 ? 25.147 -36.586 -12.784 1.00 11.10 331 ILE D O 1
ATOM 12384 N N . ALA D 1 332 ? 25.742 -36.759 -14.958 1.00 12.64 332 ALA D N 1
ATOM 12385 C CA . ALA D 1 332 ? 24.369 -36.636 -15.493 1.00 12.31 332 ALA D CA 1
ATOM 12386 C C . ALA D 1 332 ? 23.508 -37.772 -14.932 1.00 13.29 332 ALA D C 1
ATOM 12387 O O . ALA D 1 332 ? 22.316 -37.531 -14.651 1.00 12.85 332 ALA D O 1
ATOM 12389 N N . SER D 1 333 ? 24.096 -38.959 -14.751 1.00 13.77 333 SER D N 1
ATOM 12390 C CA . SER D 1 333 ? 23.389 -40.156 -14.230 1.00 14.09 333 SER D CA 1
ATOM 12391 C C . SER D 1 333 ? 23.084 -39.960 -12.740 1.00 14.92 333 SER D C 1
ATOM 12392 O O . SER D 1 333 ? 22.184 -40.625 -12.251 1.00 17.24 333 SER D O 1
ATOM 12395 N N . TYR D 1 334 ? 23.762 -39.049 -12.033 1.00 14.58 334 TYR D N 1
ATOM 12396 C CA . TYR D 1 334 ? 23.387 -38.684 -10.641 1.00 14.26 334 TYR D CA 1
ATOM 12397 C C . TYR D 1 334 ? 22.386 -37.521 -10.568 1.00 14.04 334 TYR D C 1
ATOM 12398 O O . TYR D 1 334 ? 21.946 -37.230 -9.436 1.00 14.30 334 TYR D O 1
ATOM 12407 N N . GLY D 1 335 ? 21.998 -36.911 -11.688 1.00 12.54 335 GLY D N 1
ATOM 12408 C CA . GLY D 1 335 ? 20.919 -35.900 -11.704 1.00 12.52 335 GLY D CA 1
ATOM 12409 C C . GLY D 1 335 ? 21.458 -34.503 -11.991 1.00 11.49 335 GLY D C 1
ATOM 12410 O O . GLY D 1 335 ? 20.667 -33.559 -11.930 1.00 12.93 335 GLY D O 1
ATOM 12411 N N . TYR D 1 336 ? 22.731 -34.393 -12.370 1.00 11.05 336 TYR D N 1
ATOM 12412 C CA . TYR D 1 336 ? 23.409 -33.124 -12.758 1.00 10.54 336 TYR D CA 1
ATOM 12413 C C . TYR D 1 336 ? 23.106 -32.870 -14.232 1.00 10.66 336 TYR D C 1
ATOM 12414 O O . TYR D 1 336 ? 23.907 -33.261 -15.118 1.00 10.11 336 TYR D O 1
ATOM 12423 N N . LYS D 1 337 ? 21.922 -32.313 -14.471 1.00 10.82 337 LYS D N 1
ATOM 12424 C CA . LYS D 1 337 ? 21.327 -32.136 -15.816 1.00 11.52 337 LYS D CA 1
ATOM 12425 C C . LYS D 1 337 ? 21.755 -30.802 -16.432 1.00 11.55 337 LYS D C 1
ATOM 12426 O O . LYS D 1 337 ? 21.564 -30.619 -17.661 1.00 11.37 337 LYS D O 1
ATOM 12432 N N . PHE D 1 338 ? 22.287 -29.881 -15.644 1.00 11.54 338 PHE D N 1
ATOM 12433 C CA . PHE D 1 338 ? 22.859 -28.624 -16.190 1.00 11.84 338 PHE D CA 1
ATOM 12434 C C . PHE D 1 338 ? 24.335 -28.511 -15.798 1.00 11.22 338 PHE D C 1
ATOM 12435 O O . PHE D 1 338 ? 24.668 -28.355 -14.631 1.00 10.86 338 PHE D O 1
ATOM 12443 N N . GLN D 1 339 ? 25.214 -28.593 -16.787 1.00 10.94 339 GLN D N 1
ATOM 12444 C CA . GLN D 1 339 ? 26.674 -28.669 -16.555 1.00 11.32 339 GLN D CA 1
ATOM 12445 C C . GLN D 1 339 ? 27.308 -27.573 -17.399 1.00 11.06 339 GLN D C 1
ATOM 12446 O O . GLN D 1 339 ? 26.863 -27.422 -18.514 1.00 11.21 339 GLN D O 1
ATOM 12452 N N . PHE D 1 340 ? 28.284 -26.827 -16.895 1.00 10.54 340 PHE D N 1
ATOM 12453 C CA . PHE D 1 340 ? 28.773 -25.603 -17.584 1.00 10.43 340 PHE D CA 1
ATOM 12454 C C . PHE D 1 340 ? 30.243 -25.415 -17.229 1.00 10.58 340 PHE D C 1
ATOM 12455 O O . PHE D 1 340 ? 30.645 -25.710 -16.085 1.00 11.10 340 PHE D O 1
ATOM 12463 N N . VAL D 1 341 ? 31.046 -25.037 -18.210 1.00 10.38 341 VAL D N 1
ATOM 12464 C CA . VAL D 1 341 ? 32.456 -24.619 -18.006 1.00 10.66 341 VAL D CA 1
ATOM 12465 C C . VAL D 1 341 ? 32.436 -23.094 -17.865 1.00 10.53 341 VAL D C 1
ATOM 12466 O O . VAL D 1 341 ? 32.373 -22.392 -18.880 1.00 10.78 341 VAL D O 1
ATOM 12470 N N . THR D 1 342 ? 32.489 -22.611 -16.620 1.00 10.07 342 THR D N 1
ATOM 12471 C CA . THR D 1 342 ? 32.288 -21.187 -16.251 1.00 9.58 342 THR D CA 1
ATOM 12472 C C . THR D 1 342 ? 33.148 -20.253 -17.118 1.00 9.33 342 THR D C 1
ATOM 12473 O O . THR D 1 342 ? 32.584 -19.326 -17.686 1.00 8.33 342 THR D O 1
ATOM 12477 N N . LEU D 1 343 ? 34.456 -20.523 -17.248 1.00 9.53 343 LEU D N 1
ATOM 12478 C CA . LEU D 1 343 ? 35.460 -19.558 -17.785 1.00 9.50 343 LEU D CA 1
ATOM 12479 C C . LEU D 1 343 ? 35.979 -19.942 -19.181 1.00 9.72 343 LEU D C 1
ATOM 12480 O O . LEU D 1 343 ? 37.048 -19.452 -19.579 1.00 8.73 343 LEU D O 1
ATOM 12485 N N . ALA D 1 344 ? 35.200 -20.691 -19.951 1.00 9.85 344 ALA D N 1
ATOM 12486 C CA . ALA D 1 344 ? 35.592 -21.221 -21.277 1.00 9.52 344 ALA D CA 1
ATOM 12487 C C . ALA D 1 344 ? 35.834 -20.067 -22.258 1.00 9.27 344 ALA D C 1
ATOM 12488 O O . ALA D 1 344 ? 36.796 -20.160 -23.107 1.00 8.30 344 ALA D O 1
ATOM 12490 N N . GLY D 1 345 ? 34.987 -19.037 -22.190 1.00 8.53 345 GLY D N 1
ATOM 12491 C CA . GLY D 1 345 ? 35.096 -17.823 -23.020 1.00 8.22 345 GLY D CA 1
ATOM 12492 C C . GLY D 1 345 ? 36.394 -17.072 -22.758 1.00 8.33 345 GLY D C 1
ATOM 12493 O O . GLY D 1 345 ? 36.996 -16.611 -23.705 1.00 7.67 345 GLY D O 1
ATOM 12494 N N . PHE D 1 346 ? 36.781 -16.926 -21.491 1.00 8.24 346 PHE D N 1
ATOM 12495 C CA . PHE D 1 346 ? 38.011 -16.230 -21.071 1.00 7.86 346 PHE D CA 1
ATOM 12496 C C . PHE D 1 346 ? 39.223 -16.971 -21.650 1.00 7.65 346 PHE D C 1
ATOM 12497 O O . PHE D 1 346 ? 40.098 -16.323 -22.265 1.00 6.83 346 PHE D O 1
ATOM 12505 N N . HIS D 1 347 ? 39.275 -18.299 -21.446 1.00 7.58 347 HIS D N 1
ATOM 12506 C CA . HIS D 1 347 ? 40.455 -19.131 -21.810 1.00 7.81 347 HIS D CA 1
ATOM 12507 C C . HIS D 1 347 ? 40.529 -19.227 -23.333 1.00 7.86 347 HIS D C 1
ATOM 12508 O O . HIS D 1 347 ? 41.629 -19.103 -23.876 1.00 8.31 347 HIS D O 1
ATOM 12515 N N . SER D 1 348 ? 39.396 -19.361 -24.019 1.00 8.12 348 SER D N 1
ATOM 12516 C CA . SER D 1 348 ? 39.359 -19.388 -25.505 1.00 8.09 348 SER D CA 1
ATOM 12517 C C . SER D 1 348 ? 39.910 -18.080 -26.088 1.00 8.41 348 SER D C 1
ATOM 12518 O O . SER D 1 348 ? 40.768 -18.113 -26.992 1.00 8.36 348 SER D O 1
ATOM 12521 N N . LEU D 1 349 ? 39.395 -16.949 -25.616 1.00 9.04 349 LEU D N 1
ATOM 12522 C CA . LEU D 1 349 ? 39.738 -15.597 -26.116 1.00 9.05 349 LEU D CA 1
ATOM 12523 C C . LEU D 1 349 ? 41.224 -15.315 -25.831 1.00 8.87 349 LEU D C 1
ATOM 12524 O O . LEU D 1 349 ? 41.948 -14.961 -26.792 1.00 8.67 349 LEU D O 1
ATOM 12529 N N . ASN D 1 350 ? 41.673 -15.514 -24.579 1.00 8.54 350 ASN D N 1
ATOM 12530 C CA . ASN D 1 350 ? 43.060 -15.191 -24.142 1.00 8.91 350 ASN D CA 1
ATOM 12531 C C . ASN D 1 350 ? 44.057 -16.139 -24.825 1.00 9.08 350 ASN D C 1
ATOM 12532 O O . ASN D 1 350 ? 45.025 -15.623 -25.396 1.00 8.99 350 ASN D O 1
ATOM 12537 N N . TYR D 1 351 ? 43.824 -17.446 -24.835 1.00 9.54 351 TYR D N 1
ATOM 12538 C CA . TYR D 1 351 ? 44.796 -18.419 -25.406 1.00 9.82 351 TYR D CA 1
ATOM 12539 C C . TYR D 1 351 ? 44.904 -18.131 -26.902 1.00 9.43 351 TYR D C 1
ATOM 12540 O O . TYR D 1 351 ? 46.013 -18.026 -27.415 1.00 9.67 351 TYR D O 1
ATOM 12549 N N . GLY D 1 352 ? 43.751 -18.045 -27.566 1.00 8.74 352 GLY D N 1
ATOM 12550 C CA . GLY D 1 352 ? 43.635 -17.832 -29.020 1.00 8.95 352 GLY D CA 1
ATOM 12551 C C . GLY D 1 352 ? 44.395 -16.597 -29.465 1.00 8.65 352 GLY D C 1
ATOM 12552 O O . GLY D 1 352 ? 45.120 -16.690 -30.453 1.00 9.19 352 GLY D O 1
ATOM 12553 N N . MET D 1 353 ? 44.207 -15.458 -28.795 1.00 8.23 353 MET D N 1
ATOM 12554 C CA . MET D 1 353 ? 44.855 -14.201 -29.215 1.00 8.20 353 MET D CA 1
ATOM 12555 C C . MET D 1 353 ? 46.356 -14.247 -28.906 1.00 8.68 353 MET D C 1
ATOM 12556 O O . MET D 1 353 ? 47.138 -13.763 -29.719 1.00 8.08 353 MET D O 1
ATOM 12561 N N . PHE D 1 354 ? 46.747 -14.781 -27.754 1.00 9.72 354 PHE D N 1
ATOM 12562 C CA . PHE D 1 354 ? 48.181 -14.897 -27.398 1.00 10.63 354 PHE D CA 1
ATOM 12563 C C . PHE D 1 354 ? 48.904 -15.666 -28.518 1.00 11.21 354 PHE D C 1
ATOM 12564 O O . PHE D 1 354 ? 49.910 -15.155 -29.054 1.00 11.02 354 PHE D O 1
ATOM 12572 N N . GLU D 1 355 ? 48.374 -16.830 -28.900 1.00 11.73 355 GLU D N 1
ATOM 12573 C CA . GLU D 1 355 ? 49.010 -17.700 -29.928 1.00 13.10 355 GLU D CA 1
ATOM 12574 C C . GLU D 1 355 ? 49.053 -16.974 -31.285 1.00 12.20 355 GLU D C 1
ATOM 12575 O O . GLU D 1 355 ? 50.122 -16.987 -31.913 1.00 11.11 355 GLU D O 1
ATOM 12581 N N . LEU D 1 356 ? 47.976 -16.307 -31.689 1.00 10.65 356 LEU D N 1
ATOM 12582 C CA . LEU D 1 356 ? 47.964 -15.580 -32.985 1.00 10.46 356 LEU D CA 1
ATOM 12583 C C . LEU D 1 356 ? 48.995 -14.443 -32.905 1.00 10.01 356 LEU D C 1
ATOM 12584 O O . LEU D 1 356 ? 49.754 -14.245 -33.867 1.00 8.99 356 LEU D O 1
ATOM 12589 N N . ALA D 1 357 ? 48.999 -13.703 -31.801 1.00 9.38 357 ALA D N 1
ATOM 12590 C CA . ALA D 1 357 ? 49.853 -12.516 -31.648 1.00 9.89 357 ALA D CA 1
ATOM 12591 C C . ALA D 1 357 ? 51.327 -12.943 -31.649 1.00 10.27 357 ALA D C 1
ATOM 12592 O O . ALA D 1 357 ? 52.139 -12.234 -32.243 1.00 10.09 357 ALA D O 1
ATOM 12594 N N . ARG D 1 358 ? 51.663 -14.053 -30.995 1.00 11.67 358 ARG D N 1
ATOM 12595 C CA . ARG D 1 358 ? 53.063 -14.544 -30.907 1.00 13.35 358 ARG D CA 1
ATOM 12596 C C . ARG D 1 358 ? 53.509 -14.971 -32.307 1.00 12.02 358 ARG D C 1
ATOM 12597 O O . ARG D 1 358 ? 54.633 -14.594 -32.711 1.00 11.67 358 ARG D O 1
ATOM 12605 N N . GLY D 1 359 ? 52.656 -15.721 -33.010 1.00 10.90 359 GLY D N 1
ATOM 12606 C CA . GLY D 1 359 ? 52.882 -16.152 -34.392 1.00 10.48 359 GLY D CA 1
ATOM 12607 C C . GLY D 1 359 ? 53.131 -14.963 -35.276 1.00 10.14 359 GLY D C 1
ATOM 12608 O O . GLY D 1 359 ? 54.076 -15.014 -36.100 1.00 10.78 359 GLY D O 1
ATOM 12609 N N . TYR D 1 360 ? 52.300 -13.933 -35.130 1.00 9.77 360 TYR D N 1
ATOM 12610 C CA . TYR D 1 360 ? 52.350 -12.689 -35.938 1.00 9.65 360 TYR D CA 1
ATOM 12611 C C . TYR D 1 360 ? 53.654 -11.967 -35.621 1.00 10.91 360 TYR D C 1
ATOM 12612 O O . TYR D 1 360 ? 54.310 -11.435 -36.541 1.00 10.34 360 TYR D O 1
ATOM 12621 N N . LYS D 1 361 ? 53.988 -11.910 -34.330 1.00 12.87 361 LYS D N 1
ATOM 12622 C CA . LYS D 1 361 ? 55.230 -11.240 -33.877 1.00 15.09 361 LYS D CA 1
ATOM 12623 C C . LYS D 1 361 ? 56.400 -11.922 -34.592 1.00 15.10 361 LYS D C 1
ATOM 12624 O O . LYS D 1 361 ? 57.294 -11.218 -35.046 1.00 14.19 361 LYS D O 1
ATOM 12630 N N . GLU D 1 362 ? 56.362 -13.244 -34.704 1.00 15.16 362 GLU D N 1
ATOM 12631 C CA . GLU D 1 362 ? 57.518 -14.046 -35.165 1.00 17.40 362 GLU D CA 1
ATOM 12632 C C . GLU D 1 362 ? 57.515 -14.152 -36.699 1.00 16.18 362 GLU D C 1
ATOM 12633 O O . GLU D 1 362 ? 58.631 -14.099 -37.265 1.00 16.17 362 GLU D O 1
ATOM 12639 N N . ARG D 1 363 ? 56.346 -14.235 -37.353 1.00 13.95 363 ARG D N 1
ATOM 12640 C CA . ARG D 1 363 ? 56.241 -14.627 -38.788 1.00 13.64 363 ARG D CA 1
ATOM 12641 C C . ARG D 1 363 ? 55.224 -13.793 -39.587 1.00 12.35 363 ARG D C 1
ATOM 12642 O O . ARG D 1 363 ? 54.907 -14.195 -40.707 1.00 10.93 363 ARG D O 1
ATOM 12650 N N . GLY D 1 364 ? 54.765 -12.649 -39.072 1.00 11.60 364 GLY D N 1
ATOM 12651 C CA . GLY D 1 364 ? 53.882 -11.722 -39.804 1.00 10.69 364 GLY D CA 1
ATOM 12652 C C . GLY D 1 364 ? 52.671 -12.449 -40.355 1.00 10.21 364 GLY D C 1
ATOM 12653 O O . GLY D 1 364 ? 52.062 -13.238 -39.626 1.00 9.88 364 GLY D O 1
ATOM 12654 N N . MET D 1 365 ? 52.405 -12.260 -41.638 1.00 10.05 365 MET D N 1
ATOM 12655 C CA . MET D 1 365 ? 51.180 -12.737 -42.302 1.00 10.31 365 MET D CA 1
ATOM 12656 C C . MET D 1 365 ? 51.211 -14.254 -42.507 1.00 9.84 365 MET D C 1
ATOM 12657 O O . MET D 1 365 ? 50.125 -14.787 -42.740 1.00 9.11 365 MET D O 1
ATOM 12662 N N . ALA D 1 366 ? 52.356 -14.949 -42.418 1.00 10.22 366 ALA D N 1
ATOM 12663 C CA . ALA D 1 366 ? 52.349 -16.433 -42.459 1.00 10.80 366 ALA D CA 1
ATOM 12664 C C . ALA D 1 366 ? 51.457 -16.907 -41.291 1.00 11.58 366 ALA D C 1
ATOM 12665 O O . ALA D 1 366 ? 50.586 -17.767 -41.497 1.00 12.27 366 ALA D O 1
ATOM 12667 N N . ALA D 1 367 ? 51.562 -16.266 -40.128 1.00 11.42 367 ALA D N 1
ATOM 12668 C CA . ALA D 1 367 ? 50.785 -16.647 -38.925 1.00 12.16 367 ALA D CA 1
ATOM 12669 C C . ALA D 1 367 ? 49.299 -16.382 -39.184 1.00 11.67 367 ALA D C 1
ATOM 12670 O O . ALA D 1 367 ? 48.463 -17.270 -38.892 1.00 12.10 367 ALA D O 1
ATOM 12672 N N . TYR D 1 368 ? 48.953 -15.237 -39.760 1.00 11.14 368 TYR D N 1
ATOM 12673 C CA . TYR D 1 368 ? 47.525 -14.940 -39.985 1.00 11.02 368 TYR D CA 1
ATOM 12674 C C . TYR D 1 368 ? 46.969 -15.901 -41.044 1.00 10.90 368 TYR D C 1
ATOM 12675 O O . TYR D 1 368 ? 45.832 -16.350 -40.911 1.00 10.79 368 TYR D O 1
ATOM 12684 N N . SER D 1 369 ? 47.715 -16.141 -42.112 1.00 10.71 369 SER D N 1
ATOM 12685 C CA . SER D 1 369 ? 47.286 -17.037 -43.205 1.00 11.11 369 SER D CA 1
ATOM 12686 C C . SER D 1 369 ? 46.989 -18.429 -42.628 1.00 10.69 369 SER D C 1
ATOM 12687 O O . SER D 1 369 ? 46.009 -19.045 -43.104 1.00 10.55 369 SER D O 1
ATOM 12690 N N . GLU D 1 370 ? 47.782 -18.889 -41.651 1.00 10.86 370 GLU D N 1
ATOM 12691 C CA . GLU D 1 370 ? 47.566 -20.210 -40.988 1.00 12.28 370 GLU D CA 1
ATOM 12692 C C . GLU D 1 370 ? 46.175 -20.238 -40.331 1.00 10.95 370 GLU D C 1
ATOM 12693 O O . GLU D 1 370 ? 45.459 -21.244 -40.499 1.00 9.76 370 GLU D O 1
ATOM 12699 N N . LEU D 1 371 ? 45.808 -19.181 -39.598 1.00 10.41 371 LEU D N 1
ATOM 12700 C CA . LEU D 1 371 ? 44.472 -19.105 -38.977 1.00 10.10 371 LEU D CA 1
ATOM 12701 C C . LEU D 1 371 ? 43.418 -19.079 -40.095 1.00 9.77 371 LEU D C 1
ATOM 12702 O O . LEU D 1 371 ? 42.451 -19.847 -40.006 1.00 9.57 371 LEU D O 1
ATOM 12707 N N . GLN D 1 372 ? 43.603 -18.275 -41.142 1.00 9.32 372 GLN D N 1
ATOM 12708 C CA . GLN D 1 372 ? 42.618 -18.203 -42.255 1.00 9.67 372 GLN D CA 1
ATOM 12709 C C . GLN D 1 372 ? 42.464 -19.584 -42.911 1.00 9.85 372 GLN D C 1
ATOM 12710 O O . GLN D 1 372 ? 41.308 -19.935 -43.307 1.00 9.89 372 GLN D O 1
ATOM 12716 N N . GLN D 1 373 ? 43.549 -20.350 -43.050 1.00 9.71 373 GLN D N 1
ATOM 12717 C CA . GLN D 1 373 ? 43.458 -21.678 -43.723 1.00 9.98 373 GLN D CA 1
ATOM 12718 C C . GLN D 1 373 ? 42.685 -22.640 -42.808 1.00 9.35 373 GLN D C 1
ATOM 12719 O O . GLN D 1 373 ? 41.885 -23.425 -43.302 1.00 8.79 373 GLN D O 1
ATOM 12725 N N . ALA D 1 374 ? 42.900 -22.541 -41.500 1.00 9.44 374 ALA D N 1
ATOM 12726 C CA . ALA D 1 374 ? 42.228 -23.372 -40.478 1.00 9.10 374 ALA D CA 1
ATOM 12727 C C . ALA D 1 374 ? 40.730 -23.062 -40.511 1.00 8.79 374 ALA D C 1
ATOM 12728 O O . ALA D 1 374 ? 39.925 -23.980 -40.464 1.00 8.07 374 ALA D O 1
ATOM 12730 N N . GLU D 1 375 ? 40.385 -21.790 -40.676 1.00 8.67 375 GLU D N 1
ATOM 12731 C CA . GLU D 1 375 ? 38.972 -21.382 -40.812 1.00 8.96 375 GLU D CA 1
ATOM 12732 C C . GLU D 1 375 ? 38.347 -22.026 -42.047 1.00 8.89 375 GLU D C 1
ATOM 12733 O O . GLU D 1 375 ? 37.258 -22.601 -41.913 1.00 8.02 375 GLU D O 1
ATOM 12739 N N . PHE D 1 376 ? 38.982 -21.891 -43.212 1.00 8.96 376 PHE D N 1
ATOM 12740 C CA . PHE D 1 376 ? 38.496 -22.535 -44.460 1.00 10.33 376 PHE D CA 1
ATOM 12741 C C . PHE D 1 376 ? 38.299 -24.040 -44.230 1.00 10.06 376 PHE D C 1
ATOM 12742 O O . PHE D 1 376 ? 37.230 -24.554 -44.556 1.00 9.55 376 PHE D O 1
ATOM 12750 N N . ALA D 1 377 ? 39.268 -24.722 -43.633 1.00 10.25 377 ALA D N 1
ATOM 12751 C CA . ALA D 1 377 ? 39.118 -26.176 -43.380 1.00 10.74 377 ALA D CA 1
ATOM 12752 C C . ALA D 1 377 ? 37.893 -26.389 -42.478 1.00 11.61 377 ALA D C 1
ATOM 12753 O O . ALA D 1 377 ? 37.087 -27.339 -42.765 1.00 12.33 377 ALA D O 1
ATOM 12755 N N . ALA D 1 378 ? 37.703 -25.537 -41.452 1.00 10.84 378 ALA D N 1
ATOM 12756 C CA . ALA D 1 378 ? 36.619 -25.710 -40.453 1.00 11.05 378 ALA D CA 1
ATOM 12757 C C . ALA D 1 378 ? 35.243 -25.520 -41.099 1.00 10.45 378 ALA D C 1
ATOM 12758 O O . ALA D 1 378 ? 34.223 -25.987 -40.523 1.00 10.04 378 ALA D O 1
ATOM 12760 N N . GLU D 1 379 ? 35.175 -24.890 -42.258 1.00 10.90 379 GLU D N 1
ATOM 12761 C CA . GLU D 1 379 ? 33.897 -24.733 -42.991 1.00 12.08 379 GLU D CA 1
ATOM 12762 C C . GLU D 1 379 ? 33.355 -26.115 -43.355 1.00 11.64 379 GLU D C 1
ATOM 12763 O O . GLU D 1 379 ? 32.159 -26.255 -43.556 1.00 11.09 379 GLU D O 1
ATOM 12769 N N . LYS D 1 380 ? 34.225 -27.106 -43.490 1.00 11.46 380 LYS D N 1
ATOM 12770 C CA . LYS D 1 380 ? 33.791 -28.488 -43.808 1.00 12.21 380 LYS D CA 1
ATOM 12771 C C . LYS D 1 380 ? 33.118 -29.185 -42.620 1.00 11.36 380 LYS D C 1
ATOM 12772 O O . LYS D 1 380 ? 32.626 -30.303 -42.838 1.00 13.43 380 LYS D O 1
ATOM 12778 N N . HIS D 1 381 ? 33.045 -28.592 -41.422 1.00 11.19 381 HIS D N 1
ATOM 12779 C CA . HIS D 1 381 ? 32.193 -29.132 -40.315 1.00 10.42 381 HIS D CA 1
ATOM 12780 C C . HIS D 1 381 ? 31.353 -27.995 -39.708 1.00 10.61 381 HIS D C 1
ATOM 12781 O O . HIS D 1 381 ? 31.074 -28.033 -38.478 1.00 11.10 381 HIS D O 1
ATOM 12788 N N . GLY D 1 382 ? 30.937 -27.056 -40.567 1.00 10.43 382 GLY D N 1
ATOM 12789 C CA . GLY D 1 382 ? 29.844 -26.086 -40.321 1.00 9.90 382 GLY D CA 1
ATOM 12790 C C . GLY D 1 382 ? 30.302 -24.683 -39.896 1.00 9.67 382 GLY D C 1
ATOM 12791 O O . GLY D 1 382 ? 29.415 -23.853 -39.674 1.00 9.34 382 GLY D O 1
ATOM 12792 N N . TYR D 1 383 ? 31.602 -24.389 -39.757 1.00 9.11 383 TYR D N 1
ATOM 12793 C CA . TYR D 1 383 ? 32.093 -23.006 -39.472 1.00 9.04 383 TYR D CA 1
ATOM 12794 C C . TYR D 1 383 ? 31.738 -22.077 -40.645 1.00 9.60 383 TYR D C 1
ATOM 12795 O O . TYR D 1 383 ? 31.841 -22.533 -41.808 1.00 9.39 383 TYR D O 1
ATOM 12804 N N . SER D 1 384 ? 31.247 -20.861 -40.375 1.00 10.15 384 SER D N 1
ATOM 12805 C CA . SER D 1 384 ? 30.839 -19.885 -41.438 1.00 10.50 384 SER D CA 1
ATOM 12806 C C . SER D 1 384 ? 31.551 -18.526 -41.310 1.00 10.24 384 SER D C 1
ATOM 12807 O O . SER D 1 384 ? 31.480 -17.735 -42.280 1.00 9.91 384 SER D O 1
ATOM 12810 N N . ALA D 1 385 ? 32.230 -18.233 -40.202 1.00 10.32 385 ALA D N 1
ATOM 12811 C CA . ALA D 1 385 ? 32.653 -16.845 -39.903 1.00 11.17 385 ALA D CA 1
ATOM 12812 C C . ALA D 1 385 ? 33.818 -16.395 -40.811 1.00 12.36 385 ALA D C 1
ATOM 12813 O O . ALA D 1 385 ? 34.188 -15.221 -40.740 1.00 12.01 385 ALA D O 1
ATOM 12815 N N . THR D 1 386 ? 34.410 -17.302 -41.600 1.00 13.66 386 THR D N 1
ATOM 12816 C CA . THR D 1 386 ? 35.437 -17.008 -42.629 1.00 15.21 386 THR D CA 1
ATOM 12817 C C . THR D 1 386 ? 34.923 -15.879 -43.523 1.00 14.42 386 THR D C 1
ATOM 12818 O O . THR D 1 386 ? 35.671 -14.892 -43.780 1.00 14.04 386 THR D O 1
ATOM 12822 N N . ARG D 1 387 ? 33.667 -16.049 -43.933 1.00 14.99 387 ARG D N 1
ATOM 12823 C CA . ARG D 1 387 ? 32.839 -15.074 -44.677 1.00 15.01 387 ARG D CA 1
ATOM 12824 C C . ARG D 1 387 ? 32.266 -14.083 -43.651 1.00 12.56 387 ARG D C 1
ATOM 12825 O O . ARG D 1 387 ? 31.067 -14.126 -43.326 1.00 12.02 387 ARG D O 1
ATOM 12833 N N . HIS D 1 388 ? 33.123 -13.204 -43.161 1.00 11.27 388 HIS D N 1
ATOM 12834 C CA . HIS D 1 388 ? 32.817 -12.280 -42.037 1.00 11.03 388 HIS D CA 1
ATOM 12835 C C . HIS D 1 388 ? 31.704 -11.288 -42.415 1.00 10.42 388 HIS D C 1
ATOM 12836 O O . HIS D 1 388 ? 30.922 -10.949 -41.524 1.00 9.91 388 HIS D O 1
ATOM 12843 N N . GLN D 1 389 ? 31.606 -10.841 -43.673 1.00 10.29 389 GLN D N 1
ATOM 12844 C CA . GLN D 1 389 ? 30.593 -9.822 -44.053 1.00 10.14 389 GLN D CA 1
ATOM 12845 C C . GLN D 1 389 ? 29.203 -10.466 -43.905 1.00 10.40 389 GLN D C 1
ATOM 12846 O O . GLN D 1 389 ? 28.314 -9.833 -43.354 1.00 10.56 389 GLN D O 1
ATOM 12852 N N . ARG D 1 390 ? 29.029 -11.716 -44.335 1.00 10.40 390 ARG D N 1
ATOM 12853 C CA . ARG D 1 390 ? 27.723 -12.405 -44.272 1.00 11.22 390 ARG D CA 1
ATOM 12854 C C . ARG D 1 390 ? 27.414 -12.709 -42.802 1.00 10.32 390 ARG D C 1
ATOM 12855 O O . ARG D 1 390 ? 26.244 -12.528 -42.378 1.00 9.49 390 ARG D O 1
ATOM 12863 N N . GLU D 1 391 ? 28.430 -13.129 -42.048 1.00 9.35 391 GLU D N 1
ATOM 12864 C CA . GLU D 1 391 ? 28.268 -13.638 -40.663 1.00 8.90 391 GLU D CA 1
ATOM 12865 C C . GLU D 1 391 ? 27.571 -12.560 -39.820 1.00 8.46 391 GLU D C 1
ATOM 12866 O O . GLU D 1 391 ? 26.754 -12.924 -38.957 1.00 7.59 391 GLU D O 1
ATOM 12872 N N . VAL D 1 392 ? 27.905 -11.283 -40.053 1.00 7.97 392 VAL D N 1
ATOM 12873 C CA . VAL D 1 392 ? 27.485 -10.155 -39.176 1.00 7.65 392 VAL D CA 1
ATOM 12874 C C . VAL D 1 392 ? 26.228 -9.481 -39.718 1.00 7.96 392 VAL D C 1
ATOM 12875 O O . VAL D 1 392 ? 25.737 -8.585 -39.054 1.00 8.62 392 VAL D O 1
ATOM 12879 N N . GLY D 1 393 ? 25.731 -9.905 -40.877 1.00 7.86 393 GLY D N 1
ATOM 12880 C CA . GLY D 1 393 ? 24.410 -9.493 -41.367 1.00 7.78 393 GLY D CA 1
ATOM 12881 C C . GLY D 1 393 ? 24.498 -8.436 -42.442 1.00 7.70 393 GLY D C 1
ATOM 12882 O O . GLY D 1 393 ? 23.482 -7.706 -42.620 1.00 7.07 393 GLY D O 1
ATOM 12883 N N . THR D 1 394 ? 25.627 -8.355 -43.162 1.00 7.61 394 THR D N 1
ATOM 12884 C CA . THR D 1 394 ? 25.731 -7.432 -44.314 1.00 7.69 394 THR D CA 1
ATOM 12885 C C . THR D 1 394 ? 24.614 -7.747 -45.323 1.00 7.81 394 THR D C 1
ATOM 12886 O O . THR D 1 394 ? 24.061 -6.792 -45.895 1.00 7.26 394 THR D O 1
ATOM 12890 N N . GLY D 1 395 ? 24.332 -9.035 -45.564 1.00 7.94 395 GLY D N 1
ATOM 12891 C CA . GLY D 1 395 ? 23.249 -9.525 -46.436 1.00 8.50 395 GLY D CA 1
ATOM 12892 C C . GLY D 1 395 ? 21.877 -9.073 -45.939 1.00 8.78 395 GLY D C 1
ATOM 12893 O O . GLY D 1 395 ? 21.037 -8.716 -46.802 1.00 9.95 395 GLY D O 1
ATOM 12894 N N . TYR D 1 396 ? 21.645 -9.109 -44.622 1.00 8.42 396 TYR D N 1
ATOM 12895 C CA . TYR D 1 396 ? 20.369 -8.713 -43.977 1.00 8.76 396 TYR D CA 1
ATOM 12896 C C . TYR D 1 396 ? 20.142 -7.231 -44.309 1.00 8.54 396 TYR D C 1
ATOM 12897 O O . TYR D 1 396 ? 19.075 -6.894 -44.813 1.00 8.32 396 TYR D O 1
ATOM 12906 N N . PHE D 1 397 ? 21.156 -6.380 -44.108 1.00 8.39 397 PHE D N 1
ATOM 12907 C CA . PHE D 1 397 ? 21.014 -4.912 -44.289 1.00 8.43 397 PHE D CA 1
ATOM 12908 C C . PHE D 1 397 ? 20.934 -4.575 -45.777 1.00 8.79 397 PHE D C 1
ATOM 12909 O O . PHE D 1 397 ? 20.253 -3.586 -46.110 1.00 8.31 397 PHE D O 1
ATOM 12917 N N . ASP D 1 398 ? 21.523 -5.401 -46.645 1.00 9.58 398 ASP D N 1
ATOM 12918 C CA . ASP D 1 398 ? 21.403 -5.188 -48.116 1.00 10.67 398 ASP D CA 1
ATOM 12919 C C . ASP D 1 398 ? 19.941 -5.366 -48.504 1.00 10.30 398 ASP D C 1
ATOM 12920 O O . ASP D 1 398 ? 19.424 -4.511 -49.237 1.00 9.25 398 ASP D O 1
ATOM 12925 N N . GLU D 1 399 ? 19.295 -6.395 -47.955 1.00 10.53 399 GLU D N 1
ATOM 12926 C CA . GLU D 1 399 ? 17.857 -6.689 -48.232 1.00 11.68 399 GLU D CA 1
ATOM 12927 C C . GLU D 1 399 ? 16.952 -5.578 -47.676 1.00 9.91 399 GLU D C 1
ATOM 12928 O O . GLU D 1 399 ? 15.977 -5.179 -48.374 1.00 9.28 399 GLU D O 1
ATOM 12934 N N . VAL D 1 400 ? 17.243 -5.087 -46.472 1.00 9.39 400 VAL D N 1
ATOM 12935 C CA . VAL D 1 400 ? 16.503 -3.943 -45.866 1.00 9.44 400 VAL D CA 1
ATOM 12936 C C . VAL D 1 400 ? 16.597 -2.735 -46.815 1.00 9.18 400 VAL D C 1
ATOM 12937 O O . VAL D 1 400 ? 15.543 -2.131 -47.133 1.00 8.69 400 VAL D O 1
ATOM 12941 N N . ALA D 1 401 ? 17.808 -2.397 -47.273 1.00 9.47 401 ALA D N 1
ATOM 12942 C CA . ALA D 1 401 ? 18.066 -1.272 -48.206 1.00 9.70 401 ALA D CA 1
ATOM 12943 C C . ALA D 1 401 ? 17.255 -1.462 -49.498 1.00 9.87 401 ALA D C 1
ATOM 12944 O O . ALA D 1 401 ? 16.705 -0.458 -50.007 1.00 8.87 401 ALA D O 1
ATOM 12946 N N . GLN D 1 402 ? 17.179 -2.697 -50.003 1.00 10.61 402 GLN D N 1
ATOM 12947 C CA . GLN D 1 402 ? 16.491 -3.009 -51.287 1.00 12.48 402 GLN D CA 1
ATOM 12948 C C . GLN D 1 402 ? 14.970 -2.915 -51.083 1.00 12.24 402 GLN D C 1
ATOM 12949 O O . GLN D 1 402 ? 14.262 -2.411 -51.971 1.00 11.26 402 GLN D O 1
ATOM 12955 N N . VAL D 1 403 ? 14.480 -3.309 -49.912 1.00 11.66 403 VAL D N 1
ATOM 12956 C CA . VAL D 1 403 ? 13.039 -3.166 -49.601 1.00 11.50 403 VAL D CA 1
ATOM 12957 C C . VAL D 1 403 ? 12.716 -1.671 -49.528 1.00 11.68 403 VAL D C 1
ATOM 12958 O O . VAL D 1 403 ? 11.771 -1.269 -50.168 1.00 11.17 403 VAL D O 1
ATOM 12962 N N . ILE D 1 404 ? 13.485 -0.868 -48.785 1.00 11.61 404 ILE D N 1
ATOM 12963 C CA . ILE D 1 404 ? 13.224 0.593 -48.622 1.00 11.68 404 ILE D CA 1
ATOM 12964 C C . ILE D 1 404 ? 13.218 1.282 -50.000 1.00 12.93 404 ILE D C 1
ATOM 12965 O O . ILE D 1 404 ? 12.344 2.145 -50.210 1.00 12.35 404 ILE D O 1
ATOM 12970 N N . THR D 1 405 ? 14.211 0.992 -50.854 1.00 13.41 405 THR D N 1
ATOM 12971 C CA . THR D 1 405 ? 14.458 1.702 -52.142 1.00 15.11 405 THR D CA 1
ATOM 12972 C C . THR D 1 405 ? 13.711 1.013 -53.295 1.00 17.84 405 THR D C 1
ATOM 12973 O O . THR D 1 405 ? 13.848 1.490 -54.433 1.00 19.16 405 THR D O 1
ATOM 12977 N N . GLY D 1 406 ? 12.914 -0.025 -53.008 1.00 18.65 406 GLY D N 1
ATOM 12978 C CA . GLY D 1 406 ? 12.293 -0.886 -54.027 1.00 19.40 406 GLY D CA 1
ATOM 12979 C C . GLY D 1 406 ? 13.318 -1.360 -55.041 1.00 20.94 406 GLY D C 1
ATOM 12980 O O . GLY D 1 406 ? 13.001 -1.390 -56.238 1.00 21.94 406 GLY D O 1
ATOM 12981 N N . GLY D 1 407 ? 14.511 -1.738 -54.599 1.00 20.78 407 GLY D N 1
ATOM 12982 C CA . GLY D 1 407 ? 15.494 -2.432 -55.457 1.00 22.53 407 GLY D CA 1
ATOM 12983 C C . GLY D 1 407 ? 16.251 -1.494 -56.380 1.00 23.08 407 GLY D C 1
ATOM 12984 O O . GLY D 1 407 ? 16.824 -2.003 -57.362 1.00 24.72 407 GLY D O 1
ATOM 12985 N N . THR D 1 408 ? 16.289 -0.191 -56.075 1.00 22.53 408 THR D N 1
ATOM 12986 C CA . THR D 1 408 ? 16.922 0.875 -56.911 1.00 24.57 408 THR D CA 1
ATOM 12987 C C . THR D 1 408 ? 18.239 1.387 -56.282 1.00 24.27 408 THR D C 1
ATOM 12988 O O . THR D 1 408 ? 18.914 2.211 -56.931 1.00 23.40 408 THR D O 1
ATOM 12992 N N . SER D 1 409 ? 18.583 0.937 -55.066 1.00 22.33 409 SER D N 1
ATOM 12993 C CA . SER D 1 409 ? 19.768 1.372 -54.283 1.00 22.04 409 SER D CA 1
ATOM 12994 C C . SER D 1 409 ? 21.035 1.156 -55.125 1.00 22.88 409 SER D C 1
ATOM 12995 O O . SER D 1 409 ? 21.202 0.023 -55.629 1.00 20.40 409 SER D O 1
ATOM 12998 N N . SER D 1 410 ? 21.882 2.181 -55.298 1.00 22.00 410 SER D N 1
ATOM 12999 C CA . SER D 1 410 ? 23.181 2.019 -56.011 1.00 24.46 410 SER D CA 1
ATOM 13000 C C . SER D 1 410 ? 24.309 1.713 -55.014 1.00 24.09 410 SER D C 1
ATOM 13001 O O . SER D 1 410 ? 25.461 1.587 -55.456 1.00 26.63 410 SER D O 1
ATOM 13004 N N . THR D 1 411 ? 23.998 1.526 -53.726 1.00 24.95 411 THR D N 1
ATOM 13005 C CA . THR D 1 411 ? 25.020 1.440 -52.650 1.00 25.11 411 THR D CA 1
ATOM 13006 C C . THR D 1 411 ? 24.817 0.188 -51.779 1.00 25.29 411 THR D C 1
ATOM 13007 O O . THR D 1 411 ? 25.152 0.261 -50.559 1.00 27.69 411 THR D O 1
ATOM 13011 N N . THR D 1 412 ? 24.334 -0.934 -52.324 1.00 22.68 412 THR D N 1
ATOM 13012 C CA . THR D 1 412 ? 24.361 -2.216 -51.556 1.00 22.54 412 THR D CA 1
ATOM 13013 C C . THR D 1 412 ? 25.827 -2.683 -51.461 1.00 22.23 412 THR D C 1
ATOM 13014 O O . THR D 1 412 ? 26.669 -2.256 -52.310 1.00 20.41 412 THR D O 1
ATOM 13018 N N . ALA D 1 413 ? 26.105 -3.543 -50.480 1.00 20.62 413 ALA D N 1
ATOM 13019 C CA . ALA D 1 413 ? 27.445 -3.814 -49.906 1.00 20.95 413 ALA D CA 1
ATOM 13020 C C . ALA D 1 413 ? 28.044 -5.111 -50.463 1.00 20.68 413 ALA D C 1
ATOM 13021 O O . ALA D 1 413 ? 29.236 -5.105 -50.809 1.00 17.94 413 ALA D O 1
ATOM 13023 N N . LEU D 1 414 ? 27.263 -6.190 -50.526 1.00 21.26 414 LEU D N 1
ATOM 13024 C CA . LEU D 1 414 ? 27.788 -7.549 -50.844 1.00 23.08 414 LEU D CA 1
ATOM 13025 C C . LEU D 1 414 ? 28.198 -7.651 -52.323 1.00 24.50 414 LEU D C 1
ATOM 13026 O O . LEU D 1 414 ? 29.283 -8.192 -52.567 1.00 22.70 414 LEU D O 1
ATOM 13031 N N . LYS D 1 415 ? 27.387 -7.176 -53.276 1.00 25.98 415 LYS D N 1
ATOM 13032 C CA . LYS D 1 415 ? 27.815 -7.125 -54.699 1.00 27.82 415 LYS D CA 1
ATOM 13033 C C . LYS D 1 415 ? 28.980 -6.128 -54.782 1.00 29.52 415 LYS D C 1
ATOM 13034 O O . LYS D 1 415 ? 28.831 -4.966 -54.264 1.00 29.72 415 LYS D O 1
ATOM 13040 N N . GLY D 1 416 ? 30.093 -6.569 -55.374 1.00 27.67 416 GLY D N 1
ATOM 13041 C CA . GLY D 1 416 ? 31.328 -5.775 -55.514 1.00 24.42 416 GLY D CA 1
ATOM 13042 C C . GLY D 1 416 ? 32.238 -5.903 -54.313 1.00 24.02 416 GLY D C 1
ATOM 13043 O O . GLY D 1 416 ? 33.286 -5.253 -54.338 1.00 23.84 416 GLY D O 1
ATOM 13044 N N . SER D 1 417 ? 31.876 -6.707 -53.298 1.00 22.39 417 SER D N 1
ATOM 13045 C CA . SER D 1 417 ? 32.735 -6.970 -52.111 1.00 20.97 417 SER D CA 1
ATOM 13046 C C . SER D 1 417 ? 33.892 -7.895 -52.512 1.00 20.11 417 SER D C 1
ATOM 13047 O O . SER D 1 417 ? 33.741 -8.653 -53.495 1.00 21.26 417 SER D O 1
ATOM 13050 N N . THR D 1 418 ? 35.009 -7.861 -51.788 1.00 19.07 418 THR D N 1
ATOM 13051 C CA . THR D 1 418 ? 36.103 -8.861 -51.948 1.00 19.01 418 THR D CA 1
ATOM 13052 C C . THR D 1 418 ? 35.595 -10.223 -51.456 1.00 19.52 418 THR D C 1
ATOM 13053 O O . THR D 1 418 ? 36.086 -11.236 -51.952 1.00 20.47 418 THR D O 1
ATOM 13057 N N . GLU D 1 419 ? 34.623 -10.258 -50.536 1.00 20.32 419 GLU D N 1
ATOM 13058 C CA . GLU D 1 419 ? 34.037 -11.529 -50.012 1.00 21.04 419 GLU D CA 1
ATOM 13059 C C . GLU D 1 419 ? 33.427 -12.334 -51.173 1.00 22.95 419 GLU D C 1
ATOM 13060 O O . GLU D 1 419 ? 33.677 -13.573 -51.238 1.00 24.07 419 GLU D O 1
ATOM 13066 N N . GLU D 1 420 ? 32.640 -11.681 -52.035 1.00 24.76 420 GLU D N 1
ATOM 13067 C CA . GLU D 1 420 ? 31.977 -12.327 -53.201 1.00 27.63 420 GLU D CA 1
ATOM 13068 C C . GLU D 1 420 ? 33.035 -12.733 -54.236 1.00 27.30 420 GLU D C 1
ATOM 13069 O O . GLU D 1 420 ? 32.865 -13.817 -54.805 1.00 25.22 420 GLU D O 1
ATOM 13075 N N . ALA D 1 421 ? 34.111 -11.945 -54.428 1.00 24.40 421 ALA D N 1
ATOM 13076 C CA . ALA D 1 421 ? 35.139 -12.189 -55.473 1.00 23.75 421 ALA D CA 1
ATOM 13077 C C . ALA D 1 421 ? 36.161 -13.251 -55.029 1.00 23.36 421 ALA D C 1
ATOM 13078 O O . ALA D 1 421 ? 36.634 -13.988 -55.911 1.00 24.50 421 ALA D O 1
ATOM 13080 N N . GLN D 1 422 ? 36.532 -13.300 -53.743 1.00 22.90 422 GLN D N 1
ATOM 13081 C CA . GLN D 1 422 ? 37.712 -14.062 -53.235 1.00 22.10 422 GLN D CA 1
ATOM 13082 C C . GLN D 1 422 ? 37.275 -15.271 -52.394 1.00 22.74 422 GLN D C 1
ATOM 13083 O O . GLN D 1 422 ? 38.117 -16.160 -52.235 1.00 22.54 422 GLN D O 1
ATOM 13089 N N . PHE D 1 423 ? 36.031 -15.279 -51.873 1.00 22.94 423 PHE D N 1
ATOM 13090 C CA . PHE D 1 423 ? 35.407 -16.368 -51.075 1.00 23.97 423 PHE D CA 1
ATOM 13091 C C . PHE D 1 423 ? 34.127 -16.797 -51.805 1.00 25.65 423 PHE D C 1
ATOM 13092 O O . PHE D 1 423 ? 33.592 -17.832 -51.466 1.00 32.19 423 PHE D O 1
#

CATH classification: 3.20.20.60

Secondary structure (DSSP, 8-state):
-HHHHHHHHHHHHH-GGGTT---SS-HHHHHHHS-SS----HHHHHHHHHHHHHHTTSS-EEEEB-SSHHHHHHHHHTT-S-EEE-HHHHHHH--TT-----SSS-S-TTHHHHHHHHHHHHHHHHHHHHHHHT---S-----EEEE-TTTTSSHHHHHHHHHHHHHTT-SEEEEESB-GGG---TTSS--EEPPHHHHHHHHHHHHHHHHHHT---EEEEEE-TTT--EES-S-SGGGGGGEEEEE-TT-PEEE--SHHHHHHHHHHHGGG-SEEEE--SS--HHHHHHHHHHHHHHSTT-EEEEE--TTS-HHHHS-HHHHHHHHHHHHHTTEEEEEETTHHHHHHHHHHHHHHHHHHHHTHHHHHHHHHHHHHHGGGT--TTSHHHHTTHHHHHHHHHHHTTT--S--SSTT-HHHHH-/-HHHHHHHHHHHHH-GGGTT---SS-HHHHHHHH-SSPPP-HHHHHHHHHHHHHHHHSS-EEEEB-SSHHHHHHHHHTT-S-EEE-HHHHHHH--TT-----SSS-S-TTHHHHHHHHHHHHHHHHHHHHHHHT---S-----EEEE-TT-SSSHHHHHHHHHHHHHTT-SEEEEESB-GGG---TTSS--EEPPHHHHHHHHHHHHHHHHHHT---EEEEEE-TTT--EES-S--GGGTTTEEEEE-TTSPEEE--SHHHHHHHHHHHGGG-SEEEE--SS--HHHHHHHHHHHHHHSTT-EEEEE--TTS-HHHHS-HHHHHHHHHHHHTTTEEEEEETTHHHHHHHHHHHHHHHHHHHHTHHHHHHHHHHHHHHGGGT--TTSHHHHTTHHHHHHHHHHHHTT--S--SSTT-HHHHH-/-HHHHHHHHHHHHH-GGGTT---SS-HHHHHHHH-SSPPP-HHHHHHHHHHHHHHTTSS-EEEEB-SSHHHHHHHHHTT-S-EEE-HHHHHHH--TT-----SSS-S-TTHHHHHHHHHHHHHHHHHHHHHHHT---S---PPEEEE-TT-SSSHHHHHHHHHHHHHHT-SEEEEESB-GGG---TTSS---BPPHHHHHHHHHHHHHHHHHHT---EEEEEE-TTT--EES-S-SGGGTTTEEEEE-TTSPEEE--SHHHHHHHHHHHGGG-SEEEE--SS--HHHHHHHHHHHHHHSTT-EEEEE--TTS-HHHHS-HHHHHHHHHHHHTTTEEEEEETTHHHHHHHHHHHHHHHHHHHHTHHHHHHHHHHHHHHGGGT--TTSHHHHTTHHHHHHHHHHHHTT--S--SSTT-HHHHH-/-HHHHHHHHHHHH-GGGTT----S-HHHHHHHH-SSPPP-HHHHHHHHHHHHHHHHSS-EEEEB-SSHHHHHHHHHTT-S-EEE-HHHHHHH--TT-----SSS-S-TTHHHHHHHHHHHHHHHHHHHHHHHT---S-----EEEE-TTTTSSHHHHHHHHHHHHHHT-SEEEEESB-GGG---TTSS---BPPHHHHHHHHHHHHHHHHHHT---EEEEEE-TTT--EES-S-SGGGGGGEEEEE-TT-PEEE--SHHHHHHHHHHHGGG-SEEEE--SS--HHHHHHHHHHHHHHSTT-EEEEE--TTS-HHHHS-HHHHHHHHHHHHHTTEEEEEETTHHHHHHHHHHHHHHHHHHHHTHHHHHHHHHHHHHHGGGT--TTSHHHHTTHHHHHHHHHHHHTT--S--SSTT-HHHHH-

Sequence (1687 aa):
KNERIEKLQESWELDERWEGITRPYSAEDVIRLRGSIDIEHTLARRGAEKLWTSLHTEDYINALGALTGNQAMQQVKAGLKAIYLSGWQVAADANLSGHMYPDQSLYPANSVPAVVKRINQTLQRADQIQHMEGSDDTDYFVPIVADAEAGFGGQLNVFELMKGMIEAGASGVHFEDQLSSEKKCGHLGGKVLLPTQTAVRNLISARLAADVMGVPTIIVARTDADAADLITSDIDPVDKAFITGERTPEGFYRTNAGLDQAIARGLAYAPYADLVWCETSEPNLEDAKRFADAIHKEHPGKLLAYNCSPSFNWKQKLDEKAIASFQKEIASYGYKFQFVTLAGFHSLNYGMFELARGYKERGMAAYSELQQAEFAAEKHGYSATRHQREVGTGYFDEVAQVITGGTSSTTALKGSTEEAQFKNERIEKLQESWELDERWEGITRPYSAEDVIRLRGSIDIEHTLARRGAEKLWTSLHTEDYINALGALTGNQAMQQVKAGLKAIYLSGWQVAADANLSGHMYPDQSLYPANSVPAVVKRINQTLQRADQIQHMEGSDDTDYFVPIVADAEAGFGGQLNVFELMKGMIEAGASGVHFEDQLSSEKKCGHLGGKVLLPTQTAVRNLISARLAADVMGVPTIIVARTDADAADLITSDIDPVDKAFITGERTPEGFYRTNAGLDQAIARGLAYAPYADLVWCETSEPNLEDAKRFADAIHKEHPGKLLAYNCSPSFNWKQKLDEKAIASFQKEIASYGYKFQFVTLAGFHSLNYGMFELARGYKERGMAAYSELQQAEFAAEKHGYSATRHQREVGTGYFDEVAQVITGGTSSTTALKGSTEEAQFKNERIEKLQESWELDERWEGITRPYSAEDVIRLRGSIDIEHTLARRGAEKLWTSLHTEDYINALGALTGNQAMQQVKAGLKAIYLSGWQVAADANLSGHMYPDQSLYPANSVPAVVKRINQTLQRADQIQHMEGSDDTDYFVPIVADAEAGFGGQLNVFELMKGMIEAGASGVHFEDQLSSEKKCGHLGGKVLLPTQTAVRNLISARLAADVMGVPTIIVARTDADAADLITSDIDPVDKAFITGERTPEGFYRTNAGLDQAIARGLAYAPYADLVWCETSEPNLEDAKRFADAIHKEHPGKLLAYNCSPSFNWKQKLDEKAIASFQKEIASYGYKFQFVTLAGFHSLNYGMFELARGYKERGMAAYSELQQAEFAAEKHGYSATRHQREVGTGYFDEVAQVITGGTSSTTALKGSTEEAQFNERIEKLQESWELDERWEGITRPYSAEDVIRLRGSIDIEHTLARRGAEKLWTSLHTEDYINALGALTGNQAMQQVKAGLKAIYLSGWQVAADANLSGHMYPDQSLYPANSVPAVVKRINQTLQRADQIQHMEGSDDTDYFVPIVADAEAGFGGQLNVFELMKGMIEAGASGVHFEDQLSSEKKCGHLGGKVLLPTQTAVRNLISARLAADVMGVPTIIVARTDADAADLITSDIDPVDKAFITGERTPEGFYRTNAGLDQAIARGLAYAPYADLVWCETSEPNLEDAKRFADAIHKEHPGKLLAYNCSPSFNWKQKLDEKAIASFQKEIASYGYKFQFVTLAGFHSLNYGMFELARGYKERGMAAYSELQQAEFAAEKHGYSATRHQREVGTGYFDEVAQVITGGTSSTTALKGSTEEAQF

Solvent-accessible surface area: 50807 Å² total; per-residue (Å²): 163,100,108,71,38,111,156,26,57,103,38,25,137,131,74,99,18,26,134,58,28,61,32,76,14,41,0,99,27,0,16,65,0,42,0,37,27,80,43,66,24,9,26,1,71,98,6,1,90,60,1,47,89,14,8,108,94,57,115,60,2,19,0,0,0,0,7,10,2,1,0,0,2,0,0,10,52,12,28,5,87,1,0,4,0,1,0,10,1,0,1,0,15,18,0,74,30,8,47,1,6,0,8,14,5,12,4,5,26,36,0,2,13,33,5,0,72,60,0,9,15,5,0,46,8,6,6,16,14,19,28,30,87,72,42,84,114,42,73,11,22,16,3,1,4,0,9,0,0,2,0,33,19,6,37,20,17,0,0,16,10,0,19,24,0,1,78,10,6,0,2,0,0,2,4,5,3,1,37,14,36,30,4,4,9,7,8,5,11,15,7,0,0,14,5,11,59,34,4,20,69,9,5,7,0,0,7,0,0,2,9,11,31,43,10,33,1,2,0,3,0,14,0,0,0,29,54,2,66,2,1,32,15,34,35,10,95,95,5,114,92,38,30,62,54,102,81,5,79,52,4,22,20,85,8,94,41,23,34,108,3,0,32,37,6,0,54,31,2,0,31,46,0,5,2,0,2,7,6,21,56,57,3,48,59,110,44,3,97,121,2,0,77,24,0,47,176,110,42,112,68,24,24,0,0,5,10,0,1,1,3,1,17,0,115,98,69,32,101,102,168,29,0,60,41,2,4,152,77,0,3,87,40,14,3,45,4,0,2,0,14,4,0,0,4,4,6,2,0,44,21,0,0,65,14,0,59,11,0,115,98,105,10,0,16,7,0,6,96,24,4,59,32,0,50,52,5,63,159,91,42,4,15,0,2,87,2,0,62,7,0,0,0,16,0,0,20,44,0,16,56,13,0,16,62,47,69,23,30,17,25,0,47,164,59,2,10,14,97,78,13,59,155,122,112,41,18,95,131,22,68,82,42,46,138,129,72,145,16,22,146,43,25,63,35,77,17,43,3,90,27,0,1,73,0,39,0,37,22,71,43,73,19,6,26,1,62,102,6,0,92,67,2,56,78,16,5,103,102,69,108,36,1,24,0,0,0,0,6,9,2,0,0,0,1,0,0,8,48,9,34,7,104,0,0,3,0,2,0,9,0,0,0,0,16,19,0,76,29,9,49,0,7,0,7,14,6,12,4,5,25,38,0,3,12,32,5,0,66,61,0,8,14,5,0,44,7,7,6,18,14,27,12,31,93,56,51,68,125,43,71,12,22,13,2,2,3,0,9,0,0,3,0,33,18,6,36,24,14,0,0,16,10,0,20,24,0,0,75,10,7,0,1,0,0,2,5,5,3,1,32,15,32,30,2,3,10,6,8,5,10,17,8,0,0,15,5,10,57,30,4,19,72,8,5,5,0,0,6,0,0,1,7,7,27,44,8,30,0,1,0,3,0,14,0,0,0,29,54,1,58,2,1,34,15,36,32,11,98,98,4,111,87,36,29,75,55,107,74,5,84,48,3,24,20,70,8,94,46,22,35,109,2,0,32,38,6,0,52,29,2,0,25,48,0,5,1,0,2,6,6,23,55,52,2,46,49,104,52,3,99,135,2,0,73,22,0,44,172,106,43,116,63,24,20,0,0,5,10,0,1,1,2,1,18,0,130,101,70,33,98,129,174,19,1,58,49,0,4,137,71,0,3,89,33,13,3,45,4,0,2,0,13,4,0,0,3,3,8,1,0,48,20,0,0,53,14,0,61,10,1,91,125,114,12,1,20,5,1,2,105,22,8,50,33,2,49,53,4,62,161,86,41,3,14,0,5,72,2,0,67,7,0,0,0,16,0,0,19,50,0,16,58,10,0,17,52,51,66,19,35,13,23,0,31,161,66,1,11,15,111,84,11,67,136,122,150,54,43,110,139,20,60,81,45,35,125,134,70,141,15,24,139,55,26,63,35,57,23,50,3,98,26,0,7,60,0,43,0,38,37,74,46,53,31,7,26,1,78,102,6,0,91,61,2,61,77,18,3,101,99,61,119,42,2,22,0,0,0,0,6,10,2,1,0,0,1,0,0,9,52,12,28,7,86,0,0,3,0,2,0,9,1,0,1,1,16,19,0,75,31,8,47,0,7,0,8,15,5,11,3,4,26,36,0,2,12,31,5,0,82,61,0,8,9,5,0,40,7,7,5,18,12,25,18,29,96,72,40,84,132,46,72,14,18,15,3,2,4,0,10,0,0,2,0,30,20,6,32,23,16,0,0,15,11,0,19,24,0,1,73,8,7,0,2,0,0,1,6,5,2,1,34,15,35,26,4,5,10,7,7,5,11,16,9,0,0,13,5,12,56,35,5,19,68,8,5,5,0,0,6,0,0,2,9,12,31,42,8,29,1,1,0,4,0,14,0,0,0,33,54,2,73,4,1,30,19,26,33,10,93,93,5,105,87,36,33,63,55,100,75,3,70,51,3,22,21,87,8,93,42,24,40,110,3,0,35,41,6,0,54,27,2,0,29,46,0,6,1,0,1,7,7,24,57,50,2,47,55,105,53,2,86,143,3,1,76,21,0,42,175,102,48,111,67,25,18,0,0,4,10,0,1,1,2,1,20,0,104,101,75,32,91,120,171,23,2,54,52,0,4,143,69,0,5,87,29,14,3,48,6,0,2,0,14,4,0,0,4,3,6,2,1,52,19,0,0,57,17,0,51,8,0,99,126,109,5,0,26,6,1,0,94,24,4,61,34,1,52,54,4,69,158,88,44,4,23,0,2,100,2,0,59,6,0,0,0,17,0,0,19,44,0,16,59,13,0,13,64,48,70,22,33,16,18,0,30,158,74,3,11,10,110,84,12,55,135,138,65,41,100,150,22,57,85,45,31,126,140,72,105,17,20,138,60,28,61,35,73,14,50,1,109,29,0,14,68,0,39,1,40,27,78,43,49,22,14,22,0,92,73,4,0,91,49,1,38,79,18,5,96,95,62,117,49,1,19,0,0,0,0,6,9,2,2,0,0,4,0,0,8,44,1,28,7,96,0,0,4,0,1,0,9,0,0,0,0,13,21,0,75,29,7,43,1,6,1,9,15,6,11,4,4,27,35,1,2,14,34,5,0,60,61,0,7,16,5,0,43,6,4,5,17,10,24,34,31,94,67,39,82,131,48,63,13,10,15,2,1,3,0,12,0,0,2,0,31,19,8,36,23,14,0,0,14,10,0,20,24,0,1,75,7,6,0,1,0,0,2,6,6,2,1,32,15,33,37,4,2,10,7,7,5,10,16,10,0,0,15,4,11,58,34,5,18,75,9,6,6,0,0,6,0,0,1,7,10,31,40,6,28,0,2,0,4,1,16,0,0,0,31,53,2,70,3,1,35,15,37,36,10,92,99,5,117,90,37,33,72,55,117,73,3,82,49,3,20,19,88,8,91,44,23,26,109,2,0,32,41,7,0,48,28,2,0,31,47,0,6,2,0,2,8,6,24,55,54,3,38,44,127,53,2,97,150,3,0,73,20,0,42,176,108,45,115,67,27,18,0,1,5,9,0,1,1,3,1,16,0,71,109,76,28,100,116,171,20,2,52,42,0,0,83,66,0,5,84,35,12,4,50,4,0,2,0,13,4,0,0,2,4,7,1,0,47,20,0,0,46,16,0,54,11,0,92,111,106,11,1,21,6,1,5,92,23,6,60,34,1,46,65,4,60,190,81,49,6,15,0,3,64,2,1,62,4,0,0,0,17,0,0,20,45,0,15,61,11,0,18,60,45,69,21,31,15,29,0,30,173,66,3,12,7,106,86,12,64

Organism: Bacillus cereus (strain ATCC 14579 / DSM 31 / CCUG 7414 / JCM 2152 / NBRC 15305 / NCIMB 9373 / NCTC 2599 / NRRL B-3711) (NCBI:txid226900)

Radius of gyration: 32.25 Å; Cα contacts (8 Å, |Δi|>4): 3890; chains: 4; bounding box: 74×84×92 Å

Nearest PDB structures (foldseek):
  7cmx-assembly1_C  TM=1.002E+00  e=2.362E-79  Bacillus cereus ATCC 14579
  6lrt-assembly2_V  TM=9.987E-01  e=1.514E-64  Chloroflexus aurantiacus J-10-fl
  6lrp-assembly1_A  TM=9.942E-01  e=5.732E-62  Chloroflexus aurantiacus J-10-fl
  6wsi-assembly1_C  TM=9.949E-01  e=6.095E-61  Mycobacterium tuberculosis
  6c4a-assembly1_B  TM=9.948E-01  e=1.272E-60  Mycobacterium tuberculosis str. Erdman = ATCC 35801

Foldseek 3Di:
DVVQQVVLQCCCVPPPLNPLADAPDGSVVLVVLQPDDADDLPLLFVQLVQVVVLLVPDLFQEEEAAQALVSLQVRLLLPGQEYEHFLQSCCQQFAPVRDGHGNQLPGDQLRSLVSLLRNQVSLVLQCLLQVVVPHNDRNSSGAYAYENQQQQAALVSLLVSLLSNSNSNHNAYEHEQFHSNGTHDLQDPRTEGEDLVRLQSSLSSNVSSCVSNPHSHFYEYEYSQARHQWYQDCPHPLQVVFFPQDADPVGITGGNGRLVRQLSSQLSNQNSGQEYEYRDNELDLVSLLVSLVSNCVNVPLRAYAYAPEPSYPNVVHDPPVCVVCSVVRSSVSRRRHYYHNCRNVCVVVVVVVQLVVCCVVPNCVSVVVVLVVQVVCVVVRRDCNLVCSSSCLVVVLVVVCVVVVNPDPDRAPVVDVSVVPD/DCVQQVVLVCCCPPPCLNPLADAPDGSVVLVVLQPDDADDLPLQFVQLVQVVVLLVPDLFAEEEAAQALVRLQVCQLLPGQEYEHFLQVCCQAFAPVRDGHGNQLPGDQLRQLVSLLRNQVSLVLQCLLCVVVPDNPGDSSHAYEYENQQQSAALVSLLVSLLSNSNSNHQAYEHEQFHSNGTHDLQDPRTEGEPLVRLQSSLSSNVSSCVSNPHSRAYEYEYSQARHQWYQDPPDPLQVQFFPVDADPVGITGGNGRLVRLLSSQLSCQNSGQEYEYRDNELDLVSLLVSLVSNCVNPNLRAYAYAPEPNYPNVVRDPPVCSVCSVVSSSVSRRRYYYHNCNNVCCVVVVVVQLVVCCVVPNCVSVVVVLVVQVVCVVSRRDCNLVCSSSCLVVVLVVVCVVVVNPDPDRDPVVDVSVVPD/DVVQQVVLVCCCVPPCLNVLADQPDGSVVLVVLQPDDADDLPLLAVQQVQVSVCLVPPLFAEEEAAQALVSLQVRLLLPGQEYEHFLQVCCQAFAPVRDGHGNQLPGDQLRQLVRLLRNQVLLVLQCLLQVVVPDNPGDSSGAYEYENQQQSAALVSLLVSLLSNSNSNHNAYEHEQFDSNGTHDLQDPPTEGEDLVRLQSSLSSSVSSCSSNPHSHAYEYEYSQQHHQWYQDCPHPLQVVFFPPDADPNGITGGNGRLVRLLSSQLSCQNRGQEYEYDDNELDLVSLLVSLVSNCVVVNLRAYAYAPEPNYPHVVRDPPVCSVCSVSSSSVSRRRYYYHNCNNVCCVVVVCVQLVVCCVVPNVVSVVVVLVVQVVCVVVRRDCNLVCSSSQLVVVLVVVCVVVVNPDPDRDPVVDCSVVVD/DVQQVVLVCCCPPPPLNVLADAPDGSVVLVVLQPDDADDLVLQFVQLVQVSVCLVPPLFAEEEEDQALVSLQVRQLVPGQEYEHFLQVCCQAFAPVRDGHGNQLPGDQLRQLVRLLRNQVSLVLVCLLQVVVPDNPGNSSHAYEYENFQQQAALVSLLVSLLSNSNSRHNAYEHEQFDSNGTHDLQDPRTEGEDLVRLQSSLSSNVSSCSSNPHSHAYEYEYSQARHQWYQDPPDPLQVQFFPQDADPVGTTGGDGRLVRQLSSQQSCQNRGQEYEYRDNELDLVSLLVSLCSNCVPPNLRAYAYAPEPSYPNVVRDPPVCVVCSVSSSSVSRRRHYYHNCRNVCCVVVVCVQLVVCCVVPNCVSVVVVLVVQVVCVVVRRDCNLVCSSSCLVVVLVVVCVVVVNPDPDRDPVVHVSVVVD

InterPro domains:
  IPR006254 Isocitrate lyase [PF00463] (11-250)
  IPR006254 Isocitrate lyase [PIRSF001362] (3-424)
  IPR006254 Isocitrate lyase [PTHR21631] (6-424)
  IPR006254 Isocitrate lyase [TIGR01346] (6-248)
  IPR015813 Pyruvate/Phosphoenolpyruvate kinase-like domain superfamily [SSF51621] (5-423)
  IPR018523 Isocitrate lyase/phosphorylmutase, conserved site [PS00161] (184-189)
  IPR039556 ICL/PEPM domain [cd00377] (52-359)
  IPR040442 Pyruvate kinase-like domain superfamily [G3DSA:3.20.20.60] (1-424)

B-factor: mean 14.46, std 8.4, range [2.93, 89.71]